Protein 3WDP (pdb70)

B-factor: mean 20.76, std 9.06, range [8.12, 75.5]

Secondary structure (DSSP, 8-state):
-BPPTT-EEEEE--HHHHS-SSTT-----HHHHHHH-HHHHHTTSS-S--GGGS--HHHHHHHHHHHHHHTT--EEEEE--HHHH-SS--TTS--EEEE-TTS-EEEEE--HHHHHHHHHHS-HHHHHHHHHHHHHHHTTT-EEEEES-SS---TTTB-HHHHHHH-GGGS-BGGGSHHHHHHHHHHHHHHHHHHGGG-SEEEEEE-HHHHHHHHHT-GGG--SS----HHHHHHHHHHHHHHHHHHHHHHHHH--SEEEEEEE--EEEESSGGGHHHHHHHHHHHTHHHHHHHHTT--S-EEEE---EEEEEESSSSEEEPTTSGGGSPTTSB-TTS-BB-TTS-B--HHHHHHHHHHHHHHH---EEEEE-----TT-SSHHHHHHHHHHHHHHHHHTT--EEEEEES-SB---BGGGBTTS---SEEE-TTT--EEE-HHHHHHHHHHHHTB--GGGGGGG--GGGS--/-BPPTT-EEEEE--HHHHS-SSTT-----HHHHHHH-HHHHHTTSS-S--GGGS--HHHHHHHHHHHHHHTT--EEEEE--HHHH-SS--TTS--EEEE-TTS-EEEEE--HHHHHHHHHHS-HHHHHHHHHHHHHHHTTT-EEEEES--S---TTTB-HHHHHHH-GGGS-BGGGSHHHHHHHHHHHHHHHHHHGGG-SEEEEEE-HHHHHHHHHT-GGG--SS----HHHHHHHHHHHHHHHHHHHHHHHHH--SEEEEEEE--EEEESSGGGHHHHHHHHHHHHHHHHHHHHTT--S-EEEE---EEEEEESSSSEEEPTTSGGGSPTTSB-TTS-BB-TTS-B--HHHHHHHHHHHHHHH---EEEEE-----TT-SSHHHHHHHHHHHHHHHHHTT--EEEEEES-SB---BGGGBTTS---SEEE-TTT--EEE-HHHHHHHHHHHHTB--GGGGGGG--GGGS--/-BPPTT-EEEEE--HHHHS-SSTT-----HHHHHHH-HHHHHTTSS-S--GGGS--HHHHHHHHHHHHHHTT--EEEEE--HHHH--S--TTS--EEEE-TTS-EEEEE--HHHHHHHHHHS-HHHHHHHHHHHHHHHTTT-EEEEES-SS---TTTB-HHHHHHH-GGGS-BGGGSHHHHHHHHHHHHHHHHHHGGG-SEEEEEE-HHHHHHHHHT-GGG--SS----HHHHHHHHHHHHHHHHHHHHHHHHH--S-EEEEEE-PEEEESSGGGHHHHHHHHHHHTHHHHHHHHTT--S-EEEE---EEEEEEETTEEEEPTTSGGGSPTTSB-TTS-BB-TTS-B--HHHHHHHHHHHHHHH---EEEEE-----TT-SSHHHHHHHHHHHHHHHHHTT--EEEEEES-SB----GGGGGGS---SEEE-TTT--EEE-HHHHHHHHHHHHTB--GGGHHHH--TTTS--/-BPPTT-EEEEE--HHHHS-SSTT-----HHHHHHH-HHHHHHTSS-S--GGGS--HHHHHHHHHHHHHHTT--EEEEE--HHHH--S--TTS--EEEE-TTS-EEEEE--HHHHHHHHHHS-HHHHHHHHHHHHHHHTTT-EEEEES-SS---TTTB-HHHHHHH-GGGS-BGGGSHHHHHHHHHHHHHHHHHHGGG-SEEEEEE-HHHHHHHHHT-GGG--SS----HHHHHHHHHHHHHHHHHHHHHHHHH--SEEEEEEE-PEEEESSGGGHHHHHHHHHHHTHHHHHHHHTT--S-EEEE---EEEEEESSSSEEEPTTSGGGSPTTSB-TTS-BB-TTS-B--HHHHHHHHHHHHHHH---EEEEE-----TT-SSHHHHHHHHHHHHHHHHHTT--EEEEEES-SB---BGGGBTTS---SEEE-TTT--EEE-HHHHHHHHHHHHTB--GGGHHHH--TTTS--

Solvent-accessible surface area: 66545 Å² total; per-residue (Å²): 41,154,12,72,160,117,5,24,1,0,3,0,2,0,0,6,3,4,2,4,9,57,132,74,3,101,30,101,3,2,4,33,41,0,0,44,22,163,114,2,62,93,87,58,48,3,30,26,51,44,2,34,79,0,1,1,4,29,126,26,31,119,116,3,2,61,20,0,68,80,0,22,2,37,0,1,0,0,2,3,7,3,2,15,0,0,61,137,62,1,77,130,16,148,32,68,28,79,80,53,174,121,20,32,8,108,48,19,60,0,51,92,75,10,0,77,83,0,36,171,67,15,60,58,121,4,1,78,32,0,59,116,0,1,27,18,1,52,140,55,70,50,34,4,0,0,1,1,5,8,16,2,5,2,47,37,3,5,46,0,25,22,2,75,144,121,22,44,155,59,19,55,0,0,4,27,53,81,126,3,3,26,6,0,0,3,1,0,0,0,0,0,73,33,0,31,98,14,2,47,33,0,0,0,0,1,15,0,11,31,17,9,46,40,0,6,46,71,59,105,30,0,19,10,1,10,39,108,29,123,142,10,5,117,90,0,55,74,5,0,11,5,0,0,4,0,0,25,20,0,0,71,67,51,11,178,62,44,0,0,0,0,1,19,3,16,16,3,18,36,91,42,158,133,32,110,108,87,0,61,76,42,29,112,128,46,2,62,0,0,48,39,0,58,86,88,55,50,10,43,1,0,0,0,2,0,25,0,24,34,4,14,1,57,98,140,81,127,44,38,50,19,68,13,35,0,60,75,11,126,124,45,15,52,4,147,50,8,42,0,3,3,38,34,0,42,0,0,33,10,69,0,0,35,49,0,0,71,62,0,25,117,48,10,123,23,34,0,0,0,0,9,0,1,4,0,3,19,8,9,47,12,0,8,7,4,0,0,5,0,1,69,4,0,61,41,0,38,166,107,46,7,55,6,116,0,0,0,0,7,0,1,2,0,4,1,23,12,8,40,0,21,124,4,26,4,0,0,0,17,0,34,22,165,74,22,104,33,27,6,11,3,0,0,4,0,2,86,16,0,1,83,87,56,35,7,12,108,48,0,38,29,8,27,59,12,137,60,9,42,114,234,41,153,11,73,181,122,4,24,2,0,3,0,0,0,0,5,2,4,1,2,9,60,137,73,3,110,26,96,2,2,4,43,44,0,0,51,23,173,114,2,61,91,87,59,46,4,31,26,50,44,1,36,77,0,1,1,4,27,121,33,28,113,67,3,2,50,14,0,68,75,0,25,2,49,0,0,0,0,2,3,8,3,2,16,0,1,49,133,68,2,74,128,15,149,33,64,27,78,80,51,172,120,21,32,7,109,48,18,60,0,52,38,67,9,0,7,81,0,22,151,65,15,60,43,92,4,0,13,26,0,13,88,0,1,17,35,1,50,61,55,70,50,34,2,0,0,0,1,4,6,15,2,5,2,40,37,4,5,45,0,25,24,1,74,150,126,22,43,154,61,17,56,0,0,4,19,53,74,119,4,3,25,6,0,0,2,0,0,0,0,0,0,6,20,0,2,23,2,1,50,32,0,0,0,0,1,15,0,13,31,17,9,49,42,0,6,45,71,58,105,28,1,20,11,0,10,39,110,29,134,150,10,5,113,86,0,36,84,9,0,12,5,0,0,3,0,0,25,22,0,0,70,48,9,4,94,58,43,0,0,0,0,1,20,2,16,16,3,18,37,91,44,136,133,34,90,107,93,0,56,75,44,29,106,134,47,1,63,0,0,46,40,0,61,85,90,56,49,11,43,2,0,0,0,2,0,25,0,25,34,4,15,1,54,116,128,79,127,44,43,50,20,82,13,35,0,60,77,12,126,124,46,14,53,5,149,51,7,40,0,3,2,39,34,0,43,0,0,34,11,69,0,0,35,50,0,0,67,59,0,22,119,47,11,119,20,32,0,0,0,0,9,0,1,4,0,3,17,8,8,48,11,0,7,7,4,0,0,5,0,0,67,4,0,48,35,0,36,144,104,46,7,53,6,112,0,0,0,0,8,0,1,2,0,2,1,22,12,8,39,0,21,128,4,24,4,0,0,0,17,0,37,22,166,74,20,104,22,26,6,11,1,0,0,11,0,2,64,11,1,5,78,84,46,40,6,14,104,48,0,38,29,7,27,52,9,152,74,7,38,126,242,40,156,12,71,154,124,6,22,2,0,3,0,1,0,1,5,2,4,1,2,10,60,135,78,4,103,29,98,2,3,4,30,40,0,0,47,23,167,126,2,60,95,85,58,52,1,32,27,50,44,2,34,76,0,0,1,3,28,126,34,28,123,75,2,1,48,20,0,52,107,0,22,2,38,0,1,0,0,1,3,7,3,6,12,0,0,64,135,64,1,75,131,14,154,33,67,32,82,80,49,174,127,21,24,5,108,51,18,62,0,52,38,64,7,0,7,77,0,21,155,62,15,60,42,96,4,0,14,32,0,14,99,0,2,17,28,1,47,69,52,68,54,32,4,0,0,1,0,4,7,17,2,4,2,53,35,4,5,46,0,42,18,1,69,162,95,23,46,156,60,17,56,0,0,4,17,50,90,134,3,2,31,5,0,0,3,0,0,0,0,0,0,7,18,0,3,26,2,2,51,31,0,0,0,0,1,15,0,15,30,17,9,59,47,0,5,54,66,79,92,21,0,18,12,1,12,43,106,30,136,145,10,3,110,86,0,34,79,2,0,10,5,0,0,1,0,0,25,22,0,0,68,47,10,3,100,62,45,0,0,0,0,1,19,2,18,16,3,20,36,91,46,131,131,31,94,107,84,0,67,74,44,27,119,136,49,2,66,0,0,49,40,0,66,89,82,52,42,12,43,2,0,0,0,2,0,22,0,22,31,4,16,1,63,96,133,82,129,45,46,57,20,71,13,34,0,54,98,12,121,122,60,8,54,4,132,50,0,38,0,2,4,47,34,0,43,0,0,35,9,67,0,0,33,53,0,0,63,62,1,23,118,46,12,122,22,35,1,0,0,0,10,0,1,4,0,6,49,74,16,102,28,0,7,20,4,0,0,5,0,0,72,5,0,46,42,0,37,151,116,47,7,52,7,113,0,0,0,0,8,0,1,2,0,3,0,22,11,9,39,0,20,128,6,48,4,0,0,0,17,0,36,24,165,72,20,88,11,26,2,9,9,0,0,6,0,1,59,5,1,6,76,82,77,31,7,18,109,44,1,39,26,7,22,51,8,156,120,30,28,134,208,40,156,12,71,164,129,4,30,3,0,3,0,1,0,0,6,2,3,1,4,10,56,114,66,0,85,23,97,3,2,5,33,33,0,0,58,27,167,110,2,68,77,80,58,53,2,31,28,49,44,2,36,76,0,0,0,3,18,73,31,27,123,94,3,1,47,26,0,52,111,0,23,1,44,0,1,0,0,2,2,10,3,4,16,0,1,71,136,73,1,78,129,14,154,32,68,30,89,86,49,165,124,19,23,4,111,49,19,60,0,52,92,71,8,0,77,84,0,39,173,57,15,59,57,125,5,2,78,32,0,61,122,1,2,32,31,2,50,143,54,68,47,33,2,0,0,1,0,4,8,18,2,4,2,55,36,4,5,46,0,52,20,1,80,174,104,23,48,152,58,16,58,0,0,4,31,51,89,130,3,2,35,5,0,0,4,0,0,0,0,0,0,73,32,0,32,100,12,2,48,28,0,0,0,0,1,14,0,12,31,17,9,48,41,0,5,50,64,75,95,24,1,21,12,0,13,43,110,28,134,122,11,2,106,107,0,32,76,5,0,11,4,0,0,1,0,0,26,23,0,0,71,67,50,10,173,65,45,0,0,0,0,2,19,2,18,16,4,17,35,92,49,133,131,33,92,107,87,0,68,74,44,31,123,137,45,2,71,0,0,49,37,0,65,89,78,52,42,11,42,1,0,0,0,2,0,24,0,22,34,4,18,1,54,103,136,75,127,46,41,51,19,66,14,35,0,60,74,11,126,126,57,10,53,5,145,52,6,37,0,2,3,47,34,0,45,0,0,36,9,67,0,0,32,51,0,0,63,60,1,23,118,44,13,119,24,33,1,1,0,0,9,0,2,3,0,5,48,75,17,97,24,0,8,19,5,0,0,5,0,0,73,5,0,42,42,0,32,129,103,48,7,53,7,110,0,0,0,0,7,0,1,1,0,3,0,21,12,9,41,0,22,125,5,47,4,0,0,0,18,0,36,25,166,72,19,92,21,26,3,8,8,0,0,5,0,2,58,4,1,5,77,82,66,32,7,18,111,46,0,39,24,6,22,35,9,159,129,30,33,147,263

Foldseek 3Di:
DFFDPQFFEAAEDECQWAAAQDPPGDFDFQLQCLQVPPVCCVVLLFPNFHFNLKLNCLPCLLVLLVLGVLLLGFEYEYEDDPCQFALDDPLVLDWDFDADPVGATPATDCDPVSLVVSNVRTPVVSVVSVVVNLVSSVVVVGAYEYEYEEATDRVQQPNLQCCQVPNCVGHNHHLLDLCNLVSLLSVLLNCLQPCVVSHAEYAHYAALVCNLCCQAPVLSNSHTNRHHDPVSSVSSLVSVLNSLQSSLNSNVVRYPHFYAHEHEDAQEEEPDPVCVVVSVVVNCVSCVSRVVCLVVVRHQEYAYAYEWHFYWDDDPNDIDGDAQGAQRADQQQHRPQQAGAANSRGGLDLLSLLVVLLVCCVSRVHEYEHREYFGQHQQPPQGLLSVLLNVVSVVNSVVVPRRYRYYHYHRQWQTQPRSHGRNRTGHCWYADSVVSDIHGDVSSVLSSVCSNRSHCDPVSNCSSPCVVNGHD/DFFDPQFFEAAEDECQWAAAQDPPRDFDFQLQCLQVPPVCCVVLLFPNFHFNLKLNCLPCLLVLLVLGVLLLGFEYEYEDDPCQFALDDPLPLDWDFDADPVGATPATDCDPVSLVVSNVRTPVVSVVSVVVNLCSNVVVVGAYEYEYEEATDRVQQPNLQCCQVPNCVRHNHHLLDLCNLVSLLSVLLNCLQPCVVSHQEYAHYAALVCNLCCQAPVQSNSHTNRHHDPVSSVSSLVSVLNSLQSSLNSNVVRYPHFYAHEHEDAQEEEPDPVCHVVRVVVNCVSCVSRLVCLVVVRHQEYAYAYEWHFYWDDDPNDIDGDAQGAQRADQQQHRPQQAGAANSRGGLDLLSLLVVLLVCCVSRVHEYEHREYFGQHQQPPQGLLSVLLNVVSVVNSVVVPRRYRYYHYHRQWQTQDRSHGRNRTGHCWYAPSVVSDIHGDVSSVLSSVCSNRSHCDPVSNCSSPCVVNGGD/DFFDPQFFEAAEDELQWAAAADPPGDFDFLLQCLLVPPCCCVVLLFVNFHQNLKLNCLPCLLVLLVLGVLLLGFEYEYEDDPRQFALDDPLVLDWDFDADPVGATPATGCDPVSLVVSVVRTPVVSVVSVVVNLVSSVVVVGAYEYEYEEATDRVQQPNLQCCLVPNCVRHNHHLLDLVNLVRLLSVLLNCLQPCQVRHQEYEHYAALVCNLCCQAPPLSNSHTSRHHDPVSSVSSLVSVLNSLQSSLNSNVVRYPHFYAHHHEDAQEAEPDPVCVVVSVVVNCVSCVSRLVCLVVVRHQEYAYAYEWHFYWDDDPRDIDGDAQGAQRADQQQHRPQQAGAANNRGGLDLLSLLVVLLVCCVSRVHEYEHNEYFGQHPPCPQGLLSVQLNVVSVVNSVVVPRRYRYYHYHRQWQIQPRSHGRNRTTHCWYADSVVSDTHGDVSSVSSSVCSVSSHDDPVSVVSSDRVVSGDD/DFFDPQAFEAAEDELQWAAAADPPRDFDFLLQCLLVPPVCCVVLLFVNFHQNLKLNCLPCLLVLLVLGVLLLGFEYEYEDDPRQFALDDPLVLDWDFDADPVGATPATDCDPVSLVVSVVRTPVVSVVSVVVSLVSNVVVVGAYEYEYEEATDHCQQPNLQCCLVVNCVRHNHHLLDLVNLVSLLSVLLNCLQPCQVRHQEYEHYAALVCNLCVQAPVLSNSHTSRHHDPVSSVSSLVSVLNSLQSSLNSNVVRYPHFYAHEHEDAQEAEPDPVCVVVSVVVNCVSCVSRVVCLVVVRHQEYAYAYEWHFYWDDDPRDIDGDAQGAQRADQQQHRPQQAGAANNRGGLDLLSVLVVLLVVCVSRVHEYEHNEYFGQHPPCPQGLLSVQQNVVSVVNSVVVPGRYRYYHYHRQWQIQDRSHGRNRTTHCWYADSVVSDIHGDVSSVSSSVCSVSSHDDPVSVVSSDCVVVGDD

Radius of gyration: 47.3 Å; Cα contacts (8 Å, |Δi|>4): 4200; chains: 4; bounding box: 117×125×106 Å

Sequence (1888 aa):
AKFPKNFMFGYSWSGFQFEMGLPGSEVESDWWVWVHDKENIASGLVSGDLPENGPAYWHLYKQDHDIAEKLGMDCIRGGIEWARIFPKPTFDVKVDVEKDEEGNIISVDVPESTIKELEKIANMEALEHYRKIYSDWKERGKTFILNLYHWPLPLWIHDPIAVRKLGPDAAPAGWLDEKTVVEFVKFAAFVAYHLDDLVDMWSTMNEPNVVYNQGYINLASGFPPGFLSFEAAEKAKFNLIQAHIGAYDAIKEYSEKSVGVIYAFAWHDPLAEEYKDEVEEIRKKDYEFVTILHSKGKLDWIGVNYYSRLVYGAKDGHLVPLPGYGFMSERGGFAKSGRPASDFGWEMYPEGLENLLKYLNNAYELPMIITENGMADAADRYRPHYLVSHLKAVYNAMKEGADVRGYLHWSLTDNYEWAQGFRMRFGLVYVDFETKKRYLRPSALVFREIATQKEIPEELAHLADLKFVTRKAKFPKNFMFGYSWSGFQFEMGLPGSEEVEESDWWVWVHDKENIASGLVSGDLPENGPAYWHLYKQDHDIAEKLGMDCIRGGIEWARIFPKPTFDVKVDVEKDEEGNIISVDVPESTIKELEKIANMEALEHYRKIYSDWKERGKTFILNLYHWPLPLWIHDPIAVRKLGPDAAPAGWLDEKTVVEFVKFAAFVAYHLDDLVDMWSTMNEPNVVYNQGYINLASGFPPGFLSFFEAAEKAKFNLIQAHIGAYDAIKEYSEKSVGVIYAFAWHDPLAEEYKDEVEEIRKKDYEFVTILHSKGKLDWIGVNYYSRLVYGAKDGHLVPLPGYGFMSERGGFAKSGRPASDFGWEMYPEGLENLLKYLNNAYELPMIITENGMADAADRYRPHYLVSHLKAVYNAMKEGADVRGYLHWSLTDNYEWAQGFRMRFGLVYVDFETKKRYLRPSALVFREIATQKEIPEELAHLADLKFVTRKAKFPKNFMFGYSWSGFQFEMGLPGSEVESDWWVWVHDKENIASGLVSGDLPENGPAYWHLYKQDHDIAEKLGMDDCIRGGIEWARIFPKPTFDVKVDVEKDEEGNIISVDVPESTIKELEKIANMEALEHYRKIYSDWKERGKTFILNLYHWPLPLWIHDPIAVRKLGPDAAPAGWLDEKTVVEFVKFAAFVAYHLDDLVDMWSTMNEPNVVYNQGYINLASGFPPGFLSFEAAEKAKFNLIQAHIGAYDAIKEYSEKSVGVIYAFAWHDPLAEEYKDEVEEIRKKDYEFVTILHSKGKLDWIGVNYYSRLVYGAKDGHLVPLPGYGFMMSERGGFAKSGRPASDFGWEMYPEGLENLLKYLNNAYELPMIITENGMADAADRYRPHYLVSHLKAVYNAMKEGADVRGYLHWSLTDNYEWAQGFRMRFGLVYVDFETKKRYLRPSALVFREIATQKEIPEELAHLADLKFVTRKAKFPKNFMFGYSWSGFQFEMGLPGSEVESDWWVWVHDKENIASGLVSGDLPENGPAYWHHLYKQDHDIAEKLGMDCIRGGIEWARIFPKPTFDVKVDVEKDEEGNIISVDVPESTIKELEKIANMEALEHYRKIYSDWKERGKTFILNLYHWPLPLWIHDPIAVRKLGPDAAPAGWLDDEKTVVEFVKFAAFVAYHLDDLVDMWSTMNEPNVVYNQGYINLASGFPPGFLSFEAAEKAKFNLIQAHIGAYDAIKEYSEKSVGVIYAFAWHDPLAEEYKDEVEEIRKKDYEFVTILHSKGKLDWIGVNYYSRLVYGAKDGHLVPLPGYGFMSERGGFAKSGRPASDFGWEMYPEGLENLLKYLNNAYELPMIITENGMADAADRYRPHYLVSHLKAVYNAMKEGADVRGYLHWSLTDNYEWAQGFRMRFGLVYVDFETKKRYLRPSALVFREIATQKEIPEELAHLADLKFVTRK

Nearest PDB structures (foldseek):
  3wdp-assembly2_S  TM=1.002E+00  e=2.052E-100  Pyrococcus furiosus
  3apg-assembly1_D  TM=1.001E+00  e=3.102E-94  Pyrococcus furiosus
  3wq8-assembly8_H  TM=9.976E-01  e=3.657E-89  Pyrococcus furiosus
  4ean-assembly2_B  TM=9.649E-01  e=4.313E-63  Saccharolobus solfataricus P2
  5ixe-assembly2_B-2  TM=9.587E-01  e=4.313E-63  Saccharolobus solfataricus P2

Structure (mmCIF, N/CA/C/O backbone):
data_3WDP
#
_entry.id   3WDP
#
_cell.length_a   122.150
_cell.length_b   161.145
_cell.length_c   183.824
_cell.angle_alpha   90.00
_cell.angle_beta   108.38
_cell.angle_gamma   90.00
#
_symmetry.space_group_name_H-M   'C 1 2 1'
#
loop_
_entity.id
_entity.type
_entity.pdbx_description
1 polymer Beta-glucosidase
2 non-polymer GLYCEROL
3 non-polymer 'PHOSPHATE ION'
4 water water
#
loop_
_atom_site.group_PDB
_atom_site.id
_atom_site.type_symbol
_atom_site.label_atom_id
_atom_site.label_alt_id
_atom_site.label_comp_id
_atom_site.label_asym_id
_atom_site.label_entity_id
_atom_site.label_seq_id
_atom_site.pdbx_PDB_ins_code
_atom_site.Cartn_x
_atom_site.Cartn_y
_atom_site.Cartn_z
_atom_site.occupancy
_atom_site.B_iso_or_equiv
_atom_site.auth_seq_id
_atom_site.auth_comp_id
_atom_site.auth_asym_id
_atom_site.auth_atom_id
_atom_site.pdbx_PDB_model_num
ATOM 1 N N . ALA A 1 2 ? 17.995 19.293 33.098 1.00 24.57 1 ALA P N 1
ATOM 2 C CA . ALA A 1 2 ? 18.463 20.677 32.748 1.00 22.68 1 ALA P CA 1
ATOM 3 C C . ALA A 1 2 ? 17.868 21.647 33.748 1.00 21.92 1 ALA P C 1
ATOM 4 O O . ALA A 1 2 ? 16.737 22.124 33.579 1.00 21.89 1 ALA P O 1
ATOM 6 N N . LYS A 1 3 ? 18.639 21.932 34.788 1.00 19.70 2 LYS P N 1
ATOM 7 C CA . LYS A 1 3 ? 18.201 22.756 35.893 1.00 20.79 2 LYS P CA 1
ATOM 8 C C . LYS A 1 3 ? 18.685 24.168 35.700 1.00 18.97 2 LYS P C 1
ATOM 9 O O . LYS A 1 3 ? 19.818 24.371 35.301 1.00 19.42 2 LYS P O 1
ATOM 15 N N . PHE A 1 4 ? 17.823 25.136 35.985 1.00 17.45 3 PHE P N 1
ATOM 16 C CA . PHE A 1 4 ? 18.237 26.537 35.932 1.00 16.97 3 PHE P CA 1
ATOM 17 C C . PHE A 1 4 ? 18.645 26.986 37.314 1.00 17.49 3 PHE P C 1
ATOM 18 O O . PHE A 1 4 ? 18.285 26.357 38.294 1.00 18.12 3 PHE P O 1
ATOM 26 N N . PRO A 1 5 ? 19.385 28.093 37.399 1.00 18.27 4 PRO P N 1
ATOM 27 C CA . PRO A 1 5 ? 19.734 28.643 38.704 1.00 18.80 4 PRO P CA 1
ATOM 28 C C . PRO A 1 5 ? 18.511 29.030 39.527 1.00 19.80 4 PRO P C 1
ATOM 29 O O . PRO A 1 5 ? 17.465 29.338 38.980 1.00 17.82 4 PRO P O 1
ATOM 33 N N . LYS A 1 6 ? 18.655 28.991 40.849 1.00 21.65 5 LYS P N 1
ATOM 34 C CA . LYS A 1 6 ? 17.558 29.256 41.776 1.00 24.32 5 LYS P CA 1
ATOM 35 C C . LYS A 1 6 ? 16.824 30.573 41.523 1.00 23.39 5 LYS P C 1
ATOM 36 O O . LYS A 1 6 ? 15.620 30.630 41.691 1.00 24.33 5 LYS P O 1
ATOM 42 N N . ASN A 1 7 ? 17.546 31.633 41.156 1.00 22.21 6 ASN P N 1
ATOM 43 C CA . ASN A 1 7 ? 16.922 32.940 40.928 1.00 22.69 6 ASN P CA 1
ATOM 44 C C . ASN A 1 7 ? 16.734 33.291 39.456 1.00 19.31 6 ASN P C 1
ATOM 45 O O . ASN A 1 7 ? 16.413 34.429 39.124 1.00 18.40 6 ASN P O 1
ATOM 50 N N . PHE A 1 8 ? 16.894 32.300 38.579 1.00 16.84 7 PHE P N 1
ATOM 51 C CA . PHE A 1 8 ? 16.573 32.475 37.154 1.00 15.01 7 PHE P CA 1
ATOM 52 C C . PHE A 1 8 ? 15.068 32.725 37.020 1.00 15.28 7 PHE P C 1
ATOM 53 O O . PHE A 1 8 ? 14.258 31.954 37.571 1.00 15.66 7 PHE P O 1
ATOM 61 N N . MET A 1 9 ? 14.692 33.784 36.292 1.00 13.60 8 MET P N 1
ATOM 62 C CA . MET A 1 9 ? 13.304 34.249 36.305 1.00 13.93 8 MET P CA 1
ATOM 63 C C . MET A 1 9 ? 12.524 33.615 35.149 1.00 12.94 8 MET P C 1
ATOM 64 O O . MET A 1 9 ? 13.069 33.384 34.078 1.00 12.50 8 MET P O 1
ATOM 69 N N . PHE A 1 10 ? 11.249 33.343 35.380 1.00 11.83 9 PHE P N 1
ATOM 70 C CA . PHE A 1 10 ? 10.397 32.836 34.343 1.00 12.11 9 PHE P CA 1
ATOM 71 C C . PHE A 1 10 ? 9.232 33.770 34.263 1.00 12.01 9 PHE P C 1
ATOM 72 O O . PHE A 1 10 ? 8.715 34.206 35.289 1.00 11.69 9 PHE P O 1
ATOM 80 N N . GLY A 1 11 ? 8.830 34.150 33.069 1.00 11.69 10 GLY P N 1
ATOM 81 C CA . GLY A 1 11 ? 7.654 34.999 32.971 1.00 11.11 10 GLY P CA 1
ATOM 82 C C . GLY A 1 11 ? 7.210 35.294 31.564 1.00 10.94 10 GLY P C 1
ATOM 83 O O . GLY A 1 11 ? 7.287 34.422 30.702 1.00 10.35 10 GLY P O 1
ATOM 84 N N . TYR A 1 12 ? 6.760 36.527 31.348 1.00 10.85 11 TYR P N 1
ATOM 85 C CA . TYR A 1 12 ? 6.239 36.963 30.021 1.00 10.85 11 TYR P CA 1
ATOM 86 C C . TYR A 1 12 ? 6.358 38.464 29.857 1.00 10.83 11 TYR P C 1
ATOM 87 O O . TYR A 1 12 ? 6.622 39.207 30.855 1.00 11.75 11 TYR P O 1
ATOM 96 N N . SER A 1 13 ? 6.136 38.893 28.609 1.00 9.96 12 SER P N 1
ATOM 97 C CA . SER A 1 13 ? 6.170 40.292 28.223 1.00 10.08 12 SER P CA 1
ATOM 98 C C . SER A 1 13 ? 4.866 40.706 27.563 1.00 9.69 12 SER P C 1
ATOM 99 O O . SER A 1 13 ? 4.214 39.886 26.835 1.00 9.26 12 SER P O 1
ATOM 102 N N . TRP A 1 14 ? 4.538 41.980 27.778 1.00 9.34 13 TRP P N 1
ATOM 103 C CA . TRP A 1 14 ? 3.420 42.663 27.124 1.00 9.22 13 TRP P CA 1
ATOM 104 C C . TRP A 1 14 ? 3.810 44.071 26.658 1.00 9.46 13 TRP P C 1
ATOM 105 O O . TRP A 1 14 ? 4.816 44.627 27.115 1.00 10.11 13 TRP P O 1
ATOM 116 N N . SER A 1 15 ? 3.002 44.632 25.751 1.00 9.24 14 SER P N 1
ATOM 117 C CA . SER A 1 15 ? 3.079 46.019 25.340 1.00 10.27 14 SER P CA 1
ATOM 118 C C . SER A 1 15 ? 1.770 46.699 25.497 1.00 10.59 14 SER P C 1
ATOM 119 O O . SER A 1 15 ? 0.671 46.065 25.489 1.00 11.08 14 SER P O 1
ATOM 122 N N . GLY A 1 16 ? 1.785 48.012 25.606 1.00 11.01 15 GLY P N 1
ATOM 123 C CA . GLY A 1 16 ? 0.512 48.714 25.774 1.00 10.52 15 GLY P CA 1
ATOM 124 C C . GLY A 1 16 ? -0.489 48.568 24.643 1.00 10.90 15 GLY P C 1
ATOM 125 O O . GLY A 1 16 ? -1.639 48.245 24.875 1.00 9.82 15 GLY P O 1
ATOM 126 N N . PHE A 1 17 ? -0.056 48.836 23.415 1.00 9.86 16 PHE P N 1
ATOM 127 C CA . PHE A 1 17 ? -0.962 48.885 22.273 1.00 10.84 16 PHE P CA 1
ATOM 128 C C . PHE A 1 17 ? -1.625 47.540 22.012 1.00 11.49 16 PHE P C 1
ATOM 129 O O . PHE A 1 17 ? -2.781 47.506 21.646 1.00 12.04 16 PHE P O 1
ATOM 137 N N . GLN A 1 18 ? -0.876 46.468 22.213 1.00 11.74 17 GLN P N 1
ATOM 138 C CA . GLN A 1 18 ? -1.319 45.148 21.834 1.00 11.28 17 GLN P CA 1
ATOM 139 C C . GLN A 1 18 ? -2.190 44.480 22.859 1.00 11.67 17 GLN P C 1
ATOM 140 O O . GLN A 1 18 ? -2.894 43.543 22.474 1.00 12.66 17 GLN P O 1
ATOM 146 N N . PHE A 1 19 ? -2.142 44.960 24.120 1.00 10.45 18 PHE P N 1
ATOM 147 C CA . PHE A 1 19 ? -2.844 44.312 25.265 1.00 10.16 18 PHE P CA 1
ATOM 148 C C . PHE A 1 19 ? -3.879 45.142 25.945 1.00 10.55 18 PHE P C 1
ATOM 149 O O . PHE A 1 19 ? -4.892 44.597 26.456 1.00 11.35 18 PHE P O 1
ATOM 157 N N . GLU A 1 20 ? -3.686 46.457 25.993 1.00 11.30 19 GLU P N 1
ATOM 158 C CA . GLU A 1 20 ? -4.486 47.243 26.937 1.00 11.59 19 GLU P CA 1
ATOM 159 C C . GLU A 1 20 ? -5.977 47.347 26.573 1.00 11.40 19 GLU P C 1
ATOM 160 O O . GLU A 1 20 ? -6.869 47.282 27.437 1.00 11.32 19 GLU P O 1
ATOM 166 N N . MET A 1 21 ? -6.225 47.568 25.300 1.00 12.46 20 MET P N 1
ATOM 167 C CA . MET A 1 21 ? -7.531 48.000 24.845 1.00 12.57 20 MET P CA 1
ATOM 168 C C . MET A 1 21 ? -8.380 46.741 24.603 1.00 13.17 20 MET P C 1
ATOM 169 O O . MET A 1 21 ? -7.858 45.608 24.505 1.00 12.32 20 MET P O 1
ATOM 174 N N . GLY A 1 22 ? -9.692 46.939 24.580 1.00 13.84 21 GLY P N 1
ATOM 175 C CA . GLY A 1 22 ? -10.637 45.826 24.419 1.00 14.75 21 GLY P CA 1
ATOM 176 C C . GLY A 1 22 ? -11.990 46.096 25.054 1.00 15.11 21 GLY P C 1
ATOM 177 O O . GLY A 1 22 ? -13.006 45.494 24.639 1.00 16.21 21 GLY P O 1
ATOM 178 N N . LEU A 1 23 ? -12.006 46.936 26.093 1.00 15.43 22 LEU P N 1
ATOM 179 C CA . LEU A 1 23 ? -13.225 47.271 26.830 1.00 17.34 22 LEU P CA 1
ATOM 180 C C . LEU A 1 23 ? -13.319 48.786 26.933 1.00 20.25 22 LEU P C 1
ATOM 181 O O . LEU A 1 23 ? -12.303 49.482 26.844 1.00 18.66 22 LEU P O 1
ATOM 186 N N . PRO A 1 24 ? -14.549 49.309 27.038 1.00 22.80 23 PRO P N 1
ATOM 187 C CA . PRO A 1 24 ? -14.773 50.743 27.145 1.00 23.86 23 PRO P CA 1
ATOM 188 C C . PRO A 1 24 ? -13.898 51.431 28.199 1.00 24.55 23 PRO P C 1
ATOM 189 O O . PRO A 1 24 ? -13.637 50.883 29.285 1.00 24.55 23 PRO P O 1
ATOM 193 N N . GLY A 1 25 ? -13.420 52.619 27.842 1.00 26.23 24 GLY P N 1
ATOM 194 C CA . GLY A 1 25 ? -12.638 53.455 28.740 1.00 26.42 24 GLY P CA 1
ATOM 195 C C . GLY A 1 25 ? -11.142 53.381 28.504 1.00 26.52 24 GLY P C 1
ATOM 196 O O . GLY A 1 25 ? -10.392 54.156 29.094 1.00 29.54 24 GLY P O 1
ATOM 197 N N . SER A 1 26 ? -10.695 52.456 27.659 1.00 22.61 25 SER P N 1
ATOM 198 C CA . SER A 1 26 ? -9.241 52.220 27.486 1.00 21.60 25 SER P CA 1
ATOM 199 C C . SER A 1 26 ? -8.667 52.757 26.194 1.00 21.13 25 SER P C 1
ATOM 200 O O . SER A 1 26 ? -7.462 52.661 26.002 1.00 21.02 25 SER P O 1
ATOM 203 N N . GLU A 1 27 ? -9.502 53.264 25.286 1.00 20.88 26 GLU P N 1
ATOM 204 C CA . GLU A 1 27 ? -9.002 53.670 23.978 1.00 21.70 26 GLU P CA 1
ATOM 205 C C . GLU A 1 27 ? -8.062 54.858 24.105 1.00 19.64 26 GLU P C 1
ATOM 206 O O . GLU A 1 27 ? -8.309 55.748 24.897 1.00 19.77 26 GLU P O 1
ATOM 212 N N . VAL A 1 28 ? -6.980 54.860 23.339 1.00 18.06 27 VAL P N 1
ATOM 213 C CA . VAL A 1 28 ? -6.079 56.031 23.330 1.00 18.69 27 VAL P CA 1
ATOM 214 C C . VAL A 1 28 ? -5.499 56.233 21.927 1.00 17.79 27 VAL P C 1
ATOM 215 O O . VAL A 1 28 ? -5.135 55.284 21.241 1.00 17.42 27 VAL P O 1
ATOM 219 N N . GLU A 1 29 ? -5.447 57.484 21.502 1.00 19.03 28 GLU P N 1
ATOM 220 C CA . GLU A 1 29 ? -4.908 57.841 20.187 1.00 19.42 28 GLU P CA 1
ATOM 221 C C . GLU A 1 29 ? -3.381 57.865 20.177 1.00 17.07 28 GLU P C 1
ATOM 222 O O . GLU A 1 29 ? -2.743 58.142 21.185 1.00 16.19 28 GLU P O 1
ATOM 228 N N . SER A 1 30 ? -2.822 57.514 19.033 1.00 14.37 29 SER P N 1
ATOM 229 C CA . SER A 1 30 ? -1.409 57.504 18.766 1.00 13.40 29 SER P CA 1
ATOM 230 C C . SER A 1 30 ? -1.245 57.377 17.251 1.00 13.19 29 SER P C 1
ATOM 231 O O . SER A 1 30 ? -2.229 57.217 16.492 1.00 13.67 29 SER P O 1
ATOM 234 N N . ASP A 1 31 ? 0.000 57.412 16.799 1.00 11.86 30 ASP P N 1
ATOM 235 C CA . ASP A 1 31 ? 0.271 57.182 15.395 1.00 11.31 30 ASP P CA 1
ATOM 236 C C . ASP A 1 31 ? -0.227 55.812 14.940 1.00 11.07 30 ASP P C 1
ATOM 237 O O . ASP A 1 31 ? -0.847 55.678 13.864 1.00 10.89 30 ASP P O 1
ATOM 242 N N . TRP A 1 32 ? -0.037 54.799 15.789 1.00 10.58 31 TRP P N 1
ATOM 243 C CA . TRP A 1 32 ? -0.338 53.442 15.421 1.00 11.08 31 TRP P CA 1
ATOM 244 C C . TRP A 1 32 ? -1.850 53.266 15.419 1.00 11.32 31 TRP P C 1
ATOM 245 O O . TRP A 1 32 ? -2.382 52.617 14.541 1.00 12.06 31 TRP P O 1
ATOM 256 N N . TRP A 1 33 ? -2.549 53.915 16.356 1.00 11.59 32 TRP P N 1
ATOM 257 C CA . TRP A 1 33 ? -4.022 53.896 16.345 1.00 12.28 32 TRP P CA 1
ATOM 258 C C . TRP A 1 33 ? -4.557 54.385 14.995 1.00 12.38 32 TRP P C 1
ATOM 259 O O . TRP A 1 33 ? -5.367 53.701 14.357 1.00 12.89 32 TRP P O 1
ATOM 270 N N . VAL A 1 34 ? -4.112 55.562 14.567 1.00 13.22 33 VAL P N 1
ATOM 271 C CA . VAL A 1 34 ? -4.614 56.160 13.333 1.00 13.90 33 VAL P CA 1
ATOM 272 C C . VAL A 1 34 ? -4.231 55.287 12.140 1.00 13.84 33 VAL P C 1
ATOM 273 O O . VAL A 1 34 ? -5.040 55.102 11.215 1.00 13.08 33 VAL P O 1
ATOM 277 N N . TRP A 1 35 ? -3.021 54.726 12.172 1.00 13.30 34 TRP P N 1
ATOM 278 C CA . TRP A 1 35 ? -2.494 53.913 11.102 1.00 13.95 34 TRP P CA 1
ATOM 279 C C . TRP A 1 35 ? -3.378 52.679 10.829 1.00 13.76 34 TRP P C 1
ATOM 280 O O . TRP A 1 35 ? -3.665 52.368 9.678 1.00 12.33 34 TRP P O 1
ATOM 291 N N . VAL A 1 36 ? -3.763 51.969 11.880 1.00 12.06 35 VAL P N 1
ATOM 292 C CA . VAL A 1 36 ? -4.523 50.723 11.734 1.00 11.99 35 VAL P CA 1
ATOM 293 C C . VAL A 1 36 ? -5.995 50.983 11.466 1.00 12.72 35 VAL P C 1
ATOM 294 O O . VAL A 1 36 ? -6.690 50.082 10.999 1.00 12.46 35 VAL P O 1
ATOM 298 N N . HIS A 1 37 ? -6.465 52.195 11.786 1.00 12.82 36 HIS P N 1
ATOM 299 C CA . HIS A 1 37 ? -7.846 52.606 11.501 1.00 13.46 36 HIS P CA 1
ATOM 300 C C . HIS A 1 37 ? -7.968 53.229 10.110 1.00 14.34 36 HIS P C 1
ATOM 301 O O . HIS A 1 37 ? -9.103 53.482 9.641 1.00 15.36 36 HIS P O 1
ATOM 308 N N . ASP A 1 38 ? -6.835 53.491 9.462 1.00 14.53 37 ASP P N 1
ATOM 309 C CA . ASP A 1 38 ? -6.833 54.248 8.211 1.00 15.18 37 ASP P CA 1
ATOM 310 C C . ASP A 1 38 ? -7.508 53.423 7.108 1.00 15.34 37 ASP P C 1
ATOM 311 O O . ASP A 1 38 ? -7.134 52.273 6.857 1.00 14.84 37 ASP P O 1
ATOM 316 N N . LYS A 1 39 ? -8.509 54.023 6.468 1.00 17.30 38 LYS P N 1
ATOM 317 C CA . LYS A 1 39 ? -9.316 53.301 5.460 1.00 19.01 38 LYS P CA 1
ATOM 318 C C . LYS A 1 39 ? -8.506 52.818 4.252 1.00 17.13 38 LYS P C 1
ATOM 319 O O . LYS A 1 39 ? -8.811 51.776 3.658 1.00 17.31 38 LYS P O 1
ATOM 325 N N . GLU A 1 40 ? -7.515 53.599 3.841 1.00 17.93 39 GLU P N 1
ATOM 326 C CA . GLU A 1 40 ? -6.659 53.236 2.704 1.00 18.67 39 GLU P CA 1
ATOM 327 C C . GLU A 1 40 ? -5.797 52.044 3.056 1.00 17.01 39 GLU P C 1
ATOM 328 O O . GLU A 1 40 ? -5.598 51.128 2.258 1.00 16.77 39 GLU P O 1
ATOM 334 N N . ASN A 1 41 ? -5.234 52.078 4.261 1.00 14.82 40 ASN P N 1
ATOM 335 C CA . ASN A 1 41 ? -4.405 50.985 4.682 1.00 13.39 40 ASN P CA 1
ATOM 336 C C . ASN A 1 41 ? -5.197 49.707 4.783 1.00 13.08 40 ASN P C 1
ATOM 337 O O . ASN A 1 41 ? -4.675 48.649 4.481 1.00 13.96 40 ASN P O 1
ATOM 342 N N . ILE A 1 42 ? -6.426 49.796 5.263 1.00 12.75 41 ILE P N 1
ATOM 343 C CA . ILE A 1 42 ? -7.270 48.608 5.405 1.00 13.06 41 ILE P CA 1
ATOM 344 C C . ILE A 1 42 ? -7.628 48.101 4.016 1.00 13.55 41 ILE P C 1
ATOM 345 O O . ILE A 1 42 ? -7.486 46.916 3.741 1.00 13.18 41 ILE P O 1
ATOM 350 N N . ALA A 1 43 ? -8.081 48.998 3.144 1.00 13.98 42 ALA P N 1
ATOM 351 C CA . ALA A 1 43 ? -8.545 48.581 1.806 1.00 14.80 42 ALA P CA 1
ATOM 352 C C . ALA A 1 43 ? -7.425 48.005 0.931 1.00 15.23 42 ALA P C 1
ATOM 353 O O . ALA A 1 43 ? -7.642 47.087 0.132 1.00 16.05 42 ALA P O 1
ATOM 355 N N . SER A 1 44 ? -6.213 48.500 1.098 1.00 15.33 43 SER P N 1
ATOM 356 C CA . SER A 1 44 ? -5.072 48.004 0.344 1.00 16.13 43 SER P CA 1
ATOM 357 C C . SER A 1 44 ? -4.501 46.692 0.910 1.00 15.86 43 SER P C 1
ATOM 358 O O . SER A 1 44 ? -3.622 46.095 0.289 1.00 17.99 43 SER P O 1
ATOM 361 N N . GLY A 1 45 ? -4.978 46.271 2.086 1.00 15.70 44 GLY P N 1
ATOM 362 C CA . GLY A 1 45 ? -4.448 45.082 2.785 1.00 14.65 44 GLY P CA 1
ATOM 363 C C . GLY A 1 45 ? -3.116 45.284 3.504 1.00 14.96 44 GLY P C 1
ATOM 364 O O . GLY A 1 45 ? -2.488 44.332 3.974 1.00 13.98 44 GLY P O 1
ATOM 365 N N . LEU A 1 46 ? -2.673 46.530 3.568 1.00 14.95 45 LEU P N 1
ATOM 366 C CA . LEU A 1 46 ? -1.432 46.866 4.229 1.00 15.17 45 LEU P CA 1
ATOM 367 C C . LEU A 1 46 ? -1.527 46.574 5.753 1.00 14.88 45 LEU P C 1
ATOM 368 O O . LEU A 1 46 ? -0.556 46.099 6.348 1.00 14.98 45 LEU P O 1
ATOM 373 N N . VAL A 1 47 ? -2.684 46.839 6.349 1.00 12.47 46 VAL P N 1
ATOM 374 C CA . VAL A 1 47 ? -3.024 46.365 7.698 1.00 13.03 46 VAL P CA 1
ATOM 375 C C . VAL A 1 47 ? -4.275 45.463 7.618 1.00 13.30 46 VAL P C 1
ATOM 376 O O . VAL A 1 47 ? -4.929 45.372 6.577 1.00 14.36 46 VAL P O 1
ATOM 380 N N . SER A 1 48 ? -4.593 44.774 8.694 1.00 12.59 47 SER P N 1
ATOM 381 C CA . SER A 1 48 ? -5.561 43.678 8.640 1.00 12.68 47 SER P CA 1
ATOM 382 C C . SER A 1 48 ? -7.025 44.086 8.638 1.00 12.52 47 SER P C 1
ATOM 383 O O . SER A 1 48 ? -7.872 43.287 8.227 1.00 14.12 47 SER P O 1
ATOM 386 N N . GLY A 1 49 ? -7.321 45.304 9.097 1.00 12.63 48 GLY P N 1
ATOM 387 C CA . GLY A 1 49 ? -8.687 45.712 9.454 1.00 12.22 48 GLY P CA 1
ATOM 388 C C . GLY A 1 49 ? -9.157 45.353 10.853 1.00 12.37 48 GLY P C 1
ATOM 389 O O . GLY A 1 49 ? -10.176 45.837 11.319 1.00 11.91 48 GLY P O 1
ATOM 390 N N . ASP A 1 50 ? -8.461 44.441 11.533 1.00 12.31 49 ASP P N 1
ATOM 391 C CA . ASP A 1 50 ? -8.713 44.241 12.938 1.00 12.60 49 ASP P CA 1
ATOM 392 C C . ASP A 1 50 ? -8.290 45.487 13.685 1.00 12.65 49 ASP P C 1
ATOM 393 O O . ASP A 1 50 ? -7.353 46.194 13.259 1.00 13.25 49 ASP P O 1
ATOM 398 N N . LEU A 1 51 ? -8.945 45.755 14.809 1.00 13.53 50 LEU P N 1
ATOM 399 C CA . LEU A 1 51 ? -8.701 46.990 15.571 1.00 13.44 50 LEU P CA 1
ATOM 400 C C . LEU A 1 51 ? -8.370 46.684 17.013 1.00 13.20 50 LEU P C 1
ATOM 401 O O . LEU A 1 51 ? -8.963 45.771 17.594 1.00 11.88 50 LEU P O 1
ATOM 406 N N . PRO A 1 52 ? -7.377 47.414 17.590 1.00 13.29 51 PRO P N 1
ATOM 407 C CA . PRO A 1 52 ? -6.836 47.078 18.906 1.00 13.35 51 PRO P CA 1
ATOM 408 C C . PRO A 1 52 ? -7.831 47.235 20.038 1.00 13.56 51 PRO P C 1
ATOM 409 O O . PRO A 1 52 ? -7.669 46.600 21.093 1.00 15.32 51 PRO P O 1
ATOM 413 N N . GLU A 1 53 ? -8.862 48.049 19.821 1.00 13.60 52 GLU P N 1
ATOM 414 C CA . GLU A 1 53 ? -9.875 48.268 20.829 1.00 14.46 52 GLU P CA 1
ATOM 415 C C . GLU A 1 53 ? -10.850 47.093 20.929 1.00 14.34 52 GLU P C 1
ATOM 416 O O . GLU A 1 53 ? -11.737 47.109 21.770 1.00 13.89 52 GLU P O 1
ATOM 422 N N . ASN A 1 54 ? -10.644 46.063 20.121 1.00 14.16 53 ASN P N 1
ATOM 423 C CA . ASN A 1 54 ? -11.284 44.762 20.349 1.00 15.25 53 ASN P CA 1
ATOM 424 C C . ASN A 1 54 ? -10.358 43.703 20.943 1.00 14.72 53 ASN P C 1
ATOM 425 O O . ASN A 1 54 ? -10.625 42.500 20.875 1.00 12.95 53 ASN P O 1
ATOM 430 N N . GLY A 1 55 ? -9.259 44.153 21.555 1.00 13.77 54 GLY P N 1
ATOM 431 C CA . GLY A 1 55 ? -8.264 43.277 22.082 1.00 13.60 54 GLY P CA 1
ATOM 432 C C . GLY A 1 55 ? -8.530 42.716 23.464 1.00 12.97 54 GLY P C 1
ATOM 433 O O . GLY A 1 55 ? -9.675 42.654 23.913 1.00 13.04 54 GLY P O 1
ATOM 434 N N . PRO A 1 56 ? -7.469 42.263 24.138 1.00 11.65 55 PRO P N 1
ATOM 435 C CA . PRO A 1 56 ? -7.656 41.473 25.363 1.00 12.16 55 PRO P CA 1
ATOM 436 C C . PRO A 1 56 ? -8.069 42.250 26.601 1.00 12.13 55 PRO P C 1
ATOM 437 O O . PRO A 1 56 ? -8.392 41.632 27.623 1.00 12.93 55 PRO P O 1
ATOM 441 N N . ALA A 1 57 ? -8.087 43.591 26.533 1.00 11.53 56 ALA P N 1
ATOM 442 C CA . ALA A 1 57 ? -8.629 44.426 27.636 1.00 11.03 56 ALA P CA 1
ATOM 443 C C . ALA A 1 57 ? -7.826 44.319 28.951 1.00 11.51 56 ALA P C 1
ATOM 444 O O . ALA A 1 57 ? -8.367 44.417 30.056 1.00 12.31 56 ALA P O 1
ATOM 446 N N . TYR A 1 58 ? -6.512 44.193 28.817 1.00 11.34 57 TYR P N 1
ATOM 447 C CA . TYR A 1 58 ? -5.638 44.078 29.972 1.00 12.04 57 TYR P CA 1
ATOM 448 C C . TYR A 1 58 ? -5.737 45.303 30.878 1.00 11.70 57 TYR P C 1
ATOM 449 O O . TYR A 1 58 ? -5.487 45.224 32.072 1.00 12.74 57 TYR P O 1
ATOM 458 N N . TRP A 1 59 ? -6.062 46.460 30.307 1.00 12.34 58 TRP P N 1
ATOM 459 C CA . TRP A 1 59 ? -6.283 47.682 31.116 1.00 12.69 58 TRP P CA 1
ATOM 460 C C . TRP A 1 59 ? -7.267 47.433 32.227 1.00 13.73 58 TRP P C 1
ATOM 461 O O . TRP A 1 59 ? -7.118 47.975 33.319 1.00 12.93 58 TRP P O 1
ATOM 472 N N . HIS A 1 60 ? -8.280 46.611 31.939 1.00 14.64 59 HIS P N 1
ATOM 473 C CA . HIS A 1 60 ? -9.319 46.263 32.904 1.00 16.62 59 HIS P CA 1
ATOM 474 C C . HIS A 1 60 ? -9.103 44.926 33.619 1.00 15.71 59 HIS P C 1
ATOM 475 O O . HIS A 1 60 ? -9.470 44.779 34.814 1.00 16.09 59 HIS P O 1
ATOM 482 N N . LEU A 1 61 ? -8.516 43.960 32.909 1.00 15.14 60 LEU P N 1
ATOM 483 C CA . LEU A 1 61 ? -8.456 42.578 33.341 1.00 14.80 60 LEU P CA 1
ATOM 484 C C . LEU A 1 61 ? -7.096 42.117 33.885 1.00 14.14 60 LEU P C 1
ATOM 485 O O . LEU A 1 61 ? -6.913 40.938 34.160 1.00 14.89 60 LEU P O 1
ATOM 490 N N . TYR A 1 62 ? -6.163 43.059 34.061 1.00 12.81 61 TYR P N 1
ATOM 491 C CA . TYR A 1 62 ? -4.818 42.748 34.576 1.00 13.14 61 TYR P CA 1
ATOM 492 C C . TYR A 1 62 ? -4.793 41.849 35.811 1.00 13.49 61 TYR P C 1
ATOM 493 O O . TYR A 1 62 ? -3.913 40.994 35.925 1.00 13.69 61 TYR P O 1
ATOM 502 N N . LYS A 1 63 ? -5.721 42.010 36.754 1.00 14.23 62 LYS P N 1
ATOM 503 C CA . LYS A 1 63 ? -5.584 41.228 37.986 1.00 16.04 62 LYS P CA 1
ATOM 504 C C . LYS A 1 63 ? -5.807 39.752 37.677 1.00 15.85 62 LYS P C 1
ATOM 505 O O . LYS A 1 63 ? -5.109 38.888 38.184 1.00 15.30 62 LYS P O 1
ATOM 511 N N . GLN A 1 64 ? -6.774 39.490 36.812 1.00 16.66 63 GLN P N 1
ATOM 512 C CA . GLN A 1 64 ? -7.072 38.118 36.383 1.00 16.50 63 GLN P CA 1
ATOM 513 C C . GLN A 1 64 ? -5.929 37.491 35.547 1.00 15.39 63 GLN P C 1
ATOM 514 O O . GLN A 1 64 ? -5.577 36.317 35.749 1.00 14.77 63 GLN P O 1
ATOM 520 N N . ASP A 1 65 ? -5.291 38.268 34.668 1.00 13.61 64 ASP P N 1
ATOM 521 C CA . ASP A 1 65 ? -4.126 37.739 33.931 1.00 13.17 64 ASP P CA 1
ATOM 522 C C . ASP A 1 65 ? -2.906 37.494 34.870 1.00 12.46 64 ASP P C 1
ATOM 523 O O . ASP A 1 65 ? -2.210 36.491 34.740 1.00 12.82 64 ASP P O 1
ATOM 528 N N . HIS A 1 66 ? -2.690 38.360 35.859 1.00 11.84 65 HIS P N 1
ATOM 529 C CA . HIS A 1 66 ? -1.601 38.164 36.811 1.00 12.34 65 HIS P CA 1
ATOM 530 C C . HIS A 1 66 ? -1.854 36.922 37.652 1.00 12.60 65 HIS P C 1
ATOM 531 O O . HIS A 1 66 ? -0.947 36.175 37.933 1.00 12.47 65 HIS P O 1
ATOM 538 N N . ASP A 1 67 ? -3.103 36.696 38.019 1.00 13.33 66 ASP P N 1
ATOM 539 C CA . ASP A 1 67 ? -3.470 35.433 38.662 1.00 14.32 66 ASP P CA 1
ATOM 540 C C . ASP A 1 67 ? -3.039 34.194 37.859 1.00 13.54 66 ASP P C 1
ATOM 541 O O . ASP A 1 67 ? -2.493 33.251 38.419 1.00 13.62 66 ASP P O 1
ATOM 546 N N . ILE A 1 68 ? -3.337 34.189 36.557 1.00 14.12 67 ILE P N 1
ATOM 547 C CA . ILE A 1 68 ? -2.917 33.107 35.653 1.00 13.83 67 ILE P CA 1
ATOM 548 C C . ILE A 1 68 ? -1.403 33.022 35.665 1.00 13.59 67 ILE P C 1
ATOM 549 O O . ILE A 1 68 ? -0.821 31.972 35.844 1.00 13.72 67 ILE P O 1
ATOM 554 N N . ALA A 1 69 ? -0.758 34.156 35.508 1.00 12.57 68 ALA P N 1
ATOM 555 C CA . ALA A 1 69 ? 0.707 34.176 35.433 1.00 12.37 68 ALA P CA 1
ATOM 556 C C . ALA A 1 69 ? 1.335 33.575 36.700 1.00 13.31 68 ALA P C 1
ATOM 557 O O . ALA A 1 69 ? 2.265 32.726 36.635 1.00 13.88 68 ALA P O 1
ATOM 559 N N . GLU A 1 70 ? 0.839 34.015 37.848 1.00 13.89 69 GLU P N 1
ATOM 560 C CA . GLU A 1 70 ? 1.346 33.520 39.139 1.00 14.97 69 GLU P CA 1
ATOM 561 C C . GLU A 1 70 ? 1.113 32.010 39.238 1.00 15.73 69 GLU P C 1
ATOM 562 O O . GLU A 1 70 ? 2.000 31.279 39.670 1.00 15.52 69 GLU P O 1
ATOM 568 N N . LYS A 1 71 ? -0.042 31.527 38.799 1.00 15.84 70 LYS P N 1
ATOM 569 C CA . LYS A 1 71 ? -0.294 30.074 38.863 1.00 17.35 70 LYS P CA 1
ATOM 570 C C . LYS A 1 71 ? 0.520 29.256 37.881 1.00 17.26 70 LYS P C 1
ATOM 571 O O . LYS A 1 71 ? 0.668 28.035 38.068 1.00 16.91 70 LYS P O 1
ATOM 577 N N . LEU A 1 72 ? 1.016 29.903 36.820 1.00 15.66 71 LEU P N 1
ATOM 578 C CA . LEU A 1 72 ? 1.942 29.258 35.911 1.00 15.43 71 LEU P CA 1
ATOM 579 C C . LEU A 1 72 ? 3.382 29.306 36.469 1.00 14.26 71 LEU P C 1
ATOM 580 O O . LEU A 1 72 ? 4.292 28.884 35.789 1.00 15.15 71 LEU P O 1
ATOM 585 N N . GLY A 1 73 ? 3.585 29.794 37.701 1.00 14.09 72 GLY P N 1
ATOM 586 C CA . GLY A 1 73 ? 4.901 29.744 38.335 1.00 14.63 72 GLY P CA 1
ATOM 587 C C . GLY A 1 73 ? 5.797 30.888 37.867 1.00 14.92 72 GLY P C 1
ATOM 588 O O . GLY A 1 73 ? 7.016 30.848 38.013 1.00 16.38 72 GLY P O 1
ATOM 589 N N . MET A 1 74 ? 5.200 31.872 37.220 1.00 14.13 73 MET P N 1
ATOM 590 C CA . MET A 1 74 ? 5.960 33.005 36.713 1.00 14.01 73 MET P CA 1
ATOM 591 C C . MET A 1 74 ? 6.307 33.956 37.841 1.00 13.23 73 MET P C 1
ATOM 592 O O . MET A 1 74 ? 5.490 34.200 38.740 1.00 15.12 73 MET P O 1
ATOM 597 N N . ASP A 1 75 ? 7.506 34.496 37.806 1.00 13.62 74 ASP P N 1
ATOM 598 C CA . ASP A 1 75 ? 7.922 35.490 38.797 1.00 14.29 74 ASP P CA 1
ATOM 599 C C . ASP A 1 75 ? 8.443 36.798 38.229 1.00 13.93 74 ASP P C 1
ATOM 600 O O . ASP A 1 75 ? 8.895 37.647 38.985 1.00 13.24 74 ASP P O 1
ATOM 605 N N . CYS A 1 76 ? 8.306 36.988 36.926 1.00 12.90 75 CYS P N 1
ATOM 606 C CA . CYS A 1 76 ? 8.785 38.230 36.303 1.00 11.92 75 CYS P CA 1
ATOM 607 C C . CYS A 1 76 ? 7.874 38.603 35.162 1.00 11.77 75 CYS P C 1
ATOM 608 O O . CYS A 1 76 ? 7.493 37.747 34.402 1.00 11.87 75 CYS P O 1
ATOM 611 N N . ILE A 1 77 ? 7.516 39.877 35.061 1.00 10.72 76 ILE P N 1
ATOM 612 C CA . ILE A 1 77 ? 6.838 40.381 33.884 1.00 10.18 76 ILE P CA 1
ATOM 613 C C . ILE A 1 77 ? 7.584 41.620 33.392 1.00 10.45 76 ILE P C 1
ATOM 614 O O . ILE A 1 77 ? 8.012 42.437 34.178 1.00 11.34 76 ILE P O 1
ATOM 619 N N . ARG A 1 78 ? 7.773 41.701 32.081 1.00 10.37 77 ARG P N 1
ATOM 620 C CA . ARG A 1 78 ? 8.254 42.932 31.458 1.00 9.94 77 ARG P CA 1
ATOM 621 C C . ARG A 1 78 ? 7.022 43.539 30.814 1.00 9.98 77 ARG P C 1
ATOM 622 O O . ARG A 1 78 ? 6.436 42.962 29.872 1.00 10.24 77 ARG P O 1
ATOM 630 N N . GLY A 1 79 ? 6.658 44.721 31.257 1.00 10.13 78 GLY P N 1
ATOM 631 C CA . GLY A 1 79 ? 5.577 45.433 30.673 1.00 9.99 78 GLY P CA 1
ATOM 632 C C . GLY A 1 79 ? 5.941 46.751 30.066 1.00 10.04 78 GLY P C 1
ATOM 633 O O . GLY A 1 79 ? 7.119 47.082 29.939 1.00 8.89 78 GLY P O 1
ATOM 634 N N . GLY A 1 80 ? 4.900 47.485 29.698 1.00 10.02 79 GLY P N 1
ATOM 635 C CA . GLY A 1 80 ? 5.034 48.754 29.019 1.00 10.87 79 GLY P CA 1
ATOM 636 C C . GLY A 1 80 ? 4.279 49.867 29.693 1.00 10.99 79 GLY P C 1
ATOM 637 O O . GLY A 1 80 ? 3.504 49.662 30.626 1.00 12.03 79 GLY P O 1
ATOM 638 N N . ILE A 1 81 ? 4.592 51.071 29.231 1.00 10.61 80 ILE P N 1
ATOM 639 C CA . ILE A 1 81 ? 3.912 52.279 29.561 1.00 9.91 80 ILE P CA 1
ATOM 640 C C . ILE A 1 81 ? 3.831 53.137 28.292 1.00 9.78 80 ILE P C 1
ATOM 641 O O . ILE A 1 81 ? 4.866 53.408 27.608 1.00 10.02 80 ILE P O 1
ATOM 646 N N . GLU A 1 82 ? 2.640 53.574 27.971 1.00 9.34 81 GLU P N 1
ATOM 647 C CA . GLU A 1 82 ? 2.406 54.300 26.705 1.00 9.94 81 GLU P CA 1
ATOM 648 C C . GLU A 1 82 ? 2.571 55.826 26.888 1.00 10.21 81 GLU P C 1
ATOM 649 O O . GLU A 1 82 ? 1.767 56.500 27.544 1.00 9.74 81 GLU P O 1
ATOM 655 N N . TRP A 1 83 ? 3.593 56.349 26.241 1.00 10.77 82 TRP P N 1
ATOM 656 C CA . TRP A 1 83 ? 3.801 57.768 26.119 1.00 10.97 82 TRP P CA 1
ATOM 657 C C . TRP A 1 83 ? 2.533 58.504 25.677 1.00 11.44 82 TRP P C 1
ATOM 658 O O . TRP A 1 83 ? 2.204 59.564 26.194 1.00 11.56 82 TRP P O 1
ATOM 669 N N . ALA A 1 84 ? 1.830 57.942 24.694 1.00 11.67 83 ALA P N 1
ATOM 670 C CA . ALA A 1 84 ? 0.611 58.580 24.184 1.00 12.44 83 ALA P CA 1
ATOM 671 C C . ALA A 1 84 ? -0.477 58.688 25.260 1.00 12.75 83 ALA P C 1
ATOM 672 O O . ALA A 1 84 ? -1.299 59.596 25.197 1.00 12.53 83 ALA P O 1
ATOM 674 N N . ARG A 1 85 ? -0.471 57.790 26.248 1.00 12.46 84 ARG P N 1
ATOM 675 C CA . ARG A 1 85 ? -1.394 57.930 27.382 1.00 13.52 84 ARG P CA 1
ATOM 676 C C . ARG A 1 85 ? -0.980 58.964 28.400 1.00 13.89 84 ARG P C 1
ATOM 677 O O . ARG A 1 85 ? -1.831 59.699 28.902 1.00 14.98 84 ARG P O 1
ATOM 685 N N . ILE A 1 86 ? 0.303 58.978 28.757 1.00 12.71 85 ILE P N 1
ATOM 686 C CA . ILE A 1 86 ? 0.808 59.809 29.842 1.00 12.68 85 ILE P CA 1
ATOM 687 C C . ILE A 1 86 ? 0.843 61.263 29.377 1.00 12.47 85 ILE P C 1
ATOM 688 O O . ILE A 1 86 ? 0.494 62.140 30.132 1.00 13.46 85 ILE P O 1
ATOM 693 N N . PHE A 1 87 ? 1.239 61.514 28.126 1.00 13.42 86 PHE P N 1
ATOM 694 C CA . PHE A 1 87 ? 1.308 62.887 27.609 1.00 13.56 86 PHE P CA 1
ATOM 695 C C . PHE A 1 87 ? 0.489 63.036 26.338 1.00 14.62 86 PHE P C 1
ATOM 696 O O . PHE A 1 87 ? 1.026 63.046 25.244 1.00 14.44 86 PHE P O 1
ATOM 704 N N . PRO A 1 88 ? -0.850 63.085 26.491 1.00 15.17 87 PRO P N 1
ATOM 705 C CA . PRO A 1 88 ? -1.687 63.204 25.306 1.00 16.20 87 PRO P CA 1
ATOM 706 C C . PRO A 1 88 ? -1.643 64.596 24.665 1.00 16.61 87 PRO P C 1
ATOM 707 O O . PRO A 1 88 ? -2.126 64.753 23.541 1.00 15.07 87 PRO P O 1
ATOM 711 N N . LYS A 1 89 ? -1.101 65.588 25.382 1.00 16.71 88 LYS P N 1
ATOM 712 C CA . LYS A 1 89 ? -0.912 66.952 24.849 1.00 17.63 88 LYS P CA 1
ATOM 713 C C . LYS A 1 89 ? 0.558 67.300 24.860 1.00 16.39 88 LYS P C 1
ATOM 714 O O . LYS A 1 89 ? 1.292 66.781 25.669 1.00 15.59 88 LYS P O 1
ATOM 720 N N . PRO A 1 90 ? 0.987 68.206 23.977 1.00 16.71 89 PRO P N 1
ATOM 721 C CA . PRO A 1 90 ? 2.448 68.398 23.803 1.00 16.26 89 PRO P CA 1
ATOM 722 C C . PRO A 1 90 ? 3.195 68.948 24.994 1.00 16.73 89 PRO P C 1
ATOM 723 O O . PRO A 1 90 ? 2.701 69.846 25.684 1.00 16.90 89 PRO P O 1
ATOM 727 N N . THR A 1 91 ? 4.430 68.479 25.161 1.00 15.53 90 THR P N 1
ATOM 728 C CA . THR A 1 91 ? 5.284 68.852 26.267 1.00 15.25 90 THR P CA 1
ATOM 729 C C . THR A 1 91 ? 6.366 69.860 25.834 1.00 16.42 90 THR P C 1
ATOM 730 O O . THR A 1 91 ? 7.182 70.252 26.647 1.00 17.33 90 THR P O 1
ATOM 734 N N . PHE A 1 92 ? 6.338 70.303 24.582 1.00 16.96 91 PHE P N 1
ATOM 735 C CA . PHE A 1 92 ? 7.411 71.114 23.994 1.00 17.97 91 PHE P CA 1
ATOM 736 C C . PHE A 1 92 ? 7.781 72.359 24.808 1.00 19.50 91 PHE P C 1
ATOM 737 O O . PHE A 1 92 ? 8.963 72.720 24.879 1.00 20.34 91 PHE P O 1
ATOM 745 N N . ASP A 1 93 ? 6.781 73.035 25.367 1.00 21.23 92 ASP P N 1
ATOM 746 C CA . ASP A 1 93 ? 6.998 74.323 26.044 1.00 23.34 92 ASP P CA 1
ATOM 747 C C . ASP A 1 93 ? 7.636 74.198 27.426 1.00 22.57 92 ASP P C 1
ATOM 748 O O . ASP A 1 93 ? 8.059 75.204 28.006 1.00 22.83 92 ASP P O 1
ATOM 753 N N . VAL A 1 94 ? 7.701 72.985 27.957 1.00 20.59 93 VAL P N 1
ATOM 754 C CA . VAL A 1 94 ? 8.357 72.730 29.233 1.00 19.22 93 VAL P CA 1
ATOM 755 C C . VAL A 1 94 ? 9.823 72.394 28.985 1.00 19.46 93 VAL P C 1
ATOM 756 O O . VAL A 1 94 ? 10.150 71.321 28.524 1.00 17.51 93 VAL P O 1
ATOM 760 N N . LYS A 1 95 ? 10.698 73.323 29.318 1.00 19.88 94 LYS P N 1
ATOM 761 C CA . LYS A 1 95 ? 12.075 73.218 28.920 1.00 21.04 94 LYS P CA 1
ATOM 762 C C . LYS A 1 95 ? 12.888 72.408 29.916 1.00 19.40 94 LYS P C 1
ATOM 763 O O . LYS A 1 95 ? 12.690 72.487 31.125 1.00 19.94 94 LYS P O 1
ATOM 769 N N . VAL A 1 96 ? 13.834 71.645 29.383 1.00 18.29 95 VAL P N 1
ATOM 770 C CA . VAL A 1 96 ? 14.769 70.886 30.180 1.00 17.36 95 VAL P CA 1
ATOM 771 C C . VAL A 1 96 ? 16.162 71.087 29.604 1.00 18.08 95 VAL P C 1
ATOM 772 O O . VAL A 1 96 ? 16.334 71.747 28.582 1.00 16.69 95 VAL P O 1
ATOM 776 N N . ASP A 1 97 ? 17.152 70.512 30.271 1.00 18.19 96 ASP P N 1
ATOM 777 C CA . ASP A 1 97 ? 18.522 70.662 29.843 1.00 21.09 96 ASP P CA 1
ATOM 778 C C . ASP A 1 97 ? 18.982 69.341 29.265 1.00 20.60 96 ASP P C 1
ATOM 779 O O . ASP A 1 97 ? 19.265 68.422 30.015 1.00 22.95 96 ASP P O 1
ATOM 784 N N . VAL A 1 98 ? 19.021 69.245 27.935 1.00 18.81 97 VAL P N 1
ATOM 785 C CA . VAL A 1 98 ? 19.686 68.106 27.250 1.00 17.20 97 VAL P CA 1
ATOM 786 C C . VAL A 1 98 ? 20.937 68.654 26.549 1.00 16.73 97 VAL P C 1
ATOM 787 O O . VAL A 1 98 ? 20.829 69.457 25.626 1.00 17.03 97 VAL P O 1
ATOM 791 N N . GLU A 1 99 ? 22.119 68.258 27.014 1.00 15.83 98 GLU P N 1
ATOM 792 C CA . GLU A 1 99 ? 23.374 68.778 26.451 1.00 17.18 98 GLU P CA 1
ATOM 793 C C . GLU A 1 99 ? 23.840 67.814 25.386 1.00 15.53 98 GLU P C 1
ATOM 794 O O . GLU A 1 99 ? 23.904 66.608 25.647 1.00 15.59 98 GLU P O 1
ATOM 800 N N . LYS A 1 100 ? 24.167 68.339 24.207 1.00 14.71 99 LYS P N 1
ATOM 801 C CA . LYS A 1 100 ? 24.685 67.494 23.124 1.00 14.70 99 LYS P CA 1
ATOM 802 C C . LYS A 1 100 ? 26.066 67.911 22.672 1.00 15.26 99 LYS P C 1
ATOM 803 O O . LYS A 1 100 ? 26.436 69.104 22.747 1.00 15.50 99 LYS P O 1
ATOM 809 N N . ASP A 1 101 ? 26.816 66.944 22.154 1.00 14.79 100 ASP P N 1
ATOM 810 C CA . ASP A 1 101 ? 28.089 67.300 21.516 1.00 15.02 100 ASP P CA 1
ATOM 811 C C . ASP A 1 101 ? 27.886 67.749 20.051 1.00 14.29 100 ASP P C 1
ATOM 812 O O . ASP A 1 101 ? 26.743 67.797 19.535 1.00 14.20 100 ASP P O 1
ATOM 817 N N . GLU A 1 102 ? 28.962 68.178 19.396 1.00 13.41 101 GLU P N 1
ATOM 818 C CA . GLU A 1 102 ? 28.884 68.662 18.015 1.00 14.08 101 GLU P CA 1
ATOM 819 C C . GLU A 1 102 ? 28.461 67.579 17.051 1.00 15.08 101 GLU P C 1
ATOM 820 O O . GLU A 1 102 ? 28.008 67.872 15.948 1.00 16.91 101 GLU P O 1
ATOM 826 N N . GLU A 1 103 ? 28.638 66.328 17.458 1.00 14.24 102 GLU P N 1
ATOM 827 C CA . GLU A 1 103 ? 28.296 65.161 16.631 1.00 14.97 102 GLU P CA 1
ATOM 828 C C . GLU A 1 103 ? 26.878 64.674 16.901 1.00 15.53 102 GLU P C 1
ATOM 829 O O . GLU A 1 103 ? 26.435 63.658 16.329 1.00 15.78 102 GLU P O 1
ATOM 835 N N . GLY A 1 104 ? 26.172 65.409 17.740 1.00 14.46 103 GLY P N 1
ATOM 836 C CA . GLY A 1 104 ? 24.799 65.111 18.098 1.00 14.37 103 GLY P CA 1
ATOM 837 C C . GLY A 1 104 ? 24.602 64.104 19.215 1.00 14.90 103 GLY P C 1
ATOM 838 O O . GLY A 1 104 ? 23.456 63.723 19.458 1.00 15.32 103 GLY P O 1
ATOM 839 N N . ASN A 1 105 ? 25.661 63.674 19.918 1.00 13.23 104 ASN P N 1
ATOM 840 C CA . ASN A 1 105 ? 25.493 62.758 21.038 1.00 14.01 104 ASN P CA 1
ATOM 841 C C . ASN A 1 105 ? 25.029 63.473 22.291 1.00 13.24 104 ASN P C 1
ATOM 842 O O . ASN A 1 105 ? 25.547 64.538 22.634 1.00 12.73 104 ASN P O 1
ATOM 847 N N . ILE A 1 106 ? 24.049 62.903 22.985 1.00 12.47 105 ILE P N 1
ATOM 848 C CA . ILE A 1 106 ? 23.633 63.411 24.279 1.00 12.90 105 ILE P CA 1
ATOM 849 C C . ILE A 1 106 ? 24.706 63.078 25.304 1.00 13.08 105 ILE P C 1
ATOM 850 O O . ILE A 1 106 ? 25.070 61.911 25.479 1.00 13.70 105 ILE P O 1
ATOM 855 N N . ILE A 1 107 ? 25.208 64.104 25.971 1.00 12.83 106 ILE P N 1
ATOM 856 C CA . ILE A 1 107 ? 26.254 63.942 26.972 1.00 14.54 106 ILE P CA 1
ATOM 857 C C . ILE A 1 107 ? 25.716 64.003 28.395 1.00 13.77 106 ILE P C 1
ATOM 858 O O . ILE A 1 107 ? 26.313 63.445 29.303 1.00 14.04 106 ILE P O 1
ATOM 863 N N . SER A 1 108 ? 24.597 64.690 28.562 1.00 14.28 107 SER P N 1
ATOM 864 C CA . SER A 1 108 ? 23.940 64.799 29.852 1.00 14.56 107 SER P CA 1
ATOM 865 C C . SER A 1 108 ? 22.510 65.272 29.697 1.00 14.46 107 SER P C 1
ATOM 866 O O . SER A 1 108 ? 22.136 65.888 28.706 1.00 14.60 107 SER P O 1
ATOM 869 N N . VAL A 1 109 ? 21.738 64.961 30.720 1.00 14.86 108 VAL P N 1
ATOM 870 C CA . VAL A 1 109 ? 20.359 65.368 30.845 1.00 15.59 108 VAL P CA 1
ATOM 871 C C . VAL A 1 109 ? 20.131 65.895 32.254 1.00 14.64 108 VAL P C 1
ATOM 872 O O . VAL A 1 109 ? 20.663 65.366 33.214 1.00 14.77 108 VAL P O 1
ATOM 876 N N . ASP A 1 110 ? 19.261 66.887 32.384 1.00 15.62 109 ASP P N 1
ATOM 877 C CA . ASP A 1 110 ? 18.751 67.283 33.702 1.00 16.49 109 ASP P CA 1
ATOM 878 C C . ASP A 1 110 ? 17.285 67.700 33.571 1.00 15.39 109 ASP P C 1
ATOM 879 O O . ASP A 1 110 ? 16.933 68.621 32.831 1.00 15.31 109 ASP P O 1
ATOM 884 N N . VAL A 1 111 ? 16.427 66.959 34.262 1.00 14.86 110 VAL P N 1
ATOM 885 C CA . VAL A 1 111 ? 15.019 67.261 34.368 1.00 15.20 110 VAL P CA 1
ATOM 886 C C . VAL A 1 111 ? 14.802 67.448 35.873 1.00 16.22 110 VAL P C 1
ATOM 887 O O . VAL A 1 111 ? 14.544 66.502 36.596 1.00 15.87 110 VAL P O 1
ATOM 891 N N . PRO A 1 112 ? 14.988 68.681 36.354 1.00 17.35 111 PRO P N 1
ATOM 892 C CA . PRO A 1 112 ? 14.823 69.038 37.758 1.00 18.11 111 PRO P CA 1
ATOM 893 C C . PRO A 1 112 ? 13.447 68.713 38.334 1.00 16.47 111 PRO P C 1
ATOM 894 O O . PRO A 1 112 ? 12.454 68.714 37.613 1.00 17.76 111 PRO P O 1
ATOM 898 N N . GLU A 1 113 ? 13.385 68.522 39.646 1.00 17.18 112 GLU P N 1
ATOM 899 C CA . GLU A 1 113 ? 12.114 68.310 40.348 1.00 17.45 112 GLU P CA 1
ATOM 900 C C . GLU A 1 113 ? 11.058 69.358 40.008 1.00 17.15 112 GLU P C 1
ATOM 901 O O . GLU A 1 113 ? 9.880 69.022 39.848 1.00 15.30 112 GLU P O 1
ATOM 907 N N . SER A 1 114 ? 11.444 70.629 39.914 1.00 17.69 113 SER P N 1
ATOM 908 C CA . SER A 1 114 ? 10.462 71.672 39.592 1.00 19.05 113 SER P CA 1
ATOM 909 C C . SER A 1 114 ? 9.845 71.449 38.214 1.00 18.79 113 SER P C 1
ATOM 910 O O . SER A 1 114 ? 8.676 71.739 38.000 1.00 19.38 113 SER P O 1
ATOM 913 N N . THR A 1 115 ? 10.614 70.872 37.295 1.00 18.58 114 THR P N 1
ATOM 914 C CA . THR A 1 115 ? 10.125 70.650 35.954 1.00 17.99 114 THR P CA 1
ATOM 915 C C . THR A 1 115 ? 9.236 69.397 35.916 1.00 16.25 114 THR P C 1
ATOM 916 O O . THR A 1 115 ? 8.237 69.364 35.188 1.00 16.51 114 THR P O 1
ATOM 920 N N . ILE A 1 116 ? 9.571 68.401 36.730 1.00 15.89 115 ILE P N 1
ATOM 921 C CA . ILE A 1 116 ? 8.704 67.195 36.898 1.00 14.80 115 ILE P CA 1
ATOM 922 C C . ILE A 1 116 ? 7.309 67.689 37.301 1.00 16.12 115 ILE P C 1
ATOM 923 O O . ILE A 1 116 ? 6.303 67.222 36.762 1.00 15.45 115 ILE P O 1
ATOM 928 N N . LYS A 1 117 ? 7.255 68.656 38.221 1.00 15.99 116 LYS P N 1
ATOM 929 C CA . LYS A 1 117 ? 5.978 69.223 38.650 1.00 16.73 116 LYS P CA 1
ATOM 930 C C . LYS A 1 117 ? 5.246 70.037 37.584 1.00 17.45 116 LYS P C 1
ATOM 931 O O . LYS A 1 117 ? 4.012 69.965 37.508 1.00 17.73 116 LYS P O 1
ATOM 937 N N . GLU A 1 118 ? 5.978 70.771 36.745 1.00 19.14 117 GLU P N 1
ATOM 938 C CA . GLU A 1 118 ? 5.382 71.372 35.541 1.00 20.59 117 GLU P CA 1
ATOM 939 C C . GLU A 1 118 ? 4.774 70.300 34.619 1.00 19.29 117 GLU P C 1
ATOM 940 O O . GLU A 1 118 ? 3.685 70.472 34.094 1.00 20.18 117 GLU P O 1
ATOM 946 N N . LEU A 1 119 ? 5.500 69.211 34.423 1.00 17.19 118 LEU P N 1
ATOM 947 C CA . LEU A 1 119 ? 5.012 68.098 33.596 1.00 16.81 118 LEU P CA 1
ATOM 948 C C . LEU A 1 119 ? 3.755 67.443 34.144 1.00 16.43 118 LEU P C 1
ATOM 949 O O . LEU A 1 119 ? 2.873 67.095 33.379 1.00 16.40 118 LEU P O 1
ATOM 954 N N . GLU A 1 120 ? 3.676 67.277 35.461 1.00 16.13 119 GLU P N 1
ATOM 955 C CA . GLU A 1 120 ? 2.472 66.724 36.090 1.00 17.04 119 GLU P CA 1
ATOM 956 C C . GLU A 1 120 ? 1.210 67.482 35.703 1.00 18.86 119 GLU P C 1
ATOM 957 O O . GLU A 1 120 ? 0.145 66.878 35.537 1.00 19.08 119 GLU P O 1
ATOM 963 N N . LYS A 1 121 ? 1.321 68.802 35.560 1.00 19.36 120 LYS P N 1
ATOM 964 C CA . LYS A 1 121 ? 0.138 69.610 35.309 1.00 21.21 120 LYS P CA 1
ATOM 965 C C . LYS A 1 121 ? -0.422 69.388 33.911 1.00 19.86 120 LYS P C 1
ATOM 966 O O . LYS A 1 121 ? -1.589 69.685 33.673 1.00 21.20 120 LYS P O 1
ATOM 972 N N . ILE A 1 122 ? 0.400 68.894 32.976 1.00 19.16 121 ILE P N 1
ATOM 973 C CA . ILE A 1 122 ? -0.099 68.591 31.624 1.00 18.40 121 ILE P CA 1
ATOM 974 C C . ILE A 1 122 ? -0.153 67.094 31.324 1.00 17.33 121 ILE P C 1
ATOM 975 O O . ILE A 1 122 ? -0.691 66.699 30.293 1.00 16.50 121 ILE P O 1
ATOM 980 N N . ALA A 1 123 ? 0.314 66.268 32.251 1.00 16.40 122 ALA P N 1
ATOM 981 C CA . ALA A 1 123 ? 0.231 64.817 32.090 1.00 15.15 122 ALA P CA 1
ATOM 982 C C . ALA A 1 123 ? -1.183 64.359 32.396 1.00 15.35 122 ALA P C 1
ATOM 983 O O . ALA A 1 123 ? -1.960 65.072 33.070 1.00 14.97 122 ALA P O 1
ATOM 985 N N . ASN A 1 124 ? -1.518 63.176 31.898 1.00 15.08 123 ASN P N 1
ATOM 986 C CA . ASN A 1 124 ? -2.718 62.479 32.350 1.00 14.92 123 ASN P CA 1
ATOM 987 C C . ASN A 1 124 ? -2.356 61.675 33.589 1.00 15.13 123 ASN P C 1
ATOM 988 O O . ASN A 1 124 ? -1.934 60.511 33.511 1.00 14.22 123 ASN P O 1
ATOM 993 N N . MET A 1 125 ? -2.457 62.319 34.746 1.00 13.87 124 MET P N 1
ATOM 994 C CA . MET A 1 125 ? -2.097 61.656 35.983 1.00 14.90 124 MET P CA 1
ATOM 995 C C . MET A 1 125 ? -3.010 60.475 36.308 1.00 14.99 124 MET P C 1
ATOM 996 O O . MET A 1 125 ? -2.582 59.559 36.986 1.00 14.28 124 MET P O 1
ATOM 1001 N N . GLU A 1 126 ? -4.258 60.495 35.846 1.00 16.15 125 GLU P N 1
ATOM 1002 C CA . GLU A 1 126 ? -5.134 59.345 36.078 1.00 17.76 125 GLU P CA 1
ATOM 1003 C C . GLU A 1 126 ? -4.552 58.104 35.396 1.00 16.87 125 GLU P C 1
ATOM 1004 O O . GLU A 1 126 ? -4.560 57.022 35.985 1.00 16.64 125 GLU P O 1
ATOM 1010 N N . ALA A 1 127 ? -4.052 58.261 34.167 1.00 15.38 126 ALA P N 1
ATOM 1011 C CA . ALA A 1 127 ? -3.418 57.140 33.464 1.00 14.42 126 ALA P CA 1
ATOM 1012 C C . ALA A 1 127 ? -2.190 56.670 34.223 1.00 13.70 126 ALA P C 1
ATOM 1013 O O . ALA A 1 127 ? -1.971 55.470 34.379 1.00 12.41 126 ALA P O 1
ATOM 1015 N N . LEU A 1 128 ? -1.382 57.616 34.713 1.00 13.75 127 LEU P N 1
ATOM 1016 C CA . LEU A 1 128 ? -0.203 57.226 35.478 1.00 14.20 127 LEU P CA 1
ATOM 1017 C C . LEU A 1 128 ? -0.627 56.415 36.706 1.00 13.41 127 LEU P C 1
ATOM 1018 O O . LEU A 1 128 ? -0.039 55.371 37.008 1.00 13.29 127 LEU P O 1
ATOM 1023 N N . GLU A 1 129 ? -1.665 56.859 37.400 1.00 13.97 128 GLU P N 1
ATOM 1024 C CA . GLU A 1 129 ? -2.090 56.117 38.594 1.00 14.30 128 GLU P CA 1
ATOM 1025 C C . GLU A 1 129 ? -2.640 54.749 38.226 1.00 14.27 128 GLU P C 1
ATOM 1026 O O . GLU A 1 129 ? -2.476 53.795 38.977 1.00 13.83 128 GLU P O 1
ATOM 1032 N N . HIS A 1 130 ? -3.281 54.659 37.066 1.00 13.86 129 HIS P N 1
ATOM 1033 C CA . HIS A 1 130 ? -3.818 53.377 36.607 1.00 14.17 129 HIS P CA 1
ATOM 1034 C C . HIS A 1 130 ? -2.685 52.387 36.305 1.00 13.11 129 HIS P C 1
ATOM 1035 O O . HIS A 1 130 ? -2.750 51.209 36.702 1.00 12.67 129 HIS P O 1
ATOM 1042 N N . TYR A 1 131 ? -1.640 52.854 35.619 1.00 12.88 130 TYR P N 1
ATOM 1043 C CA . TYR A 1 131 ? -0.463 52.036 35.449 1.00 11.80 130 TYR P CA 1
ATOM 1044 C C . TYR A 1 131 ? 0.078 51.548 36.807 1.00 12.59 130 TYR P C 1
ATOM 1045 O O . TYR A 1 131 ? 0.474 50.392 36.953 1.00 11.89 130 TYR P O 1
ATOM 1054 N N . ARG A 1 132 ? 0.122 52.433 37.803 1.00 12.90 131 ARG P N 1
ATOM 1055 C CA . ARG A 1 132 ? 0.572 52.031 39.138 1.00 13.31 131 ARG P CA 1
ATOM 1056 C C . ARG A 1 132 ? -0.271 50.895 39.687 1.00 13.14 131 ARG P C 1
ATOM 1057 O O . ARG A 1 132 ? 0.238 49.974 40.287 1.00 12.76 131 ARG P O 1
ATOM 1065 N N . LYS A 1 133 ? -1.577 50.958 39.478 1.00 13.93 132 LYS P N 1
ATOM 1066 C CA . LYS A 1 133 ? -2.427 49.868 39.953 1.00 14.80 132 LYS P CA 1
ATOM 1067 C C . LYS A 1 133 ? -2.102 48.536 39.281 1.00 13.73 132 LYS P C 1
ATOM 1068 O O . LYS A 1 133 ? -2.046 47.494 39.947 1.00 13.45 132 LYS P O 1
ATOM 1074 N N . ILE A 1 134 ? -1.901 48.570 37.963 1.00 13.39 133 ILE P N 1
ATOM 1075 C CA . ILE A 1 134 ? -1.452 47.392 37.214 1.00 12.95 133 ILE P CA 1
ATOM 1076 C C . ILE A 1 134 ? -0.110 46.849 37.745 1.00 12.35 133 ILE P C 1
ATOM 1077 O O . ILE A 1 134 ? -0.024 45.686 38.144 1.00 13.12 133 ILE P O 1
ATOM 1082 N N . TYR A 1 135 ? 0.934 47.676 37.766 1.00 12.71 134 TYR P N 1
ATOM 1083 C CA . TYR A 1 135 ? 2.242 47.189 38.172 1.00 11.74 134 TYR P CA 1
ATOM 1084 C C . TYR A 1 135 ? 2.209 46.707 39.630 1.00 12.57 134 TYR P C 1
ATOM 1085 O O . TYR A 1 135 ? 2.760 45.659 39.968 1.00 12.99 134 TYR P O 1
ATOM 1094 N N . SER A 1 136 ? 1.570 47.479 40.491 1.00 12.61 135 SER P N 1
ATOM 1095 C CA . SER A 1 136 ? 1.530 47.139 41.916 1.00 14.73 135 SER P CA 1
ATOM 1096 C C . SER A 1 136 ? 0.794 45.816 42.156 1.00 14.56 135 SER P C 1
ATOM 1097 O O . SER A 1 136 ? 1.162 45.046 43.039 1.00 14.45 135 SER P O 1
ATOM 1100 N N . ASP A 1 137 ? -0.241 45.549 41.358 1.00 14.25 136 ASP P N 1
ATOM 1101 C CA . ASP A 1 137 ? -0.951 44.272 41.488 1.00 14.83 136 ASP P CA 1
ATOM 1102 C C . ASP A 1 137 ? 0.002 43.061 41.345 1.00 14.55 136 ASP P C 1
ATOM 1103 O O . ASP A 1 137 ? -0.141 42.063 42.046 1.00 15.17 136 ASP P O 1
ATOM 1108 N N . TRP A 1 138 ? 0.963 43.169 40.430 1.00 14.50 137 TRP P N 1
ATOM 1109 C CA . TRP A 1 138 ? 1.995 42.166 40.264 1.00 14.10 137 TRP P CA 1
ATOM 1110 C C . TRP A 1 138 ? 3.041 42.235 41.386 1.00 14.87 137 TRP P C 1
ATOM 1111 O O . TRP A 1 138 ? 3.435 41.219 41.990 1.00 14.94 137 TRP P O 1
ATOM 1122 N N . LYS A 1 139 ? 3.536 43.424 41.640 1.00 15.94 138 LYS P N 1
ATOM 1123 C CA . LYS A 1 139 ? 4.608 43.621 42.618 1.00 16.67 138 LYS P CA 1
ATOM 1124 C C . LYS A 1 139 ? 4.239 43.163 44.026 1.00 17.41 138 LYS P C 1
ATOM 1125 O O . LYS A 1 139 ? 5.064 42.561 44.714 1.00 17.00 138 LYS P O 1
ATOM 1131 N N . GLU A 1 140 ? 3.002 43.453 44.428 1.00 18.50 139 GLU P N 1
ATOM 1132 C CA . GLU A 1 140 ? 2.463 43.075 45.746 1.00 20.39 139 GLU P CA 1
ATOM 1133 C C . GLU A 1 140 ? 2.491 41.569 45.992 1.00 18.77 139 GLU P C 1
ATOM 1134 O O . GLU A 1 140 ? 2.456 41.133 47.152 1.00 18.86 139 GLU P O 1
ATOM 1140 N N . ARG A 1 141 ? 2.564 40.776 44.922 1.00 17.10 140 ARG P N 1
ATOM 1141 C CA . ARG A 1 141 ? 2.657 39.313 45.023 1.00 16.50 140 ARG P CA 1
ATOM 1142 C C . ARG A 1 141 ? 4.079 38.798 45.315 1.00 17.20 140 ARG P C 1
ATOM 1143 O O . ARG A 1 141 ? 4.288 37.582 45.423 1.00 17.69 140 ARG P O 1
ATOM 1151 N N . GLY A 1 142 ? 5.050 39.710 45.408 1.00 17.54 141 GLY P N 1
ATOM 1152 C CA . GLY A 1 142 ? 6.454 39.363 45.657 1.00 18.36 141 GLY P CA 1
ATOM 1153 C C . GLY A 1 142 ? 7.245 39.065 44.393 1.00 19.10 141 GLY P C 1
ATOM 1154 O O . GLY A 1 142 ? 8.263 38.380 44.427 1.00 22.84 141 GLY P O 1
ATOM 1155 N N . LYS A 1 143 ? 6.817 39.646 43.290 1.00 16.60 142 LYS P N 1
ATOM 1156 C CA . LYS A 1 143 ? 7.330 39.292 41.985 1.00 16.28 142 LYS P CA 1
ATOM 1157 C C . LYS A 1 143 ? 8.158 40.441 41.401 1.00 15.35 142 LYS P C 1
ATOM 1158 O O . LYS A 1 143 ? 8.169 41.550 41.939 1.00 16.93 142 LYS P O 1
ATOM 1164 N N . THR A 1 144 ? 8.897 40.130 40.344 1.00 13.65 143 THR P N 1
ATOM 1165 C CA . THR A 1 144 ? 9.759 41.084 39.658 1.00 12.88 143 THR P CA 1
ATOM 1166 C C . THR A 1 144 ? 9.006 41.775 38.535 1.00 12.19 143 THR P C 1
ATOM 1167 O O . THR A 1 144 ? 8.269 41.123 37.756 1.00 13.38 143 THR P O 1
ATOM 1171 N N . PHE A 1 145 ? 9.222 43.082 38.401 1.00 11.61 144 PHE P N 1
ATOM 1172 C CA . PHE A 1 145 ? 8.689 43.855 37.256 1.00 11.14 144 PHE P CA 1
ATOM 1173 C C . PHE A 1 145 ? 9.756 44.628 36.517 1.00 11.10 144 PHE P C 1
ATOM 1174 O O . PHE A 1 145 ? 10.522 45.353 37.115 1.00 11.70 144 PHE P O 1
ATOM 1182 N N . ILE A 1 146 ? 9.766 44.465 35.201 1.00 10.99 145 ILE P N 1
ATOM 1183 C CA . ILE A 1 146 ? 10.683 45.173 34.291 1.00 10.98 145 ILE P CA 1
ATOM 1184 C C . ILE A 1 146 ? 9.800 46.127 33.492 1.00 10.78 145 ILE P C 1
ATOM 1185 O O . ILE A 1 146 ? 8.827 45.719 32.852 1.00 10.49 145 ILE P O 1
ATOM 1190 N N . LEU A 1 147 ? 10.152 47.407 33.491 1.00 10.61 146 LEU P N 1
ATOM 1191 C CA . LEU A 1 147 ? 9.347 48.377 32.783 1.00 10.86 146 LEU P CA 1
ATOM 1192 C C . LEU A 1 147 ? 10.107 48.881 31.575 1.00 10.64 146 LEU P C 1
ATOM 1193 O O . LEU A 1 147 ? 11.248 49.374 31.682 1.00 11.42 146 LEU P O 1
ATOM 1198 N N . ASN A 1 148 ? 9.492 48.735 30.418 1.00 10.69 147 ASN P N 1
ATOM 1199 C CA . ASN A 1 148 ? 10.008 49.181 29.124 1.00 10.44 147 ASN P CA 1
ATOM 1200 C C . ASN A 1 148 ? 9.256 50.440 28.673 1.00 10.14 147 ASN P C 1
ATOM 1201 O O . ASN A 1 148 ? 8.013 50.470 28.594 1.00 9.38 147 ASN P O 1
ATOM 1206 N N . LEU A 1 149 ? 10.031 51.506 28.485 1.00 9.77 148 LEU P N 1
ATOM 1207 C CA . LEU A 1 149 ? 9.470 52.844 28.243 1.00 9.72 148 LEU P CA 1
ATOM 1208 C C . LEU A 1 149 ? 8.816 53.063 26.882 1.00 9.31 148 LEU P C 1
ATOM 1209 O O . LEU A 1 149 ? 7.970 53.931 26.748 1.00 10.46 148 LEU P O 1
ATOM 1214 N N . TYR A 1 150 ? 9.259 52.324 25.861 1.00 8.73 149 TYR P N 1
ATOM 1215 C CA . TYR A 1 150 ? 8.756 52.569 24.480 1.00 8.52 149 TYR P CA 1
ATOM 1216 C C . TYR A 1 150 ? 8.547 51.302 23.703 1.00 8.47 149 TYR P C 1
ATOM 1217 O O . TYR A 1 150 ? 9.407 50.457 23.609 1.00 10.08 149 TYR P O 1
ATOM 1226 N N . HIS A 1 151 ? 7.327 51.121 23.179 1.00 8.75 150 HIS P N 1
ATOM 1227 C CA . HIS A 1 151 ? 7.012 49.891 22.424 1.00 9.20 150 HIS P CA 1
ATOM 1228 C C . HIS A 1 151 ? 6.177 50.209 21.198 1.00 9.51 150 HIS P C 1
ATOM 1229 O O . HIS A 1 151 ? 5.235 49.491 20.873 1.00 10.27 150 HIS P O 1
ATOM 1236 N N . TRP A 1 152 ? 6.538 51.317 20.560 1.00 10.05 151 TRP P N 1
ATOM 1237 C CA . TRP A 1 152 ? 6.258 51.667 19.161 1.00 9.76 151 TRP P CA 1
ATOM 1238 C C . TRP A 1 152 ? 5.308 52.874 18.956 1.00 10.09 151 TRP P C 1
ATOM 1239 O O . TRP A 1 152 ? 5.710 53.792 18.236 1.00 10.71 151 TRP P O 1
ATOM 1250 N N . PRO A 1 153 ? 4.076 52.870 19.524 1.00 10.15 152 PRO P N 1
ATOM 1251 C CA . PRO A 1 153 ? 3.213 54.024 19.324 1.00 10.82 152 PRO P CA 1
ATOM 1252 C C . PRO A 1 153 ? 3.774 55.297 19.913 1.00 11.25 152 PRO P C 1
ATOM 1253 O O . PRO A 1 153 ? 4.399 55.279 20.986 1.00 11.33 152 PRO P O 1
ATOM 1257 N N . LEU A 1 154 ? 3.539 56.363 19.177 1.00 11.85 153 LEU P N 1
ATOM 1258 C CA . LEU A 1 154 ? 3.959 57.668 19.566 1.00 11.64 153 LEU P CA 1
ATOM 1259 C C . LEU A 1 154 ? 2.724 58.531 19.719 1.00 11.91 153 LEU P C 1
ATOM 1260 O O . LEU A 1 154 ? 1.693 58.310 19.069 1.00 12.51 153 LEU P O 1
ATOM 1265 N N . PRO A 1 155 ? 2.803 59.568 20.575 1.00 12.66 154 PRO P N 1
ATOM 1266 C CA . PRO A 1 155 ? 1.721 60.541 20.574 1.00 12.27 154 PRO P CA 1
ATOM 1267 C C . PRO A 1 155 ? 1.476 61.153 19.183 1.00 12.52 154 PRO P C 1
ATOM 1268 O O . PRO A 1 155 ? 2.401 61.333 18.395 1.00 12.30 154 PRO P O 1
ATOM 1272 N N . LEU A 1 156 ? 0.234 61.480 18.869 1.00 12.94 155 LEU P N 1
ATOM 1273 C CA . LEU A 1 156 ? -0.032 61.996 17.546 1.00 14.22 155 LEU P CA 1
ATOM 1274 C C . LEU A 1 156 ? 0.574 63.360 17.331 1.00 14.78 155 LEU P C 1
ATOM 1275 O O . LEU A 1 156 ? 0.814 63.727 16.192 1.00 15.22 155 LEU P O 1
ATOM 1280 N N . TRP A 1 157 ? 0.785 64.110 18.419 1.00 13.56 156 TRP P N 1
ATOM 1281 C CA . TRP A 1 157 ? 1.436 65.413 18.343 1.00 13.49 156 TRP P CA 1
ATOM 1282 C C . TRP A 1 157 ? 2.935 65.259 18.079 1.00 12.94 156 TRP P C 1
ATOM 1283 O O . TRP A 1 157 ? 3.587 66.217 17.700 1.00 12.54 156 TRP P O 1
ATOM 1294 N N . ILE A 1 158 ? 3.439 64.037 18.249 1.00 12.31 157 ILE P N 1
ATOM 1295 C CA . ILE A 1 158 ? 4.772 63.660 17.920 1.00 11.79 157 ILE P CA 1
ATOM 1296 C C . ILE A 1 158 ? 4.896 63.124 16.493 1.00 11.82 157 ILE P C 1
ATOM 1297 O O . ILE A 1 158 ? 5.857 63.455 15.816 1.00 12.32 157 ILE P O 1
ATOM 1302 N N . HIS A 1 159 ? 3.935 62.305 16.070 1.00 11.69 158 HIS P N 1
ATOM 1303 C CA . HIS A 1 159 ? 3.957 61.685 14.793 1.00 11.11 158 HIS P CA 1
ATOM 1304 C C . HIS A 1 159 ? 2.548 61.605 14.213 1.00 12.51 158 HIS P C 1
ATOM 1305 O O . HIS A 1 159 ? 1.728 60.935 14.766 1.00 11.18 158 HIS P O 1
ATOM 1312 N N . ASP A 1 160 ? 2.353 62.223 13.049 1.00 13.47 159 ASP P N 1
ATOM 1313 C CA . ASP A 1 160 ? 1.154 62.082 12.247 1.00 16.45 159 ASP P CA 1
ATOM 1314 C C . ASP A 1 160 ? 1.523 61.348 10.962 1.00 15.11 159 ASP P C 1
ATOM 1315 O O . ASP A 1 160 ? 1.923 61.951 9.966 1.00 15.47 159 ASP P O 1
ATOM 1320 N N . PRO A 1 161 ? 1.414 60.018 10.975 1.00 14.49 160 PRO P N 1
ATOM 1321 C CA . PRO A 1 161 ? 2.038 59.260 9.920 1.00 14.68 160 PRO P CA 1
ATOM 1322 C C . PRO A 1 161 ? 1.301 59.360 8.593 1.00 16.31 160 PRO P C 1
ATOM 1323 O O . PRO A 1 161 ? 1.905 59.158 7.539 1.00 17.17 160 PRO P O 1
ATOM 1327 N N . ILE A 1 162 ? 0.009 59.631 8.656 1.00 17.83 161 ILE P N 1
ATOM 1328 C CA . ILE A 1 162 ? -0.753 59.708 7.419 1.00 19.24 161 ILE P CA 1
ATOM 1329 C C . ILE A 1 162 ? -0.271 60.929 6.648 1.00 18.64 161 ILE P C 1
ATOM 1330 O O . ILE A 1 162 ? 0.002 60.847 5.434 1.00 18.78 161 ILE P O 1
ATOM 1335 N N . ALA A 1 163 ? -0.139 62.033 7.364 1.00 19.43 162 ALA P N 1
ATOM 1336 C CA . ALA A 1 163 ? 0.358 63.286 6.786 1.00 20.13 162 ALA P CA 1
ATOM 1337 C C . ALA A 1 163 ? 1.806 63.204 6.345 1.00 19.71 162 ALA P C 1
ATOM 1338 O O . ALA A 1 163 ? 2.174 63.748 5.300 1.00 19.72 162 ALA P O 1
ATOM 1340 N N . VAL A 1 164 ? 2.643 62.508 7.113 1.00 17.82 163 VAL P N 1
ATOM 1341 C CA . VAL A 1 164 ? 4.013 62.287 6.689 1.00 17.84 163 VAL P CA 1
ATOM 1342 C C . VAL A 1 164 ? 4.089 61.502 5.365 1.00 19.17 163 VAL P C 1
ATOM 1343 O O . VAL A 1 164 ? 4.819 61.877 4.461 1.00 18.73 163 VAL P O 1
ATOM 1347 N N . ARG A 1 165 ? 3.355 60.401 5.254 1.00 20.04 164 ARG P N 1
ATOM 1348 C CA . ARG A 1 165 ? 3.406 59.611 4.029 1.00 21.00 164 ARG P CA 1
ATOM 1349 C C . ARG A 1 165 ? 2.931 60.414 2.799 1.00 22.96 164 ARG P C 1
ATOM 1350 O O . ARG A 1 165 ? 3.455 60.242 1.691 1.00 25.95 164 ARG P O 1
ATOM 1358 N N . LYS A 1 166 ? 1.931 61.263 2.981 1.00 23.69 165 LYS P N 1
ATOM 1359 C CA . LYS A 1 166 ? 1.396 62.036 1.865 1.00 26.17 165 LYS P CA 1
ATOM 1360 C C . LYS A 1 166 ? 2.278 63.240 1.511 1.00 27.81 165 LYS P C 1
ATOM 1361 O O . LYS A 1 166 ? 2.605 63.447 0.333 1.00 28.66 165 LYS P O 1
ATOM 1367 N N . LEU A 1 167 ? 2.652 64.020 2.534 1.00 26.81 166 LEU P N 1
ATOM 1368 C CA . LEU A 1 167 ? 3.249 65.371 2.348 1.00 26.99 166 LEU P CA 1
ATOM 1369 C C . LEU A 1 167 ? 4.756 65.425 2.609 1.00 25.21 166 LEU P C 1
ATOM 1370 O O . LEU A 1 167 ? 5.423 66.419 2.271 1.00 24.36 166 LEU P O 1
ATOM 1375 N N . GLY A 1 168 ? 5.297 64.375 3.213 1.00 21.39 167 GLY P N 1
ATOM 1376 C CA . GLY A 1 168 ? 6.704 64.305 3.530 1.00 21.27 167 GLY P CA 1
ATOM 1377 C C . GLY A 1 168 ? 6.947 64.721 4.978 1.00 19.24 167 GLY P C 1
ATOM 1378 O O . GLY A 1 168 ? 6.131 65.408 5.572 1.00 18.61 167 GLY P O 1
ATOM 1379 N N . PRO A 1 169 ? 8.081 64.297 5.541 1.00 20.13 168 PRO P N 1
ATOM 1380 C CA . PRO A 1 169 ? 8.372 64.558 6.955 1.00 20.40 168 PRO P CA 1
ATOM 1381 C C . PRO A 1 169 ? 8.583 66.024 7.316 1.00 22.27 168 PRO P C 1
ATOM 1382 O O . PRO A 1 169 ? 8.429 66.392 8.477 1.00 21.72 168 PRO P O 1
ATOM 1386 N N . ASP A 1 170 ? 8.926 66.873 6.346 1.00 22.11 169 ASP P N 1
ATOM 1387 C CA . ASP A 1 170 ? 9.050 68.300 6.655 1.00 24.09 169 ASP P CA 1
ATOM 1388 C C . ASP A 1 170 ? 7.692 68.981 6.880 1.00 24.14 169 ASP P C 1
ATOM 1389 O O . ASP A 1 170 ? 7.644 70.093 7.416 1.00 25.81 169 ASP P O 1
ATOM 1394 N N . ALA A 1 171 ? 6.599 68.324 6.490 1.00 22.97 170 ALA P N 1
ATOM 1395 C CA . ALA A 1 171 ? 5.270 68.944 6.471 1.00 22.92 170 ALA P CA 1
ATOM 1396 C C . ALA A 1 171 ? 4.359 68.568 7.638 1.00 22.08 170 ALA P C 1
ATOM 1397 O O . ALA A 1 171 ? 3.240 69.081 7.744 1.00 23.17 170 ALA P O 1
ATOM 1399 N N . ALA A 1 172 ? 4.814 67.677 8.513 1.00 21.16 171 ALA P N 1
ATOM 1400 C CA . ALA A 1 172 ? 3.983 67.232 9.621 1.00 19.70 171 ALA P CA 1
ATOM 1401 C C . ALA A 1 172 ? 4.848 66.704 10.766 1.00 18.57 171 ALA P C 1
ATOM 1402 O O . ALA A 1 172 ? 6.035 66.448 10.553 1.00 18.42 171 ALA P O 1
ATOM 1404 N N . PRO A 1 173 ? 4.261 66.518 11.972 1.00 17.11 172 PRO P N 1
ATOM 1405 C CA . PRO A 1 173 ? 5.038 65.866 13.014 1.00 15.66 172 PRO P CA 1
ATOM 1406 C C . PRO A 1 173 ? 5.575 64.507 12.546 1.00 15.01 172 PRO P C 1
ATOM 1407 O O . PRO A 1 173 ? 4.803 63.651 12.111 1.00 14.13 172 PRO P O 1
ATOM 1411 N N . ALA A 1 174 ? 6.890 64.322 12.613 1.00 13.21 173 ALA P N 1
ATOM 1412 C CA . ALA A 1 174 ? 7.502 63.258 11.907 1.00 12.79 173 ALA P CA 1
ATOM 1413 C C . ALA A 1 174 ? 8.220 62.234 12.776 1.00 11.59 173 ALA P C 1
ATOM 1414 O O . ALA A 1 174 ? 9.106 61.538 12.305 1.00 12.28 173 ALA P O 1
ATOM 1416 N N . GLY A 1 175 ? 7.824 62.106 14.025 1.00 11.25 174 GLY P N 1
ATOM 1417 C CA . GLY A 1 175 ? 8.214 60.962 14.802 1.00 10.05 174 GLY P CA 1
ATOM 1418 C C . GLY A 1 175 ? 9.738 61.037 15.004 1.00 10.96 174 GLY P C 1
ATOM 1419 O O . GLY A 1 175 ? 10.273 62.073 15.294 1.00 10.41 174 GLY P O 1
ATOM 1420 N N . TRP A 1 176 ? 10.401 59.919 14.860 1.00 10.21 175 TRP P N 1
ATOM 1421 C CA . TRP A 1 176 ? 11.832 59.820 15.135 1.00 11.06 175 TRP P CA 1
ATOM 1422 C C . TRP A 1 176 ? 12.695 60.502 14.066 1.00 11.37 175 TRP P C 1
ATOM 1423 O O . TRP A 1 176 ? 13.922 60.492 14.195 1.00 12.83 175 TRP P O 1
ATOM 1434 N N . LEU A 1 177 ? 12.067 61.073 13.036 1.00 12.28 176 LEU P N 1
ATOM 1435 C CA . LEU A 1 177 ? 12.785 61.929 12.100 1.00 12.88 176 LEU P CA 1
ATOM 1436 C C . LEU A 1 177 ? 12.995 63.346 12.654 1.00 13.82 176 LEU P C 1
ATOM 1437 O O . LEU A 1 177 ? 13.748 64.086 12.091 1.00 15.31 176 LEU P O 1
ATOM 1442 N N . ASP A 1 178 ? 12.343 63.708 13.758 1.00 14.19 177 ASP P N 1
ATOM 1443 C CA . ASP A 1 178 ? 12.446 65.064 14.330 1.00 14.76 177 ASP P CA 1
ATOM 1444 C C . ASP A 1 178 ? 13.319 64.993 15.582 1.00 14.80 177 ASP P C 1
ATOM 1445 O O . ASP A 1 178 ? 13.000 64.248 16.498 1.00 14.17 177 ASP P O 1
ATOM 1450 N N . GLU A 1 179 ? 14.442 65.711 15.588 1.00 16.01 178 GLU P N 1
ATOM 1451 C CA . GLU A 1 179 ? 15.370 65.769 16.717 1.00 17.83 178 GLU P CA 1
ATOM 1452 C C . GLU A 1 179 ? 14.661 66.012 18.025 1.00 15.41 178 GLU P C 1
ATOM 1453 O O . GLU A 1 179 ? 14.998 65.387 19.050 1.00 15.07 178 GLU P O 1
ATOM 1459 N N . LYS A 1 180 ? 13.653 66.885 18.014 1.00 15.30 179 LYS P N 1
ATOM 1460 C CA . LYS A 1 180 ? 12.974 67.253 19.254 1.00 15.16 179 LYS P CA 1
ATOM 1461 C C . LYS A 1 180 ? 12.152 66.122 19.884 1.00 13.36 179 LYS P C 1
ATOM 1462 O O . LYS A 1 180 ? 11.922 66.143 21.070 1.00 13.56 179 LYS P O 1
ATOM 1468 N N . THR A 1 181 ? 11.727 65.149 19.089 1.00 11.56 180 THR P N 1
ATOM 1469 C CA . THR A 1 181 ? 11.124 63.921 19.625 1.00 11.42 180 THR P CA 1
ATOM 1470 C C . THR A 1 181 ? 11.981 63.265 20.664 1.00 10.86 180 THR P C 1
ATOM 1471 O O . THR A 1 181 ? 11.471 62.837 21.705 1.00 12.35 180 THR P O 1
ATOM 1475 N N . VAL A 1 182 ? 13.302 63.292 20.461 1.00 11.09 181 VAL P N 1
ATOM 1476 C CA . VAL A 1 182 ? 14.221 62.680 21.417 1.00 11.10 181 VAL P CA 1
ATOM 1477 C C . VAL A 1 182 ? 14.136 63.457 22.730 1.00 11.32 181 VAL P C 1
ATOM 1478 O O . VAL A 1 182 ? 14.014 62.884 23.827 1.00 10.53 181 VAL P O 1
ATOM 1482 N N . VAL A 1 183 ? 14.158 64.779 22.621 1.00 12.15 182 VAL P N 1
ATOM 1483 C CA . VAL A 1 183 ? 14.107 65.628 23.814 1.00 12.13 182 VAL P CA 1
ATOM 1484 C C . VAL A 1 183 ? 12.799 65.436 24.579 1.00 11.98 182 VAL P C 1
ATOM 1485 O O . VAL A 1 183 ? 12.809 65.303 25.818 1.00 12.28 182 VAL P O 1
ATOM 1489 N N . GLU A 1 184 ? 11.675 65.354 23.859 1.00 12.10 183 GLU P N 1
ATOM 1490 C CA . GLU A 1 184 ? 10.398 65.065 24.489 1.00 13.19 183 GLU P CA 1
ATOM 1491 C C . GLU A 1 184 ? 10.395 63.665 25.152 1.00 12.34 183 GLU P C 1
ATOM 1492 O O . GLU A 1 184 ? 9.812 63.462 26.247 1.00 12.14 183 GLU P O 1
ATOM 1498 N N . PHE A 1 185 ? 11.086 62.704 24.523 1.00 11.56 184 PHE P N 1
ATOM 1499 C CA . PHE A 1 185 ? 11.192 61.361 25.106 1.00 11.71 184 PHE P CA 1
ATOM 1500 C C . PHE A 1 185 ? 11.968 61.362 26.408 1.00 11.79 184 PHE P C 1
ATOM 1501 O O . PHE A 1 185 ? 11.623 60.658 27.366 1.00 11.84 184 PHE P O 1
ATOM 1509 N N . VAL A 1 186 ? 13.027 62.163 26.449 1.00 12.28 185 VAL P N 1
ATOM 1510 C CA . VAL A 1 186 ? 13.794 62.334 27.665 1.00 11.64 185 VAL P CA 1
ATOM 1511 C C . VAL A 1 186 ? 12.926 62.864 28.798 1.00 11.91 185 VAL P C 1
ATOM 1512 O O . VAL A 1 186 ? 13.040 62.385 29.910 1.00 12.39 185 VAL P O 1
ATOM 1516 N N . LYS A 1 187 ? 12.043 63.819 28.509 1.00 12.44 186 LYS P N 1
ATOM 1517 C CA . LYS A 1 187 ? 11.173 64.398 29.534 1.00 12.66 186 LYS P CA 1
ATOM 1518 C C . LYS A 1 187 ? 10.285 63.274 30.064 1.00 13.17 186 LYS P C 1
ATOM 1519 O O . LYS A 1 187 ? 10.066 63.111 31.279 1.00 12.90 186 LYS P O 1
ATOM 1525 N N . PHE A 1 188 ? 9.727 62.527 29.132 1.00 11.50 187 PHE P N 1
ATOM 1526 C CA . PHE A 1 188 ? 8.879 61.359 29.492 1.00 11.02 187 PHE P CA 1
ATOM 1527 C C . PHE A 1 188 ? 9.599 60.343 30.377 1.00 10.77 187 PHE P C 1
ATOM 1528 O O . PHE A 1 188 ? 9.083 59.934 31.413 1.00 9.89 187 PHE P O 1
ATOM 1536 N N . ALA A 1 189 ? 10.813 59.974 29.987 1.00 10.11 188 ALA P N 1
ATOM 1537 C CA . ALA A 1 189 ? 11.623 59.000 30.723 1.00 10.19 188 ALA P CA 1
ATOM 1538 C C . ALA A 1 189 ? 11.881 59.460 32.150 1.00 10.13 188 ALA P C 1
ATOM 1539 O O . ALA A 1 189 ? 11.672 58.707 33.097 1.00 10.11 188 ALA P O 1
ATOM 1541 N N . ALA A 1 190 ? 12.241 60.727 32.309 1.00 10.95 189 ALA P N 1
ATOM 1542 C CA . ALA A 1 190 ? 12.446 61.300 33.661 1.00 11.46 189 ALA P CA 1
ATOM 1543 C C . ALA A 1 190 ? 11.194 61.313 34.510 1.00 11.53 189 ALA P C 1
ATOM 1544 O O . ALA A 1 190 ? 11.231 60.961 35.693 1.00 12.14 189 ALA P O 1
ATOM 1546 N N . PHE A 1 191 ? 10.097 61.724 33.905 1.00 12.15 190 PHE P N 1
ATOM 1547 C CA . PHE A 1 191 ? 8.781 61.728 34.522 1.00 12.49 190 PHE P CA 1
ATOM 1548 C C . PHE A 1 191 ? 8.396 60.346 35.031 1.00 12.45 190 PHE P C 1
ATOM 1549 O O . PHE A 1 191 ? 7.995 60.176 36.190 1.00 12.17 190 PHE P O 1
ATOM 1557 N N . VAL A 1 192 ? 8.566 59.350 34.176 1.00 11.27 191 VAL P N 1
ATOM 1558 C CA . VAL A 1 192 ? 8.264 57.987 34.550 1.00 11.28 191 VAL P CA 1
ATOM 1559 C C . VAL A 1 192 ? 9.164 57.502 35.678 1.00 10.85 191 VAL P C 1
ATOM 1560 O O . VAL A 1 192 ? 8.676 56.969 36.670 1.00 11.74 191 VAL P O 1
ATOM 1564 N N . ALA A 1 193 ? 10.479 57.710 35.588 1.00 11.24 192 ALA P N 1
ATOM 1565 C CA . ALA A 1 193 ? 11.355 57.236 36.611 1.00 10.97 192 ALA P CA 1
ATOM 1566 C C . ALA A 1 193 ? 11.126 57.928 37.970 1.00 11.68 192 ALA P C 1
ATOM 1567 O O . ALA A 1 193 ? 11.181 57.270 39.030 1.00 11.50 192 ALA P O 1
ATOM 1569 N N . TYR A 1 194 ? 10.854 59.226 37.940 1.00 11.71 193 TYR P N 1
ATOM 1570 C CA . TYR A 1 194 ? 10.657 60.004 39.135 1.00 13.29 193 TYR P CA 1
ATOM 1571 C C . TYR A 1 194 ? 9.526 59.366 39.908 1.00 12.58 193 TYR P C 1
ATOM 1572 O O . TYR A 1 194 ? 9.626 59.140 41.117 1.00 14.61 193 TYR P O 1
ATOM 1581 N N . HIS A 1 195 ? 8.419 59.112 39.204 1.00 13.15 194 HIS P N 1
ATOM 1582 C CA . HIS A 1 195 ? 7.203 58.595 39.843 1.00 13.69 194 HIS P CA 1
ATOM 1583 C C . HIS A 1 195 ? 7.172 57.096 40.158 1.00 14.27 194 HIS P C 1
ATOM 1584 O O . HIS A 1 195 ? 6.663 56.712 41.231 1.00 15.05 194 HIS P O 1
ATOM 1591 N N . LEU A 1 196 ? 7.665 56.261 39.244 1.00 13.84 195 LEU P N 1
ATOM 1592 C CA . LEU A 1 196 ? 7.387 54.818 39.272 1.00 14.21 195 LEU P CA 1
ATOM 1593 C C . LEU A 1 196 ? 8.524 53.914 39.690 1.00 13.60 195 LEU P C 1
ATOM 1594 O O . LEU A 1 196 ? 8.356 52.701 39.807 1.00 12.93 195 LEU P O 1
ATOM 1599 N N . ASP A 1 197 ? 9.710 54.476 39.950 1.00 13.30 196 ASP P N 1
ATOM 1600 C CA . ASP A 1 197 ? 10.875 53.675 40.348 1.00 13.92 196 ASP P CA 1
ATOM 1601 C C . ASP A 1 197 ? 10.615 52.704 41.498 1.00 14.53 196 ASP P C 1
ATOM 1602 O O . ASP A 1 197 ? 11.144 51.582 41.517 1.00 14.21 196 ASP P O 1
ATOM 1607 N N . ASP A 1 198 ? 9.791 53.127 42.459 1.00 14.88 197 ASP P N 1
ATOM 1608 C CA . ASP A 1 198 ? 9.417 52.243 43.555 1.00 15.53 197 ASP P CA 1
ATOM 1609 C C . ASP A 1 198 ? 8.667 50.941 43.157 1.00 15.74 197 ASP P C 1
ATOM 1610 O O . ASP A 1 198 ? 8.562 50.018 43.973 1.00 17.00 197 ASP P O 1
ATOM 1615 N N . LEU A 1 199 ? 8.156 50.869 41.918 1.00 14.44 198 LEU P N 1
ATOM 1616 C CA . LEU A 1 199 ? 7.481 49.692 41.372 1.00 14.58 198 LEU P CA 1
ATOM 1617 C C . LEU A 1 199 ? 8.304 48.874 40.367 1.00 14.36 198 LEU P C 1
ATOM 1618 O O . LEU A 1 199 ? 7.854 47.803 39.923 1.00 13.76 198 LEU P O 1
ATOM 1623 N N . VAL A 1 200 ? 9.508 49.349 40.050 1.00 13.92 199 VAL P N 1
ATOM 1624 C CA . VAL A 1 200 ? 10.249 48.842 38.914 1.00 13.58 199 VAL P CA 1
ATOM 1625 C C . VAL A 1 200 ? 11.550 48.249 39.394 1.00 13.12 199 VAL P C 1
ATOM 1626 O O . VAL A 1 200 ? 12.269 48.914 40.155 1.00 14.69 199 VAL P O 1
ATOM 1630 N N . ASP A 1 201 ? 11.846 47.022 38.970 1.00 11.98 200 ASP P N 1
ATOM 1631 C CA . ASP A 1 201 ? 13.104 46.378 39.323 1.00 13.11 200 ASP P CA 1
ATOM 1632 C C . ASP A 1 201 ? 14.265 46.602 38.339 1.00 12.75 200 ASP P C 1
ATOM 1633 O O . ASP A 1 201 ? 15.427 46.624 38.754 1.00 12.23 200 ASP P O 1
ATOM 1638 N N . MET A 1 202 ? 13.934 46.703 37.050 1.00 12.92 201 MET P N 1
ATOM 1639 C CA . MET A 1 202 ? 14.890 46.896 35.978 1.00 12.61 201 MET P CA 1
ATOM 1640 C C . MET A 1 202 ? 14.154 47.691 34.920 1.00 12.28 201 MET P C 1
ATOM 1641 O O . MET A 1 202 ? 12.909 47.534 34.773 1.00 12.37 201 MET P O 1
ATOM 1646 N N . TRP A 1 203 ? 14.901 48.566 34.238 1.00 11.11 202 TRP P N 1
ATOM 1647 C CA . TRP A 1 203 ? 14.398 49.392 33.162 1.00 10.79 202 TRP P CA 1
ATOM 1648 C C . TRP A 1 203 ? 14.912 48.955 31.788 1.00 9.83 202 TRP P C 1
ATOM 1649 O O . TRP A 1 203 ? 16.078 48.598 31.583 1.00 9.48 202 TRP P O 1
ATOM 1660 N N . SER A 1 204 ? 14.025 49.136 30.829 1.00 9.20 203 SER P N 1
ATOM 1661 C CA . SER A 1 204 ? 14.366 49.121 29.393 1.00 9.15 203 SER P CA 1
ATOM 1662 C C . SER A 1 204 ? 13.910 50.426 28.762 1.00 8.77 203 SER P C 1
ATOM 1663 O O . SER A 1 204 ? 12.795 50.879 28.996 1.00 9.33 203 SER P O 1
ATOM 1666 N N . THR A 1 205 ? 14.755 51.059 27.989 1.00 9.70 204 THR P N 1
ATOM 1667 C CA . THR A 1 205 ? 14.341 52.309 27.327 1.00 9.24 204 THR P CA 1
ATOM 1668 C C . THR A 1 205 ? 13.368 52.097 26.194 1.00 9.23 204 THR P C 1
ATOM 1669 O O . THR A 1 205 ? 12.606 52.954 25.883 1.00 9.09 204 THR P O 1
ATOM 1673 N N . MET A 1 206 ? 13.515 50.990 25.501 1.00 9.08 205 MET P N 1
ATOM 1674 C CA . MET A 1 206 ? 12.777 50.775 24.262 1.00 9.24 205 MET P CA 1
ATOM 1675 C C . MET A 1 206 ? 12.855 49.313 23.874 1.00 8.94 205 MET P C 1
ATOM 1676 O O . MET A 1 206 ? 13.792 48.590 24.247 1.00 9.06 205 MET P O 1
ATOM 1681 N N . ASN A 1 207 ? 11.893 48.945 23.046 1.00 9.05 206 ASN P N 1
ATOM 1682 C CA . ASN A 1 207 ? 11.738 47.636 22.502 1.00 9.68 206 ASN P CA 1
ATOM 1683 C C . ASN A 1 207 ? 11.862 47.634 20.981 1.00 9.69 206 ASN P C 1
ATOM 1684 O O . ASN A 1 207 ? 11.138 48.388 20.276 1.00 10.14 206 ASN P O 1
ATOM 1689 N N . GLU A 1 208 ? 12.785 46.850 20.485 1.00 9.45 207 GLU P N 1
ATOM 1690 C CA . GLU A 1 208 ? 12.949 46.621 19.036 1.00 9.38 207 GLU P CA 1
ATOM 1691 C C . GLU A 1 208 ? 12.983 47.908 18.176 1.00 9.42 207 GLU P C 1
ATOM 1692 O O . GLU A 1 208 ? 12.273 48.007 17.189 1.00 8.20 207 GLU P O 1
ATOM 1698 N N . PRO A 1 209 ? 13.859 48.878 18.537 1.00 9.91 208 PRO P N 1
ATOM 1699 C CA . PRO A 1 209 ? 13.989 50.077 17.766 1.00 10.05 208 PRO P CA 1
ATOM 1700 C C . PRO A 1 209 ? 14.326 49.772 16.302 1.00 9.86 208 PRO P C 1
ATOM 1701 O O . PRO A 1 209 ? 13.888 50.517 15.431 1.00 10.65 208 PRO P O 1
ATOM 1705 N N . ASN A 1 210 ? 15.060 48.698 16.050 1.00 9.88 209 ASN P N 1
ATOM 1706 C CA . ASN A 1 210 ? 15.423 48.226 14.685 1.00 10.23 209 ASN P CA 1
ATOM 1707 C C . ASN A 1 210 ? 14.211 47.937 13.817 1.00 11.43 209 ASN P C 1
ATOM 1708 O O . ASN A 1 210 ? 14.182 48.230 12.624 1.00 11.85 209 ASN P O 1
ATOM 1713 N N . VAL A 1 211 ? 13.182 47.391 14.431 1.00 12.25 210 VAL P N 1
ATOM 1714 C CA . VAL A 1 211 ? 11.930 47.133 13.706 1.00 12.19 210 VAL P CA 1
ATOM 1715 C C . VAL A 1 211 ? 11.252 48.448 13.361 1.00 12.21 210 VAL P C 1
ATOM 1716 O O . VAL A 1 211 ? 10.771 48.639 12.231 1.00 11.97 210 VAL P O 1
ATOM 1720 N N . VAL A 1 212 ? 11.317 49.419 14.270 1.00 11.51 211 VAL P N 1
ATOM 1721 C CA . VAL A 1 212 ? 10.659 50.693 14.031 1.00 11.58 211 VAL P CA 1
ATOM 1722 C C . VAL A 1 212 ? 11.238 51.367 12.794 1.00 11.71 211 VAL P C 1
ATOM 1723 O O . VAL A 1 212 ? 10.465 51.741 11.886 1.00 11.46 211 VAL P O 1
ATOM 1727 N N . TYR A 1 213 ? 12.571 51.512 12.751 1.00 11.57 212 TYR P N 1
ATOM 1728 C CA . TYR A 1 213 ? 13.198 52.255 11.669 1.00 11.88 212 TYR P CA 1
ATOM 1729 C C . TYR A 1 213 ? 13.262 51.482 10.354 1.00 12.09 212 TYR P C 1
ATOM 1730 O O . TYR A 1 213 ? 13.057 52.062 9.294 1.00 12.03 212 TYR P O 1
ATOM 1739 N N . ASN A 1 214 ? 13.543 50.187 10.412 1.00 12.21 213 ASN P N 1
ATOM 1740 C CA . ASN A 1 214 ? 13.640 49.401 9.186 1.00 12.16 213 ASN P CA 1
ATOM 1741 C C . ASN A 1 214 ? 12.290 49.153 8.575 1.00 12.98 213 ASN P C 1
ATOM 1742 O O . ASN A 1 214 ? 12.107 49.239 7.360 1.00 13.89 213 ASN P O 1
ATOM 1747 N N . GLN A 1 215 ? 11.297 48.846 9.392 1.00 13.94 214 GLN P N 1
ATOM 1748 C CA . GLN A 1 215 ? 9.986 48.616 8.798 1.00 13.43 214 GLN P CA 1
ATOM 1749 C C . GLN A 1 215 ? 9.250 49.877 8.409 1.00 14.31 214 GLN P C 1
ATOM 1750 O O . GLN A 1 215 ? 8.500 49.871 7.427 1.00 13.61 214 GLN P O 1
ATOM 1756 N N . GLY A 1 216 ? 9.403 50.957 9.168 1.00 12.95 215 GLY P N 1
ATOM 1757 C CA . GLY A 1 216 ? 8.693 52.172 8.846 1.00 13.18 215 GLY P CA 1
ATOM 1758 C C . GLY A 1 216 ? 9.149 52.896 7.585 1.00 13.05 215 GLY P C 1
ATOM 1759 O O . GLY A 1 216 ? 8.327 53.570 6.929 1.00 13.10 215 GLY P O 1
ATOM 1760 N N . TYR A 1 217 ? 10.436 52.729 7.262 1.00 12.80 216 TYR P N 1
ATOM 1761 C CA . TYR A 1 217 ? 11.094 53.520 6.208 1.00 13.08 216 TYR P CA 1
ATOM 1762 C C . TYR A 1 217 ? 11.761 52.727 5.082 1.00 13.43 216 TYR P C 1
ATOM 1763 O O . TYR A 1 217 ? 12.227 53.333 4.115 1.00 14.78 216 TYR P O 1
ATOM 1772 N N . ILE A 1 218 ? 11.824 51.398 5.199 1.00 13.54 217 ILE P N 1
ATOM 1773 C CA . ILE A 1 218 ? 12.413 50.551 4.152 1.00 13.58 217 ILE P CA 1
ATOM 1774 C C . ILE A 1 218 ? 11.487 49.423 3.704 1.00 14.67 217 ILE P C 1
ATOM 1775 O O . ILE A 1 218 ? 11.089 49.358 2.537 1.00 14.08 217 ILE P O 1
ATOM 1780 N N . ASN A 1 219 ? 11.163 48.535 4.626 1.00 13.53 218 ASN P N 1
ATOM 1781 C CA . ASN A 1 219 ? 10.415 47.335 4.308 1.00 14.65 218 ASN P CA 1
ATOM 1782 C C . ASN A 1 219 ? 8.932 47.624 4.401 1.00 14.22 218 ASN P C 1
ATOM 1783 O O . ASN A 1 219 ? 8.258 47.165 5.313 1.00 13.95 218 ASN P O 1
ATOM 1788 N N . LEU A 1 220 ? 8.442 48.401 3.427 1.00 14.30 219 LEU P N 1
ATOM 1789 C CA . LEU A 1 220 ? 7.098 48.922 3.405 1.00 14.69 219 LEU P CA 1
ATOM 1790 C C . LEU A 1 220 ? 5.983 47.862 3.325 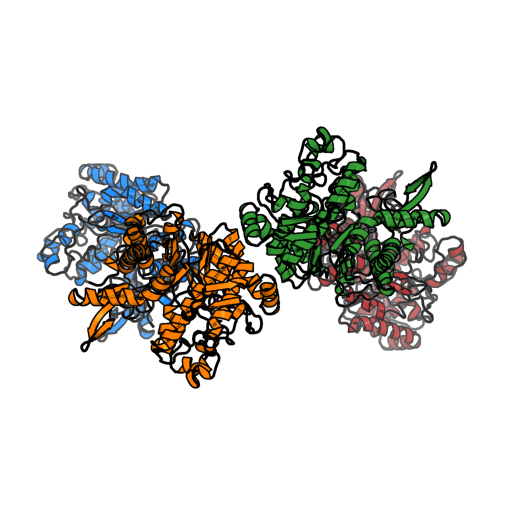1.00 14.85 219 LEU P C 1
ATOM 1791 O O . LEU A 1 220 ? 4.875 48.125 3.779 1.00 14.34 219 LEU P O 1
ATOM 1796 N N . ALA A 1 221 ? 6.307 46.661 2.848 1.00 15.22 220 ALA P N 1
ATOM 1797 C CA . ALA A 1 221 ? 5.346 45.562 2.821 1.00 15.25 220 ALA P CA 1
ATOM 1798 C C . ALA A 1 221 ? 4.887 45.162 4.224 1.00 15.05 220 ALA P C 1
ATOM 1799 O O . ALA A 1 221 ? 3.820 44.530 4.368 1.00 14.17 220 ALA P O 1
ATOM 1801 N N . SER A 1 222 ? 5.659 45.596 5.233 1.00 15.15 221 SER P N 1
ATOM 1802 C CA . SER A 1 222 ? 5.376 45.362 6.638 1.00 15.10 221 SER P CA 1
ATOM 1803 C C . SER A 1 222 ? 4.135 46.083 7.147 1.00 15.02 221 SER P C 1
ATOM 1804 O O . SER A 1 222 ? 3.596 45.727 8.187 1.00 14.67 221 SER P O 1
ATOM 1807 N N . GLY A 1 223 ? 3.722 47.130 6.456 1.00 14.30 222 GLY P N 1
ATOM 1808 C CA . GLY A 1 223 ? 2.623 47.940 6.902 1.00 15.42 222 GLY P CA 1
ATOM 1809 C C . GLY A 1 223 ? 2.834 48.630 8.243 1.00 15.47 222 GLY P C 1
ATOM 1810 O O . GLY A 1 223 ? 1.895 48.781 9.014 1.00 16.20 222 GLY P O 1
ATOM 1811 N N . PHE A 1 224 ? 4.067 49.071 8.482 1.00 14.11 223 PHE P N 1
ATOM 1812 C CA . PHE A 1 224 ? 4.422 49.946 9.614 1.00 14.82 223 PHE P CA 1
ATOM 1813 C C . PHE A 1 224 ? 4.425 51.462 9.294 1.00 13.77 223 PHE P C 1
ATOM 1814 O O . PHE A 1 224 ? 4.823 51.873 8.180 1.00 14.58 223 PHE P O 1
ATOM 1822 N N . PRO A 1 225 ? 4.027 52.304 10.271 1.00 13.43 224 PRO P N 1
ATOM 1823 C CA . PRO A 1 225 ? 4.017 53.755 10.033 1.00 13.36 224 PRO P CA 1
ATOM 1824 C C . PRO A 1 225 ? 5.450 54.291 9.983 1.00 13.28 224 PRO P C 1
ATOM 1825 O O . PRO A 1 225 ? 6.322 53.744 10.645 1.00 13.85 224 PRO P O 1
ATOM 1829 N N . PRO A 1 226 ? 5.704 55.356 9.214 1.00 12.16 225 PRO P N 1
ATOM 1830 C CA . PRO A 1 226 ? 4.781 56.054 8.321 1.00 12.80 225 PRO P CA 1
ATOM 1831 C C . PRO A 1 226 ? 4.753 55.465 6.939 1.00 13.50 225 PRO P C 1
ATOM 1832 O O . PRO A 1 226 ? 3.954 55.929 6.114 1.00 14.86 225 PRO P O 1
ATOM 1836 N N . GLY A 1 227 ? 5.598 54.475 6.658 1.00 14.13 226 GLY P N 1
ATOM 1837 C CA . GLY A 1 227 ? 5.541 53.774 5.377 1.00 16.06 226 GLY P CA 1
ATOM 1838 C C . GLY A 1 227 ? 5.877 54.603 4.145 1.00 17.30 226 GLY P C 1
ATOM 1839 O O . GLY A 1 227 ? 5.147 54.573 3.166 1.00 19.64 226 GLY P O 1
ATOM 1840 N N . PHE A 1 228 ? 6.943 55.392 4.197 1.00 19.10 227 PHE P N 1
ATOM 1841 C CA . PHE A 1 228 ? 7.506 55.903 2.937 1.00 20.17 227 PHE P CA 1
ATOM 1842 C C . PHE A 1 228 ? 8.953 55.488 2.884 1.00 19.55 227 PHE P C 1
ATOM 1843 O O . PHE A 1 228 ? 9.588 55.372 3.923 1.00 19.90 227 PHE P O 1
ATOM 1851 N N . LEU A 1 229 ? 9.435 55.207 1.678 1.00 18.75 228 LEU P N 1
ATOM 1852 C CA . LEU A 1 229 ? 10.703 54.557 1.450 1.00 19.36 228 LEU P CA 1
ATOM 1853 C C . LEU A 1 229 ? 11.790 55.613 1.455 1.00 18.37 228 LEU P C 1
ATOM 1854 O O . LEU A 1 229 ? 11.818 56.480 0.585 1.00 19.25 228 LEU P O 1
ATOM 1859 N N . SER A 1 230 ? 12.695 55.515 2.410 1.00 16.75 229 SER P N 1
ATOM 1860 C CA . SER A 1 230 ? 13.871 56.377 2.412 1.00 15.95 229 SER P CA 1
ATOM 1861 C C . SER A 1 230 ? 14.957 55.811 3.295 1.00 16.56 229 SER P C 1
ATOM 1862 O O . SER A 1 230 ? 14.830 55.773 4.544 1.00 17.02 229 SER P O 1
ATOM 1865 N N . PHE A 1 231 ? 16.031 55.387 2.663 1.00 17.77 230 PHE P N 1
ATOM 1866 C CA . PHE A 1 231 ? 17.182 54.898 3.422 1.00 19.06 230 PHE P CA 1
ATOM 1867 C C . PHE A 1 231 ? 17.742 55.988 4.333 1.00 17.75 230 PHE P C 1
ATOM 1868 O O . PHE A 1 231 ? 18.110 55.725 5.480 1.00 16.86 230 PHE P O 1
ATOM 1876 N N . GLU A 1 232 ? 17.782 57.213 3.833 1.00 17.63 231 GLU P N 1
ATOM 1877 C CA . GLU A 1 232 ? 18.209 58.369 4.653 1.00 18.52 231 GLU P CA 1
ATOM 1878 C C . GLU A 1 232 ? 17.325 58.555 5.900 1.00 17.03 231 GLU P C 1
ATOM 1879 O O . GLU A 1 232 ? 17.837 58.802 7.013 1.00 15.71 231 GLU P O 1
ATOM 1885 N N . ALA A 1 233 ? 16.010 58.480 5.713 1.00 14.94 232 ALA P N 1
ATOM 1886 C CA . ALA A 1 233 ? 15.077 58.495 6.838 1.00 14.54 232 ALA P CA 1
ATOM 1887 C C . ALA A 1 233 ? 15.333 57.351 7.842 1.00 14.47 232 ALA P C 1
ATOM 1888 O O . ALA A 1 233 ? 15.316 57.592 9.056 1.00 13.48 232 ALA P O 1
ATOM 1890 N N . ALA A 1 234 ? 15.498 56.119 7.354 1.00 14.90 233 ALA P N 1
ATOM 1891 C CA . ALA A 1 234 ? 15.791 54.979 8.260 1.00 14.49 233 ALA P CA 1
ATOM 1892 C C . ALA A 1 234 ? 17.067 55.289 9.080 1.00 15.10 233 ALA P C 1
ATOM 1893 O O . ALA A 1 234 ? 17.081 55.135 10.291 1.00 13.81 233 ALA P O 1
ATOM 1895 N N . GLU A 1 235 ? 18.090 55.798 8.409 1.00 15.27 234 GLU P N 1
ATOM 1896 C CA . GLU A 1 235 ? 19.362 56.149 9.099 1.00 16.05 234 GLU P CA 1
ATOM 1897 C C . GLU A 1 235 ? 19.153 57.266 10.140 1.00 14.67 234 GLU P C 1
ATOM 1898 O O . GLU A 1 235 ? 19.765 57.236 11.225 1.00 13.36 234 GLU P O 1
ATOM 1904 N N . LYS A 1 236 ? 18.312 58.245 9.827 1.00 14.62 235 LYS P N 1
ATOM 1905 C CA . LYS A 1 236 ? 18.073 59.348 10.766 1.00 15.21 235 LYS P CA 1
ATOM 1906 C C . LYS A 1 236 ? 17.244 58.879 11.943 1.00 13.43 235 LYS P C 1
ATOM 1907 O O . LYS A 1 236 ? 17.541 59.207 13.092 1.00 13.09 235 LYS P O 1
ATOM 1913 N N . ALA A 1 237 ? 16.198 58.100 11.665 1.00 11.65 236 ALA P N 1
ATOM 1914 C CA . ALA A 1 237 ? 15.422 57.522 12.783 1.00 10.91 236 ALA P CA 1
ATOM 1915 C C . ALA A 1 237 ? 16.319 56.646 13.681 1.00 11.29 236 ALA P C 1
ATOM 1916 O O . ALA A 1 237 ? 16.212 56.698 14.911 1.00 11.21 236 ALA P O 1
ATOM 1918 N N . LYS A 1 238 ? 17.215 55.848 13.081 1.00 11.24 237 LYS P N 1
ATOM 1919 C CA . LYS A 1 238 ? 18.136 55.020 13.845 1.00 11.55 237 LYS P CA 1
ATOM 1920 C C . LYS A 1 238 ? 19.047 55.884 14.735 1.00 11.30 237 LYS P C 1
ATOM 1921 O O . LYS A 1 238 ? 19.209 55.638 15.938 1.00 11.59 237 LYS P O 1
ATOM 1927 N N . PHE A 1 239 ? 19.639 56.893 14.132 1.00 11.56 238 PHE P N 1
ATOM 1928 C CA . PHE A 1 239 ? 20.493 57.814 14.896 1.00 12.08 238 PHE P CA 1
ATOM 1929 C C . PHE A 1 239 ? 19.748 58.469 16.038 1.00 11.24 238 PHE P C 1
ATOM 1930 O O . PHE A 1 239 ? 20.245 58.515 17.160 1.00 11.67 238 PHE P O 1
ATOM 1938 N N . ASN A 1 240 ? 18.524 58.911 15.775 1.00 10.79 239 ASN P N 1
ATOM 1939 C CA . ASN A 1 240 ? 17.716 59.513 16.837 1.00 11.61 239 ASN P CA 1
ATOM 1940 C C . ASN A 1 240 ? 17.296 58.519 17.909 1.00 11.11 239 ASN P C 1
ATOM 1941 O O . ASN A 1 240 ? 17.226 58.904 19.083 1.00 12.12 239 ASN P O 1
ATOM 1946 N N . LEU A 1 241 ? 17.030 57.274 17.528 1.00 11.42 240 LEU P N 1
ATOM 1947 C CA . LEU A 1 241 ? 16.660 56.279 18.516 1.00 11.33 240 LEU P CA 1
ATOM 1948 C C . LEU A 1 241 ? 17.858 55.890 19.413 1.00 11.53 240 LEU P C 1
ATOM 1949 O O . LEU A 1 241 ? 17.673 55.583 20.590 1.00 11.44 240 LEU P O 1
ATOM 1954 N N . ILE A 1 242 ? 19.091 55.910 18.875 1.00 11.16 241 ILE P N 1
ATOM 1955 C CA . ILE A 1 242 ? 20.287 55.707 19.678 1.00 11.87 241 ILE P CA 1
ATOM 1956 C C . ILE A 1 242 ? 20.319 56.806 20.739 1.00 10.90 241 ILE P C 1
ATOM 1957 O O . ILE A 1 242 ? 20.547 56.551 21.937 1.00 10.85 241 ILE P O 1
ATOM 1962 N N . GLN A 1 243 ? 20.105 58.042 20.306 1.00 10.69 242 GLN P N 1
ATOM 1963 C CA . GLN A 1 243 ? 20.125 59.175 21.243 1.00 10.83 242 GLN P CA 1
ATOM 1964 C C . GLN A 1 243 ? 18.957 59.125 22.225 1.00 10.79 242 GLN P C 1
ATOM 1965 O O . GLN A 1 243 ? 19.116 59.466 23.393 1.00 10.49 242 GLN P O 1
ATOM 1971 N N . ALA A 1 244 ? 17.792 58.664 21.770 1.00 10.33 243 ALA P N 1
ATOM 1972 C CA . ALA A 1 244 ? 16.693 58.449 22.703 1.00 10.10 243 ALA P CA 1
ATOM 1973 C C . ALA A 1 244 ? 17.033 57.454 23.790 1.00 10.05 243 ALA P C 1
ATOM 1974 O O . ALA A 1 244 ? 16.647 57.647 24.935 1.00 9.29 243 ALA P O 1
ATOM 1976 N N . HIS A 1 245 ? 17.747 56.385 23.441 1.00 10.51 244 HIS P N 1
ATOM 1977 C CA . HIS A 1 245 ? 18.189 55.443 24.452 1.00 10.88 244 HIS P CA 1
ATOM 1978 C C . HIS A 1 245 ? 19.129 56.139 25.446 1.00 11.19 244 HIS P C 1
ATOM 1979 O O . HIS A 1 245 ? 18.969 56.021 26.671 1.00 11.49 244 HIS P O 1
ATOM 1986 N N . ILE A 1 246 ? 20.113 56.854 24.911 1.00 11.27 245 ILE P N 1
ATOM 1987 C CA . ILE A 1 246 ? 21.128 57.482 25.781 1.00 11.80 245 ILE P CA 1
ATOM 1988 C C . ILE A 1 246 ? 20.490 58.536 26.665 1.00 11.00 245 ILE P C 1
ATOM 1989 O O . ILE A 1 246 ? 20.744 58.557 27.883 1.00 11.28 245 ILE P O 1
ATOM 1994 N N . GLY A 1 247 ? 19.645 59.397 26.098 1.00 11.14 246 GLY P N 1
ATOM 1995 C CA . GLY A 1 247 ? 18.879 60.397 26.877 1.00 11.96 246 GLY P CA 1
ATOM 1996 C C . GLY A 1 247 ? 18.024 59.799 27.959 1.00 12.63 246 GLY P C 1
ATOM 1997 O O . GLY A 1 247 ? 18.009 60.256 29.112 1.00 12.68 246 GLY P O 1
ATOM 1998 N N . ALA A 1 248 ? 17.322 58.719 27.610 1.00 11.74 247 ALA P N 1
ATOM 1999 C CA . ALA A 1 248 ? 16.445 58.050 28.562 1.00 11.70 247 ALA P CA 1
ATOM 2000 C C . ALA A 1 248 ? 17.221 57.360 29.659 1.00 11.48 247 ALA P C 1
ATOM 2001 O O . ALA A 1 248 ? 16.806 57.432 30.812 1.00 11.41 247 ALA P O 1
ATOM 2003 N N . TYR A 1 249 ? 18.327 56.699 29.297 1.00 11.98 248 TYR P N 1
ATOM 2004 C CA . TYR A 1 249 ? 19.258 56.121 30.274 1.00 12.19 248 TYR P CA 1
ATOM 2005 C C . TYR A 1 249 ? 19.657 57.211 31.267 1.00 11.74 248 TYR P C 1
ATOM 2006 O O . TYR A 1 249 ? 19.542 57.025 32.471 1.00 11.04 248 TYR P O 1
ATOM 2015 N N . ASP A 1 250 ? 20.090 58.362 30.766 1.00 11.81 249 ASP P N 1
ATOM 2016 C CA . ASP A 1 250 ? 20.533 59.450 31.669 1.00 12.03 249 ASP P CA 1
ATOM 2017 C C . ASP A 1 250 ? 19.401 60.017 32.543 1.00 12.10 249 ASP P C 1
ATOM 2018 O O . ASP A 1 250 ? 19.606 60.258 33.752 1.00 12.32 249 ASP P O 1
ATOM 2023 N N . ALA A 1 251 ? 18.226 60.207 31.951 1.00 11.24 250 ALA P N 1
ATOM 2024 C CA . ALA A 1 251 ? 16.973 60.591 32.634 1.00 11.88 250 ALA P CA 1
ATOM 2025 C C . ALA A 1 251 ? 16.636 59.640 33.743 1.00 12.21 250 ALA P C 1
ATOM 2026 O O . ALA A 1 251 ? 16.317 60.051 34.890 1.00 12.93 250 ALA P O 1
ATOM 2028 N N . ILE A 1 252 ? 16.677 58.355 33.438 1.00 12.08 251 ILE P N 1
ATOM 2029 C CA . ILE A 1 252 ? 16.318 57.361 34.461 1.00 11.78 251 ILE P CA 1
ATOM 2030 C C . ILE A 1 252 ? 17.309 57.390 35.614 1.00 11.39 251 ILE P C 1
ATOM 2031 O O . ILE A 1 252 ? 16.955 57.319 36.765 1.00 11.28 251 ILE P O 1
ATOM 2036 N N . LYS A 1 253 ? 18.588 57.411 35.290 1.00 12.03 252 LYS P N 1
ATOM 2037 C CA . LYS A 1 253 ? 19.579 57.402 36.318 1.00 12.56 252 LYS P CA 1
ATOM 2038 C C . LYS A 1 253 ? 19.514 58.628 37.240 1.00 13.26 252 LYS P C 1
ATOM 2039 O O . LYS A 1 253 ? 19.966 58.556 38.390 1.00 14.19 252 LYS P O 1
ATOM 2045 N N . GLU A 1 254 ? 18.957 59.730 36.762 1.00 14.48 253 GLU P N 1
ATOM 2046 C CA . GLU A 1 254 ? 18.700 60.907 37.618 1.00 14.93 253 GLU P CA 1
ATOM 2047 C C . GLU A 1 254 ? 17.777 60.546 38.772 1.00 15.33 253 GLU P C 1
ATOM 2048 O O . GLU A 1 254 ? 17.893 61.108 39.862 1.00 16.74 253 GLU P O 1
ATOM 2054 N N . TYR A 1 255 ? 16.881 59.586 38.537 1.00 13.33 254 TYR P N 1
ATOM 2055 C CA . TYR A 1 255 ? 15.823 59.267 39.523 1.00 13.34 254 TYR P CA 1
ATOM 2056 C C . TYR A 1 255 ? 15.784 57.788 39.863 1.00 14.30 254 TYR P C 1
ATOM 2057 O O . TYR A 1 255 ? 14.799 57.297 40.418 1.00 16.21 254 TYR P O 1
ATOM 2066 N N . SER A 1 256 ? 16.856 57.073 39.554 1.00 13.89 255 SER P N 1
ATOM 2067 C CA . SER A 1 256 ? 16.865 55.652 39.868 1.00 14.93 255 SER P CA 1
ATOM 2068 C C . SER A 1 256 ? 18.274 55.107 39.941 1.00 15.36 255 SER P C 1
ATOM 2069 O O . SER A 1 256 ? 19.169 55.550 39.214 1.00 16.06 255 SER P O 1
ATOM 2072 N N . GLU A 1 257 ? 18.473 54.130 40.809 1.00 15.69 256 GLU P N 1
ATOM 2073 C CA . GLU A 1 257 ? 19.732 53.404 40.874 1.00 17.64 256 GLU P CA 1
ATOM 2074 C C . GLU A 1 257 ? 19.674 52.062 40.162 1.00 17.52 256 GLU P C 1
ATOM 2075 O O . GLU A 1 257 ? 20.645 51.307 40.168 1.00 18.50 256 GLU P O 1
ATOM 2081 N N . LYS A 1 258 ? 18.547 51.759 39.523 1.00 15.90 257 LYS P N 1
ATOM 2082 C CA . LYS A 1 258 ? 18.320 50.418 38.952 1.00 15.84 257 LYS P CA 1
ATOM 2083 C C . LYS A 1 258 ? 18.982 50.255 37.605 1.00 14.81 257 LYS P C 1
ATOM 2084 O O . LYS A 1 258 ? 19.324 51.232 36.947 1.00 14.06 257 LYS P O 1
ATOM 2090 N N . SER A 1 259 ? 19.087 49.016 37.147 1.00 14.02 258 SER P N 1
ATOM 2091 C CA . SER A 1 259 ? 19.733 48.764 35.863 1.00 14.89 258 SER P CA 1
ATOM 2092 C C . SER A 1 259 ? 18.856 49.230 34.719 1.00 13.94 258 SER P C 1
ATOM 2093 O O . SER A 1 259 ? 17.638 49.014 34.735 1.00 14.05 258 SER P O 1
ATOM 2096 N N . VAL A 1 260 ? 19.513 49.750 33.681 1.00 12.34 259 VAL P N 1
ATOM 2097 C CA . VAL A 1 260 ? 18.850 50.266 32.492 1.00 11.72 259 VAL P CA 1
ATOM 2098 C C . VAL A 1 260 ? 19.443 49.561 31.269 1.00 11.06 259 VAL P C 1
ATOM 2099 O O . VAL A 1 260 ? 20.627 49.481 31.120 1.00 11.05 259 VAL P O 1
ATOM 2103 N N . GLY A 1 261 ? 18.577 48.942 30.486 1.00 10.52 260 GLY P N 1
ATOM 2104 C CA . GLY A 1 261 ? 18.970 48.176 29.342 1.00 9.90 260 GLY P CA 1
ATOM 2105 C C . GLY A 1 261 ? 18.164 48.610 28.149 1.00 9.84 260 GLY P C 1
ATOM 2106 O O . GLY A 1 261 ? 17.537 49.651 28.164 1.00 9.71 260 GLY P O 1
ATOM 2107 N N . VAL A 1 262 ? 18.171 47.774 27.133 1.00 10.01 261 VAL P N 1
ATOM 2108 C CA . VAL A 1 262 ? 17.445 47.985 25.898 1.00 9.95 261 VAL P CA 1
ATOM 2109 C C . VAL A 1 262 ? 16.966 46.582 25.482 1.00 9.99 261 VAL P C 1
ATOM 2110 O O . VAL A 1 262 ? 17.627 45.558 25.776 1.00 9.44 261 VAL P O 1
ATOM 2114 N N . ILE A 1 263 ? 15.828 46.539 24.799 1.00 9.85 262 ILE P N 1
ATOM 2115 C CA . ILE A 1 263 ? 15.272 45.277 24.300 1.00 10.55 262 ILE P CA 1
ATOM 2116 C C . ILE A 1 263 ? 15.372 45.359 22.773 1.00 10.04 262 ILE P C 1
ATOM 2117 O O . ILE A 1 263 ? 14.880 46.329 22.161 1.00 9.48 262 ILE P O 1
ATOM 2122 N N . TYR A 1 264 ? 15.996 44.355 22.158 1.00 9.87 263 TYR P N 1
ATOM 2123 C CA . TYR A 1 264 ? 16.325 44.370 20.709 1.00 10.05 263 TYR P CA 1
ATOM 2124 C C . TYR A 1 264 ? 15.862 43.137 19.967 1.00 10.46 263 TYR P C 1
ATOM 2125 O O . TYR A 1 264 ? 15.918 42.038 20.510 1.00 10.24 263 TYR P O 1
ATOM 2134 N N . ALA A 1 265 ? 15.461 43.311 18.706 1.00 10.54 264 ALA P N 1
ATOM 2135 C CA . ALA A 1 265 ? 15.121 42.160 17.855 1.00 10.78 264 ALA P CA 1
ATOM 2136 C C . ALA A 1 265 ? 16.374 41.524 17.270 1.00 10.48 264 ALA P C 1
ATOM 2137 O O . ALA A 1 265 ? 17.082 42.146 16.481 1.00 10.69 264 ALA P O 1
ATOM 2139 N N . PHE A 1 266 ? 16.684 40.294 17.662 1.00 10.55 265 PHE P N 1
ATOM 2140 C CA . PHE A 1 266 ? 17.872 39.646 17.131 1.00 10.47 265 PHE P CA 1
ATOM 2141 C C . PHE A 1 266 ? 17.492 38.438 16.298 1.00 11.73 265 PHE P C 1
ATOM 2142 O O . PHE A 1 266 ? 17.296 37.359 16.872 1.00 11.95 265 PHE P O 1
ATOM 2150 N N . ALA A 1 267 ? 17.442 38.584 14.978 1.00 12.63 266 ALA P N 1
ATOM 2151 C CA . ALA A 1 267 ? 17.424 37.430 14.078 1.00 13.45 266 ALA P CA 1
ATOM 2152 C C . ALA A 1 267 ? 18.791 36.752 14.151 1.00 13.90 266 ALA P C 1
ATOM 2153 O O . ALA A 1 267 ? 19.807 37.432 14.275 1.00 14.34 266 ALA P O 1
ATOM 2155 N N . TRP A 1 268 ? 18.820 35.420 14.122 1.00 13.60 267 TRP P N 1
ATOM 2156 C CA . TRP A 1 268 ? 20.078 34.726 13.910 1.00 14.23 267 TRP P CA 1
ATOM 2157 C C . TRP A 1 268 ? 20.347 34.609 12.382 1.00 14.13 267 TRP P C 1
ATOM 2158 O O . TRP A 1 268 ? 19.477 34.232 11.643 1.00 15.39 267 TRP P O 1
ATOM 2169 N N . HIS A 1 269 ? 21.559 34.928 11.935 1.00 14.10 268 HIS P N 1
ATOM 2170 C CA . HIS A 1 269 ? 21.871 34.935 10.501 1.00 15.10 268 HIS P CA 1
ATOM 2171 C C . HIS A 1 269 ? 22.802 33.779 10.166 1.00 15.88 268 HIS P C 1
ATOM 2172 O O . HIS A 1 269 ? 23.812 33.609 10.818 1.00 17.00 268 HIS P O 1
ATOM 2179 N N . ASP A 1 270 ? 22.461 33.012 9.136 1.00 17.57 269 ASP P N 1
ATOM 2180 C CA . ASP A 1 270 ? 23.202 31.812 8.736 1.00 17.06 269 ASP P CA 1
ATOM 2181 C C . ASP A 1 270 ? 23.514 31.850 7.254 1.00 17.48 269 ASP P C 1
ATOM 2182 O O . ASP A 1 270 ? 22.674 32.237 6.468 1.00 16.55 269 ASP P O 1
ATOM 2187 N N . PRO A 1 271 ? 24.705 31.376 6.868 1.00 19.62 270 PRO P N 1
ATOM 2188 C CA . PRO A 1 271 ? 24.986 31.158 5.465 1.00 20.08 270 PRO P CA 1
ATOM 2189 C C . PRO A 1 271 ? 24.389 29.822 5.006 1.00 21.71 270 PRO P C 1
ATOM 2190 O O . PRO A 1 271 ? 24.402 28.840 5.758 1.00 22.20 270 PRO P O 1
ATOM 2194 N N . LEU A 1 272 ? 23.861 29.795 3.790 1.00 23.81 271 LEU P N 1
ATOM 2195 C CA . LEU A 1 272 ? 23.334 28.561 3.207 1.00 26.63 271 LEU P CA 1
ATOM 2196 C C . LEU A 1 272 ? 24.487 27.577 3.012 1.00 28.14 271 LEU P C 1
ATOM 2197 O O . LEU A 1 272 ? 24.301 26.366 3.128 1.00 28.44 271 LEU P O 1
ATOM 2202 N N . ALA A 1 273 ? 25.669 28.115 2.709 1.00 29.03 272 ALA P N 1
ATOM 2203 C CA . ALA A 1 273 ? 26.875 27.323 2.501 1.00 30.66 272 ALA P CA 1
ATOM 2204 C C . ALA A 1 273 ? 28.125 28.070 2.945 1.00 32.07 272 ALA P C 1
ATOM 2205 O O . ALA A 1 273 ? 28.137 29.299 3.035 1.00 30.29 272 ALA P O 1
ATOM 2207 N N . GLU A 1 274 ? 29.184 27.302 3.176 1.00 33.68 273 GLU P N 1
ATOM 2208 C CA . GLU A 1 274 ? 30.452 27.789 3.704 1.00 36.49 273 GLU P CA 1
ATOM 2209 C C . GLU A 1 274 ? 31.008 28.993 2.957 1.00 34.87 273 GLU P C 1
ATOM 2210 O O . GLU A 1 274 ? 31.626 29.862 3.568 1.00 36.19 273 GLU P O 1
ATOM 2216 N N . GLU A 1 275 ? 30.785 29.048 1.647 1.00 34.25 274 GLU P N 1
ATOM 2217 C CA . GLU A 1 275 ? 31.245 30.164 0.815 1.00 35.70 274 GLU P CA 1
ATOM 2218 C C . GLU A 1 275 ? 30.677 31.534 1.227 1.00 35.17 274 GLU P C 1
ATOM 2219 O O . GLU A 1 275 ? 31.276 32.563 0.917 1.00 33.63 274 GLU P O 1
ATOM 2225 N N . TYR A 1 276 ? 29.528 31.551 1.911 1.00 32.99 275 TYR P N 1
ATOM 2226 C CA . TYR A 1 276 ? 28.900 32.804 2.320 1.00 31.52 275 TYR P CA 1
ATOM 2227 C C . TYR A 1 276 ? 29.179 33.172 3.783 1.00 31.14 275 TYR P C 1
ATOM 2228 O O . TYR A 1 276 ? 28.716 34.211 4.258 1.00 28.61 275 TYR P O 1
ATOM 2237 N N . LYS A 1 277 ? 29.952 32.346 4.482 1.00 29.02 276 LYS P N 1
ATOM 2238 C CA . LYS A 1 277 ? 30.180 32.514 5.919 1.00 30.11 276 LYS P CA 1
ATOM 2239 C C . LYS A 1 277 ? 30.692 33.909 6.320 1.00 29.97 276 LYS P C 1
ATOM 2240 O O . LYS A 1 277 ? 30.118 34.537 7.211 1.00 26.46 276 LYS P O 1
ATOM 2246 N N . ASP A 1 278 ? 31.757 34.394 5.676 1.00 28.76 277 ASP P N 1
ATOM 2247 C CA . ASP A 1 278 ? 32.340 35.687 6.055 1.00 29.82 277 ASP P CA 1
ATOM 2248 C C . ASP A 1 278 ? 31.383 36.853 5.797 1.00 27.71 277 ASP P C 1
ATOM 2249 O O . ASP A 1 278 ? 31.327 37.802 6.586 1.00 26.60 277 ASP P O 1
ATOM 2254 N N . GLU A 1 279 ? 30.646 36.792 4.695 1.00 26.17 278 GLU P N 1
ATOM 2255 C CA . GLU A 1 279 ? 29.667 37.829 4.386 1.00 25.97 278 GLU P CA 1
ATOM 2256 C C . GLU A 1 279 ? 28.567 37.847 5.448 1.00 23.27 278 GLU P C 1
ATOM 2257 O O . GLU A 1 279 ? 28.119 38.916 5.843 1.00 22.44 278 GLU P O 1
ATOM 2263 N N . VAL A 1 280 ? 28.121 36.664 5.870 1.00 21.72 279 VAL P N 1
ATOM 2264 C CA . VAL A 1 280 ? 27.085 36.576 6.904 1.00 19.90 279 VAL P CA 1
ATOM 2265 C C . VAL A 1 280 ? 27.607 37.105 8.264 1.00 20.31 279 VAL P C 1
ATOM 2266 O O . VAL A 1 280 ? 26.869 37.767 9.019 1.00 19.30 279 VAL P O 1
ATOM 2270 N N . GLU A 1 281 ? 28.872 36.825 8.590 1.00 21.28 280 GLU P N 1
ATOM 2271 C CA . GLU A 1 281 ? 29.492 37.386 9.798 1.00 22.82 280 GLU P CA 1
ATOM 2272 C C . GLU A 1 281 ? 29.440 38.931 9.773 1.00 21.12 280 GLU P C 1
ATOM 2273 O O . GLU A 1 281 ? 29.165 39.568 10.792 1.00 19.87 280 GLU P O 1
ATOM 2279 N N . GLU A 1 282 ? 29.633 39.521 8.596 1.00 20.97 281 GLU P N 1
ATOM 2280 C CA . GLU A 1 282 ? 29.521 40.963 8.448 1.00 21.52 281 GLU P CA 1
ATOM 2281 C C . GLU A 1 282 ? 28.074 41.441 8.584 1.00 19.59 281 GLU P C 1
ATOM 2282 O O . GLU A 1 282 ? 27.820 42.483 9.197 1.00 20.72 281 GLU P O 1
ATOM 2288 N N . ILE A 1 283 ? 27.133 40.680 8.016 1.00 17.67 282 ILE P N 1
ATOM 2289 C CA . ILE A 1 283 ? 25.715 40.970 8.147 1.00 16.71 282 ILE P CA 1
ATOM 2290 C C . ILE A 1 283 ? 25.283 40.968 9.621 1.00 16.37 282 ILE P C 1
ATOM 2291 O O . ILE A 1 283 ? 24.501 41.826 10.016 1.00 14.62 282 ILE P O 1
ATOM 2296 N N . ARG A 1 284 ? 25.794 40.021 10.409 1.00 17.02 283 ARG P N 1
ATOM 2297 C CA . ARG A 1 284 ? 25.526 40.005 11.869 1.00 18.74 283 ARG P CA 1
ATOM 2298 C C . ARG A 1 284 ? 26.016 41.287 12.537 1.00 16.99 283 ARG P C 1
ATOM 2299 O O . ARG A 1 284 ? 25.306 41.874 13.299 1.00 15.67 283 ARG P O 1
ATOM 2307 N N . LYS A 1 285 ? 27.258 41.671 12.262 1.00 18.08 284 LYS P N 1
ATOM 2308 C CA . LYS A 1 285 ? 27.867 42.845 12.870 1.00 20.57 284 LYS P CA 1
ATOM 2309 C C . LYS A 1 285 ? 26.987 44.046 12.590 1.00 18.94 284 LYS P C 1
ATOM 2310 O O . LYS A 1 285 ? 26.729 44.876 13.450 1.00 16.80 284 LYS P O 1
ATOM 2316 N N . LYS A 1 286 ? 26.558 44.141 11.346 1.00 17.07 285 LYS P N 1
ATOM 2317 C CA . LYS A 1 286 ? 25.820 45.297 10.891 1.00 17.72 285 LYS P CA 1
ATOM 2318 C C . LYS A 1 286 ? 24.419 45.313 11.504 1.00 15.79 285 LYS P C 1
ATOM 2319 O O . LYS A 1 286 ? 23.910 46.367 11.887 1.00 14.83 285 LYS P O 1
ATOM 2325 N N . ASP A 1 287 ? 23.793 44.140 11.544 1.00 15.03 286 ASP P N 1
ATOM 2326 C CA . ASP A 1 287 ? 22.418 44.014 12.016 1.00 14.04 286 ASP P CA 1
ATOM 2327 C C . ASP A 1 287 ? 22.283 44.311 13.514 1.00 13.10 286 ASP P C 1
ATOM 2328 O O . ASP A 1 287 ? 21.229 44.800 13.949 1.00 12.24 286 ASP P O 1
ATOM 2333 N N . TYR A 1 288 ? 23.342 44.022 14.266 1.00 12.32 287 TYR P N 1
ATOM 2334 C CA . TYR A 1 288 ? 23.358 44.192 15.716 1.00 12.56 287 TYR P CA 1
ATOM 2335 C C . TYR A 1 288 ? 24.072 45.474 16.118 1.00 12.33 287 TYR P C 1
ATOM 2336 O O . TYR A 1 288 ? 24.169 45.790 17.308 1.00 12.40 287 TYR P O 1
ATOM 2345 N N . GLU A 1 289 ? 24.545 46.236 15.137 1.00 11.99 288 GLU P N 1
ATOM 2346 C CA . GLU A 1 289 ? 25.362 47.422 15.437 1.00 13.22 288 GLU P CA 1
ATOM 2347 C C . GLU A 1 289 ? 24.671 48.425 16.359 1.00 11.94 288 GLU P C 1
ATOM 2348 O O . GLU A 1 289 ? 25.306 49.060 17.164 1.00 12.92 288 GLU P O 1
ATOM 2354 N N . PHE A 1 290 ? 23.348 48.530 16.285 1.00 11.68 289 PHE P N 1
ATOM 2355 C CA . PHE A 1 290 ? 22.605 49.416 17.202 1.00 11.29 289 PHE P CA 1
ATOM 2356 C C . PHE A 1 290 ? 22.949 49.116 18.693 1.00 11.37 289 PHE P C 1
ATOM 2357 O O . PHE A 1 290 ? 23.243 50.021 19.479 1.00 11.53 289 PHE P O 1
ATOM 2365 N N . VAL A 1 291 ? 22.984 47.836 19.047 1.00 10.55 290 VAL P N 1
ATOM 2366 C CA . VAL A 1 291 ? 23.311 47.426 20.401 1.00 11.08 290 VAL P CA 1
ATOM 2367 C C . VAL A 1 291 ? 24.799 47.615 20.686 1.00 11.67 290 VAL P C 1
ATOM 2368 O O . VAL A 1 291 ? 25.181 48.033 21.771 1.00 11.99 290 VAL P O 1
ATOM 2372 N N . THR A 1 292 ? 25.609 47.296 19.704 1.00 12.25 291 THR P N 1
ATOM 2373 C CA . THR A 1 292 ? 27.064 47.480 19.813 1.00 12.49 291 THR P CA 1
ATOM 2374 C C . THR A 1 292 ? 27.397 48.932 20.164 1.00 11.86 291 THR P C 1
ATOM 2375 O O . THR A 1 292 ? 28.204 49.201 21.089 1.00 12.14 291 THR P O 1
ATOM 2379 N N . ILE A 1 293 ? 26.718 49.858 19.496 1.00 12.29 292 ILE P N 1
ATOM 2380 C CA . ILE A 1 293 ? 26.931 51.284 19.756 1.00 12.27 292 ILE P CA 1
ATOM 2381 C C . ILE A 1 293 ? 26.601 51.596 21.225 1.00 12.36 292 ILE P C 1
ATOM 2382 O O . ILE A 1 293 ? 27.411 52.203 21.927 1.00 12.59 292 ILE P O 1
ATOM 2387 N N . LEU A 1 294 ? 25.428 51.153 21.700 1.00 11.95 293 LEU P N 1
ATOM 2388 C CA . LEU A 1 294 ? 25.020 51.465 23.060 1.00 12.93 293 LEU P CA 1
ATOM 2389 C C . LEU A 1 294 ? 25.986 50.877 24.077 1.00 13.44 293 LEU P C 1
ATOM 2390 O O . LEU A 1 294 ? 26.356 51.566 25.003 1.00 14.11 293 LEU P O 1
ATOM 2395 N N . HIS A 1 295 ? 26.396 49.631 23.908 1.00 12.65 294 HIS P N 1
ATOM 2396 C CA . HIS A 1 295 ? 27.339 49.015 24.822 1.00 13.11 294 HIS P CA 1
ATOM 2397 C C . HIS A 1 295 ? 28.691 49.762 24.813 1.00 12.57 294 HIS P C 1
ATOM 2398 O O . HIS A 1 295 ? 29.323 49.968 25.881 1.00 13.17 294 HIS P O 1
ATOM 2405 N N . SER A 1 296 ? 29.129 50.138 23.622 1.00 12.68 295 SER P N 1
ATOM 2406 C CA . SER A 1 296 ? 30.420 50.816 23.444 1.00 12.91 295 SER P CA 1
ATOM 2407 C C . SER A 1 296 ? 30.433 52.175 24.091 1.00 13.09 295 SER P C 1
ATOM 2408 O O . SER A 1 296 ? 31.502 52.637 24.468 1.00 13.76 295 SER P O 1
ATOM 2411 N N . LYS A 1 297 ? 29.273 52.800 24.255 1.00 13.82 296 LYS P N 1
ATOM 2412 C CA . LYS A 1 297 ? 29.198 54.110 24.910 1.00 13.82 296 LYS P CA 1
ATOM 2413 C C . LYS A 1 297 ? 29.035 53.984 26.422 1.00 14.00 296 LYS P C 1
ATOM 2414 O O . LYS A 1 297 ? 28.944 54.993 27.116 1.00 14.96 296 LYS P O 1
ATOM 2420 N N . GLY A 1 298 ? 29.026 52.751 26.932 1.00 13.77 297 GLY P N 1
ATOM 2421 C CA . GLY A 1 298 ? 28.820 52.463 28.349 1.00 13.88 297 GLY P CA 1
ATOM 2422 C C . GLY A 1 298 ? 27.441 52.828 28.847 1.00 14.25 297 GLY P C 1
ATOM 2423 O O . GLY A 1 298 ? 27.289 53.291 29.996 1.00 15.18 297 GLY P O 1
ATOM 2424 N N . LYS A 1 299 ? 26.452 52.598 27.977 1.00 14.23 298 LYS P N 1
ATOM 2425 C CA . LYS A 1 299 ? 25.071 52.950 28.246 1.00 13.80 298 LYS P CA 1
ATOM 2426 C C . LYS A 1 299 ? 24.130 51.746 28.254 1.00 14.27 298 LYS P C 1
ATOM 2427 O O . LYS A 1 299 ? 22.924 51.908 28.038 1.00 13.68 298 LYS P O 1
ATOM 2433 N N . LEU A 1 300 ? 24.639 50.561 28.550 1.00 13.57 299 LEU P N 1
ATOM 2434 C CA . LEU A 1 300 ? 23.805 49.345 28.634 1.00 12.87 299 LEU P CA 1
ATOM 2435 C C . LEU A 1 300 ? 24.179 48.579 29.899 1.00 13.41 299 LEU P C 1
ATOM 2436 O O . LEU A 1 300 ? 25.296 48.097 29.979 1.00 13.50 299 LEU P O 1
ATOM 2441 N N . ASP A 1 301 ? 23.229 48.375 30.817 1.00 13.20 300 ASP P N 1
ATOM 2442 C CA . ASP A 1 301 ? 23.507 47.548 31.996 1.00 13.50 300 ASP P CA 1
ATOM 2443 C C . ASP A 1 301 ? 23.126 46.079 31.760 1.00 12.74 300 ASP P C 1
ATOM 2444 O O . ASP A 1 301 ? 23.597 45.218 32.433 1.00 13.62 300 ASP P O 1
ATOM 2449 N N . TRP A 1 302 ? 22.203 45.849 30.827 1.00 11.31 301 TRP P N 1
ATOM 2450 C CA . TRP A 1 302 ? 21.700 44.530 30.457 1.00 10.77 301 TRP P CA 1
ATOM 2451 C C . TRP A 1 302 ? 21.093 44.623 29.054 1.00 11.31 301 TRP P C 1
ATOM 2452 O O . TRP A 1 302 ? 20.862 45.719 28.539 1.00 11.11 301 TRP P O 1
ATOM 2463 N N . ILE A 1 303 ? 20.901 43.461 28.436 1.00 11.56 302 ILE P N 1
ATOM 2464 C CA . ILE A 1 303 ? 20.332 43.331 27.098 1.00 12.03 302 ILE P CA 1
ATOM 2465 C C . ILE A 1 303 ? 19.121 42.404 27.216 1.00 11.07 302 ILE P C 1
ATOM 2466 O O . ILE A 1 303 ? 19.225 41.299 27.773 1.00 9.86 302 ILE P O 1
ATOM 2471 N N . GLY A 1 304 ? 18.002 42.891 26.678 1.00 11.21 303 GLY P N 1
ATOM 2472 C CA . GLY A 1 304 ? 16.797 42.102 26.446 1.00 11.40 303 GLY P CA 1
ATOM 2473 C C . GLY A 1 304 ? 16.849 41.514 25.044 1.00 11.17 303 GLY P C 1
ATOM 2474 O O . GLY A 1 304 ? 16.804 42.226 24.029 1.00 10.96 303 GLY P O 1
ATOM 2475 N N . VAL A 1 305 ? 16.945 40.192 25.009 1.00 11.26 304 VAL P N 1
ATOM 2476 C CA . VAL A 1 305 ? 17.032 39.445 23.771 1.00 11.46 304 VAL P CA 1
ATOM 2477 C C . VAL A 1 305 ? 15.645 39.018 23.318 1.00 11.24 304 VAL P C 1
ATOM 2478 O O . VAL A 1 305 ? 14.972 38.271 24.035 1.00 11.30 304 VAL P O 1
ATOM 2482 N N . ASN A 1 306 ? 15.196 39.543 22.177 1.00 11.47 305 ASN P N 1
ATOM 2483 C CA . ASN A 1 306 ? 13.941 39.073 21.551 1.00 11.10 305 ASN P CA 1
ATOM 2484 C C . ASN A 1 306 ? 14.363 38.178 20.406 1.00 10.29 305 ASN P C 1
ATOM 2485 O O . ASN A 1 306 ? 15.016 38.625 19.466 1.00 11.30 305 ASN P O 1
ATOM 2490 N N . TYR A 1 307 ? 14.079 36.895 20.501 1.00 10.32 306 TYR P N 1
ATOM 2491 C CA . TYR A 1 307 ? 14.495 35.946 19.498 1.00 9.78 306 TYR P CA 1
ATOM 2492 C C . TYR A 1 307 ? 13.291 35.117 19.087 1.00 10.29 306 TYR P C 1
ATOM 2493 O O . TYR A 1 307 ? 12.619 34.544 19.944 1.00 9.79 306 TYR P O 1
ATOM 2502 N N . TYR A 1 308 ? 13.069 35.036 17.777 1.00 10.78 307 TYR P N 1
ATOM 2503 C CA . TYR A 1 308 ? 12.017 34.216 17.210 1.00 11.77 307 TYR P CA 1
ATOM 2504 C C . TYR A 1 308 ? 12.496 33.245 16.122 1.00 11.76 307 TYR P C 1
ATOM 2505 O O . TYR A 1 308 ? 12.008 32.130 16.065 1.00 11.14 307 TYR P O 1
ATOM 2514 N N . SER A 1 309 ? 13.433 33.639 15.269 1.00 11.64 308 SER P N 1
ATOM 2515 C CA . SER A 1 309 ? 13.814 32.768 14.167 1.00 12.02 308 SER P CA 1
ATOM 2516 C C . SER A 1 309 ? 15.106 33.224 13.520 1.00 12.59 308 SER P C 1
ATOM 2517 O O . SER A 1 309 ? 15.825 34.062 14.066 1.00 12.13 308 SER P O 1
ATOM 2520 N N . ARG A 1 310 ? 15.371 32.721 12.314 1.00 12.81 309 ARG P N 1
ATOM 2521 C CA . ARG A 1 310 ? 16.641 33.019 11.621 1.00 13.69 309 ARG P CA 1
ATOM 2522 C C . ARG A 1 310 ? 16.406 33.623 10.234 1.00 14.00 309 ARG P C 1
ATOM 2523 O O . ARG A 1 310 ? 15.270 33.759 9.796 1.00 15.40 309 ARG P O 1
ATOM 2531 N N . LEU A 1 311 ? 17.484 33.994 9.574 1.00 15.21 310 LEU P N 1
ATOM 2532 C CA . LEU A 1 311 ? 17.493 34.283 8.156 1.00 15.84 310 LEU P CA 1
ATOM 2533 C C . LEU A 1 311 ? 18.669 33.519 7.597 1.00 16.86 310 LEU P C 1
ATOM 2534 O O . LEU A 1 311 ? 19.710 33.466 8.224 1.00 16.52 310 LEU P O 1
ATOM 2539 N N . VAL A 1 312 ? 18.486 32.891 6.437 1.00 18.00 311 VAL P N 1
ATOM 2540 C CA . VAL A 1 312 ? 19.536 32.116 5.770 1.00 18.36 311 VAL P CA 1
ATOM 2541 C C . VAL A 1 312 ? 19.865 32.819 4.440 1.00 18.98 311 VAL P C 1
ATOM 2542 O O . VAL A 1 312 ? 18.950 33.193 3.691 1.00 18.97 311 VAL P O 1
ATOM 2546 N N . TYR A 1 313 ? 21.161 33.001 4.177 1.00 20.14 312 TYR P N 1
ATOM 2547 C CA . TYR A 1 313 ? 21.640 33.808 3.062 1.00 21.37 312 TYR P CA 1
ATOM 2548 C C . TYR A 1 313 ? 22.311 32.995 1.939 1.00 22.65 312 TYR P C 1
ATOM 2549 O O . TYR A 1 313 ? 23.125 32.095 2.185 1.00 22.42 312 TYR P O 1
ATOM 2558 N N . GLY A 1 314 ? 21.969 33.354 0.709 1.00 24.89 313 GLY P N 1
ATOM 2559 C CA . GLY A 1 314 ? 22.592 32.774 -0.485 1.00 29.23 313 GLY P CA 1
ATOM 2560 C C . GLY A 1 314 ? 22.568 33.765 -1.630 1.00 31.49 313 GLY P C 1
ATOM 2561 O O . GLY A 1 314 ? 21.940 34.816 -1.535 1.00 31.16 313 GLY P O 1
ATOM 2562 N N . ALA A 1 315 ? 23.245 33.421 -2.724 1.00 36.79 314 ALA P N 1
ATOM 2563 C CA . ALA A 1 315 ? 23.335 34.298 -3.892 1.00 40.94 314 ALA P CA 1
ATOM 2564 C C . ALA A 1 315 ? 22.074 34.224 -4.745 1.00 44.79 314 ALA P C 1
ATOM 2565 O O . ALA A 1 315 ? 21.542 33.140 -4.984 1.00 47.02 314 ALA P O 1
ATOM 2567 N N . LYS A 1 316 ? 21.603 35.386 -5.187 1.00 50.46 315 LYS P N 1
ATOM 2568 C CA . LYS A 1 316 ? 20.514 35.500 -6.156 1.00 56.26 315 LYS P CA 1
ATOM 2569 C C . LYS A 1 316 ? 20.746 36.750 -7.016 1.00 59.62 315 LYS P C 1
ATOM 2570 O O . LYS A 1 316 ? 20.657 37.876 -6.515 1.00 61.26 315 LYS P O 1
ATOM 2576 N N . ASP A 1 317 ? 21.058 36.533 -8.298 1.00 63.00 316 ASP P N 1
ATOM 2577 C CA . ASP A 1 317 ? 21.341 37.607 -9.270 1.00 62.63 316 ASP P CA 1
ATOM 2578 C C . ASP A 1 317 ? 22.602 38.407 -8.925 1.00 61.21 316 ASP P C 1
ATOM 2579 O O . ASP A 1 317 ? 22.589 39.641 -8.934 1.00 61.72 316 ASP P O 1
ATOM 2584 N N . GLY A 1 318 ? 23.691 37.701 -8.625 1.00 59.16 317 GLY P N 1
ATOM 2585 C CA . GLY A 1 318 ? 24.950 38.341 -8.239 1.00 59.28 317 GLY P CA 1
ATOM 2586 C C . GLY A 1 318 ? 24.872 39.106 -6.925 1.00 58.64 317 GLY P C 1
ATOM 2587 O O . GLY A 1 318 ? 25.693 39.991 -6.658 1.00 58.35 317 GLY P O 1
ATOM 2588 N N . HIS A 1 319 ? 23.886 38.761 -6.099 1.00 56.22 318 HIS P N 1
ATOM 2589 C CA . HIS A 1 319 ? 23.673 39.434 -4.826 1.00 53.22 318 HIS P CA 1
ATOM 2590 C C . HIS A 1 319 ? 23.337 38.416 -3.745 1.00 46.78 318 HIS P C 1
ATOM 2591 O O . HIS A 1 319 ? 22.582 37.473 -3.978 1.00 43.69 318 HIS P O 1
ATOM 2598 N N . LEU A 1 320 ? 23.916 38.619 -2.568 1.00 42.61 319 LEU P N 1
ATOM 2599 C CA . LEU A 1 320 ? 23.613 37.806 -1.399 1.00 37.88 319 LEU P CA 1
ATOM 2600 C C . LEU A 1 320 ? 22.334 38.345 -0.747 1.00 34.16 319 LEU P C 1
ATOM 2601 O O . LEU A 1 320 ? 22.228 39.533 -0.441 1.00 34.44 319 LEU P O 1
ATOM 2606 N N . VAL A 1 321 ? 21.349 37.470 -0.572 1.00 30.58 320 VAL P N 1
ATOM 2607 C CA . VAL A 1 321 ? 20.039 37.872 -0.070 1.00 28.71 320 VAL P CA 1
ATOM 2608 C C . VAL A 1 321 ? 19.498 36.862 0.942 1.00 26.34 320 VAL P C 1
ATOM 2609 O O . VAL A 1 321 ? 19.877 35.691 0.918 1.00 23.89 320 VAL P O 1
ATOM 2613 N N . PRO A 1 322 ? 18.603 37.315 1.825 1.00 24.30 321 PRO P N 1
ATOM 2614 C CA . PRO A 1 322 ? 17.919 36.352 2.682 1.00 23.72 321 PRO P CA 1
ATOM 2615 C C . PRO A 1 322 ? 16.971 35.518 1.826 1.00 23.21 321 PRO P C 1
ATOM 2616 O O . PRO A 1 322 ? 16.243 36.069 1.007 1.00 24.14 321 PRO P O 1
ATOM 2620 N N . LEU A 1 323 ? 16.996 34.203 2.008 1.00 23.09 322 LEU P N 1
ATOM 2621 C CA . LEU A 1 323 ? 16.363 33.267 1.069 1.00 21.72 322 LEU P CA 1
ATOM 2622 C C . LEU A 1 323 ? 14.971 32.877 1.490 1.00 21.49 322 LEU P C 1
ATOM 2623 O O . LEU A 1 323 ? 14.756 32.564 2.651 1.00 20.93 322 LEU P O 1
ATOM 2628 N N . PRO A 1 324 ? 14.016 32.865 0.545 1.00 21.65 323 PRO P N 1
ATOM 2629 C CA . PRO A 1 324 ? 12.707 32.271 0.798 1.00 21.19 323 PRO P CA 1
ATOM 2630 C C . PRO A 1 324 ? 12.821 30.818 1.250 1.00 20.49 323 PRO P C 1
ATOM 2631 O O . PRO A 1 324 ? 13.724 30.112 0.823 1.00 20.82 323 PRO P O 1
ATOM 2635 N N . GLY A 1 325 ? 11.931 30.388 2.135 1.00 19.75 324 GLY P N 1
ATOM 2636 C CA . GLY A 1 325 ? 11.893 29.002 2.596 1.00 19.60 324 GLY P CA 1
ATOM 2637 C C . GLY A 1 325 ? 12.715 28.695 3.835 1.00 18.69 324 GLY P C 1
ATOM 2638 O O . GLY A 1 325 ? 12.764 27.543 4.272 1.00 18.60 324 GLY P O 1
ATOM 2639 N N . TYR A 1 326 ? 13.381 29.709 4.399 1.00 17.03 325 TYR P N 1
ATOM 2640 C CA . TYR A 1 326 ? 14.063 29.555 5.658 1.00 17.70 325 TYR P CA 1
ATOM 2641 C C . TYR A 1 326 ? 13.696 30.673 6.603 1.00 16.03 325 TYR P C 1
ATOM 2642 O O . TYR A 1 326 ? 13.436 31.825 6.187 1.00 14.45 325 TYR P O 1
ATOM 2651 N N . GLY A 1 327 ? 13.709 30.330 7.881 1.00 15.57 326 GLY P N 1
ATOM 2652 C CA . GLY A 1 327 ? 13.676 31.359 8.921 1.00 14.07 326 GLY P CA 1
ATOM 2653 C C . GLY A 1 327 ? 12.394 32.113 8.869 1.00 13.66 326 GLY P C 1
ATOM 2654 O O . GLY A 1 327 ? 11.319 31.546 8.717 1.00 12.64 326 GLY P O 1
ATOM 2655 N N . PHE A 1 328 ? 12.492 33.432 8.962 1.00 13.79 327 PHE P N 1
ATOM 2656 C CA . PHE A 1 328 ? 11.320 34.275 8.928 1.00 12.44 327 PHE P CA 1
ATOM 2657 C C . PHE A 1 328 ? 10.614 34.293 7.562 1.00 14.30 327 PHE P C 1
ATOM 2658 O O . PHE A 1 328 ? 9.507 34.846 7.433 1.00 14.57 327 PHE P O 1
ATOM 2666 N N . MET A 1 329 ? 11.253 33.722 6.538 1.00 16.29 328 MET P N 1
ATOM 2667 C CA . MET A 1 329 ? 10.739 33.757 5.153 1.00 17.31 328 MET P CA 1
ATOM 2668 C C . MET A 1 329 ? 10.159 32.415 4.711 1.00 17.06 328 MET P C 1
ATOM 2669 O O . MET A 1 329 ? 10.097 32.089 3.505 1.00 17.13 328 MET P O 1
ATOM 2674 N N . SER A 1 330 ? 9.729 31.625 5.680 1.00 17.09 329 SER P N 1
ATOM 2675 C CA . SER A 1 330 ? 9.141 30.314 5.411 1.00 16.86 329 SER P CA 1
ATOM 2676 C C . SER A 1 330 ? 7.629 30.452 5.110 1.00 18.40 329 SER P C 1
ATOM 2677 O O . SER A 1 330 ? 7.007 31.503 5.367 1.00 18.41 329 SER P O 1
ATOM 2680 N N . GLU A 1 331 ? 7.044 29.391 4.566 1.00 19.81 330 GLU P N 1
ATOM 2681 C CA . GLU A 1 331 ? 5.606 29.354 4.284 1.00 21.59 330 GLU P CA 1
ATOM 2682 C C . GLU A 1 331 ? 4.744 29.382 5.553 1.00 19.17 330 GLU P C 1
ATOM 2683 O O . GLU A 1 331 ? 4.972 28.613 6.480 1.00 18.24 330 GLU P O 1
ATOM 2689 N N . ARG A 1 332 ? 3.730 30.246 5.580 1.00 19.18 331 ARG P N 1
ATOM 2690 C CA . ARG A 1 332 ? 2.813 30.309 6.719 1.00 18.92 331 ARG P CA 1
ATOM 2691 C C . ARG A 1 332 ? 2.091 28.976 6.919 1.00 18.96 331 ARG P C 1
ATOM 2692 O O . ARG A 1 332 ? 1.467 28.450 5.991 1.00 18.24 331 ARG P O 1
ATOM 2700 N N . GLY A 1 333 ? 2.187 28.428 8.125 1.00 18.31 332 GLY P N 1
ATOM 2701 C CA . GLY A 1 333 ? 1.452 27.209 8.477 1.00 19.52 332 GLY P CA 1
ATOM 2702 C C . GLY A 1 333 ? 2.058 25.956 7.867 1.00 19.03 332 GLY P C 1
ATOM 2703 O O . GLY A 1 333 ? 1.454 24.891 7.916 1.00 21.50 332 GLY P O 1
ATOM 2704 N N . GLY A 1 334 ? 3.262 26.076 7.313 1.00 18.38 333 GLY P N 1
ATOM 2705 C CA . GLY A 1 334 ? 3.908 24.998 6.585 1.00 17.76 333 GLY P CA 1
ATOM 2706 C C . GLY A 1 334 ? 5.249 24.572 7.162 1.00 17.71 333 GLY P C 1
ATOM 2707 O O . GLY A 1 334 ? 5.410 24.449 8.388 1.00 16.82 333 GLY P O 1
ATOM 2708 N N . PHE A 1 335 ? 6.185 24.308 6.258 1.00 18.31 334 PHE P N 1
ATOM 2709 C CA . PHE A 1 335 ? 7.517 23.841 6.575 1.00 18.90 334 PHE P CA 1
ATOM 2710 C C . PHE A 1 335 ? 8.587 24.641 5.863 1.00 18.30 334 PHE P C 1
ATOM 2711 O O . PHE A 1 335 ? 8.437 25.014 4.702 1.00 20.89 334 PHE P O 1
ATOM 2719 N N . ALA A 1 336 ? 9.682 24.908 6.561 1.00 18.51 335 ALA P N 1
ATOM 2720 C CA . ALA A 1 336 ? 10.853 25.469 5.934 1.00 18.78 335 ALA P CA 1
ATOM 2721 C C . ALA A 1 336 ? 11.514 24.389 5.078 1.00 21.51 335 ALA P C 1
ATOM 2722 O O . ALA A 1 336 ? 11.224 23.194 5.226 1.00 20.76 335 ALA P O 1
ATOM 2724 N N . LYS A 1 337 ? 12.409 24.813 4.201 1.00 22.42 336 LYS P N 1
ATOM 2725 C CA . LYS A 1 337 ? 13.190 23.883 3.369 1.00 23.95 336 LYS P CA 1
ATOM 2726 C C . LYS A 1 337 ? 14.094 22.953 4.175 1.00 24.27 336 LYS P C 1
ATOM 2727 O O . LYS A 1 337 ? 14.537 21.933 3.660 1.00 25.57 336 LYS P O 1
ATOM 2733 N N . SER A 1 338 ? 14.363 23.309 5.434 1.00 22.56 337 SER P N 1
ATOM 2734 C CA . SER A 1 338 ? 15.062 22.457 6.387 1.00 21.54 337 SER P CA 1
ATOM 2735 C C . SER A 1 338 ? 14.219 21.271 6.858 1.00 20.43 337 SER P C 1
ATOM 2736 O O . SER A 1 338 ? 14.739 20.346 7.483 1.00 21.53 337 SER P O 1
ATOM 2739 N N . GLY A 1 339 ? 12.913 21.350 6.636 1.00 18.77 338 GLY P N 1
ATOM 2740 C CA . GLY A 1 339 ? 11.949 20.373 7.128 1.00 19.11 338 GLY P CA 1
ATOM 2741 C C . GLY A 1 339 ? 11.358 20.796 8.462 1.00 18.00 338 GLY P C 1
ATOM 2742 O O . GLY A 1 339 ? 10.406 20.211 8.943 1.00 17.59 338 GLY P O 1
ATOM 2743 N N . ARG A 1 340 ? 11.912 21.846 9.080 1.00 18.08 339 ARG P N 1
ATOM 2744 C CA . ARG A 1 340 ? 11.355 22.329 10.336 1.00 17.77 339 ARG P CA 1
ATOM 2745 C C . ARG A 1 340 ? 9.971 22.971 10.133 1.00 16.69 339 ARG P C 1
ATOM 2746 O O . ARG A 1 340 ? 9.729 23.614 9.120 1.00 17.62 339 ARG P O 1
ATOM 2754 N N . PRO A 1 341 ? 9.081 22.820 11.107 1.00 17.14 340 PRO P N 1
ATOM 2755 C CA . PRO A 1 341 ? 7.790 23.465 10.996 1.00 16.96 340 PRO P CA 1
ATOM 2756 C C . PRO A 1 341 ? 7.947 24.998 11.037 1.00 16.62 340 PRO P C 1
ATOM 2757 O O . PRO A 1 341 ? 8.854 25.496 11.687 1.00 14.96 340 PRO P O 1
ATOM 2761 N N . ALA A 1 342 ? 7.085 25.695 10.314 1.00 17.42 341 ALA P N 1
ATOM 2762 C CA . ALA A 1 342 ? 6.994 27.148 10.370 1.00 17.21 341 ALA P CA 1
ATOM 2763 C C . ALA A 1 342 ? 5.697 27.561 11.052 1.00 17.74 341 ALA P C 1
ATOM 2764 O O . ALA A 1 342 ? 4.655 26.887 10.906 1.00 17.90 341 ALA P O 1
ATOM 2766 N N . SER A 1 343 ? 5.752 28.627 11.864 1.00 15.24 342 SER P N 1
ATOM 2767 C CA . SER A 1 343 ? 4.610 29.098 12.568 1.00 15.17 342 SER P CA 1
ATOM 2768 C C . SER A 1 343 ? 3.508 29.616 11.623 1.00 14.06 342 SER P C 1
ATOM 2769 O O . SER A 1 343 ? 3.707 29.699 10.409 1.00 15.31 342 SER P O 1
ATOM 2772 N N . ASP A 1 344 ? 2.380 30.008 12.203 1.00 13.15 343 ASP P N 1
ATOM 2773 C CA . ASP A 1 344 ? 1.308 30.698 11.466 1.00 14.40 343 ASP P CA 1
ATOM 2774 C C . ASP A 1 344 ? 1.784 31.973 10.762 1.00 13.92 343 ASP P C 1
ATOM 2775 O O . ASP A 1 344 ? 1.128 32.442 9.844 1.00 13.79 343 ASP P O 1
ATOM 2780 N N . PHE A 1 345 ? 2.910 32.538 11.215 1.00 13.01 344 PHE P N 1
ATOM 2781 C CA . PHE A 1 345 ? 3.515 33.730 10.631 1.00 13.54 344 PHE P CA 1
ATOM 2782 C C . PHE A 1 345 ? 4.541 33.368 9.566 1.00 12.82 344 PHE P C 1
ATOM 2783 O O . PHE A 1 345 ? 5.158 34.258 8.978 1.00 13.13 344 PHE P O 1
ATOM 2791 N N . GLY A 1 346 ? 4.771 32.065 9.317 1.00 12.09 345 GLY P N 1
ATOM 2792 C CA . GLY A 1 346 ? 5.819 31.663 8.430 1.00 12.31 345 GLY P CA 1
ATOM 2793 C C . GLY A 1 346 ? 7.252 31.705 8.999 1.00 12.60 345 GLY P C 1
ATOM 2794 O O . GLY A 1 346 ? 8.201 31.847 8.262 1.00 14.36 345 GLY P O 1
ATOM 2795 N N . TRP A 1 347 ? 7.400 31.639 10.316 1.00 12.01 346 TRP P N 1
ATOM 2796 C CA . TRP A 1 347 ? 8.710 31.688 10.953 1.00 11.52 346 TRP P CA 1
ATOM 2797 C C . TRP A 1 347 ? 9.132 30.285 11.403 1.00 12.25 346 TRP P C 1
ATOM 2798 O O . TRP A 1 347 ? 8.485 29.662 12.246 1.00 11.00 346 TRP P O 1
ATOM 2809 N N . GLU A 1 348 ? 10.200 29.818 10.786 1.00 13.46 347 GLU P N 1
ATOM 2810 C CA . GLU A 1 348 ? 10.838 28.523 11.073 1.00 15.47 347 GLU P CA 1
ATOM 2811 C C . GLU A 1 348 ? 11.192 28.338 12.546 1.00 14.42 347 GLU P C 1
ATOM 2812 O O . GLU A 1 348 ? 11.733 29.240 13.178 1.00 14.43 347 GLU P O 1
ATOM 2818 N N . MET A 1 349 ? 10.838 27.166 13.091 1.00 13.66 348 MET P N 1
ATOM 2819 C CA . MET A 1 349 ? 11.254 26.764 14.437 1.00 14.19 348 MET P CA 1
ATOM 2820 C C . MET A 1 349 ? 12.732 26.415 14.433 1.00 14.29 348 MET P C 1
ATOM 2821 O O . MET A 1 349 ? 13.126 25.369 13.883 1.00 14.68 348 MET P O 1
ATOM 2826 N N . TYR A 1 350 ? 13.550 27.286 15.021 1.00 14.21 349 TYR P N 1
ATOM 2827 C CA . TYR A 1 350 ? 15.007 27.171 14.912 1.00 14.46 349 TYR P CA 1
ATOM 2828 C C . TYR A 1 350 ? 15.710 27.516 16.238 1.00 13.93 349 TYR P C 1
ATOM 2829 O O . TYR A 1 350 ? 16.397 28.544 16.345 1.00 13.74 349 TYR P O 1
ATOM 2838 N N . PRO A 1 351 ? 15.543 26.655 17.255 1.00 14.29 350 PRO P N 1
ATOM 2839 C CA . PRO A 1 351 ? 16.112 26.930 18.595 1.00 14.43 350 PRO P CA 1
ATOM 2840 C C . PRO A 1 351 ? 17.654 27.031 18.616 1.00 14.56 350 PRO P C 1
ATOM 2841 O O . PRO A 1 351 ? 18.245 27.711 19.496 1.00 13.43 350 PRO P O 1
ATOM 2845 N N . GLU A 1 352 ? 18.309 26.356 17.663 1.00 15.56 351 GLU P N 1
ATOM 2846 C CA . GLU A 1 352 ? 19.766 26.421 17.528 1.00 15.76 351 GLU P CA 1
ATOM 2847 C C . GLU A 1 352 ? 20.211 27.866 17.358 1.00 14.82 351 GLU P C 1
ATOM 2848 O O . GLU A 1 352 ? 21.301 28.239 17.821 1.00 16.66 351 GLU P O 1
ATOM 2854 N N . GLY A 1 353 ? 19.371 28.670 16.697 1.00 12.82 352 GLY P N 1
ATOM 2855 C CA . GLY A 1 353 ? 19.621 30.069 16.503 1.00 12.97 352 GLY P CA 1
ATOM 2856 C C . GLY A 1 353 ? 19.791 30.825 17.833 1.00 12.89 352 GLY P C 1
ATOM 2857 O O . GLY A 1 353 ? 20.729 31.671 17.975 1.00 14.39 352 GLY P O 1
ATOM 2858 N N . LEU A 1 354 ? 18.933 30.488 18.807 1.00 13.34 353 LEU P N 1
ATOM 2859 C CA . LEU A 1 354 ? 18.984 31.137 20.139 1.00 12.79 353 LEU P CA 1
ATOM 2860 C C . LEU A 1 354 ? 20.254 30.733 20.880 1.00 13.74 353 LEU P C 1
ATOM 2861 O O . LEU A 1 354 ? 20.898 31.557 21.547 1.00 12.81 353 LEU P O 1
ATOM 2866 N N . GLU A 1 355 ? 20.612 29.454 20.782 1.00 13.79 354 GLU P N 1
ATOM 2867 C CA . GLU A 1 355 ? 21.844 29.007 21.441 1.00 14.48 354 GLU P CA 1
ATOM 2868 C C . GLU A 1 355 ? 23.057 29.764 20.847 1.00 13.88 354 GLU P C 1
ATOM 2869 O O . GLU A 1 355 ? 23.876 30.324 21.567 1.00 13.65 354 GLU P O 1
ATOM 2875 N N . ASN A 1 356 ? 23.131 29.782 19.522 1.00 14.22 355 ASN P N 1
ATOM 2876 C CA . ASN A 1 356 ? 24.223 30.459 18.816 1.00 15.72 355 ASN P CA 1
ATOM 2877 C C . ASN A 1 356 ? 24.240 31.953 19.175 1.00 15.09 355 ASN P C 1
ATOM 2878 O O . ASN A 1 356 ? 25.290 32.524 19.473 1.00 15.58 355 ASN P O 1
ATOM 2883 N N . LEU A 1 357 ? 23.064 32.558 19.189 1.00 14.56 356 LEU P N 1
ATOM 2884 C CA . LEU A 1 357 ? 22.932 33.971 19.495 1.00 13.18 356 LEU P CA 1
ATOM 2885 C C . LEU A 1 357 ? 23.453 34.324 20.883 1.00 13.44 356 LEU P C 1
ATOM 2886 O O . LEU A 1 357 ? 24.175 35.315 21.068 1.00 13.46 356 LEU P O 1
ATOM 2891 N N . LEU A 1 358 ? 23.032 33.566 21.886 1.00 13.32 357 LEU P N 1
ATOM 2892 C CA . LEU A 1 358 ? 23.412 33.881 23.261 1.00 13.61 357 LEU P CA 1
ATOM 2893 C C . LEU A 1 358 ? 24.923 33.761 23.453 1.00 14.68 357 LEU P C 1
ATOM 2894 O O . LEU A 1 358 ? 25.542 34.570 24.115 1.00 15.06 357 LEU P O 1
ATOM 2899 N N . LYS A 1 359 ? 25.525 32.792 22.801 1.00 15.48 358 LYS P N 1
ATOM 2900 C CA . LYS A 1 359 ? 26.974 32.658 22.868 1.00 17.01 358 LYS P CA 1
ATOM 2901 C C . LYS A 1 359 ? 27.684 33.815 22.191 1.00 16.40 358 LYS P C 1
ATOM 2902 O O . LYS A 1 359 ? 28.689 34.338 22.702 1.00 17.02 358 LYS P O 1
ATOM 2908 N N . TYR A 1 360 ? 27.183 34.172 21.015 1.00 15.43 359 TYR P N 1
ATOM 2909 C CA . TYR A 1 360 ? 27.671 35.349 20.308 1.00 15.04 359 TYR P CA 1
ATOM 2910 C C . TYR A 1 360 ? 27.542 36.620 21.132 1.00 15.28 359 TYR P C 1
ATOM 2911 O O . TYR A 1 360 ? 28.489 37.393 21.216 1.00 15.39 359 TYR P O 1
ATOM 2920 N N . LEU A 1 361 ? 26.374 36.871 21.721 1.00 14.45 360 LEU P N 1
ATOM 2921 C CA . LEU A 1 361 ? 26.152 38.110 22.478 1.00 14.79 360 LEU P CA 1
ATOM 2922 C C . LEU A 1 361 ? 26.999 38.147 23.755 1.00 15.29 360 LEU P C 1
ATOM 2923 O O . LEU A 1 361 ? 27.487 39.207 24.173 1.00 15.65 360 LEU P O 1
ATOM 2928 N N . ASN A 1 362 ? 27.165 36.989 24.376 1.00 14.52 361 ASN P N 1
ATOM 2929 C CA . ASN A 1 362 ? 27.965 36.904 25.578 1.00 15.46 361 ASN P CA 1
ATOM 2930 C C . ASN A 1 362 ? 29.367 37.346 25.256 1.00 16.84 361 ASN P C 1
ATOM 2931 O O . ASN A 1 362 ? 29.903 38.155 25.984 1.00 13.77 361 ASN P O 1
ATOM 2936 N N . ASN A 1 363 ? 29.908 36.797 24.161 1.00 17.04 362 ASN P N 1
ATOM 2937 C CA . ASN A 1 363 ? 31.272 37.088 23.722 1.00 19.60 362 ASN P CA 1
ATOM 2938 C C . ASN A 1 363 ? 31.436 38.524 23.266 1.00 19.38 362 ASN P C 1
ATOM 2939 O O . ASN A 1 363 ? 32.485 39.154 23.513 1.00 20.84 362 ASN P O 1
ATOM 2944 N N . ALA A 1 364 ? 30.413 39.044 22.613 1.00 17.57 363 ALA P N 1
ATOM 2945 C CA . ALA A 1 364 ? 30.462 40.400 22.059 1.00 17.40 363 ALA P CA 1
ATOM 2946 C C . ALA A 1 364 ? 30.413 41.489 23.121 1.00 17.69 363 ALA P C 1
ATOM 2947 O O . ALA A 1 364 ? 31.187 42.452 23.051 1.00 19.36 363 ALA P O 1
ATOM 2949 N N . TYR A 1 365 ? 29.533 41.328 24.114 1.00 16.14 364 TYR P N 1
ATOM 2950 C CA . TYR A 1 365 ? 29.214 42.393 25.089 1.00 16.13 364 TYR P CA 1
ATOM 2951 C C . TYR A 1 365 ? 29.487 42.043 26.560 1.00 16.05 364 TYR P C 1
ATOM 2952 O O . TYR A 1 365 ? 29.596 42.941 27.409 1.00 15.93 364 TYR P O 1
ATOM 2961 N N . GLU A 1 366 ? 29.535 40.758 26.887 1.00 15.97 365 GLU P N 1
ATOM 2962 C CA . GLU A 1 366 ? 29.735 40.317 28.278 1.00 17.22 365 GLU P CA 1
ATOM 2963 C C . GLU A 1 366 ? 28.769 41.000 29.270 1.00 16.86 365 GLU P C 1
ATOM 2964 O O . GLU A 1 366 ? 29.135 41.477 30.326 1.00 16.15 365 GLU P O 1
ATOM 2970 N N . LEU A 1 367 ? 27.497 41.054 28.903 1.00 15.22 366 LEU P N 1
ATOM 2971 C CA . LEU A 1 367 ? 26.502 41.659 29.771 1.00 15.07 366 LEU P CA 1
ATOM 2972 C C . LEU A 1 367 ? 25.470 40.629 30.260 1.00 13.91 366 LEU P C 1
ATOM 2973 O O . LEU A 1 367 ? 25.239 39.597 29.611 1.00 14.38 366 LEU P O 1
ATOM 2978 N N . PRO A 1 368 ? 24.827 40.926 31.401 1.00 13.74 367 PRO P N 1
ATOM 2979 C CA . PRO A 1 368 ? 23.653 40.146 31.788 1.00 13.10 367 PRO P CA 1
ATOM 2980 C C . PRO A 1 368 ? 22.619 40.265 30.704 1.00 12.41 367 PRO P C 1
ATOM 2981 O O . PRO A 1 368 ? 22.446 41.343 30.139 1.00 11.41 367 PRO P O 1
ATOM 2985 N N . MET A 1 369 ? 21.898 39.176 30.470 1.00 11.50 368 MET P N 1
ATOM 2986 C CA . MET A 1 369 ? 20.908 39.121 29.411 1.00 12.14 368 MET P CA 1
ATOM 2987 C C . MET A 1 369 ? 19.647 38.506 29.963 1.00 12.84 368 MET P C 1
ATOM 2988 O O . MET A 1 369 ? 19.701 37.643 30.828 1.00 14.31 368 MET P O 1
ATOM 2993 N N . ILE A 1 370 ? 18.515 38.968 29.471 1.00 11.86 369 ILE P N 1
ATOM 2994 C CA . ILE A 1 370 ? 17.229 38.317 29.773 1.00 12.03 369 ILE P CA 1
ATOM 2995 C C . ILE A 1 370 ? 16.577 38.069 28.424 1.00 11.51 369 ILE P C 1
ATOM 2996 O O . ILE A 1 370 ? 16.547 38.973 27.560 1.00 10.88 369 ILE P O 1
ATOM 3001 N N . ILE A 1 371 ? 16.040 36.869 28.235 1.00 12.06 370 ILE P N 1
ATOM 3002 C CA . ILE A 1 371 ? 15.284 36.586 27.022 1.00 12.37 370 ILE P CA 1
ATOM 3003 C C . ILE A 1 371 ? 13.946 37.292 27.261 1.00 12.12 370 ILE P C 1
ATOM 3004 O O . ILE A 1 371 ? 13.091 36.810 28.016 1.00 12.32 370 ILE P O 1
ATOM 3009 N N . THR A 1 372 ? 13.786 38.466 26.645 1.00 10.68 371 THR P N 1
ATOM 3010 C CA . THR A 1 372 ? 12.591 39.281 26.823 1.00 10.07 371 THR P CA 1
ATOM 3011 C C . THR A 1 372 ? 11.388 38.968 25.928 1.00 10.27 371 THR P C 1
ATOM 3012 O O . THR A 1 372 ? 10.284 39.391 26.231 1.00 10.28 371 THR P O 1
ATOM 3016 N N . GLU A 1 373 ? 11.626 38.281 24.816 1.00 10.71 372 GLU P N 1
ATOM 3017 C CA . GLU A 1 373 ? 10.579 37.697 23.989 1.00 10.89 372 GLU P CA 1
ATOM 3018 C C . GLU A 1 373 ? 11.133 36.447 23.331 1.00 11.22 372 GLU P C 1
ATOM 3019 O O . GLU A 1 373 ? 12.270 36.443 22.806 1.00 10.70 372 GLU P O 1
ATOM 3025 N N . ASN A 1 374 ? 10.282 35.424 23.330 1.00 11.07 373 ASN P N 1
ATOM 3026 C CA . ASN A 1 374 ? 10.476 34.232 22.534 1.00 10.60 373 ASN P CA 1
ATOM 3027 C C . ASN A 1 374 ? 9.079 33.533 22.448 1.00 10.53 373 ASN P C 1
ATOM 3028 O O . ASN A 1 374 ? 8.403 33.425 23.421 1.00 9.96 373 ASN P O 1
ATOM 3033 N N . GLY A 1 375 ? 8.628 33.148 21.269 1.00 11.37 374 GLY P N 1
ATOM 3034 C CA . GLY A 1 375 ? 7.293 32.555 21.156 1.00 12.18 374 GLY P CA 1
ATOM 3035 C C . GLY A 1 375 ? 6.990 32.292 19.708 1.00 12.42 374 GLY P C 1
ATOM 3036 O O . GLY A 1 375 ? 7.835 32.484 18.866 1.00 11.79 374 GLY P O 1
ATOM 3037 N N . MET A 1 376 ? 5.753 31.890 19.433 1.00 12.40 375 MET P N 1
ATOM 3038 C CA . MET A 1 376 ? 5.330 31.555 18.100 1.00 12.80 375 MET P CA 1
ATOM 3039 C C . MET A 1 376 ? 3.840 31.771 17.910 1.00 12.51 375 MET P C 1
ATOM 3040 O O . MET A 1 376 ? 3.064 31.614 18.817 1.00 13.72 375 MET P O 1
ATOM 3045 N N . ALA A 1 377 ? 3.489 32.171 16.697 1.00 12.39 376 ALA P N 1
ATOM 3046 C CA . ALA A 1 377 ? 2.089 32.260 16.261 1.00 11.23 376 ALA P CA 1
ATOM 3047 C C . ALA A 1 377 ? 1.619 30.829 15.988 1.00 12.09 376 ALA P C 1
ATOM 3048 O O . ALA A 1 377 ? 2.130 30.159 15.091 1.00 12.68 376 ALA P O 1
ATOM 3050 N N . ASP A 1 378 ? 0.681 30.374 16.800 1.00 12.84 377 ASP P N 1
ATOM 3051 C CA . ASP A 1 378 ? 0.253 28.961 16.826 1.00 13.80 377 ASP P CA 1
ATOM 3052 C C . ASP A 1 378 ? -1.139 28.895 17.441 1.00 13.90 377 ASP P C 1
ATOM 3053 O O . ASP A 1 378 ? -1.315 28.741 18.644 1.00 13.24 377 ASP P O 1
ATOM 3058 N N . ALA A 1 379 ? -2.149 29.055 16.602 1.00 13.97 378 ALA P N 1
ATOM 3059 C CA . ALA A 1 379 ? -3.479 29.304 17.092 1.00 14.89 378 ALA P CA 1
ATOM 3060 C C . ALA A 1 379 ? -4.127 28.076 17.764 1.00 15.28 378 ALA P C 1
ATOM 3061 O O . ALA A 1 379 ? -5.042 28.231 18.544 1.00 16.45 378 ALA P O 1
ATOM 3063 N N . ALA A 1 380 ? -3.639 26.878 17.481 1.00 16.70 379 ALA P N 1
ATOM 3064 C CA . ALA A 1 380 ? -4.189 25.673 18.116 1.00 16.53 379 ALA P CA 1
ATOM 3065 C C . ALA A 1 380 ? -3.186 24.976 19.039 1.00 17.61 379 ALA P C 1
ATOM 3066 O O . ALA A 1 380 ? -3.415 23.856 19.452 1.00 19.27 379 ALA P O 1
ATOM 3068 N N . ASP A 1 381 ? -2.053 25.616 19.331 1.00 17.43 380 ASP P N 1
ATOM 3069 C CA . ASP A 1 381 ? -1.038 25.031 20.195 1.00 16.05 380 ASP P CA 1
ATOM 3070 C C . ASP A 1 381 ? -0.447 23.714 19.667 1.00 16.81 380 ASP P C 1
ATOM 3071 O O . ASP A 1 381 ? 0.015 22.869 20.457 1.00 18.09 380 ASP P O 1
ATOM 3076 N N . ARG A 1 382 ? -0.411 23.532 18.352 1.00 15.76 381 ARG P N 1
ATOM 3077 C CA . ARG A 1 382 ? 0.123 22.297 17.811 1.00 17.22 381 ARG P CA 1
ATOM 3078 C C . ARG A 1 382 ? 1.623 22.194 18.004 1.00 16.69 381 ARG P C 1
ATOM 3079 O O . ARG A 1 382 ? 2.151 21.103 18.191 1.00 17.01 381 ARG P O 1
ATOM 3087 N N . TYR A 1 383 ? 2.302 23.333 17.973 1.00 16.73 382 TYR P N 1
ATOM 3088 C CA . TYR A 1 383 ? 3.738 23.349 17.935 1.00 15.31 382 TYR P CA 1
ATOM 3089 C C . TYR A 1 383 ? 4.404 24.053 19.112 1.00 14.14 382 TYR P C 1
ATOM 3090 O O . TYR A 1 383 ? 5.575 23.821 19.405 1.00 13.71 382 TYR P O 1
ATOM 3099 N N . ARG A 1 384 ? 3.656 24.926 19.759 1.00 13.64 383 ARG P N 1
ATOM 3100 C CA . ARG A 1 384 ? 4.205 25.703 20.898 1.00 13.57 383 ARG P CA 1
ATOM 3101 C C . ARG A 1 384 ? 4.899 24.932 21.991 1.00 12.76 383 ARG P C 1
ATOM 3102 O O . ARG A 1 384 ? 5.941 25.385 22.520 1.00 11.83 383 ARG P O 1
ATOM 3110 N N . PRO A 1 385 ? 4.350 23.764 22.355 1.00 13.29 384 PRO P N 1
ATOM 3111 C CA . PRO A 1 385 ? 5.094 23.073 23.413 1.00 13.49 384 PRO P CA 1
ATOM 3112 C C . PRO A 1 385 ? 6.515 22.708 23.004 1.00 13.12 384 PRO P C 1
ATOM 3113 O O . PRO A 1 385 ? 7.436 22.810 23.812 1.00 14.12 384 PRO P O 1
ATOM 3117 N N . HIS A 1 386 ? 6.701 22.258 21.763 1.00 13.47 385 HIS P N 1
ATOM 3118 C CA . HIS A 1 386 ? 8.021 21.933 21.264 1.00 13.56 385 HIS P CA 1
ATOM 3119 C C . HIS A 1 386 ? 8.868 23.228 21.165 1.00 12.72 385 HIS P C 1
ATOM 3120 O O . HIS A 1 386 ? 10.042 23.260 21.516 1.00 12.06 385 HIS P O 1
ATOM 3127 N N . TYR A 1 387 ? 8.236 24.291 20.698 1.00 12.69 386 TYR P N 1
ATOM 3128 C CA . TYR A 1 387 ? 8.925 25.574 20.552 1.00 12.50 386 TYR P CA 1
ATOM 3129 C C . TYR A 1 387 ? 9.410 26.010 21.906 1.00 12.08 386 TYR P C 1
ATOM 3130 O O . TYR A 1 387 ? 10.592 26.349 22.053 1.00 14.07 386 TYR P O 1
ATOM 3139 N N . LEU A 1 388 ? 8.536 25.946 22.910 1.00 11.85 387 LEU P N 1
ATOM 3140 C CA . LEU A 1 388 ? 8.885 26.415 24.264 1.00 11.29 387 LEU P CA 1
ATOM 3141 C C . LEU A 1 388 ? 10.061 25.614 24.835 1.00 12.22 387 LEU P C 1
ATOM 3142 O O . LEU A 1 388 ? 11.099 26.167 25.259 1.00 11.10 387 LEU P O 1
ATOM 3147 N N . VAL A 1 389 ? 9.940 24.297 24.859 1.00 11.79 388 VAL P N 1
ATOM 3148 C CA . VAL A 1 389 ? 10.958 23.516 25.545 1.00 12.11 388 VAL P CA 1
ATOM 3149 C C . VAL A 1 389 ? 12.277 23.517 24.789 1.00 12.46 388 VAL P C 1
ATOM 3150 O O . VAL A 1 389 ? 13.335 23.641 25.402 1.00 13.12 388 VAL P O 1
ATOM 3154 N N . SER A 1 390 ? 12.232 23.407 23.464 1.00 11.90 389 SER P N 1
ATOM 3155 C CA . SER A 1 390 ? 13.451 23.449 22.675 1.00 11.77 389 SER P CA 1
ATOM 3156 C C . SER A 1 390 ? 14.247 24.770 22.828 1.00 11.73 389 SER P C 1
ATOM 3157 O O . SER A 1 390 ? 15.468 24.756 22.876 1.00 11.91 389 SER P O 1
ATOM 3160 N N . HIS A 1 391 ? 13.556 25.898 22.888 1.00 11.84 390 HIS P N 1
ATOM 3161 C CA . HIS A 1 391 ? 14.247 27.190 23.074 1.00 11.48 390 HIS P CA 1
ATOM 3162 C C . HIS A 1 391 ? 14.746 27.330 24.495 1.00 11.07 390 HIS P C 1
ATOM 3163 O O . HIS A 1 391 ? 15.817 27.886 24.700 1.00 12.91 390 HIS P O 1
ATOM 3170 N N . LEU A 1 392 ? 14.007 26.807 25.466 1.00 10.89 391 LEU P N 1
ATOM 3171 C CA . LEU A 1 392 ? 14.504 26.788 26.840 1.00 11.41 391 LEU P CA 1
ATOM 3172 C C . LEU A 1 392 ? 15.761 25.937 26.995 1.00 12.29 391 LEU P C 1
ATOM 3173 O O . LEU A 1 392 ? 16.686 26.320 27.710 1.00 13.42 391 LEU P O 1
ATOM 3178 N N . LYS A 1 393 ? 15.842 24.828 26.274 1.00 13.25 392 LYS P N 1
ATOM 3179 C CA . LYS A 1 393 ? 17.061 24.005 26.281 1.00 14.40 392 LYS P CA 1
ATOM 3180 C C . LYS A 1 393 ? 18.214 24.740 25.612 1.00 14.78 392 LYS P C 1
ATOM 3181 O O . LYS A 1 393 ? 19.362 24.594 26.041 1.00 14.64 392 LYS P O 1
ATOM 3187 N N . ALA A 1 394 ? 17.911 25.522 24.571 1.00 13.53 393 ALA P N 1
ATOM 3188 C CA . ALA A 1 394 ? 18.921 26.338 23.894 1.00 13.42 393 ALA P CA 1
ATOM 3189 C C . ALA A 1 394 ? 19.552 27.334 24.890 1.00 13.41 393 ALA P C 1
ATOM 3190 O O . ALA A 1 394 ? 20.776 27.529 24.868 1.00 13.02 393 ALA P O 1
ATOM 3192 N N . VAL A 1 395 ? 18.696 27.974 25.697 1.00 13.08 394 VAL P N 1
ATOM 3193 C CA . VAL A 1 395 ? 19.103 28.941 26.729 1.00 13.65 394 VAL P CA 1
ATOM 3194 C C . VAL A 1 395 ? 19.983 28.218 27.745 1.00 15.07 394 VAL P C 1
ATOM 3195 O O . VAL A 1 395 ? 21.107 28.653 28.039 1.00 15.13 394 VAL P O 1
ATOM 3199 N N . TYR A 1 396 ? 19.497 27.064 28.216 1.00 14.13 395 TYR P N 1
ATOM 3200 C CA . TYR A 1 396 ? 20.284 26.246 29.144 1.00 15.77 395 TYR P CA 1
ATOM 3201 C C . TYR A 1 396 ? 21.683 25.933 28.597 1.00 15.02 395 TYR P C 1
ATOM 3202 O O . TYR A 1 396 ? 22.681 26.045 29.328 1.00 16.21 395 TYR P O 1
ATOM 3211 N N . ASN A 1 397 ? 21.746 25.558 27.314 1.00 15.29 396 ASN P N 1
ATOM 3212 C CA . ASN A 1 397 ? 22.977 25.122 26.702 1.00 15.94 396 ASN P CA 1
ATOM 3213 C C . ASN A 1 397 ? 23.943 26.314 26.596 1.00 16.23 396 ASN P C 1
ATOM 3214 O O . ASN A 1 397 ? 25.147 26.177 26.818 1.00 16.14 396 ASN P O 1
ATOM 3219 N N . ALA A 1 398 ? 23.410 27.473 26.229 1.00 15.48 397 ALA P N 1
ATOM 3220 C CA . ALA A 1 398 ? 24.250 28.694 26.131 1.00 15.44 397 ALA P CA 1
ATOM 3221 C C . ALA A 1 398 ? 24.793 29.095 27.490 1.00 16.16 397 ALA P C 1
ATOM 3222 O O . ALA A 1 398 ? 25.970 29.495 27.603 1.00 18.33 397 ALA P O 1
ATOM 3224 N N . MET A 1 399 ? 23.971 28.980 28.526 1.00 16.44 398 MET P N 1
ATOM 3225 C CA . MET A 1 399 ? 24.416 29.293 29.913 1.00 17.74 398 MET P CA 1
ATOM 3226 C C . MET A 1 399 ? 25.580 28.391 30.360 1.00 19.68 398 MET P C 1
ATOM 3227 O O . MET A 1 399 ? 26.522 28.864 31.030 1.00 19.76 398 MET P O 1
ATOM 3232 N N . LYS A 1 400 ? 25.495 27.117 29.987 1.00 22.18 399 LYS P N 1
ATOM 3233 C CA . LYS A 1 400 ? 26.530 26.129 30.284 1.00 24.84 399 LYS P CA 1
ATOM 3234 C C . LYS A 1 400 ? 27.852 26.501 29.600 1.00 26.06 399 LYS P C 1
ATOM 3235 O O . LYS A 1 400 ? 28.919 26.174 30.099 1.00 25.81 399 LYS P O 1
ATOM 3241 N N . GLU A 1 401 ? 27.795 27.218 28.486 1.00 27.47 400 GLU P N 1
ATOM 3242 C CA . GLU A 1 401 ? 29.014 27.669 27.827 1.00 29.24 400 GLU P CA 1
ATOM 3243 C C . GLU A 1 401 ? 29.442 29.085 28.230 1.00 27.86 400 GLU P C 1
ATOM 3244 O O . GLU A 1 401 ? 30.410 29.603 27.693 1.00 30.85 400 GLU P O 1
ATOM 3250 N N . GLY A 1 402 ? 28.721 29.705 29.164 1.00 25.76 401 GLY P N 1
ATOM 3251 C CA . GLY A 1 402 ? 29.158 30.944 29.779 1.00 25.49 401 GLY P CA 1
ATOM 3252 C C . GLY A 1 402 ? 28.242 32.140 29.698 1.00 24.29 401 GLY P C 1
ATOM 3253 O O . GLY A 1 402 ? 28.511 33.140 30.349 1.00 24.73 401 GLY P O 1
ATOM 3254 N N . ALA A 1 403 ? 27.152 32.051 28.929 1.00 21.27 402 ALA P N 1
ATOM 3255 C CA . ALA A 1 403 ? 26.247 33.192 28.778 1.00 19.87 402 ALA P CA 1
ATOM 3256 C C . ALA A 1 403 ? 25.558 33.526 30.101 1.00 18.70 402 ALA P C 1
ATOM 3257 O O . ALA A 1 403 ? 25.073 32.634 30.811 1.00 19.51 402 ALA P O 1
ATOM 3259 N N . ASP A 1 404 ? 25.501 34.804 30.429 1.00 16.99 403 ASP P N 1
ATOM 3260 C CA . ASP A 1 404 ? 24.934 35.236 31.693 1.00 16.56 403 ASP P CA 1
ATOM 3261 C C . ASP A 1 404 ? 23.468 35.586 31.485 1.00 16.38 403 ASP P C 1
ATOM 3262 O O . ASP A 1 404 ? 23.111 36.737 31.252 1.00 16.57 403 ASP P O 1
ATOM 3267 N N . VAL A 1 405 ? 22.604 34.582 31.558 1.00 16.16 404 VAL P N 1
ATOM 3268 C CA . VAL A 1 405 ? 21.194 34.787 31.302 1.00 14.91 404 VAL P CA 1
ATOM 3269 C C . VAL A 1 405 ? 20.447 34.703 32.625 1.00 15.97 404 VAL P C 1
ATOM 3270 O O . VAL A 1 405 ? 20.626 33.732 33.404 1.00 16.79 404 VAL P O 1
ATOM 3274 N N . ARG A 1 406 ? 19.619 35.717 32.877 1.00 15.08 405 ARG P N 1
ATOM 3275 C CA . ARG A 1 406 ? 18.955 35.931 34.162 1.00 14.85 405 ARG P CA 1
ATOM 3276 C C . ARG A 1 406 ? 17.488 35.508 34.191 1.00 13.17 405 ARG P C 1
ATOM 3277 O O . ARG A 1 406 ? 16.888 35.458 35.254 1.00 12.49 405 ARG P O 1
ATOM 3285 N N . GLY A 1 407 ? 16.918 35.214 33.020 1.00 12.57 406 GLY P N 1
ATOM 3286 C CA . GLY A 1 407 ? 15.526 34.799 32.930 1.00 12.32 406 GLY P CA 1
ATOM 3287 C C . GLY A 1 407 ? 15.017 34.668 31.514 1.00 11.71 406 GLY P C 1
ATOM 3288 O O . GLY A 1 407 ? 15.667 35.037 30.573 1.00 11.02 406 GLY P O 1
ATOM 3289 N N . TYR A 1 408 ? 13.794 34.142 31.393 1.00 11.33 407 TYR P N 1
ATOM 3290 C CA . TYR A 1 408 ? 13.171 33.829 30.156 1.00 10.48 407 TYR P CA 1
ATOM 3291 C C . TYR A 1 408 ? 11.739 34.277 30.239 1.00 10.34 407 TYR P C 1
ATOM 3292 O O . TYR A 1 408 ? 10.974 33.785 31.104 1.00 10.25 407 TYR P O 1
ATOM 3301 N N . LEU A 1 409 ? 11.384 35.197 29.343 1.00 10.63 408 LEU P N 1
ATOM 3302 C CA . LEU A 1 409 ? 10.062 35.783 29.252 1.00 10.90 408 LEU P CA 1
ATOM 3303 C C . LEU A 1 409 ? 9.448 35.418 27.887 1.00 11.69 408 LEU P C 1
ATOM 3304 O O . LEU A 1 409 ? 9.961 35.756 26.834 1.00 12.51 408 LEU P O 1
ATOM 3309 N N . HIS A 1 410 ? 8.357 34.670 27.915 1.00 11.72 409 HIS P N 1
ATOM 3310 C CA . HIS A 1 410 ? 7.751 34.185 26.664 1.00 11.10 409 HIS P CA 1
ATOM 3311 C C . HIS A 1 410 ? 6.907 35.325 26.080 1.00 11.59 409 HIS P C 1
ATOM 3312 O O . HIS A 1 410 ? 6.358 36.156 26.826 1.00 12.13 409 HIS P O 1
ATOM 3319 N N . TRP A 1 411 ? 6.793 35.358 24.762 1.00 10.69 410 TRP P N 1
ATOM 3320 C CA . TRP A 1 411 ? 5.793 36.196 24.083 1.00 10.75 410 TRP P CA 1
ATOM 3321 C C . TRP A 1 411 ? 4.688 35.285 23.563 1.00 10.79 410 TRP P C 1
ATOM 3322 O O . TRP A 1 411 ? 4.914 34.589 22.562 1.00 11.35 410 TRP P O 1
ATOM 3333 N N . SER A 1 412 ? 3.525 35.286 24.211 1.00 10.63 411 SER P N 1
ATOM 3334 C CA . SER A 1 412 ? 3.262 35.978 25.485 1.00 11.52 411 SER P CA 1
ATOM 3335 C C . SER A 1 412 ? 2.336 35.103 26.357 1.00 12.42 411 SER P C 1
ATOM 3336 O O . SER A 1 412 ? 2.076 33.930 26.056 1.00 11.92 411 SER P O 1
ATOM 3339 N N . LEU A 1 413 ? 1.922 35.669 27.482 1.00 13.01 412 LEU P N 1
ATOM 3340 C CA . LEU A 1 413 ? 0.912 35.034 28.311 1.00 12.85 412 LEU P CA 1
ATOM 3341 C C . LEU A 1 413 ? -0.343 34.795 27.498 1.00 12.73 412 LEU P C 1
ATOM 3342 O O . LEU A 1 413 ? -0.829 33.672 27.478 1.00 12.37 412 LEU P O 1
ATOM 3347 N N . THR A 1 414 ? -0.843 35.837 26.829 1.00 12.57 413 THR P N 1
ATOM 3348 C CA . THR A 1 414 ? -2.150 35.736 26.123 1.00 12.31 413 THR P CA 1
ATOM 3349 C C . THR A 1 414 ? -2.000 36.083 24.659 1.00 11.56 413 THR P C 1
ATOM 3350 O O . THR A 1 414 ? -1.095 36.814 24.285 1.00 10.66 413 THR P O 1
ATOM 3354 N N . ASP A 1 415 ? -2.888 35.580 23.826 1.00 11.54 414 ASP P N 1
ATOM 3355 C CA . ASP A 1 415 ? -3.102 36.211 22.512 1.00 11.57 414 ASP P CA 1
ATOM 3356 C C . ASP A 1 415 ? -3.350 37.741 22.605 1.00 11.07 414 ASP P C 1
ATOM 3357 O O . ASP A 1 415 ? -3.886 38.244 23.597 1.00 10.72 414 ASP P O 1
ATOM 3362 N N . ASN A 1 416 ? -2.946 38.470 21.567 1.00 10.68 415 ASN P N 1
ATOM 3363 C CA . ASN A 1 416 ? -2.995 39.880 21.573 1.00 11.48 415 ASN P CA 1
ATOM 3364 C C . ASN A 1 416 ? -2.990 40.434 20.140 1.00 12.04 415 ASN P C 1
ATOM 3365 O O . ASN A 1 416 ? -3.041 39.690 19.180 1.00 12.23 415 ASN P O 1
ATOM 3370 N N . TYR A 1 417 ? -2.985 41.747 20.010 1.00 11.78 416 TYR P N 1
ATOM 3371 C CA . TYR A 1 417 ? -3.150 42.365 18.710 1.00 11.77 416 TYR P CA 1
ATOM 3372 C C . TYR A 1 417 ? -1.812 42.433 18.025 1.00 11.75 416 TYR P C 1
ATOM 3373 O O . TYR A 1 417 ? -0.972 43.200 18.485 1.00 12.25 416 TYR P O 1
ATOM 3382 N N . GLU A 1 418 ? -1.578 41.631 16.972 1.00 11.79 417 GLU P N 1
ATOM 3383 C CA . GLU A 1 418 ? -0.253 41.585 16.298 1.00 12.13 417 GLU P CA 1
ATOM 3384 C C . GLU A 1 418 ? -0.149 42.630 15.193 1.00 12.00 417 GLU P C 1
ATOM 3385 O O . GLU A 1 418 ? -0.036 42.330 13.995 1.00 11.38 417 GLU P O 1
ATOM 3391 N N . TRP A 1 419 ? -0.182 43.885 15.608 1.00 11.94 418 TRP P N 1
ATOM 3392 C CA . TRP A 1 419 ? 0.215 44.994 14.745 1.00 11.60 418 TRP P CA 1
ATOM 3393 C C . TRP A 1 419 ? -0.582 44.997 13.429 1.00 11.41 418 TRP P C 1
ATOM 3394 O O . TRP A 1 419 ? -1.818 44.994 13.463 1.00 11.59 418 TRP P O 1
ATOM 3405 N N . ALA A 1 420 ? 0.111 44.980 12.302 1.00 11.60 419 ALA P N 1
ATOM 3406 C CA . ALA A 1 420 ? -0.529 45.038 10.973 1.00 11.56 419 ALA P CA 1
ATOM 3407 C C . ALA A 1 420 ? -1.227 43.715 10.607 1.00 11.86 419 ALA P C 1
ATOM 3408 O O . ALA A 1 420 ? -1.982 43.655 9.640 1.00 10.92 419 ALA P O 1
ATOM 3410 N N . GLN A 1 421 ? -0.915 42.638 11.340 1.00 12.00 420 GLN P N 1
ATOM 3411 C CA . GLN A 1 421 ? -1.525 41.333 11.079 1.00 12.87 420 GLN P CA 1
ATOM 3412 C C . GLN A 1 421 ? -2.825 41.181 11.869 1.00 12.83 420 GLN P C 1
ATOM 3413 O O . GLN A 1 421 ? -3.628 40.271 11.640 1.00 13.27 420 GLN P O 1
ATOM 3419 N N . GLY A 1 422 ? -3.030 42.037 12.849 1.00 11.98 421 GLY P N 1
ATOM 3420 C CA . GLY A 1 422 ? -4.208 41.944 13.712 1.00 12.54 421 GLY P CA 1
ATOM 3421 C C . GLY A 1 422 ? -4.199 40.717 14.623 1.00 12.88 421 GLY P C 1
ATOM 3422 O O . GLY A 1 422 ? -3.129 40.314 15.121 1.00 13.05 421 GLY P O 1
ATOM 3423 N N . PHE A 1 423 ? -5.374 40.132 14.838 1.00 13.20 422 PHE P N 1
ATOM 3424 C CA . PHE A 1 423 ? -5.535 39.071 15.813 1.00 14.12 422 PHE P CA 1
ATOM 3425 C C . PHE A 1 423 ? -5.197 37.699 15.228 1.00 15.48 422 PHE P C 1
ATOM 3426 O O . PHE A 1 423 ? -5.143 36.734 15.969 1.00 15.54 422 PHE P O 1
ATOM 3434 N N . ARG A 1 424 ? -4.934 37.620 13.930 1.00 16.53 423 ARG P N 1
ATOM 3435 C CA . ARG A 1 424 ? -4.771 36.315 13.308 1.00 18.47 423 ARG P CA 1
ATOM 3436 C C . ARG A 1 424 ? -3.518 35.589 13.767 1.00 17.08 423 ARG P C 1
ATOM 3437 O O . ARG A 1 424 ? -3.456 34.368 13.674 1.00 16.31 423 ARG P O 1
ATOM 3445 N N . MET A 1 425 ? -2.518 36.340 14.235 1.00 14.74 424 MET P N 1
ATOM 3446 C CA . MET A 1 425 ? -1.317 35.762 14.834 1.00 14.82 424 MET P CA 1
ATOM 3447 C C . MET A 1 425 ? -1.498 35.655 16.353 1.00 13.79 424 MET P C 1
ATOM 3448 O O . MET A 1 425 ? -1.563 36.647 17.049 1.00 12.39 424 MET P O 1
ATOM 3453 N N . ARG A 1 426 ? -1.628 34.429 16.853 1.00 12.96 425 ARG P N 1
ATOM 3454 C CA . ARG A 1 426 ? -1.959 34.180 18.256 1.00 12.53 425 ARG P CA 1
ATOM 3455 C C . ARG A 1 426 ? -0.756 33.584 18.928 1.00 12.67 425 ARG P C 1
ATOM 3456 O O . ARG A 1 426 ? -0.400 32.409 18.712 1.00 12.79 425 ARG P O 1
ATOM 3464 N N . PHE A 1 427 ? -0.114 34.378 19.785 1.00 11.22 426 PHE P N 1
ATOM 3465 C CA . PHE A 1 427 ? 1.146 34.003 20.397 1.00 11.17 426 PHE P CA 1
ATOM 3466 C C . PHE A 1 427 ? 1.012 33.527 21.856 1.00 10.68 426 PHE P C 1
ATOM 3467 O O . PHE A 1 427 ? 2.050 33.301 22.568 1.00 12.12 426 PHE P O 1
ATOM 3475 N N . GLY A 1 428 ? -0.221 33.469 22.375 1.00 11.00 427 GLY P N 1
ATOM 3476 C CA . GLY A 1 428 ? -0.449 33.147 23.799 1.00 10.55 427 GLY P CA 1
ATOM 3477 C C . GLY A 1 428 ? -0.157 31.717 24.252 1.00 10.86 427 GLY P C 1
ATOM 3478 O O . GLY A 1 428 ? -0.510 30.762 23.578 1.00 10.08 427 GLY P O 1
ATOM 3479 N N . LEU A 1 429 ? 0.473 31.555 25.425 1.00 10.93 428 LEU P N 1
ATOM 3480 C CA . LEU A 1 429 ? 0.259 30.359 26.244 1.00 11.88 428 LEU P CA 1
ATOM 3481 C C . LEU A 1 429 ? -1.229 30.200 26.571 1.00 12.69 428 LEU P C 1
ATOM 3482 O O . LEU A 1 429 ? -1.689 29.094 26.915 1.00 14.57 428 LEU P O 1
ATOM 3487 N N . VAL A 1 430 ? -1.977 31.303 26.509 1.00 12.91 429 VAL P N 1
ATOM 3488 C CA . VAL A 1 430 ? -3.396 31.368 26.861 1.00 12.89 429 VAL P CA 1
ATOM 3489 C C . VAL A 1 430 ? -4.167 31.929 25.683 1.00 13.29 429 VAL P C 1
ATOM 3490 O O . VAL A 1 430 ? -3.813 32.974 25.111 1.00 12.86 429 VAL P O 1
ATOM 3494 N N . TYR A 1 431 ? -5.219 31.214 25.286 1.00 12.15 430 TYR P N 1
ATOM 3495 C CA . TYR A 1 431 ? -6.096 31.672 24.209 1.00 12.62 430 TYR P CA 1
ATOM 3496 C C . TYR A 1 431 ? -7.029 32.724 24.751 1.00 12.30 430 TYR P C 1
ATOM 3497 O O . TYR A 1 431 ? -7.526 32.586 25.871 1.00 12.06 430 TYR P O 1
ATOM 3506 N N . VAL A 1 432 ? -7.273 33.782 23.975 1.00 12.43 431 VAL P N 1
ATOM 3507 C CA . VAL A 1 432 ? -8.298 34.785 24.340 1.00 13.58 431 VAL P CA 1
ATOM 3508 C C . VAL A 1 432 ? -9.371 34.808 23.283 1.00 14.32 431 VAL P C 1
ATOM 3509 O O . VAL A 1 432 ? -9.056 34.935 22.085 1.00 15.73 431 VAL P O 1
ATOM 3513 N N . ASP A 1 433 ? -10.625 34.619 23.724 1.00 14.17 432 ASP P N 1
ATOM 3514 C CA . ASP A 1 433 ? -11.809 34.889 22.900 1.00 15.04 432 ASP P CA 1
ATOM 3515 C C . ASP A 1 433 ? -12.006 36.404 22.936 1.00 14.49 432 ASP P C 1
ATOM 3516 O O . ASP A 1 433 ? -12.364 36.963 23.960 1.00 15.76 432 ASP P O 1
ATOM 3521 N N . PHE A 1 434 ? -11.719 37.064 21.834 1.00 14.49 433 PHE P N 1
ATOM 3522 C CA . PHE A 1 434 ? -11.769 38.522 21.797 1.00 14.84 433 PHE P CA 1
ATOM 3523 C C . PHE A 1 434 ? -13.189 39.077 21.820 1.00 16.04 433 PHE P C 1
ATOM 3524 O O . PHE A 1 434 ? -13.395 40.268 22.097 1.00 16.93 433 PHE P O 1
ATOM 3532 N N . GLU A 1 435 ? -14.181 38.227 21.586 1.00 18.99 434 GLU P N 1
ATOM 3533 C CA . GLU A 1 435 ? -15.559 38.695 21.693 1.00 19.63 434 GLU P CA 1
ATOM 3534 C C . GLU A 1 435 ? -15.988 38.730 23.156 1.00 19.05 434 GLU P C 1
ATOM 3535 O O . GLU A 1 435 ? -16.599 39.707 23.588 1.00 21.11 434 GLU P O 1
ATOM 3541 N N . THR A 1 436 ? -15.620 37.713 23.933 1.00 16.92 435 THR P N 1
ATOM 3542 C CA . THR A 1 436 ? -16.019 37.604 25.337 1.00 16.68 435 THR P CA 1
ATOM 3543 C C . THR A 1 436 ? -14.977 38.044 26.375 1.00 15.73 435 THR P C 1
ATOM 3544 O O . THR A 1 436 ? -15.295 38.289 27.548 1.00 15.65 435 THR P O 1
ATOM 3548 N N . LYS A 1 437 ? -13.741 38.131 25.896 1.00 15.26 436 LYS P N 1
ATOM 3549 C CA . LYS A 1 437 ? -12.536 38.370 26.675 1.00 15.24 436 LYS P CA 1
ATOM 3550 C C . LYS A 1 437 ? -12.150 37.224 27.588 1.00 15.51 436 LYS P C 1
ATOM 3551 O O . LYS A 1 437 ? -11.269 37.367 28.413 1.00 14.59 436 LYS P O 1
ATOM 3557 N N . LYS A 1 438 ? -12.795 36.065 27.437 1.00 15.77 437 LYS P N 1
ATOM 3558 C CA . LYS A 1 438 ? -12.452 34.943 28.278 1.00 15.83 437 LYS P CA 1
ATOM 3559 C C . LYS A 1 438 ? -11.098 34.375 27.910 1.00 14.40 437 LYS P C 1
ATOM 3560 O O . LYS A 1 438 ? -10.738 34.324 26.740 1.00 13.78 437 LYS P O 1
ATOM 3566 N N . ARG A 1 439 ? -10.377 33.958 28.939 1.00 14.02 438 ARG P N 1
ATOM 3567 C CA . ARG A 1 439 ? -9.083 33.305 28.799 1.00 14.21 438 ARG P CA 1
ATOM 3568 C C . ARG A 1 439 ? -9.189 31.798 28.995 1.00 14.13 438 ARG P C 1
ATOM 3569 O O . ARG A 1 439 ? -9.830 31.356 29.950 1.00 14.87 438 ARG P O 1
ATOM 3577 N N . TYR A 1 440 ? -8.511 31.040 28.140 1.00 15.47 439 TYR P N 1
ATOM 3578 C CA . TYR A 1 440 ? -8.439 29.576 28.236 1.00 15.78 439 TYR P CA 1
ATOM 3579 C C . TYR A 1 440 ? -6.989 29.099 28.099 1.00 15.17 439 TYR P C 1
ATOM 3580 O O . TYR A 1 440 ? -6.289 29.503 27.199 1.00 16.89 439 TYR P O 1
ATOM 3589 N N . LEU A 1 441 ? -6.545 28.249 29.010 1.00 14.95 440 LEU P N 1
ATOM 3590 C CA . LEU A 1 441 ? -5.188 27.687 28.914 1.00 15.22 440 LEU P CA 1
ATOM 3591 C C . LEU A 1 441 ? -4.992 26.834 27.688 1.00 15.04 440 LEU P C 1
ATOM 3592 O O . LEU A 1 441 ? -5.888 26.093 27.301 1.00 14.41 440 LEU P O 1
ATOM 3597 N N . ARG A 1 442 ? -3.803 26.927 27.088 1.00 13.38 441 ARG P N 1
ATOM 3598 C CA . ARG A 1 442 ? -3.330 25.942 26.116 1.00 14.07 441 ARG P CA 1
ATOM 3599 C C . ARG A 1 442 ? -2.414 24.971 26.822 1.00 12.99 441 ARG P C 1
ATOM 3600 O O . ARG A 1 442 ? -1.912 25.266 27.897 1.00 13.47 441 ARG P O 1
ATOM 3608 N N . PRO A 1 443 ? -2.269 23.746 26.273 1.00 14.12 442 PRO P N 1
ATOM 3609 C CA . PRO A 1 443 ? -1.367 22.776 26.888 1.00 14.24 442 PRO P CA 1
ATOM 3610 C C . PRO A 1 443 ? 0.065 23.301 27.126 1.00 13.42 442 PRO P C 1
ATOM 3611 O O . PRO A 1 443 ? 0.675 22.935 28.116 1.00 13.29 442 PRO P O 1
ATOM 3615 N N . SER A 1 444 ? 0.576 24.148 26.247 1.00 14.05 443 SER P N 1
ATOM 3616 C CA . SER A 1 444 ? 1.894 24.748 26.496 1.00 13.21 443 SER P CA 1
ATOM 3617 C C . SER A 1 444 ? 1.946 25.512 27.817 1.00 13.96 443 SER P C 1
ATOM 3618 O O . SER A 1 444 ? 3.015 25.607 28.435 1.00 13.27 443 SER P O 1
ATOM 3621 N N . ALA A 1 445 ? 0.834 26.121 28.218 1.00 13.21 444 ALA P N 1
ATOM 3622 C CA . ALA A 1 445 ? 0.788 26.767 29.545 1.00 13.72 444 ALA P CA 1
ATOM 3623 C C . ALA A 1 445 ? 1.071 25.767 30.696 1.00 14.46 444 ALA P C 1
ATOM 3624 O O . ALA A 1 445 ? 1.749 26.083 31.693 1.00 14.20 444 ALA P O 1
ATOM 3626 N N . LEU A 1 446 ? 0.532 24.547 30.576 1.00 14.90 445 LEU P N 1
ATOM 3627 C CA . LEU A 1 446 ? 0.773 23.525 31.590 1.00 14.40 445 LEU P CA 1
ATOM 3628 C C . LEU A 1 446 ? 2.239 23.071 31.577 1.00 13.31 445 LEU P C 1
ATOM 3629 O O . LEU A 1 446 ? 2.846 22.813 32.614 1.00 14.76 445 LEU P O 1
ATOM 3634 N N . VAL A 1 447 ? 2.823 23.016 30.394 1.00 12.97 446 VAL P N 1
ATOM 3635 C CA . VAL A 1 447 ? 4.222 22.662 30.250 1.00 13.36 446 VAL P CA 1
ATOM 3636 C C . VAL A 1 447 ? 5.088 23.730 30.886 1.00 13.21 446 VAL P C 1
ATOM 3637 O O . VAL A 1 447 ? 6.045 23.425 31.632 1.00 13.14 446 VAL P O 1
ATOM 3641 N N . PHE A 1 448 ? 4.753 24.986 30.575 1.00 13.20 447 PHE P N 1
ATOM 3642 C CA . PHE A 1 448 ? 5.470 26.128 31.159 1.00 13.17 447 PHE P CA 1
ATOM 3643 C C . PHE A 1 448 ? 5.407 26.056 32.685 1.00 14.28 447 PHE P C 1
ATOM 3644 O O . PHE A 1 448 ? 6.427 26.183 33.361 1.00 13.97 447 PHE P O 1
ATOM 3652 N N . ARG A 1 449 ? 4.232 25.786 33.237 1.00 14.65 448 ARG P N 1
ATOM 3653 C CA . ARG A 1 449 ? 4.045 25.722 34.691 1.00 16.64 448 ARG P CA 1
ATOM 3654 C C . ARG A 1 449 ? 4.964 24.687 35.317 1.00 16.75 448 ARG P C 1
ATOM 3655 O O . ARG A 1 449 ? 5.599 24.965 36.330 1.00 17.22 448 ARG P O 1
ATOM 3663 N N . GLU A 1 450 ? 5.077 23.514 34.692 1.00 16.52 449 GLU P N 1
ATOM 3664 C CA . GLU A 1 450 ? 5.924 22.459 35.240 1.00 17.12 449 GLU P CA 1
ATOM 3665 C C . GLU A 1 450 ? 7.400 22.912 35.289 1.00 16.72 449 GLU P C 1
ATOM 3666 O O . GLU A 1 450 ? 8.094 22.699 36.270 1.00 16.16 449 GLU P O 1
ATOM 3672 N N . ILE A 1 451 ? 7.846 23.565 34.234 1.00 15.50 450 ILE P N 1
ATOM 3673 C CA . ILE A 1 451 ? 9.247 23.950 34.119 1.00 14.85 450 ILE P CA 1
ATOM 3674 C C . ILE A 1 451 ? 9.596 25.103 35.061 1.00 14.60 450 ILE P C 1
ATOM 3675 O O . ILE A 1 451 ? 10.672 25.097 35.743 1.00 16.21 450 ILE P O 1
ATOM 3680 N N . ALA A 1 452 ? 8.679 26.064 35.116 1.00 14.25 451 ALA P N 1
ATOM 3681 C CA . ALA A 1 452 ? 8.874 27.265 35.950 1.00 14.75 451 ALA P CA 1
ATOM 3682 C C . ALA A 1 452 ? 8.833 26.919 37.434 1.00 16.78 451 ALA P C 1
ATOM 3683 O O . ALA A 1 452 ? 9.681 27.374 38.216 1.00 18.39 451 ALA P O 1
ATOM 3685 N N . THR A 1 453 ? 7.897 26.053 37.820 1.00 18.70 452 THR P N 1
ATOM 3686 C CA . THR A 1 453 ? 7.725 25.723 39.225 1.00 19.98 452 THR P CA 1
ATOM 3687 C C . THR A 1 453 ? 8.904 24.869 39.702 1.00 20.52 452 THR P C 1
ATOM 3688 O O . THR A 1 453 ? 9.320 24.986 40.849 1.00 22.46 452 THR P O 1
ATOM 3692 N N . GLN A 1 454 ? 9.447 24.030 38.828 1.00 21.35 453 GLN P N 1
ATOM 3693 C CA . GLN A 1 454 ? 10.560 23.155 39.189 1.00 23.58 453 GLN P CA 1
ATOM 3694 C C . GLN A 1 454 ? 11.937 23.752 38.870 1.00 22.94 453 GLN P C 1
ATOM 3695 O O . GLN A 1 454 ? 12.938 23.138 39.193 1.00 25.17 453 GLN P O 1
ATOM 3701 N N . LYS A 1 455 ? 11.981 24.928 38.251 1.00 22.91 454 LYS P N 1
ATOM 3702 C CA . LYS A 1 455 ? 13.262 25.545 37.828 1.00 22.57 454 LYS P CA 1
ATOM 3703 C C . LYS A 1 455 ? 14.134 24.629 37.000 1.00 20.75 454 LYS P C 1
ATOM 3704 O O . LYS A 1 455 ? 15.357 24.608 37.136 1.00 21.16 454 LYS P O 1
ATOM 3710 N N . GLU A 1 456 ? 13.512 23.861 36.111 1.00 19.88 455 GLU P N 1
ATOM 3711 C CA . GLU A 1 456 ? 14.228 22.886 35.353 1.00 19.83 455 GLU P CA 1
ATOM 3712 C C . GLU A 1 456 ? 13.349 22.316 34.284 1.00 18.73 455 GLU P C 1
ATOM 3713 O O . GLU A 1 456 ? 12.122 22.300 34.445 1.00 18.40 455 GLU P O 1
ATOM 3719 N N . ILE A 1 457 ? 13.985 21.834 33.221 1.00 17.95 456 ILE P N 1
ATOM 3720 C CA . ILE A 1 457 ? 13.322 20.945 32.276 1.00 17.79 456 ILE P CA 1
ATOM 3721 C C . ILE A 1 457 ? 13.485 19.544 32.837 1.00 19.01 456 ILE P C 1
ATOM 3722 O O . ILE A 1 457 ? 14.557 18.946 32.716 1.00 17.96 456 ILE P O 1
ATOM 3727 N N . PRO A 1 458 ? 12.424 19.014 33.454 1.00 19.57 457 PRO P N 1
ATOM 3728 C CA . PRO A 1 458 ? 12.557 17.686 34.059 1.00 20.41 457 PRO P CA 1
ATOM 3729 C C . PRO A 1 458 ? 12.672 16.619 32.984 1.00 20.04 457 PRO P C 1
ATOM 3730 O O . PRO A 1 458 ? 12.258 16.845 31.844 1.00 19.38 457 PRO P O 1
ATOM 3734 N N . GLU A 1 459 ? 13.248 15.464 33.321 1.00 21.75 458 GLU P N 1
ATOM 3735 C CA . GLU A 1 459 ? 13.545 14.479 32.304 1.00 23.64 458 GLU P CA 1
ATOM 3736 C C . GLU A 1 459 ? 12.260 14.049 31.571 1.00 21.68 458 GLU P C 1
ATOM 3737 O O . GLU A 1 459 ? 12.287 13.859 30.361 1.00 20.48 458 GLU P O 1
ATOM 3743 N N . GLU A 1 460 ? 11.134 13.984 32.278 1.00 21.78 459 GLU P N 1
ATOM 3744 C CA . GLU A 1 460 ? 9.870 13.569 31.635 1.00 21.56 459 GLU P CA 1
ATOM 3745 C C . GLU A 1 460 ? 9.393 14.544 30.536 1.00 21.32 459 GLU P C 1
ATOM 3746 O O . GLU A 1 460 ? 8.647 14.145 29.646 1.00 18.71 459 GLU P O 1
ATOM 3752 N N . LEU A 1 461 ? 9.842 15.803 30.586 1.00 19.40 460 LEU P N 1
ATOM 3753 C CA . LEU A 1 461 ? 9.526 16.775 29.541 1.00 19.76 460 LEU P CA 1
ATOM 3754 C C . LEU A 1 461 ? 10.661 16.986 28.539 1.00 19.18 460 LEU P C 1
ATOM 3755 O O . LEU A 1 461 ? 10.532 17.789 27.625 1.00 19.48 460 LEU P O 1
ATOM 3760 N N . ALA A 1 462 ? 11.754 16.246 28.684 1.00 19.46 461 ALA P N 1
ATOM 3761 C CA . ALA A 1 462 ? 12.973 16.494 27.905 1.00 19.03 461 ALA P CA 1
ATOM 3762 C C . ALA A 1 462 ? 12.795 16.256 26.415 1.00 18.58 461 ALA P C 1
ATOM 3763 O O . ALA A 1 462 ? 13.479 16.881 25.596 1.00 19.05 461 ALA P O 1
ATOM 3765 N N . HIS A 1 463 ? 11.883 15.341 26.056 1.00 17.36 462 HIS P N 1
ATOM 3766 C CA . HIS A 1 463 ? 11.676 14.990 24.660 1.00 17.13 462 HIS P CA 1
ATOM 3767 C C . HIS A 1 463 ? 10.962 16.113 23.873 1.00 15.83 462 HIS P C 1
ATOM 3768 O O . HIS A 1 463 ? 10.983 16.140 22.640 1.00 15.39 462 HIS P O 1
ATOM 3775 N N . LEU A 1 464 ? 10.362 17.044 24.594 1.00 15.90 463 LEU P N 1
ATOM 3776 C CA . LEU A 1 464 ? 9.802 18.238 23.947 1.00 16.72 463 LEU P CA 1
ATOM 3777 C C . LEU A 1 464 ? 10.889 19.143 23.340 1.00 17.09 463 LEU P C 1
ATOM 3778 O O . LEU A 1 464 ? 10.591 19.981 22.480 1.00 17.64 463 LEU P O 1
ATOM 3783 N N . ALA A 1 465 ? 12.145 18.971 23.760 1.00 16.79 464 ALA P N 1
ATOM 3784 C CA . ALA A 1 465 ? 13.252 19.718 23.127 1.00 17.53 464 ALA P CA 1
ATOM 3785 C C . ALA A 1 465 ? 13.687 19.094 21.809 1.00 18.71 464 ALA P C 1
ATOM 3786 O O . ALA A 1 465 ? 14.379 19.720 21.027 1.00 18.52 464 ALA P O 1
ATOM 3788 N N . ASP A 1 466 ? 13.282 17.848 21.565 1.00 18.32 465 ASP P N 1
ATOM 3789 C CA . ASP A 1 466 ? 13.672 17.114 20.369 1.00 19.30 465 ASP P CA 1
ATOM 3790 C C . ASP A 1 466 ? 12.657 17.362 19.277 1.00 19.07 465 ASP P C 1
ATOM 3791 O O . ASP A 1 466 ? 11.477 17.041 19.438 1.00 20.12 465 ASP P O 1
ATOM 3796 N N . LEU A 1 467 ? 13.107 17.897 18.150 1.00 18.97 466 LEU P N 1
ATOM 3797 C CA . LEU A 1 467 ? 12.180 18.292 17.081 1.00 19.64 466 LEU P CA 1
ATOM 3798 C C . LEU A 1 467 ? 11.947 17.228 15.975 1.00 20.73 466 LEU P C 1
ATOM 3799 O O . LEU A 1 467 ? 11.296 17.502 14.977 1.00 19.31 466 LEU P O 1
ATOM 3804 N N . LYS A 1 468 ? 12.409 16.000 16.201 1.00 22.60 467 LYS P N 1
ATOM 3805 C CA . LYS A 1 468 ? 12.311 14.936 15.191 1.00 23.78 467 LYS P CA 1
ATOM 3806 C C . LYS A 1 468 ? 10.884 14.703 14.721 1.00 22.26 467 LYS P C 1
ATOM 3807 O O . LYS A 1 468 ? 10.624 14.643 13.513 1.00 22.31 467 LYS P O 1
ATOM 3813 N N . PHE A 1 469 ? 9.940 14.590 15.652 1.00 22.36 468 PHE P N 1
ATOM 3814 C CA . PHE A 1 469 ? 8.572 14.227 15.255 1.00 22.62 468 PHE P CA 1
ATOM 3815 C C . PHE A 1 469 ? 7.733 15.384 14.733 1.00 21.17 468 PHE P C 1
ATOM 3816 O O . PHE A 1 469 ? 6.602 15.174 14.276 1.00 20.51 468 PHE P O 1
ATOM 3824 N N . VAL A 1 470 ? 8.295 16.604 14.732 1.00 20.70 469 VAL P N 1
ATOM 3825 C CA . VAL A 1 470 ? 7.650 17.729 14.057 1.00 19.67 469 VAL P CA 1
ATOM 3826 C C . VAL A 1 470 ? 8.351 18.138 12.758 1.00 19.94 469 VAL P C 1
ATOM 3827 O O . VAL A 1 470 ? 7.849 18.971 12.008 1.00 19.46 469 VAL P O 1
ATOM 3831 N N . THR A 1 471 ? 9.498 17.535 12.489 1.00 21.56 470 THR P N 1
ATOM 3832 C CA . THR A 1 471 ? 10.331 17.897 11.353 1.00 22.95 470 THR P CA 1
ATOM 3833 C C . THR A 1 471 ? 10.124 16.925 10.184 1.00 26.85 470 THR P C 1
ATOM 3834 O O . THR A 1 471 ? 10.283 15.715 10.346 1.00 26.55 470 THR P O 1
ATOM 3838 N N . ARG A 1 472 ? 9.779 17.468 9.016 1.00 29.93 471 ARG P N 1
ATOM 3839 C CA . ARG A 1 472 ? 9.485 16.643 7.842 1.00 35.44 471 ARG P CA 1
ATOM 3840 C C . ARG A 1 472 ? 10.725 15.991 7.248 1.00 40.36 471 ARG P C 1
ATOM 3841 O O . ARG A 1 472 ? 11.764 16.636 7.083 1.00 40.68 471 ARG P O 1
ATOM 3849 N N . LYS A 1 473 ? 10.575 14.695 6.958 1.00 47.48 472 LYS P N 1
ATOM 3850 C CA . LYS A 1 473 ? 11.542 13.850 6.239 1.00 53.91 472 LYS P CA 1
ATOM 3851 C C . LYS A 1 473 ? 12.985 13.965 6.720 1.00 57.36 472 LYS P C 1
ATOM 3852 O O . LYS A 1 473 ? 13.362 13.297 7.685 1.00 60.30 472 LYS P O 1
ATOM 3859 N N . ALA B 1 2 ? -17.885 21.211 32.988 1.00 26.80 1 ALA Q N 1
ATOM 3860 C CA . ALA B 1 2 ? -18.444 19.844 32.728 1.00 24.09 1 ALA Q CA 1
ATOM 3861 C C . ALA B 1 2 ? -17.879 18.877 33.749 1.00 22.78 1 ALA Q C 1
ATOM 3862 O O . ALA B 1 2 ? -16.764 18.369 33.577 1.00 22.60 1 ALA Q O 1
ATOM 3864 N N . LYS B 1 3 ? -18.654 18.598 34.797 1.00 20.41 2 LYS Q N 1
ATOM 3865 C CA . LYS B 1 3 ? -18.219 17.742 35.887 1.00 21.51 2 LYS Q CA 1
ATOM 3866 C C . LYS B 1 3 ? -18.693 16.311 35.680 1.00 19.30 2 LYS Q C 1
ATOM 3867 O O . LYS B 1 3 ? -19.830 16.089 35.279 1.00 18.75 2 LYS Q O 1
ATOM 3873 N N . PHE B 1 4 ? -17.825 15.348 35.963 1.00 18.36 3 PHE Q N 1
ATOM 3874 C CA . PHE B 1 4 ? -18.230 13.944 35.918 1.00 17.42 3 PHE Q CA 1
ATOM 3875 C C . PHE B 1 4 ? -18.621 13.488 37.301 1.00 17.80 3 PHE Q C 1
ATOM 3876 O O . PHE B 1 4 ? -18.237 14.100 38.283 1.00 18.48 3 PHE Q O 1
ATOM 3884 N N . PRO B 1 5 ? -19.383 12.392 37.388 1.00 18.21 4 PRO Q N 1
ATOM 3885 C CA . PRO B 1 5 ? -19.701 11.849 38.699 1.00 18.95 4 PRO Q CA 1
ATOM 3886 C C . PRO B 1 5 ? -18.473 11.475 39.540 1.00 20.40 4 PRO Q C 1
ATOM 3887 O O . PRO B 1 5 ? -17.406 11.174 39.013 1.00 18.60 4 PRO Q O 1
ATOM 3891 N N . LYS B 1 6 ? -18.641 11.490 40.857 1.00 21.75 5 LYS Q N 1
ATOM 3892 C CA . LYS B 1 6 ? -17.550 11.232 41.785 1.00 23.53 5 LYS Q CA 1
ATOM 3893 C C . LYS B 1 6 ? -16.825 9.900 41.544 1.00 21.99 5 LYS Q C 1
ATOM 3894 O O . LYS B 1 6 ? -15.626 9.808 41.758 1.00 22.08 5 LYS Q O 1
ATOM 3900 N N . ASN B 1 7 ? -17.562 8.871 41.134 1.00 20.88 6 ASN Q N 1
ATOM 3901 C CA . ASN B 1 7 ? -16.979 7.548 40.931 1.00 21.62 6 ASN Q CA 1
ATOM 3902 C C . ASN B 1 7 ? -16.730 7.220 39.464 1.00 18.85 6 ASN Q C 1
ATOM 3903 O O . ASN B 1 7 ? -16.402 6.086 39.123 1.00 17.94 6 ASN Q O 1
ATOM 3908 N N . PHE B 1 8 ? -16.856 8.213 38.595 1.00 16.24 7 PHE Q N 1
ATOM 3909 C CA . PHE B 1 8 ? -16.544 8.008 37.167 1.00 15.20 7 PHE Q CA 1
ATOM 3910 C C . PHE B 1 8 ? -15.050 7.760 37.018 1.00 15.33 7 PHE Q C 1
ATOM 3911 O O . PHE B 1 8 ? -14.227 8.508 37.594 1.00 16.58 7 PHE Q O 1
ATOM 3919 N N . MET B 1 9 ? -14.673 6.712 36.281 1.00 13.66 8 MET Q N 1
ATOM 3920 C CA . MET B 1 9 ? -13.284 6.261 36.293 1.00 13.68 8 MET Q CA 1
ATOM 3921 C C . MET B 1 9 ? -12.523 6.893 35.142 1.00 12.33 8 MET Q C 1
ATOM 3922 O O . MET B 1 9 ? -13.075 7.121 34.079 1.00 11.38 8 MET Q O 1
ATOM 3927 N N . PHE B 1 10 ? -11.248 7.156 35.382 1.00 11.39 9 PHE Q N 1
ATOM 3928 C CA . PHE B 1 10 ? -10.375 7.675 34.364 1.00 11.72 9 PHE Q CA 1
ATOM 3929 C C . PHE B 1 10 ? -9.207 6.722 34.283 1.00 11.52 9 PHE Q C 1
ATOM 3930 O O . PHE B 1 10 ? -8.675 6.292 35.308 1.00 11.09 9 PHE Q O 1
ATOM 3938 N N . GLY B 1 11 ? -8.809 6.345 33.083 1.00 11.45 10 GLY Q N 1
ATOM 3939 C CA . GLY B 1 11 ? -7.641 5.500 32.970 1.00 11.29 10 GLY Q CA 1
ATOM 3940 C C . GLY B 1 11 ? -7.198 5.224 31.559 1.00 10.77 10 GLY Q C 1
ATOM 3941 O O . GLY B 1 11 ? -7.312 6.092 30.687 1.00 9.69 10 GLY Q O 1
ATOM 3942 N N . TYR B 1 12 ? -6.746 3.987 31.350 1.00 11.01 11 TYR Q N 1
ATOM 3943 C CA . TYR B 1 12 ? -6.229 3.524 30.042 1.00 10.75 11 TYR Q CA 1
ATOM 3944 C C . TYR B 1 12 ? -6.357 2.019 29.873 1.00 10.71 11 TYR Q C 1
ATOM 3945 O O . TYR B 1 12 ? -6.613 1.271 30.860 1.00 12.00 11 TYR Q O 1
ATOM 3954 N N . SER B 1 13 ? -6.150 1.588 28.628 1.00 10.02 12 SER Q N 1
ATOM 3955 C CA . SER B 1 13 ? -6.168 0.203 28.236 1.00 9.92 12 SER Q CA 1
ATOM 3956 C C . SER B 1 13 ? -4.856 -0.215 27.564 1.00 9.36 12 SER Q C 1
ATOM 3957 O O . SER B 1 13 ? -4.195 0.601 26.840 1.00 9.29 12 SER Q O 1
ATOM 3960 N N . TRP B 1 14 ? -4.535 -1.489 27.789 1.00 9.24 13 TRP Q N 1
ATOM 3961 C CA . TRP B 1 14 ? -3.405 -2.183 27.142 1.00 8.97 13 TRP Q CA 1
ATOM 3962 C C . TRP B 1 14 ? -3.786 -3.582 26.669 1.00 9.46 13 TRP Q C 1
ATOM 3963 O O . TRP B 1 14 ? -4.795 -4.140 27.126 1.00 10.33 13 TRP Q O 1
ATOM 3974 N N . SER B 1 15 ? -2.979 -4.135 25.754 1.00 8.84 14 SER Q N 1
ATOM 3975 C CA . SER B 1 15 ? -3.052 -5.520 25.320 1.00 10.23 14 SER Q CA 1
ATOM 3976 C C . SER B 1 15 ? -1.744 -6.209 25.488 1.00 11.12 14 SER Q C 1
ATOM 3977 O O . SER B 1 15 ? -0.661 -5.575 25.501 1.00 10.98 14 SER Q O 1
ATOM 3980 N N . GLY B 1 16 ? -1.762 -7.527 25.585 1.00 11.51 15 GLY Q N 1
ATOM 3981 C CA . GLY B 1 16 ? -0.497 -8.219 25.779 1.00 11.16 15 GLY Q CA 1
ATOM 3982 C C . GLY B 1 16 ? 0.491 -8.089 24.638 1.00 11.24 15 GLY Q C 1
ATOM 3983 O O . GLY B 1 16 ? 1.650 -7.757 24.857 1.00 9.91 15 GLY Q O 1
ATOM 3984 N N . PHE B 1 17 ? 0.046 -8.352 23.412 1.00 10.08 16 PHE Q N 1
ATOM 3985 C CA . PHE B 1 17 ? 0.970 -8.408 22.272 1.00 11.09 16 PHE Q CA 1
ATOM 3986 C C . PHE B 1 17 ? 1.644 -7.062 22.017 1.00 10.98 16 PHE Q C 1
ATOM 3987 O O . PHE B 1 17 ? 2.806 -7.027 21.643 1.00 11.84 16 PHE Q O 1
ATOM 3995 N N . GLN B 1 18 ? 0.898 -5.995 22.219 1.00 11.51 17 GLN Q N 1
ATOM 3996 C CA . GLN B 1 18 ? 1.342 -4.672 21.826 1.00 10.81 17 GLN Q CA 1
ATOM 3997 C C . GLN B 1 18 ? 2.208 -3.989 22.859 1.00 11.61 17 GLN Q C 1
ATOM 3998 O O . GLN B 1 18 ? 2.915 -3.031 22.500 1.00 12.64 17 GLN Q O 1
ATOM 4004 N N . PHE B 1 19 ? 2.161 -4.476 24.106 1.00 10.67 18 PHE Q N 1
ATOM 4005 C CA . PHE B 1 19 ? 2.862 -3.832 25.260 1.00 10.31 18 PHE Q CA 1
ATOM 4006 C C . PHE B 1 19 ? 3.889 -4.662 25.949 1.00 11.01 18 PHE Q C 1
ATOM 4007 O O . PHE B 1 19 ? 4.914 -4.131 26.454 1.00 11.19 18 PHE Q O 1
ATOM 4015 N N . GLU B 1 20 ? 3.669 -5.969 26.034 1.00 11.67 19 GLU Q N 1
ATOM 4016 C CA . GLU B 1 20 ? 4.494 -6.772 26.968 1.00 11.81 19 GLU Q CA 1
ATOM 4017 C C . GLU B 1 20 ? 5.986 -6.905 26.599 1.00 11.84 19 GLU Q C 1
ATOM 4018 O O . GLU B 1 20 ? 6.858 -6.859 27.474 1.00 12.00 19 GLU Q O 1
ATOM 4024 N N . MET B 1 21 ? 6.239 -7.129 25.317 1.00 12.53 20 MET Q N 1
ATOM 4025 C CA . MET B 1 21 ? 7.540 -7.546 24.838 1.00 11.86 20 MET Q CA 1
ATOM 4026 C C . MET B 1 21 ? 8.393 -6.280 24.569 1.00 12.48 20 MET Q C 1
ATOM 4027 O O . MET B 1 21 ? 7.874 -5.126 24.507 1.00 11.40 20 MET Q O 1
ATOM 4032 N N . GLY B 1 22 ? 9.700 -6.489 24.518 1.00 13.18 21 GLY Q N 1
ATOM 4033 C CA . GLY B 1 22 ? 10.648 -5.376 24.403 1.00 13.81 21 GLY Q CA 1
ATOM 4034 C C . GLY B 1 22 ? 12.007 -5.624 25.035 1.00 14.15 21 GLY Q C 1
ATOM 4035 O O . GLY B 1 22 ? 13.012 -4.983 24.629 1.00 15.65 21 GLY Q O 1
ATOM 4036 N N . LEU B 1 23 ? 12.039 -6.489 26.057 1.00 14.54 22 LEU Q N 1
ATOM 4037 C CA . LEU B 1 23 ? 13.245 -6.789 26.830 1.00 16.67 22 LEU Q CA 1
ATOM 4038 C C . LEU B 1 23 ? 13.335 -8.297 26.953 1.00 19.74 22 LEU Q C 1
ATOM 4039 O O . LEU B 1 23 ? 12.311 -8.988 26.921 1.00 18.40 22 LEU Q O 1
ATOM 4044 N N . PRO B 1 24 ? 14.561 -8.826 27.016 1.00 22.56 23 PRO Q N 1
ATOM 4045 C CA . PRO B 1 24 ? 14.768 -10.259 27.148 1.00 23.16 23 PRO Q CA 1
ATOM 4046 C C . PRO B 1 24 ? 13.896 -10.958 28.195 1.00 24.32 23 PRO Q C 1
ATOM 4047 O O . PRO B 1 24 ? 13.650 -10.435 29.304 1.00 25.21 23 PRO Q O 1
ATOM 4051 N N . GLY B 1 25 ? 13.409 -12.134 27.807 1.00 25.60 24 GLY Q N 1
ATOM 4052 C CA . GLY B 1 25 ? 12.637 -12.997 28.688 1.00 26.02 24 GLY Q CA 1
ATOM 4053 C C . GLY B 1 25 ? 11.140 -12.781 28.581 1.00 26.31 24 GLY Q C 1
ATOM 4054 O O . GLY B 1 25 ? 10.376 -13.300 29.404 1.00 28.89 24 GLY Q O 1
ATOM 4055 N N . SER B 1 26 ? 10.703 -11.994 27.604 1.00 21.98 25 SER Q N 1
ATOM 4056 C CA . SER B 1 26 ? 9.244 -11.745 27.454 1.00 21.10 25 SER Q CA 1
ATOM 4057 C C . SER B 1 26 ? 8.655 -12.248 26.160 1.00 20.51 25 SER Q C 1
ATOM 4058 O O . SER B 1 26 ? 7.448 -12.118 25.979 1.00 20.51 25 SER Q O 1
ATOM 4061 N N . GLU B 1 27 ? 9.477 -12.768 25.252 1.00 20.87 26 GLU Q N 1
ATOM 4062 C CA A GLU B 1 27 ? 8.981 -13.233 23.959 0.50 20.45 26 GLU Q CA 1
ATOM 4063 C CA B GLU B 1 27 ? 8.996 -13.241 23.949 0.50 20.08 26 GLU Q CA 1
ATOM 4064 C C . GLU B 1 27 ? 8.014 -14.395 24.121 1.00 19.43 26 GLU Q C 1
ATOM 4065 O O . GLU B 1 27 ? 8.245 -15.275 24.911 1.00 20.19 26 GLU Q O 1
ATOM 4076 N N . VAL B 1 28 ? 6.930 -14.384 23.361 1.00 18.69 27 VAL Q N 1
ATOM 4077 C CA . VAL B 1 28 ? 6.033 -15.538 23.348 1.00 18.59 27 VAL Q CA 1
ATOM 4078 C C . VAL B 1 28 ? 5.486 -15.730 21.930 1.00 18.24 27 VAL Q C 1
ATOM 4079 O O . VAL B 1 28 ? 5.132 -14.770 21.253 1.00 17.50 27 VAL Q O 1
ATOM 4083 N N . GLU B 1 29 ? 5.442 -16.986 21.498 1.00 18.13 28 GLU Q N 1
ATOM 4084 C CA A GLU B 1 29 ? 4.957 -17.343 20.163 0.50 18.22 28 GLU Q CA 1
ATOM 4085 C CA B GLU B 1 29 ? 4.961 -17.349 20.166 0.50 18.39 28 GLU Q CA 1
ATOM 4086 C C . GLU B 1 29 ? 3.431 -17.381 20.164 1.00 17.30 28 GLU Q C 1
ATOM 4087 O O . GLU B 1 29 ? 2.806 -17.652 21.189 1.00 16.63 28 GLU Q O 1
ATOM 4098 N N . SER B 1 30 ? 2.850 -17.050 19.021 1.00 15.29 29 SER Q N 1
ATOM 4099 C CA . SER B 1 30 ? 1.433 -17.034 18.774 1.00 13.97 29 SER Q CA 1
ATOM 4100 C C . SER B 1 30 ? 1.263 -16.899 17.262 1.00 13.52 29 SER Q C 1
ATOM 4101 O O . SER B 1 30 ? 2.243 -16.731 16.503 1.00 13.77 29 SER Q O 1
ATOM 4104 N N . ASP B 1 31 ? 0.020 -16.946 16.809 1.00 12.04 30 ASP Q N 1
ATOM 4105 C CA . ASP B 1 31 ? -0.258 -16.708 15.408 1.00 11.36 30 ASP Q CA 1
ATOM 4106 C C . ASP B 1 31 ? 0.243 -15.331 14.945 1.00 11.31 30 ASP Q C 1
ATOM 4107 O O . ASP B 1 31 ? 0.869 -15.197 13.868 1.00 11.52 30 ASP Q O 1
ATOM 4112 N N . TRP B 1 32 ? 0.031 -14.315 15.776 1.00 10.54 31 TRP Q N 1
ATOM 4113 C CA . TRP B 1 32 ? 0.349 -12.957 15.419 1.00 11.39 31 TRP Q CA 1
ATOM 4114 C C . TRP B 1 32 ? 1.851 -12.790 15.409 1.00 11.20 31 TRP Q C 1
ATOM 4115 O O . TRP B 1 32 ? 2.375 -12.116 14.547 1.00 12.07 31 TRP Q O 1
ATOM 4126 N N . TRP B 1 33 ? 2.542 -13.452 16.336 1.00 11.60 32 TRP Q N 1
ATOM 4127 C CA . TRP B 1 33 ? 4.019 -13.445 16.331 1.00 12.17 32 TRP Q CA 1
ATOM 4128 C C . TRP B 1 33 ? 4.565 -13.937 14.982 1.00 12.66 32 TRP Q C 1
ATOM 4129 O O . TRP B 1 33 ? 5.406 -13.265 14.363 1.00 12.49 32 TRP Q O 1
ATOM 4140 N N . VAL B 1 34 ? 4.120 -15.114 14.548 1.00 13.19 33 VAL Q N 1
ATOM 4141 C CA . VAL B 1 34 ? 4.626 -15.705 13.325 1.00 13.92 33 VAL Q CA 1
ATOM 4142 C C . VAL B 1 34 ? 4.236 -14.827 12.136 1.00 13.89 33 VAL Q C 1
ATOM 4143 O O . VAL B 1 34 ? 5.034 -14.609 11.221 1.00 13.76 33 VAL Q O 1
ATOM 4147 N N . TRP B 1 35 ? 3.031 -14.263 12.183 1.00 13.73 34 TRP Q N 1
ATOM 4148 C CA . TRP B 1 35 ? 2.507 -13.426 11.118 1.00 13.78 34 TRP Q CA 1
ATOM 4149 C C . TRP B 1 35 ? 3.376 -12.172 10.838 1.00 13.59 34 TRP Q C 1
ATOM 4150 O O . TRP B 1 35 ? 3.651 -11.870 9.689 1.00 12.50 34 TRP Q O 1
ATOM 4161 N N . VAL B 1 36 ? 3.781 -11.465 11.881 1.00 11.75 35 VAL Q N 1
ATOM 4162 C CA . VAL B 1 36 ? 4.533 -10.220 11.732 1.00 11.87 35 VAL Q CA 1
ATOM 4163 C C . VAL B 1 36 ? 5.995 -10.487 11.465 1.00 12.68 35 VAL Q C 1
ATOM 4164 O O . VAL B 1 36 ? 6.688 -9.589 10.981 1.00 12.80 35 VAL Q O 1
ATOM 4168 N N . HIS B 1 37 ? 6.452 -11.708 11.770 1.00 13.15 36 HIS Q N 1
ATOM 4169 C CA . HIS B 1 37 ? 7.846 -12.125 11.491 1.00 13.99 36 HIS Q CA 1
ATOM 4170 C C . HIS B 1 37 ? 7.973 -12.750 10.111 1.00 14.83 36 HIS Q C 1
ATOM 4171 O O . HIS B 1 37 ? 9.108 -12.939 9.615 1.00 16.22 36 HIS Q O 1
ATOM 4178 N N . ASP B 1 38 ? 6.843 -13.029 9.472 1.00 14.62 37 ASP Q N 1
ATOM 4179 C CA . ASP B 1 38 ? 6.846 -13.769 8.207 1.00 14.97 37 ASP Q CA 1
ATOM 4180 C C . ASP B 1 38 ? 7.527 -12.936 7.096 1.00 15.44 37 ASP Q C 1
ATOM 4181 O O . ASP B 1 38 ? 7.154 -11.799 6.845 1.00 14.77 37 ASP Q O 1
ATOM 4186 N N . LYS B 1 39 ? 8.527 -13.517 6.439 1.00 16.89 38 LYS Q N 1
ATOM 4187 C CA . LYS B 1 39 ? 9.308 -12.766 5.433 1.00 18.67 38 LYS Q CA 1
ATOM 4188 C C . LYS B 1 39 ? 8.494 -12.318 4.209 1.00 17.27 38 LYS Q C 1
ATOM 4189 O O . LYS B 1 39 ? 8.786 -11.282 3.592 1.00 15.92 38 LYS Q O 1
ATOM 4195 N N . GLU B 1 40 ? 7.501 -13.103 3.811 1.00 17.97 39 GLU Q N 1
ATOM 4196 C CA . GLU B 1 40 ? 6.649 -12.732 2.672 1.00 18.57 39 GLU Q CA 1
ATOM 4197 C C . GLU B 1 40 ? 5.796 -11.533 3.028 1.00 17.10 39 GLU Q C 1
ATOM 4198 O O . GLU B 1 40 ? 5.623 -10.612 2.238 1.00 16.87 39 GLU Q O 1
ATOM 4204 N N . ASN B 1 41 ? 5.232 -11.573 4.234 1.00 14.75 40 ASN Q N 1
ATOM 4205 C CA . ASN B 1 41 ? 4.406 -10.503 4.688 1.00 13.55 40 ASN Q CA 1
ATOM 4206 C C . ASN B 1 41 ? 5.185 -9.224 4.808 1.00 13.16 40 ASN Q C 1
ATOM 4207 O O . ASN B 1 41 ? 4.654 -8.143 4.513 1.00 13.60 40 ASN Q O 1
ATOM 4212 N N . ILE B 1 42 ? 6.416 -9.325 5.278 1.00 12.85 41 ILE Q N 1
ATOM 4213 C CA . ILE B 1 42 ? 7.261 -8.133 5.416 1.00 13.41 41 ILE Q CA 1
ATOM 4214 C C . ILE B 1 42 ? 7.623 -7.625 4.028 1.00 13.39 41 ILE Q C 1
ATOM 4215 O O . ILE B 1 42 ? 7.524 -6.429 3.758 1.00 12.86 41 ILE Q O 1
ATOM 4220 N N . ALA B 1 43 ? 8.070 -8.524 3.154 1.00 13.74 42 ALA Q N 1
ATOM 4221 C CA . ALA B 1 43 ? 8.534 -8.099 1.807 1.00 14.98 42 ALA Q CA 1
ATOM 4222 C C . ALA B 1 43 ? 7.426 -7.529 0.914 1.00 15.65 42 ALA Q C 1
ATOM 4223 O O . ALA B 1 43 ? 7.671 -6.618 0.116 1.00 17.01 42 ALA Q O 1
ATOM 4225 N N . SER B 1 44 ? 6.204 -8.017 1.069 1.00 16.04 43 SER Q N 1
ATOM 4226 C CA . SER B 1 44 ? 5.062 -7.504 0.322 1.00 16.43 43 SER Q CA 1
ATOM 4227 C C . SER B 1 44 ? 4.504 -6.193 0.905 1.00 15.99 43 SER Q C 1
ATOM 4228 O O . SER B 1 44 ? 3.631 -5.591 0.300 1.00 17.55 43 SER Q O 1
ATOM 4231 N N . GLY B 1 45 ? 4.979 -5.798 2.090 1.00 15.75 44 GLY Q N 1
ATOM 4232 C CA . GLY B 1 45 ? 4.474 -4.611 2.793 1.00 14.81 44 GLY Q CA 1
ATOM 4233 C C . GLY B 1 45 ? 3.128 -4.817 3.482 1.00 15.07 44 GLY Q C 1
ATOM 4234 O O . GLY B 1 45 ? 2.499 -3.870 3.961 1.00 13.99 44 GLY Q O 1
ATOM 4235 N N . LEU B 1 46 ? 2.673 -6.058 3.548 1.00 14.90 45 LEU Q N 1
ATOM 4236 C CA . LEU B 1 46 ? 1.432 -6.363 4.235 1.00 15.28 45 LEU Q CA 1
ATOM 4237 C C . LEU B 1 46 ? 1.559 -6.072 5.773 1.00 15.22 45 LEU Q C 1
ATOM 4238 O O . LEU B 1 46 ? 0.622 -5.592 6.412 1.00 16.30 45 LEU Q O 1
ATOM 4243 N N . VAL B 1 47 ? 2.717 -6.346 6.342 1.00 13.04 46 VAL Q N 1
ATOM 4244 C CA . VAL B 1 47 ? 3.053 -5.897 7.701 1.00 14.05 46 VAL Q CA 1
ATOM 4245 C C . VAL B 1 47 ? 4.307 -5.005 7.599 1.00 14.02 46 VAL Q C 1
ATOM 4246 O O . VAL B 1 47 ? 4.948 -4.933 6.537 1.00 14.47 46 VAL Q O 1
ATOM 4250 N N . SER B 1 48 ? 4.629 -4.297 8.668 1.00 13.12 47 SER Q N 1
ATOM 4251 C CA . SER B 1 48 ? 5.587 -3.195 8.616 1.00 13.17 47 SER Q CA 1
ATOM 4252 C C . SER B 1 48 ? 7.055 -3.595 8.632 1.00 13.14 47 SER Q C 1
ATOM 4253 O O . SER B 1 48 ? 7.903 -2.791 8.238 1.00 14.70 47 SER Q O 1
ATOM 4256 N N . GLY B 1 49 ? 7.355 -4.821 9.079 1.00 12.98 48 GLY Q N 1
ATOM 4257 C CA . GLY B 1 49 ? 8.720 -5.211 9.438 1.00 12.81 48 GLY Q CA 1
ATOM 4258 C C . GLY B 1 49 ? 9.157 -4.870 10.854 1.00 12.76 48 GLY Q C 1
ATOM 4259 O O . GLY B 1 49 ? 10.163 -5.361 11.324 1.00 12.66 48 GLY Q O 1
ATOM 4260 N N . ASP B 1 50 ? 8.456 -3.962 11.537 1.00 12.67 49 ASP Q N 1
ATOM 4261 C CA . ASP B 1 50 ? 8.711 -3.774 12.948 1.00 13.05 49 ASP Q CA 1
ATOM 4262 C C . ASP B 1 50 ? 8.293 -5.030 13.682 1.00 13.07 49 ASP Q C 1
ATOM 4263 O O . ASP B 1 50 ? 7.354 -5.740 13.252 1.00 13.60 49 ASP Q O 1
ATOM 4268 N N . LEU B 1 51 ? 8.938 -5.285 14.816 1.00 13.75 50 LEU Q N 1
ATOM 4269 C CA . LEU B 1 51 ? 8.720 -6.517 15.574 1.00 13.75 50 LEU Q CA 1
ATOM 4270 C C . LEU B 1 51 ? 8.389 -6.196 17.016 1.00 13.52 50 LEU Q C 1
ATOM 4271 O O . LEU B 1 51 ? 8.987 -5.281 17.587 1.00 11.93 50 LEU Q O 1
ATOM 4276 N N . PRO B 1 52 ? 7.407 -6.932 17.603 1.00 13.44 51 PRO Q N 1
ATOM 4277 C CA . PRO B 1 52 ? 6.856 -6.588 18.914 1.00 13.54 51 PRO Q CA 1
ATOM 4278 C C . PRO B 1 52 ? 7.844 -6.759 20.048 1.00 13.72 51 PRO Q C 1
ATOM 4279 O O . PRO B 1 52 ? 7.668 -6.142 21.101 1.00 15.56 51 PRO Q O 1
ATOM 4283 N N . GLU B 1 53 ? 8.885 -7.560 19.824 1.00 13.91 52 GLU Q N 1
ATOM 4284 C CA . GLU B 1 53 ? 9.884 -7.792 20.840 1.00 14.65 52 GLU Q CA 1
ATOM 4285 C C . GLU B 1 53 ? 10.851 -6.610 20.925 1.00 14.38 52 GLU Q C 1
ATOM 4286 O O . GLU B 1 53 ? 11.747 -6.608 21.752 1.00 13.99 52 GLU Q O 1
ATOM 4292 N N . ASN B 1 54 ? 10.628 -5.587 20.118 1.00 14.02 53 ASN Q N 1
ATOM 4293 C CA . ASN B 1 54 ? 11.278 -4.286 20.329 1.00 15.32 53 ASN Q CA 1
ATOM 4294 C C . ASN B 1 54 ? 10.368 -3.218 20.935 1.00 14.94 53 ASN Q C 1
ATOM 4295 O O . ASN B 1 54 ? 10.672 -2.028 20.888 1.00 13.94 53 ASN Q O 1
ATOM 4300 N N . GLY B 1 55 ? 9.275 -3.657 21.564 1.00 14.14 54 GLY Q N 1
ATOM 4301 C CA . GLY B 1 55 ? 8.285 -2.781 22.090 1.00 14.05 54 GLY Q CA 1
ATOM 4302 C C . GLY B 1 55 ? 8.533 -2.232 23.473 1.00 13.49 54 GLY Q C 1
ATOM 4303 O O . GLY B 1 55 ? 9.660 -2.165 23.925 1.00 13.23 54 GLY Q O 1
ATOM 4304 N N . PRO B 1 56 ? 7.465 -1.796 24.153 1.00 11.85 55 PRO Q N 1
ATOM 4305 C CA . PRO B 1 56 ? 7.668 -0.981 25.362 1.00 11.99 55 PRO Q CA 1
ATOM 4306 C C . PRO B 1 56 ? 8.075 -1.760 26.613 1.00 11.73 55 PRO Q C 1
ATOM 4307 O O . PRO B 1 56 ? 8.409 -1.154 27.640 1.00 12.31 55 PRO Q O 1
ATOM 4311 N N . ALA B 1 57 ? 8.097 -3.100 26.541 1.00 11.10 56 ALA Q N 1
ATOM 4312 C CA . ALA B 1 57 ? 8.624 -3.946 27.639 1.00 11.23 56 ALA Q CA 1
ATOM 4313 C C . ALA B 1 57 ? 7.841 -3.832 28.957 1.00 11.57 56 ALA Q C 1
ATOM 4314 O O . ALA B 1 57 ? 8.390 -3.911 30.072 1.00 12.29 56 ALA Q O 1
ATOM 4316 N N . TYR B 1 58 ? 6.528 -3.690 28.821 1.00 11.77 57 TYR Q N 1
ATOM 4317 C CA . TYR B 1 58 ? 5.654 -3.593 29.972 1.00 11.90 57 TYR Q CA 1
ATOM 4318 C C . TYR B 1 58 ? 5.757 -4.827 30.884 1.00 11.61 57 TYR Q C 1
ATOM 4319 O O . TYR B 1 58 ? 5.484 -4.744 32.089 1.00 12.36 57 TYR Q O 1
ATOM 4328 N N . TRP B 1 59 ? 6.095 -5.981 30.316 1.00 12.19 58 TRP Q N 1
ATOM 4329 C CA . TRP B 1 59 ? 6.311 -7.213 31.124 1.00 12.27 58 TRP Q CA 1
ATOM 4330 C C . TRP B 1 59 ? 7.305 -6.981 32.244 1.00 13.42 58 TRP Q C 1
ATOM 4331 O O . TRP B 1 59 ? 7.182 -7.548 33.333 1.00 12.54 58 TRP Q O 1
ATOM 4342 N N . HIS B 1 60 ? 8.306 -6.144 31.957 1.00 14.37 59 HIS Q N 1
ATOM 4343 C CA . HIS B 1 60 ? 9.349 -5.777 32.909 1.00 16.16 59 HIS Q CA 1
ATOM 4344 C C . HIS B 1 60 ? 9.118 -4.440 33.622 1.00 15.45 59 HIS Q C 1
ATOM 4345 O O . HIS B 1 60 ? 9.451 -4.289 34.817 1.00 15.05 59 HIS Q O 1
ATOM 4352 N N . LEU B 1 61 ? 8.555 -3.479 32.897 1.00 14.05 60 LEU Q N 1
ATOM 4353 C CA . LEU B 1 61 ? 8.469 -2.095 33.322 1.00 13.92 60 LEU Q CA 1
ATOM 4354 C C . LEU B 1 61 ? 7.098 -1.647 33.840 1.00 13.21 60 LEU Q C 1
ATOM 4355 O O . LEU B 1 61 ? 6.905 -0.464 34.081 1.00 13.07 60 LEU Q O 1
ATOM 4360 N N . TYR B 1 62 ? 6.150 -2.577 33.999 1.00 12.01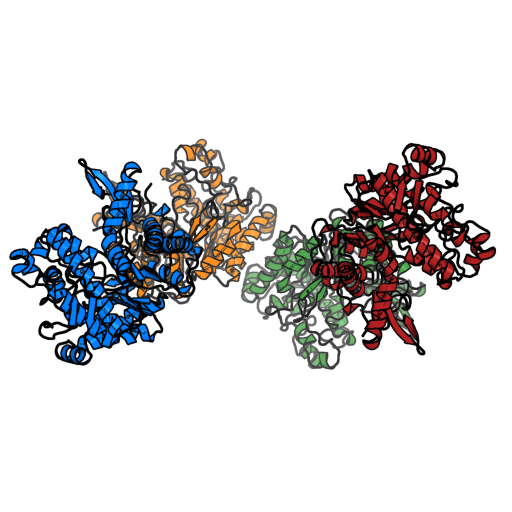 61 TYR Q N 1
ATOM 4361 C CA . TYR B 1 62 ? 4.801 -2.249 34.529 1.00 12.82 61 TYR Q CA 1
ATOM 4362 C C . TYR B 1 62 ? 4.769 -1.357 35.784 1.00 12.79 61 TYR Q C 1
ATOM 4363 O O . TYR B 1 62 ? 3.866 -0.517 35.935 1.00 13.20 61 TYR Q O 1
ATOM 4372 N N . LYS B 1 63 ? 5.706 -1.533 36.722 1.00 14.13 62 LYS Q N 1
ATOM 4373 C CA . LYS B 1 63 ? 5.591 -0.752 37.972 1.00 15.80 62 LYS Q CA 1
ATOM 4374 C C . LYS B 1 63 ? 5.805 0.719 37.656 1.00 16.09 62 LYS Q C 1
ATOM 4375 O O . LYS B 1 63 ? 5.082 1.582 38.128 1.00 15.80 62 LYS Q O 1
ATOM 4381 N N . GLN B 1 64 ? 6.826 0.976 36.856 1.00 16.08 63 GLN Q N 1
ATOM 4382 C CA . GLN B 1 64 ? 7.105 2.336 36.403 1.00 15.74 63 GLN Q CA 1
ATOM 4383 C C . GLN B 1 64 ? 5.952 2.982 35.570 1.00 14.92 63 GLN Q C 1
ATOM 4384 O O . GLN B 1 64 ? 5.600 4.171 35.782 1.00 14.66 63 GLN Q O 1
ATOM 4390 N N . ASP B 1 65 ? 5.304 2.215 34.687 1.00 13.64 64 ASP Q N 1
ATOM 4391 C CA . ASP B 1 65 ? 4.140 2.731 33.950 1.00 12.41 64 ASP Q CA 1
ATOM 4392 C C . ASP B 1 65 ? 2.921 2.998 34.883 1.00 11.95 64 ASP Q C 1
ATOM 4393 O O . ASP B 1 65 ? 2.237 4.005 34.737 1.00 12.25 64 ASP Q O 1
ATOM 4398 N N . HIS B 1 66 ? 2.701 2.131 35.869 1.00 11.87 65 HIS Q N 1
ATOM 4399 C CA . HIS B 1 66 ? 1.636 2.324 36.839 1.00 12.38 65 HIS Q CA 1
ATOM 4400 C C . HIS B 1 66 ? 1.879 3.557 37.672 1.00 12.87 65 HIS Q C 1
ATOM 4401 O O . HIS B 1 66 ? 0.947 4.302 37.951 1.00 12.90 65 HIS Q O 1
ATOM 4408 N N . ASP B 1 67 ? 3.135 3.796 38.023 1.00 13.43 66 ASP Q N 1
ATOM 4409 C CA . ASP B 1 67 ? 3.502 5.062 38.654 1.00 14.51 66 ASP Q CA 1
ATOM 4410 C C . ASP B 1 67 ? 3.079 6.286 37.833 1.00 13.62 66 ASP Q C 1
ATOM 4411 O O . ASP B 1 67 ? 2.524 7.230 38.392 1.00 13.02 66 ASP Q O 1
ATOM 4416 N N . ILE B 1 68 ? 3.363 6.282 36.522 1.00 13.69 67 ILE Q N 1
ATOM 4417 C CA . ILE B 1 68 ? 2.943 7.372 35.626 1.00 13.76 67 ILE Q CA 1
ATOM 4418 C C . ILE B 1 68 ? 1.421 7.474 35.645 1.00 13.30 67 ILE Q C 1
ATOM 4419 O O . ILE B 1 68 ? 0.830 8.544 35.867 1.00 13.69 67 ILE Q O 1
ATOM 4424 N N . ALA B 1 69 ? 0.778 6.335 35.494 1.00 12.59 68 ALA Q N 1
ATOM 4425 C CA . ALA B 1 69 ? -0.692 6.313 35.446 1.00 12.95 68 ALA Q CA 1
ATOM 4426 C C . ALA B 1 69 ? -1.305 6.906 36.726 1.00 14.15 68 ALA Q C 1
ATOM 4427 O O . ALA B 1 69 ? -2.205 7.774 36.657 1.00 13.34 68 ALA Q O 1
ATOM 4429 N N . GLU B 1 70 ? -0.827 6.435 37.880 1.00 14.18 69 GLU Q N 1
ATOM 4430 C CA . GLU B 1 70 ? -1.316 6.942 39.164 1.00 15.59 69 GLU Q CA 1
ATOM 4431 C C . GLU B 1 70 ? -1.108 8.454 39.280 1.00 16.07 69 GLU Q C 1
ATOM 4432 O O . GLU B 1 70 ? -2.011 9.167 39.733 1.00 15.07 69 GLU Q O 1
ATOM 4438 N N . LYS B 1 71 ? 0.043 8.948 38.835 1.00 16.03 70 LYS Q N 1
ATOM 4439 C CA . LYS B 1 71 ? 0.288 10.397 38.892 1.00 17.55 70 LYS Q CA 1
ATOM 4440 C C . LYS B 1 71 ? -0.504 11.201 37.903 1.00 17.18 70 LYS Q C 1
ATOM 4441 O O . LYS B 1 71 ? -0.683 12.399 38.117 1.00 17.22 70 LYS Q O 1
ATOM 4447 N N . LEU B 1 72 ? -0.983 10.568 36.826 1.00 15.68 71 LEU Q N 1
ATOM 4448 C CA . LEU B 1 72 ? -1.911 11.243 35.910 1.00 15.30 71 LEU Q CA 1
ATOM 4449 C C . LEU B 1 72 ? -3.362 11.205 36.458 1.00 14.44 71 LEU Q C 1
ATOM 4450 O O . LEU B 1 72 ? -4.274 11.623 35.775 1.00 15.28 71 LEU Q O 1
ATOM 4455 N N . GLY B 1 73 ? -3.558 10.727 37.689 1.00 14.70 72 GLY Q N 1
ATOM 4456 C CA . GLY B 1 73 ? -4.879 10.758 38.322 1.00 15.10 72 GLY Q CA 1
ATOM 4457 C C . GLY B 1 73 ? -5.751 9.592 37.864 1.00 15.16 72 GLY Q C 1
ATOM 4458 O O . GLY B 1 73 ? -6.975 9.605 38.021 1.00 15.90 72 GLY Q O 1
ATOM 4459 N N . MET B 1 74 ? -5.141 8.601 37.240 1.00 14.06 73 MET Q N 1
ATOM 4460 C CA . MET B 1 74 ? -5.911 7.476 36.737 1.00 13.89 73 MET Q CA 1
ATOM 4461 C C . MET B 1 74 ? -6.277 6.515 37.868 1.00 13.59 73 MET Q C 1
ATOM 4462 O O . MET B 1 74 ? -5.473 6.246 38.789 1.00 15.17 73 MET Q O 1
ATOM 4467 N N . ASP B 1 75 ? -7.494 5.996 37.817 1.00 13.97 74 ASP Q N 1
ATOM 4468 C CA . ASP B 1 75 ? -7.936 5.014 38.808 1.00 14.54 74 ASP Q CA 1
ATOM 4469 C C . ASP B 1 75 ? -8.451 3.699 38.232 1.00 14.44 74 ASP Q C 1
ATOM 4470 O O . ASP B 1 75 ? -8.906 2.841 38.986 1.00 13.26 74 ASP Q O 1
ATOM 4475 N N . CYS B 1 76 ? -8.313 3.509 36.924 1.00 12.99 75 CYS Q N 1
ATOM 4476 C CA . CYS B 1 76 ? -8.798 2.264 36.293 1.00 12.18 75 CYS Q CA 1
ATOM 4477 C C . CYS B 1 76 ? -7.869 1.894 35.167 1.00 11.89 75 CYS Q C 1
ATOM 4478 O O . CYS B 1 76 ? -7.459 2.755 34.423 1.00 11.47 75 CYS Q O 1
ATOM 4481 N N . ILE B 1 77 ? -7.521 0.622 35.064 1.00 11.17 76 ILE Q N 1
ATOM 4482 C CA . ILE B 1 77 ? -6.820 0.119 33.896 1.00 10.76 76 ILE Q CA 1
ATOM 4483 C C . ILE B 1 77 ? -7.567 -1.113 33.391 1.00 11.23 76 ILE Q C 1
ATOM 4484 O O . ILE B 1 77 ? -7.979 -1.933 34.183 1.00 12.22 76 ILE Q O 1
ATOM 4489 N N . ARG B 1 78 ? -7.797 -1.170 32.082 1.00 11.12 77 ARG Q N 1
ATOM 4490 C CA . ARG B 1 78 ? -8.250 -2.405 31.433 1.00 10.37 77 ARG Q CA 1
ATOM 4491 C C . ARG B 1 78 ? -7.009 -3.021 30.798 1.00 10.53 77 ARG Q C 1
ATOM 4492 O O . ARG B 1 78 ? -6.399 -2.448 29.863 1.00 10.53 77 ARG Q O 1
ATOM 4500 N N . GLY B 1 79 ? -6.668 -4.209 31.248 1.00 10.58 78 GLY Q N 1
ATOM 4501 C CA . GLY B 1 79 ? -5.561 -4.922 30.682 1.00 10.52 78 GLY Q CA 1
ATOM 4502 C C . GLY B 1 79 ? -5.925 -6.249 30.075 1.00 10.94 78 GLY Q C 1
ATOM 4503 O O . GLY B 1 79 ? -7.101 -6.594 29.947 1.00 9.79 78 GLY Q O 1
ATOM 4504 N N . GLY B 1 80 ? -4.880 -6.991 29.742 1.00 10.71 79 GLY Q N 1
ATOM 4505 C CA . GLY B 1 80 ? -5.008 -8.245 29.013 1.00 11.63 79 GLY Q CA 1
ATOM 4506 C C . GLY B 1 80 ? -4.275 -9.362 29.699 1.00 11.75 79 GLY Q C 1
ATOM 4507 O O . GLY B 1 80 ? -3.532 -9.148 30.652 1.00 12.74 79 GLY Q O 1
ATOM 4508 N N . ILE B 1 81 ? -4.586 -10.573 29.241 1.00 11.26 80 ILE Q N 1
ATOM 4509 C CA . ILE B 1 81 ? -3.897 -11.773 29.555 1.00 10.54 80 ILE Q CA 1
ATOM 4510 C C . ILE B 1 81 ? -3.810 -12.630 28.286 1.00 10.28 80 ILE Q C 1
ATOM 4511 O O . ILE B 1 81 ? -4.827 -12.916 27.629 1.00 10.02 80 ILE Q O 1
ATOM 4516 N N . GLU B 1 82 ? -2.620 -13.067 27.958 1.00 9.97 81 GLU Q N 1
ATOM 4517 C CA . GLU B 1 82 ? -2.392 -13.800 26.708 1.00 10.17 81 GLU Q CA 1
ATOM 4518 C C . GLU B 1 82 ? -2.555 -15.343 26.897 1.00 10.34 81 GLU Q C 1
ATOM 4519 O O . GLU B 1 82 ? -1.749 -16.035 27.551 1.00 9.76 81 GLU Q O 1
ATOM 4525 N N . TRP B 1 83 ? -3.570 -15.869 26.237 1.00 10.94 82 TRP Q N 1
ATOM 4526 C CA . TRP B 1 83 ? -3.776 -17.307 26.111 1.00 11.44 82 TRP Q CA 1
ATOM 4527 C C . TRP B 1 83 ? -2.503 -18.042 25.703 1.00 11.52 82 TRP Q C 1
ATOM 4528 O O . TRP B 1 83 ? -2.160 -19.078 26.249 1.00 11.34 82 TRP Q O 1
ATOM 4539 N N . ALA B 1 84 ? -1.817 -17.494 24.706 1.00 11.82 83 ALA Q N 1
ATOM 4540 C CA . ALA B 1 84 ? -0.582 -18.086 24.185 1.00 12.33 83 ALA Q CA 1
ATOM 4541 C C . ALA B 1 84 ? 0.502 -18.187 25.253 1.00 12.60 83 ALA Q C 1
ATOM 4542 O O . ALA B 1 84 ? 1.316 -19.086 25.192 1.00 12.39 83 ALA Q O 1
ATOM 4544 N N . ARG B 1 85 ? 0.479 -17.309 26.257 1.00 12.32 84 ARG Q N 1
ATOM 4545 C CA . ARG B 1 85 ? 1.403 -17.451 27.392 1.00 12.98 84 ARG Q CA 1
ATOM 4546 C C . ARG B 1 85 ? 0.992 -18.499 28.420 1.00 13.43 84 ARG Q C 1
ATOM 4547 O O . ARG B 1 85 ? 1.839 -19.262 28.900 1.00 13.91 84 ARG Q O 1
ATOM 4555 N N . ILE B 1 86 ? -0.285 -18.488 28.795 1.00 12.28 85 ILE Q N 1
ATOM 4556 C CA . ILE B 1 86 ? -0.814 -19.328 29.864 1.00 12.31 85 ILE Q CA 1
ATOM 4557 C C . ILE B 1 86 ? -0.828 -20.787 29.399 1.00 12.60 85 ILE Q C 1
ATOM 4558 O O . ILE B 1 86 ? -0.469 -21.657 30.168 1.00 14.07 85 ILE Q O 1
ATOM 4563 N N . PHE B 1 87 ? -1.208 -21.047 28.140 1.00 12.98 86 PHE Q N 1
ATOM 4564 C CA . PHE B 1 87 ? -1.254 -22.420 27.628 1.00 13.39 86 PHE Q CA 1
ATOM 4565 C C . PHE B 1 87 ? -0.443 -22.565 26.362 1.00 14.45 86 PHE Q C 1
ATOM 4566 O O . PHE B 1 87 ? -0.998 -22.563 25.270 1.00 14.26 86 PHE Q O 1
ATOM 4574 N N . PRO B 1 88 ? 0.904 -22.607 26.509 1.00 15.13 87 PRO Q N 1
ATOM 4575 C CA . PRO B 1 88 ? 1.745 -22.749 25.323 1.00 15.83 87 PRO Q CA 1
ATOM 4576 C C . PRO B 1 88 ? 1.686 -24.139 24.682 1.00 16.33 87 PRO Q C 1
ATOM 4577 O O . PRO B 1 88 ? 2.168 -24.299 23.562 1.00 14.73 87 PRO Q O 1
ATOM 4581 N N . LYS B 1 89 ? 1.123 -25.124 25.394 1.00 16.83 88 LYS Q N 1
ATOM 4582 C CA . LYS B 1 89 ? 0.923 -26.477 24.851 1.00 18.60 88 LYS Q CA 1
ATOM 4583 C C . LYS B 1 89 ? -0.549 -26.819 24.866 1.00 17.71 88 LYS Q C 1
ATOM 4584 O O . LYS B 1 89 ? -1.283 -26.304 25.682 1.00 15.52 88 LYS Q O 1
ATOM 4590 N N . PRO B 1 90 ? -0.973 -27.727 23.977 1.00 18.26 89 PRO Q N 1
ATOM 4591 C CA . PRO B 1 90 ? -2.431 -27.889 23.821 1.00 18.15 89 PRO Q CA 1
ATOM 4592 C C . PRO B 1 90 ? -3.170 -28.454 25.018 1.00 17.88 89 PRO Q C 1
ATOM 4593 O O . PRO B 1 90 ? -2.670 -29.345 25.710 1.00 18.39 89 PRO Q O 1
ATOM 4597 N N . THR B 1 91 ? -4.408 -27.996 25.174 1.00 16.70 90 THR Q N 1
ATOM 4598 C CA . THR B 1 91 ? -5.272 -28.380 26.267 1.00 16.12 90 THR Q CA 1
ATOM 4599 C C . THR B 1 91 ? -6.348 -29.392 25.829 1.00 16.48 90 THR Q C 1
ATOM 4600 O O . THR B 1 91 ? -7.186 -29.750 26.631 1.00 17.33 90 THR Q O 1
ATOM 4604 N N . PHE B 1 92 ? -6.299 -29.869 24.586 1.00 17.54 91 PHE Q N 1
ATOM 4605 C CA . PHE B 1 92 ? -7.397 -30.651 23.988 1.00 18.20 91 PHE Q CA 1
ATOM 4606 C C . PHE B 1 92 ? -7.772 -31.891 24.804 1.00 19.20 91 PHE Q C 1
ATOM 4607 O O . PHE B 1 92 ? -8.947 -32.251 24.874 1.00 19.49 91 PHE Q O 1
ATOM 4615 N N . ASP B 1 93 ? -6.777 -32.554 25.388 1.00 20.75 92 ASP Q N 1
ATOM 4616 C CA . ASP B 1 93 ? -6.998 -33.830 26.087 1.00 22.50 92 ASP Q CA 1
ATOM 4617 C C . ASP B 1 93 ? -7.629 -33.685 27.470 1.00 22.21 92 ASP Q C 1
ATOM 4618 O O . ASP B 1 93 ? -8.044 -34.670 28.082 1.00 23.70 92 ASP Q O 1
ATOM 4623 N N . VAL B 1 94 ? -7.726 -32.467 27.968 1.00 19.75 93 VAL Q N 1
ATOM 4624 C CA . VAL B 1 94 ? -8.346 -32.234 29.254 1.00 19.26 93 VAL Q CA 1
ATOM 4625 C C . VAL B 1 94 ? -9.804 -31.908 28.992 1.00 19.02 93 VAL Q C 1
ATOM 4626 O O . VAL B 1 94 ? -10.116 -30.831 28.551 1.00 16.13 93 VAL Q O 1
ATOM 4630 N N . LYS B 1 95 ? -10.685 -32.855 29.269 1.00 20.27 94 LYS Q N 1
ATOM 4631 C CA . LYS B 1 95 ? -12.067 -32.723 28.861 1.00 21.50 94 LYS Q CA 1
ATOM 4632 C C . LYS B 1 95 ? -12.894 -31.935 29.880 1.00 19.84 94 LYS Q C 1
ATOM 4633 O O . LYS B 1 95 ? -12.651 -31.999 31.080 1.00 19.64 94 LYS Q O 1
ATOM 4639 N N . VAL B 1 96 ? -13.860 -31.171 29.367 1.00 18.06 95 VAL Q N 1
ATOM 4640 C CA . VAL B 1 96 ? -14.783 -30.415 30.189 1.00 16.95 95 VAL Q CA 1
ATOM 4641 C C . VAL B 1 96 ? -16.169 -30.620 29.617 1.00 18.08 95 VAL Q C 1
ATOM 4642 O O . VAL B 1 96 ? -16.333 -31.292 28.597 1.00 16.58 95 VAL Q O 1
ATOM 4646 N N . ASP B 1 97 ? -17.161 -30.043 30.288 1.00 17.89 96 ASP Q N 1
ATOM 4647 C CA . ASP B 1 97 ? -18.536 -30.147 29.840 1.00 20.86 96 ASP Q CA 1
ATOM 4648 C C . ASP B 1 97 ? -18.983 -28.816 29.266 1.00 20.98 96 ASP Q C 1
ATOM 4649 O O . ASP B 1 97 ? -19.269 -27.893 30.016 1.00 24.12 96 ASP Q O 1
ATOM 4654 N N . VAL B 1 98 ? -19.012 -28.719 27.940 1.00 19.39 97 VAL Q N 1
ATOM 4655 C CA . VAL B 1 98 ? -19.681 -27.607 27.247 1.00 17.98 97 VAL Q CA 1
ATOM 4656 C C . VAL B 1 98 ? -20.933 -28.161 26.551 1.00 16.99 97 VAL Q C 1
ATOM 4657 O O . VAL B 1 98 ? -20.828 -28.979 25.637 1.00 16.99 97 VAL Q O 1
ATOM 4661 N N . GLU B 1 99 ? -22.114 -27.755 27.007 1.00 15.73 98 GLU Q N 1
ATOM 4662 C CA . GLU B 1 99 ? -23.360 -28.294 26.442 1.00 16.53 98 GLU Q CA 1
ATOM 4663 C C . GLU B 1 99 ? -23.806 -27.344 25.389 1.00 15.40 98 GLU Q C 1
ATOM 4664 O O . GLU B 1 99 ? -23.864 -26.136 25.657 1.00 14.49 98 GLU Q O 1
ATOM 4670 N N . LYS B 1 100 ? -24.127 -27.872 24.212 1.00 14.42 99 LYS Q N 1
ATOM 4671 C CA . LYS B 1 100 ? -24.668 -27.040 23.136 1.00 14.73 99 LYS Q CA 1
ATOM 4672 C C . LYS B 1 100 ? -26.049 -27.451 22.670 1.00 14.81 99 LYS Q C 1
ATOM 4673 O O . LYS B 1 100 ? -26.420 -28.648 22.707 1.00 15.15 99 LYS Q O 1
ATOM 4679 N N . ASP B 1 101 ? -26.801 -26.477 22.179 1.00 14.16 100 ASP Q N 1
ATOM 4680 C CA . ASP B 1 101 ? -28.067 -26.830 21.524 1.00 15.02 100 ASP Q CA 1
ATOM 4681 C C . ASP B 1 101 ? -27.859 -27.258 20.056 1.00 14.66 100 ASP Q C 1
ATOM 4682 O O . ASP B 1 101 ? -26.727 -27.317 19.551 1.00 14.73 100 ASP Q O 1
ATOM 4687 N N . GLU B 1 102 ? -28.945 -27.644 19.394 1.00 13.97 101 GLU Q N 1
ATOM 4688 C CA . GLU B 1 102 ? -28.883 -28.167 18.039 1.00 14.80 101 GLU Q CA 1
ATOM 4689 C C . GLU B 1 102 ? -28.453 -27.100 17.055 1.00 15.50 101 GLU Q C 1
ATOM 4690 O O . GLU B 1 102 ? -28.002 -27.415 15.953 1.00 17.44 101 GLU Q O 1
ATOM 4696 N N . GLU B 1 103 ? -28.599 -25.846 17.462 1.00 14.27 102 GLU Q N 1
ATOM 4697 C CA . GLU B 1 103 ? -28.269 -24.700 16.620 1.00 14.84 102 GLU Q CA 1
ATOM 4698 C C . GLU B 1 103 ? -26.851 -24.218 16.885 1.00 15.20 102 GLU Q C 1
ATOM 4699 O O . GLU B 1 103 ? -26.433 -23.167 16.345 1.00 15.29 102 GLU Q O 1
ATOM 4705 N N . GLY B 1 104 ? -26.129 -24.968 17.711 1.00 14.57 103 GLY Q N 1
ATOM 4706 C CA . GLY B 1 104 ? -24.775 -24.641 18.117 1.00 14.18 103 GLY Q CA 1
ATOM 4707 C C . GLY B 1 104 ? -24.583 -23.627 19.221 1.00 14.28 103 GLY Q C 1
ATOM 4708 O O . GLY B 1 104 ? -23.450 -23.208 19.431 1.00 14.62 103 GLY Q O 1
ATOM 4709 N N . ASN B 1 105 ? -25.641 -23.205 19.921 1.00 12.98 104 ASN Q N 1
ATOM 4710 C CA . ASN B 1 105 ? -25.477 -22.290 21.036 1.00 13.78 104 ASN Q CA 1
ATOM 4711 C C . ASN B 1 105 ? -25.007 -23.000 22.288 1.00 13.80 104 ASN Q C 1
ATOM 4712 O O . ASN B 1 105 ? -25.506 -24.075 22.626 1.00 12.63 104 ASN Q O 1
ATOM 4717 N N . ILE B 1 106 ? -24.049 -22.397 22.993 1.00 13.23 105 ILE Q N 1
ATOM 4718 C CA . ILE B 1 106 ? -23.621 -22.920 24.279 1.00 13.64 105 ILE Q CA 1
ATOM 4719 C C . ILE B 1 106 ? -24.687 -22.578 25.295 1.00 13.78 105 ILE Q C 1
ATOM 4720 O O . ILE B 1 106 ? -25.057 -21.403 25.461 1.00 14.60 105 ILE Q O 1
ATOM 4725 N N . ILE B 1 107 ? -25.189 -23.610 25.963 1.00 13.65 106 ILE Q N 1
ATOM 4726 C CA . ILE B 1 107 ? -26.227 -23.442 26.951 1.00 14.75 106 ILE Q CA 1
ATOM 4727 C C . ILE B 1 107 ? -25.690 -23.535 28.378 1.00 14.40 106 ILE Q C 1
ATOM 4728 O O . ILE B 1 107 ? -26.296 -23.017 29.283 1.00 14.61 106 ILE Q O 1
ATOM 4733 N N . SER B 1 108 ? -24.559 -24.202 28.558 1.00 14.21 107 SER Q N 1
ATOM 4734 C CA . SER B 1 108 ? -23.924 -24.288 29.867 1.00 15.26 107 SER Q CA 1
ATOM 4735 C C . SER B 1 108 ? -22.500 -24.789 29.712 1.00 14.48 107 SER Q C 1
ATOM 4736 O O . SER B 1 108 ? -22.140 -25.428 28.710 1.00 14.25 107 SER Q O 1
ATOM 4739 N N . VAL B 1 109 ? -21.703 -24.472 30.716 1.00 14.69 108 VAL Q N 1
ATOM 4740 C CA . VAL B 1 109 ? -20.348 -24.981 30.809 1.00 15.21 108 VAL Q CA 1
ATOM 4741 C C . VAL B 1 109 ? -20.093 -25.431 32.240 1.00 15.08 108 VAL Q C 1
ATOM 4742 O O . VAL B 1 109 ? -20.644 -24.873 33.176 1.00 16.18 108 VAL Q O 1
ATOM 4746 N N . ASP B 1 110 ? -19.215 -26.409 32.399 1.00 15.46 109 ASP Q N 1
ATOM 4747 C CA . ASP B 1 110 ? -18.724 -26.789 33.717 1.00 16.01 109 ASP Q CA 1
ATOM 4748 C C . ASP B 1 110 ? -17.272 -27.220 33.553 1.00 15.40 109 ASP Q C 1
ATOM 4749 O O . ASP B 1 110 ? -16.950 -28.114 32.762 1.00 14.85 109 ASP Q O 1
ATOM 4754 N N . VAL B 1 111 ? -16.399 -26.503 34.251 1.00 14.96 110 VAL Q N 1
ATOM 4755 C CA . VAL B 1 111 ? -14.983 -26.825 34.349 1.00 15.12 110 VAL Q CA 1
ATOM 4756 C C . VAL B 1 111 ? -14.760 -27.003 35.850 1.00 16.48 110 VAL Q C 1
ATOM 4757 O O . VAL B 1 111 ? -14.502 -26.049 36.563 1.00 16.25 110 VAL Q O 1
ATOM 4761 N N . PRO B 1 112 ? -14.930 -28.240 36.344 1.00 18.07 111 PRO Q N 1
ATOM 4762 C CA . PRO B 1 112 ? -14.814 -28.499 37.785 1.00 18.98 111 PRO Q CA 1
ATOM 4763 C C . PRO B 1 112 ? -13.432 -28.207 38.350 1.00 17.33 111 PRO Q C 1
ATOM 4764 O O . PRO B 1 112 ? -12.454 -28.192 37.625 1.00 18.27 111 PRO Q O 1
ATOM 4768 N N . GLU B 1 113 ? -13.361 -28.047 39.663 1.00 18.21 112 GLU Q N 1
ATOM 4769 C CA . GLU B 1 113 ? -12.094 -27.818 40.354 1.00 17.83 112 GLU Q CA 1
ATOM 4770 C C . GLU B 1 113 ? -11.048 -28.868 40.022 1.00 17.72 112 GLU Q C 1
ATOM 4771 O O . GLU B 1 113 ? -9.878 -28.530 39.862 1.00 15.28 112 GLU Q O 1
ATOM 4777 N N . SER B 1 114 ? -11.424 -30.146 39.948 1.00 18.18 113 SER Q N 1
ATOM 4778 C CA . SER B 1 114 ? -10.440 -31.178 39.611 1.00 19.42 113 SER Q CA 1
ATOM 4779 C C . SER B 1 114 ? -9.835 -30.952 38.219 1.00 18.88 113 SER Q C 1
ATOM 4780 O O . SER B 1 114 ? -8.662 -31.223 37.989 1.00 19.00 113 SER Q O 1
ATOM 4783 N N . THR B 1 115 ? -10.624 -30.406 37.301 1.00 18.58 114 THR Q N 1
ATOM 4784 C CA . THR B 1 115 ? -10.135 -30.167 35.963 1.00 17.32 114 THR Q CA 1
ATOM 4785 C C . THR B 1 115 ? -9.234 -28.910 35.921 1.00 15.49 114 THR Q C 1
ATOM 4786 O O . THR B 1 115 ? -8.250 -28.883 35.207 1.00 15.98 114 THR Q O 1
ATOM 4790 N N . ILE B 1 116 ? -9.555 -27.906 36.717 1.00 15.40 115 ILE Q N 1
ATOM 4791 C CA . ILE B 1 116 ? -8.690 -26.700 36.880 1.00 14.64 115 ILE Q CA 1
ATOM 4792 C C . ILE B 1 116 ? -7.287 -27.185 37.310 1.00 16.52 115 ILE Q C 1
ATOM 4793 O O . ILE B 1 116 ? -6.270 -26.711 36.797 1.00 14.68 115 ILE Q O 1
ATOM 4798 N N . LYS B 1 117 ? -7.233 -28.158 38.222 1.00 16.03 116 LYS Q N 1
ATOM 4799 C CA . LYS B 1 117 ? -5.954 -28.708 38.649 1.00 17.67 116 LYS Q CA 1
ATOM 4800 C C . LYS B 1 117 ? -5.237 -29.529 37.585 1.00 17.97 116 LYS Q C 1
ATOM 4801 O O . LYS B 1 117 ? -4.010 -29.455 37.498 1.00 17.91 116 LYS Q O 1
ATOM 4807 N N . GLU B 1 118 ? -5.971 -30.277 36.760 1.00 19.23 117 GLU Q N 1
ATOM 4808 C CA . GLU B 1 118 ? -5.360 -30.891 35.570 1.00 20.30 117 GLU Q CA 1
ATOM 4809 C C . GLU B 1 118 ? -4.789 -29.818 34.622 1.00 18.18 117 GLU Q C 1
ATOM 4810 O O . GLU B 1 118 ? -3.725 -29.992 34.049 1.00 18.75 117 GLU Q O 1
ATOM 4816 N N . LEU B 1 119 ? -5.507 -28.725 34.453 1.00 16.60 118 LEU Q N 1
ATOM 4817 C CA . LEU B 1 119 ? -5.015 -27.629 33.602 1.00 16.29 118 LEU Q CA 1
ATOM 4818 C C . LEU B 1 119 ? -3.745 -26.963 34.146 1.00 15.77 118 LEU Q C 1
ATOM 4819 O O . LEU B 1 119 ? -2.865 -26.591 33.374 1.00 16.48 118 LEU Q O 1
ATOM 4824 N N . GLU B 1 120 ? -3.676 -26.780 35.461 1.00 16.08 119 GLU Q N 1
ATOM 4825 C CA . GLU B 1 120 ? -2.484 -26.215 36.095 1.00 17.02 119 GLU Q CA 1
ATOM 4826 C C . GLU B 1 120 ? -1.220 -26.957 35.688 1.00 18.37 119 GLU Q C 1
ATOM 4827 O O . GLU B 1 120 ? -0.182 -26.328 35.467 1.00 18.28 119 GLU Q O 1
ATOM 4833 N N . LYS B 1 121 ? -1.304 -28.281 35.556 1.00 19.58 120 LYS Q N 1
ATOM 4834 C CA . LYS B 1 121 ? -0.099 -29.056 35.314 1.00 21.53 120 LYS Q CA 1
ATOM 4835 C C . LYS B 1 121 ? 0.454 -28.871 33.920 1.00 19.47 120 LYS Q C 1
ATOM 4836 O O . LYS B 1 121 ? 1.622 -29.183 33.689 1.00 22.15 120 LYS Q O 1
ATOM 4842 N N . ILE B 1 122 ? -0.378 -28.423 32.970 1.00 19.11 121 ILE Q N 1
ATOM 4843 C CA . ILE B 1 122 ? 0.117 -28.109 31.617 1.00 18.27 121 ILE Q CA 1
ATOM 4844 C C . ILE B 1 122 ? 0.161 -26.604 31.320 1.00 17.12 121 ILE Q C 1
ATOM 4845 O O . ILE B 1 122 ? 0.721 -26.199 30.301 1.00 16.03 121 ILE Q O 1
ATOM 4850 N N . ALA B 1 123 ? -0.307 -25.775 32.255 1.00 16.48 122 ALA Q N 1
ATOM 4851 C CA . ALA B 1 123 ? -0.212 -24.318 32.097 1.00 15.00 122 ALA Q CA 1
ATOM 4852 C C . ALA B 1 123 ? 1.198 -23.850 32.407 1.00 15.40 122 ALA Q C 1
ATOM 4853 O O . ALA B 1 123 ? 1.959 -24.543 33.100 1.00 15.19 122 ALA Q O 1
ATOM 4855 N N . ASN B 1 124 ? 1.560 -22.686 31.890 1.00 14.37 123 ASN Q N 1
ATOM 4856 C CA . ASN B 1 124 ? 2.751 -22.006 32.366 1.00 14.52 123 ASN Q CA 1
ATOM 4857 C C . ASN B 1 124 ? 2.372 -21.204 33.616 1.00 14.29 123 ASN Q C 1
ATOM 4858 O O . ASN B 1 124 ? 1.930 -20.055 33.527 1.00 13.95 123 ASN Q O 1
ATOM 4863 N N . MET B 1 125 ? 2.484 -21.835 34.787 1.00 13.46 124 MET Q N 1
ATOM 4864 C CA . MET B 1 125 ? 2.118 -21.161 36.020 1.00 14.63 124 MET Q CA 1
ATOM 4865 C C . MET B 1 125 ? 3.055 -19.999 36.322 1.00 14.84 124 MET Q C 1
ATOM 4866 O O . MET B 1 125 ? 2.638 -19.044 36.957 1.00 14.86 124 MET Q O 1
ATOM 4871 N N . GLU B 1 126 ? 4.308 -20.043 35.875 1.00 15.65 125 GLU Q N 1
ATOM 4872 C CA . GLU B 1 126 ? 5.149 -18.854 36.058 1.00 17.60 125 GLU Q CA 1
ATOM 4873 C C . GLU B 1 126 ? 4.553 -17.624 35.374 1.00 16.69 125 GLU Q C 1
ATOM 4874 O O . GLU B 1 126 ? 4.564 -16.538 35.960 1.00 16.22 125 GLU Q O 1
ATOM 4880 N N . ALA B 1 127 ? 4.032 -17.782 34.151 1.00 14.82 126 ALA Q N 1
ATOM 4881 C CA . ALA B 1 127 ? 3.404 -16.637 33.453 1.00 14.14 126 ALA Q CA 1
ATOM 4882 C C . ALA B 1 127 ? 2.174 -16.177 34.207 1.00 13.36 126 ALA Q C 1
ATOM 4883 O O . ALA B 1 127 ? 1.959 -14.998 34.382 1.00 11.70 126 ALA Q O 1
ATOM 4885 N N . LEU B 1 128 ? 1.381 -17.117 34.729 1.00 13.58 127 LEU Q N 1
ATOM 4886 C CA . LEU B 1 128 ? 0.198 -16.723 35.493 1.00 13.98 127 LEU Q CA 1
ATOM 4887 C C . LEU B 1 128 ? 0.607 -15.907 36.720 1.00 13.15 127 LEU Q C 1
ATOM 4888 O O . LEU B 1 128 ? 0.002 -14.878 37.028 1.00 12.51 127 LEU Q O 1
ATOM 4893 N N . GLU B 1 129 ? 1.633 -16.359 37.433 1.00 13.80 128 GLU Q N 1
ATOM 4894 C CA . GLU B 1 129 ? 2.084 -15.616 38.608 1.00 14.54 128 GLU Q CA 1
ATOM 4895 C C . GLU B 1 129 ? 2.647 -14.254 38.217 1.00 14.17 128 GLU Q C 1
ATOM 4896 O O . GLU B 1 129 ? 2.480 -13.286 38.944 1.00 13.82 128 GLU Q O 1
ATOM 4902 N N . HIS B 1 130 ? 3.304 -14.169 37.072 1.00 13.55 129 HIS Q N 1
ATOM 4903 C CA . HIS B 1 130 ? 3.827 -12.871 36.616 1.00 14.05 129 HIS Q CA 1
ATOM 4904 C C . HIS B 1 130 ? 2.696 -11.883 36.317 1.00 13.07 129 HIS Q C 1
ATOM 4905 O O . HIS B 1 130 ? 2.753 -10.704 36.694 1.00 12.91 129 HIS Q O 1
ATOM 4912 N N . TYR B 1 131 ? 1.642 -12.352 35.651 1.00 12.82 130 TYR Q N 1
ATOM 4913 C CA . TYR B 1 131 ? 0.466 -11.516 35.472 1.00 11.69 130 TYR Q CA 1
ATOM 4914 C C . TYR B 1 131 ? -0.086 -11.049 36.823 1.00 12.41 130 TYR Q C 1
ATOM 4915 O O . TYR B 1 131 ? -0.444 -9.886 36.989 1.00 11.57 130 TYR Q O 1
ATOM 4924 N N . ARG B 1 132 ? -0.146 -11.946 37.810 1.00 12.74 131 ARG Q N 1
ATOM 4925 C CA . ARG B 1 132 ? -0.585 -11.527 39.139 1.00 13.21 131 ARG Q CA 1
ATOM 4926 C C . ARG B 1 132 ? 0.267 -10.406 39.690 1.00 13.01 131 ARG Q C 1
ATOM 4927 O O . ARG B 1 132 ? -0.239 -9.497 40.309 1.00 12.63 131 ARG Q O 1
ATOM 4935 N N . LYS B 1 133 ? 1.572 -10.494 39.492 1.00 13.79 132 LYS Q N 1
ATOM 4936 C CA . LYS B 1 133 ? 2.448 -9.403 39.952 1.00 14.67 132 LYS Q CA 1
ATOM 4937 C C . LYS B 1 133 ? 2.133 -8.063 39.292 1.00 13.81 132 LYS Q C 1
ATOM 4938 O O . LYS B 1 133 ? 2.062 -7.048 39.969 1.00 13.27 132 LYS Q O 1
ATOM 4944 N N . ILE B 1 134 ? 1.916 -8.075 37.976 1.00 13.36 133 ILE Q N 1
ATOM 4945 C CA . ILE B 1 134 ? 1.468 -6.890 37.234 1.00 12.88 133 ILE Q CA 1
ATOM 4946 C C . ILE B 1 134 ? 0.133 -6.346 37.754 1.00 12.45 133 ILE Q C 1
ATOM 4947 O O . ILE B 1 134 ? 0.041 -5.177 38.140 1.00 13.08 133 ILE Q O 1
ATOM 4952 N N . TYR B 1 135 ? -0.899 -7.186 37.784 1.00 12.45 134 TYR Q N 1
ATOM 4953 C CA . TYR B 1 135 ? -2.219 -6.702 38.170 1.00 11.90 134 TYR Q CA 1
ATOM 4954 C C . TYR B 1 135 ? -2.200 -6.230 39.625 1.00 12.33 134 TYR Q C 1
ATOM 4955 O O . TYR B 1 135 ? -2.766 -5.183 39.970 1.00 11.79 134 TYR Q O 1
ATOM 4964 N N . SER B 1 136 ? -1.562 -6.999 40.478 1.00 12.40 135 SER Q N 1
ATOM 4965 C CA . SER B 1 136 ? -1.509 -6.649 41.904 1.00 14.26 135 SER Q CA 1
ATOM 4966 C C . SER B 1 136 ? -0.779 -5.331 42.138 1.00 14.56 135 SER Q C 1
ATOM 4967 O O . SER B 1 136 ? -1.155 -4.569 43.006 1.00 14.00 135 SER Q O 1
ATOM 4970 N N . ASP B 1 137 ? 0.262 -5.051 41.354 1.00 14.24 136 ASP Q N 1
ATOM 4971 C CA . ASP B 1 137 ? 0.957 -3.775 41.509 1.00 14.97 136 ASP Q CA 1
ATOM 4972 C C . ASP B 1 137 ? 0.010 -2.573 41.350 1.00 14.31 136 ASP Q C 1
ATOM 4973 O O . ASP B 1 137 ? 0.141 -1.562 42.061 1.00 14.21 136 ASP Q O 1
ATOM 4978 N N . TRP B 1 138 ? -0.933 -2.686 40.409 1.00 14.10 137 TRP Q N 1
ATOM 4979 C CA . TRP B 1 138 ? -2.005 -1.704 40.259 1.00 14.28 137 TRP Q CA 1
ATOM 4980 C C . TRP B 1 138 ? -3.036 -1.766 41.395 1.00 14.74 137 TRP Q C 1
ATOM 4981 O O . TRP B 1 138 ? -3.386 -0.746 42.021 1.00 15.22 137 TRP Q O 1
ATOM 4992 N N . LYS B 1 139 ? -3.570 -2.947 41.646 1.00 15.34 138 LYS Q N 1
ATOM 4993 C CA . LYS B 1 139 ? -4.643 -3.114 42.625 1.00 15.93 138 LYS Q CA 1
ATOM 4994 C C . LYS B 1 139 ? -4.255 -2.652 44.026 1.00 16.94 138 LYS Q C 1
ATOM 4995 O O . LYS B 1 139 ? -5.068 -2.065 44.731 1.00 17.16 138 LYS Q O 1
ATOM 5001 N N . GLU B 1 140 ? -3.016 -2.932 44.416 1.00 17.76 139 GLU Q N 1
ATOM 5002 C CA . GLU B 1 140 ? -2.519 -2.554 45.747 1.00 19.94 139 GLU Q CA 1
ATOM 5003 C C . GLU B 1 140 ? -2.497 -1.056 46.002 1.00 18.85 139 GLU Q C 1
ATOM 5004 O O . GLU B 1 140 ? -2.404 -0.625 47.161 1.00 18.46 139 GLU Q O 1
ATOM 5010 N N . ARG B 1 141 ? -2.597 -0.266 44.935 1.00 17.93 140 ARG Q N 1
ATOM 5011 C CA . ARG B 1 141 ? -2.645 1.192 45.044 1.00 17.20 140 ARG Q CA 1
ATOM 5012 C C . ARG B 1 141 ? -4.076 1.686 45.309 1.00 17.41 140 ARG Q C 1
ATOM 5013 O O . ARG B 1 141 ? -4.297 2.903 45.406 1.00 18.17 140 ARG Q O 1
ATOM 5021 N N . GLY B 1 142 ? -5.034 0.753 45.410 1.00 17.25 141 GLY Q N 1
ATOM 5022 C CA . GLY B 1 142 ? -6.432 1.063 45.670 1.00 18.11 141 GLY Q CA 1
ATOM 5023 C C . GLY B 1 142 ? -7.227 1.390 44.413 1.00 18.73 141 GLY Q C 1
ATOM 5024 O O . GLY B 1 142 ? -8.227 2.098 44.475 1.00 23.13 141 GLY Q O 1
ATOM 5025 N N . LYS B 1 143 ? -6.803 0.849 43.281 1.00 16.80 142 LYS Q N 1
ATOM 5026 C CA . LYS B 1 143 ? -7.354 1.213 41.982 1.00 16.63 142 LYS Q CA 1
ATOM 5027 C C . LYS B 1 143 ? -8.161 0.066 41.378 1.00 15.16 142 LYS Q C 1
ATOM 5028 O O . LYS B 1 143 ? -8.160 -1.061 41.895 1.00 16.61 142 LYS Q O 1
ATOM 5034 N N . THR B 1 144 ? -8.870 0.368 40.301 1.00 13.43 143 THR Q N 1
ATOM 5035 C CA . THR B 1 144 ? -9.748 -0.593 39.634 1.00 13.12 143 THR Q CA 1
ATOM 5036 C C . THR B 1 144 ? -8.992 -1.280 38.501 1.00 13.02 143 THR Q C 1
ATOM 5037 O O . THR B 1 144 ? -8.251 -0.624 37.724 1.00 13.32 143 THR Q O 1
ATOM 5041 N N . PHE B 1 145 ? -9.188 -2.593 38.385 1.00 12.45 144 PHE Q N 1
ATOM 5042 C CA . PHE B 1 145 ? -8.643 -3.373 37.264 1.00 11.38 144 PHE Q CA 1
ATOM 5043 C C . PHE B 1 145 ? -9.711 -4.147 36.528 1.00 10.96 144 PHE Q C 1
ATOM 5044 O O . PHE B 1 145 ? -10.506 -4.849 37.125 1.00 11.10 144 PHE Q O 1
ATOM 5052 N N . ILE B 1 146 ? -9.703 -3.998 35.211 1.00 11.29 145 ILE Q N 1
ATOM 5053 C CA . ILE B 1 146 ? -10.640 -4.704 34.308 1.00 11.14 145 ILE Q CA 1
ATOM 5054 C C . ILE B 1 146 ? -9.777 -5.652 33.488 1.00 10.72 145 ILE Q C 1
ATOM 5055 O O . ILE B 1 146 ? -8.833 -5.233 32.829 1.00 10.16 145 ILE Q O 1
ATOM 5060 N N . LEU B 1 147 ? -10.104 -6.937 33.505 1.00 10.36 146 LEU Q N 1
ATOM 5061 C CA . LEU B 1 147 ? -9.303 -7.903 32.777 1.00 11.06 146 LEU Q CA 1
ATOM 5062 C C . LEU B 1 147 ? -10.064 -8.386 31.569 1.00 10.49 146 LEU Q C 1
ATOM 5063 O O . LEU B 1 147 ? -11.208 -8.893 31.680 1.00 12.14 146 LEU Q O 1
ATOM 5068 N N . ASN B 1 148 ? -9.458 -8.214 30.417 1.00 10.61 147 ASN Q N 1
ATOM 5069 C CA . ASN B 1 148 ? -9.953 -8.675 29.119 1.00 9.82 147 ASN Q CA 1
ATOM 5070 C C . ASN B 1 148 ? -9.199 -9.944 28.665 1.00 9.73 147 ASN Q C 1
ATOM 5071 O O . ASN B 1 148 ? -7.971 -9.986 28.589 1.00 8.86 147 ASN Q O 1
ATOM 5076 N N . LEU B 1 149 ? -9.983 -11.001 28.505 1.00 9.87 148 LEU Q N 1
ATOM 5077 C CA . LEU B 1 149 ? -9.450 -12.325 28.267 1.00 9.94 148 LEU Q CA 1
ATOM 5078 C C . LEU B 1 149 ? -8.805 -12.536 26.915 1.00 9.47 148 LEU Q C 1
ATOM 5079 O O . LEU B 1 149 ? -7.948 -13.411 26.806 1.00 10.58 148 LEU Q O 1
ATOM 5084 N N . TYR B 1 150 ? -9.274 -11.840 25.879 1.00 9.05 149 TYR Q N 1
ATOM 5085 C CA . TYR B 1 150 ? -8.746 -12.103 24.506 1.00 8.86 149 TYR Q CA 1
ATOM 5086 C C . TYR B 1 150 ? -8.539 -10.844 23.711 1.00 8.78 149 TYR Q C 1
ATOM 5087 O O . TYR B 1 150 ? -9.408 -10.014 23.603 1.00 9.84 149 TYR Q O 1
ATOM 5096 N N . HIS B 1 151 ? -7.312 -10.653 23.206 1.00 9.31 150 HIS Q N 1
ATOM 5097 C CA . HIS B 1 151 ? -6.997 -9.426 22.434 1.00 10.09 150 HIS Q CA 1
ATOM 5098 C C . HIS B 1 151 ? -6.166 -9.745 21.209 1.00 10.16 150 HIS Q C 1
ATOM 5099 O O . HIS B 1 151 ? -5.231 -9.015 20.867 1.00 11.44 150 HIS Q O 1
ATOM 5106 N N . TRP B 1 152 ? -6.537 -10.855 20.575 1.00 10.50 151 TRP Q N 1
ATOM 5107 C CA . TRP B 1 152 ? -6.254 -11.208 19.182 1.00 10.02 151 TRP Q CA 1
ATOM 5108 C C . TRP B 1 152 ? -5.287 -12.412 18.977 1.00 10.28 151 TRP Q C 1
ATOM 5109 O O . TRP B 1 152 ? -5.686 -13.361 18.278 1.00 10.80 151 TRP Q O 1
ATOM 5120 N N . PRO B 1 153 ? -4.050 -12.395 19.537 1.00 10.39 152 PRO Q N 1
ATOM 5121 C CA . PRO B 1 153 ? -3.190 -13.545 19.331 1.00 10.76 152 PRO Q CA 1
ATOM 5122 C C . PRO B 1 153 ? -3.764 -14.820 19.909 1.00 11.14 152 PRO Q C 1
ATOM 5123 O O . PRO B 1 153 ? -4.371 -14.800 20.968 1.00 11.11 152 PRO Q O 1
ATOM 5127 N N . LEU B 1 154 ? -3.559 -15.884 19.165 1.00 11.60 153 LEU Q N 1
ATOM 5128 C CA . LEU B 1 154 ? -3.989 -17.187 19.565 1.00 11.23 153 LEU Q CA 1
ATOM 5129 C C . LEU B 1 154 ? -2.741 -18.053 19.716 1.00 11.67 153 LEU Q C 1
ATOM 5130 O O . LEU B 1 154 ? -1.713 -17.828 19.054 1.00 11.67 153 LEU Q O 1
ATOM 5135 N N . PRO B 1 155 ? -2.804 -19.100 20.565 1.00 12.22 154 PRO Q N 1
ATOM 5136 C CA . PRO B 1 155 ? -1.687 -20.039 20.583 1.00 12.07 154 PRO Q CA 1
ATOM 5137 C C . PRO B 1 155 ? -1.448 -20.672 19.205 1.00 12.33 154 PRO Q C 1
ATOM 5138 O O . PRO B 1 155 ? -2.384 -20.862 18.438 1.00 11.81 154 PRO Q O 1
ATOM 5142 N N . LEU B 1 156 ? -0.210 -21.010 18.887 1.00 12.61 155 LEU Q N 1
ATOM 5143 C CA . LEU B 1 156 ? 0.051 -21.534 17.558 1.00 14.10 155 LEU Q CA 1
ATOM 5144 C C . LEU B 1 156 ? -0.563 -22.892 17.323 1.00 14.86 155 LEU Q C 1
ATOM 5145 O O . LEU B 1 156 ? -0.785 -23.252 16.167 1.00 15.57 155 LEU Q O 1
ATOM 5150 N N . TRP B 1 157 ? -0.785 -23.649 18.409 1.00 13.62 156 TRP Q N 1
ATOM 5151 C CA . TRP B 1 157 ? -1.426 -24.954 18.335 1.00 13.57 156 TRP Q CA 1
ATOM 5152 C C . TRP B 1 157 ? -2.927 -24.808 18.072 1.00 12.63 156 TRP Q C 1
ATOM 5153 O O . TRP B 1 157 ? -3.565 -25.783 17.707 1.00 11.99 156 TRP Q O 1
ATOM 5164 N N . ILE B 1 158 ? -3.431 -23.577 18.216 1.00 11.70 157 ILE Q N 1
ATOM 5165 C CA . ILE B 1 158 ? -4.775 -23.190 17.903 1.00 11.30 157 ILE Q CA 1
ATOM 5166 C C . ILE B 1 158 ? -4.900 -22.641 16.478 1.00 11.30 157 ILE Q C 1
ATOM 5167 O O . ILE B 1 158 ? -5.853 -22.962 15.806 1.00 11.99 157 ILE Q O 1
ATOM 5172 N N . HIS B 1 159 ? -3.947 -21.806 16.063 1.00 10.97 158 HIS Q N 1
ATOM 5173 C CA . HIS B 1 159 ? -3.954 -21.181 14.792 1.00 10.45 158 HIS Q CA 1
ATOM 5174 C C . HIS B 1 159 ? -2.543 -21.093 14.227 1.00 12.00 158 HIS Q C 1
ATOM 5175 O O . HIS B 1 159 ? -1.744 -20.411 14.781 1.00 10.81 158 HIS Q O 1
ATOM 5182 N N . ASP B 1 160 ? -2.325 -21.720 13.070 1.00 13.07 159 ASP Q N 1
ATOM 5183 C CA . ASP B 1 160 ? -1.127 -21.557 12.273 1.00 15.69 159 ASP Q CA 1
ATOM 5184 C C . ASP B 1 160 ? -1.503 -20.837 10.973 1.00 15.05 159 ASP Q C 1
ATOM 5185 O O . ASP B 1 160 ? -1.900 -21.459 9.988 1.00 14.47 159 ASP Q O 1
ATOM 5190 N N . PRO B 1 161 ? -1.420 -19.496 10.963 1.00 14.78 160 PRO Q N 1
ATOM 5191 C CA . PRO B 1 161 ? -2.038 -18.742 9.908 1.00 14.71 160 PRO Q CA 1
ATOM 5192 C C . PRO B 1 161 ? -1.313 -18.840 8.579 1.00 16.45 160 PRO Q C 1
ATOM 5193 O O . PRO B 1 161 ? -1.926 -18.658 7.526 1.00 17.38 160 PRO Q O 1
ATOM 5197 N N . ILE B 1 162 ? -0.018 -19.097 8.636 1.00 17.78 161 ILE Q N 1
ATOM 5198 C CA . ILE B 1 162 ? 0.736 -19.174 7.402 1.00 19.57 161 ILE Q CA 1
ATOM 5199 C C . ILE B 1 162 ? 0.271 -20.417 6.663 1.00 18.79 161 ILE Q C 1
ATOM 5200 O O . ILE B 1 162 ? 0.023 -20.359 5.443 1.00 19.27 161 ILE Q O 1
ATOM 5205 N N . ALA B 1 163 ? 0.149 -21.511 7.400 1.00 19.34 162 ALA Q N 1
ATOM 5206 C CA . ALA B 1 163 ? -0.336 -22.786 6.839 1.00 19.49 162 ALA Q CA 1
ATOM 5207 C C . ALA B 1 163 ? -1.788 -22.712 6.386 1.00 19.82 162 ALA Q C 1
ATOM 5208 O O . ALA B 1 163 ? -2.143 -23.237 5.321 1.00 18.22 162 ALA Q O 1
ATOM 5210 N N . VAL B 1 164 ? -2.636 -22.029 7.156 1.00 18.27 163 VAL Q N 1
ATOM 5211 C CA . VAL B 1 164 ? -4.001 -21.792 6.713 1.00 18.32 163 VAL Q CA 1
ATOM 5212 C C . VAL B 1 164 ? -4.087 -21.010 5.381 1.00 19.35 163 VAL Q C 1
ATOM 5213 O O . VAL B 1 164 ? -4.874 -21.356 4.503 1.00 19.45 163 VAL Q O 1
ATOM 5217 N N . ARG B 1 165 ? -3.322 -19.929 5.246 1.00 19.80 164 ARG Q N 1
ATOM 5218 C CA . ARG B 1 165 ? -3.384 -19.135 4.022 1.00 20.61 164 ARG Q CA 1
ATOM 5219 C C . ARG B 1 165 ? -2.914 -19.945 2.798 1.00 21.99 164 ARG Q C 1
ATOM 5220 O O . ARG B 1 165 ? -3.446 -19.780 1.699 1.00 24.64 164 ARG Q O 1
ATOM 5228 N N . LYS B 1 166 ? -1.913 -20.791 2.982 1.00 23.49 165 LYS Q N 1
ATOM 5229 C CA . LYS B 1 166 ? -1.377 -21.576 1.881 1.00 26.34 165 LYS Q CA 1
ATOM 5230 C C . LYS B 1 166 ? -2.242 -22.774 1.507 1.00 28.06 165 LYS Q C 1
ATOM 5231 O O . LYS B 1 166 ? -2.535 -22.975 0.323 1.00 30.33 165 LYS Q O 1
ATOM 5237 N N . LEU B 1 167 ? -2.640 -23.559 2.514 1.00 27.36 166 LEU Q N 1
ATOM 5238 C CA . LEU B 1 167 ? -3.272 -24.886 2.293 1.00 27.08 166 LEU Q CA 1
ATOM 5239 C C . LEU B 1 167 ? -4.759 -24.941 2.591 1.00 25.48 166 LEU Q C 1
ATOM 5240 O O . LEU B 1 167 ? -5.418 -25.942 2.280 1.00 24.46 166 LEU Q O 1
ATOM 5245 N N . GLY B 1 168 ? -5.292 -23.890 3.200 1.00 22.61 167 GLY Q N 1
ATOM 5246 C CA . GLY B 1 168 ? -6.692 -23.834 3.527 1.00 22.31 167 GLY Q CA 1
ATOM 5247 C C . GLY B 1 168 ? -6.920 -24.251 4.972 1.00 20.19 167 GLY Q C 1
ATOM 5248 O O . GLY B 1 168 ? -6.079 -24.918 5.563 1.00 20.31 167 GLY Q O 1
ATOM 5249 N N . PRO B 1 169 ? -8.067 -23.847 5.538 1.00 20.28 168 PRO Q N 1
ATOM 5250 C CA . PRO B 1 169 ? -8.353 -24.094 6.948 1.00 20.55 168 PRO Q CA 1
ATOM 5251 C C . PRO B 1 169 ? -8.579 -25.553 7.315 1.00 21.68 168 PRO Q C 1
ATOM 5252 O O . PRO B 1 169 ? -8.454 -25.912 8.482 1.00 21.65 168 PRO Q O 1
ATOM 5256 N N . ASP B 1 170 ? -8.902 -26.403 6.339 1.00 22.01 169 ASP Q N 1
ATOM 5257 C CA . ASP B 1 170 ? -9.037 -27.831 6.639 1.00 24.17 169 ASP Q CA 1
ATOM 5258 C C . ASP B 1 170 ? -7.681 -28.516 6.868 1.00 24.00 169 ASP Q C 1
ATOM 5259 O O . ASP B 1 170 ? -7.635 -29.617 7.420 1.00 27.05 169 ASP Q O 1
ATOM 5264 N N . ALA B 1 171 ? -6.584 -27.874 6.471 1.00 22.95 170 ALA Q N 1
ATOM 5265 C CA . ALA B 1 171 ? -5.273 -28.512 6.471 1.00 23.45 170 ALA Q CA 1
ATOM 5266 C C . ALA B 1 171 ? -4.377 -28.136 7.652 1.00 23.23 170 ALA Q C 1
ATOM 5267 O O . ALA B 1 171 ? -3.262 -28.643 7.761 1.00 24.69 170 ALA Q O 1
ATOM 5269 N N . ALA B 1 172 ? -4.838 -27.241 8.525 1.00 22.08 171 ALA Q N 1
ATOM 5270 C CA . ALA B 1 172 ? -3.995 -26.742 9.598 1.00 20.31 171 ALA Q CA 1
ATOM 5271 C C . ALA B 1 172 ? -4.863 -26.217 10.740 1.00 19.39 171 ALA Q C 1
ATOM 5272 O O . ALA B 1 172 ? -6.048 -25.952 10.525 1.00 19.52 171 ALA Q O 1
ATOM 5274 N N . PRO B 1 173 ? -4.279 -26.049 11.948 1.00 17.79 172 PRO Q N 1
ATOM 5275 C CA . PRO B 1 173 ? -5.044 -25.404 13.003 1.00 16.12 172 PRO Q CA 1
ATOM 5276 C C . PRO B 1 173 ? -5.576 -24.029 12.549 1.00 15.00 172 PRO Q C 1
ATOM 5277 O O . PRO B 1 173 ? -4.800 -23.162 12.127 1.00 14.18 172 PRO Q O 1
ATOM 5281 N N . ALA B 1 174 ? -6.895 -23.850 12.611 1.00 13.32 173 ALA Q N 1
ATOM 5282 C CA . ALA B 1 174 ? -7.509 -22.792 11.911 1.00 12.61 173 ALA Q CA 1
ATOM 5283 C C . ALA B 1 174 ? -8.198 -21.743 12.782 1.00 11.93 173 ALA Q C 1
ATOM 5284 O O . ALA B 1 174 ? -9.052 -21.014 12.294 1.00 12.26 173 ALA Q O 1
ATOM 5286 N N . GLY B 1 175 ? -7.817 -21.639 14.039 1.00 11.55 174 GLY Q N 1
ATOM 5287 C CA . GLY B 1 175 ? -8.185 -20.472 14.804 1.00 10.22 174 GLY Q CA 1
ATOM 5288 C C . GLY B 1 175 ? -9.695 -20.538 15.005 1.00 11.20 174 GLY Q C 1
ATOM 5289 O O . GLY B 1 175 ? -10.228 -21.579 15.298 1.00 9.95 174 GLY Q O 1
ATOM 5290 N N . TRP B 1 176 ? -10.361 -19.409 14.872 1.00 10.47 175 TRP Q N 1
ATOM 5291 C CA . TRP B 1 176 ? -11.805 -19.320 15.143 1.00 11.38 175 TRP Q CA 1
ATOM 5292 C C . TRP B 1 176 ? -12.668 -19.995 14.061 1.00 11.79 175 TRP Q C 1
ATOM 5293 O O . TRP B 1 176 ? -13.891 -19.988 14.181 1.00 13.32 175 TRP Q O 1
ATOM 5304 N N . LEU B 1 177 ? -12.040 -20.602 13.043 1.00 12.99 176 LEU Q N 1
ATOM 5305 C CA . LEU B 1 177 ? -12.786 -21.444 12.109 1.00 13.60 176 LEU Q CA 1
ATOM 5306 C C . LEU B 1 177 ? -13.004 -22.872 12.642 1.00 14.50 176 LEU Q C 1
ATOM 5307 O O . LEU B 1 177 ? -13.751 -23.620 12.052 1.00 15.01 176 LEU Q O 1
ATOM 5312 N N . ASP B 1 178 ? -12.330 -23.241 13.730 1.00 14.80 177 ASP Q N 1
ATOM 5313 C CA . ASP B 1 178 ? -12.432 -24.588 14.327 1.00 15.87 177 ASP Q CA 1
ATOM 5314 C C . ASP B 1 178 ? -13.325 -24.498 15.576 1.00 15.73 177 ASP Q C 1
ATOM 5315 O O . ASP B 1 178 ? -13.016 -23.737 16.498 1.00 14.17 177 ASP Q O 1
ATOM 5320 N N . GLU B 1 179 ? -14.434 -25.244 15.587 1.00 16.82 178 GLU Q N 1
ATOM 5321 C CA . GLU B 1 179 ? -15.361 -25.317 16.725 1.00 18.85 178 GLU Q CA 1
ATOM 5322 C C . GLU B 1 179 ? -14.644 -25.515 18.050 1.00 16.68 178 GLU Q C 1
ATOM 5323 O O . GLU B 1 179 ? -14.991 -24.880 19.060 1.00 15.35 178 GLU Q O 1
ATOM 5329 N N . LYS B 1 180 ? -13.634 -26.383 18.054 1.00 15.95 179 LYS Q N 1
ATOM 5330 C CA . LYS B 1 180 ? -12.969 -26.759 19.291 1.00 15.86 179 LYS Q CA 1
ATOM 5331 C C . LYS B 1 180 ? -12.139 -25.632 19.903 1.00 14.00 179 LYS Q C 1
ATOM 5332 O O . LYS B 1 180 ? -11.878 -25.643 21.086 1.00 14.10 179 LYS Q O 1
ATOM 5338 N N . THR B 1 181 ? -11.729 -24.663 19.097 1.00 11.80 180 THR Q N 1
ATOM 5339 C CA . THR B 1 181 ? -11.114 -23.442 19.626 1.00 11.60 180 THR Q CA 1
ATOM 5340 C C . THR B 1 181 ? -11.967 -22.778 20.677 1.00 11.11 180 THR Q C 1
ATOM 5341 O O . THR B 1 181 ? -11.465 -22.359 21.716 1.00 12.03 180 THR Q O 1
ATOM 5345 N N . VAL B 1 182 ? -13.283 -22.789 20.462 1.00 10.90 181 VAL Q N 1
ATOM 5346 C CA . VAL B 1 182 ? -14.200 -22.176 21.414 1.00 11.26 181 VAL Q CA 1
ATOM 5347 C C . VAL B 1 182 ? -14.131 -22.957 22.744 1.00 11.65 181 VAL Q C 1
ATOM 5348 O O . VAL B 1 182 ? -14.022 -22.380 23.825 1.00 10.72 181 VAL Q O 1
ATOM 5352 N N . VAL B 1 183 ? -14.147 -24.287 22.643 1.00 12.78 182 VAL Q N 1
ATOM 5353 C CA . VAL B 1 183 ? -14.092 -25.137 23.835 1.00 12.33 182 VAL Q CA 1
ATOM 5354 C C . VAL B 1 183 ? -12.779 -24.937 24.586 1.00 12.05 182 VAL Q C 1
ATOM 5355 O O . VAL B 1 183 ? -12.784 -24.794 25.825 1.00 11.90 182 VAL Q O 1
ATOM 5359 N N . GLU B 1 184 ? -11.654 -24.873 23.861 1.00 11.78 183 GLU Q N 1
ATOM 5360 C CA . GLU B 1 184 ? -10.370 -24.582 24.497 1.00 12.49 183 GLU Q CA 1
ATOM 5361 C C . GLU B 1 184 ? -10.372 -23.176 25.156 1.00 12.07 183 GLU Q C 1
ATOM 5362 O O . GLU B 1 184 ? -9.801 -22.966 26.254 1.00 11.79 183 GLU Q O 1
ATOM 5368 N N . PHE B 1 185 ? -11.047 -22.219 24.521 1.00 11.43 184 PHE Q N 1
ATOM 5369 C CA . PHE B 1 185 ? -11.162 -20.873 25.111 1.00 11.88 184 PHE Q CA 1
ATOM 5370 C C . PHE B 1 185 ? -11.947 -20.872 26.411 1.00 11.72 184 PHE Q C 1
ATOM 5371 O O . PHE B 1 185 ? -11.630 -20.127 27.349 1.00 12.57 184 PHE Q O 1
ATOM 5379 N N . VAL B 1 186 ? -12.991 -21.698 26.470 1.00 12.14 185 VAL Q N 1
ATOM 5380 C CA . VAL B 1 186 ? -13.775 -21.862 27.682 1.00 12.24 185 VAL Q CA 1
ATOM 5381 C C . VAL B 1 186 ? -12.891 -22.380 28.804 1.00 12.18 185 VAL Q C 1
ATOM 5382 O O . VAL B 1 186 ? -12.970 -21.869 29.924 1.00 13.34 185 VAL Q O 1
ATOM 5386 N N . LYS B 1 187 ? -12.034 -23.360 28.517 1.00 12.39 186 LYS Q N 1
ATOM 5387 C CA . LYS B 1 187 ? -11.156 -23.911 29.553 1.00 12.95 186 LYS Q CA 1
ATOM 5388 C C . LYS B 1 187 ? -10.271 -22.784 30.082 1.00 12.93 186 LYS Q C 1
ATOM 5389 O O . LYS B 1 187 ? -10.015 -22.650 31.295 1.00 13.07 186 LYS Q O 1
ATOM 5395 N N . PHE B 1 188 ? -9.756 -21.998 29.155 1.00 11.86 187 PHE Q N 1
ATOM 5396 C CA . PHE B 1 188 ? -8.874 -20.856 29.514 1.00 11.12 187 PHE Q CA 1
ATOM 5397 C C . PHE B 1 188 ? -9.595 -19.843 30.394 1.00 10.72 187 PHE Q C 1
ATOM 5398 O O . PHE B 1 188 ? -9.081 -19.451 31.438 1.00 10.72 187 PHE Q O 1
ATOM 5406 N N . ALA B 1 189 ? -10.806 -19.473 29.989 1.00 9.78 188 ALA Q N 1
ATOM 5407 C CA . ALA B 1 189 ? -11.643 -18.515 30.733 1.00 9.72 188 ALA Q CA 1
ATOM 5408 C C . ALA B 1 189 ? -11.874 -18.988 32.141 1.00 9.92 188 ALA Q C 1
ATOM 5409 O O . ALA B 1 189 ? -11.674 -18.227 33.098 1.00 9.96 188 ALA Q O 1
ATOM 5411 N N . ALA B 1 190 ? -12.212 -20.249 32.290 1.00 10.34 189 ALA Q N 1
ATOM 5412 C CA . ALA B 1 190 ? -12.451 -20.809 33.643 1.00 11.44 189 ALA Q CA 1
ATOM 5413 C C . ALA B 1 190 ? -11.204 -20.825 34.494 1.00 11.59 189 ALA Q C 1
ATOM 5414 O O . ALA B 1 190 ? -11.234 -20.437 35.668 1.00 12.56 189 ALA Q O 1
ATOM 5416 N N . PHE B 1 191 ? -10.109 -21.267 33.898 1.00 12.20 190 PHE Q N 1
ATOM 5417 C CA . PHE B 1 191 ? -8.785 -21.244 34.513 1.00 12.62 190 PHE Q CA 1
ATOM 5418 C C . PHE B 1 191 ? -8.388 -19.861 35.028 1.00 12.49 190 PHE Q C 1
ATOM 5419 O O . PHE B 1 191 ? -7.941 -19.719 36.172 1.00 11.98 190 PHE Q O 1
ATOM 5427 N N . VAL B 1 192 ? -8.526 -18.852 34.175 1.00 11.45 191 VAL Q N 1
ATOM 5428 C CA . VAL B 1 192 ? -8.249 -17.475 34.558 1.00 11.58 191 VAL Q CA 1
ATOM 5429 C C . VAL B 1 192 ? -9.163 -16.987 35.692 1.00 11.11 191 VAL Q C 1
ATOM 5430 O O . VAL B 1 192 ? -8.687 -16.409 36.671 1.00 11.85 191 VAL Q O 1
ATOM 5434 N N . ALA B 1 193 ? -10.479 -17.232 35.619 1.00 11.70 192 ALA Q N 1
ATOM 5435 C CA . ALA B 1 193 ? -11.351 -16.764 36.646 1.00 10.98 192 ALA Q CA 1
ATOM 5436 C C . ALA B 1 193 ? -11.116 -17.452 38.014 1.00 11.93 192 ALA Q C 1
ATOM 5437 O O . ALA B 1 193 ? -11.120 -16.784 39.080 1.00 11.15 192 ALA Q O 1
ATOM 5439 N N . TYR B 1 194 ? -10.879 -18.763 37.970 1.00 11.50 193 TYR Q N 1
ATOM 5440 C CA . TYR B 1 194 ? -10.622 -19.544 39.127 1.00 12.96 193 TYR Q CA 1
ATOM 5441 C C . TYR B 1 194 ? -9.499 -18.912 39.902 1.00 12.32 193 TYR Q C 1
ATOM 5442 O O . TYR B 1 194 ? -9.597 -18.708 41.111 1.00 14.89 193 TYR Q O 1
ATOM 5451 N N . HIS B 1 195 ? -8.396 -18.654 39.207 1.00 13.23 194 HIS Q N 1
ATOM 5452 C CA . HIS B 1 195 ? -7.191 -18.093 39.848 1.00 13.79 194 HIS Q CA 1
ATOM 5453 C C . HIS B 1 195 ? -7.150 -16.593 40.158 1.00 14.31 194 HIS Q C 1
ATOM 5454 O O . HIS B 1 195 ? -6.637 -16.206 41.231 1.00 15.11 194 HIS Q O 1
ATOM 5461 N N . LEU B 1 196 ? -7.619 -15.759 39.230 1.00 13.76 195 LEU Q N 1
ATOM 5462 C CA . LEU B 1 196 ? -7.359 -14.319 39.264 1.00 14.33 195 LEU Q CA 1
ATOM 5463 C C . LEU B 1 196 ? -8.488 -13.428 39.699 1.00 13.90 195 LEU Q C 1
ATOM 5464 O O . LEU B 1 196 ? -8.290 -12.228 39.849 1.00 13.09 195 LEU Q O 1
ATOM 5469 N N . ASP B 1 197 ? -9.689 -13.987 39.945 1.00 13.79 196 ASP Q N 1
ATOM 5470 C CA . ASP B 1 197 ? -10.858 -13.182 40.339 1.00 13.81 196 ASP Q CA 1
ATOM 5471 C C . ASP B 1 197 ? -10.611 -12.209 41.497 1.00 14.34 196 ASP Q C 1
ATOM 5472 O O . ASP B 1 197 ? -11.162 -11.108 41.516 1.00 14.05 196 ASP Q O 1
ATOM 5477 N N . ASP B 1 198 ? -9.782 -12.615 42.457 1.00 14.35 197 ASP Q N 1
ATOM 5478 C CA . ASP B 1 198 ? -9.404 -11.731 43.554 1.00 14.88 197 ASP Q CA 1
ATOM 5479 C C . ASP B 1 198 ? -8.650 -10.437 43.160 1.00 15.24 197 ASP Q C 1
ATOM 5480 O O . ASP B 1 198 ? -8.546 -9.512 43.969 1.00 16.62 197 ASP Q O 1
ATOM 5485 N N . LEU B 1 199 ? -8.150 -10.369 41.922 1.00 14.41 198 LEU Q N 1
ATOM 5486 C CA . LEU B 1 199 ? -7.468 -9.198 41.400 1.00 14.55 198 LEU Q CA 1
ATOM 5487 C C . LEU B 1 199 ? -8.302 -8.402 40.395 1.00 14.56 198 LEU Q C 1
ATOM 5488 O O . LEU B 1 199 ? -7.874 -7.321 39.954 1.00 14.27 198 LEU Q O 1
ATOM 5493 N N . VAL B 1 200 ? -9.493 -8.902 40.075 1.00 13.80 199 VAL Q N 1
ATOM 5494 C CA . VAL B 1 200 ? -10.249 -8.388 38.939 1.00 13.62 199 VAL Q CA 1
ATOM 5495 C C . VAL B 1 200 ? -11.557 -7.762 39.407 1.00 13.10 199 VAL Q C 1
ATOM 5496 O O . VAL B 1 200 ? -12.309 -8.433 40.129 1.00 15.57 199 VAL Q O 1
ATOM 5500 N N . ASP B 1 201 ? -11.845 -6.521 38.999 1.00 11.74 200 ASP Q N 1
ATOM 5501 C CA . ASP B 1 201 ? -13.101 -5.884 39.340 1.00 12.78 200 ASP Q CA 1
ATOM 5502 C C . ASP B 1 201 ? -14.265 -6.110 38.358 1.00 12.76 200 ASP Q C 1
ATOM 5503 O O . ASP B 1 201 ? -15.422 -6.105 38.775 1.00 12.58 200 ASP Q O 1
ATOM 5508 N N . MET B 1 202 ? -13.939 -6.249 37.071 1.00 12.84 201 MET Q N 1
ATOM 5509 C CA . MET B 1 202 ? -14.880 -6.434 35.998 1.00 12.45 201 MET Q CA 1
ATOM 5510 C C . MET B 1 202 ? -14.141 -7.229 34.945 1.00 11.80 201 MET Q C 1
ATOM 5511 O O . MET B 1 202 ? -12.901 -7.085 34.797 1.00 12.14 201 MET Q O 1
ATOM 5516 N N . TRP B 1 203 ? -14.890 -8.063 34.223 1.00 10.46 202 TRP Q N 1
ATOM 5517 C CA . TRP B 1 203 ? -14.356 -8.889 33.166 1.00 10.12 202 TRP Q CA 1
ATOM 5518 C C . TRP B 1 203 ? -14.874 -8.466 31.782 1.00 9.49 202 TRP Q C 1
ATOM 5519 O O . TRP B 1 203 ? -16.041 -8.062 31.581 1.00 10.11 202 TRP Q O 1
ATOM 5530 N N . SER B 1 204 ? -14.010 -8.707 30.823 1.00 8.89 203 SER Q N 1
ATOM 5531 C CA . SER B 1 204 ? -14.350 -8.643 29.386 1.00 8.89 203 SER Q CA 1
ATOM 5532 C C . SER B 1 204 ? -13.890 -9.924 28.758 1.00 8.59 203 SER Q C 1
ATOM 5533 O O . SER B 1 204 ? -12.781 -10.377 29.000 1.00 8.92 203 SER Q O 1
ATOM 5536 N N . THR B 1 205 ? -14.745 -10.547 27.979 1.00 9.57 204 THR Q N 1
ATOM 5537 C CA . THR B 1 205 ? -14.334 -11.805 27.313 1.00 9.46 204 THR Q CA 1
ATOM 5538 C C . THR B 1 205 ? -13.372 -11.603 26.182 1.00 9.31 204 THR Q C 1
ATOM 5539 O O . THR B 1 205 ? -12.569 -12.450 25.904 1.00 9.02 204 THR Q O 1
ATOM 5543 N N . MET B 1 206 ? -13.529 -10.503 25.479 1.00 9.53 205 MET Q N 1
ATOM 5544 C CA . MET B 1 206 ? -12.781 -10.305 24.243 1.00 9.57 205 MET Q CA 1
ATOM 5545 C C . MET B 1 206 ? -12.846 -8.843 23.841 1.00 9.09 205 MET Q C 1
ATOM 5546 O O . MET B 1 206 ? -13.780 -8.096 24.193 1.00 8.95 205 MET Q O 1
ATOM 5551 N N . ASN B 1 207 ? -11.856 -8.480 23.042 1.00 9.03 206 ASN Q N 1
ATOM 5552 C CA . ASN B 1 207 ? -11.718 -7.154 22.500 1.00 9.50 206 ASN Q CA 1
ATOM 5553 C C . ASN B 1 207 ? -11.864 -7.146 20.975 1.00 9.50 206 ASN Q C 1
ATOM 5554 O O . ASN B 1 207 ? -11.147 -7.899 20.262 1.00 9.95 206 ASN Q O 1
ATOM 5559 N N . GLU B 1 208 ? -12.795 -6.363 20.487 1.00 9.41 207 GLU Q N 1
ATOM 5560 C CA . GLU B 1 208 ? -12.958 -6.114 19.045 1.00 9.51 207 GLU Q CA 1
ATOM 5561 C C . GLU B 1 208 ? -13.012 -7.387 18.171 1.00 9.94 207 GLU Q C 1
ATOM 5562 O O . GLU B 1 208 ? -12.289 -7.511 17.201 1.00 9.31 207 GLU Q O 1
ATOM 5568 N N . PRO B 1 209 ? -13.862 -8.370 18.552 1.00 10.54 208 PRO Q N 1
ATOM 5569 C CA . PRO B 1 209 ? -13.972 -9.572 17.770 1.00 10.20 208 PRO Q CA 1
ATOM 5570 C C . PRO B 1 209 ? -14.331 -9.283 16.305 1.00 10.04 208 PRO Q C 1
ATOM 5571 O O . PRO B 1 209 ? -13.931 -10.044 15.418 1.00 10.60 208 PRO Q O 1
ATOM 5575 N N . ASN B 1 210 ? -15.038 -8.193 16.061 1.00 10.26 209 ASN Q N 1
ATOM 5576 C CA . ASN B 1 210 ? -15.398 -7.732 14.690 1.00 10.60 209 ASN Q CA 1
ATOM 5577 C C . ASN B 1 210 ? -14.190 -7.435 13.827 1.00 11.94 209 ASN Q C 1
ATOM 5578 O O . ASN B 1 210 ? -14.144 -7.755 12.623 1.00 12.20 209 ASN Q O 1
ATOM 5583 N N . VAL B 1 211 ? -13.173 -6.880 14.452 1.00 12.24 210 VAL Q N 1
ATOM 5584 C CA . VAL B 1 211 ? -11.913 -6.634 13.725 1.00 12.58 210 VAL Q CA 1
ATOM 5585 C C . VAL B 1 211 ? -11.247 -7.954 13.368 1.00 12.47 210 VAL Q C 1
ATOM 5586 O O . VAL B 1 211 ? -10.780 -8.140 12.240 1.00 11.76 210 VAL Q O 1
ATOM 5590 N N . VAL B 1 212 ? -11.323 -8.929 14.274 1.00 11.93 211 VAL Q N 1
ATOM 5591 C CA . VAL B 1 212 ? -10.681 -10.213 14.023 1.00 11.43 211 VAL Q CA 1
ATOM 5592 C C . VAL B 1 212 ? -11.255 -10.890 12.791 1.00 11.82 211 VAL Q C 1
ATOM 5593 O O . VAL B 1 212 ? -10.481 -11.298 11.895 1.00 11.81 211 VAL Q O 1
ATOM 5597 N N . TYR B 1 213 ? -12.586 -11.025 12.742 1.00 11.55 212 TYR Q N 1
ATOM 5598 C CA . TYR B 1 213 ? -13.195 -11.781 11.666 1.00 11.82 212 TYR Q CA 1
ATOM 5599 C C . TYR B 1 213 ? -13.253 -10.994 10.346 1.00 12.12 212 TYR Q C 1
ATOM 5600 O O . TYR B 1 213 ? -13.026 -11.566 9.283 1.00 12.47 212 TYR Q O 1
ATOM 5609 N N . ASN B 1 214 ? -13.551 -9.699 10.399 1.00 12.33 213 ASN Q N 1
ATOM 5610 C CA . ASN B 1 214 ? -13.633 -8.897 9.166 1.00 12.20 213 ASN Q CA 1
ATOM 5611 C C . ASN B 1 214 ? -12.269 -8.648 8.562 1.00 13.44 213 ASN Q C 1
ATOM 5612 O O . ASN B 1 214 ? -12.072 -8.736 7.338 1.00 13.49 213 ASN Q O 1
ATOM 5617 N N . GLN B 1 215 ? -11.269 -8.377 9.390 1.00 13.97 214 GLN Q N 1
ATOM 5618 C CA . GLN B 1 215 ? -9.969 -8.122 8.797 1.00 13.44 214 GLN Q CA 1
ATOM 5619 C C . GLN B 1 215 ? -9.241 -9.375 8.403 1.00 14.17 214 GLN Q C 1
ATOM 5620 O O . GLN B 1 215 ? -8.480 -9.346 7.438 1.00 14.30 214 GLN Q O 1
ATOM 5626 N N . GLY B 1 216 ? -9.425 -10.461 9.151 1.00 12.89 215 GLY Q N 1
ATOM 5627 C CA . GLY B 1 216 ? -8.730 -11.693 8.860 1.00 12.83 215 GLY Q CA 1
ATOM 5628 C C . GLY B 1 216 ? -9.165 -12.404 7.586 1.00 12.52 215 GLY Q C 1
ATOM 5629 O O . GLY B 1 216 ? -8.344 -13.076 6.936 1.00 11.97 215 GLY Q O 1
ATOM 5630 N N . TYR B 1 217 ? -10.448 -12.257 7.267 1.00 12.34 216 TYR Q N 1
ATOM 5631 C CA . TYR B 1 217 ? -11.083 -13.049 6.196 1.00 12.58 216 TYR Q CA 1
ATOM 5632 C C . TYR B 1 217 ? -11.753 -12.250 5.088 1.00 13.50 216 TYR Q C 1
ATOM 5633 O O . TYR B 1 217 ? -12.258 -12.849 4.146 1.00 14.40 216 TYR Q O 1
ATOM 5642 N N . ILE B 1 218 ? -11.803 -10.920 5.201 1.00 14.05 217 ILE Q N 1
ATOM 5643 C CA . ILE B 1 218 ? -12.414 -10.087 4.163 1.00 14.24 217 ILE Q CA 1
ATOM 5644 C C . ILE B 1 218 ? -11.498 -8.947 3.731 1.00 14.93 217 ILE Q C 1
ATOM 5645 O O . ILE B 1 218 ? -11.118 -8.866 2.566 1.00 14.92 217 ILE Q O 1
ATOM 5650 N N . ASN B 1 219 ? -11.160 -8.068 4.662 1.00 13.96 218 ASN Q N 1
ATOM 5651 C CA . ASN B 1 219 ? -10.399 -6.874 4.333 1.00 14.54 218 ASN Q CA 1
ATOM 5652 C C . ASN B 1 219 ? -8.913 -7.155 4.403 1.00 14.22 218 ASN Q C 1
ATOM 5653 O O . ASN B 1 219 ? -8.233 -6.721 5.312 1.00 14.29 218 ASN Q O 1
ATOM 5658 N N . LEU B 1 220 ? -8.414 -7.887 3.408 1.00 14.11 219 LEU Q N 1
ATOM 5659 C CA . LEU B 1 220 ? -7.083 -8.424 3.424 1.00 14.71 219 LEU Q CA 1
ATOM 5660 C C . LEU B 1 220 ? -5.966 -7.374 3.342 1.00 14.53 219 LEU Q C 1
ATOM 5661 O O . LEU B 1 220 ? -4.860 -7.639 3.790 1.00 14.76 219 LEU Q O 1
ATOM 5666 N N . ALA B 1 221 ? -6.276 -6.193 2.832 1.00 14.64 220 ALA Q N 1
ATOM 5667 C CA . ALA B 1 221 ? -5.304 -5.100 2.803 1.00 14.19 220 ALA Q CA 1
ATOM 5668 C C . ALA B 1 221 ? -4.849 -4.694 4.222 1.00 14.40 220 ALA Q C 1
ATOM 5669 O O . ALA B 1 221 ? -3.767 -4.076 4.388 1.00 13.13 220 ALA Q O 1
ATOM 5671 N N . SER B 1 222 ? -5.644 -5.097 5.215 1.00 14.52 221 SER Q N 1
ATOM 5672 C CA . SER B 1 222 ? -5.362 -4.886 6.639 1.00 14.49 221 SER Q CA 1
ATOM 5673 C C . SER B 1 222 ? -4.136 -5.624 7.159 1.00 14.79 221 SER Q C 1
ATOM 5674 O O . SER B 1 222 ? -3.598 -5.270 8.206 1.00 14.48 221 SER Q O 1
ATOM 5677 N N . GLY B 1 223 ? -3.723 -6.665 6.456 1.00 14.03 222 GLY Q N 1
ATOM 5678 C CA . GLY B 1 223 ? -2.627 -7.483 6.895 1.00 15.22 222 GLY Q CA 1
ATOM 5679 C C . GLY B 1 223 ? -2.859 -8.146 8.247 1.00 15.74 222 GLY Q C 1
ATOM 5680 O O . GLY B 1 223 ? -1.947 -8.220 9.051 1.00 16.49 222 GLY Q O 1
ATOM 5681 N N . PHE B 1 224 ? -4.081 -8.620 8.459 1.00 14.07 223 PHE Q N 1
ATOM 5682 C CA . PHE B 1 224 ? -4.428 -9.487 9.595 1.00 14.77 223 PHE Q CA 1
ATOM 5683 C C . PHE B 1 224 ? -4.407 -10.988 9.267 1.00 14.18 223 PHE Q C 1
ATOM 5684 O O . PHE B 1 224 ? -4.793 -11.395 8.148 1.00 15.33 223 PHE Q O 1
ATOM 5692 N N . PRO B 1 225 ? -4.016 -11.818 10.255 1.00 13.94 224 PRO Q N 1
ATOM 5693 C CA . PRO B 1 225 ? -3.994 -13.267 10.047 1.00 13.57 224 PRO Q CA 1
ATOM 5694 C C . PRO B 1 225 ? -5.439 -13.799 9.984 1.00 13.69 224 PRO Q C 1
ATOM 5695 O O . PRO B 1 225 ? -6.317 -13.265 10.675 1.00 13.72 224 PRO Q O 1
ATOM 5699 N N . PRO B 1 226 ? -5.689 -14.846 9.198 1.00 12.69 225 PRO Q N 1
ATOM 5700 C CA . PRO B 1 226 ? -4.748 -15.540 8.317 1.00 13.48 225 PRO Q CA 1
ATOM 5701 C C . PRO B 1 226 ? -4.719 -14.965 6.932 1.00 14.54 225 PRO Q C 1
ATOM 5702 O O . PRO B 1 226 ? -3.934 -15.446 6.114 1.00 14.80 225 PRO Q O 1
ATOM 5706 N N . GLY B 1 227 ? -5.565 -13.975 6.651 1.00 14.82 226 GLY Q N 1
ATOM 5707 C CA . GLY B 1 227 ? -5.528 -13.267 5.378 1.00 16.87 226 GLY Q CA 1
ATOM 5708 C C . GLY B 1 227 ? -5.876 -14.124 4.169 1.00 17.40 226 GLY Q C 1
ATOM 5709 O O . GLY B 1 227 ? -5.141 -14.122 3.205 1.00 19.83 226 GLY Q O 1
ATOM 5710 N N . PHE B 1 228 ? -6.955 -14.899 4.226 1.00 19.13 227 PHE Q N 1
ATOM 5711 C CA . PHE B 1 228 ? -7.514 -15.428 2.971 1.00 20.77 227 PHE Q CA 1
ATOM 5712 C C . PHE B 1 228 ? -8.963 -15.038 2.910 1.00 19.29 227 PHE Q C 1
ATOM 5713 O O . PHE B 1 228 ? -9.618 -14.993 3.938 1.00 20.76 227 PHE Q O 1
ATOM 5721 N N . LEU B 1 229 ? -9.425 -14.723 1.704 1.00 18.57 228 LEU Q N 1
ATOM 5722 C CA . LEU B 1 229 ? -10.688 -14.086 1.463 1.00 19.93 228 LEU Q CA 1
ATOM 5723 C C . LEU B 1 229 ? -11.774 -15.136 1.464 1.00 18.72 228 LEU Q C 1
ATOM 5724 O O . LEU B 1 229 ? -11.793 -16.023 0.602 1.00 18.91 228 LEU Q O 1
ATOM 5729 N N . SER B 1 230 ? -12.686 -15.016 2.407 1.00 16.85 229 SER Q N 1
ATOM 5730 C CA . SER B 1 230 ? -13.864 -15.876 2.435 1.00 16.14 229 SER Q CA 1
ATOM 5731 C C . SER B 1 230 ? -14.947 -15.319 3.332 1.00 16.50 229 SER Q C 1
ATOM 5732 O O . SER B 1 230 ? -14.808 -15.267 4.568 1.00 17.48 229 SER Q O 1
ATOM 5735 N N . PHE B 1 231 ? -15.987 -14.837 2.683 1.00 17.50 230 PHE Q N 1
ATOM 5736 C CA A PHE B 1 231 ? -17.172 -14.408 3.424 0.50 17.23 230 PHE Q CA 1
ATOM 5737 C CA B PHE B 1 231 ? -17.308 -14.518 3.247 0.50 18.49 230 PHE Q CA 1
ATOM 5738 C C . PHE B 1 231 ? -17.731 -15.522 4.320 1.00 17.58 230 PHE Q C 1
ATOM 5739 O O . PHE B 1 231 ? -18.113 -15.212 5.464 1.00 16.86 230 PHE Q O 1
ATOM 5754 N N . GLU B 1 232 ? -17.710 -16.776 3.883 1.00 18.19 231 GLU Q N 1
ATOM 5755 C CA . GLU B 1 232 ? -18.202 -17.909 4.681 1.00 18.82 231 GLU Q CA 1
ATOM 5756 C C . GLU B 1 232 ? -17.320 -18.100 5.914 1.00 17.27 231 GLU Q C 1
ATOM 5757 O O . GLU B 1 232 ? -17.832 -18.337 7.015 1.00 15.06 231 GLU Q O 1
ATOM 5763 N N . ALA B 1 233 ? -16.002 -18.005 5.726 1.00 15.36 232 ALA Q N 1
ATOM 5764 C CA . ALA B 1 233 ? -15.063 -18.025 6.845 1.00 14.79 232 ALA Q CA 1
ATOM 5765 C C . ALA B 1 233 ? -15.310 -16.875 7.842 1.00 15.27 232 ALA Q C 1
ATOM 5766 O O . ALA B 1 233 ? -15.340 -17.102 9.057 1.00 13.71 232 ALA Q O 1
ATOM 5768 N N . ALA B 1 234 ? -15.459 -15.649 7.345 1.00 15.08 233 ALA Q N 1
ATOM 5769 C CA . ALA B 1 234 ? -15.781 -14.521 8.241 1.00 15.21 233 ALA Q CA 1
ATOM 5770 C C . ALA B 1 234 ? -17.049 -14.832 9.044 1.00 15.79 233 ALA Q C 1
ATOM 5771 O O . ALA B 1 234 ? -17.071 -14.685 10.252 1.00 14.52 233 ALA Q O 1
ATOM 5773 N N . GLU B 1 235 ? -18.089 -15.307 8.373 1.00 16.01 234 GLU Q N 1
ATOM 5774 C CA . GLU B 1 235 ? -19.342 -15.653 9.102 1.00 17.21 234 GLU Q CA 1
ATOM 5775 C C . GLU B 1 235 ? -19.134 -16.763 10.150 1.00 15.25 234 GLU Q C 1
ATOM 5776 O O . GLU B 1 235 ? -19.746 -16.723 11.222 1.00 13.62 234 GLU Q O 1
ATOM 5782 N N . LYS B 1 236 ? -18.290 -17.741 9.839 1.00 14.48 235 LYS Q N 1
ATOM 5783 C CA . LYS B 1 236 ? -18.050 -18.876 10.742 1.00 15.36 235 LYS Q CA 1
ATOM 5784 C C . LYS B 1 236 ? -17.231 -18.413 11.941 1.00 13.67 235 LYS Q C 1
ATOM 5785 O O . LYS B 1 236 ? -17.543 -18.714 13.083 1.00 12.96 235 LYS Q O 1
ATOM 5791 N N . ALA B 1 237 ? -16.168 -17.655 11.676 1.00 12.31 236 ALA Q N 1
ATOM 5792 C CA . ALA B 1 237 ? -15.418 -17.070 12.796 1.00 11.04 236 ALA Q CA 1
ATOM 5793 C C . ALA B 1 237 ? -16.317 -16.179 13.680 1.00 11.43 236 ALA Q C 1
ATOM 5794 O O . ALA B 1 237 ? -16.206 -16.213 14.908 1.00 11.39 236 ALA Q O 1
ATOM 5796 N N . LYS B 1 238 ? -17.196 -15.381 13.071 1.00 11.14 237 LYS Q N 1
ATOM 5797 C CA . LYS B 1 238 ? -18.117 -14.521 13.833 1.00 11.66 237 LYS Q CA 1
ATOM 5798 C C . LYS B 1 238 ? -19.036 -15.380 14.720 1.00 11.04 237 LYS Q C 1
ATOM 5799 O O . LYS B 1 238 ? -19.156 -15.154 15.929 1.00 11.09 237 LYS Q O 1
ATOM 5805 N N . PHE B 1 239 ? -19.648 -16.382 14.119 1.00 11.43 238 PHE Q N 1
ATOM 5806 C CA . PHE B 1 239 ? -20.469 -17.345 14.890 1.00 12.19 238 PHE Q CA 1
ATOM 5807 C C . PHE B 1 239 ? -19.714 -17.976 16.052 1.00 11.75 238 PHE Q C 1
ATOM 5808 O O . PHE B 1 239 ? -20.222 -18.033 17.184 1.00 11.68 238 PHE Q O 1
ATOM 5816 N N . ASN B 1 240 ? -18.490 -18.421 15.788 1.00 11.37 239 ASN Q N 1
ATOM 5817 C CA . ASN B 1 240 ? -17.674 -19.033 16.841 1.00 11.86 239 ASN Q CA 1
ATOM 5818 C C . ASN B 1 240 ? -17.265 -18.041 17.922 1.00 11.08 239 ASN Q C 1
ATOM 5819 O O . ASN B 1 240 ? -17.220 -18.416 19.097 1.00 11.69 239 ASN Q O 1
ATOM 5824 N N . LEU B 1 241 ? -16.992 -16.789 17.546 1.00 11.31 240 LEU Q N 1
ATOM 5825 C CA . LEU B 1 241 ? -16.646 -15.777 18.526 1.00 11.05 240 LEU Q CA 1
ATOM 5826 C C . LEU B 1 241 ? -17.835 -15.382 19.411 1.00 11.16 240 LEU Q C 1
ATOM 5827 O O . LEU B 1 241 ? -17.659 -15.063 20.578 1.00 11.65 240 LEU Q O 1
ATOM 5832 N N . ILE B 1 242 ? -19.059 -15.431 18.879 1.00 11.54 241 ILE Q N 1
ATOM 5833 C CA . ILE B 1 242 ? -20.251 -15.226 19.685 1.00 11.86 241 ILE Q CA 1
ATOM 5834 C C . ILE B 1 242 ? -20.306 -16.325 20.743 1.00 11.07 241 ILE Q C 1
ATOM 5835 O O . ILE B 1 242 ? -20.541 -16.060 21.929 1.00 11.01 241 ILE Q O 1
ATOM 5840 N N . GLN B 1 243 ? -20.077 -17.561 20.323 1.00 11.08 242 GLN Q N 1
ATOM 5841 C CA . GLN B 1 243 ? -20.109 -18.680 21.263 1.00 10.92 242 GLN Q CA 1
ATOM 5842 C C . GLN B 1 243 ? -18.949 -18.633 22.241 1.00 10.72 242 GLN Q C 1
ATOM 5843 O O . GLN B 1 243 ? -19.098 -19.015 23.409 1.00 11.18 242 GLN Q O 1
ATOM 5849 N N . ALA B 1 244 ? -17.789 -18.154 21.783 1.00 10.46 243 ALA Q N 1
ATOM 5850 C CA . ALA B 1 244 ? -16.688 -17.974 22.686 1.00 10.28 243 ALA Q CA 1
ATOM 5851 C C . ALA B 1 244 ? -17.019 -16.975 23.784 1.00 10.14 243 ALA Q C 1
ATOM 5852 O O . ALA B 1 244 ? -16.603 -17.172 24.911 1.00 9.63 243 ALA Q O 1
ATOM 5854 N N . HIS B 1 245 ? -17.734 -15.907 23.447 1.00 10.55 244 HIS Q N 1
ATOM 5855 C CA . HIS B 1 245 ? -18.177 -14.964 24.460 1.00 10.78 244 HIS Q CA 1
ATOM 5856 C C . HIS B 1 245 ? -19.099 -15.674 25.454 1.00 11.28 244 HIS Q C 1
ATOM 5857 O O . HIS B 1 245 ? -18.948 -15.555 26.680 1.00 11.57 244 HIS Q O 1
ATOM 5864 N N . ILE B 1 246 ? -20.097 -16.366 24.911 1.00 11.45 245 ILE Q N 1
ATOM 5865 C CA . ILE B 1 246 ? -21.116 -16.980 25.786 1.00 11.96 245 ILE Q CA 1
ATOM 5866 C C . ILE B 1 246 ? -20.479 -18.031 26.691 1.00 11.36 245 ILE Q C 1
ATOM 5867 O O . ILE B 1 246 ? -20.712 -18.030 27.900 1.00 11.62 245 ILE Q O 1
ATOM 5872 N N . GLY B 1 247 ? -19.632 -18.894 26.128 1.00 11.11 246 GLY Q N 1
ATOM 5873 C CA . GLY B 1 247 ? -18.910 -19.911 26.913 1.00 11.95 246 GLY Q CA 1
ATOM 5874 C C . GLY B 1 247 ? -18.051 -19.298 27.983 1.00 12.20 246 GLY Q C 1
ATOM 5875 O O . GLY B 1 247 ? -18.033 -19.743 29.131 1.00 12.84 246 GLY Q O 1
ATOM 5876 N N . ALA B 1 248 ? -17.324 -18.241 27.617 1.00 11.53 247 ALA Q N 1
ATOM 5877 C CA . ALA B 1 248 ? -16.444 -17.567 28.548 1.00 11.39 247 ALA Q CA 1
ATOM 5878 C C . ALA B 1 248 ? -17.223 -16.866 29.641 1.00 11.39 247 ALA Q C 1
ATOM 5879 O O . ALA B 1 248 ? -16.803 -16.912 30.800 1.00 11.78 247 ALA Q O 1
ATOM 5881 N N . TYR B 1 249 ? -18.336 -16.224 29.283 1.00 11.62 248 TYR Q N 1
ATOM 5882 C CA . TYR B 1 249 ? -19.246 -15.645 30.269 1.00 12.08 248 TYR Q CA 1
ATOM 5883 C C . TYR B 1 249 ? -19.643 -16.732 31.253 1.00 12.05 248 TYR Q C 1
ATOM 5884 O O . TYR B 1 249 ? -19.555 -16.541 32.466 1.00 11.38 248 TYR Q O 1
ATOM 5893 N N . ASP B 1 250 ? -20.057 -17.887 30.744 1.00 12.15 249 ASP Q N 1
ATOM 5894 C CA . ASP B 1 250 ? -20.526 -18.957 31.658 1.00 12.51 249 ASP Q CA 1
ATOM 5895 C C . ASP B 1 250 ? -19.382 -19.500 32.544 1.00 12.44 249 ASP Q C 1
ATOM 5896 O O . ASP B 1 250 ? -19.580 -19.782 33.746 1.00 12.43 249 ASP Q O 1
ATOM 5901 N N . ALA B 1 251 ? -18.200 -19.668 31.946 1.00 12.02 250 ALA Q N 1
ATOM 5902 C CA . ALA B 1 251 ? -16.966 -20.091 32.626 1.00 11.88 250 ALA Q CA 1
ATOM 5903 C C . ALA B 1 251 ? -16.607 -19.150 33.749 1.00 12.50 250 ALA Q C 1
ATOM 5904 O O . ALA B 1 251 ? -16.266 -19.600 34.866 1.00 12.79 250 ALA Q O 1
ATOM 5906 N N . ILE B 1 252 ? -16.650 -17.850 33.463 1.00 12.08 251 ILE Q N 1
ATOM 5907 C CA . ILE B 1 252 ? -16.295 -16.846 34.475 1.00 11.85 251 ILE Q CA 1
ATOM 5908 C C . ILE B 1 252 ? -17.290 -16.891 35.619 1.00 11.79 251 ILE Q C 1
ATOM 5909 O O . ILE B 1 252 ? -16.927 -16.843 36.780 1.00 11.45 251 ILE Q O 1
ATOM 5914 N N . LYS B 1 253 ? -18.567 -16.945 35.289 1.00 12.29 252 LYS Q N 1
ATOM 5915 C CA . LYS B 1 253 ? -19.581 -16.907 36.323 1.00 12.93 252 LYS Q CA 1
ATOM 5916 C C . LYS B 1 253 ? -19.518 -18.123 37.256 1.00 13.66 252 LYS Q C 1
ATOM 5917 O O . LYS B 1 253 ? -19.972 -18.047 38.404 1.00 14.27 252 LYS Q O 1
ATOM 5923 N N . GLU B 1 254 ? -18.963 -19.236 36.779 1.00 14.48 253 GLU Q N 1
ATOM 5924 C CA . GLU B 1 254 ? -18.716 -20.408 37.644 1.00 14.71 253 GLU Q CA 1
ATOM 5925 C C . GLU B 1 254 ? -17.778 -20.062 38.798 1.00 15.15 253 GLU Q C 1
ATOM 5926 O O . GLU B 1 254 ? -17.894 -20.644 39.881 1.00 16.12 253 GLU Q O 1
ATOM 5932 N N . TYR B 1 255 ? -16.862 -19.118 38.558 1.00 13.62 254 TYR Q N 1
ATOM 5933 C CA . TYR B 1 255 ? -15.794 -18.785 39.522 1.00 13.40 254 TYR Q CA 1
ATOM 5934 C C . TYR B 1 255 ? -15.745 -17.295 39.851 1.00 14.37 254 TYR Q C 1
ATOM 5935 O O . TYR B 1 255 ? -14.772 -16.807 40.419 1.00 15.47 254 TYR Q O 1
ATOM 5944 N N . SER B 1 256 ? -16.812 -16.580 39.552 1.00 14.01 255 SER Q N 1
ATOM 5945 C CA . SER B 1 256 ? -16.828 -15.156 39.857 1.00 14.83 255 SER Q CA 1
ATOM 5946 C C . SER B 1 256 ? -18.232 -14.614 39.918 1.00 15.20 255 SER Q C 1
ATOM 5947 O O . SER B 1 256 ? -19.106 -15.041 39.159 1.00 16.34 255 SER Q O 1
ATOM 5950 N N . GLU B 1 257 ? -18.445 -13.639 40.798 1.00 15.61 256 GLU Q N 1
ATOM 5951 C CA . GLU B 1 257 ? -19.711 -12.921 40.871 1.00 17.77 256 GLU Q CA 1
ATOM 5952 C C . GLU B 1 257 ? -19.668 -11.575 40.163 1.00 17.77 256 GLU Q C 1
ATOM 5953 O O . GLU B 1 257 ? -20.630 -10.799 40.198 1.00 18.16 256 GLU Q O 1
ATOM 5959 N N . LYS B 1 258 ? -18.555 -11.280 39.514 1.00 16.13 257 LYS Q N 1
ATOM 5960 C CA . LYS B 1 258 ? -18.332 -9.937 38.972 1.00 16.11 257 LYS Q CA 1
ATOM 5961 C C . LYS B 1 258 ? -18.947 -9.763 37.601 1.00 15.24 257 LYS Q C 1
ATOM 5962 O O . LYS B 1 258 ? -19.285 -10.733 36.939 1.00 14.85 257 LYS Q O 1
ATOM 5968 N N . SER B 1 259 ? -19.064 -8.516 37.162 1.00 14.36 258 SER Q N 1
ATOM 5969 C CA . SER B 1 259 ? -19.717 -8.250 35.885 1.00 14.93 258 SER Q CA 1
ATOM 5970 C C . SER B 1 259 ? -18.856 -8.724 34.736 1.00 14.31 258 SER Q C 1
ATOM 5971 O O . SER B 1 259 ? -17.648 -8.493 34.749 1.00 14.53 258 SER Q O 1
ATOM 5974 N N . VAL B 1 260 ? -19.506 -9.238 33.687 1.00 12.50 259 VAL Q N 1
ATOM 5975 C CA . VAL B 1 260 ? -18.819 -9.750 32.495 1.00 11.63 259 VAL Q CA 1
ATOM 5976 C C . VAL B 1 260 ? -19.428 -9.072 31.281 1.00 10.78 259 VAL Q C 1
ATOM 5977 O O . VAL B 1 260 ? -20.625 -9.048 31.124 1.00 11.02 259 VAL Q O 1
ATOM 5981 N N . GLY B 1 261 ? -18.580 -8.442 30.482 1.00 10.12 260 GLY Q N 1
ATOM 5982 C CA . GLY B 1 261 ? -18.992 -7.684 29.351 1.00 9.45 260 GLY Q CA 1
ATOM 5983 C C . GLY B 1 261 ? -18.163 -8.110 28.152 1.00 9.30 260 GLY Q C 1
ATOM 5984 O O . GLY B 1 261 ? -17.549 -9.148 28.167 1.00 8.96 260 GLY Q O 1
ATOM 5985 N N . VAL B 1 262 ? -18.154 -7.275 27.136 1.00 9.59 261 VAL Q N 1
ATOM 5986 C CA . VAL B 1 262 ? -17.420 -7.501 25.899 1.00 9.72 261 VAL Q CA 1
ATOM 5987 C C . VAL B 1 262 ? -16.953 -6.104 25.481 1.00 9.75 261 VAL Q C 1
ATOM 5988 O O . VAL B 1 262 ? -17.633 -5.086 25.783 1.00 9.21 261 VAL Q O 1
ATOM 5992 N N . ILE B 1 263 ? -15.809 -6.058 24.800 1.00 9.93 262 ILE Q N 1
ATOM 5993 C CA . ILE B 1 263 ? -15.246 -4.794 24.302 1.00 10.19 262 ILE Q CA 1
ATOM 5994 C C . ILE B 1 263 ? -15.362 -4.869 22.778 1.00 10.11 262 ILE Q C 1
ATOM 5995 O O . ILE B 1 263 ? -14.871 -5.832 22.164 1.00 9.92 262 ILE Q O 1
ATOM 6000 N N . TYR B 1 264 ? -15.978 -3.849 22.167 1.00 9.98 263 TYR Q N 1
ATOM 6001 C CA . TYR B 1 264 ? -16.311 -3.876 20.718 1.00 10.30 263 TYR Q CA 1
ATOM 6002 C C . TYR B 1 264 ? -15.847 -2.638 19.960 1.00 10.79 263 TYR Q C 1
ATOM 6003 O O . TYR B 1 264 ? -15.890 -1.549 20.488 1.00 10.77 263 TYR Q O 1
ATOM 6012 N N . ALA B 1 265 ? -15.456 -2.820 18.699 1.00 11.10 264 ALA Q N 1
ATOM 6013 C CA . ALA B 1 265 ? -15.123 -1.670 17.846 1.00 11.27 264 ALA Q CA 1
ATOM 6014 C C . ALA B 1 265 ? -16.375 -1.036 17.260 1.00 11.12 264 ALA Q C 1
ATOM 6015 O O . ALA B 1 265 ? -17.079 -1.647 16.446 1.00 11.35 264 ALA Q O 1
ATOM 6017 N N . PHE B 1 266 ? -16.681 0.195 17.663 1.00 10.76 265 PHE Q N 1
ATOM 6018 C CA . PHE B 1 266 ? -17.846 0.857 17.133 1.00 10.39 265 PHE Q CA 1
ATOM 6019 C C . PHE B 1 266 ? -17.473 2.063 16.300 1.00 11.84 265 PHE Q C 1
ATOM 6020 O O . PHE B 1 266 ? -17.275 3.148 16.870 1.00 12.03 265 PHE Q O 1
ATOM 6028 N N . ALA B 1 267 ? -17.439 1.916 14.980 1.00 13.00 266 ALA Q N 1
ATOM 6029 C CA . ALA B 1 267 ? -17.419 3.068 14.086 1.00 13.48 266 ALA Q CA 1
ATOM 6030 C C . ALA B 1 267 ? -18.783 3.735 14.180 1.00 13.89 266 ALA Q C 1
ATOM 6031 O O . ALA B 1 267 ? -19.796 3.045 14.316 1.00 13.74 266 ALA Q O 1
ATOM 6033 N N . TRP B 1 268 ? -18.819 5.060 14.126 1.00 13.47 267 TRP Q N 1
ATOM 6034 C CA . TRP B 1 268 ? -20.073 5.751 13.912 1.00 13.98 267 TRP Q CA 1
ATOM 6035 C C . TRP B 1 268 ? -20.352 5.870 12.394 1.00 14.02 267 TRP Q C 1
ATOM 6036 O O . TRP B 1 268 ? -19.491 6.263 11.658 1.00 15.56 267 TRP Q O 1
ATOM 6047 N N . HIS B 1 269 ? -21.556 5.552 11.944 1.00 13.71 268 HIS Q N 1
ATOM 6048 C CA . HIS B 1 269 ? -21.865 5.543 10.509 1.00 14.81 268 HIS Q CA 1
ATOM 6049 C C . HIS B 1 269 ? -22.788 6.705 10.177 1.00 15.70 268 HIS Q C 1
ATOM 6050 O O . HIS B 1 269 ? -23.829 6.849 10.794 1.00 16.62 268 HIS Q O 1
ATOM 6057 N N . ASP B 1 270 ? -22.397 7.517 9.198 1.00 17.49 269 ASP Q N 1
ATOM 6058 C CA . ASP B 1 270 ? -23.166 8.701 8.770 1.00 17.35 269 ASP Q CA 1
ATOM 6059 C C . ASP B 1 270 ? -23.509 8.628 7.294 1.00 17.79 269 ASP Q C 1
ATOM 6060 O O . ASP B 1 270 ? -22.685 8.217 6.492 1.00 16.91 269 ASP Q O 1
ATOM 6065 N N . PRO B 1 271 ? -24.705 9.102 6.928 1.00 19.70 270 PRO Q N 1
ATOM 6066 C CA . PRO B 1 271 ? -24.986 9.322 5.517 1.00 20.32 270 PRO Q CA 1
ATOM 6067 C C . PRO B 1 271 ? -24.379 10.649 5.033 1.00 22.21 270 PRO Q C 1
ATOM 6068 O O . PRO B 1 271 ? -24.401 11.657 5.762 1.00 22.87 270 PRO Q O 1
ATOM 6072 N N . LEU B 1 272 ? -23.839 10.655 3.824 1.00 24.41 271 LEU Q N 1
ATOM 6073 C CA . LEU B 1 272 ? -23.332 11.900 3.231 1.00 26.39 271 LEU Q CA 1
ATOM 6074 C C . LEU B 1 272 ? -24.495 12.869 3.030 1.00 27.80 271 LEU Q C 1
ATOM 6075 O O . LEU B 1 272 ? -24.324 14.075 3.184 1.00 29.13 271 LEU Q O 1
ATOM 6080 N N . ALA B 1 273 ? -25.671 12.334 2.700 1.00 28.33 272 ALA Q N 1
ATOM 6081 C CA . ALA B 1 273 ? -26.883 13.138 2.508 1.00 29.44 272 ALA Q CA 1
ATOM 6082 C C . ALA B 1 273 ? -28.143 12.401 2.945 1.00 31.38 272 ALA Q C 1
ATOM 6083 O O . ALA B 1 273 ? -28.162 11.177 3.058 1.00 29.16 272 ALA Q O 1
ATOM 6085 N N . GLU B 1 274 ? -29.205 13.171 3.146 1.00 32.97 273 GLU Q N 1
ATOM 6086 C CA . GLU B 1 274 ? -30.484 12.674 3.642 1.00 36.87 273 GLU Q CA 1
ATOM 6087 C C . GLU B 1 274 ? -30.984 11.434 2.916 1.00 35.84 273 GLU Q C 1
ATOM 6088 O O . GLU B 1 274 ? -31.540 10.532 3.543 1.00 37.29 273 GLU Q O 1
ATOM 6094 N N . GLU B 1 275 ? -30.799 11.384 1.603 1.00 35.66 274 GLU Q N 1
ATOM 6095 C CA . GLU B 1 275 ? -31.273 10.253 0.804 1.00 36.93 274 GLU Q CA 1
ATOM 6096 C C . GLU B 1 275 ? -30.686 8.895 1.234 1.00 36.26 274 GLU Q C 1
ATOM 6097 O O . GLU B 1 275 ? -31.286 7.856 0.962 1.00 36.15 274 GLU Q O 1
ATOM 6103 N N . TYR B 1 276 ? -29.528 8.897 1.896 1.00 32.99 275 TYR Q N 1
ATOM 6104 C CA . TYR B 1 276 ? -28.895 7.649 2.314 1.00 31.36 275 TYR Q CA 1
ATOM 6105 C C . TYR B 1 276 ? -29.173 7.293 3.769 1.00 30.53 275 TYR Q C 1
ATOM 6106 O O . TYR B 1 276 ? -28.658 6.292 4.263 1.00 28.60 275 TYR Q O 1
ATOM 6115 N N . LYS B 1 277 ? -29.984 8.098 4.447 1.00 28.86 276 LYS Q N 1
ATOM 6116 C CA . LYS B 1 277 ? -30.192 7.961 5.890 1.00 31.22 276 LYS Q CA 1
ATOM 6117 C C . LYS B 1 277 ? -30.700 6.575 6.305 1.00 30.40 276 LYS Q C 1
ATOM 6118 O O . LYS B 1 277 ? -30.148 5.962 7.227 1.00 26.98 276 LYS Q O 1
ATOM 6124 N N . ASP B 1 278 ? -31.734 6.076 5.627 1.00 29.44 277 ASP Q N 1
ATOM 6125 C CA . ASP B 1 278 ? -32.324 4.782 5.986 1.00 30.50 277 ASP Q CA 1
ATOM 6126 C C . ASP B 1 278 ? -31.363 3.623 5.755 1.00 27.94 277 ASP Q C 1
ATOM 6127 O O . ASP B 1 278 ? -31.303 2.688 6.560 1.00 26.08 277 ASP Q O 1
ATOM 6132 N N . GLU B 1 279 ? -30.632 3.679 4.650 1.00 27.31 278 GLU Q N 1
ATOM 6133 C CA . GLU B 1 279 ? -29.647 2.663 4.342 1.00 27.62 278 GLU Q CA 1
ATOM 6134 C C . GLU B 1 279 ? -28.559 2.641 5.420 1.00 24.31 278 GLU Q C 1
ATOM 6135 O O . GLU B 1 279 ? -28.139 1.568 5.844 1.00 21.69 278 GLU Q O 1
ATOM 6141 N N . VAL B 1 280 ? -28.101 3.820 5.843 1.00 22.06 279 VAL Q N 1
ATOM 6142 C CA . VAL B 1 280 ? -27.084 3.893 6.900 1.00 20.19 279 VAL Q CA 1
ATOM 6143 C C . VAL B 1 280 ? -27.609 3.373 8.254 1.00 20.51 279 VAL Q C 1
ATOM 6144 O O . VAL B 1 280 ? -26.862 2.752 9.028 1.00 18.70 279 VAL Q O 1
ATOM 6148 N N . GLU B 1 281 ? -28.881 3.618 8.558 1.00 21.51 280 GLU Q N 1
ATOM 6149 C CA . GLU B 1 281 ? -29.483 3.067 9.771 1.00 22.78 280 GLU Q CA 1
ATOM 6150 C C . GLU B 1 281 ? -29.435 1.527 9.765 1.00 21.34 280 GLU Q C 1
ATOM 6151 O O . GLU B 1 281 ? -29.170 0.917 10.797 1.00 19.75 280 GLU Q O 1
ATOM 6157 N N . GLU B 1 282 ? -29.636 0.911 8.601 1.00 20.60 281 GLU Q N 1
ATOM 6158 C CA . GLU B 1 282 ? -29.516 -0.536 8.479 1.00 21.48 281 GLU Q CA 1
ATOM 6159 C C . GLU B 1 282 ? -28.062 -0.987 8.604 1.00 19.69 281 GLU Q C 1
ATOM 6160 O O . GLU B 1 282 ? -27.789 -2.005 9.236 1.00 20.76 281 GLU Q O 1
ATOM 6166 N N . ILE B 1 283 ? -27.136 -0.230 8.006 1.00 17.85 282 ILE Q N 1
ATOM 6167 C CA . ILE B 1 283 ? -25.716 -0.523 8.133 1.00 17.20 282 ILE Q CA 1
ATOM 6168 C C . ILE B 1 283 ? -25.290 -0.496 9.615 1.00 16.88 282 ILE Q C 1
ATOM 6169 O O . ILE B 1 283 ? -24.508 -1.352 10.036 1.00 16.11 282 ILE Q O 1
ATOM 6174 N N . ARG B 1 284 ? -25.791 0.468 10.388 1.00 17.72 283 ARG Q N 1
ATOM 6175 C CA . ARG B 1 284 ? -25.523 0.491 11.845 1.00 18.86 283 ARG Q CA 1
ATOM 6176 C C . ARG B 1 284 ? -25.998 -0.795 12.510 1.00 17.33 283 ARG Q C 1
ATOM 6177 O O . ARG B 1 284 ? -25.291 -1.377 13.288 1.00 16.18 283 ARG Q O 1
ATOM 6185 N N . LYS B 1 285 ? -27.217 -1.218 12.192 1.00 18.64 284 LYS Q N 1
ATOM 6186 C CA . LYS B 1 285 ? -27.800 -2.383 12.842 1.00 20.38 284 LYS Q CA 1
ATOM 6187 C C . LYS B 1 285 ? -26.963 -3.604 12.564 1.00 18.81 284 LYS Q C 1
ATOM 6188 O O . LYS B 1 285 ? -26.678 -4.408 13.454 1.00 16.96 284 LYS Q O 1
ATOM 6194 N N . LYS B 1 286 ? -26.588 -3.747 11.299 1.00 17.25 285 LYS Q N 1
ATOM 6195 C CA . LYS B 1 286 ? -25.801 -4.879 10.869 1.00 16.92 285 LYS Q CA 1
ATOM 6196 C C . LYS B 1 286 ? -24.397 -4.834 11.491 1.00 15.50 285 LYS Q C 1
ATOM 6197 O O . LYS B 1 286 ? -23.902 -5.855 11.925 1.00 14.08 285 LYS Q O 1
ATOM 6203 N N . ASP B 1 287 ? -23.771 -3.657 11.521 1.00 14.95 286 ASP Q N 1
ATOM 6204 C CA . ASP B 1 287 ? -22.402 -3.527 12.012 1.00 14.09 286 ASP Q CA 1
ATOM 6205 C C . ASP B 1 287 ? -22.274 -3.814 13.517 1.00 13.39 286 ASP Q C 1
ATOM 6206 O O . ASP B 1 287 ? -21.209 -4.272 13.954 1.00 12.52 286 ASP Q O 1
ATOM 6211 N N . TYR B 1 288 ? -23.338 -3.546 14.265 1.00 11.99 287 TYR Q N 1
ATOM 6212 C CA . TYR B 1 288 ? -23.346 -3.698 15.718 1.00 12.06 287 TYR Q CA 1
ATOM 6213 C C . TYR B 1 288 ? -24.068 -4.980 16.127 1.00 11.63 287 TYR Q C 1
ATOM 6214 O O . TYR B 1 288 ? -24.167 -5.294 17.316 1.00 11.48 287 TYR Q O 1
ATOM 6223 N N . GLU B 1 289 ? -24.560 -5.725 15.153 1.00 11.75 288 GLU Q N 1
ATOM 6224 C CA . GLU B 1 289 ? -25.371 -6.932 15.447 1.00 12.93 288 GLU Q CA 1
ATOM 6225 C C . GLU B 1 289 ? -24.683 -7.960 16.359 1.00 11.82 288 GLU Q C 1
ATOM 6226 O O . GLU B 1 289 ? -25.326 -8.607 17.152 1.00 12.16 288 GLU Q O 1
ATOM 6232 N N . PHE B 1 290 ? -23.353 -8.027 16.333 1.00 11.66 289 PHE Q N 1
ATOM 6233 C CA . PHE B 1 290 ? -22.612 -8.921 17.232 1.00 11.47 289 PHE Q CA 1
ATOM 6234 C C . PHE B 1 290 ? -22.953 -8.640 18.713 1.00 11.18 289 PHE Q C 1
ATOM 6235 O O . PHE B 1 290 ? -23.263 -9.554 19.489 1.00 11.30 289 PHE Q O 1
ATOM 6243 N N . VAL B 1 291 ? -22.962 -7.358 19.073 1.00 10.66 290 VAL Q N 1
ATOM 6244 C CA . VAL B 1 291 ? -23.293 -6.929 20.429 1.00 11.29 290 VAL Q CA 1
ATOM 6245 C C . VAL B 1 291 ? -24.783 -7.145 20.719 1.00 11.75 290 VAL Q C 1
ATOM 6246 O O . VAL B 1 291 ? -25.157 -7.600 21.802 1.00 12.98 290 VAL Q O 1
ATOM 6250 N N . THR B 1 292 ? -25.607 -6.823 19.747 1.00 11.92 291 THR Q N 1
ATOM 6251 C CA . THR B 1 292 ? -27.058 -6.989 19.860 1.00 12.09 291 THR Q CA 1
ATOM 6252 C C . THR B 1 292 ? -27.393 -8.448 20.194 1.00 11.83 291 THR Q C 1
ATOM 6253 O O . THR B 1 292 ? -28.198 -8.731 21.101 1.00 11.98 291 THR Q O 1
ATOM 6257 N N . ILE B 1 293 ? -26.726 -9.364 19.505 1.00 12.32 292 ILE Q N 1
ATOM 6258 C CA . ILE B 1 293 ? -26.935 -10.783 19.756 1.00 12.54 292 ILE Q CA 1
ATOM 6259 C C . ILE B 1 293 ? -26.602 -11.095 21.224 1.00 12.65 292 ILE Q C 1
ATOM 6260 O O . ILE B 1 293 ? -27.432 -11.689 21.941 1.00 13.36 292 ILE Q O 1
ATOM 6265 N N . LEU B 1 294 ? -25.409 -10.682 21.686 1.00 12.14 293 LEU Q N 1
ATOM 6266 C CA . LEU B 1 294 ? -24.997 -10.972 23.053 1.00 13.19 293 LEU Q CA 1
ATOM 6267 C C . LEU B 1 294 ? -25.993 -10.400 24.080 1.00 13.67 293 LEU Q C 1
ATOM 6268 O O . LEU B 1 294 ? -26.380 -11.102 25.023 1.00 14.36 293 LEU Q O 1
ATOM 6273 N N . HIS B 1 295 ? -26.378 -9.144 23.920 1.00 12.92 294 HIS Q N 1
ATOM 6274 C CA . HIS B 1 295 ? -27.338 -8.523 24.809 1.00 13.30 294 HIS Q CA 1
ATOM 6275 C C . HIS B 1 295 ? -28.669 -9.285 24.799 1.00 12.98 294 HIS Q C 1
ATOM 6276 O O . HIS B 1 295 ? -29.286 -9.505 25.865 1.00 13.95 294 HIS Q O 1
ATOM 6283 N N . SER B 1 296 ? -29.116 -9.645 23.606 1.00 12.81 295 SER Q N 1
ATOM 6284 C CA . SER B 1 296 ? -30.416 -10.332 23.454 1.00 12.89 295 SER Q CA 1
ATOM 6285 C C . SER B 1 296 ? -30.433 -11.713 24.095 1.00 13.14 295 SER Q C 1
ATOM 6286 O O . SER B 1 296 ? -31.497 -12.188 24.436 1.00 13.38 295 SER Q O 1
ATOM 6289 N N . LYS B 1 297 ? -29.275 -12.337 24.289 1.00 14.22 296 LYS Q N 1
ATOM 6290 C CA . LYS B 1 297 ? -29.196 -13.662 24.923 1.00 14.40 296 LYS Q CA 1
ATOM 6291 C C . LYS B 1 297 ? -29.021 -13.537 26.442 1.00 14.14 296 LYS Q C 1
ATOM 6292 O O . LYS B 1 297 ? -28.906 -14.533 27.142 1.00 15.41 296 LYS Q O 1
ATOM 6298 N N . GLY B 1 298 ? -29.018 -12.305 26.940 1.00 14.20 297 GLY Q N 1
ATOM 6299 C CA . GLY B 1 298 ? -28.828 -12.020 28.365 1.00 14.68 297 GLY Q CA 1
ATOM 6300 C C . GLY B 1 298 ? -27.443 -12.360 28.858 1.00 14.81 297 GLY Q C 1
ATOM 6301 O O . GLY B 1 298 ? -27.279 -12.816 30.006 1.00 15.00 297 GLY Q O 1
ATOM 6302 N N . LYS B 1 299 ? -26.454 -12.095 27.994 1.00 14.75 298 LYS Q N 1
ATOM 6303 C CA . LYS B 1 299 ? -25.064 -12.453 28.249 1.00 14.63 298 LYS Q CA 1
ATOM 6304 C C . LYS B 1 299 ? -24.112 -11.257 28.235 1.00 14.32 298 LYS Q C 1
ATOM 6305 O O . LYS B 1 299 ? -22.911 -11.429 28.004 1.00 13.72 298 LYS Q O 1
ATOM 6311 N N . LEU B 1 300 ? -24.615 -10.068 28.535 1.00 14.02 299 LEU Q N 1
ATOM 6312 C CA . LEU B 1 300 ? -23.786 -8.851 28.636 1.00 13.22 299 LEU Q CA 1
ATOM 6313 C C . LEU B 1 300 ? -24.172 -8.094 29.901 1.00 13.63 299 LEU Q C 1
ATOM 6314 O O . LEU B 1 300 ? -25.300 -7.617 29.993 1.00 13.59 299 LEU Q O 1
ATOM 6319 N N . ASP B 1 301 ? -23.227 -7.903 30.821 1.00 13.43 300 ASP Q N 1
ATOM 6320 C CA . ASP B 1 301 ? -23.495 -7.069 31.992 1.00 13.36 300 ASP Q CA 1
ATOM 6321 C C . ASP B 1 301 ? -23.123 -5.598 31.757 1.00 12.58 300 ASP Q C 1
ATOM 6322 O O . ASP B 1 301 ? -23.613 -4.721 32.429 1.00 13.84 300 ASP Q O 1
ATOM 6327 N N . TRP B 1 302 ? -22.200 -5.368 30.830 1.00 11.44 301 TRP Q N 1
ATOM 6328 C CA . TRP B 1 302 ? -21.678 -4.049 30.481 1.00 10.67 301 TRP Q CA 1
ATOM 6329 C C . TRP B 1 302 ? -21.077 -4.130 29.076 1.00 10.98 301 TRP Q C 1
ATOM 6330 O O . TRP B 1 302 ? -20.851 -5.226 28.553 1.00 10.84 301 TRP Q O 1
ATOM 6341 N N . ILE B 1 303 ? -20.877 -2.971 28.457 1.00 10.98 302 ILE Q N 1
ATOM 6342 C CA . ILE B 1 303 ? -20.314 -2.846 27.119 1.00 11.68 302 ILE Q CA 1
ATOM 6343 C C . ILE B 1 303 ? -19.100 -1.925 27.220 1.00 10.82 302 ILE Q C 1
ATOM 6344 O O . ILE B 1 303 ? -19.196 -0.823 27.761 1.00 9.64 302 ILE Q O 1
ATOM 6349 N N . GLY B 1 304 ? -17.983 -2.415 26.691 1.00 10.93 303 GLY Q N 1
ATOM 6350 C CA . GLY B 1 304 ? -16.794 -1.620 26.438 1.00 10.96 303 GLY Q CA 1
ATOM 6351 C C . GLY B 1 304 ? -16.843 -1.041 25.033 1.00 10.82 303 GLY Q C 1
ATOM 6352 O O . GLY B 1 304 ? -16.775 -1.746 24.008 1.00 11.19 303 GLY Q O 1
ATOM 6353 N N . VAL B 1 305 ? -16.948 0.279 25.000 1.00 11.07 304 VAL Q N 1
ATOM 6354 C CA . VAL B 1 305 ? -17.028 1.033 23.767 1.00 11.16 304 VAL Q CA 1
ATOM 6355 C C . VAL B 1 305 ? -15.645 1.456 23.317 1.00 10.94 304 VAL Q C 1
ATOM 6356 O O . VAL B 1 305 ? -14.972 2.220 24.038 1.00 11.56 304 VAL Q O 1
ATOM 6360 N N . ASN B 1 306 ? -15.203 0.923 22.177 1.00 11.08 305 ASN Q N 1
ATOM 6361 C CA . ASN B 1 306 ? -13.939 1.355 21.535 1.00 10.33 305 ASN Q CA 1
ATOM 6362 C C . ASN B 1 306 ? -14.355 2.268 20.405 1.00 10.17 305 ASN Q C 1
ATOM 6363 O O . ASN B 1 306 ? -15.026 1.837 19.477 1.00 10.70 305 ASN Q O 1
ATOM 6368 N N . TYR B 1 307 ? -14.077 3.561 20.520 1.00 10.85 306 TYR Q N 1
ATOM 6369 C CA . TYR B 1 307 ? -14.479 4.522 19.505 1.00 10.35 306 TYR Q CA 1
ATOM 6370 C C . TYR B 1 307 ? -13.280 5.357 19.079 1.00 11.10 306 TYR Q C 1
ATOM 6371 O O . TYR B 1 307 ? -12.593 5.921 19.929 1.00 10.80 306 TYR Q O 1
ATOM 6380 N N . TYR B 1 308 ? -13.076 5.464 17.770 1.00 11.54 307 TYR Q N 1
ATOM 6381 C CA . TYR B 1 308 ? -12.022 6.280 17.213 1.00 12.71 307 TYR Q CA 1
ATOM 6382 C C . TYR B 1 308 ? -12.501 7.253 16.126 1.00 12.83 307 TYR Q C 1
ATOM 6383 O O . TYR B 1 308 ? -12.008 8.364 16.069 1.00 12.77 307 TYR Q O 1
ATOM 6392 N N . SER B 1 309 ? -13.434 6.854 15.268 1.00 12.48 308 SER Q N 1
ATOM 6393 C CA . SER B 1 309 ? -13.818 7.703 14.159 1.00 12.48 308 SER Q CA 1
ATOM 6394 C C . SER B 1 309 ? -15.113 7.257 13.524 1.00 12.94 308 SER Q C 1
ATOM 6395 O O . SER B 1 309 ? -15.848 6.440 14.085 1.00 12.67 308 SER Q O 1
ATOM 6398 N N . ARG B 1 310 ? -15.382 7.761 12.318 1.00 13.06 309 ARG Q N 1
ATOM 6399 C CA . ARG B 1 310 ? -16.645 7.472 11.624 1.00 13.75 309 ARG Q CA 1
ATOM 6400 C C . ARG B 1 310 ? -16.395 6.873 10.244 1.00 14.11 309 ARG Q C 1
ATOM 6401 O O . ARG B 1 310 ? -15.251 6.756 9.805 1.00 14.21 309 ARG Q O 1
ATOM 6409 N N . LEU B 1 311 ? -17.474 6.499 9.590 1.00 15.32 310 LEU Q N 1
ATOM 6410 C CA . LEU B 1 311 ? -17.496 6.204 8.171 1.00 15.55 310 LEU Q CA 1
ATOM 6411 C C . LEU B 1 311 ? -18.664 6.982 7.609 1.00 16.91 310 LEU Q C 1
ATOM 6412 O O . LEU B 1 311 ? -19.711 7.062 8.227 1.00 16.70 310 LEU Q O 1
ATOM 6417 N N . VAL B 1 312 ? -18.465 7.596 6.445 1.00 17.49 311 VAL Q N 1
ATOM 6418 C CA . VAL B 1 312 ? -19.512 8.368 5.769 1.00 18.43 311 VAL Q CA 1
ATOM 6419 C C . VAL B 1 312 ? -19.826 7.664 4.447 1.00 18.74 311 VAL Q C 1
ATOM 6420 O O . VAL B 1 312 ? -18.907 7.297 3.699 1.00 19.04 311 VAL Q O 1
ATOM 6424 N N . TYR B 1 313 ? -21.117 7.474 4.185 1.00 20.22 312 TYR Q N 1
ATOM 6425 C CA . TYR B 1 313 ? -21.600 6.679 3.067 1.00 21.02 312 TYR Q CA 1
ATOM 6426 C C . TYR B 1 313 ? -22.287 7.491 1.966 1.00 22.59 312 TYR Q C 1
ATOM 6427 O O . TYR B 1 313 ? -23.116 8.368 2.234 1.00 22.52 312 TYR Q O 1
ATOM 6436 N N . GLY B 1 314 ? -21.956 7.150 0.729 1.00 25.09 313 GLY Q N 1
ATOM 6437 C CA . GLY B 1 314 ? -22.649 7.684 -0.445 1.00 28.82 313 GLY Q CA 1
ATOM 6438 C C . GLY B 1 314 ? -22.584 6.706 -1.604 1.00 30.83 313 GLY Q C 1
ATOM 6439 O O . GLY B 1 314 ? -21.940 5.657 -1.518 1.00 31.52 313 GLY Q O 1
ATOM 6440 N N . ALA B 1 315 ? -23.249 7.057 -2.700 1.00 35.58 314 ALA Q N 1
ATOM 6441 C CA . ALA B 1 315 ? -23.299 6.198 -3.881 1.00 40.20 314 ALA Q CA 1
ATOM 6442 C C . ALA B 1 315 ? -22.030 6.319 -4.715 1.00 44.10 314 ALA Q C 1
ATOM 6443 O O . ALA B 1 315 ? -21.536 7.423 -4.937 1.00 46.26 314 ALA Q O 1
ATOM 6445 N N . LYS B 1 316 ? -21.515 5.175 -5.162 1.00 48.67 315 LYS Q N 1
ATOM 6446 C CA . LYS B 1 316 ? -20.390 5.105 -6.096 1.00 54.33 315 LYS Q CA 1
ATOM 6447 C C . LYS B 1 316 ? -20.600 3.916 -7.039 1.00 56.84 315 LYS Q C 1
ATOM 6448 O O . LYS B 1 316 ? -20.466 2.761 -6.626 1.00 59.67 315 LYS Q O 1
ATOM 6454 N N . ASP B 1 317 ? -20.936 4.216 -8.297 1.00 58.84 316 ASP Q N 1
ATOM 6455 C CA . ASP B 1 317 ? -21.245 3.207 -9.323 1.00 59.68 316 ASP Q CA 1
ATOM 6456 C C . ASP B 1 317 ? -22.483 2.373 -8.966 1.00 58.26 316 ASP Q C 1
ATOM 6457 O O . ASP B 1 317 ? -22.468 1.143 -9.057 1.00 56.69 316 ASP Q O 1
ATOM 6462 N N . GLY B 1 318 ? -23.553 3.057 -8.562 1.00 56.44 317 GLY Q N 1
ATOM 6463 C CA . GLY B 1 318 ? -24.817 2.405 -8.226 1.00 56.81 317 GLY Q CA 1
ATOM 6464 C C . GLY B 1 318 ? -24.791 1.587 -6.945 1.00 56.89 317 GLY Q C 1
ATOM 6465 O O . GLY B 1 318 ? -25.674 0.754 -6.719 1.00 56.91 317 GLY Q O 1
ATOM 6466 N N . HIS B 1 319 ? -23.782 1.825 -6.105 1.00 55.16 318 HIS Q N 1
ATOM 6467 C CA . HIS B 1 319 ? -23.642 1.123 -4.829 1.00 52.35 318 HIS Q CA 1
ATOM 6468 C C . HIS B 1 319 ? -23.346 2.114 -3.702 1.00 46.74 318 HIS Q C 1
ATOM 6469 O O . HIS B 1 319 ? -22.637 3.099 -3.899 1.00 45.98 318 HIS Q O 1
ATOM 6476 N N . LEU B 1 320 ? -23.897 1.829 -2.529 1.00 42.16 319 LEU Q N 1
ATOM 6477 C CA . LEU B 1 320 ? -23.666 2.616 -1.317 1.00 37.87 319 LEU Q CA 1
ATOM 6478 C C . LEU B 1 320 ? -22.358 2.114 -0.690 1.00 32.97 319 LEU Q C 1
ATOM 6479 O O . LEU B 1 320 ? -22.238 0.934 -0.363 1.00 33.60 319 LEU Q O 1
ATOM 6484 N N . VAL B 1 321 ? -21.371 2.997 -0.550 1.00 29.44 320 VAL Q N 1
ATOM 6485 C CA . VAL B 1 321 ? -20.050 2.611 -0.051 1.00 28.02 320 VAL Q CA 1
ATOM 6486 C C . VAL B 1 321 ? -19.496 3.633 0.951 1.00 25.89 320 VAL Q C 1
ATOM 6487 O O . VAL B 1 321 ? -19.889 4.790 0.925 1.00 23.55 320 VAL Q O 1
ATOM 6491 N N . PRO B 1 322 ? -18.586 3.199 1.832 1.00 24.58 321 PRO Q N 1
ATOM 6492 C CA . PRO B 1 322 ? -17.893 4.170 2.677 1.00 24.06 321 PRO Q CA 1
ATOM 6493 C C . PRO B 1 322 ? -16.957 5.001 1.819 1.00 23.30 321 PRO Q C 1
ATOM 6494 O O . PRO B 1 322 ? -16.234 4.450 1.001 1.00 23.98 321 PRO Q O 1
ATOM 6498 N N . LEU B 1 323 ? -16.966 6.310 2.028 1.00 23.54 322 LEU Q N 1
ATOM 6499 C CA . LEU B 1 323 ? -16.351 7.254 1.097 1.00 22.65 322 LEU Q CA 1
ATOM 6500 C C . LEU B 1 323 ? -14.949 7.631 1.491 1.00 22.44 322 LEU Q C 1
ATOM 6501 O O . LEU B 1 323 ? -14.699 7.923 2.650 1.00 21.90 322 LEU Q O 1
ATOM 6506 N N . PRO B 1 324 ? -14.021 7.651 0.524 1.00 21.96 323 PRO Q N 1
ATOM 6507 C CA . PRO B 1 324 ? -12.712 8.245 0.781 1.00 21.40 323 PRO Q CA 1
ATOM 6508 C C . PRO B 1 324 ? -12.824 9.690 1.244 1.00 20.55 323 PRO Q C 1
ATOM 6509 O O . PRO B 1 324 ? -13.740 10.396 0.840 1.00 20.47 323 PRO Q O 1
ATOM 6513 N N . GLY B 1 325 ? -11.912 10.115 2.111 1.00 19.85 324 GLY Q N 1
ATOM 6514 C CA . GLY B 1 325 ? -11.878 11.490 2.594 1.00 19.30 324 GLY Q CA 1
ATOM 6515 C C . GLY B 1 325 ? -12.708 11.802 3.829 1.00 18.60 324 GLY Q C 1
ATOM 6516 O O . GLY B 1 325 ? -12.734 12.957 4.262 1.00 18.41 324 GLY Q O 1
ATOM 6517 N N . TYR B 1 326 ? -13.395 10.798 4.393 1.00 17.40 325 TYR Q N 1
ATOM 6518 C CA . TYR B 1 326 ? -14.063 10.935 5.655 1.00 17.49 325 TYR Q CA 1
ATOM 6519 C C . TYR B 1 326 ? -13.671 9.818 6.596 1.00 16.29 325 TYR Q C 1
ATOM 6520 O O . TYR B 1 326 ? -13.370 8.681 6.171 1.00 14.71 325 TYR Q O 1
ATOM 6529 N N . GLY B 1 327 ? -13.702 10.160 7.878 1.00 15.52 326 GLY Q N 1
ATOM 6530 C CA . GLY B 1 327 ? -13.662 9.147 8.940 1.00 14.06 326 GLY Q CA 1
ATOM 6531 C C . GLY B 1 327 ? -12.384 8.376 8.880 1.00 13.89 326 GLY Q C 1
ATOM 6532 O O . GLY B 1 327 ? -11.303 8.927 8.733 1.00 12.70 326 GLY Q O 1
ATOM 6533 N N . PHE B 1 328 ? -12.496 7.060 8.974 1.00 13.91 327 PHE Q N 1
ATOM 6534 C CA . PHE B 1 328 ? -11.328 6.209 8.926 1.00 12.54 327 PHE Q CA 1
ATOM 6535 C C . PHE B 1 328 ? -10.618 6.203 7.568 1.00 14.23 327 PHE Q C 1
ATOM 6536 O O . PHE B 1 328 ? -9.523 5.647 7.443 1.00 15.12 327 PHE Q O 1
ATOM 6544 N N . MET B 1 329 ? -11.247 6.773 6.539 1.00 16.02 328 MET Q N 1
ATOM 6545 C CA . MET B 1 329 ? -10.725 6.715 5.166 1.00 16.96 328 MET Q CA 1
ATOM 6546 C C . MET B 1 329 ? -10.157 8.056 4.714 1.00 16.76 328 MET Q C 1
ATOM 6547 O O . MET B 1 329 ? -10.131 8.391 3.505 1.00 16.21 328 MET Q O 1
ATOM 6552 N N . SER B 1 330 ? -9.692 8.838 5.679 1.00 16.54 329 SER Q N 1
ATOM 6553 C CA . SER B 1 330 ? -9.127 10.150 5.402 1.00 16.40 329 SER Q CA 1
ATOM 6554 C C . SER B 1 330 ? -7.612 10.040 5.129 1.00 17.54 329 SER Q C 1
ATOM 6555 O O . SER B 1 330 ? -6.973 8.999 5.370 1.00 17.58 329 SER Q O 1
ATOM 6558 N N . GLU B 1 331 ? -7.035 11.120 4.623 1.00 19.36 330 GLU Q N 1
ATOM 6559 C CA . GLU B 1 331 ? -5.604 11.153 4.326 1.00 21.77 330 GLU Q CA 1
ATOM 6560 C C . GLU B 1 331 ? -4.742 11.122 5.584 1.00 20.15 330 GLU Q C 1
ATOM 6561 O O . GLU B 1 331 ? -4.974 11.886 6.522 1.00 19.28 330 GLU Q O 1
ATOM 6567 N N . ARG B 1 332 ? -3.712 10.273 5.584 1.00 19.32 331 ARG Q N 1
ATOM 6568 C CA . ARG B 1 332 ? -2.808 10.182 6.721 1.00 19.44 331 ARG Q CA 1
ATOM 6569 C C . ARG B 1 332 ? -2.095 11.510 6.930 1.00 19.12 331 ARG Q C 1
ATOM 6570 O O . ARG B 1 332 ? -1.493 12.048 6.002 1.00 18.95 331 ARG Q O 1
ATOM 6578 N N . GLY B 1 333 ? -2.192 12.048 8.138 1.00 18.17 332 GLY Q N 1
ATOM 6579 C CA . GLY B 1 333 ? -1.489 13.273 8.499 1.00 18.91 332 GLY Q CA 1
ATOM 6580 C C . GLY B 1 333 ? -2.078 14.522 7.865 1.00 19.65 332 GLY Q C 1
ATOM 6581 O O . GLY B 1 333 ? -1.471 15.595 7.916 1.00 21.52 332 GLY Q O 1
ATOM 6582 N N . GLY B 1 334 ? -3.266 14.395 7.287 1.00 19.29 333 GLY Q N 1
ATOM 6583 C CA . GLY B 1 334 ? -3.896 15.477 6.542 1.00 18.68 333 GLY Q CA 1
ATOM 6584 C C . GLY B 1 334 ? -5.216 15.931 7.145 1.00 19.01 333 GLY Q C 1
ATOM 6585 O O . GLY B 1 334 ? -5.339 16.095 8.367 1.00 18.63 333 GLY Q O 1
ATOM 6586 N N . PHE B 1 335 ? -6.177 16.147 6.261 1.00 19.30 334 PHE Q N 1
ATOM 6587 C CA . PHE B 1 335 ? -7.498 16.639 6.592 1.00 19.91 334 PHE Q CA 1
ATOM 6588 C C . PHE B 1 335 ? -8.571 15.844 5.880 1.00 19.48 334 PHE Q C 1
ATOM 6589 O O . PHE B 1 335 ? -8.417 15.490 4.716 1.00 21.60 334 PHE Q O 1
ATOM 6597 N N . ALA B 1 336 ? -9.666 15.569 6.582 1.00 19.29 335 ALA Q N 1
ATOM 6598 C CA . ALA B 1 336 ? -10.860 15.029 5.963 1.00 19.41 335 ALA Q CA 1
ATOM 6599 C C . ALA B 1 336 ? -11.510 16.111 5.094 1.00 22.08 335 ALA Q C 1
ATOM 6600 O O . ALA B 1 336 ? -11.214 17.302 5.237 1.00 20.99 335 ALA Q O 1
ATOM 6602 N N . LYS B 1 337 ? -12.395 15.684 4.207 1.00 22.83 336 LYS Q N 1
ATOM 6603 C CA . LYS B 1 337 ? -13.191 16.597 3.375 1.00 24.39 336 LYS Q CA 1
ATOM 6604 C C . LYS B 1 337 ? -14.087 17.545 4.186 1.00 24.29 336 LYS Q C 1
ATOM 6605 O O . LYS B 1 337 ? -14.507 18.575 3.674 1.00 25.18 336 LYS Q O 1
ATOM 6611 N N . SER B 1 338 ? -14.377 17.188 5.438 1.00 22.76 337 SER Q N 1
ATOM 6612 C CA . SER B 1 338 ? -15.061 18.053 6.399 1.00 21.32 337 SER Q CA 1
ATOM 6613 C C . SER B 1 338 ? -14.212 19.227 6.876 1.00 20.84 337 SER Q C 1
ATOM 6614 O O . SER B 1 338 ? -14.739 20.165 7.496 1.00 21.45 337 SER Q O 1
ATOM 6617 N N . GLY B 1 339 ? -12.901 19.140 6.668 1.00 19.32 338 GLY Q N 1
ATOM 6618 C CA . GLY B 1 339 ? -11.948 20.129 7.167 1.00 19.51 338 GLY Q CA 1
ATOM 6619 C C . GLY B 1 339 ? -11.342 19.710 8.497 1.00 18.22 338 GLY Q C 1
ATOM 6620 O O . GLY B 1 339 ? -10.388 20.302 8.966 1.00 17.62 338 GLY Q O 1
ATOM 6621 N N . ARG B 1 340 ? -11.888 18.659 9.113 1.00 18.02 339 ARG Q N 1
ATOM 6622 C CA . ARG B 1 340 ? -11.351 18.164 10.361 1.00 17.57 339 ARG Q CA 1
ATOM 6623 C C . ARG B 1 340 ? -9.980 17.519 10.148 1.00 16.05 339 ARG Q C 1
ATOM 6624 O O . ARG B 1 340 ? -9.762 16.865 9.149 1.00 17.72 339 ARG Q O 1
ATOM 6632 N N . PRO B 1 341 ? -9.076 17.672 11.109 1.00 16.88 340 PRO Q N 1
ATOM 6633 C CA . PRO B 1 341 ? -7.789 17.032 10.979 1.00 16.26 340 PRO Q CA 1
ATOM 6634 C C . PRO B 1 341 ? -7.950 15.504 11.021 1.00 16.49 340 PRO Q C 1
ATOM 6635 O O . PRO B 1 341 ? -8.858 15.006 11.687 1.00 15.42 340 PRO Q O 1
ATOM 6639 N N . ALA B 1 342 ? -7.086 14.805 10.299 1.00 17.24 341 ALA Q N 1
ATOM 6640 C CA . ALA B 1 342 ? -6.980 13.348 10.372 1.00 16.43 341 ALA Q CA 1
ATOM 6641 C C . ALA B 1 342 ? -5.688 12.946 11.068 1.00 17.34 341 ALA Q C 1
ATOM 6642 O O . ALA B 1 342 ? -4.641 13.601 10.918 1.00 17.78 341 ALA Q O 1
ATOM 6644 N N . SER B 1 343 ? -5.754 11.889 11.886 1.00 15.13 342 SER Q N 1
ATOM 6645 C CA . SER B 1 343 ? -4.619 11.387 12.577 1.00 15.17 342 SER Q CA 1
ATOM 6646 C C . SER B 1 343 ? -3.515 10.858 11.638 1.00 13.65 342 SER Q C 1
ATOM 6647 O O . SER B 1 343 ? -3.701 10.763 10.423 1.00 14.87 342 SER Q O 1
ATOM 6650 N N . ASP B 1 344 ? -2.385 10.487 12.219 1.00 12.91 343 ASP Q N 1
ATOM 6651 C CA . ASP B 1 344 ? -1.309 9.819 11.462 1.00 14.29 343 ASP Q CA 1
ATOM 6652 C C . ASP B 1 344 ? -1.790 8.549 10.760 1.00 13.90 343 ASP Q C 1
ATOM 6653 O O . ASP B 1 344 ? -1.144 8.085 9.828 1.00 14.33 343 ASP Q O 1
ATOM 6658 N N . PHE B 1 345 ? -2.889 7.955 11.245 1.00 12.97 344 PHE Q N 1
ATOM 6659 C CA . PHE B 1 345 ? -3.505 6.753 10.653 1.00 13.18 344 PHE Q CA 1
ATOM 6660 C C . PHE B 1 345 ? -4.532 7.114 9.571 1.00 12.52 344 PHE Q C 1
ATOM 6661 O O . PHE B 1 345 ? -5.139 6.228 8.984 1.00 12.44 344 PHE Q O 1
ATOM 6669 N N . GLY B 1 346 ? -4.756 8.422 9.316 1.00 11.37 345 GLY Q N 1
ATOM 6670 C CA . GLY B 1 346 ? -5.803 8.855 8.451 1.00 11.55 345 GLY Q CA 1
ATOM 6671 C C . GLY B 1 346 ? -7.235 8.786 9.016 1.00 11.96 345 GLY Q C 1
ATOM 6672 O O . GLY B 1 346 ? -8.183 8.646 8.280 1.00 13.54 345 GLY Q O 1
ATOM 6673 N N . TRP B 1 347 ? -7.385 8.860 10.330 1.00 11.45 346 TRP Q N 1
ATOM 6674 C CA . TRP B 1 347 ? -8.689 8.804 10.964 1.00 11.25 346 TRP Q CA 1
ATOM 6675 C C . TRP B 1 347 ? -9.118 10.202 11.417 1.00 12.06 346 TRP Q C 1
ATOM 6676 O O . TRP B 1 347 ? -8.491 10.836 12.263 1.00 11.64 346 TRP Q O 1
ATOM 6687 N N . GLU B 1 348 ? -10.186 10.657 10.809 1.00 12.90 347 GLU Q N 1
ATOM 6688 C CA . GLU B 1 348 ? -10.820 11.952 11.089 1.00 15.05 347 GLU Q CA 1
ATOM 6689 C C . GLU B 1 348 ? -11.175 12.137 12.564 1.00 14.14 347 GLU Q C 1
ATOM 6690 O O . GLU B 1 348 ? -11.746 11.246 13.193 1.00 14.70 347 GLU Q O 1
ATOM 6696 N N . MET B 1 349 ? -10.827 13.308 13.108 1.00 13.44 348 MET Q N 1
ATOM 6697 C CA . MET B 1 349 ? -11.264 13.726 14.450 1.00 14.38 348 MET Q CA 1
ATOM 6698 C C . MET B 1 349 ? -12.745 14.091 14.438 1.00 14.87 348 MET Q C 1
ATOM 6699 O O . MET B 1 349 ? -13.121 15.153 13.904 1.00 15.08 348 MET Q O 1
ATOM 6704 N N . TYR B 1 350 ? -13.579 13.214 15.012 1.00 14.60 349 TYR Q N 1
ATOM 6705 C CA . TYR B 1 350 ? -15.031 13.342 14.913 1.00 14.66 349 TYR Q CA 1
ATOM 6706 C C . TYR B 1 350 ? -15.726 12.985 16.241 1.00 14.44 349 TYR Q C 1
ATOM 6707 O O . TYR B 1 350 ? -16.397 11.939 16.340 1.00 14.21 349 TYR Q O 1
ATOM 6716 N N . PRO B 1 351 ? -15.565 13.850 17.270 1.00 14.71 350 PRO Q N 1
ATOM 6717 C CA . PRO B 1 351 ? -16.105 13.552 18.614 1.00 14.55 350 PRO Q CA 1
ATOM 6718 C C . PRO B 1 351 ? -17.642 13.466 18.643 1.00 14.77 350 PRO Q C 1
ATOM 6719 O O . PRO B 1 351 ? -18.238 12.762 19.493 1.00 13.78 350 PRO Q O 1
ATOM 6723 N N . GLU B 1 352 ? -18.282 14.153 17.698 1.00 15.85 351 GLU Q N 1
ATOM 6724 C CA . GLU B 1 352 ? -19.732 14.078 17.537 1.00 16.00 351 GLU Q CA 1
ATOM 6725 C C . GLU B 1 352 ? -20.189 12.626 17.395 1.00 14.94 351 GLU Q C 1
ATOM 6726 O O . GLU B 1 352 ? -21.270 12.279 17.877 1.00 16.18 351 GLU Q O 1
ATOM 6732 N N . GLY B 1 353 ? -19.369 11.810 16.726 1.00 13.32 352 GLY Q N 1
ATOM 6733 C CA . GLY B 1 353 ? -19.630 10.406 16.527 1.00 13.62 352 GLY Q CA 1
ATOM 6734 C C . GLY B 1 353 ? -19.781 9.660 17.858 1.00 13.57 352 GLY Q C 1
ATOM 6735 O O . GLY B 1 353 ? -20.719 8.831 18.029 1.00 15.00 352 GLY Q O 1
ATOM 6736 N N . LEU B 1 354 ? -18.909 10.000 18.818 1.00 13.46 353 LEU Q N 1
ATOM 6737 C CA . LEU B 1 354 ? -18.950 9.371 20.149 1.00 12.97 353 LEU Q CA 1
ATOM 6738 C C . LEU B 1 354 ? -20.222 9.769 20.888 1.00 13.59 353 LEU Q C 1
ATOM 6739 O O . LEU B 1 354 ? -20.876 8.930 21.536 1.00 13.25 353 LEU Q O 1
ATOM 6744 N N . GLU B 1 355 ? -20.590 11.049 20.792 1.00 13.39 354 GLU Q N 1
ATOM 6745 C CA . GLU B 1 355 ? -21.830 11.486 21.442 1.00 14.72 354 GLU Q CA 1
ATOM 6746 C C . GLU B 1 355 ? -23.044 10.741 20.848 1.00 14.74 354 GLU Q C 1
ATOM 6747 O O . GLU B 1 355 ? -23.865 10.175 21.572 1.00 15.08 354 GLU Q O 1
ATOM 6753 N N . ASN B 1 356 ? -23.123 10.719 19.520 1.00 15.28 355 ASN Q N 1
ATOM 6754 C CA . ASN B 1 356 ? -24.215 10.026 18.821 1.00 16.32 355 ASN Q CA 1
ATOM 6755 C C . ASN B 1 356 ? -24.220 8.529 19.195 1.00 15.37 355 ASN Q C 1
ATOM 6756 O O . ASN B 1 356 ? -25.272 7.943 19.461 1.00 16.06 355 ASN Q O 1
ATOM 6761 N N . LEU B 1 357 ? -23.043 7.930 19.217 1.00 14.78 356 LEU Q N 1
ATOM 6762 C CA . LEU B 1 357 ? -22.914 6.515 19.478 1.00 13.60 356 LEU Q CA 1
ATOM 6763 C C . LEU B 1 357 ? -23.438 6.164 20.853 1.00 13.82 356 LEU Q C 1
ATOM 6764 O O . LEU B 1 357 ? -24.173 5.185 21.018 1.00 13.06 356 LEU Q O 1
ATOM 6769 N N . LEU B 1 358 ? -23.020 6.919 21.870 1.00 13.55 357 LEU Q N 1
ATOM 6770 C CA . LEU B 1 358 ? -23.414 6.589 23.247 1.00 14.26 357 LEU Q CA 1
ATOM 6771 C C . LEU B 1 358 ? -24.932 6.721 23.437 1.00 15.05 357 LEU Q C 1
ATOM 6772 O O . LEU B 1 358 ? -25.580 5.912 24.110 1.00 15.17 357 LEU Q O 1
ATOM 6777 N N . LYS B 1 359 ? -25.515 7.693 22.769 1.00 16.43 358 LYS Q N 1
ATOM 6778 C CA . LYS B 1 359 ? -26.960 7.839 22.854 1.00 17.97 358 LYS Q CA 1
ATOM 6779 C C . LYS B 1 359 ? -27.657 6.666 22.179 1.00 17.28 358 LYS Q C 1
ATOM 6780 O O . LYS B 1 359 ? -28.665 6.141 22.696 1.00 16.91 358 LYS Q O 1
ATOM 6786 N N . TYR B 1 360 ? -27.127 6.275 21.022 1.00 16.13 359 TYR Q N 1
ATOM 6787 C CA . TYR B 1 360 ? -27.653 5.125 20.302 1.00 15.47 359 TYR Q CA 1
ATOM 6788 C C . TYR B 1 360 ? -27.528 3.847 21.128 1.00 15.52 359 TYR Q C 1
ATOM 6789 O O . TYR B 1 360 ? -28.486 3.081 21.223 1.00 15.79 359 TYR Q O 1
ATOM 6798 N N . LEU B 1 361 ? -26.361 3.609 21.724 1.00 14.31 360 LEU Q N 1
ATOM 6799 C CA . LEU B 1 361 ? -26.121 2.376 22.490 1.00 14.98 360 LEU Q CA 1
ATOM 6800 C C . LEU B 1 361 ? -26.961 2.341 23.767 1.00 15.76 360 LEU Q C 1
ATOM 6801 O O . LEU B 1 361 ? -27.459 1.284 24.179 1.00 15.26 360 LEU Q O 1
ATOM 6806 N N . ASN B 1 362 ? -27.135 3.495 24.393 1.00 15.22 361 ASN Q N 1
ATOM 6807 C CA . ASN B 1 362 ? -27.958 3.559 25.581 1.00 16.26 361 ASN Q CA 1
ATOM 6808 C C . ASN B 1 362 ? -29.370 3.114 25.246 1.00 17.11 361 ASN Q C 1
ATOM 6809 O O . ASN B 1 362 ? -29.928 2.297 25.962 1.00 15.17 361 ASN Q O 1
ATOM 6814 N N . ASN B 1 363 ? -29.918 3.686 24.171 1.00 17.66 362 ASN Q N 1
ATOM 6815 C CA . ASN B 1 363 ? -31.282 3.379 23.716 1.00 20.09 362 ASN Q CA 1
ATOM 6816 C C . ASN B 1 363 ? -31.446 1.938 23.275 1.00 19.77 362 ASN Q C 1
ATOM 6817 O O . ASN B 1 363 ? -32.478 1.304 23.564 1.00 20.49 362 ASN Q O 1
ATOM 6822 N N . ALA B 1 364 ? -30.435 1.419 22.592 1.00 17.87 363 ALA Q N 1
ATOM 6823 C CA . ALA B 1 364 ? -30.452 0.049 22.064 1.00 17.85 363 ALA Q CA 1
ATOM 6824 C C . ALA B 1 364 ? -30.391 -1.030 23.135 1.00 17.81 363 ALA Q C 1
ATOM 6825 O O . ALA B 1 364 ? -31.155 -1.996 23.069 1.00 18.93 363 ALA Q O 1
ATOM 6827 N N . TYR B 1 365 ? -29.505 -0.866 24.120 1.00 16.30 364 TYR Q N 1
ATOM 6828 C CA . TYR B 1 365 ? -29.194 -1.920 25.101 1.00 16.72 364 TYR Q CA 1
ATOM 6829 C C . TYR B 1 365 ? -29.442 -1.563 26.573 1.00 16.70 364 TYR Q C 1
ATOM 6830 O O . TYR B 1 365 ? -29.549 -2.460 27.418 1.00 17.26 364 TYR Q O 1
ATOM 6839 N N . GLU B 1 366 ? -29.500 -0.280 26.899 1.00 16.51 365 GLU Q N 1
ATOM 6840 C CA . GLU B 1 366 ? -29.721 0.160 28.278 1.00 17.76 365 GLU Q CA 1
ATOM 6841 C C . GLU B 1 366 ? -28.767 -0.523 29.281 1.00 17.19 365 GLU Q C 1
ATOM 6842 O O . GLU B 1 366 ? -29.155 -1.024 30.325 1.00 17.45 365 GLU Q O 1
ATOM 6848 N N . LEU B 1 367 ? -27.490 -0.565 28.931 1.00 15.36 366 LEU Q N 1
ATOM 6849 C CA . LEU B 1 367 ? -26.495 -1.168 29.776 1.00 14.89 366 LEU Q CA 1
ATOM 6850 C C . LEU B 1 367 ? -25.469 -0.153 30.277 1.00 14.04 366 LEU Q C 1
ATOM 6851 O O . LEU B 1 367 ? -25.259 0.891 29.641 1.00 14.93 366 LEU Q O 1
ATOM 6856 N N . PRO B 1 368 ? -24.807 -0.471 31.406 1.00 13.66 367 PRO Q N 1
ATOM 6857 C CA . PRO B 1 368 ? -23.644 0.315 31.803 1.00 13.34 367 PRO Q CA 1
ATOM 6858 C C . PRO B 1 368 ? -22.601 0.205 30.725 1.00 12.71 367 PRO Q C 1
ATOM 6859 O O . PRO B 1 368 ? -22.430 -0.863 30.172 1.00 11.82 367 PRO Q O 1
ATOM 6863 N N . MET B 1 369 ? -21.913 1.313 30.448 1.00 11.60 368 MET Q N 1
ATOM 6864 C CA . MET B 1 369 ? -20.906 1.352 29.407 1.00 12.20 368 MET Q CA 1
ATOM 6865 C C . MET B 1 369 ? -19.638 1.976 29.969 1.00 12.84 368 MET Q C 1
ATOM 6866 O O . MET B 1 369 ? -19.700 2.871 30.820 1.00 13.70 368 MET Q O 1
ATOM 6871 N N . ILE B 1 370 ? -18.512 1.488 29.496 1.00 11.44 369 ILE Q N 1
ATOM 6872 C CA . ILE B 1 370 ? -17.211 2.142 29.760 1.00 11.91 369 ILE Q CA 1
ATOM 6873 C C . ILE B 1 370 ? -16.559 2.418 28.409 1.00 11.36 369 ILE Q C 1
ATOM 6874 O O . ILE B 1 370 ? -16.520 1.520 27.547 1.00 11.30 369 ILE Q O 1
ATOM 6879 N N . ILE B 1 371 ? -16.010 3.620 28.227 1.00 11.74 370 ILE Q N 1
ATOM 6880 C CA . ILE B 1 371 ? -15.241 3.902 27.016 1.00 11.60 370 ILE Q CA 1
ATOM 6881 C C . ILE B 1 371 ? -13.922 3.171 27.245 1.00 11.51 370 ILE Q C 1
ATOM 6882 O O . ILE B 1 371 ? -13.071 3.621 28.025 1.00 11.71 370 ILE Q O 1
ATOM 6887 N N . THR B 1 372 ? -13.763 2.003 26.626 1.00 10.43 371 THR Q N 1
ATOM 6888 C CA . THR B 1 372 ? -12.572 1.200 26.833 1.00 10.05 371 THR Q CA 1
ATOM 6889 C C . THR B 1 372 ? -11.382 1.531 25.924 1.00 10.45 371 THR Q C 1
ATOM 6890 O O . THR B 1 372 ? -10.271 1.123 26.230 1.00 11.06 371 THR Q O 1
ATOM 6894 N N . GLU B 1 373 ? -11.628 2.204 24.795 1.00 10.67 372 GLU Q N 1
ATOM 6895 C CA . GLU B 1 373 ? -10.570 2.792 23.993 1.00 11.02 372 GLU Q CA 1
ATOM 6896 C C . GLU B 1 373 ? -11.117 4.033 23.324 1.00 11.06 372 GLU Q C 1
ATOM 6897 O O . GLU B 1 373 ? -12.241 4.020 22.789 1.00 10.10 372 GLU Q O 1
ATOM 6903 N N . ASN B 1 374 ? -10.264 5.054 23.318 1.00 10.67 373 ASN Q N 1
ATOM 6904 C CA . ASN B 1 374 ? -10.434 6.247 22.522 1.00 10.42 373 ASN Q CA 1
ATOM 6905 C C . ASN B 1 374 ? -9.051 6.948 22.454 1.00 10.27 373 ASN Q C 1
ATOM 6906 O O . ASN B 1 374 ? -8.383 7.050 23.442 1.00 9.99 373 ASN Q O 1
ATOM 6911 N N . GLY B 1 375 ? -8.596 7.346 21.274 1.00 10.65 374 GLY Q N 1
ATOM 6912 C CA . GLY B 1 375 ? -7.265 7.956 21.163 1.00 11.49 374 GLY Q CA 1
ATOM 6913 C C . GLY B 1 375 ? -6.962 8.207 19.716 1.00 11.93 374 GLY Q C 1
ATOM 6914 O O . GLY B 1 375 ? -7.815 7.983 18.866 1.00 11.61 374 GLY Q O 1
ATOM 6915 N N . MET B 1 376 ? -5.712 8.584 19.450 1.00 12.55 375 MET Q N 1
ATOM 6916 C CA . MET B 1 376 ? -5.278 8.925 18.130 1.00 12.99 375 MET Q CA 1
ATOM 6917 C C . MET B 1 376 ? -3.786 8.722 17.930 1.00 12.46 375 MET Q C 1
ATOM 6918 O O . MET B 1 376 ? -2.994 8.846 18.839 1.00 13.07 375 MET Q O 1
ATOM 6923 N N . ALA B 1 377 ? -3.452 8.343 16.705 1.00 12.53 376 ALA Q N 1
ATOM 6924 C CA . ALA B 1 377 ? -2.064 8.240 16.237 1.00 11.21 376 ALA Q CA 1
ATOM 6925 C C . ALA B 1 377 ? -1.597 9.655 15.972 1.00 12.40 376 ALA Q C 1
ATOM 6926 O O . ALA B 1 377 ? -2.108 10.347 15.067 1.00 12.92 376 ALA Q O 1
ATOM 6928 N N . ASP B 1 378 ? -0.674 10.102 16.811 1.00 12.83 377 ASP Q N 1
ATOM 6929 C CA . ASP B 1 378 ? -0.238 11.506 16.815 1.00 13.95 377 ASP Q CA 1
ATOM 6930 C C . ASP B 1 378 ? 1.159 11.554 17.432 1.00 14.38 377 ASP Q C 1
ATOM 6931 O O . ASP B 1 378 ? 1.328 11.721 18.636 1.00 13.76 377 ASP Q O 1
ATOM 6936 N N . ALA B 1 379 ? 2.181 11.370 16.602 1.00 13.79 378 ALA Q N 1
ATOM 6937 C CA . ALA B 1 379 ? 3.513 11.154 17.122 1.00 14.94 378 ALA Q CA 1
ATOM 6938 C C . ALA B 1 379 ? 4.146 12.399 17.781 1.00 15.83 378 ALA Q C 1
ATOM 6939 O O . ALA B 1 379 ? 5.044 12.271 18.589 1.00 17.35 378 ALA Q O 1
ATOM 6941 N N . ALA B 1 380 ? 3.632 13.580 17.488 1.00 17.82 379 ALA Q N 1
ATOM 6942 C CA . ALA B 1 380 ? 4.174 14.811 18.094 1.00 16.74 379 ALA Q CA 1
ATOM 6943 C C . ALA B 1 380 ? 3.192 15.489 19.056 1.00 18.15 379 ALA Q C 1
ATOM 6944 O O . ALA B 1 380 ? 3.458 16.578 19.531 1.00 19.25 379 ALA Q O 1
ATOM 6946 N N . ASP B 1 381 ? 2.045 14.867 19.318 1.00 17.40 380 ASP Q N 1
ATOM 6947 C CA . ASP B 1 381 ? 1.041 15.452 20.185 1.00 15.97 380 ASP Q CA 1
ATOM 6948 C C . ASP B 1 381 ? 0.468 16.759 19.652 1.00 16.00 380 ASP Q C 1
ATOM 6949 O O . ASP B 1 381 ? 0.007 17.592 20.437 1.00 18.41 380 ASP Q O 1
ATOM 6954 N N . ARG B 1 382 ? 0.423 16.940 18.338 1.00 15.86 381 ARG Q N 1
ATOM 6955 C CA . ARG B 1 382 ? -0.126 18.181 17.786 1.00 16.82 381 ARG Q CA 1
ATOM 6956 C C . ARG B 1 382 ? -1.631 18.286 17.999 1.00 16.65 381 ARG Q C 1
ATOM 6957 O O . ARG B 1 382 ? -2.154 19.373 18.179 1.00 16.84 381 ARG Q O 1
ATOM 6965 N N . TYR B 1 383 ? -2.315 17.152 17.989 1.00 16.32 382 TYR Q N 1
ATOM 6966 C CA . TYR B 1 383 ? -3.752 17.127 17.943 1.00 15.06 382 TYR Q CA 1
ATOM 6967 C C . TYR B 1 383 ? -4.409 16.430 19.132 1.00 14.45 382 TYR Q C 1
ATOM 6968 O O . TYR B 1 383 ? -5.575 16.683 19.449 1.00 13.67 382 TYR Q O 1
ATOM 6977 N N . ARG B 1 384 ? -3.656 15.541 19.760 1.00 14.16 383 ARG Q N 1
ATOM 6978 C CA . ARG B 1 384 ? -4.186 14.751 20.896 1.00 13.76 383 ARG Q CA 1
ATOM 6979 C C . ARG B 1 384 ? -4.885 15.551 21.979 1.00 12.86 383 ARG Q C 1
ATOM 6980 O O . ARG B 1 384 ? -5.909 15.103 22.534 1.00 11.92 383 ARG Q O 1
ATOM 6988 N N . PRO B 1 385 ? -4.327 16.722 22.324 1.00 13.10 384 PRO Q N 1
ATOM 6989 C CA . PRO B 1 385 ? -5.085 17.419 23.390 1.00 13.63 384 PRO Q CA 1
ATOM 6990 C C . PRO B 1 385 ? -6.504 17.775 22.992 1.00 13.52 384 PRO Q C 1
ATOM 6991 O O . PRO B 1 385 ? -7.432 17.661 23.804 1.00 14.34 384 PRO Q O 1
ATOM 6995 N N . HIS B 1 386 ? -6.689 18.241 21.762 1.00 13.69 385 HIS Q N 1
ATOM 6996 C CA . HIS B 1 386 ? -8.012 18.544 21.267 1.00 13.83 385 HIS Q CA 1
ATOM 6997 C C . HIS B 1 386 ? -8.863 17.257 21.157 1.00 12.92 385 HIS Q C 1
ATOM 6998 O O . HIS B 1 386 ? -10.043 17.246 21.508 1.00 12.49 385 HIS Q O 1
ATOM 7005 N N . TYR B 1 387 ? -8.242 16.182 20.686 1.00 12.60 386 TYR Q N 1
ATOM 7006 C CA . TYR B 1 387 ? -8.932 14.895 20.575 1.00 12.49 386 TYR Q CA 1
ATOM 7007 C C . TYR B 1 387 ? -9.425 14.464 21.931 1.00 12.31 386 TYR Q C 1
ATOM 7008 O O . TYR B 1 387 ? -10.608 14.122 22.081 1.00 13.86 386 TYR Q O 1
ATOM 7017 N N . LEU B 1 388 ? -8.538 14.502 22.928 1.00 12.24 387 LEU Q N 1
ATOM 7018 C CA . LEU B 1 388 ? -8.882 14.036 24.287 1.00 11.08 387 LEU Q CA 1
ATOM 7019 C C . LEU B 1 388 ? -10.065 14.863 24.837 1.00 12.05 387 LEU Q C 1
ATOM 7020 O O . LEU B 1 388 ? -11.117 14.317 25.229 1.00 11.52 387 LEU Q O 1
ATOM 7025 N N . VAL B 1 389 ? -9.923 16.183 24.887 1.00 11.91 388 VAL Q N 1
ATOM 7026 C CA . VAL B 1 389 ? -10.960 16.991 25.541 1.00 11.82 388 VAL Q CA 1
ATOM 7027 C C . VAL B 1 389 ? -12.286 16.981 24.778 1.00 12.40 388 VAL Q C 1
ATOM 7028 O O . VAL B 1 389 ? -13.346 16.830 25.391 1.00 13.24 388 VAL Q O 1
ATOM 7032 N N . SER B 1 390 ? -12.239 17.079 23.450 1.00 12.38 389 SER Q N 1
ATOM 7033 C CA . SER B 1 390 ? -13.461 17.031 22.669 1.00 12.06 389 SER Q CA 1
ATOM 7034 C C . SER B 1 390 ? -14.263 15.723 22.843 1.00 12.16 389 SER Q C 1
ATOM 7035 O O . SER B 1 390 ? -15.484 15.753 22.872 1.00 12.33 389 SER Q O 1
ATOM 7038 N N . HIS B 1 391 ? -13.567 14.600 22.910 1.00 12.15 390 HIS Q N 1
ATOM 7039 C CA . HIS B 1 391 ? -14.230 13.297 23.097 1.00 11.55 390 HIS Q CA 1
ATOM 7040 C C . HIS B 1 391 ? -14.714 13.147 24.519 1.00 10.71 390 HIS Q C 1
ATOM 7041 O O . HIS B 1 391 ? -15.802 12.628 24.733 1.00 12.97 390 HIS Q O 1
ATOM 7048 N N . LEU B 1 392 ? -13.973 13.650 25.492 1.00 11.08 391 LEU Q N 1
ATOM 7049 C CA . LEU B 1 392 ? -14.489 13.678 26.863 1.00 11.44 391 LEU Q CA 1
ATOM 7050 C C . LEU B 1 392 ? -15.754 14.550 27.008 1.00 12.22 391 LEU Q C 1
ATOM 7051 O O . LEU B 1 392 ? -16.716 14.159 27.667 1.00 13.24 391 LEU Q O 1
ATOM 7056 N N . LYS B 1 393 ? -15.821 15.659 26.298 1.00 13.39 392 LYS Q N 1
ATOM 7057 C CA . LYS B 1 393 ? -17.033 16.479 26.275 1.00 14.36 392 LYS Q CA 1
ATOM 7058 C C . LYS B 1 393 ? -18.201 15.754 25.606 1.00 14.82 392 LYS Q C 1
ATOM 7059 O O . LYS B 1 393 ? -19.351 15.897 26.043 1.00 14.78 392 LYS Q O 1
ATOM 7065 N N . ALA B 1 394 ? -17.901 14.970 24.568 1.00 13.38 393 ALA Q N 1
ATOM 7066 C CA . ALA B 1 394 ? -18.894 14.129 23.900 1.00 13.50 393 ALA Q CA 1
ATOM 7067 C C . ALA B 1 394 ? -19.518 13.132 24.894 1.00 13.43 393 ALA Q C 1
ATOM 7068 O O . ALA B 1 394 ? -20.744 12.940 24.881 1.00 13.40 393 ALA Q O 1
ATOM 7070 N N . VAL B 1 395 ? -18.667 12.491 25.705 1.00 13.26 394 VAL Q N 1
ATOM 7071 C CA . VAL B 1 395 ? -19.094 11.543 26.742 1.00 13.85 394 VAL Q CA 1
ATOM 7072 C C . VAL B 1 395 ? -19.978 12.266 27.758 1.00 15.20 394 VAL Q C 1
ATOM 7073 O O . VAL B 1 395 ? -21.097 11.831 28.051 1.00 15.91 394 VAL Q O 1
ATOM 7077 N N . TYR B 1 396 ? -19.492 13.403 28.262 1.00 14.53 395 TYR Q N 1
ATOM 7078 C CA . TYR B 1 396 ? -20.286 14.215 29.200 1.00 16.00 395 TYR Q CA 1
ATOM 7079 C C . TYR B 1 396 ? -21.676 14.532 28.630 1.00 15.39 395 TYR Q C 1
ATOM 7080 O O . TYR B 1 396 ? -22.694 14.401 29.350 1.00 16.59 395 TYR Q O 1
ATOM 7089 N N . ASN B 1 397 ? -21.715 14.949 27.355 1.00 15.07 396 ASN Q N 1
ATOM 7090 C CA . ASN B 1 397 ? -22.953 15.350 26.709 1.00 15.80 396 ASN Q CA 1
ATOM 7091 C C . ASN B 1 397 ? -23.916 14.164 26.588 1.00 16.26 396 ASN Q C 1
ATOM 7092 O O . ASN B 1 397 ? -25.126 14.309 26.792 1.00 16.11 396 ASN Q O 1
ATOM 7097 N N . ALA B 1 398 ? -23.385 13.001 26.229 1.00 15.06 397 ALA Q N 1
ATOM 7098 C CA . ALA B 1 398 ? -24.216 11.790 26.135 1.00 15.34 397 ALA Q CA 1
ATOM 7099 C C . ALA B 1 398 ? -24.758 11.380 27.491 1.00 15.98 397 ALA Q C 1
ATOM 7100 O O . ALA B 1 398 ? -25.915 10.951 27.589 1.00 18.33 397 ALA Q O 1
ATOM 7102 N N . MET B 1 399 ? -23.951 11.514 28.536 1.00 16.30 398 MET Q N 1
ATOM 7103 C CA . MET B 1 399 ? -24.398 11.209 29.924 1.00 17.33 398 MET Q CA 1
ATOM 7104 C C . MET B 1 399 ? -25.555 12.118 30.357 1.00 18.90 398 MET Q C 1
ATOM 7105 O O . MET B 1 399 ? -26.489 11.668 31.027 1.00 19.60 398 MET Q O 1
ATOM 7110 N N . LYS B 1 400 ? -25.503 13.381 29.965 1.00 21.64 399 LYS Q N 1
ATOM 7111 C CA . LYS B 1 400 ? -26.587 14.322 30.262 1.00 24.90 399 LYS Q CA 1
ATOM 7112 C C . LYS B 1 400 ? -27.896 13.919 29.612 1.00 26.14 399 LYS Q C 1
ATOM 7113 O O . LYS B 1 400 ? -28.964 14.261 30.110 1.00 25.02 399 LYS Q O 1
ATOM 7119 N N . GLU B 1 401 ? -27.822 13.211 28.490 1.00 26.58 400 GLU Q N 1
ATOM 7120 C CA . GLU B 1 401 ? -29.018 12.768 27.801 1.00 28.15 400 GLU Q CA 1
ATOM 7121 C C . GLU B 1 401 ? -29.404 11.349 28.204 1.00 26.63 400 GLU Q C 1
ATOM 7122 O O . GLU B 1 401 ? -30.327 10.784 27.634 1.00 29.24 400 GLU Q O 1
ATOM 7128 N N . GLY B 1 402 ? -28.697 10.779 29.181 1.00 24.19 401 GLY Q N 1
ATOM 7129 C CA . GLY B 1 402 ? -29.105 9.549 29.827 1.00 24.02 401 GLY Q CA 1
ATOM 7130 C C . GLY B 1 402 ? -28.212 8.335 29.683 1.00 22.95 401 GLY Q C 1
ATOM 7131 O O . GLY B 1 402 ? -28.504 7.308 30.280 1.00 23.92 401 GLY Q O 1
ATOM 7132 N N . ALA B 1 403 ? -27.121 8.432 28.921 1.00 20.27 402 ALA Q N 1
ATOM 7133 C CA . ALA B 1 403 ? -26.205 7.288 28.778 1.00 19.20 402 ALA Q CA 1
ATOM 7134 C C . ALA B 1 403 ? -25.531 6.950 30.104 1.00 18.16 402 ALA Q C 1
ATOM 7135 O O . ALA B 1 403 ? -25.064 7.842 30.831 1.00 18.42 402 ALA Q O 1
ATOM 7137 N N . ASP B 1 404 ? -25.489 5.666 30.435 1.00 16.90 403 ASP Q N 1
ATOM 7138 C CA . ASP B 1 404 ? -24.914 5.243 31.695 1.00 17.02 403 ASP Q CA 1
ATOM 7139 C C . ASP B 1 404 ? -23.449 4.898 31.493 1.00 16.34 403 ASP Q C 1
ATOM 7140 O O . ASP B 1 404 ? -23.086 3.737 31.284 1.00 16.50 403 ASP Q O 1
ATOM 7145 N N . VAL B 1 405 ? -22.591 5.908 31.533 1.00 16.30 404 VAL Q N 1
ATOM 7146 C CA . VAL B 1 405 ? -21.187 5.696 31.267 1.00 15.12 404 VAL Q CA 1
ATOM 7147 C C . VAL B 1 405 ? -20.425 5.760 32.583 1.00 15.60 404 VAL Q C 1
ATOM 7148 O O . VAL B 1 405 ? -20.583 6.733 33.351 1.00 16.63 404 VAL Q O 1
ATOM 7152 N N . ARG B 1 406 ? -19.607 4.735 32.839 1.00 15.07 405 ARG Q N 1
ATOM 7153 C CA . ARG B 1 406 ? -18.960 4.526 34.147 1.00 14.93 405 ARG Q CA 1
ATOM 7154 C C . ARG B 1 406 ? -17.491 4.943 34.183 1.00 13.63 405 ARG Q C 1
ATOM 7155 O O . ARG B 1 406 ? -16.886 5.006 35.257 1.00 13.22 405 ARG Q O 1
ATOM 7163 N N . GLY B 1 407 ? -16.931 5.228 33.014 1.00 12.74 406 GLY Q N 1
ATOM 7164 C CA . GLY B 1 407 ? -15.534 5.630 32.920 1.00 12.61 406 GLY Q CA 1
ATOM 7165 C C . GLY B 1 407 ? -15.023 5.786 31.506 1.00 11.70 406 GLY Q C 1
ATOM 7166 O O . GLY B 1 407 ? -15.664 5.433 30.557 1.00 10.94 406 GLY Q O 1
ATOM 7167 N N . TYR B 1 408 ? -13.820 6.358 31.401 1.00 11.51 407 TYR Q N 1
ATOM 7168 C CA . TYR B 1 408 ? -13.161 6.669 30.164 1.00 10.51 407 TYR Q CA 1
ATOM 7169 C C . TYR B 1 408 ? -11.729 6.208 30.269 1.00 10.68 407 TYR Q C 1
ATOM 7170 O O . TYR B 1 408 ? -10.961 6.688 31.156 1.00 10.75 407 TYR Q O 1
ATOM 7179 N N . LEU B 1 409 ? -11.367 5.309 29.353 1.00 10.85 408 LEU Q N 1
ATOM 7180 C CA . LEU B 1 409 ? -10.036 4.720 29.256 1.00 11.19 408 LEU Q CA 1
ATOM 7181 C C . LEU B 1 409 ? -9.418 5.087 27.903 1.00 12.16 408 LEU Q C 1
ATOM 7182 O O . LEU B 1 409 ? -9.915 4.719 26.841 1.00 12.82 408 LEU Q O 1
ATOM 7187 N N . HIS B 1 410 ? -8.323 5.828 27.938 1.00 11.72 409 HIS Q N 1
ATOM 7188 C CA . HIS B 1 410 ? -7.720 6.307 26.685 1.00 11.42 409 HIS Q CA 1
ATOM 7189 C C . HIS B 1 410 ? -6.891 5.164 26.104 1.00 11.78 409 HIS Q C 1
ATOM 7190 O O . HIS B 1 410 ? -6.340 4.338 26.857 1.00 12.73 409 HIS Q O 1
ATOM 7197 N N . TRP B 1 411 ? -6.809 5.120 24.776 1.00 10.68 410 TRP Q N 1
ATOM 7198 C CA . TRP B 1 411 ? -5.812 4.308 24.069 1.00 10.66 410 TRP Q CA 1
ATOM 7199 C C . TRP B 1 411 ? -4.689 5.203 23.534 1.00 10.74 410 TRP Q C 1
ATOM 7200 O O . TRP B 1 411 ? -4.890 5.868 22.527 1.00 11.32 410 TRP Q O 1
ATOM 7211 N N . SER B 1 412 ? -3.541 5.214 24.202 1.00 10.53 411 SER Q N 1
ATOM 7212 C CA . SER B 1 412 ? -3.261 4.508 25.481 1.00 11.30 411 SER Q CA 1
ATOM 7213 C C . SER B 1 412 ? -2.327 5.378 26.359 1.00 12.46 411 SER Q C 1
ATOM 7214 O O . SER B 1 412 ? -2.040 6.529 26.034 1.00 11.70 411 SER Q O 1
ATOM 7217 N N . LEU B 1 413 ? -1.933 4.831 27.510 1.00 13.38 412 LEU Q N 1
ATOM 7218 C CA . LEU B 1 413 ? -0.908 5.442 28.341 1.00 13.27 412 LEU Q CA 1
ATOM 7219 C C . LEU B 1 413 ? 0.337 5.708 27.508 1.00 13.09 412 LEU Q C 1
ATOM 7220 O O . LEU B 1 413 ? 0.815 6.833 27.484 1.00 12.34 412 LEU Q O 1
ATOM 7225 N N . THR B 1 414 ? 0.840 4.668 26.835 1.00 13.37 413 THR Q N 1
ATOM 7226 C CA . THR B 1 414 ? 2.141 4.766 26.126 1.00 12.65 413 THR Q CA 1
ATOM 7227 C C . THR B 1 414 ? 2.001 4.409 24.669 1.00 12.13 413 THR Q C 1
ATOM 7228 O O . THR B 1 414 ? 1.110 3.644 24.292 1.00 11.03 413 THR Q O 1
ATOM 7232 N N . ASP B 1 415 ? 2.890 4.924 23.842 1.00 11.38 414 ASP Q N 1
ATOM 7233 C CA . ASP B 1 415 ? 3.102 4.290 22.522 1.00 11.53 414 ASP Q CA 1
ATOM 7234 C C . ASP B 1 415 ? 3.351 2.763 22.615 1.00 10.62 414 ASP Q C 1
ATOM 7235 O O . ASP B 1 415 ? 3.894 2.254 23.602 1.00 10.64 414 ASP Q O 1
ATOM 7240 N N . ASN B 1 416 ? 2.953 2.045 21.574 1.00 10.62 415 ASN Q N 1
ATOM 7241 C CA . ASN B 1 416 ? 3.020 0.627 21.581 1.00 11.63 415 ASN Q CA 1
ATOM 7242 C C . ASN B 1 416 ? 3.021 0.082 20.164 1.00 12.24 415 ASN Q C 1
ATOM 7243 O O . ASN B 1 416 ? 3.032 0.836 19.206 1.00 12.63 415 ASN Q O 1
ATOM 7248 N N . TYR B 1 417 ? 3.008 -1.236 20.040 1.00 11.83 416 TYR Q N 1
ATOM 7249 C CA . TYR B 1 417 ? 3.153 -1.857 18.738 1.00 12.21 416 TYR Q CA 1
ATOM 7250 C C . TYR B 1 417 ? 1.803 -1.939 18.059 1.00 11.90 416 TYR Q C 1
ATOM 7251 O O . TYR B 1 417 ? 0.958 -2.729 18.500 1.00 12.64 416 TYR Q O 1
ATOM 7260 N N . GLU B 1 418 ? 1.582 -1.147 17.003 1.00 11.76 417 GLU Q N 1
ATOM 7261 C CA . GLU B 1 418 ? 0.272 -1.098 16.311 1.00 12.05 417 GLU Q CA 1
ATOM 7262 C C . GLU B 1 418 ? 0.160 -2.134 15.204 1.00 11.48 417 GLU Q C 1
ATOM 7263 O O . GLU B 1 418 ? 0.015 -1.840 14.005 1.00 11.02 417 GLU Q O 1
ATOM 7269 N N . TRP B 1 419 ? 0.177 -3.391 15.619 1.00 11.52 418 TRP Q N 1
ATOM 7270 C CA . TRP B 1 419 ? -0.194 -4.485 14.735 1.00 11.30 418 TRP Q CA 1
ATOM 7271 C C . TRP B 1 419 ? 0.599 -4.475 13.413 1.00 11.20 418 TRP Q C 1
ATOM 7272 O O . TRP B 1 419 ? 1.849 -4.462 13.437 1.00 11.80 418 TRP Q O 1
ATOM 7283 N N . ALA B 1 420 ? -0.110 -4.479 12.292 1.00 11.38 419 ALA Q N 1
ATOM 7284 C CA . ALA B 1 420 ? 0.516 -4.527 10.965 1.00 11.50 419 ALA Q CA 1
ATOM 7285 C C . ALA B 1 420 ? 1.223 -3.208 10.607 1.00 12.21 419 ALA Q C 1
ATOM 7286 O O . ALA B 1 420 ? 2.002 -3.146 9.634 1.00 11.26 419 ALA Q O 1
ATOM 7288 N N . GLN B 1 421 ? 0.910 -2.140 11.351 1.00 12.29 420 GLN Q N 1
ATOM 7289 C CA . GLN B 1 421 ? 1.546 -0.850 11.116 1.00 12.99 420 GLN Q CA 1
ATOM 7290 C C . GLN B 1 421 ? 2.842 -0.711 11.904 1.00 12.96 420 GLN Q C 1
ATOM 7291 O O . GLN B 1 421 ? 3.639 0.196 11.669 1.00 13.59 420 GLN Q O 1
ATOM 7297 N N . GLY B 1 422 ? 3.048 -1.569 12.877 1.00 11.83 421 GLY Q N 1
ATOM 7298 C CA . GLY B 1 422 ? 4.224 -1.463 13.739 1.00 12.34 421 GLY Q CA 1
ATOM 7299 C C . GLY B 1 422 ? 4.194 -0.235 14.636 1.00 12.61 421 GLY Q C 1
ATOM 7300 O O . GLY B 1 422 ? 3.124 0.166 15.129 1.00 13.14 421 GLY Q O 1
ATOM 7301 N N . PHE B 1 423 ? 5.361 0.366 14.824 1.00 12.85 422 PHE Q N 1
ATOM 7302 C CA . PHE B 1 423 ? 5.547 1.405 15.811 1.00 13.82 422 PHE Q CA 1
ATOM 7303 C C . PHE B 1 423 ? 5.217 2.786 15.250 1.00 14.98 422 PHE Q C 1
ATOM 7304 O O . PHE B 1 423 ? 5.132 3.746 16.018 1.00 15.50 422 PHE Q O 1
ATOM 7312 N N . ARG B 1 424 ? 4.972 2.895 13.944 1.00 16.74 423 ARG Q N 1
ATOM 7313 C CA . ARG B 1 424 ? 4.819 4.225 13.355 1.00 18.69 423 ARG Q CA 1
ATOM 7314 C C . ARG B 1 424 ? 3.539 4.939 13.776 1.00 17.02 423 ARG Q C 1
ATOM 7315 O O . ARG B 1 424 ? 3.466 6.158 13.680 1.00 16.93 423 ARG Q O 1
ATOM 7323 N N . MET B 1 425 ? 2.539 4.176 14.220 1.00 14.55 424 MET Q N 1
ATOM 7324 C CA . MET B 1 425 ? 1.323 4.724 14.817 1.00 14.76 424 MET Q CA 1
ATOM 7325 C C . MET B 1 425 ? 1.506 4.827 16.351 1.00 13.41 424 MET Q C 1
ATOM 7326 O O . MET B 1 425 ? 1.561 3.845 17.050 1.00 12.21 424 MET Q O 1
ATOM 7331 N N . ARG B 1 426 ? 1.620 6.050 16.858 1.00 12.88 425 ARG Q N 1
ATOM 7332 C CA . ARG B 1 426 ? 1.969 6.298 18.268 1.00 12.21 425 ARG Q CA 1
ATOM 7333 C C . ARG B 1 426 ? 0.780 6.909 18.966 1.00 12.00 425 ARG Q C 1
ATOM 7334 O O . ARG B 1 426 ? 0.440 8.101 18.768 1.00 12.51 425 ARG Q O 1
ATOM 7342 N N . PHE B 1 427 ? 0.120 6.104 19.799 1.00 10.81 426 PHE Q N 1
ATOM 7343 C CA . PHE B 1 427 ? -1.149 6.473 20.408 1.00 11.13 426 PHE Q CA 1
ATOM 7344 C C . PHE B 1 427 ? -1.021 6.948 21.864 1.00 11.15 426 PHE Q C 1
ATOM 7345 O O . PHE B 1 427 ? -2.061 7.125 22.597 1.00 12.38 426 PHE Q O 1
ATOM 7353 N N . GLY B 1 428 ? 0.211 7.033 22.370 1.00 11.42 427 GLY Q N 1
ATOM 7354 C CA . GLY B 1 428 ? 0.417 7.332 23.798 1.00 11.25 427 GLY Q CA 1
ATOM 7355 C C . GLY B 1 428 ? 0.144 8.758 24.265 1.00 11.24 427 GLY Q C 1
ATOM 7356 O O . GLY B 1 428 ? 0.485 9.705 23.587 1.00 10.30 427 GLY Q O 1
ATOM 7357 N N . LEU B 1 429 ? -0.475 8.913 25.446 1.00 11.20 428 LEU Q N 1
ATOM 7358 C CA . LEU B 1 429 ? -0.249 10.131 26.256 1.00 11.99 428 LEU Q CA 1
ATOM 7359 C C . LEU B 1 429 ? 1.247 10.304 26.569 1.00 12.79 428 LEU Q C 1
ATOM 7360 O O . LEU B 1 429 ? 1.712 11.420 26.901 1.00 14.33 428 LEU Q O 1
ATOM 7365 N N . VAL B 1 430 ? 2.000 9.205 26.477 1.00 13.13 429 VAL Q N 1
ATOM 7366 C CA . VAL B 1 430 ? 3.415 9.143 26.839 1.00 13.24 429 VAL Q CA 1
ATOM 7367 C C . VAL B 1 430 ? 4.180 8.560 25.669 1.00 13.41 429 VAL Q C 1
ATOM 7368 O O . VAL B 1 430 ? 3.822 7.504 25.132 1.00 12.88 429 VAL Q O 1
ATOM 7372 N N . TYR B 1 431 ? 5.252 9.252 25.280 1.00 12.35 430 TYR Q N 1
ATOM 7373 C CA . TYR B 1 431 ? 6.119 8.811 24.206 1.00 12.48 430 TYR Q CA 1
ATOM 7374 C C . TYR B 1 431 ? 7.040 7.770 24.771 1.00 12.18 430 TYR Q C 1
ATOM 7375 O O . TYR B 1 431 ? 7.534 7.915 25.902 1.00 11.46 430 TYR Q O 1
ATOM 7384 N N . VAL B 1 432 ? 7.278 6.714 23.998 1.00 12.83 431 VAL Q N 1
ATOM 7385 C CA . VAL B 1 432 ? 8.299 5.713 24.349 1.00 13.93 431 VAL Q CA 1
ATOM 7386 C C . VAL B 1 432 ? 9.377 5.683 23.290 1.00 14.44 431 VAL Q C 1
ATOM 7387 O O . VAL B 1 432 ? 9.070 5.537 22.089 1.00 16.25 431 VAL Q O 1
ATOM 7391 N N . ASP B 1 433 ? 10.634 5.863 23.725 1.00 14.79 432 ASP Q N 1
ATOM 7392 C CA . ASP B 1 433 ? 11.815 5.612 22.888 1.00 15.08 432 ASP Q CA 1
ATOM 7393 C C . ASP B 1 433 ? 12.008 4.085 22.912 1.00 14.60 432 ASP Q C 1
ATOM 7394 O O . ASP B 1 433 ? 12.352 3.520 23.940 1.00 15.77 432 ASP Q O 1
ATOM 7399 N N . PHE B 1 434 ? 11.725 3.421 21.809 1.00 14.44 433 PHE Q N 1
ATOM 7400 C CA . PHE B 1 434 ? 11.766 1.957 21.783 1.00 15.24 433 PHE Q CA 1
ATOM 7401 C C . PHE B 1 434 ? 13.189 1.396 21.813 1.00 16.17 433 PHE Q C 1
ATOM 7402 O O . PHE B 1 434 ? 13.393 0.220 22.102 1.00 16.80 433 PHE Q O 1
ATOM 7410 N N . GLU B 1 435 ? 14.181 2.240 21.557 1.00 19.82 434 GLU Q N 1
ATOM 7411 C CA . GLU B 1 435 ? 15.560 1.789 21.679 1.00 19.86 434 GLU Q CA 1
ATOM 7412 C C . GLU B 1 435 ? 15.984 1.750 23.148 1.00 19.27 434 GLU Q C 1
ATOM 7413 O O . GLU B 1 435 ? 16.585 0.763 23.578 1.00 21.25 434 GLU Q O 1
ATOM 7419 N N . THR B 1 436 ? 15.627 2.775 23.927 1.00 16.79 435 THR Q N 1
ATOM 7420 C CA . THR B 1 436 ? 16.008 2.889 25.345 1.00 16.25 435 THR Q CA 1
ATOM 7421 C C . THR B 1 436 ? 14.966 2.411 26.373 1.00 15.13 435 THR Q C 1
ATOM 7422 O O . THR B 1 436 ? 15.270 2.163 27.559 1.00 14.79 435 THR Q O 1
ATOM 7426 N N . LYS B 1 437 ? 13.738 2.303 25.886 1.00 14.66 436 LYS Q N 1
ATOM 7427 C CA . LYS B 1 437 ? 12.531 2.068 26.685 1.00 14.55 436 LYS Q CA 1
ATOM 7428 C C . LYS B 1 437 ? 12.141 3.223 27.603 1.00 14.73 436 LYS Q C 1
ATOM 7429 O O . LYS B 1 437 ? 11.234 3.100 28.404 1.00 13.55 436 LYS Q O 1
ATOM 7435 N N . LYS B 1 438 ? 12.809 4.367 27.462 1.00 15.02 437 LYS Q N 1
ATOM 7436 C CA . LYS B 1 438 ? 12.473 5.511 28.266 1.00 15.92 437 LYS Q CA 1
ATOM 7437 C C . LYS B 1 438 ? 11.106 6.089 27.902 1.00 14.66 437 LYS Q C 1
ATOM 7438 O O . LYS B 1 438 ? 10.730 6.128 26.733 1.00 14.23 437 LYS Q O 1
ATOM 7444 N N . ARG B 1 439 ? 10.407 6.542 28.932 1.00 14.43 438 ARG Q N 1
ATOM 7445 C CA . ARG B 1 439 ? 9.097 7.180 28.823 1.00 14.13 438 ARG Q CA 1
ATOM 7446 C C . ARG B 1 439 ? 9.194 8.698 29.011 1.00 13.99 438 ARG Q C 1
ATOM 7447 O O . ARG B 1 439 ? 9.847 9.151 29.948 1.00 14.35 438 ARG Q O 1
ATOM 7455 N N . TYR B 1 440 ? 8.499 9.447 28.169 1.00 15.19 439 TYR Q N 1
ATOM 7456 C CA . TYR B 1 440 ? 8.439 10.920 28.242 1.00 15.93 439 TYR Q CA 1
ATOM 7457 C C . TYR B 1 440 ? 6.988 11.391 28.109 1.00 15.48 439 TYR Q C 1
ATOM 7458 O O . TYR B 1 440 ? 6.282 10.970 27.204 1.00 16.93 439 TYR Q O 1
ATOM 7467 N N . LEU B 1 441 ? 6.547 12.258 29.014 1.00 14.74 440 LEU Q N 1
ATOM 7468 C CA . LEU B 1 441 ? 5.177 12.816 28.923 1.00 15.34 440 LEU Q CA 1
ATOM 7469 C C . LEU B 1 441 ? 4.988 13.674 27.699 1.00 15.48 440 LEU Q C 1
ATOM 7470 O O . LEU B 1 441 ? 5.877 14.421 27.329 1.00 14.75 440 LEU Q O 1
ATOM 7475 N N . ARG B 1 442 ? 3.815 13.560 27.070 1.00 13.62 441 ARG Q N 1
ATOM 7476 C CA . ARG B 1 442 ? 3.343 14.534 26.093 1.00 14.22 441 ARG Q CA 1
ATOM 7477 C C . ARG B 1 442 ? 2.439 15.519 26.805 1.00 13.32 441 ARG Q C 1
ATOM 7478 O O . ARG B 1 442 ? 1.917 15.218 27.869 1.00 13.58 441 ARG Q O 1
ATOM 7486 N N . PRO B 1 443 ? 2.310 16.745 26.269 1.00 14.51 442 PRO Q N 1
ATOM 7487 C CA . PRO B 1 443 ? 1.394 17.699 26.894 1.00 14.43 442 PRO Q CA 1
ATOM 7488 C C . PRO B 1 443 ? -0.047 17.186 27.140 1.00 13.96 442 PRO Q C 1
ATOM 7489 O O . PRO B 1 443 ? -0.660 17.562 28.140 1.00 13.72 442 PRO Q O 1
ATOM 7493 N N . SER B 1 444 ? -0.567 16.358 26.240 1.00 13.70 443 SER Q N 1
ATOM 7494 C CA . SER B 1 444 ? -1.875 15.716 26.470 1.00 13.05 443 SER Q CA 1
ATOM 7495 C C . SER B 1 444 ? -1.933 14.961 27.798 1.00 13.61 443 SER Q C 1
ATOM 7496 O O . SER B 1 444 ? -3.009 14.883 28.429 1.00 13.22 443 SER Q O 1
ATOM 7499 N N . ALA B 1 445 ? -0.821 14.367 28.204 1.00 12.71 444 ALA Q N 1
ATOM 7500 C CA . ALA B 1 445 ? -0.770 13.737 29.542 1.00 13.51 444 ALA Q CA 1
ATOM 7501 C C . ALA B 1 445 ? -1.066 14.732 30.674 1.00 14.08 444 ALA Q C 1
ATOM 7502 O O . ALA B 1 445 ? -1.759 14.414 31.657 1.00 13.20 444 ALA Q O 1
ATOM 7504 N N . LEU B 1 446 ? -0.535 15.953 30.553 1.00 14.91 445 LEU Q N 1
ATOM 7505 C CA . LEU B 1 446 ? -0.769 16.953 31.588 1.00 14.45 445 LEU Q CA 1
ATOM 7506 C C . LEU B 1 446 ? -2.238 17.419 31.560 1.00 13.60 445 LEU Q C 1
ATOM 7507 O O . LEU B 1 446 ? -2.830 17.720 32.594 1.00 14.44 445 LEU Q O 1
ATOM 7512 N N . VAL B 1 447 ? -2.832 17.459 30.374 1.00 12.91 446 VAL Q N 1
ATOM 7513 C CA . VAL B 1 447 ? -4.225 17.829 30.224 1.00 13.60 446 VAL Q CA 1
ATOM 7514 C C . VAL B 1 447 ? -5.087 16.759 30.874 1.00 13.72 446 VAL Q C 1
ATOM 7515 O O . VAL B 1 447 ? -6.025 17.065 31.640 1.00 13.56 446 VAL Q O 1
ATOM 7519 N N . PHE B 1 448 ? -4.746 15.507 30.574 1.00 13.35 447 PHE Q N 1
ATOM 7520 C CA . PHE B 1 448 ? -5.437 14.358 31.175 1.00 13.49 447 PHE Q CA 1
ATOM 7521 C C . PHE B 1 448 ? -5.398 14.444 32.690 1.00 14.40 447 PHE Q C 1
ATOM 7522 O O . PHE B 1 448 ? -6.432 14.298 33.358 1.00 14.78 447 PHE Q O 1
ATOM 7530 N N . ARG B 1 449 ? -4.221 14.709 33.245 1.00 14.62 448 ARG Q N 1
ATOM 7531 C CA . ARG B 1 449 ? -4.049 14.759 34.698 1.00 16.28 448 ARG Q CA 1
ATOM 7532 C C . ARG B 1 449 ? -4.949 15.815 35.309 1.00 16.10 448 ARG Q C 1
ATOM 7533 O O . ARG B 1 449 ? -5.570 15.573 36.328 1.00 16.85 448 ARG Q O 1
ATOM 7541 N N . GLU B 1 450 ? -5.063 16.973 34.658 1.00 16.46 449 GLU Q N 1
ATOM 7542 C CA . GLU B 1 450 ? -5.924 18.029 35.164 1.00 16.34 449 GLU Q CA 1
ATOM 7543 C C . GLU B 1 450 ? -7.393 17.580 35.232 1.00 16.66 449 GLU Q C 1
ATOM 7544 O O . GLU B 1 450 ? -8.081 17.796 36.214 1.00 16.59 449 GLU Q O 1
ATOM 7550 N N . ILE B 1 451 ? -7.848 16.929 34.188 1.00 15.65 450 ILE Q N 1
ATOM 7551 C CA . ILE B 1 451 ? -9.246 16.537 34.092 1.00 15.13 450 ILE Q CA 1
ATOM 7552 C C . ILE B 1 451 ? -9.587 15.396 35.054 1.00 14.42 450 ILE Q C 1
ATOM 7553 O O . ILE B 1 451 ? -10.635 15.419 35.741 1.00 16.40 450 ILE Q O 1
ATOM 7558 N N . ALA B 1 452 ? -8.685 14.425 35.105 1.00 14.64 451 ALA Q N 1
ATOM 7559 C CA . ALA B 1 452 ? -8.868 13.233 35.945 1.00 15.13 451 ALA Q CA 1
ATOM 7560 C C . ALA B 1 452 ? -8.810 13.583 37.423 1.00 17.25 451 ALA Q C 1
ATOM 7561 O O . ALA B 1 452 ? -9.636 13.104 38.219 1.00 17.69 451 ALA Q O 1
ATOM 7563 N N . THR B 1 453 ? -7.857 14.440 37.797 1.00 17.71 452 THR Q N 1
ATOM 7564 C CA . THR B 1 453 ? -7.684 14.787 39.201 1.00 19.27 452 THR Q CA 1
ATOM 7565 C C . THR B 1 453 ? -8.868 15.630 39.689 1.00 19.59 452 THR Q C 1
ATOM 7566 O O . THR B 1 453 ? -9.288 15.497 40.846 1.00 21.38 452 THR Q O 1
ATOM 7570 N N . GLN B 1 454 ? -9.412 16.476 38.821 1.00 20.37 453 GLN Q N 1
ATOM 7571 C CA . GLN B 1 454 ? -10.518 17.362 39.181 1.00 22.64 453 GLN Q CA 1
ATOM 7572 C C . GLN B 1 454 ? -11.904 16.775 38.882 1.00 22.89 453 GLN Q C 1
ATOM 7573 O O . GLN B 1 454 ? -12.894 17.385 39.229 1.00 24.12 453 GLN Q O 1
ATOM 7579 N N . LYS B 1 455 ? -11.969 15.603 38.255 1.00 23.60 454 LYS Q N 1
ATOM 7580 C CA . LYS B 1 455 ? -13.258 14.985 37.855 1.00 22.91 454 LYS Q CA 1
ATOM 7581 C C . LYS B 1 455 ? -14.119 15.872 36.988 1.00 21.44 454 LYS Q C 1
ATOM 7582 O O . LYS B 1 455 ? -15.338 15.890 37.125 1.00 21.06 454 LYS Q O 1
ATOM 7588 N N . GLU B 1 456 ? -13.499 16.633 36.098 1.00 20.05 455 GLU Q N 1
ATOM 7589 C CA . GLU B 1 456 ? -14.220 17.635 35.361 1.00 20.01 455 GLU Q CA 1
ATOM 7590 C C . GLU B 1 456 ? -13.319 18.206 34.307 1.00 17.97 455 GLU Q C 1
ATOM 7591 O O . GLU B 1 456 ? -12.098 18.247 34.498 1.00 17.35 455 GLU Q O 1
ATOM 7597 N N . ILE B 1 457 ? -13.935 18.649 33.218 1.00 17.59 456 ILE Q N 1
ATOM 7598 C CA . ILE B 1 457 ? -13.289 19.539 32.271 1.00 17.18 456 ILE Q CA 1
ATOM 7599 C C . ILE B 1 457 ? -13.463 20.937 32.838 1.00 18.15 456 ILE Q C 1
ATOM 7600 O O . ILE B 1 457 ? -14.531 21.526 32.705 1.00 17.60 456 ILE Q O 1
ATOM 7605 N N . PRO B 1 458 ? -12.413 21.472 33.468 1.00 18.88 457 PRO Q N 1
ATOM 7606 C CA . PRO B 1 458 ? -12.583 22.802 34.050 1.00 20.22 457 PRO Q CA 1
ATOM 7607 C C . PRO B 1 458 ? -12.696 23.859 32.965 1.00 19.95 457 PRO Q C 1
ATOM 7608 O O . PRO B 1 458 ? -12.270 23.642 31.829 1.00 19.11 457 PRO Q O 1
ATOM 7612 N N . GLU B 1 459 ? -13.269 25.007 33.304 1.00 21.46 458 GLU Q N 1
ATOM 7613 C CA . GLU B 1 459 ? -13.550 25.995 32.298 1.00 23.10 458 GLU Q CA 1
ATOM 7614 C C . GLU B 1 459 ? -12.251 26.430 31.593 1.00 21.09 458 GLU Q C 1
ATOM 7615 O O . GLU B 1 459 ? -12.259 26.643 30.399 1.00 20.72 458 GLU Q O 1
ATOM 7621 N N . GLU B 1 460 ? -11.133 26.489 32.304 1.00 21.25 459 GLU Q N 1
ATOM 7622 C CA . GLU B 1 460 ? -9.876 26.907 31.654 1.00 21.57 459 GLU Q CA 1
ATOM 7623 C C . GLU B 1 460 ? -9.393 25.943 30.552 1.00 21.30 459 GLU Q C 1
ATOM 7624 O O . GLU B 1 460 ? -8.612 26.344 29.686 1.00 20.01 459 GLU Q O 1
ATOM 7630 N N . LEU B 1 461 ? -9.857 24.685 30.575 1.00 19.21 460 LEU Q N 1
ATOM 7631 C CA . LEU B 1 461 ? -9.525 23.720 29.524 1.00 20.01 460 LEU Q CA 1
ATOM 7632 C C . LEU B 1 461 ? -10.667 23.517 28.534 1.00 19.45 460 LEU Q C 1
ATOM 7633 O O . LEU B 1 461 ? -10.548 22.715 27.617 1.00 19.45 460 LEU Q O 1
ATOM 7638 N N . ALA B 1 462 ? -11.760 24.259 28.699 1.00 19.15 461 ALA Q N 1
ATOM 7639 C CA . ALA B 1 462 ? -12.974 24.028 27.907 1.00 18.97 461 ALA Q CA 1
ATOM 7640 C C . ALA B 1 462 ? -12.783 24.261 26.422 1.00 18.43 461 ALA Q C 1
ATOM 7641 O O . ALA B 1 462 ? -13.453 23.639 25.594 1.00 19.99 461 ALA Q O 1
ATOM 7643 N N . HIS B 1 463 ? -11.873 25.168 26.065 1.00 18.36 462 HIS Q N 1
ATOM 7644 C CA . HIS B 1 463 ? -11.675 25.499 24.666 1.00 18.24 462 HIS Q CA 1
ATOM 7645 C C . HIS B 1 463 ? -10.964 24.375 23.874 1.00 17.04 462 HIS Q C 1
ATOM 7646 O O . HIS B 1 463 ? -10.975 24.366 22.633 1.00 15.65 462 HIS Q O 1
ATOM 7653 N N . LEU B 1 464 ? -10.353 23.435 24.586 1.00 16.77 463 LEU Q N 1
ATOM 7654 C CA . LEU B 1 464 ? -9.777 22.252 23.929 1.00 17.14 463 LEU Q CA 1
ATOM 7655 C C . LEU B 1 464 ? -10.867 21.333 23.341 1.00 17.36 463 LEU Q C 1
ATOM 7656 O O . LEU B 1 464 ? -10.568 20.497 22.477 1.00 17.53 463 LEU Q O 1
ATOM 7661 N N . ALA B 1 465 ? -12.128 21.507 23.754 1.00 16.86 464 ALA Q N 1
ATOM 7662 C CA . ALA B 1 465 ? -13.227 20.765 23.096 1.00 17.73 464 ALA Q CA 1
ATOM 7663 C C . ALA B 1 465 ? -13.677 21.407 21.789 1.00 19.11 464 ALA Q C 1
ATOM 7664 O O . ALA B 1 465 ? -14.354 20.776 20.991 1.00 19.31 464 ALA Q O 1
ATOM 7666 N N . ASP B 1 466 ? -13.287 22.663 21.559 1.00 18.72 465 ASP Q N 1
ATOM 7667 C CA . ASP B 1 466 ? -13.659 23.405 20.366 1.00 19.93 465 ASP Q CA 1
ATOM 7668 C C . ASP B 1 466 ? -12.632 23.135 19.287 1.00 19.88 465 ASP Q C 1
ATOM 7669 O O . ASP B 1 466 ? -11.447 23.452 19.448 1.00 20.16 465 ASP Q O 1
ATOM 7674 N N . LEU B 1 467 ? -13.073 22.568 18.181 1.00 18.84 466 LEU Q N 1
ATOM 7675 C CA . LEU B 1 467 ? -12.139 22.179 17.117 1.00 19.10 466 LEU Q CA 1
ATOM 7676 C C . LEU B 1 467 ? -11.919 23.259 16.030 1.00 20.57 466 LEU Q C 1
ATOM 7677 O O . LEU B 1 467 ? -11.326 22.994 14.988 1.00 19.28 466 LEU Q O 1
ATOM 7682 N N . LYS B 1 468 ? -12.344 24.487 16.302 1.00 22.76 467 LYS Q N 1
ATOM 7683 C CA . LYS B 1 468 ? -12.290 25.546 15.289 1.00 24.40 467 LYS Q CA 1
ATOM 7684 C C . LYS B 1 468 ? -10.881 25.783 14.784 1.00 22.45 467 LYS Q C 1
ATOM 7685 O O . LYS B 1 468 ? -10.662 25.860 13.574 1.00 21.99 467 LYS Q O 1
ATOM 7691 N N . PHE B 1 469 ? -9.910 25.854 15.684 1.00 22.06 468 PHE Q N 1
ATOM 7692 C CA . PHE B 1 469 ? -8.556 26.231 15.264 1.00 21.77 468 PHE Q CA 1
ATOM 7693 C C . PHE B 1 469 ? -7.722 25.084 14.724 1.00 20.98 468 PHE Q C 1
ATOM 7694 O O . PHE B 1 469 ? -6.613 25.302 14.256 1.00 19.79 468 PHE Q O 1
ATOM 7702 N N . VAL B 1 470 ? -8.272 23.865 14.729 1.00 20.93 469 VAL Q N 1
ATOM 7703 C CA . VAL B 1 470 ? -7.627 22.744 14.047 1.00 19.84 469 VAL Q CA 1
ATOM 7704 C C . VAL B 1 470 ? -8.345 22.349 12.748 1.00 20.08 469 VAL Q C 1
ATOM 7705 O O . VAL B 1 470 ? -7.872 21.493 12.007 1.00 19.54 469 VAL Q O 1
ATOM 7709 N N . THR B 1 471 ? -9.481 22.977 12.479 1.00 21.21 470 THR Q N 1
ATOM 7710 C CA . THR B 1 471 ? -10.320 22.624 11.346 1.00 23.26 470 THR Q CA 1
ATOM 7711 C C . THR B 1 471 ? -10.154 23.615 10.188 1.00 26.24 470 THR Q C 1
ATOM 7712 O O . THR B 1 471 ? -10.339 24.817 10.366 1.00 25.98 470 THR Q O 1
ATOM 7716 N N . ARG B 1 472 ? -9.815 23.084 9.015 1.00 29.17 471 ARG Q N 1
ATOM 7717 C CA . ARG B 1 472 ? -9.639 23.879 7.792 1.00 34.80 471 ARG Q CA 1
ATOM 7718 C C . ARG B 1 472 ? -10.921 24.553 7.334 1.00 40.10 471 ARG Q C 1
ATOM 7719 O O . ARG B 1 472 ? -11.983 23.930 7.311 1.00 40.73 471 ARG Q O 1
ATOM 7727 N N . LYS B 1 473 ? -10.785 25.823 6.942 1.00 47.60 472 LYS Q N 1
ATOM 7728 C CA . LYS B 1 473 ? -11.842 26.616 6.300 1.00 54.54 472 LYS Q CA 1
ATOM 7729 C C . LYS B 1 473 ? -13.048 26.842 7.211 1.00 58.11 472 LYS Q C 1
ATOM 7730 O O . LYS B 1 473 ? -13.227 27.934 7.750 1.00 61.55 472 LYS Q O 1
ATOM 7737 N N . ALA C 1 2 ? 28.687 -37.389 56.294 1.00 27.77 1 ALA R N 1
ATOM 7738 C CA . ALA C 1 2 ? 27.273 -37.874 56.284 1.00 26.08 1 ALA R CA 1
ATOM 7739 C C . ALA C 1 2 ? 26.501 -37.083 55.230 1.00 25.07 1 ALA R C 1
ATOM 7740 O O . ALA C 1 2 ? 26.241 -35.889 55.420 1.00 22.07 1 ALA R O 1
ATOM 7742 N N . LYS C 1 3 ? 26.175 -37.746 54.121 1.00 24.21 2 LYS R N 1
ATOM 7743 C CA . LYS C 1 3 ? 25.489 -37.106 52.999 1.00 24.18 2 LYS R CA 1
ATOM 7744 C C . LYS C 1 3 ? 23.978 -37.289 53.071 1.00 23.33 2 LYS R C 1
ATOM 7745 O O . LYS C 1 3 ? 23.470 -38.361 53.441 1.00 23.55 2 LYS R O 1
ATOM 7751 N N . PHE C 1 4 ? 23.272 -36.222 52.731 1.00 20.99 3 PHE R N 1
ATOM 7752 C CA . PHE C 1 4 ? 21.830 -36.253 52.661 1.00 20.97 3 PHE R CA 1
ATOM 7753 C C . PHE C 1 4 ? 21.396 -36.479 51.228 1.00 21.13 3 PHE R C 1
ATOM 7754 O O . PHE C 1 4 ? 22.134 -36.173 50.296 1.00 21.75 3 PHE R O 1
ATOM 7762 N N . PRO C 1 5 ? 20.189 -37.006 51.045 1.00 21.61 4 PRO R N 1
AT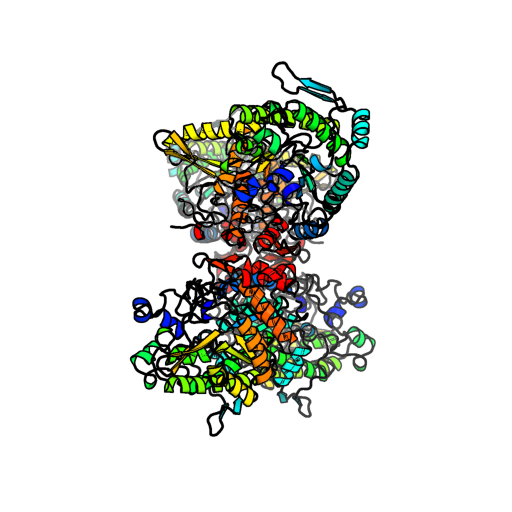OM 7763 C CA . PRO C 1 5 ? 19.673 -37.154 49.690 1.00 22.72 4 PRO R CA 1
ATOM 7764 C C . PRO C 1 5 ? 19.626 -35.828 48.948 1.00 23.81 4 PRO R C 1
ATOM 7765 O O . PRO C 1 5 ? 19.427 -34.777 49.567 1.00 21.54 4 PRO R O 1
ATOM 7769 N N . LYS C 1 6 ? 19.781 -35.892 47.626 1.00 25.73 5 LYS R N 1
ATOM 7770 C CA . LYS C 1 6 ? 19.844 -34.707 46.777 1.00 28.73 5 LYS R CA 1
ATOM 7771 C C . LYS C 1 6 ? 18.640 -33.770 46.946 1.00 27.27 5 LYS R C 1
ATOM 7772 O O . LYS C 1 6 ? 18.787 -32.545 46.875 1.00 27.77 5 LYS R O 1
ATOM 7778 N N . ASN C 1 7 ? 17.459 -34.341 47.172 1.00 25.15 6 ASN R N 1
ATOM 7779 C CA . ASN C 1 7 ? 16.238 -33.557 47.316 1.00 25.70 6 ASN R CA 1
ATOM 7780 C C . ASN C 1 7 ? 15.805 -33.315 48.763 1.00 22.77 6 ASN R C 1
ATOM 7781 O O . ASN C 1 7 ? 14.731 -32.764 49.006 1.00 20.93 6 ASN R O 1
ATOM 7786 N N . PHE C 1 8 ? 16.640 -33.719 49.713 1.00 20.46 7 PHE R N 1
ATOM 7787 C CA . PHE C 1 8 ? 16.390 -33.445 51.142 1.00 19.28 7 PHE R CA 1
ATOM 7788 C C . PHE C 1 8 ? 16.423 -31.928 51.357 1.00 18.82 7 PHE R C 1
ATOM 7789 O O . PHE C 1 8 ? 17.387 -31.266 50.966 1.00 20.10 7 PHE R O 1
ATOM 7797 N N . MET C 1 9 ? 15.382 -31.385 51.978 1.00 17.36 8 MET R N 1
ATOM 7798 C CA . MET C 1 9 ? 15.235 -29.939 52.085 1.00 17.17 8 MET R CA 1
ATOM 7799 C C . MET C 1 9 ? 15.888 -29.374 53.346 1.00 16.48 8 MET R C 1
ATOM 7800 O O . MET C 1 9 ? 15.870 -30.034 54.396 1.00 16.09 8 MET R O 1
ATOM 7805 N N . PHE C 1 10 ? 16.468 -28.181 53.227 1.00 16.00 9 PHE R N 1
ATOM 7806 C CA . PHE C 1 10 ? 17.003 -27.448 54.368 1.00 16.28 9 PHE R CA 1
ATOM 7807 C C . PHE C 1 10 ? 16.283 -26.125 54.446 1.00 16.24 9 PHE R C 1
ATOM 7808 O O . PHE C 1 10 ? 16.087 -25.488 53.421 1.00 15.65 9 PHE R O 1
ATOM 7816 N N . GLY C 1 11 ? 15.913 -25.701 55.649 1.00 14.51 10 GLY R N 1
ATOM 7817 C CA . GLY C 1 11 ? 15.305 -24.389 55.786 1.00 14.58 10 GLY R CA 1
ATOM 7818 C C . GLY C 1 11 ? 14.945 -23.980 57.172 1.00 14.18 10 GLY R C 1
ATOM 7819 O O . GLY C 1 11 ? 15.664 -24.290 58.135 1.00 13.00 10 GLY R O 1
ATOM 7820 N N . TYR C 1 12 ? 13.798 -23.318 57.286 1.00 14.48 11 TYR R N 1
ATOM 7821 C CA . TYR C 1 12 ? 13.382 -22.785 58.583 1.00 13.40 11 TYR R CA 1
ATOM 7822 C C . TYR C 1 12 ? 11.886 -22.661 58.664 1.00 13.12 11 TYR R C 1
ATOM 7823 O O . TYR C 1 12 ? 11.200 -22.780 57.627 1.00 12.25 11 TYR R O 1
ATOM 7832 N N . SER C 1 13 ? 11.408 -22.455 59.891 1.00 12.69 12 SER R N 1
ATOM 7833 C CA . SER C 1 13 ? 9.986 -22.269 60.175 1.00 13.11 12 SER R CA 1
ATOM 7834 C C . SER C 1 13 ? 9.698 -20.954 60.874 1.00 13.11 12 SER R C 1
ATOM 7835 O O . SER C 1 13 ? 10.510 -20.451 61.684 1.00 13.62 12 SER R O 1
ATOM 7838 N N . TRP C 1 14 ? 8.541 -20.370 60.560 1.00 12.95 13 TRP R N 1
ATOM 7839 C CA . TRP C 1 14 ? 8.051 -19.184 61.230 1.00 13.33 13 TRP R CA 1
ATOM 7840 C C . TRP C 1 14 ? 6.524 -19.261 61.477 1.00 13.49 13 TRP R C 1
ATOM 7841 O O . TRP C 1 14 ? 5.791 -20.067 60.843 1.00 11.95 13 TRP R O 1
ATOM 7852 N N . SER C 1 15 ? 6.088 -18.453 62.436 1.00 13.67 14 SER R N 1
ATOM 7853 C CA . SER C 1 15 ? 4.663 -18.254 62.758 1.00 14.05 14 SER R CA 1
ATOM 7854 C C . SER C 1 15 ? 4.256 -16.804 62.648 1.00 14.40 14 SER R C 1
ATOM 7855 O O . SER C 1 15 ? 5.060 -15.905 62.813 1.00 13.60 14 SER R O 1
ATOM 7858 N N . GLY C 1 16 ? 2.970 -16.551 62.394 1.00 14.58 15 GLY R N 1
ATOM 7859 C CA . GLY C 1 16 ? 2.517 -15.166 62.279 1.00 14.88 15 GLY R CA 1
ATOM 7860 C C . GLY C 1 16 ? 2.731 -14.273 63.487 1.00 15.15 15 GLY R C 1
ATOM 7861 O O . GLY C 1 16 ? 3.262 -13.164 63.371 1.00 15.53 15 GLY R O 1
ATOM 7862 N N . PHE C 1 17 ? 2.286 -14.730 64.651 1.00 15.40 16 PHE R N 1
ATOM 7863 C CA . PHE C 1 17 ? 2.301 -13.905 65.859 1.00 15.62 16 PHE R CA 1
ATOM 7864 C C . PHE C 1 17 ? 3.722 -13.511 66.274 1.00 15.06 16 PHE R C 1
ATOM 7865 O O . PHE C 1 17 ? 3.945 -12.384 66.746 1.00 16.24 16 PHE R O 1
ATOM 7873 N N . GLN C 1 18 ? 4.660 -14.449 66.128 1.00 14.47 17 GLN R N 1
ATOM 7874 C CA . GLN C 1 18 ? 6.016 -14.257 66.651 1.00 14.78 17 GLN R CA 1
ATOM 7875 C C . GLN C 1 18 ? 6.920 -13.457 65.734 1.00 14.13 17 GLN R C 1
ATOM 7876 O O . GLN C 1 18 ? 7.924 -12.957 66.173 1.00 13.94 17 GLN R O 1
ATOM 7882 N N . PHE C 1 19 ? 6.576 -13.375 64.449 1.00 14.42 18 PHE R N 1
ATOM 7883 C CA . PHE C 1 19 ? 7.445 -12.776 63.465 1.00 14.77 18 PHE R CA 1
ATOM 7884 C C . PHE C 1 19 ? 6.906 -11.542 62.773 1.00 14.55 18 PHE R C 1
ATOM 7885 O O . PHE C 1 19 ? 7.678 -10.653 62.427 1.00 14.37 18 PHE R O 1
ATOM 7893 N N . GLU C 1 20 ? 5.601 -11.518 62.471 1.00 14.96 19 GLU R N 1
ATOM 7894 C CA . GLU C 1 20 ? 5.059 -10.507 61.552 1.00 15.25 19 GLU R CA 1
ATOM 7895 C C . GLU C 1 20 ? 5.156 -9.072 62.039 1.00 15.97 19 GLU R C 1
ATOM 7896 O O . GLU C 1 20 ? 5.447 -8.194 61.249 1.00 15.34 19 GLU R O 1
ATOM 7902 N N . MET C 1 21 ? 4.898 -8.847 63.328 1.00 16.08 20 MET R N 1
ATOM 7903 C CA . MET C 1 21 ? 4.759 -7.492 63.824 1.00 16.86 20 MET R CA 1
ATOM 7904 C C . MET C 1 21 ? 6.089 -6.902 64.249 1.00 16.79 20 MET R C 1
ATOM 7905 O O . MET C 1 21 ? 7.064 -7.637 64.437 1.00 18.61 20 MET R O 1
ATOM 7910 N N . GLY C 1 22 ? 6.104 -5.579 64.381 1.00 17.49 21 GLY R N 1
ATOM 7911 C CA . GLY C 1 22 ? 7.329 -4.852 64.716 1.00 18.92 21 GLY R CA 1
ATOM 7912 C C . GLY C 1 22 ? 7.415 -3.452 64.140 1.00 21.20 21 GLY R C 1
ATOM 7913 O O . GLY C 1 22 ? 8.067 -2.583 64.725 1.00 20.24 21 GLY R O 1
ATOM 7914 N N . LEU C 1 23 ? 6.803 -3.239 62.975 1.00 21.61 22 LEU R N 1
ATOM 7915 C CA . LEU C 1 23 ? 6.750 -1.917 62.349 1.00 23.72 22 LEU R CA 1
ATOM 7916 C C . LEU C 1 23 ? 5.302 -1.506 62.088 1.00 25.13 22 LEU R C 1
ATOM 7917 O O . LEU C 1 23 ? 4.414 -2.364 61.999 1.00 23.85 22 LEU R O 1
ATOM 7922 N N . PRO C 1 24 ? 5.045 -0.186 61.970 1.00 27.73 23 PRO R N 1
ATOM 7923 C CA . PRO C 1 24 ? 3.663 0.278 61.791 1.00 28.52 23 PRO R CA 1
ATOM 7924 C C . PRO C 1 24 ? 2.917 -0.399 60.630 1.00 28.09 23 PRO R C 1
ATOM 7925 O O . PRO C 1 24 ? 3.519 -0.736 59.602 1.00 28.45 23 PRO R O 1
ATOM 7929 N N . GLY C 1 25 ? 1.616 -0.624 60.815 1.00 28.83 24 GLY R N 1
ATOM 7930 C CA . GLY C 1 25 ? 0.778 -1.211 59.774 1.00 29.08 24 GLY R CA 1
ATOM 7931 C C . GLY C 1 25 ? 0.482 -2.694 59.929 1.00 29.43 24 GLY R C 1
ATOM 7932 O O . GLY C 1 25 ? -0.415 -3.212 59.263 1.00 33.44 24 GLY R O 1
ATOM 7933 N N . SER C 1 26 ? 1.202 -3.370 60.824 1.00 25.62 25 SER R N 1
ATOM 7934 C CA . SER C 1 26 ? 1.186 -4.837 60.910 1.00 24.66 25 SER R CA 1
ATOM 7935 C C . SER C 1 26 ? 0.446 -5.399 62.129 1.00 24.50 25 SER R C 1
ATOM 7936 O O . SER C 1 26 ? 0.266 -6.614 62.231 1.00 23.09 25 SER R O 1
ATOM 7939 N N . GLU C 1 27 ? 0.020 -4.542 63.053 1.00 24.21 26 GLU R N 1
ATOM 7940 C CA . GLU C 1 27 ? -0.654 -5.027 64.257 1.00 25.47 26 GLU R CA 1
ATOM 7941 C C . GLU C 1 27 ? -1.998 -5.690 63.936 1.00 24.76 26 GLU R C 1
ATOM 7942 O O . GLU C 1 27 ? -2.724 -5.230 63.062 1.00 24.54 26 GLU R O 1
ATOM 7948 N N . VAL C 1 28 ? -2.301 -6.774 64.645 1.00 24.72 27 VAL R N 1
ATOM 7949 C CA . VAL C 1 28 ? -3.568 -7.480 64.498 1.00 24.99 27 VAL R CA 1
ATOM 7950 C C . VAL C 1 28 ? -4.036 -8.027 65.833 1.00 24.69 27 VAL R C 1
ATOM 7951 O O . VAL C 1 28 ? -3.258 -8.598 66.605 1.00 25.34 27 VAL R O 1
ATOM 7955 N N . GLU C 1 29 ? -5.318 -7.853 66.073 1.00 22.94 28 GLU R N 1
ATOM 7956 C CA . GLU C 1 29 ? -5.962 -8.316 67.299 1.00 24.61 28 GLU R CA 1
ATOM 7957 C C . GLU C 1 29 ? -6.236 -9.808 67.236 1.00 21.71 28 GLU R C 1
ATOM 7958 O O . GLU C 1 29 ? -6.570 -10.345 66.180 1.00 21.17 28 GLU R O 1
ATOM 7964 N N . SER C 1 30 ? -6.090 -10.466 68.382 1.00 18.90 29 SER R N 1
ATOM 7965 C CA . SER C 1 30 ? -6.332 -11.885 68.547 1.00 17.98 29 SER R CA 1
ATOM 7966 C C . SER C 1 30 ? -6.401 -12.139 70.046 1.00 17.33 29 SER R C 1
ATOM 7967 O O . SER C 1 30 ? -6.070 -11.250 70.865 1.00 18.33 29 SER R O 1
ATOM 7970 N N . ASP C 1 31 ? -6.823 -13.330 70.412 1.00 16.23 30 ASP R N 1
ATOM 7971 C CA . ASP C 1 31 ? -6.745 -13.761 71.820 1.00 16.70 30 ASP R CA 1
ATOM 7972 C C . ASP C 1 31 ? -5.331 -13.585 72.411 1.00 17.51 30 ASP R C 1
ATOM 7973 O O . ASP C 1 31 ? -5.178 -12.990 73.486 1.00 16.89 30 ASP R O 1
ATOM 7978 N N . TRP C 1 32 ? -4.307 -14.055 71.706 1.00 16.43 31 TRP R N 1
ATOM 7979 C CA . TRP C 1 32 ? -2.912 -13.830 72.144 1.00 17.45 31 TRP R CA 1
ATOM 7980 C C . TRP C 1 32 ? -2.464 -12.358 72.248 1.00 18.01 31 TRP R C 1
ATOM 7981 O O . TRP C 1 32 ? -1.697 -12.011 73.152 1.00 17.74 31 TRP R O 1
ATOM 7992 N N . TRP C 1 33 ? -2.938 -11.505 71.348 1.00 17.59 32 TRP R N 1
ATOM 7993 C CA . TRP C 1 33 ? -2.674 -10.075 71.429 1.00 19.09 32 TRP R CA 1
ATOM 7994 C C . TRP C 1 33 ? -3.188 -9.496 72.753 1.00 19.35 32 TRP R C 1
ATOM 7995 O O . TRP C 1 33 ? -2.444 -8.828 73.490 1.00 20.21 32 TRP R O 1
ATOM 8006 N N . VAL C 1 34 ? -4.463 -9.753 73.043 1.00 19.69 33 VAL R N 1
ATOM 8007 C CA . VAL C 1 34 ? -5.071 -9.220 74.245 1.00 21.32 33 VAL R CA 1
ATOM 8008 C C . VAL C 1 34 ? -4.412 -9.814 75.476 1.00 20.97 33 VAL R C 1
ATOM 8009 O O . VAL C 1 34 ? -4.188 -9.103 76.461 1.00 22.66 33 VAL R O 1
ATOM 8013 N N . TRP C 1 35 ? -4.089 -11.098 75.402 1.00 20.89 34 TRP R N 1
ATOM 8014 C CA . TRP C 1 35 ? -3.429 -11.826 76.486 1.00 20.82 34 TRP R CA 1
ATOM 8015 C C . TRP C 1 35 ? -2.095 -11.212 76.919 1.00 21.43 34 TRP R C 1
ATOM 8016 O O . TRP C 1 35 ? -1.870 -11.001 78.118 1.00 19.84 34 TRP R O 1
ATOM 8027 N N . VAL C 1 36 ? -1.211 -10.900 75.970 1.00 20.42 35 VAL R N 1
ATOM 8028 C CA . VAL C 1 36 ? 0.112 -10.351 76.351 1.00 19.64 35 VAL R CA 1
ATOM 8029 C C . VAL C 1 36 ? 0.072 -8.864 76.666 1.00 20.37 35 VAL R C 1
ATOM 8030 O O . VAL C 1 36 ? 1.050 -8.316 77.202 1.00 20.62 35 VAL R O 1
ATOM 8034 N N . HIS C 1 37 ? -1.029 -8.205 76.306 1.00 20.53 36 HIS R N 1
ATOM 8035 C CA . HIS C 1 37 ? -1.249 -6.791 76.653 1.00 21.99 36 HIS R CA 1
ATOM 8036 C C . HIS C 1 37 ? -2.024 -6.585 77.960 1.00 22.79 36 HIS R C 1
ATOM 8037 O O . HIS C 1 37 ? -2.132 -5.450 78.433 1.00 23.55 36 HIS R O 1
ATOM 8044 N N . ASP C 1 38 ? -2.556 -7.672 78.519 1.00 23.83 37 ASP R N 1
ATOM 8045 C CA . ASP C 1 38 ? -3.395 -7.620 79.730 1.00 25.63 37 ASP R CA 1
ATOM 8046 C C . ASP C 1 38 ? -2.613 -7.097 80.950 1.00 27.12 37 ASP R C 1
ATOM 8047 O O . ASP C 1 38 ? -1.559 -7.634 81.302 1.00 25.98 37 ASP R O 1
ATOM 8052 N N . LYS C 1 39 ? -3.148 -6.063 81.594 1.00 29.55 38 LYS R N 1
ATOM 8053 C CA . LYS C 1 39 ? -2.478 -5.423 82.740 1.00 32.96 38 LYS R CA 1
ATOM 8054 C C . LYS C 1 39 ? -2.104 -6.386 83.865 1.00 31.08 38 LYS R C 1
ATOM 8055 O O . LYS C 1 39 ? -0.973 -6.341 84.369 1.00 31.63 38 LYS R O 1
ATOM 8061 N N . GLU C 1 40 ? -3.036 -7.254 84.261 1.00 31.29 39 GLU R N 1
ATOM 8062 C CA . GLU C 1 40 ? -2.772 -8.223 85.326 1.00 30.11 39 GLU R CA 1
ATOM 8063 C C . GLU C 1 40 ? -1.704 -9.223 84.929 1.00 27.79 3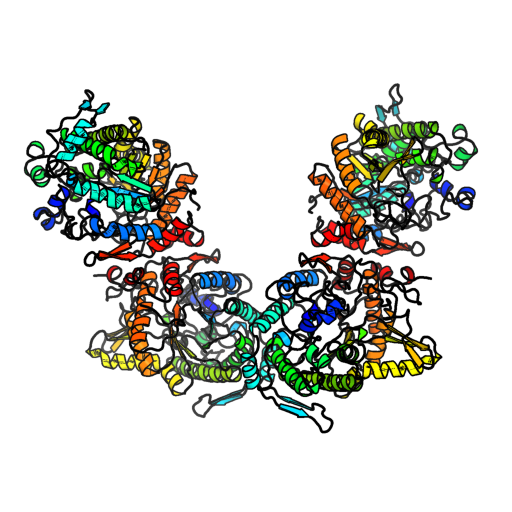9 GLU R C 1
ATOM 8064 O O . GLU C 1 40 ? -0.853 -9.614 85.738 1.00 24.51 39 GLU R O 1
ATOM 8070 N N . ASN C 1 41 ? -1.762 -9.676 83.676 1.00 24.40 40 ASN R N 1
ATOM 8071 C CA . ASN C 1 41 ? -0.800 -10.651 83.207 1.00 23.75 40 ASN R CA 1
ATOM 8072 C C . ASN C 1 41 ? 0.622 -10.065 83.236 1.00 23.41 40 ASN R C 1
ATOM 8073 O O . ASN C 1 41 ? 1.571 -10.765 83.596 1.00 23.97 40 ASN R O 1
ATOM 8078 N N . ILE C 1 42 ? 0.762 -8.803 82.843 1.00 24.74 41 ILE R N 1
ATOM 8079 C CA . ILE C 1 42 ? 2.069 -8.114 82.817 1.00 24.35 41 ILE R CA 1
ATOM 8080 C C . ILE C 1 42 ? 2.503 -7.790 84.257 1.00 26.51 41 ILE R C 1
ATOM 8081 O O . ILE C 1 42 ? 3.587 -8.176 84.691 1.00 24.87 41 ILE R O 1
ATOM 8086 N N . ALA C 1 43 ? 1.620 -7.136 85.002 1.00 28.28 42 ALA R N 1
ATOM 8087 C CA . ALA C 1 43 ? 1.942 -6.724 86.375 1.00 30.32 42 ALA R CA 1
ATOM 8088 C C . ALA C 1 43 ? 2.339 -7.911 87.250 1.00 31.26 42 ALA R C 1
ATOM 8089 O O . ALA C 1 43 ? 3.175 -7.777 88.149 1.00 34.69 42 ALA R O 1
ATOM 8091 N N . SER C 1 44 ? 1.763 -9.077 86.979 1.00 30.05 43 SER R N 1
ATOM 8092 C CA . SER C 1 44 ? 2.033 -10.272 87.774 1.00 29.96 43 SER R CA 1
ATOM 8093 C C . SER C 1 44 ? 3.251 -11.058 87.331 1.00 30.30 43 SER R C 1
ATOM 8094 O O . SER C 1 44 ? 3.690 -11.964 88.035 1.00 28.40 43 SER R O 1
ATOM 8097 N N . GLY C 1 45 ? 3.766 -10.754 86.143 1.00 31.07 44 GLY R N 1
ATOM 8098 C CA . GLY C 1 45 ? 4.859 -11.530 85.568 1.00 30.32 44 GLY R CA 1
ATOM 8099 C C . GLY C 1 45 ? 4.425 -12.816 84.880 1.00 29.77 44 GLY R C 1
ATOM 8100 O O . GLY C 1 45 ? 5.269 -13.624 84.490 1.00 28.99 44 GLY R O 1
ATOM 8101 N N . LEU C 1 46 ? 3.117 -13.016 84.715 1.00 28.47 45 LEU R N 1
ATOM 8102 C CA . LEU C 1 46 ? 2.607 -14.180 83.986 1.00 27.32 45 LEU R CA 1
ATOM 8103 C C . LEU C 1 46 ? 3.078 -14.148 82.527 1.00 24.48 45 LEU R C 1
ATOM 8104 O O . LEU C 1 46 ? 3.377 -15.190 81.937 1.00 25.11 45 LEU R O 1
ATOM 8109 N N . VAL C 1 47 ? 3.134 -12.950 81.969 1.00 23.61 46 VAL R N 1
ATOM 8110 C CA . VAL C 1 47 ? 3.752 -12.745 80.659 1.00 22.51 46 VAL R CA 1
ATOM 8111 C C . VAL C 1 47 ? 4.891 -11.753 80.867 1.00 22.68 46 VAL R C 1
ATOM 8112 O O . VAL C 1 47 ? 4.936 -11.046 81.876 1.00 21.21 46 VAL R O 1
ATOM 8116 N N . SER C 1 48 ? 5.809 -11.690 79.909 1.00 22.46 47 SER R N 1
ATOM 8117 C CA . SER C 1 48 ? 7.056 -10.941 80.098 1.00 21.94 47 SER R CA 1
ATOM 8118 C C . SER C 1 48 ? 6.900 -9.424 80.125 1.00 21.67 47 SER R C 1
ATOM 8119 O O . SER C 1 48 ? 7.761 -8.716 80.641 1.00 21.72 47 SER R O 1
ATOM 8122 N N . GLY C 1 49 ? 5.812 -8.909 79.562 1.00 19.71 48 GLY R N 1
ATOM 8123 C CA . GLY C 1 49 ? 5.681 -7.481 79.343 1.00 19.84 48 GLY R CA 1
ATOM 8124 C C . GLY C 1 49 ? 6.268 -7.055 78.014 1.00 18.84 48 GLY R C 1
ATOM 8125 O O . GLY C 1 49 ? 6.034 -5.936 77.583 1.00 20.23 48 GLY R O 1
ATOM 8126 N N . ASP C 1 50 ? 7.051 -7.930 77.366 1.00 18.76 49 ASP R N 1
ATOM 8127 C CA . ASP C 1 50 ? 7.444 -7.672 75.998 1.00 19.63 49 ASP R CA 1
ATOM 8128 C C . ASP C 1 50 ? 6.185 -7.779 75.135 1.00 18.76 49 ASP R C 1
ATOM 8129 O O . ASP C 1 50 ? 5.243 -8.512 75.481 1.00 18.00 49 ASP R O 1
ATOM 8134 N N . LEU C 1 51 ? 6.196 -7.043 74.026 1.00 19.39 50 LEU R N 1
ATOM 8135 C CA . LEU C 1 51 ? 5.050 -6.911 73.150 1.00 18.81 50 LEU R CA 1
ATOM 8136 C C . LEU C 1 51 ? 5.426 -7.275 71.714 1.00 18.85 50 LEU R C 1
ATOM 8137 O O . LEU C 1 51 ? 6.470 -6.872 71.211 1.00 17.81 50 LEU R O 1
ATOM 8142 N N . PRO C 1 52 ? 4.560 -8.045 71.052 1.00 17.78 51 PRO R N 1
ATOM 8143 C CA . PRO C 1 52 ? 4.887 -8.616 69.745 1.00 18.05 51 PRO R CA 1
ATOM 8144 C C . PRO C 1 52 ? 5.006 -7.545 68.682 1.00 17.71 51 PRO R C 1
ATOM 8145 O O . PRO C 1 52 ? 5.754 -7.718 67.713 1.00 18.84 51 PRO R O 1
ATOM 8149 N N . GLU C 1 53 ? 4.316 -6.428 68.866 1.00 18.35 52 GLU R N 1
ATOM 8150 C CA . GLU C 1 53 ? 4.439 -5.304 67.942 1.00 19.43 52 GLU R CA 1
ATOM 8151 C C . GLU C 1 53 ? 5.814 -4.591 68.034 1.00 19.06 52 GLU R C 1
ATOM 8152 O O . GLU C 1 53 ? 6.057 -3.600 67.331 1.00 19.84 52 GLU R O 1
ATOM 8158 N N . ASN C 1 54 ? 6.710 -5.088 68.887 1.00 19.36 53 ASN R N 1
ATOM 8159 C CA . ASN C 1 54 ? 8.129 -4.697 68.836 1.00 18.79 53 ASN R CA 1
ATOM 8160 C C . ASN C 1 54 ? 9.036 -5.750 68.240 1.00 17.44 53 ASN R C 1
ATOM 8161 O O . ASN C 1 54 ? 10.260 -5.733 68.414 1.00 16.58 53 ASN R O 1
ATOM 8166 N N . GLY C 1 55 ? 8.437 -6.652 67.481 1.00 16.66 54 GLY R N 1
ATOM 8167 C CA . GLY C 1 55 ? 9.143 -7.824 66.979 1.00 15.89 54 GLY R CA 1
ATOM 8168 C C . GLY C 1 55 ? 9.887 -7.598 65.675 1.00 15.38 54 GLY R C 1
ATOM 8169 O O . GLY C 1 55 ? 10.187 -6.480 65.332 1.00 16.03 54 GLY R O 1
ATOM 8170 N N . PRO C 1 56 ? 10.208 -8.683 64.973 1.00 14.43 55 PRO R N 1
ATOM 8171 C CA . PRO C 1 56 ? 11.164 -8.630 63.847 1.00 14.07 55 PRO R CA 1
ATOM 8172 C C . PRO C 1 56 ? 10.629 -8.041 62.575 1.00 14.34 55 PRO R C 1
ATOM 8173 O O . PRO C 1 56 ? 11.406 -7.857 61.609 1.00 13.83 55 PRO R O 1
ATOM 8177 N N . ALA C 1 57 ? 9.318 -7.781 62.550 1.00 13.77 56 ALA R N 1
ATOM 8178 C CA . ALA C 1 57 ? 8.677 -7.025 61.475 1.00 14.18 56 ALA R CA 1
ATOM 8179 C C . ALA C 1 57 ? 8.767 -7.733 60.124 1.00 14.68 56 ALA R C 1
ATOM 8180 O O . ALA C 1 57 ? 8.940 -7.089 59.076 1.00 15.25 56 ALA R O 1
ATOM 8182 N N . TYR C 1 58 ? 8.639 -9.057 60.134 1.00 14.84 57 TYR R N 1
ATOM 8183 C CA . TYR C 1 58 ? 8.710 -9.852 58.921 1.00 14.77 57 TYR R CA 1
ATOM 8184 C C . TYR C 1 58 ? 7.620 -9.488 57.918 1.00 15.12 57 TYR R C 1
ATOM 8185 O O . TYR C 1 58 ? 7.812 -9.670 56.729 1.00 13.82 57 TYR R O 1
ATOM 8194 N N . TRP C 1 59 ? 6.490 -8.959 58.385 1.00 15.32 58 TRP R N 1
ATOM 8195 C CA . TRP C 1 59 ? 5.418 -8.498 57.486 1.00 16.27 58 TRP R CA 1
ATOM 8196 C C . TRP C 1 59 ? 5.954 -7.478 56.500 1.00 16.72 58 TRP R C 1
ATOM 8197 O O . TRP C 1 59 ? 5.452 -7.360 55.374 1.00 16.82 58 TRP R O 1
ATOM 8208 N N . HIS C 1 60 ? 6.961 -6.717 56.934 1.00 16.00 59 HIS R N 1
ATOM 8209 C CA . HIS C 1 60 ? 7.590 -5.720 56.092 1.00 18.62 59 HIS R CA 1
ATOM 8210 C C . HIS C 1 60 ? 8.934 -6.154 55.507 1.00 16.81 59 HIS R C 1
ATOM 8211 O O . HIS C 1 60 ? 9.232 -5.778 54.377 1.00 17.52 59 HIS R O 1
ATOM 8218 N N . LEU C 1 61 ? 9.743 -6.898 56.264 1.00 15.11 60 LEU R N 1
ATOM 8219 C CA . LEU C 1 61 ? 11.150 -7.218 55.869 1.00 15.31 60 LEU R CA 1
ATOM 8220 C C . LEU C 1 61 ? 11.365 -8.613 55.310 1.00 15.39 60 LEU R C 1
ATOM 8221 O O . LEU C 1 61 ? 12.497 -9.091 55.193 1.00 16.10 60 LEU R O 1
ATOM 8226 N N . TYR C 1 62 ? 10.274 -9.310 55.017 1.00 15.09 61 TYR R N 1
ATOM 8227 C CA . TYR C 1 62 ? 10.343 -10.665 54.441 1.00 15.00 61 TYR R CA 1
ATOM 8228 C C . TYR C 1 62 ? 11.317 -10.824 53.279 1.00 15.40 61 TYR R C 1
ATOM 8229 O O . TYR C 1 62 ? 11.949 -11.840 53.190 1.00 15.83 61 TYR R O 1
ATOM 8238 N N . LYS C 1 63 ? 11.459 -9.824 52.397 1.00 16.25 62 LYS R N 1
ATOM 8239 C CA . LYS C 1 63 ? 12.406 -9.953 51.267 1.00 17.80 62 LYS R CA 1
ATOM 8240 C C . LYS C 1 63 ? 13.852 -10.103 51.757 1.00 17.50 62 LYS R C 1
ATOM 8241 O O . LYS C 1 63 ? 14.624 -10.910 51.240 1.00 14.71 62 LYS R O 1
ATOM 8247 N N . GLN C 1 64 ? 14.192 -9.338 52.789 1.00 17.64 63 GLN R N 1
ATOM 8248 C CA . GLN C 1 64 ? 15.562 -9.295 53.290 1.00 18.66 63 GLN R CA 1
ATOM 8249 C C . GLN C 1 64 ? 15.857 -10.605 54.015 1.00 16.76 63 GLN R C 1
ATOM 8250 O O . GLN C 1 64 ? 16.947 -11.120 53.933 1.00 15.93 63 GLN R O 1
ATOM 8256 N N . ASP C 1 65 ? 14.854 -11.131 54.710 1.00 16.33 64 ASP R N 1
ATOM 8257 C CA . ASP C 1 65 ? 14.987 -12.396 55.415 1.00 16.43 64 ASP R CA 1
ATOM 8258 C C . ASP C 1 65 ? 15.127 -13.562 54.430 1.00 16.29 64 ASP R C 1
ATOM 8259 O O . ASP C 1 65 ? 15.969 -14.444 54.622 1.00 16.22 64 ASP R O 1
ATOM 8264 N N . HIS C 1 66 ? 14.310 -13.576 53.384 1.00 15.35 65 HIS R N 1
ATOM 8265 C CA . HIS C 1 66 ? 14.432 -14.586 52.341 1.00 15.15 65 HIS R CA 1
ATOM 8266 C C . HIS C 1 66 ? 15.812 -14.524 51.692 1.00 14.61 65 HIS R C 1
ATOM 8267 O O . HIS C 1 66 ? 16.396 -15.539 51.366 1.00 15.73 65 HIS R O 1
ATOM 8274 N N . ASP C 1 67 ? 16.322 -13.318 51.475 1.00 15.47 66 ASP R N 1
ATOM 8275 C CA . ASP C 1 67 ? 17.659 -13.155 50.939 1.00 15.38 66 ASP R CA 1
ATOM 8276 C C . ASP C 1 67 ? 18.688 -13.866 51.819 1.00 14.95 66 ASP R C 1
ATOM 8277 O O . ASP C 1 67 ? 19.544 -14.558 51.319 1.00 13.76 66 ASP R O 1
ATOM 8282 N N . ILE C 1 68 ? 18.585 -13.686 53.140 1.00 14.56 67 ILE R N 1
ATOM 8283 C CA . ILE C 1 68 ? 19.467 -14.366 54.087 1.00 14.94 67 ILE R CA 1
ATOM 8284 C C . ILE C 1 68 ? 19.314 -15.883 53.945 1.00 14.23 67 ILE R C 1
ATOM 8285 O O . ILE C 1 68 ? 20.300 -16.603 53.781 1.00 14.55 67 ILE R O 1
ATOM 8290 N N . ALA C 1 69 ? 18.067 -16.358 53.991 1.00 15.09 68 ALA R N 1
ATOM 8291 C CA . ALA C 1 69 ? 17.763 -17.795 53.897 1.00 14.59 68 ALA R CA 1
ATOM 8292 C C . ALA C 1 69 ? 18.346 -18.437 52.642 1.00 14.58 68 ALA R C 1
ATOM 8293 O O . ALA C 1 69 ? 18.987 -19.478 52.698 1.00 15.08 68 ALA R O 1
ATOM 8295 N N . GLU C 1 70 ? 18.129 -17.801 51.507 1.00 16.18 69 GLU R N 1
ATOM 8296 C CA . GLU C 1 70 ? 18.665 -18.300 50.243 1.00 15.86 69 GLU R CA 1
ATOM 8297 C C . GLU C 1 70 ? 20.194 -18.396 50.309 1.00 16.03 69 GLU R C 1
ATOM 8298 O O . GLU C 1 70 ? 20.763 -19.405 49.932 1.00 17.30 69 GLU R O 1
ATOM 8304 N N . LYS C 1 71 ? 20.841 -17.367 50.838 1.00 17.77 70 LYS R N 1
ATOM 8305 C CA . LYS C 1 71 ? 22.307 -17.310 50.947 1.00 19.08 70 LYS R CA 1
ATOM 8306 C C . LYS C 1 71 ? 22.888 -18.290 51.984 1.00 18.48 70 LYS R C 1
ATOM 8307 O O . LYS C 1 71 ? 24.118 -18.549 52.002 1.00 18.10 70 LYS R O 1
ATOM 8313 N N . LEU C 1 72 ? 22.012 -18.815 52.855 1.00 16.89 71 LEU R N 1
ATOM 8314 C CA . LEU C 1 72 ? 22.335 -19.911 53.775 1.00 16.35 71 LEU R CA 1
ATOM 8315 C C . LEU C 1 72 ? 22.130 -21.297 53.158 1.00 15.98 71 LEU R C 1
ATOM 8316 O O . LEU C 1 72 ? 22.296 -22.318 53.825 1.00 15.66 71 LEU R O 1
ATOM 8321 N N . GLY C 1 73 ? 21.743 -21.333 51.888 1.00 15.03 72 GLY R N 1
ATOM 8322 C CA . GLY C 1 73 ? 21.489 -22.590 51.211 1.00 14.36 72 GLY R CA 1
ATOM 8323 C C . GLY C 1 73 ? 20.129 -23.199 51.489 1.00 14.40 72 GLY R C 1
ATOM 8324 O O . GLY C 1 73 ? 19.926 -24.381 51.218 1.00 13.42 72 GLY R O 1
ATOM 8325 N N . MET C 1 74 ? 19.205 -22.413 52.044 1.00 14.27 73 MET R N 1
ATOM 8326 C CA . MET C 1 74 ? 17.880 -22.940 52.358 1.00 15.47 73 MET R CA 1
ATOM 8327 C C . MET C 1 74 ? 17.063 -22.966 51.072 1.00 15.44 73 MET R C 1
ATOM 8328 O O . MET C 1 74 ? 17.165 -22.053 50.244 1.00 16.60 73 MET R O 1
ATOM 8333 N N . ASP C 1 75 ? 16.239 -24.010 50.956 1.00 14.93 74 ASP R N 1
ATOM 8334 C CA A ASP C 1 75 ? 15.367 -24.250 49.828 0.50 14.12 74 ASP R CA 1
ATOM 8335 C CA B ASP C 1 75 ? 15.321 -24.124 49.837 0.50 14.47 74 ASP R CA 1
ATOM 8336 C C . ASP C 1 75 ? 13.908 -24.493 50.254 1.00 14.71 74 ASP R C 1
ATOM 8337 O O . ASP C 1 75 ? 13.074 -24.753 49.419 1.00 15.87 74 ASP R O 1
ATOM 8346 N N . CYS C 1 76 ? 13.631 -24.470 51.559 1.00 14.02 75 CYS R N 1
ATOM 8347 C CA . CYS C 1 76 ? 12.266 -24.715 52.072 1.00 14.21 75 CYS R CA 1
ATOM 8348 C C . CYS C 1 76 ? 11.999 -23.839 53.243 1.00 14.40 75 CYS R C 1
ATOM 8349 O O . CYS C 1 76 ? 12.875 -23.682 54.123 1.00 14.45 75 CYS R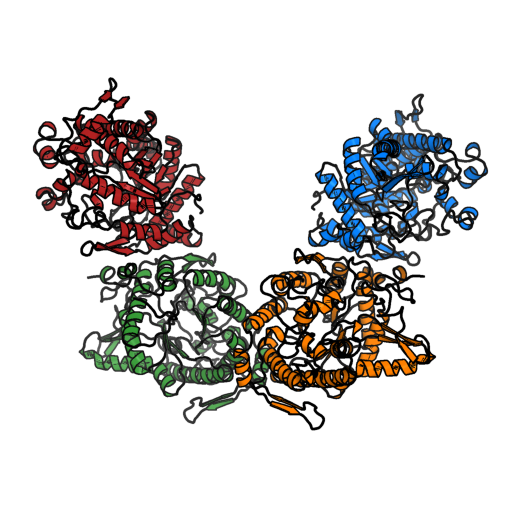 O 1
ATOM 8352 N N . ILE C 1 77 ? 10.806 -23.241 53.289 1.00 15.28 76 ILE R N 1
ATOM 8353 C CA . ILE C 1 77 ? 10.322 -22.548 54.466 1.00 14.89 76 ILE R CA 1
ATOM 8354 C C . ILE C 1 77 ? 8.918 -23.068 54.843 1.00 14.94 76 ILE R C 1
ATOM 8355 O O . ILE C 1 77 ? 8.096 -23.301 53.986 1.00 14.89 76 ILE R O 1
ATOM 8360 N N . ARG C 1 78 ? 8.712 -23.330 56.123 1.00 14.42 77 ARG R N 1
ATOM 8361 C CA . ARG C 1 78 ? 7.383 -23.520 56.644 1.00 13.06 77 ARG R CA 1
ATOM 8362 C C . ARG C 1 78 ? 6.974 -22.233 57.295 1.00 14.03 77 ARG R C 1
ATOM 8363 O O . ARG C 1 78 ? 7.579 -21.801 58.304 1.00 14.18 77 ARG R O 1
ATOM 8371 N N . GLY C 1 79 ? 5.887 -21.661 56.767 1.00 13.79 78 GLY R N 1
ATOM 8372 C CA . GLY C 1 79 ? 5.339 -20.387 57.215 1.00 13.81 78 GLY R CA 1
ATOM 8373 C C . GLY C 1 79 ? 3.918 -20.541 57.727 1.00 14.49 78 GLY R C 1
ATOM 8374 O O . GLY C 1 79 ? 3.352 -21.652 57.758 1.00 14.13 78 GLY R O 1
ATOM 8375 N N . GLY C 1 80 ? 3.348 -19.423 58.128 1.00 15.11 79 GLY R N 1
ATOM 8376 C CA . GLY C 1 80 ? 2.002 -19.389 58.648 1.00 14.48 79 GLY R CA 1
ATOM 8377 C C . GLY C 1 80 ? 1.091 -18.442 57.919 1.00 14.95 79 GLY R C 1
ATOM 8378 O O . GLY C 1 80 ? 1.513 -17.690 57.025 1.00 13.33 79 GLY R O 1
ATOM 8379 N N . ILE C 1 81 ? -0.197 -18.570 58.257 1.00 14.21 80 ILE R N 1
ATOM 8380 C CA . ILE C 1 81 ? -1.215 -17.621 57.875 1.00 15.29 80 ILE R CA 1
ATOM 8381 C C . ILE C 1 81 ? -2.122 -17.416 59.093 1.00 15.41 80 ILE R C 1
ATOM 8382 O O . ILE C 1 81 ? -2.581 -18.383 59.683 1.00 16.46 80 ILE R O 1
ATOM 8387 N N . GLU C 1 82 ? -2.374 -16.167 59.452 1.00 15.11 81 GLU R N 1
ATOM 8388 C CA . GLU C 1 82 ? -3.171 -15.852 60.629 1.00 15.69 81 GLU R CA 1
ATOM 8389 C C . GLU C 1 82 ? -4.691 -15.705 60.373 1.00 14.72 81 GLU R C 1
ATOM 8390 O O . GLU C 1 82 ? -5.157 -14.782 59.710 1.00 15.32 81 GLU R O 1
ATOM 8396 N N . TRP C 1 83 ? -5.456 -16.642 60.922 1.00 15.47 82 TRP R N 1
ATOM 8397 C CA . TRP C 1 83 ? -6.924 -16.591 60.890 1.00 15.23 82 TRP R CA 1
ATOM 8398 C C . TRP C 1 83 ? -7.459 -15.230 61.345 1.00 15.84 82 TRP R C 1
ATOM 8399 O O . TRP C 1 83 ? -8.350 -14.637 60.701 1.00 15.69 82 TRP R O 1
ATOM 8410 N N . ALA C 1 84 ? -6.917 -14.722 62.449 1.00 15.67 83 ALA R N 1
ATOM 8411 C CA . ALA C 1 84 ? -7.280 -13.399 62.953 1.00 15.68 83 ALA R CA 1
ATOM 8412 C C . ALA C 1 84 ? -7.020 -12.261 61.958 1.00 17.01 83 ALA R C 1
ATOM 8413 O O . ALA C 1 84 ? -7.725 -11.229 61.988 1.00 17.43 83 ALA R O 1
ATOM 8415 N N . ARG C 1 85 ? -6.011 -12.422 61.089 1.00 17.25 84 ARG R N 1
ATOM 8416 C CA . ARG C 1 85 ? -5.842 -11.467 59.988 1.00 18.43 84 ARG R CA 1
ATOM 8417 C C . ARG C 1 85 ? -6.891 -11.624 58.869 1.00 17.91 84 ARG R C 1
ATOM 8418 O O . ARG C 1 85 ? -7.462 -10.653 58.391 1.00 17.41 84 ARG R O 1
ATOM 8426 N N . ILE C 1 86 ? -7.096 -12.847 58.417 1.00 16.54 85 ILE R N 1
ATOM 8427 C CA . ILE C 1 86 ? -7.899 -13.068 57.215 1.00 16.89 85 ILE R CA 1
ATOM 8428 C C . ILE C 1 86 ? -9.393 -12.853 57.514 1.00 17.48 85 ILE R C 1
ATOM 8429 O O . ILE C 1 86 ? -10.120 -12.295 56.686 1.00 18.29 85 ILE R O 1
ATOM 8434 N N . PHE C 1 87 ? -9.842 -13.253 58.709 1.00 17.74 86 PHE R N 1
ATOM 8435 C CA . PHE C 1 87 ? -11.250 -13.077 59.125 1.00 18.67 86 PHE R CA 1
ATOM 8436 C C . PHE C 1 87 ? -11.384 -12.338 60.449 1.00 20.46 86 PHE R C 1
ATOM 8437 O O . PHE C 1 87 ? -11.523 -12.966 61.501 1.00 19.46 86 PHE R O 1
ATOM 8445 N N . PRO C 1 88 ? -11.245 -11.000 60.403 1.00 20.49 87 PRO R N 1
ATOM 8446 C CA . PRO C 1 88 ? -11.288 -10.183 61.611 1.00 21.70 87 PRO R CA 1
ATOM 8447 C C . PRO C 1 88 ? -12.707 -9.963 62.103 1.00 22.40 87 PRO R C 1
ATOM 8448 O O . PRO C 1 88 ? -12.887 -9.495 63.236 1.00 21.94 87 PRO R O 1
ATOM 8452 N N . LYS C 1 89 ? -13.690 -10.302 61.266 1.00 23.01 88 LYS R N 1
ATOM 8453 C CA . LYS C 1 89 ? -15.107 -10.273 61.644 1.00 25.19 88 LYS R CA 1
ATOM 8454 C C . LYS C 1 89 ? -15.709 -11.674 61.528 1.00 24.16 88 LYS R C 1
ATOM 8455 O O . LYS C 1 89 ? -15.231 -12.497 60.750 1.00 22.09 88 LYS R O 1
ATOM 8461 N N . PRO C 1 90 ? -16.771 -11.946 62.297 1.00 24.25 89 PRO R N 1
ATOM 8462 C CA . PRO C 1 90 ? -17.354 -13.289 62.339 1.00 24.84 89 PRO R CA 1
ATOM 8463 C C . PRO C 1 90 ? -17.846 -13.819 60.997 1.00 23.74 89 PRO R C 1
ATOM 8464 O O . PRO C 1 90 ? -18.401 -13.068 60.194 1.00 24.57 89 PRO R O 1
ATOM 8468 N N . THR C 1 91 ? -17.637 -15.120 60.803 1.00 22.21 90 THR R N 1
ATOM 8469 C CA . THR C 1 91 ? -18.015 -15.864 59.606 1.00 22.06 90 THR R CA 1
ATOM 8470 C C . THR C 1 91 ? -19.212 -16.783 59.898 1.00 23.29 90 THR R C 1
ATOM 8471 O O . THR C 1 91 ? -19.572 -17.625 59.081 1.00 24.52 90 THR R O 1
ATOM 8475 N N . PHE C 1 92 ? -19.818 -16.618 61.070 1.00 24.38 91 PHE R N 1
ATOM 8476 C CA . PHE C 1 92 ? -20.873 -17.516 61.541 1.00 25.91 91 PHE R CA 1
ATOM 8477 C C . PHE C 1 92 ? -22.064 -17.625 60.581 1.00 26.40 91 PHE R C 1
ATOM 8478 O O . PHE C 1 92 ? -22.613 -18.698 60.394 1.00 28.20 91 PHE R O 1
ATOM 8486 N N . ASP C 1 93 ? -22.449 -16.513 59.975 1.00 29.90 92 ASP R N 1
ATOM 8487 C CA . ASP C 1 93 ? -23.682 -16.464 59.181 1.00 31.04 92 ASP R CA 1
ATOM 8488 C C . ASP C 1 93 ? -23.540 -17.074 57.791 1.00 30.57 92 ASP R C 1
ATOM 8489 O O . ASP C 1 93 ? -24.539 -17.298 57.105 1.00 30.41 92 ASP R O 1
ATOM 8494 N N . VAL C 1 94 ? -22.307 -17.345 57.372 1.00 30.31 93 VAL R N 1
ATOM 8495 C CA . VAL C 1 94 ? -22.049 -18.012 56.105 1.00 29.36 93 VAL R CA 1
ATOM 8496 C C . VAL C 1 94 ? -22.064 -19.534 56.307 1.00 30.01 93 VAL R C 1
ATOM 8497 O O . VAL C 1 94 ? -21.127 -20.109 56.848 1.00 28.01 93 VAL R O 1
ATOM 8501 N N . LYS C 1 95 ? -23.132 -20.191 55.878 1.00 30.33 94 LYS R N 1
ATOM 8502 C CA . LYS C 1 95 ? -23.304 -21.615 56.184 1.00 30.61 94 LYS R CA 1
ATOM 8503 C C . LYS C 1 95 ? -22.559 -22.518 55.197 1.00 28.39 94 LYS R C 1
ATOM 8504 O O . LYS C 1 95 ? -22.473 -22.218 54.012 1.00 28.16 94 LYS R O 1
ATOM 8510 N N . VAL C 1 96 ? -22.011 -23.615 55.717 1.00 25.34 95 VAL R N 1
ATOM 8511 C CA . VAL C 1 96 ? -21.326 -24.644 54.933 1.00 24.74 95 VAL R CA 1
ATOM 8512 C C . VAL C 1 96 ? -21.891 -26.015 55.335 1.00 26.18 95 VAL R C 1
ATOM 8513 O O . VAL C 1 96 ? -22.715 -26.092 56.243 1.00 28.36 95 VAL R O 1
ATOM 8517 N N . ASP C 1 97 ? -21.443 -27.076 54.674 1.00 26.37 96 ASP R N 1
ATOM 8518 C CA . ASP C 1 97 ? -21.910 -28.430 54.970 1.00 27.63 96 ASP R CA 1
ATOM 8519 C C . ASP C 1 97 ? -20.818 -29.244 55.643 1.00 27.36 96 ASP R C 1
ATOM 8520 O O . ASP C 1 97 ? -19.937 -29.774 54.969 1.00 28.41 96 ASP R O 1
ATOM 8525 N N . VAL C 1 98 ? -20.877 -29.352 56.970 1.00 26.66 97 VAL R N 1
ATOM 8526 C CA . VAL C 1 98 ? -20.001 -30.265 57.697 1.00 25.24 97 VAL R CA 1
ATOM 8527 C C . VAL C 1 98 ? -20.848 -31.419 58.244 1.00 25.64 97 VAL R C 1
ATOM 8528 O O . VAL C 1 98 ? -21.731 -31.199 59.066 1.00 26.71 97 VAL R O 1
ATOM 8532 N N . GLU C 1 99 ? -20.567 -32.624 57.767 1.00 26.25 98 GLU R N 1
ATOM 8533 C CA . GLU C 1 99 ? -21.285 -33.832 58.168 1.00 26.50 98 GLU R CA 1
ATOM 8534 C C . GLU C 1 99 ? -20.492 -34.564 59.241 1.00 27.28 98 GLU R C 1
ATOM 8535 O O . GLU C 1 99 ? -19.278 -34.741 59.101 1.00 26.09 98 GLU R O 1
ATOM 8541 N N . LYS C 1 100 ? -21.177 -34.963 60.316 1.00 27.41 99 LYS R N 1
ATOM 8542 C CA . LYS C 1 100 ? -20.556 -35.729 61.395 1.00 27.51 99 LYS R CA 1
ATOM 8543 C C . LYS C 1 100 ? -21.241 -37.081 61.579 1.00 28.94 99 LYS R C 1
ATOM 8544 O O . LYS C 1 100 ? -22.425 -37.224 61.277 1.00 28.59 99 LYS R O 1
ATOM 8550 N N . ASP C 1 101 ? -20.480 -38.058 62.065 1.00 29.45 100 ASP R N 1
ATOM 8551 C CA . ASP C 1 101 ? -21.034 -39.362 62.476 1.00 30.22 100 ASP R CA 1
ATOM 8552 C C . ASP C 1 101 ? -21.582 -39.241 63.899 1.00 32.50 100 ASP R C 1
ATOM 8553 O O . ASP C 1 101 ? -21.584 -38.157 64.474 1.00 30.40 100 ASP R O 1
ATOM 8558 N N . GLU C 1 102 ? -22.036 -40.361 64.464 1.00 35.91 101 GLU R N 1
ATOM 8559 C CA . GLU C 1 102 ? -22.761 -40.346 65.740 1.00 39.29 101 GLU R CA 1
ATOM 8560 C C . GLU C 1 102 ? -21.874 -39.925 66.910 1.00 38.14 101 GLU R C 1
ATOM 8561 O O . GLU C 1 102 ? -22.355 -39.342 67.891 1.00 38.41 101 GLU R O 1
ATOM 8567 N N . GLU C 1 103 ? -20.581 -40.211 66.779 1.00 36.80 102 GLU R N 1
ATOM 8568 C CA . GLU C 1 103 ? -19.577 -39.891 67.784 1.00 35.85 102 GLU R CA 1
ATOM 8569 C C . GLU C 1 103 ? -19.030 -38.453 67.652 1.00 33.77 102 GLU R C 1
ATOM 8570 O O . GLU C 1 103 ? -18.206 -38.024 68.458 1.00 33.58 102 GLU R O 1
ATOM 8576 N N . GLY C 1 104 ? -19.493 -37.712 66.648 1.00 30.72 103 GLY R N 1
ATOM 8577 C CA . GLY C 1 104 ? -19.083 -36.327 66.447 1.00 28.64 103 GLY R CA 1
ATOM 8578 C C . GLY C 1 104 ? -17.829 -36.187 65.604 1.00 26.65 103 GLY R C 1
ATOM 8579 O O . GLY C 1 104 ? -17.250 -35.108 65.552 1.00 27.81 103 GLY R O 1
ATOM 8580 N N . ASN C 1 105 ? -17.396 -37.260 64.949 1.00 24.93 104 ASN R N 1
ATOM 8581 C CA . ASN C 1 105 ? -16.299 -37.148 63.983 1.00 24.79 104 ASN R CA 1
ATOM 8582 C C . ASN C 1 105 ? -16.791 -36.549 62.675 1.00 23.60 104 ASN R C 1
ATOM 8583 O O . ASN C 1 105 ? -17.827 -36.956 62.148 1.00 23.71 104 ASN R O 1
ATOM 8588 N N . ILE C 1 106 ? -16.030 -35.599 62.145 1.00 22.35 105 ILE R N 1
ATOM 8589 C CA . ILE C 1 106 ? -16.285 -35.081 60.819 1.00 21.58 105 ILE R CA 1
ATOM 8590 C C . ILE C 1 106 ? -15.996 -36.153 59.769 1.00 21.87 105 ILE R C 1
ATOM 8591 O O . ILE C 1 106 ? -14.888 -36.704 59.698 1.00 21.17 105 ILE R O 1
ATOM 8596 N N . ILE C 1 107 ? -17.006 -36.440 58.947 1.00 21.95 106 ILE R N 1
ATOM 8597 C CA . ILE C 1 107 ? -16.891 -37.443 57.894 1.00 23.17 106 ILE R CA 1
ATOM 8598 C C . ILE C 1 107 ? -16.909 -36.831 56.490 1.00 22.52 106 ILE R C 1
ATOM 8599 O O . ILE C 1 107 ? -16.546 -37.493 55.538 1.00 22.20 106 ILE R O 1
ATOM 8604 N N . SER C 1 108 ? -17.367 -35.588 56.368 1.00 21.44 107 SER R N 1
ATOM 8605 C CA . SER C 1 108 ? -17.181 -34.839 55.117 1.00 21.30 107 SER R CA 1
ATOM 8606 C C . SER C 1 108 ? -17.404 -33.356 55.327 1.00 21.44 107 SER R C 1
ATOM 8607 O O . SER C 1 108 ? -18.054 -32.939 56.280 1.00 20.17 107 SER R O 1
ATOM 8610 N N . VAL C 1 109 ? -16.859 -32.560 54.401 1.00 21.03 108 VAL R N 1
ATOM 8611 C CA . VAL C 1 109 ? -16.986 -31.113 54.412 1.00 22.60 108 VAL R CA 1
ATOM 8612 C C . VAL C 1 109 ? -17.327 -30.694 52.990 1.00 20.92 108 VAL R C 1
ATOM 8613 O O . VAL C 1 109 ? -16.848 -31.289 52.055 1.00 21.13 108 VAL R O 1
ATOM 8617 N N . ASP C 1 110 ? -18.141 -29.670 52.831 1.00 22.29 109 ASP R N 1
ATOM 8618 C CA . ASP C 1 110 ? -18.315 -29.049 51.521 1.00 23.28 109 ASP R CA 1
ATOM 8619 C C . ASP C 1 110 ? -18.416 -27.547 51.723 1.00 21.45 109 ASP R C 1
ATOM 8620 O O . ASP C 1 110 ? -19.307 -27.062 52.397 1.00 20.91 109 ASP R O 1
ATOM 8625 N N . VAL C 1 111 ? -17.450 -26.810 51.176 1.00 21.06 110 VAL R N 1
ATOM 8626 C CA . VAL C 1 111 ? -17.511 -25.366 51.162 1.00 20.07 110 VAL R CA 1
ATOM 8627 C C . VAL C 1 111 ? -17.496 -24.976 49.687 1.00 20.86 110 VAL R C 1
ATOM 8628 O O . VAL C 1 111 ? -16.426 -24.884 49.097 1.00 20.71 110 VAL R O 1
ATOM 8632 N N . PRO C 1 112 ? -18.681 -24.803 49.079 1.00 21.36 111 PRO R N 1
ATOM 8633 C CA . PRO C 1 112 ? -18.746 -24.614 47.636 1.00 20.42 111 PRO R CA 1
ATOM 8634 C C . PRO C 1 112 ? -18.220 -23.253 47.200 1.00 19.08 111 PRO R C 1
ATOM 8635 O O . PRO C 1 112 ? -18.062 -22.349 48.012 1.00 17.77 111 PRO R O 1
ATOM 8639 N N . GLU C 1 113 ? -17.925 -23.154 45.918 1.00 19.25 112 GLU R N 1
ATOM 8640 C CA . GLU C 1 113 ? -17.424 -21.908 45.327 1.00 19.20 112 GLU R CA 1
ATOM 8641 C C . GLU C 1 113 ? -18.258 -20.693 45.691 1.00 19.18 112 GLU R C 1
ATOM 8642 O O . GLU C 1 113 ? -17.714 -19.629 45.951 1.00 18.16 112 GLU R O 1
ATOM 8648 N N . SER C 1 114 ? -19.582 -20.810 45.671 1.00 20.04 113 SER R N 1
ATOM 8649 C CA . SER C 1 114 ? -20.408 -19.658 45.940 1.00 20.55 113 SER R CA 1
ATOM 8650 C C . SER C 1 114 ? -20.193 -19.180 47.369 1.00 19.90 113 SER R C 1
ATOM 8651 O O . SER C 1 114 ? -20.242 -18.001 47.630 1.00 19.49 113 SER R O 1
ATOM 8654 N N . THR C 1 115 ? -19.952 -20.120 48.276 1.00 21.00 114 THR R N 1
ATOM 8655 C CA . THR C 1 115 ? -19.658 -19.797 49.672 1.00 20.69 114 THR R CA 1
ATOM 8656 C C . THR C 1 115 ? -18.272 -19.173 49.817 1.00 19.06 114 THR R C 1
ATOM 8657 O O . THR C 1 115 ? -18.115 -18.229 50.557 1.00 19.35 114 THR R O 1
ATOM 8661 N N . ILE C 1 116 ? -17.286 -19.675 49.085 1.00 18.27 115 ILE R N 1
ATOM 8662 C CA . ILE C 1 116 ? -15.963 -19.043 49.060 1.00 18.54 115 ILE R CA 1
ATOM 8663 C C . ILE C 1 116 ? -16.107 -17.543 48.724 1.00 18.39 115 ILE R C 1
ATOM 8664 O O . ILE C 1 116 ? -15.492 -16.685 49.358 1.00 19.26 115 ILE R O 1
ATOM 8669 N N . LYS C 1 117 ? -16.935 -17.223 47.739 1.00 19.49 116 LYS R N 1
ATOM 8670 C CA . LYS C 1 117 ? -17.098 -15.834 47.326 1.00 20.84 116 LYS R CA 1
ATOM 8671 C C . LYS C 1 117 ? -17.878 -14.998 48.348 1.00 22.00 116 LYS R C 1
ATOM 8672 O O . LYS C 1 117 ? -17.615 -13.801 48.488 1.00 24.74 116 LYS R O 1
ATOM 8678 N N . GLU C 1 118 ? -18.826 -15.608 49.057 1.00 23.90 117 GLU R N 1
ATOM 8679 C CA . GLU C 1 118 ? -19.472 -14.932 50.182 1.00 25.30 117 GLU R CA 1
ATOM 8680 C C . GLU C 1 118 ? -18.431 -14.583 51.243 1.00 24.16 117 GLU R C 1
ATOM 8681 O O . GLU C 1 118 ? -18.486 -13.506 51.860 1.00 25.06 117 GLU R O 1
ATOM 8687 N N . LEU C 1 119 ? 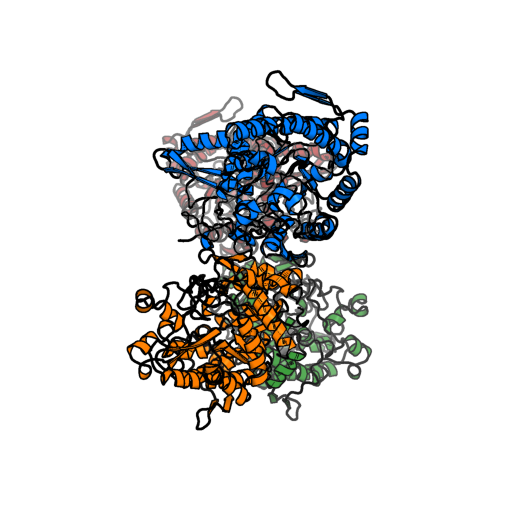-17.502 -15.508 51.473 1.00 21.78 118 LEU R N 1
ATOM 8688 C CA . LEU C 1 119 ? -16.447 -15.294 52.468 1.00 21.75 118 LEU R CA 1
ATOM 8689 C C . LEU C 1 119 ? -15.497 -14.167 52.072 1.00 22.11 118 LEU R C 1
ATOM 8690 O O . LEU C 1 119 ? -15.046 -13.412 52.934 1.00 21.90 118 LEU R O 1
ATOM 8695 N N . GLU C 1 120 ? -15.207 -14.050 50.775 1.00 21.92 119 GLU R N 1
ATOM 8696 C CA . GLU C 1 120 ? -14.348 -12.987 50.262 1.00 22.56 119 GLU R CA 1
ATOM 8697 C C . GLU C 1 120 ? -14.897 -11.607 50.630 1.00 23.66 119 GLU R C 1
ATOM 8698 O O . GLU C 1 120 ? -14.123 -10.703 50.935 1.00 24.55 119 GLU R O 1
ATOM 8704 N N . LYS C 1 121 ? -16.222 -11.448 50.586 1.00 23.65 120 LYS R N 1
ATOM 8705 C CA . LYS C 1 121 ? -16.851 -10.166 50.959 1.00 26.10 120 LYS R CA 1
ATOM 8706 C C . LYS C 1 121 ? -16.598 -9.736 52.417 1.00 25.38 120 LYS R C 1
ATOM 8707 O O . LYS C 1 121 ? -16.615 -8.541 52.718 1.00 25.65 120 LYS R O 1
ATOM 8713 N N . ILE C 1 122 ? -16.384 -10.691 53.320 1.00 24.18 121 ILE R N 1
ATOM 8714 C CA . ILE C 1 122 ? -16.159 -10.349 54.738 1.00 23.85 121 ILE R CA 1
ATOM 8715 C C . ILE C 1 122 ? -14.714 -10.582 55.188 1.00 22.48 121 ILE R C 1
ATOM 8716 O O . ILE C 1 122 ? -14.351 -10.214 56.290 1.00 22.65 121 ILE R O 1
ATOM 8721 N N . ALA C 1 123 ? -13.882 -11.153 54.321 1.00 21.11 122 ALA R N 1
ATOM 8722 C CA . ALA C 1 123 ? -12.467 -11.332 54.623 1.00 19.85 122 ALA R CA 1
ATOM 8723 C C . ALA C 1 123 ? -11.699 -10.035 54.474 1.00 20.04 122 ALA R C 1
ATOM 8724 O O . ALA C 1 123 ? -12.142 -9.104 53.787 1.00 19.78 122 ALA R O 1
ATOM 8726 N N . ASN C 1 124 ? -10.512 -9.981 55.073 1.00 18.64 123 ASN R N 1
ATOM 8727 C CA . ASN C 1 124 ? -9.599 -8.896 54.748 1.00 18.90 123 ASN R CA 1
ATOM 8728 C C . ASN C 1 124 ? -8.757 -9.339 53.565 1.00 18.42 123 ASN R C 1
ATOM 8729 O O . ASN C 1 124 ? -7.715 -9.960 53.720 1.00 17.44 123 ASN R O 1
ATOM 8734 N N . MET C 1 125 ? -9.234 -9.027 52.368 1.00 17.81 124 MET R N 1
ATOM 8735 C CA . MET C 1 125 ? -8.527 -9.458 51.167 1.00 17.75 124 MET R CA 1
ATOM 8736 C C . MET C 1 125 ? -7.185 -8.793 51.025 1.00 17.81 124 MET R C 1
ATOM 8737 O O . MET C 1 125 ? -6.272 -9.384 50.468 1.00 18.20 124 MET R O 1
ATOM 8742 N N . GLU C 1 126 ? -7.041 -7.581 51.554 1.00 18.39 125 GLU R N 1
ATOM 8743 C CA . GLU C 1 126 ? -5.723 -6.920 51.544 1.00 20.24 125 GLU R CA 1
ATOM 8744 C C . GLU C 1 126 ? -4.682 -7.757 52.299 1.00 18.36 125 GLU R C 1
ATOM 8745 O O . GLU C 1 126 ? -3.542 -7.903 51.832 1.00 17.39 125 GLU R O 1
ATOM 8751 N N . ALA C 1 127 ? -5.060 -8.330 53.444 1.00 17.08 126 ALA R N 1
ATOM 8752 C CA . ALA C 1 127 ? -4.142 -9.217 54.171 1.00 16.95 126 ALA R CA 1
ATOM 8753 C C . ALA C 1 127 ? -3.836 -10.470 53.360 1.00 16.94 126 ALA R C 1
ATOM 8754 O O . ALA C 1 127 ? -2.699 -10.918 53.328 1.00 16.86 126 ALA R O 1
ATOM 8756 N N . LEU C 1 128 ? -4.847 -11.045 52.706 1.00 17.41 127 LEU R N 1
ATOM 8757 C CA . LEU C 1 128 ? -4.629 -12.243 51.893 1.00 16.83 127 LEU R CA 1
ATOM 8758 C C . LEU C 1 128 ? -3.627 -11.952 50.777 1.00 16.02 127 LEU R C 1
ATOM 8759 O O . LEU C 1 128 ? -2.643 -12.695 50.598 1.00 14.34 127 LEU R O 1
ATOM 8764 N N . GLU C 1 129 ? -3.823 -10.847 50.073 1.00 16.03 128 GLU R N 1
ATOM 8765 C CA . GLU C 1 129 ? -2.860 -10.450 49.024 1.00 15.70 128 GLU R CA 1
ATOM 8766 C C . GLU C 1 129 ? -1.450 -10.178 49.561 1.00 15.70 128 GLU R C 1
ATOM 8767 O O . GLU C 1 129 ? -0.452 -10.518 48.906 1.00 13.74 128 GLU R O 1
ATOM 8773 N N . HIS C 1 130 ? -1.356 -9.592 50.757 1.00 15.72 129 HIS R N 1
ATOM 8774 C CA . HIS C 1 130 ? -0.043 -9.380 51.338 1.00 16.17 129 HIS R CA 1
ATOM 8775 C C . HIS C 1 130 ? 0.699 -10.696 51.670 1.00 15.93 129 HIS R C 1
ATOM 8776 O O . HIS C 1 130 ? 1.910 -10.847 51.378 1.00 15.05 129 HIS R O 1
ATOM 8783 N N . TYR C 1 131 ? -0.025 -11.660 52.227 1.00 15.42 130 TYR R N 1
ATOM 8784 C CA . TYR C 1 131 ? 0.551 -12.993 52.401 1.00 14.91 130 TYR R CA 1
ATOM 8785 C C . TYR C 1 131 ? 1.045 -13.592 51.087 1.00 14.55 130 TYR R C 1
ATOM 8786 O O . TYR C 1 131 ? 2.119 -14.166 51.045 1.00 14.65 130 TYR R O 1
ATOM 8795 N N . ARG C 1 132 ? 0.257 -13.476 50.027 1.00 14.31 131 ARG R N 1
ATOM 8796 C CA . ARG C 1 132 ? 0.720 -13.890 48.689 1.00 14.19 131 ARG R CA 1
ATOM 8797 C C . ARG C 1 132 ? 2.036 -13.214 48.298 1.00 14.18 131 ARG R C 1
ATOM 8798 O O . ARG C 1 132 ? 2.899 -13.854 47.707 1.00 14.73 131 ARG R O 1
ATOM 8806 N N . LYS C 1 133 ? 2.162 -11.927 48.567 1.00 14.87 132 LYS R N 1
ATOM 8807 C CA . LYS C 1 133 ? 3.406 -11.242 48.287 1.00 16.16 132 LYS R CA 1
ATOM 8808 C C . LYS C 1 133 ? 4.551 -11.906 49.008 1.00 16.32 132 LYS R C 1
ATOM 8809 O O . LYS C 1 133 ? 5.607 -12.119 48.419 1.00 16.34 132 LYS R O 1
ATOM 8815 N N . ILE C 1 134 ? 4.337 -12.209 50.293 1.00 15.63 133 ILE R N 1
ATOM 8816 C CA . ILE C 1 134 ? 5.372 -12.813 51.081 1.00 15.70 133 ILE R CA 1
ATOM 8817 C C . ILE C 1 134 ? 5.741 -14.188 50.519 1.00 15.13 133 ILE R C 1
ATOM 8818 O O . ILE C 1 134 ? 6.913 -14.448 50.248 1.00 15.11 133 ILE R O 1
ATOM 8823 N N . TYR C 1 135 ? 4.746 -15.064 50.358 1.00 14.22 134 TYR R N 1
ATOM 8824 C CA . TYR C 1 135 ? 5.014 -16.433 49.926 1.00 13.77 134 TYR R CA 1
ATOM 8825 C C . TYR C 1 135 ? 5.602 -16.437 48.522 1.00 13.99 134 TYR R C 1
ATOM 8826 O O . TYR C 1 135 ? 6.500 -17.231 48.214 1.00 13.62 134 TYR R O 1
ATOM 8835 N N . SER C 1 136 ? 5.102 -15.544 47.668 1.00 14.57 135 SER R N 1
ATOM 8836 C CA . SER C 1 136 ? 5.537 -15.546 46.285 1.00 16.08 135 SER R CA 1
ATOM 8837 C C . SER C 1 136 ? 6.991 -15.063 46.177 1.00 15.62 135 SER R C 1
ATOM 8838 O O . SER C 1 136 ? 7.746 -15.512 45.304 1.00 15.67 135 SER R O 1
ATOM 8841 N N . ASP C 1 137 ? 7.389 -14.201 47.104 1.00 15.70 136 ASP R N 1
ATOM 8842 C CA . ASP C 1 137 ? 8.784 -13.739 47.170 1.00 15.11 136 ASP R CA 1
ATOM 8843 C C . ASP C 1 137 ? 9.760 -14.899 47.327 1.00 15.50 136 ASP R C 1
ATOM 8844 O O . ASP C 1 137 ? 10.859 -14.942 46.715 1.00 16.00 136 ASP R O 1
ATOM 8849 N N . TRP C 1 138 ? 9.343 -15.901 48.101 1.00 14.38 137 TRP R N 1
ATOM 8850 C CA . TRP C 1 138 ? 10.135 -17.100 48.286 1.00 14.67 137 TRP R CA 1
ATOM 8851 C C . TRP C 1 138 ? 10.000 -18.057 47.105 1.00 15.30 137 TRP R C 1
ATOM 8852 O O . TRP C 1 138 ? 11.001 -18.536 46.551 1.00 15.60 137 TRP R O 1
ATOM 8863 N N . LYS C 1 139 ? 8.758 -18.328 46.720 1.00 16.56 138 LYS R N 1
ATOM 8864 C CA . LYS C 1 139 ? 8.443 -19.263 45.634 1.00 18.35 138 LYS R CA 1
ATOM 8865 C C . LYS C 1 139 ? 9.112 -18.879 44.322 1.00 17.33 138 LYS R C 1
ATOM 8866 O O . LYS C 1 139 ? 9.567 -19.741 43.585 1.00 17.72 138 LYS R O 1
ATOM 8872 N N . GLU C 1 140 ? 9.177 -17.588 44.035 1.00 18.68 139 GLU R N 1
ATOM 8873 C CA . GLU C 1 140 ? 9.752 -17.141 42.760 1.00 20.84 139 GLU R CA 1
ATOM 8874 C C . GLU C 1 140 ? 11.252 -17.369 42.671 1.00 19.05 139 GLU R C 1
ATOM 8875 O O . GLU C 1 140 ? 11.842 -17.289 41.589 1.00 19.76 139 GLU R O 1
ATOM 8881 N N . ARG C 1 141 ? 11.888 -17.664 43.798 1.00 17.99 140 ARG R N 1
ATOM 8882 C CA . ARG C 1 141 ? 13.307 -18.010 43.808 1.00 17.72 140 ARG R CA 1
ATOM 8883 C C . ARG C 1 141 ? 13.573 -19.499 43.452 1.00 17.66 140 ARG R C 1
ATOM 8884 O O . ARG C 1 141 ? 14.741 -19.934 43.393 1.00 18.57 140 ARG R O 1
ATOM 8892 N N . GLY C 1 142 ? 12.502 -20.266 43.224 1.00 18.88 141 GLY R N 1
ATOM 8893 C CA . GLY C 1 142 ? 12.580 -21.679 42.861 1.00 20.00 141 GLY R CA 1
ATOM 8894 C C . GLY C 1 142 ? 12.659 -22.552 44.109 1.00 20.81 141 GLY R C 1
ATOM 8895 O O . GLY C 1 142 ? 13.373 -23.545 44.142 1.00 26.18 141 GLY R O 1
ATOM 8896 N N . LYS C 1 143 ? 11.929 -22.178 45.145 1.00 18.63 142 LYS R N 1
ATOM 8897 C CA . LYS C 1 143 ? 12.052 -22.844 46.433 1.00 17.72 142 LYS R CA 1
ATOM 8898 C C . LYS C 1 143 ? 10.699 -23.422 46.868 1.00 17.01 142 LYS R C 1
ATOM 8899 O O . LYS C 1 143 ? 9.663 -23.147 46.262 1.00 17.83 142 LYS R O 1
ATOM 8905 N N . THR C 1 144 ? 10.728 -24.237 47.916 1.00 15.53 143 THR R N 1
ATOM 8906 C CA . THR C 1 144 ? 9.543 -24.941 48.432 1.00 14.45 143 THR R CA 1
ATOM 8907 C C . THR C 1 144 ? 8.917 -24.135 49.569 1.00 13.80 143 THR R C 1
ATOM 8908 O O . THR C 1 144 ? 9.634 -23.620 50.440 1.00 13.49 143 THR R O 1
ATOM 8912 N N . PHE C 1 145 ? 7.579 -24.098 49.596 1.00 13.86 144 PHE R N 1
ATOM 8913 C CA . PHE C 1 145 ? 6.873 -23.456 50.683 1.00 13.89 144 PHE R CA 1
ATOM 8914 C C . PHE C 1 145 ? 5.825 -24.400 51.292 1.00 13.31 144 PHE R C 1
ATOM 8915 O O . PHE C 1 145 ? 5.012 -24.966 50.559 1.00 13.19 144 PHE R O 1
ATOM 8923 N N . ILE C 1 146 ? 5.872 -24.563 52.617 1.00 13.57 145 ILE R N 1
ATOM 8924 C CA . ILE C 1 146 ? 4.887 -25.346 53.377 1.00 14.32 145 ILE R CA 1
ATOM 8925 C C . ILE C 1 146 ? 4.051 -24.346 54.150 1.00 13.72 145 ILE R C 1
ATOM 8926 O O . ILE C 1 146 ? 4.603 -23.501 54.859 1.00 13.97 145 ILE R O 1
ATOM 8931 N N . LEU C 1 147 ? 2.720 -24.386 54.004 1.00 13.22 146 LEU R N 1
ATOM 8932 C CA . LEU C 1 147 ? 1.858 -23.442 54.672 1.00 13.55 146 LEU R CA 1
ATOM 8933 C C . LEU C 1 147 ? 1.094 -24.159 55.788 1.00 13.17 146 LEU R C 1
ATOM 8934 O O . LEU C 1 147 ? 0.382 -25.133 55.545 1.00 13.23 146 LEU R O 1
ATOM 8939 N N . ASN C 1 148 ? 1.329 -23.703 57.001 1.00 13.36 147 ASN R N 1
ATOM 8940 C CA . ASN C 1 148 ? 0.646 -24.173 58.190 1.00 14.25 147 ASN R CA 1
ATOM 8941 C C . ASN C 1 148 ? -0.532 -23.231 58.567 1.00 14.20 147 ASN R C 1
ATOM 8942 O O . ASN C 1 148 ? -0.341 -22.022 58.747 1.00 14.48 147 ASN R O 1
ATOM 8947 N N . LEU C 1 149 ? -1.744 -23.762 58.682 1.00 14.88 148 LEU R N 1
ATOM 8948 C CA . LEU C 1 149 ? -2.942 -22.923 58.863 1.00 14.99 148 LEU R CA 1
ATOM 8949 C C . LEU C 1 149 ? -3.160 -22.299 60.237 1.00 15.02 148 LEU R C 1
ATOM 8950 O O . LEU C 1 149 ? -3.800 -21.252 60.317 1.00 15.23 148 LEU R O 1
ATOM 8955 N N . TYR C 1 150 ? -2.620 -22.901 61.304 1.00 14.65 149 TYR R N 1
ATOM 8956 C CA . TYR C 1 150 ? -2.939 -22.470 62.639 1.00 15.92 149 TYR R CA 1
ATOM 8957 C C . TYR C 1 150 ? -1.707 -22.592 63.541 1.00 15.12 149 TYR R C 1
ATOM 8958 O O . TYR C 1 150 ? -1.102 -23.656 63.631 1.00 14.68 149 TYR R O 1
ATOM 8967 N N . HIS C 1 151 ? -1.330 -21.492 64.171 1.00 15.63 150 HIS R N 1
ATOM 8968 C CA . HIS C 1 151 ? -0.143 -21.441 65.046 1.00 16.05 150 HIS R CA 1
ATOM 8969 C C . HIS C 1 151 ? -0.456 -20.574 66.282 1.00 16.93 150 HIS R C 1
ATOM 8970 O O . HIS C 1 151 ? 0.345 -19.760 66.722 1.00 16.33 150 HIS R O 1
ATOM 8977 N N . TRP C 1 152 ? -1.685 -20.742 66.780 1.00 16.66 151 TRP R N 1
ATOM 8978 C CA . TRP C 1 152 ? -2.103 -20.445 68.159 1.00 17.05 151 TRP R CA 1
ATOM 8979 C C . TRP C 1 152 ? -3.088 -19.299 68.338 1.00 17.43 151 TRP R C 1
ATOM 8980 O O . TRP C 1 152 ? -4.180 -19.532 68.892 1.00 16.92 151 TRP R O 1
ATOM 8991 N N . PRO C 1 153 ? -2.752 -18.075 67.885 1.00 15.83 152 PRO R N 1
ATOM 8992 C CA . PRO C 1 153 ? -3.768 -17.039 67.990 1.00 16.00 152 PRO R CA 1
ATOM 8993 C C . PRO C 1 153 ? -5.045 -17.383 67.239 1.00 16.76 152 PRO R C 1
ATOM 8994 O O . PRO C 1 153 ? -4.998 -17.977 66.135 1.00 16.98 152 PRO R O 1
ATOM 8998 N N . LEU C 1 154 ? -6.154 -17.011 67.864 1.00 17.60 153 LEU R N 1
ATOM 8999 C CA . LEU C 1 154 ? -7.496 -17.114 67.322 1.00 17.63 153 LEU R CA 1
ATOM 9000 C C . LEU C 1 154 ? -8.101 -15.725 67.223 1.00 17.26 153 LEU R C 1
ATOM 9001 O O . LEU C 1 154 ? -7.796 -14.856 68.027 1.00 16.66 153 LEU R O 1
ATOM 9006 N N . PRO C 1 155 ? -9.002 -15.503 66.242 1.00 17.13 154 PRO R N 1
ATOM 9007 C CA . PRO C 1 155 ? -9.718 -14.236 66.221 1.00 17.74 154 PRO R CA 1
ATOM 9008 C C . PRO C 1 155 ? -10.409 -13.978 67.574 1.00 19.13 154 PRO R C 1
ATOM 9009 O O . PRO C 1 155 ? -10.789 -14.931 68.243 1.00 20.00 154 PRO R O 1
ATOM 9013 N N . LEU C 1 156 ? -10.518 -12.713 67.968 1.00 19.70 155 LEU R N 1
ATOM 9014 C CA . LEU C 1 156 ? -11.111 -12.351 69.259 1.00 21.53 155 LEU R CA 1
ATOM 9015 C C . LEU C 1 156 ? -12.590 -12.712 69.306 1.00 21.71 155 LEU R C 1
ATOM 9016 O O . LEU C 1 156 ? -13.110 -13.029 70.378 1.00 22.25 155 LEU R O 1
ATOM 9021 N N . TRP C 1 157 ? -13.256 -12.673 68.149 1.00 21.89 156 TRP R N 1
ATOM 9022 C CA . TRP C 1 157 ? -14.671 -13.106 68.040 1.00 21.04 156 TRP R CA 1
ATOM 9023 C C . TRP C 1 157 ? -14.855 -14.616 68.191 1.00 20.77 156 TRP R C 1
ATOM 9024 O O . TRP C 1 157 ? -15.998 -15.096 68.368 1.00 22.23 156 TRP R O 1
ATOM 9035 N N . ILE C 1 158 ? -13.751 -15.356 68.077 1.00 19.37 157 ILE R N 1
ATOM 9036 C CA . ILE C 1 158 ? -13.660 -16.791 68.368 1.00 19.87 157 ILE R CA 1
ATOM 9037 C C . ILE C 1 158 ? -13.263 -17.051 69.831 1.00 19.76 157 ILE R C 1
ATOM 9038 O O . ILE C 1 158 ? -13.782 -17.984 70.457 1.00 19.81 157 ILE R O 1
ATOM 9043 N N . HIS C 1 159 ? -12.349 -16.245 70.368 1.00 19.06 158 HIS R N 1
ATOM 9044 C CA . HIS C 1 159 ? -11.865 -16.481 71.728 1.00 20.33 158 HIS R CA 1
ATOM 9045 C C . HIS C 1 159 ? -11.488 -15.175 72.414 1.00 21.44 158 HIS R C 1
ATOM 9046 O O . HIS C 1 159 ? -10.602 -14.464 71.955 1.00 19.28 158 HIS R O 1
ATOM 9053 N N . ASP C 1 160 ? -12.185 -14.862 73.512 1.00 21.71 159 ASP R N 1
ATOM 9054 C CA . ASP C 1 160 ? -11.855 -13.728 74.361 1.00 24.03 159 ASP R CA 1
ATOM 9055 C C . ASP C 1 160 ? -11.369 -14.365 75.659 1.00 23.80 159 ASP R C 1
ATOM 9056 O O . ASP C 1 160 ? -12.167 -14.768 76.492 1.00 24.16 159 ASP R O 1
ATOM 9061 N N . PRO C 1 161 ? -10.046 -14.498 75.813 1.00 23.22 160 PRO R N 1
ATOM 9062 C CA . PRO C 1 161 ? -9.535 -15.313 76.904 1.00 23.55 160 PRO R CA 1
ATOM 9063 C C . PRO C 1 161 ? -9.636 -14.623 78.250 1.00 23.72 160 PRO R C 1
ATOM 9064 O O . PRO C 1 161 ? -9.642 -15.302 79.278 1.00 25.68 160 PRO R O 1
ATOM 9068 N N . ILE C 1 162 ? -9.674 -13.296 78.233 1.00 25.36 161 ILE R N 1
ATOM 9069 C CA . ILE C 1 162 ? -9.796 -12.479 79.446 1.00 27.01 161 ILE R CA 1
ATOM 9070 C C . ILE C 1 162 ? -11.200 -12.696 80.038 1.00 27.77 161 ILE R C 1
ATOM 9071 O O . ILE C 1 162 ? -11.351 -12.954 81.246 1.00 28.25 161 ILE R O 1
ATOM 9076 N N . ALA C 1 163 ? -12.215 -12.623 79.176 1.00 27.91 162 ALA R N 1
ATOM 9077 C CA . ALA C 1 163 ? -13.597 -12.911 79.590 1.00 29.81 162 ALA R CA 1
ATOM 9078 C C . ALA C 1 163 ? -13.768 -14.354 80.043 1.00 29.30 162 ALA R C 1
ATOM 9079 O O . ALA C 1 163 ? -14.405 -14.605 81.064 1.00 31.16 162 ALA R O 1
ATOM 9081 N N . VAL C 1 164 ? -13.209 -15.304 79.292 1.00 27.89 163 VAL R N 1
ATOM 9082 C CA . VAL C 1 164 ? -13.321 -16.721 79.648 1.00 26.20 163 VAL R CA 1
ATOM 9083 C C . VAL C 1 164 ? -12.727 -17.004 81.035 1.00 27.45 163 VAL R C 1
ATOM 9084 O O . VAL C 1 164 ? -13.326 -17.735 81.831 1.00 27.26 163 VAL R O 1
ATOM 9088 N N . ARG C 1 165 ? -11.541 -16.462 81.302 1.00 26.53 164 ARG R N 1
ATOM 9089 C CA . ARG C 1 165 ? -10.865 -16.717 82.580 1.00 28.14 164 ARG R CA 1
ATOM 9090 C C . ARG C 1 165 ? -11.639 -16.099 83.727 1.00 31.26 164 ARG R C 1
ATOM 9091 O O . ARG C 1 165 ? -11.762 -16.704 84.794 1.00 32.40 164 ARG R O 1
ATOM 9099 N N . LYS C 1 166 ? -12.153 -14.894 83.517 1.00 34.53 165 LYS R N 1
ATOM 9100 C CA . LYS C 1 166 ? -12.870 -14.199 84.578 1.00 37.92 165 LYS R CA 1
ATOM 9101 C C . LYS C 1 166 ? -14.321 -14.669 84.731 1.00 38.30 165 LYS R C 1
ATOM 9102 O O . LYS C 1 166 ? -14.775 -14.868 85.856 1.00 40.37 165 LYS R O 1
ATOM 9108 N N . LEU C 1 167 ? -15.030 -14.864 83.617 1.00 36.09 166 LEU R N 1
ATOM 9109 C CA . LEU C 1 167 ? -16.474 -15.170 83.641 1.00 36.69 166 LEU R CA 1
ATOM 9110 C C . LEU C 1 167 ? -16.815 -16.652 83.430 1.00 33.97 166 LEU R C 1
ATOM 9111 O O . LEU C 1 167 ? -17.939 -17.068 83.705 1.00 34.54 166 LEU R O 1
ATOM 9116 N N . GLY C 1 168 ? -15.863 -17.438 82.937 1.00 31.11 167 GLY R N 1
ATOM 9117 C CA . GLY C 1 168 ? -16.099 -18.836 82.586 1.00 29.20 167 GLY R CA 1
ATOM 9118 C C . GLY C 1 168 ? -16.393 -18.994 81.098 1.00 28.08 167 GLY R C 1
ATOM 9119 O O . GLY C 1 168 ? -16.883 -18.057 80.466 1.00 27.51 167 GLY R O 1
ATOM 9120 N N . PRO C 1 169 ? -16.116 -20.184 80.535 1.00 29.12 168 PRO R N 1
ATOM 9121 C CA . PRO C 1 169 ? -16.287 -20.379 79.079 1.00 29.77 168 PRO R CA 1
ATOM 9122 C C . PRO C 1 169 ? -17.724 -20.222 78.560 1.00 31.23 168 PRO R C 1
ATOM 9123 O O . PRO C 1 169 ? -17.916 -19.938 77.375 1.00 30.45 168 PRO R O 1
ATOM 9127 N N . ASP C 1 170 ? -18.729 -20.402 79.421 1.00 32.54 169 ASP R N 1
ATOM 9128 C CA . ASP C 1 170 ? -20.119 -20.234 78.979 1.00 33.64 169 ASP R CA 1
ATOM 9129 C C . ASP C 1 170 ? -20.488 -18.775 78.740 1.00 33.13 169 ASP R C 1
ATOM 9130 O O . ASP C 1 170 ? -21.464 -18.501 78.055 1.00 34.47 169 ASP R O 1
ATOM 9135 N N . ALA C 1 171 ? -19.714 -17.840 79.285 1.00 32.37 170 ALA R N 1
ATOM 9136 C CA . ALA C 1 171 ? -20.075 -16.425 79.243 1.00 31.66 170 ALA R CA 1
ATOM 9137 C C . ALA C 1 171 ? -19.354 -15.614 78.164 1.00 31.05 170 ALA R C 1
ATOM 9138 O O . ALA C 1 171 ? -19.541 -14.399 78.074 1.00 29.64 170 ALA R O 1
ATOM 9140 N N . ALA C 1 172 ? -18.545 -16.277 77.342 1.00 29.53 171 ALA R N 1
ATOM 9141 C CA . ALA C 1 172 ? -17.745 -15.573 76.336 1.00 29.01 171 ALA R CA 1
ATOM 9142 C C . ALA C 1 172 ? -17.302 -16.516 75.219 1.00 27.00 171 ALA R C 1
ATOM 9143 O O . ALA C 1 172 ? -17.359 -17.735 75.368 1.00 28.61 171 ALA R O 1
ATOM 9145 N N . PRO C 1 173 ? -16.865 -15.949 74.085 1.00 25.19 172 PRO R N 1
ATOM 9146 C CA . PRO C 1 173 ? -16.316 -16.797 73.038 1.00 24.42 172 PRO R CA 1
ATOM 9147 C C . PRO C 1 173 ? -15.129 -17.570 73.597 1.00 22.88 172 PRO R C 1
ATOM 9148 O O . PRO C 1 173 ? -14.187 -16.957 74.106 1.00 21.95 172 PRO R O 1
ATOM 9152 N N . ALA C 1 174 ? -15.211 -18.894 73.526 1.00 21.74 173 ALA R N 1
ATOM 9153 C CA . ALA C 1 174 ? -14.351 -19.790 74.305 1.00 22.07 173 ALA R CA 1
ATOM 9154 C C . ALA C 1 174 ? -13.355 -20.589 73.463 1.00 20.83 173 ALA R C 1
ATOM 9155 O O . ALA C 1 174 ? -12.840 -21.604 73.906 1.00 20.43 173 ALA R O 1
ATOM 9157 N N . GLY C 1 175 ? -13.088 -20.147 72.235 1.00 21.80 174 GLY R N 1
ATOM 9158 C CA . GLY C 1 175 ? -12.056 -20.811 71.421 1.00 21.73 174 GLY R CA 1
ATOM 9159 C C . GLY C 1 175 ? -12.335 -22.276 71.150 1.00 20.31 174 GLY R C 1
ATOM 9160 O O . GLY C 1 175 ? -13.447 -22.648 70.752 1.00 21.44 174 GLY R O 1
ATOM 9161 N N . TRP C 1 176 ? -11.331 -23.125 71.365 1.00 18.88 175 TRP R N 1
ATOM 9162 C CA . TRP C 1 176 ? -11.470 -24.533 71.068 1.00 20.05 175 TRP R CA 1
ATOM 9163 C C . TRP C 1 176 ? -12.470 -25.268 71.986 1.00 20.73 175 TRP R C 1
ATOM 9164 O O . TRP C 1 176 ? -12.744 -26.440 71.771 1.00 20.70 175 TRP R O 1
ATOM 9175 N N . LEU C 1 177 ? -13.033 -24.574 72.970 1.00 21.88 176 LEU R N 1
ATOM 9176 C CA . LEU C 1 177 ? -14.069 -25.186 73.823 1.00 23.44 176 LEU R CA 1
ATOM 9177 C C . LEU C 1 177 ? -15.443 -25.159 73.148 1.00 24.73 176 LEU R C 1
ATOM 9178 O O . LEU C 1 177 ? -16.361 -25.879 73.568 1.00 24.71 176 LEU R O 1
ATOM 9183 N N . ASP C 1 178 ? -15.582 -24.342 72.103 1.00 25.66 177 ASP R N 1
ATOM 9184 C CA . ASP C 1 178 ? -16.843 -24.211 71.377 1.00 25.85 177 ASP R CA 1
ATOM 9185 C C . ASP C 1 178 ? -16.756 -25.047 70.116 1.00 26.03 177 ASP R C 1
ATOM 9186 O O . ASP C 1 178 ? -15.838 -24.865 69.310 1.00 24.59 177 ASP R O 1
ATOM 9191 N N . GLU C 1 179 ? -17.711 -25.954 69.927 1.00 25.83 178 GLU R N 1
ATOM 9192 C CA . GLU C 1 179 ? -17.728 -26.801 68.733 1.00 27.63 178 GLU R CA 1
ATOM 9193 C C . GLU C 1 179 ? -17.858 -25.984 67.461 1.00 25.48 178 GLU R C 1
ATOM 9194 O O . GLU C 1 179 ? -17.363 -26.408 66.427 1.00 25.06 178 GLU R O 1
ATOM 9200 N N . LYS C 1 180 ? -18.499 -24.818 67.545 1.00 24.47 179 LYS R N 1
ATOM 9201 C CA . LYS C 1 180 ? -18.656 -23.927 66.379 1.00 24.56 179 LYS R CA 1
ATOM 9202 C C . LYS C 1 180 ? -17.313 -23.452 65.835 1.00 22.27 179 LYS R C 1
ATOM 9203 O O . LYS C 1 180 ? -17.164 -23.198 64.644 1.00 20.13 179 LYS R O 1
ATOM 9209 N N . THR C 1 181 ? -16.341 -23.344 66.720 1.00 20.40 180 THR R N 1
ATOM 9210 C CA . THR C 1 181 ? -15.009 -22.896 66.327 1.00 18.20 180 THR R CA 1
ATOM 9211 C C . THR C 1 181 ? -14.420 -23.759 65.235 1.00 18.23 180 THR R C 1
ATOM 9212 O O . THR C 1 181 ? -13.746 -23.242 64.316 1.00 17.18 180 THR R O 1
ATOM 9216 N N . VAL C 1 182 ? -14.650 -25.066 65.345 1.00 18.13 181 VAL R N 1
ATOM 9217 C CA . VAL C 1 182 ? -14.169 -26.051 64.387 1.00 18.81 181 VAL R CA 1
ATOM 9218 C C . VAL C 1 182 ? -14.774 -25.755 63.009 1.00 18.41 181 VAL R C 1
ATOM 9219 O O . VAL C 1 182 ? -14.102 -25.791 61.978 1.00 17.82 181 VAL R O 1
ATOM 9223 N N . VAL C 1 183 ? -16.056 -25.452 62.994 1.00 18.44 182 VAL R N 1
ATOM 9224 C CA . VAL C 1 183 ? -16.741 -25.202 61.731 1.00 19.17 182 VAL R CA 1
ATOM 9225 C C . VAL C 1 183 ? -16.212 -23.941 61.051 1.00 18.56 182 VAL R C 1
ATOM 9226 O O . VAL C 1 183 ? -15.998 -23.929 59.815 1.00 17.68 182 VAL R O 1
ATOM 9230 N N . GLU C 1 184 ? -15.987 -22.894 61.837 1.00 18.20 183 GLU R N 1
ATOM 9231 C CA . GLU C 1 184 ? -15.479 -21.651 61.303 1.00 18.57 183 GLU R CA 1
ATOM 9232 C C . GLU C 1 184 ? -14.039 -21.847 60.777 1.00 18.50 183 GLU R C 1
ATOM 9233 O O . GLU C 1 184 ? -13.639 -21.244 59.759 1.00 17.44 183 GLU R O 1
ATOM 9239 N N . PHE C 1 185 ? -13.282 -22.692 61.475 1.00 17.81 184 PHE R N 1
ATOM 9240 C CA . PHE C 1 185 ? -11.930 -23.039 61.026 1.00 18.02 184 PHE R CA 1
ATOM 9241 C C . PHE C 1 185 ? -11.951 -23.760 59.682 1.00 18.34 184 PHE R C 1
ATOM 9242 O O . PHE C 1 185 ? -11.099 -23.506 58.806 1.00 18.04 184 PHE R O 1
ATOM 9250 N N . VAL C 1 186 ? -12.924 -24.655 59.521 1.00 17.18 185 VAL R N 1
ATOM 9251 C CA . VAL C 1 186 ? -13.111 -25.370 58.256 1.00 17.81 185 VAL R CA 1
ATOM 9252 C C . VAL C 1 186 ? -13.340 -24.389 57.099 1.00 16.58 185 VAL R C 1
ATOM 9253 O O . VAL C 1 186 ? -12.802 -24.569 56.009 1.00 17.46 185 VAL R O 1
ATOM 9257 N N . LYS C 1 187 ? -14.148 -23.364 57.344 1.00 16.75 186 LYS R N 1
ATOM 9258 C CA . LYS C 1 187 ? -14.374 -22.305 56.346 1.00 16.52 186 LYS R CA 1
ATOM 9259 C C . LYS C 1 187 ? -13.071 -21.621 55.994 1.00 16.45 186 LYS R C 1
ATOM 9260 O O . LYS C 1 187 ? -12.771 -21.382 54.816 1.00 16.31 186 LYS R O 1
ATOM 9266 N N . PHE C 1 188 ? -12.311 -21.301 57.037 1.00 16.03 187 PHE R N 1
ATOM 9267 C CA . PHE C 1 188 ? -11.016 -20.658 56.868 1.00 15.83 187 PHE R CA 1
ATOM 9268 C C . PHE C 1 188 ? -10.059 -21.528 56.059 1.00 15.49 187 PHE R C 1
ATOM 9269 O O . PHE C 1 188 ? -9.378 -21.033 55.150 1.00 14.63 187 PHE R O 1
ATOM 9277 N N . ALA C 1 189 ? -10.027 -22.826 56.335 1.00 14.24 188 ALA R N 1
ATOM 9278 C CA . ALA C 1 189 ? -9.139 -23.734 55.615 1.00 14.94 188 ALA R CA 1
ATOM 9279 C C . ALA C 1 189 ? -9.508 -23.837 54.141 1.00 15.40 188 ALA R C 1
ATOM 9280 O O . ALA C 1 189 ? -8.649 -23.767 53.267 1.00 15.95 188 ALA R O 1
ATOM 9282 N N . ALA C 1 190 ? -10.795 -23.998 53.871 1.00 14.82 189 ALA R N 1
ATOM 9283 C CA . ALA C 1 190 ? -11.257 -24.036 52.477 1.00 15.59 189 ALA R CA 1
ATOM 9284 C C . ALA C 1 190 ? -10.887 -22.743 51.751 1.00 14.44 189 ALA R C 1
ATOM 9285 O O . ALA C 1 190 ? -10.400 -22.777 50.609 1.00 15.65 189 ALA R O 1
ATOM 9287 N N . PHE C 1 191 ? -11.090 -21.614 52.417 1.00 14.33 190 PHE R N 1
ATOM 9288 C CA . PHE C 1 191 ? -10.858 -20.288 51.833 1.00 14.43 190 PHE R CA 1
ATOM 9289 C C . PHE C 1 191 ? -9.395 -20.148 51.442 1.00 14.93 190 PHE R C 1
ATOM 9290 O O . PHE C 1 191 ? -9.060 -19.732 50.322 1.00 14.64 190 PHE R O 1
ATOM 9298 N N . VAL C 1 192 ? -8.518 -20.527 52.364 1.00 14.88 191 VAL R N 1
ATOM 9299 C CA . VAL C 1 192 ? -7.085 -20.486 52.103 1.00 14.96 191 VAL R CA 1
ATOM 9300 C C . VAL C 1 192 ? -6.654 -21.419 50.962 1.00 15.21 191 VAL R C 1
ATOM 9301 O O . VAL C 1 192 ? -5.925 -21.005 50.059 1.00 14.61 191 VAL R O 1
ATOM 9305 N N . ALA C 1 193 ? -7.131 -22.667 50.956 1.00 13.80 192 ALA R N 1
ATOM 9306 C CA . ALA C 1 193 ? -6.769 -23.602 49.902 1.00 14.15 192 ALA R CA 1
ATOM 9307 C C . ALA C 1 193 ? -7.268 -23.136 48.516 1.00 13.72 192 ALA R C 1
ATOM 9308 O O . ALA C 1 193 ? -6.533 -23.241 47.527 1.00 13.66 192 ALA R O 1
ATOM 9310 N N . TYR C 1 194 ? -8.503 -22.661 48.467 1.00 14.44 193 TYR R N 1
ATOM 9311 C CA . TYR C 1 194 ? -9.094 -22.137 47.216 1.00 14.37 193 TYR R CA 1
ATOM 9312 C C . TYR C 1 194 ? -8.126 -21.115 46.604 1.00 14.42 193 TYR R C 1
ATOM 9313 O O . TYR C 1 194 ? -7.825 -21.156 45.401 1.00 14.54 193 TYR R O 1
ATOM 9322 N N . HIS C 1 195 ? -7.657 -20.193 47.427 1.00 15.11 194 HIS R N 1
ATOM 9323 C CA . HIS C 1 195 ? -6.937 -19.026 46.922 1.00 14.83 194 HIS R CA 1
ATOM 9324 C C . HIS C 1 195 ? -5.415 -19.247 46.722 1.00 15.65 194 HIS R C 1
ATOM 9325 O O . HIS C 1 195 ? -4.838 -18.771 45.735 1.00 16.22 194 HIS R O 1
ATOM 9332 N N . LEU C 1 196 ? -4.790 -19.958 47.658 1.00 15.04 195 LEU R N 1
ATOM 9333 C CA . LEU C 1 196 ? -3.320 -19.963 47.808 1.00 15.38 195 LEU R CA 1
ATOM 9334 C C . LEU C 1 196 ? -2.631 -21.241 47.336 1.00 14.57 195 LEU R C 1
ATOM 9335 O O . LEU C 1 196 ? -1.410 -21.290 47.347 1.00 15.20 195 LEU R O 1
ATOM 9340 N N . ASP C 1 197 ? -3.389 -22.237 46.890 1.00 14.05 196 ASP R N 1
ATOM 9341 C CA . ASP C 1 197 ? -2.816 -23.511 46.415 1.00 14.83 196 ASP R CA 1
ATOM 9342 C C . ASP C 1 197 ? -1.710 -23.370 45.375 1.00 14.90 196 ASP R C 1
ATOM 9343 O O . ASP C 1 197 ? -0.825 -24.194 45.298 1.00 13.79 196 ASP R O 1
ATOM 9348 N N . ASP C 1 198 ? -1.769 -22.325 44.552 1.00 15.68 197 ASP R N 1
ATOM 9349 C CA . ASP C 1 198 ? -0.711 -22.111 43.561 1.00 15.67 197 ASP R CA 1
ATOM 9350 C C . ASP C 1 198 ? 0.634 -21.702 44.169 1.00 15.89 197 ASP R C 1
ATOM 9351 O O . ASP C 1 198 ? 1.658 -21.765 43.496 1.00 19.01 197 ASP R O 1
ATOM 9356 N N . LEU C 1 199 ? 0.649 -21.365 45.461 1.00 15.47 198 LEU R N 1
ATOM 9357 C CA . LEU C 1 199 ? 1.873 -20.947 46.121 1.00 16.35 198 LEU R CA 1
ATOM 9358 C C . LEU C 1 199 ? 2.412 -21.943 47.133 1.00 15.70 198 LEU R C 1
ATOM 9359 O O . LEU C 1 199 ? 3.482 -21.715 47.695 1.00 17.02 198 LEU R O 1
ATOM 9364 N N . VAL C 1 200 ? 1.641 -22.990 47.398 1.00 15.57 199 VAL R N 1
ATOM 9365 C CA . VAL C 1 200 ? 1.890 -23.881 48.529 1.00 15.45 199 VAL R CA 1
ATOM 9366 C C . VAL C 1 200 ? 2.244 -25.267 48.024 1.00 15.67 199 VAL R C 1
ATOM 9367 O O . VAL C 1 200 ? 1.484 -25.852 47.248 1.00 17.31 199 VAL R O 1
ATOM 9371 N N . ASP C 1 201 ? 3.379 -25.799 48.473 1.00 14.82 200 ASP R N 1
ATOM 9372 C CA . ASP C 1 201 ? 3.807 -27.127 48.069 1.00 15.00 200 ASP R CA 1
ATOM 9373 C C . ASP C 1 201 ? 3.247 -28.246 48.947 1.00 15.61 200 ASP R C 1
ATOM 9374 O O . ASP C 1 201 ? 3.002 -29.340 48.460 1.00 16.25 200 ASP R O 1
ATOM 9379 N N . MET C 1 202 ? 3.136 -27.973 50.232 1.00 14.68 201 MET R N 1
ATOM 9380 C CA . MET C 1 202 ? 2.565 -28.931 51.217 1.00 15.94 201 MET R CA 1
ATOM 9381 C C . MET C 1 202 ? 1.788 -28.136 52.257 1.00 14.79 201 MET R C 1
ATOM 9382 O O . MET C 1 202 ? 2.077 -26.968 52.500 1.00 14.09 201 MET R O 1
ATOM 9387 N N . TRP C 1 203 ? 0.797 -28.778 52.885 1.00 14.95 202 TRP R N 1
ATOM 9388 C CA . TRP C 1 203 ? -0.029 -28.112 53.878 1.00 13.57 202 TRP R CA 1
ATOM 9389 C C . TRP C 1 203 ? 0.138 -28.757 55.260 1.00 13.37 202 TRP R C 1
ATOM 9390 O O . TRP C 1 203 ? 0.260 -29.976 55.371 1.00 13.44 202 TRP R O 1
ATOM 9401 N N . SER C 1 204 ? 0.039 -27.945 56.298 1.00 14.06 203 SER R N 1
ATOM 9402 C CA . SER C 1 204 ? -0.195 -28.420 57.669 1.00 13.77 203 SER R CA 1
ATOM 9403 C C . SER C 1 204 ? -1.449 -27.703 58.176 1.00 13.65 203 SER R C 1
ATOM 9404 O O . SER C 1 204 ? -1.617 -26.491 58.000 1.00 14.04 203 SER R O 1
ATOM 9407 N N . THR C 1 205 ? -2.337 -28.438 58.810 1.00 13.95 204 THR R N 1
ATOM 9408 C CA . THR C 1 205 ? -3.546 -27.850 59.369 1.00 15.01 204 THR R CA 1
ATOM 9409 C C . THR C 1 205 ? -3.268 -27.004 60.625 1.00 14.89 204 THR R C 1
ATOM 9410 O O . THR C 1 205 ? -3.935 -26.026 60.889 1.00 15.83 204 THR R O 1
ATOM 9414 N N . MET C 1 206 ? -2.271 -27.397 61.413 1.00 14.95 205 MET R N 1
ATOM 9415 C CA . MET C 1 206 ? -2.038 -26.759 62.698 1.00 15.29 205 MET R CA 1
ATOM 9416 C C . MET C 1 206 ? -0.677 -27.153 63.262 1.00 14.35 205 MET R C 1
ATOM 9417 O O . MET C 1 206 ? -0.095 -28.165 62.890 1.00 14.04 205 MET R O 1
ATOM 9422 N N . ASN C 1 207 ? -0.236 -26.328 64.202 1.00 15.29 206 ASN R N 1
ATOM 9423 C CA . ASN C 1 207 ? 1.048 -26.434 64.830 1.00 15.41 206 ASN R CA 1
ATOM 9424 C C . ASN C 1 207 ? 0.890 -26.690 66.319 1.00 15.88 206 ASN R C 1
ATOM 9425 O O . ASN C 1 207 ? 0.305 -25.864 67.021 1.00 16.51 206 ASN R O 1
ATOM 9430 N N . GLU C 1 208 ? 1.456 -27.795 66.798 1.00 16.79 207 GLU R N 1
ATOM 9431 C CA . GLU C 1 208 ? 1.519 -28.091 68.246 1.00 16.79 207 GLU R CA 1
ATOM 9432 C C . GLU C 1 208 ? 0.169 -27.910 68.954 1.00 16.47 207 GLU R C 1
ATOM 9433 O O . GLU C 1 208 ? 0.082 -27.217 69.947 1.00 16.22 207 GLU R O 1
ATOM 9439 N N . PRO C 1 209 ? -0.886 -28.579 68.462 1.00 16.94 208 PRO R N 1
ATOM 9440 C CA . PRO C 1 209 ? -2.172 -28.445 69.112 1.00 16.79 208 PRO R CA 1
ATOM 9441 C C . PRO C 1 209 ? -2.107 -28.924 70.559 1.00 17.31 208 PRO R C 1
ATOM 9442 O O . PRO C 1 209 ? -2.821 -28.400 71.400 1.00 17.26 208 PRO R O 1
ATOM 9446 N N . ASN C 1 210 ? -1.230 -29.891 70.811 1.00 17.07 209 ASN R N 1
ATOM 9447 C CA . ASN C 1 210 ? -1.027 -30.393 72.172 1.00 19.47 209 ASN R CA 1
ATOM 9448 C C . ASN C 1 210 ? -0.542 -29.339 73.170 1.00 19.83 209 ASN R C 1
ATOM 9449 O O . ASN C 1 210 ? -0.915 -29.373 74.349 1.00 21.28 209 ASN R O 1
ATOM 9454 N N . VAL C 1 211 ? 0.252 -28.363 72.723 1.00 19.96 210 VAL R N 1
ATOM 9455 C CA . VAL C 1 211 ? 0.691 -27.289 73.609 1.00 20.65 210 VAL R CA 1
ATOM 9456 C C . VAL C 1 211 ? -0.469 -26.339 73.885 1.00 19.76 210 VAL R C 1
ATOM 9457 O O . VAL C 1 211 ? -0.640 -25.873 75.013 1.00 20.55 210 VAL R O 1
ATOM 9461 N N . VAL C 1 212 ? -1.289 -26.067 72.864 1.00 19.63 211 VAL R N 1
ATOM 9462 C CA . VAL C 1 212 ? -2.466 -25.205 73.017 1.00 19.89 211 VAL R CA 1
ATOM 9463 C C . VAL C 1 212 ? -3.390 -25.710 74.149 1.00 19.20 211 VAL R C 1
ATOM 9464 O O . VAL C 1 212 ? -3.746 -24.929 75.042 1.00 19.50 211 VAL R O 1
ATOM 9468 N N . TYR C 1 213 ? -3.731 -26.993 74.130 1.00 18.65 212 TYR R N 1
ATOM 9469 C CA . TYR C 1 213 ? -4.708 -27.513 75.113 1.00 19.19 212 TYR R CA 1
ATOM 9470 C C . TYR C 1 213 ? -4.077 -27.849 76.459 1.00 20.84 212 TYR R C 1
ATOM 9471 O O . TYR C 1 213 ? -4.693 -27.621 77.489 1.00 21.23 212 TYR R O 1
ATOM 9480 N N . ASN C 1 214 ? -2.841 -28.323 76.471 1.00 21.67 213 ASN R N 1
ATOM 9481 C CA . ASN C 1 214 ? -2.212 -28.620 77.764 1.00 22.60 213 ASN R CA 1
ATOM 9482 C C . ASN C 1 214 ? -1.735 -27.372 78.494 1.00 24.12 213 ASN R C 1
ATOM 9483 O O . ASN C 1 214 ? -1.852 -27.292 79.722 1.00 25.20 213 ASN R O 1
ATOM 9488 N N . GLN C 1 215 ? -1.231 -26.376 77.769 1.00 23.33 214 GLN R N 1
ATOM 9489 C CA . GLN C 1 215 ? -0.796 -25.167 78.435 1.00 23.92 214 GLN R CA 1
ATOM 9490 C C . GLN C 1 215 ? -1.951 -24.250 78.770 1.00 22.85 214 GLN R C 1
ATOM 9491 O O . GLN C 1 215 ? -1.910 -23.543 79.763 1.00 22.83 214 GLN R O 1
ATOM 9497 N N . GLY C 1 216 ? -2.975 -24.214 77.929 1.00 21.32 215 GLY R N 1
ATOM 9498 C CA . GLY C 1 216 ? -4.025 -23.256 78.126 1.00 20.38 215 GLY R CA 1
ATOM 9499 C C . GLY C 1 216 ? -4.947 -23.623 79.285 1.00 21.03 215 GLY R C 1
ATOM 9500 O O . GLY C 1 216 ? -5.480 -22.728 79.949 1.00 21.40 215 GLY R O 1
ATOM 9501 N N . TYR C 1 217 ? -5.081 -24.928 79.526 1.00 21.69 216 TYR R N 1
ATOM 9502 C CA . TYR C 1 217 ? -6.098 -25.472 80.445 1.00 23.74 216 TYR R CA 1
ATOM 9503 C C . TYR C 1 217 ? -5.569 -26.302 81.630 1.00 25.24 216 TYR R C 1
ATOM 9504 O O . TYR C 1 217 ? -6.365 -26.675 82.497 1.00 24.75 216 TYR R O 1
ATOM 9513 N N . ILE C 1 218 ? -4.269 -26.613 81.662 1.00 27.16 217 ILE R N 1
ATOM 9514 C CA . ILE C 1 218 ? -3.670 -27.427 82.750 1.00 29.35 217 ILE R CA 1
ATOM 9515 C C . ILE C 1 218 ? -2.506 -26.672 83.424 1.00 31.86 217 ILE R C 1
ATOM 9516 O O . ILE C 1 218 ? -2.487 -26.493 84.637 1.00 32.99 217 ILE R O 1
ATOM 9521 N N . ASN C 1 219 ? -1.549 -26.204 82.632 1.00 36.03 218 ASN R N 1
ATOM 9522 C CA . ASN C 1 219 ? -0.373 -25.513 83.171 1.00 36.39 218 ASN R CA 1
ATOM 9523 C C . ASN C 1 219 ? -0.575 -23.979 83.295 1.00 36.72 218 ASN R C 1
ATOM 9524 O O . ASN C 1 219 ? -0.191 -23.227 82.404 1.00 39.32 218 ASN R O 1
ATOM 9529 N N . LEU C 1 220 ? -1.142 -23.523 84.413 1.00 35.22 219 LEU R N 1
ATOM 9530 C CA . LEU C 1 220 ? -1.382 -22.083 84.650 1.00 36.14 219 LEU R CA 1
ATOM 9531 C C . LEU C 1 220 ? -0.106 -21.223 84.702 1.00 35.42 219 LEU R C 1
ATOM 9532 O O . LEU C 1 220 ? -0.129 -20.035 84.329 1.00 33.37 219 LEU R O 1
ATOM 9537 N N . ALA C 1 221 ? 0.988 -21.828 85.165 1.00 35.33 220 ALA R N 1
ATOM 9538 C CA . ALA C 1 221 ? 2.304 -21.173 85.222 1.00 35.10 220 ALA R CA 1
ATOM 9539 C C . ALA C 1 221 ? 2.852 -20.814 83.837 1.00 33.37 220 ALA R C 1
ATOM 9540 O O . ALA C 1 221 ? 3.647 -19.880 83.715 1.00 32.94 220 ALA R O 1
ATOM 9542 N N . SER C 1 222 ? 2.426 -21.554 82.808 1.00 31.49 221 SER R N 1
ATOM 9543 C CA . SER C 1 222 ? 2.886 -21.355 81.424 1.00 28.94 221 SER R CA 1
ATOM 9544 C C . SER C 1 222 ? 2.468 -20.002 80.853 1.00 26.71 221 SER R C 1
ATOM 9545 O O . SER C 1 222 ? 3.050 -19.530 79.858 1.00 24.07 221 SER R O 1
ATOM 9548 N N . GLY C 1 223 ? 1.426 -19.410 81.445 1.00 24.69 222 GLY R N 1
ATOM 9549 C CA . GLY C 1 223 ? 0.928 -18.116 81.001 1.00 24.83 222 GLY R CA 1
ATOM 9550 C C . GLY C 1 223 ? 0.335 -18.182 79.604 1.00 24.28 222 GLY R C 1
ATOM 9551 O O . GLY C 1 223 ? 0.528 -17.258 78.806 1.00 23.67 222 GLY R O 1
ATOM 9552 N N . PHE C 1 224 ? -0.376 -19.267 79.313 1.00 22.00 223 PHE R N 1
ATOM 9553 C CA . PHE C 1 224 ? -1.017 -19.448 78.016 1.00 20.25 223 PHE R CA 1
ATOM 9554 C C . PHE C 1 224 ? -2.511 -19.190 78.189 1.00 20.26 223 PHE R C 1
ATOM 9555 O O . PHE C 1 224 ? -3.081 -19.518 79.226 1.00 21.45 223 PHE R O 1
ATOM 9563 N N . PRO C 1 225 ? -3.158 -18.624 77.165 1.00 19.34 224 PRO R N 1
ATOM 9564 C CA . PRO C 1 225 ? -4.605 -18.381 77.261 1.00 19.61 224 PRO R CA 1
ATOM 9565 C C . PRO C 1 225 ? -5.436 -19.657 77.123 1.00 19.13 224 PRO R C 1
ATOM 9566 O O . PRO C 1 225 ? -5.056 -20.606 76.400 1.00 17.10 224 PRO R O 1
ATOM 9570 N N . PRO C 1 226 ? -6.604 -19.699 77.799 1.00 20.29 225 PRO R N 1
ATOM 9571 C CA . PRO C 1 226 ? -7.215 -18.691 78.660 1.00 21.15 225 PRO R CA 1
ATOM 9572 C C . PRO C 1 226 ? -6.748 -18.746 80.117 1.00 22.20 225 PRO R C 1
ATOM 9573 O O . PRO C 1 226 ? -7.122 -17.883 80.928 1.00 23.47 225 PRO R O 1
ATOM 9577 N N . GLY C 1 227 ? -5.981 -19.766 80.457 1.00 23.11 226 GLY R N 1
ATOM 9578 C CA . GLY C 1 227 ? -5.344 -19.827 81.779 1.00 24.37 226 GLY R CA 1
ATOM 9579 C C . GLY C 1 227 ? -6.310 -20.052 82.931 1.00 25.29 226 GLY R C 1
ATOM 9580 O O . GLY C 1 227 ? -6.268 -19.343 83.940 1.00 25.91 226 GLY R O 1
ATOM 9581 N N . PHE C 1 228 ? -7.197 -21.024 82.774 1.00 26.21 227 PHE R N 1
ATOM 9582 C CA . PHE C 1 228 ? -7.904 -21.586 83.923 1.00 26.77 227 PHE R CA 1
ATOM 9583 C C . PHE C 1 228 ? -7.664 -23.081 83.941 1.00 26.73 227 PHE R C 1
ATOM 9584 O O . PHE C 1 228 ? -7.360 -23.685 82.921 1.00 26.99 227 PHE R O 1
ATOM 9592 N N . LEU C 1 229 ? -7.760 -23.677 85.119 1.00 26.57 228 LEU R N 1
ATOM 9593 C CA . LEU C 1 229 ? -7.421 -25.073 85.286 1.00 27.66 228 LEU R CA 1
ATOM 9594 C C . LEU C 1 229 ? -8.669 -25.925 85.121 1.00 28.51 228 LEU R C 1
ATOM 9595 O O . LEU C 1 229 ? -9.652 -25.750 85.856 1.00 28.41 228 LEU R O 1
ATOM 9600 N N . SER C 1 230 ? -8.628 -26.837 84.153 1.00 26.03 229 SER R N 1
ATOM 9601 C CA . SER C 1 230 ? -9.687 -27.827 83.972 1.00 25.84 229 SER R CA 1
ATOM 9602 C C . SER C 1 230 ? -9.268 -28.920 83.013 1.00 27.50 229 SER R C 1
ATOM 9603 O O . SER C 1 230 ? -9.138 -28.677 81.807 1.00 26.12 229 SER R O 1
ATOM 9606 N N . PHE C 1 231 ? -9.068 -30.126 83.542 1.00 27.39 230 PHE R N 1
ATOM 9607 C CA . PHE C 1 231 ? -8.748 -31.291 82.715 1.00 30.43 230 PHE R CA 1
ATOM 9608 C C . PHE C 1 231 ? -9.856 -31.602 81.716 1.00 30.48 230 PHE R C 1
ATOM 9609 O O . PHE C 1 231 ? -9.578 -32.093 80.617 1.00 30.02 230 PHE R O 1
ATOM 9617 N N . GLU C 1 232 ? -11.100 -31.325 82.113 1.00 30.72 231 GLU R N 1
ATOM 9618 C CA . GLU C 1 232 ? -12.265 -31.508 81.250 1.00 31.47 231 GLU R CA 1
ATOM 9619 C C . GLU C 1 232 ? -12.211 -30.543 80.067 1.00 28.57 231 GLU R C 1
ATOM 9620 O O . GLU C 1 232 ? -12.451 -30.947 78.925 1.00 29.00 231 GLU R O 1
ATOM 9626 N N . ALA C 1 233 ? -11.905 -29.278 80.341 1.00 26.92 232 ALA R N 1
ATOM 9627 C CA . ALA C 1 233 ? -11.731 -28.292 79.266 1.00 26.53 232 ALA R CA 1
ATOM 9628 C C . ALA C 1 233 ? -10.586 -28.674 78.334 1.00 25.59 232 ALA R C 1
ATOM 9629 O O . ALA C 1 233 ? -10.745 -28.602 77.117 1.00 24.39 232 ALA R O 1
ATOM 9631 N N . ALA C 1 234 ? -9.440 -29.075 78.893 1.00 24.43 233 ALA R N 1
ATOM 9632 C CA . ALA C 1 234 ? -8.306 -29.561 78.078 1.00 24.48 233 ALA R CA 1
ATOM 9633 C C . ALA C 1 234 ? -8.705 -30.717 77.139 1.00 24.66 233 ALA R C 1
ATOM 9634 O O . ALA C 1 234 ? -8.344 -30.719 75.947 1.00 23.93 233 ALA R O 1
ATOM 9636 N N . GLU C 1 235 ? -9.457 -31.685 77.666 1.00 24.80 234 GLU R N 1
ATOM 9637 C CA . GLU C 1 235 ? -9.927 -32.819 76.860 1.00 26.62 234 GLU R CA 1
ATOM 9638 C C . GLU C 1 235 ? -10.936 -32.401 75.785 1.00 23.99 234 GLU R C 1
ATOM 9639 O O . GLU C 1 235 ? -10.925 -32.959 74.685 1.00 24.71 234 GLU R O 1
ATOM 9645 N N . LYS C 1 236 ? -11.793 -31.432 76.098 1.00 22.63 235 LYS R N 1
ATOM 9646 C CA . LYS C 1 236 ? -12.764 -30.934 75.124 1.00 23.94 235 LYS R CA 1
ATOM 9647 C C . LYS C 1 236 ? -12.036 -30.194 73.989 1.00 22.46 235 LYS R C 1
ATOM 9648 O O . LYS C 1 236 ? -12.307 -30.430 72.806 1.00 21.66 235 LYS R O 1
ATOM 9654 N N . ALA C 1 237 ? -11.107 -29.323 74.356 1.00 21.25 236 ALA R N 1
ATOM 9655 C CA . ALA C 1 237 ? -10.288 -28.612 73.348 1.00 21.00 236 ALA R CA 1
ATOM 9656 C C . ALA C 1 237 ? -9.486 -29.558 72.473 1.00 20.92 236 ALA R C 1
ATOM 9657 O O . ALA C 1 237 ? -9.359 -29.319 71.257 1.00 21.57 236 ALA R O 1
ATOM 9659 N N . LYS C 1 238 ? -8.908 -30.598 73.073 1.00 20.25 237 LYS R N 1
ATOM 9660 C CA . LYS C 1 238 ? -8.200 -31.625 72.308 1.00 20.45 237 LYS R CA 1
ATOM 9661 C C . LYS C 1 238 ? -9.143 -32.301 71.308 1.00 21.37 237 LYS R C 1
ATOM 9662 O O . LYS C 1 238 ? -8.792 -32.541 70.146 1.00 20.38 237 LYS R O 1
ATOM 9668 N N . PHE C 1 239 ? -10.350 -32.616 71.769 1.00 20.76 238 PHE R N 1
ATOM 9669 C CA . PHE C 1 239 ? -11.292 -33.328 70.926 1.00 21.74 238 PHE R CA 1
ATOM 9670 C C . PHE C 1 239 ? -11.672 -32.443 69.744 1.00 21.05 238 PHE R C 1
ATOM 9671 O O . PHE C 1 239 ? -11.703 -32.900 68.600 1.00 22.19 238 PHE R O 1
ATOM 9679 N N . ASN C 1 240 ? -11.935 -31.176 70.026 1.00 20.54 239 ASN R N 1
ATOM 9680 C CA . ASN C 1 240 ? -12.281 -30.228 68.966 1.00 20.26 239 ASN R CA 1
ATOM 9681 C C . ASN C 1 240 ? -11.100 -29.929 68.036 1.00 20.08 239 ASN R C 1
ATOM 9682 O O . ASN C 1 240 ? -11.325 -29.718 66.838 1.00 19.43 239 ASN R O 1
ATOM 9687 N N . LEU C 1 241 ? -9.863 -29.935 68.552 1.00 19.68 240 LEU R N 1
ATOM 9688 C CA . LEU C 1 241 ? -8.687 -29.765 67.668 1.00 19.87 240 LEU R CA 1
ATOM 9689 C C . LEU C 1 241 ? -8.509 -30.938 66.717 1.00 19.90 240 LEU R C 1
ATOM 9690 O O . LEU C 1 241 ? -8.089 -30.750 65.554 1.00 19.23 240 LEU R O 1
ATOM 9695 N N . ILE C 1 242 ? -8.814 -32.157 67.181 1.00 19.09 241 ILE R N 1
ATOM 9696 C CA . ILE C 1 242 ? -8.792 -33.326 66.307 1.00 19.31 241 ILE R CA 1
ATOM 9697 C C . ILE C 1 242 ? -9.781 -33.106 65.168 1.00 18.59 241 ILE R C 1
ATOM 9698 O O . ILE C 1 242 ? -9.444 -33.325 64.010 1.00 18.42 241 ILE R O 1
ATOM 9703 N N . GLN C 1 243 ? -10.991 -32.662 65.488 1.00 19.17 242 GLN R N 1
ATOM 9704 C CA . GLN C 1 243 ? -11.984 -32.445 64.440 1.00 19.03 242 GLN R CA 1
ATOM 9705 C C . GLN C 1 243 ? -11.595 -31.279 63.544 1.00 18.41 242 GLN R C 1
ATOM 9706 O O . GLN C 1 243 ? -11.838 -31.357 62.343 1.00 18.92 242 GLN R O 1
ATOM 9712 N N . ALA C 1 244 ? -10.980 -30.232 64.110 1.00 18.02 243 ALA R N 1
ATOM 9713 C CA . ALA C 1 244 ? -10.445 -29.115 63.279 1.00 17.56 243 ALA R CA 1
ATOM 9714 C C . ALA C 1 244 ? -9.461 -29.646 62.250 1.00 17.59 243 ALA R C 1
ATOM 9715 O O . ALA C 1 244 ? -9.490 -29.226 61.083 1.00 16.72 243 ALA R O 1
ATOM 9717 N N . HIS C 1 245 ? -8.587 -30.564 62.648 1.00 16.59 244 HIS R N 1
ATOM 9718 C CA . HIS C 1 245 ? -7.657 -31.143 61.696 1.00 17.40 244 HIS R CA 1
ATOM 9719 C C . HIS C 1 245 ? -8.370 -31.913 60.607 1.00 17.01 244 HIS R C 1
ATOM 9720 O O . HIS C 1 245 ? -8.052 -31.767 59.402 1.00 16.72 244 HIS R O 1
ATOM 9727 N N . ILE C 1 246 ? -9.296 -32.792 61.014 1.00 16.88 245 ILE R N 1
ATOM 9728 C CA . ILE C 1 246 ? -9.960 -33.623 60.057 1.00 16.98 245 ILE R CA 1
ATOM 9729 C C . ILE C 1 246 ? -10.758 -32.747 59.088 1.00 16.31 245 ILE R C 1
ATOM 9730 O O . ILE C 1 246 ? -10.709 -32.955 57.861 1.00 16.66 245 ILE R O 1
ATOM 9735 N N . GLY C 1 247 ? -11.485 -31.783 59.652 1.00 16.00 246 GLY R N 1
ATOM 9736 C CA . GLY C 1 247 ? -12.282 -30.814 58.895 1.00 16.76 246 GLY R CA 1
ATOM 9737 C C . GLY C 1 247 ? -11.421 -30.013 57.926 1.00 16.71 246 GLY R C 1
ATOM 9738 O O . GLY C 1 247 ? -11.764 -29.883 56.724 1.00 16.39 246 GLY R O 1
ATOM 9739 N N . ALA C 1 248 ? -10.294 -29.524 58.434 1.00 17.24 247 ALA R N 1
ATOM 9740 C CA . ALA C 1 248 ? -9.340 -28.741 57.596 1.00 17.56 247 ALA R CA 1
ATOM 9741 C C . ALA C 1 248 ? -8.730 -29.605 56.491 1.00 17.45 247 ALA R C 1
ATOM 9742 O O . ALA C 1 248 ? -8.541 -29.130 55.368 1.00 17.90 247 ALA R O 1
ATOM 9744 N N . TYR C 1 249 ? -8.421 -30.865 56.799 1.00 17.11 248 TYR R N 1
ATOM 9745 C CA . TYR C 1 249 ? -7.884 -31.800 55.827 1.00 16.66 248 TYR R CA 1
ATOM 9746 C C . TYR C 1 249 ? -8.884 -31.943 54.680 1.00 17.18 248 TYR R C 1
ATOM 9747 O O . TYR C 1 249 ? -8.533 -31.784 53.520 1.00 16.50 248 TYR R O 1
ATOM 9756 N N . ASP C 1 250 ? -10.134 -32.224 55.025 1.00 17.11 249 ASP R N 1
ATOM 9757 C CA . ASP C 1 250 ? -11.174 -32.374 54.027 1.00 16.96 249 ASP R CA 1
ATOM 9758 C C . ASP C 1 250 ? -11.369 -31.096 53.190 1.00 16.78 249 ASP R C 1
ATOM 9759 O O . ASP C 1 250 ? -11.522 -31.151 51.979 1.00 16.96 249 ASP R O 1
ATOM 9764 N N . ALA C 1 251 ? -11.395 -29.967 53.859 1.00 16.58 250 ALA R N 1
ATOM 9765 C CA . ALA C 1 251 ? -11.592 -28.676 53.221 1.00 16.89 250 ALA R CA 1
ATOM 9766 C C . ALA C 1 251 ? -10.465 -28.357 52.245 1.00 17.50 250 ALA R C 1
ATOM 9767 O O . ALA C 1 251 ? -10.740 -27.848 51.155 1.00 18.14 250 ALA R O 1
ATOM 9769 N N . ILE C 1 252 ? -9.215 -28.616 52.655 1.00 17.12 251 ILE R N 1
ATOM 9770 C CA . ILE C 1 252 ? -8.041 -28.407 51.768 1.00 16.18 251 ILE R CA 1
ATOM 9771 C C . ILE C 1 252 ? -8.156 -29.299 50.537 1.00 16.92 251 ILE R C 1
ATOM 9772 O O . ILE C 1 252 ? -7.918 -28.856 49.393 1.00 17.47 251 ILE R O 1
ATOM 9777 N N . LYS C 1 253 ? -8.525 -30.564 50.743 1.00 16.19 252 LYS R N 1
ATOM 9778 C CA . LYS C 1 253 ? -8.572 -31.526 49.636 1.00 16.37 252 LYS R CA 1
ATOM 9779 C C . LYS C 1 253 ? -9.667 -31.177 48.621 1.00 16.16 252 LYS R C 1
ATOM 9780 O O . LYS C 1 253 ? -9.558 -31.578 47.456 1.00 17.69 252 LYS R O 1
ATOM 9786 N N . GLU C 1 254 ? -10.653 -30.389 49.037 1.00 16.25 253 GLU R N 1
ATOM 9787 C CA . GLU C 1 254 ? -11.674 -29.892 48.109 1.00 17.35 253 GLU R CA 1
ATOM 9788 C C . GLU C 1 254 ? -11.047 -28.986 47.045 1.00 16.83 253 GLU R C 1
ATOM 9789 O O . GLU C 1 254 ? -11.537 -28.942 45.891 1.00 15.94 253 GLU R O 1
ATOM 9795 N N . TYR C 1 255 ? -9.965 -28.306 47.432 1.00 15.11 254 TYR R N 1
ATOM 9796 C CA . TYR C 1 255 ? -9.289 -27.287 46.563 1.00 15.11 254 TYR R CA 1
ATOM 9797 C C . TYR C 1 255 ? -7.788 -27.494 46.346 1.00 15.73 254 TYR R C 1
ATOM 9798 O O . TYR C 1 255 ? -7.086 -26.581 45.853 1.00 16.13 254 TYR R O 1
ATOM 9807 N N . SER C 1 256 ? -7.281 -28.687 46.654 1.00 15.01 255 SER R N 1
ATOM 9808 C CA . SER C 1 256 ? -5.850 -28.992 46.433 1.00 15.45 255 SER R CA 1
ATOM 9809 C C . SER C 1 256 ? -5.642 -30.493 46.377 1.00 17.95 255 SER R C 1
ATOM 9810 O O . SER C 1 256 ? -6.345 -31.234 47.057 1.00 18.40 255 SER R O 1
ATOM 9813 N N . GLU C 1 257 ? -4.662 -30.926 45.592 1.00 19.42 256 GLU R N 1
ATOM 9814 C CA . GLU C 1 257 ? -4.216 -32.312 45.527 1.00 20.91 256 GLU R CA 1
ATOM 9815 C C . GLU C 1 257 ? -2.945 -32.512 46.342 1.00 20.22 256 GLU R C 1
ATOM 9816 O O . GLU C 1 257 ? -2.346 -33.590 46.323 1.00 19.99 256 GLU R O 1
ATOM 9822 N N . LYS C 1 258 ? -2.530 -31.482 47.062 1.00 19.28 257 LYS R N 1
ATOM 9823 C CA . LYS C 1 258 ? -1.206 -31.497 47.709 1.00 18.99 257 LYS R CA 1
ATOM 9824 C C . LYS C 1 258 ? -1.302 -32.241 49.028 1.00 18.08 257 LYS R C 1
ATOM 9825 O O . LYS C 1 258 ? -2.397 -32.397 49.591 1.00 17.96 257 LYS R O 1
ATOM 9831 N N . SER C 1 259 ? -0.148 -32.690 49.521 1.00 17.51 258 SER R N 1
ATOM 9832 C CA . SER C 1 259 ? -0.103 -33.420 50.792 1.00 17.32 258 SER R CA 1
ATOM 9833 C C . SER C 1 259 ? -0.508 -32.506 51.964 1.00 16.84 258 SER R C 1
ATOM 9834 O O . SER C 1 259 ? -0.134 -31.321 52.039 1.00 14.91 258 SER R O 1
ATOM 9837 N N . VAL C 1 260 ? -1.252 -33.089 52.904 1.00 16.16 259 VAL R N 1
ATOM 9838 C CA . VAL C 1 260 ? -1.765 -32.397 54.069 1.00 15.60 259 VAL R CA 1
ATOM 9839 C C . VAL C 1 260 ? -1.375 -33.249 55.282 1.00 16.98 259 VAL R C 1
ATOM 9840 O O . VAL C 1 260 ? -1.607 -34.468 55.295 1.00 17.75 259 VAL R O 1
ATOM 9844 N N . GLY C 1 261 ? -0.791 -32.585 56.262 1.00 16.55 260 GLY R N 1
ATOM 9845 C CA . GLY C 1 261 ? -0.307 -33.201 57.482 1.00 17.10 260 GLY R CA 1
ATOM 9846 C C . GLY C 1 261 ? -0.584 -32.351 58.697 1.00 17.44 260 GLY R C 1
ATOM 9847 O O . GLY C 1 261 ? -1.459 -31.489 58.698 1.00 17.17 260 GLY R O 1
ATOM 9848 N N . VAL C 1 262 ? 0.139 -32.656 59.766 1.00 18.76 261 VAL R N 1
ATOM 9849 C CA . VAL C 1 262 ? 0.045 -31.920 61.014 1.00 17.65 261 VAL R CA 1
ATOM 9850 C C . VAL C 1 262 ? 1.438 -31.720 61.548 1.00 16.29 261 VAL R C 1
ATOM 9851 O O . VAL C 1 262 ? 2.323 -32.529 61.281 1.00 16.40 261 VAL R O 1
ATOM 9855 N N . ILE C 1 263 ? 1.603 -30.624 62.291 1.00 15.92 262 ILE R N 1
ATOM 9856 C CA . ILE C 1 263 ? 2.832 -30.328 63.014 1.00 15.92 262 ILE R CA 1
ATOM 9857 C C . ILE C 1 263 ? 2.551 -30.437 64.497 1.00 15.97 262 ILE R C 1
ATOM 9858 O O . ILE C 1 263 ? 1.694 -29.697 65.023 1.00 13.81 262 ILE R O 1
ATOM 9863 N N . TYR C 1 264 ? 3.361 -31.283 65.138 1.00 17.61 263 TYR R N 1
ATOM 9864 C CA . TYR C 1 264 ? 3.149 -31.701 66.518 1.00 17.45 263 TYR R CA 1
ATOM 9865 C C . TYR C 1 264 ? 4.395 -31.552 67.378 1.00 17.25 263 TYR R C 1
ATOM 9866 O O . TYR C 1 264 ? 5.505 -31.790 66.925 1.00 16.94 263 TYR R O 1
ATOM 9875 N N . ALA C 1 265 ? 4.196 -31.228 68.648 1.00 17.34 264 ALA R N 1
ATOM 9876 C CA . ALA C 1 265 ? 5.311 -31.140 69.589 1.00 16.91 264 ALA R CA 1
ATOM 9877 C C . ALA C 1 265 ? 5.561 -32.543 70.146 1.00 17.84 264 ALA R C 1
ATOM 9878 O O . ALA C 1 265 ? 4.701 -33.077 70.852 1.00 18.47 264 ALA R O 1
ATOM 9880 N N . PHE C 1 266 ? 6.719 -33.129 69.812 1.00 17.83 265 PHE R N 1
ATOM 9881 C CA . PHE C 1 266 ? 7.127 -34.443 70.290 1.00 17.34 265 PHE R CA 1
ATOM 9882 C C . PHE C 1 266 ? 8.279 -34.339 71.303 1.00 19.14 265 PHE R C 1
ATOM 9883 O O . PHE C 1 266 ? 9.445 -34.235 70.906 1.00 19.59 265 PHE R O 1
ATOM 9891 N N . ALA C 1 267 ? 7.968 -34.341 72.597 1.00 19.83 266 ALA R N 1
ATOM 9892 C CA . ALA C 1 267 ? 9.009 -34.563 73.611 1.00 20.47 266 ALA R CA 1
ATOM 9893 C C . ALA C 1 267 ? 9.407 -36.031 73.516 1.00 21.29 266 ALA R C 1
ATOM 9894 O O . ALA C 1 267 ? 8.550 -36.858 73.217 1.00 23.09 266 ALA R O 1
ATOM 9896 N N . TRP C 1 268 ? 10.687 -36.349 73.727 1.00 20.32 267 TRP R N 1
ATOM 9897 C CA . TRP C 1 268 ? 11.109 -37.738 73.809 1.00 22.28 267 TRP R CA 1
ATOM 9898 C C . TRP C 1 268 ? 11.096 -38.121 75.274 1.00 22.52 267 TRP R C 1
ATOM 9899 O O . TRP C 1 268 ? 11.694 -37.434 76.104 1.00 22.62 267 TRP R O 1
ATOM 9910 N N . HIS C 1 269 ? 10.390 -39.212 75.575 1.00 22.58 268 HIS R N 1
ATOM 9911 C CA . HIS C 1 269 ? 10.187 -39.672 76.952 1.00 22.18 268 HIS R CA 1
ATOM 9912 C C . HIS C 1 269 ? 11.137 -40.814 77.274 1.00 21.71 268 HIS R C 1
ATOM 9913 O O . HIS C 1 269 ? 11.154 -41.816 76.553 1.00 21.42 268 HIS R O 1
ATOM 9920 N N . ASP C 1 270 ? 11.893 -40.653 78.364 1.00 22.18 269 ASP R N 1
ATOM 9921 C CA . ASP C 1 270 ? 12.897 -41.640 78.801 1.00 23.45 269 ASP R CA 1
ATOM 9922 C C . ASP C 1 270 ? 12.630 -42.098 80.224 1.00 23.06 269 ASP R C 1
ATOM 9923 O O . ASP C 1 270 ? 12.284 -41.284 81.071 1.00 23.03 269 ASP R O 1
ATOM 9928 N N . PRO C 1 271 ? 12.836 -43.398 80.504 1.00 24.68 270 PRO R N 1
ATOM 9929 C CA . PRO C 1 271 ? 12.848 -43.817 81.898 1.00 26.81 270 PRO R CA 1
ATOM 9930 C C . PRO C 1 271 ? 14.228 -43.576 82.520 1.00 27.55 270 PRO R C 1
ATOM 9931 O O . PRO C 1 271 ? 15.243 -43.765 81.844 1.00 27.40 270 PRO R O 1
ATOM 9935 N N . LEU C 1 272 ? 14.258 -43.164 83.790 1.00 29.35 271 LEU R N 1
ATOM 9936 C CA . LEU C 1 272 ? 15.525 -42.968 84.517 1.00 30.80 271 LEU R CA 1
ATOM 9937 C C . LEU C 1 272 ? 16.290 -44.290 84.646 1.00 32.46 271 LEU R C 1
ATOM 9938 O O . LEU C 1 272 ? 17.516 -44.315 84.580 1.00 33.21 271 LEU R O 1
ATOM 9943 N N . ALA C 1 273 ? 15.552 -45.379 84.821 1.00 33.49 272 ALA R N 1
ATOM 9944 C CA . ALA C 1 273 ? 16.135 -46.710 84.959 1.00 34.35 272 ALA R CA 1
ATOM 9945 C C . ALA C 1 273 ? 15.208 -47.722 84.311 1.00 36.64 272 ALA R C 1
ATOM 9946 O O . ALA C 1 273 ? 14.026 -47.436 84.102 1.00 36.51 272 ALA R O 1
ATOM 9948 N N . GLU C 1 274 ? 15.737 -48.906 84.003 1.00 39.10 273 GLU R N 1
ATOM 9949 C CA . GLU C 1 274 ? 14.973 -49.956 83.317 1.00 41.08 273 GLU R CA 1
ATOM 9950 C C . GLU C 1 274 ? 13.607 -50.245 83.941 1.00 38.91 273 GLU R C 1
ATOM 9951 O O . GLU C 1 274 ? 12.666 -50.593 83.228 1.00 38.47 273 GLU R O 1
ATOM 9957 N N . GLU C 1 275 ? 13.494 -50.120 85.259 1.00 39.15 274 GLU R N 1
ATOM 9958 C CA . GLU C 1 275 ? 12.250 -50.472 85.956 1.00 39.99 274 GLU R CA 1
ATOM 9959 C C . GLU C 1 275 ? 11.037 -49.651 85.515 1.00 38.45 274 GLU R C 1
ATOM 9960 O O . GLU C 1 275 ? 9.909 -50.109 85.646 1.00 36.28 274 GLU R O 1
ATOM 9966 N N . TYR C 1 276 ? 11.263 -48.446 84.995 1.00 37.60 275 TYR R N 1
ATOM 9967 C CA . TYR C 1 276 ? 10.156 -47.601 84.544 1.00 37.69 275 TYR R CA 1
ATOM 9968 C C . TYR C 1 276 ? 9.903 -47.682 83.030 1.00 37.92 275 TYR R C 1
ATOM 9969 O O . TYR C 1 276 ? 9.007 -47.006 82.519 1.00 38.36 275 TYR R O 1
ATOM 9978 N N . LYS C 1 277 ? 10.673 -48.506 82.323 1.00 38.28 276 LYS R N 1
ATOM 9979 C CA . LYS C 1 277 ? 10.571 -48.611 80.865 1.00 38.89 276 LYS R CA 1
ATOM 9980 C C . LYS C 1 277 ? 9.127 -48.813 80.369 1.00 37.49 276 LYS R C 1
ATOM 9981 O O . LYS C 1 277 ? 8.689 -48.113 79.455 1.00 35.24 276 LYS R O 1
ATOM 9987 N N . ASP C 1 278 ? 8.395 -49.752 80.967 1.00 36.87 277 ASP R N 1
ATOM 9988 C CA . ASP C 1 278 ? 7.028 -50.070 80.517 1.00 36.16 277 ASP R CA 1
ATOM 9989 C C . ASP C 1 278 ? 6.056 -48.912 80.743 1.00 33.39 277 ASP R C 1
ATOM 9990 O O . ASP C 1 278 ? 5.214 -48.625 79.893 1.00 31.23 277 ASP R O 1
ATOM 9995 N N . GLU C 1 279 ? 6.172 -48.264 81.897 1.00 30.73 278 GLU R N 1
ATOM 9996 C CA . GLU C 1 279 ? 5.368 -47.090 82.220 1.00 31.20 278 GLU R CA 1
ATOM 9997 C C . GLU C 1 279 ? 5.657 -45.925 81.265 1.00 29.74 278 GLU R C 1
ATOM 9998 O O . GLU C 1 279 ? 4.753 -45.190 80.893 1.00 29.25 278 GLU R O 1
ATOM 10004 N N . VAL C 1 280 ? 6.924 -45.740 80.916 1.00 29.13 279 VAL R N 1
ATOM 10005 C CA . VAL C 1 280 ? 7.300 -44.669 79.992 1.00 29.19 279 VAL R CA 1
ATOM 10006 C C . VAL C 1 280 ? 6.784 -44.967 78.582 1.00 30.52 279 VAL R C 1
ATOM 10007 O O . VAL C 1 280 ? 6.336 -44.055 77.888 1.00 29.32 279 VAL R O 1
ATOM 10011 N N . GLU C 1 281 ? 6.823 -46.235 78.167 1.00 31.23 280 GLU R N 1
ATOM 10012 C CA . GLU C 1 281 ? 6.225 -46.634 76.889 1.00 33.34 280 GLU R CA 1
ATOM 10013 C C . GLU C 1 281 ? 4.741 -46.238 76.806 1.00 33.18 280 GLU R C 1
ATOM 10014 O O . GLU C 1 281 ? 4.261 -45.813 75.751 1.00 33.53 280 GLU R O 1
ATOM 10020 N N . GLU C 1 282 ? 4.026 -46.357 77.919 1.00 30.22 281 GLU R N 1
ATOM 10021 C CA . GLU C 1 282 ? 2.614 -45.976 77.974 1.00 32.26 281 GLU R CA 1
ATOM 10022 C C . GLU C 1 282 ? 2.445 -44.457 77.981 1.00 30.10 281 GLU R C 1
ATOM 10023 O O . GLU C 1 282 ? 1.484 -43.930 77.410 1.00 30.22 281 GLU R O 1
ATOM 10029 N N . ILE C 1 283 ? 3.358 -43.758 78.650 1.00 28.48 282 ILE R N 1
ATOM 10030 C CA . ILE C 1 283 ? 3.362 -42.296 78.622 1.00 27.47 282 ILE R CA 1
ATOM 10031 C C . ILE C 1 283 ? 3.534 -41.787 77.183 1.00 27.90 282 ILE R C 1
ATOM 10032 O O . ILE C 1 283 ? 2.800 -40.876 76.760 1.00 25.71 282 ILE R O 1
ATOM 10037 N N . ARG C 1 284 ? 4.483 -42.369 76.447 1.00 27.55 283 ARG R N 1
ATOM 10038 C CA . ARG C 1 284 ? 4.681 -42.036 75.015 1.00 28.00 283 ARG R CA 1
ATOM 10039 C C . ARG C 1 284 ? 3.404 -42.233 74.208 1.00 28.27 283 ARG R C 1
ATOM 10040 O O . ARG C 1 284 ? 3.017 -41.369 73.417 1.00 25.86 283 ARG R O 1
ATOM 10048 N N . LYS C 1 285 ? 2.768 -43.388 74.383 1.00 27.78 284 LYS R N 1
ATOM 10049 C CA . LYS C 1 285 ? 1.558 -43.706 73.624 1.00 29.12 284 LYS R CA 1
ATOM 10050 C C . LYS C 1 285 ? 0.456 -42.688 73.872 1.00 27.91 284 LYS R C 1
ATOM 10051 O O . LYS C 1 285 ? -0.187 -42.212 72.929 1.00 27.24 284 LYS R O 1
ATOM 10057 N N . LYS C 1 286 ? 0.243 -42.343 75.137 1.00 25.96 285 LYS R N 1
ATOM 10058 C CA . LYS C 1 286 ? -0.766 -41.351 75.492 1.00 28.01 285 LYS R CA 1
ATOM 10059 C C . LYS C 1 286 ? -0.384 -39.962 74.978 1.00 26.58 285 LYS R C 1
ATOM 10060 O O . LYS C 1 286 ? -1.241 -39.225 74.496 1.00 24.63 285 LYS R O 1
ATOM 10066 N N . ASP C 1 287 ? 0.898 -39.613 75.102 1.00 24.06 286 ASP R N 1
ATOM 10067 C CA . ASP C 1 287 ? 1.357 -38.287 74.720 1.00 23.88 286 ASP R CA 1
ATOM 10068 C C . ASP C 1 287 ? 1.262 -38.023 73.205 1.00 22.28 286 ASP R C 1
ATOM 10069 O O . ASP C 1 287 ? 1.030 -36.863 72.806 1.00 22.37 286 ASP R O 1
ATOM 10074 N N . TYR C 1 288 ? 1.461 -39.068 72.395 1.00 21.56 287 TYR R N 1
ATOM 10075 C CA . TYR C 1 288 ? 1.345 -38.970 70.920 1.00 21.21 287 TYR R CA 1
ATOM 10076 C C . TYR C 1 288 ? -0.016 -39.400 70.358 1.00 21.98 287 TYR R C 1
ATOM 10077 O O . TYR C 1 288 ? -0.220 -39.389 69.141 1.00 20.47 287 TYR R O 1
ATOM 10086 N N . GLU C 1 289 ? -0.946 -39.769 71.234 1.00 23.07 288 GLU R N 1
ATOM 10087 C CA . GLU C 1 289 ? -2.258 -40.259 70.805 1.00 24.62 288 GLU R CA 1
ATOM 10088 C C . GLU C 1 289 ? -2.990 -39.342 69.817 1.00 23.08 288 GLU R C 1
ATOM 10089 O O . GLU C 1 289 ? -3.666 -39.829 68.920 1.00 23.47 288 GLU R O 1
ATOM 10095 N N . PHE C 1 290 ? -2.854 -38.031 69.984 1.00 22.14 289 PHE R N 1
ATOM 10096 C CA . PHE C 1 290 ? -3.416 -37.058 69.025 1.00 20.83 289 PHE R CA 1
ATOM 10097 C C . PHE C 1 290 ? -3.057 -37.429 67.589 1.00 19.98 289 PHE R C 1
ATOM 10098 O O . PHE C 1 290 ? -3.926 -37.539 66.718 1.00 20.00 289 PHE R O 1
ATOM 10106 N N . VAL C 1 291 ? -1.773 -37.640 67.341 1.00 19.69 290 VAL R N 1
ATOM 10107 C CA . VAL C 1 291 ? -1.296 -38.024 66.007 1.00 20.45 290 VAL R CA 1
ATOM 10108 C C . VAL C 1 291 ? -1.792 -39.429 65.617 1.00 20.61 290 VAL R C 1
ATOM 10109 O O . VAL C 1 291 ? -2.180 -39.690 64.466 1.00 20.19 290 VAL R O 1
ATOM 10113 N N . THR C 1 292 ? -1.778 -40.350 66.570 1.00 20.05 291 THR R N 1
ATOM 10114 C CA . THR C 1 292 ? -2.235 -41.714 66.311 1.00 21.49 291 THR R CA 1
ATOM 10115 C C . THR C 1 292 ? -3.675 -41.733 65.805 1.00 20.46 291 THR R C 1
ATOM 10116 O O . THR C 1 292 ? -3.985 -42.443 64.860 1.00 23.38 291 THR R O 1
ATOM 10120 N N . ILE C 1 293 ? -4.529 -40.954 66.455 1.00 21.05 292 ILE R N 1
ATOM 10121 C CA . ILE C 1 293 ? -5.929 -40.808 66.063 1.00 22.53 292 ILE R CA 1
ATOM 10122 C C . ILE C 1 293 ? -6.012 -40.315 64.628 1.00 22.17 292 ILE R C 1
ATOM 10123 O O . ILE C 1 293 ? -6.718 -40.903 63.817 1.00 22.35 292 ILE R O 1
ATOM 10128 N N . LEU C 1 294 ? -5.288 -39.239 64.307 1.00 21.67 293 LEU R N 1
ATOM 10129 C CA . LEU C 1 294 ? -5.363 -38.708 62.934 1.00 21.22 293 LEU R CA 1
ATOM 10130 C C . LEU C 1 294 ? -4.917 -39.738 61.917 1.00 20.83 293 LEU R C 1
ATOM 10131 O O . LEU C 1 294 ? -5.526 -39.833 60.844 1.00 21.99 293 LEU R O 1
ATOM 10136 N N . HIS C 1 295 ? -3.873 -40.515 62.224 1.00 20.60 294 HIS R N 1
ATOM 10137 C CA . HIS C 1 295 ? -3.362 -41.494 61.280 1.00 22.34 294 HIS R CA 1
ATOM 10138 C C . HIS C 1 295 ? -4.361 -42.647 61.105 1.00 24.09 294 HIS R C 1
ATOM 10139 O O . HIS C 1 295 ? -4.612 -43.101 59.988 1.00 24.20 294 HIS R O 1
ATOM 10146 N N . SER C 1 296 ? -4.951 -43.085 62.208 1.00 26.10 295 SER R N 1
ATOM 10147 C CA . SER C 1 296 ? -5.929 -44.177 62.158 1.00 28.09 295 SER R CA 1
ATOM 10148 C C . SER C 1 296 ? -7.156 -43.813 61.302 1.00 27.38 295 SER R C 1
ATOM 10149 O O . SER C 1 296 ? -7.719 -44.683 60.647 1.00 28.83 295 SER R O 1
ATOM 10152 N N . LYS C 1 297 ? -7.554 -42.537 61.304 1.00 26.29 296 LYS R N 1
ATOM 10153 C CA . LYS C 1 297 ? -8.665 -42.076 60.476 1.00 26.79 296 LYS R CA 1
ATOM 10154 C C . LYS C 1 297 ? -8.292 -41.751 59.018 1.00 26.03 296 LYS R C 1
ATOM 10155 O O . LYS C 1 297 ? -9.143 -41.313 58.242 1.00 26.14 296 LYS R O 1
ATOM 10161 N N . GLY C 1 298 ? -7.042 -41.961 58.633 1.00 25.02 297 GLY R N 1
ATOM 10162 C CA . GLY C 1 298 ? -6.618 -41.693 57.258 1.00 25.02 297 GLY R CA 1
ATOM 10163 C C . GLY C 1 298 ? -6.548 -40.202 56.937 1.00 24.22 297 GLY R C 1
ATOM 10164 O O . GLY C 1 298 ? -6.887 -39.783 55.829 1.00 23.90 297 GLY R O 1
ATOM 10165 N N . LYS C 1 299 ? -6.101 -39.403 57.904 1.00 21.46 298 LYS R N 1
ATOM 10166 C CA . LYS C 1 299 ? -6.067 -37.950 57.731 1.00 20.84 298 LYS R CA 1
ATOM 10167 C C . LYS C 1 299 ? -4.674 -37.338 57.870 1.00 18.83 298 LYS R C 1
ATOM 10168 O O . LYS C 1 299 ? -4.545 -36.148 58.223 1.00 18.97 298 LYS R O 1
ATOM 10174 N N . LEU C 1 300 ? -3.651 -38.138 57.566 1.00 19.15 299 LEU R N 1
ATOM 10175 C CA . LEU C 1 300 ? -2.251 -37.679 57.580 1.00 20.30 299 LEU R CA 1
ATOM 10176 C C . LEU C 1 300 ? -1.440 -38.200 56.382 1.00 20.48 299 LEU R C 1
ATOM 10177 O O . LEU C 1 300 ? -1.159 -39.416 56.213 1.00 20.30 299 LEU R O 1
ATOM 10182 N N . ASP C 1 301 ? -1.019 -37.262 55.539 1.00 19.04 300 ASP R N 1
ATOM 10183 C CA . ASP C 1 301 ? -0.138 -37.567 54.431 1.00 19.38 300 ASP R CA 1
ATOM 10184 C C . ASP C 1 301 ? 1.337 -37.453 54.824 1.00 18.39 300 ASP R C 1
ATOM 10185 O O . ASP C 1 301 ? 2.197 -38.045 54.186 1.00 19.71 300 ASP R O 1
ATOM 10190 N N . TRP C 1 302 ? 1.618 -36.625 55.827 1.00 18.07 301 TRP R N 1
ATOM 10191 C CA . TRP C 1 302 ? 2.983 -36.433 56.349 1.00 16.99 301 TRP R CA 1
ATOM 10192 C C . TRP C 1 302 ? 2.893 -35.958 57.790 1.00 16.22 301 TRP R C 1
ATOM 10193 O O . TRP C 1 302 ? 1.824 -35.581 58.244 1.00 15.56 301 TRP R O 1
ATOM 10204 N N . ILE C 1 303 ? 4.007 -36.016 58.517 1.00 16.54 302 ILE R N 1
ATOM 10205 C CA . ILE C 1 303 ? 4.058 -35.552 59.905 1.00 16.33 302 ILE R CA 1
ATOM 10206 C C . ILE C 1 303 ? 5.168 -34.528 60.040 1.00 16.76 302 ILE R C 1
ATOM 10207 O O . ILE C 1 303 ? 6.297 -34.797 59.616 1.00 16.48 302 ILE R O 1
ATOM 10212 N N . GLY C 1 304 ? 4.827 -33.370 60.609 1.00 17.13 303 GLY R N 1
ATOM 10213 C CA . GLY C 1 304 ? 5.796 -32.330 60.952 1.00 16.59 303 GLY R CA 1
ATOM 10214 C C . GLY C 1 304 ? 6.258 -32.626 62.367 1.00 17.20 303 GLY R C 1
ATOM 10215 O O . GLY C 1 304 ? 5.485 -32.519 63.313 1.00 17.01 303 GLY R O 1
ATOM 10216 N N . VAL C 1 305 ? 7.552 -32.906 62.500 1.00 17.52 304 VAL R N 1
ATOM 10217 C CA . VAL C 1 305 ? 8.184 -33.145 63.791 1.00 18.14 304 VAL R CA 1
ATOM 10218 C C . VAL C 1 305 ? 8.834 -31.905 64.411 1.00 18.66 304 VAL R C 1
ATOM 10219 O O . VAL C 1 305 ? 9.783 -31.348 63.868 1.00 19.77 304 VAL R O 1
ATOM 10223 N N . ASN C 1 306 ? 8.300 -31.473 65.544 1.00 18.69 305 ASN R N 1
ATOM 10224 C CA . ASN C 1 306 ? 8.910 -30.430 66.342 1.00 18.07 305 ASN R CA 1
ATOM 10225 C C . ASN C 1 306 ? 9.584 -31.131 67.509 1.00 18.79 305 ASN R C 1
ATOM 10226 O O . ASN C 1 306 ? 8.899 -31.654 68.392 1.00 18.98 305 ASN R O 1
ATOM 10231 N N . TYR C 1 307 ? 10.908 -31.150 67.479 1.00 17.83 306 TYR R N 1
ATOM 10232 C CA . TYR C 1 307 ? 11.702 -31.733 68.560 1.00 17.56 306 TYR R CA 1
ATOM 10233 C C . TYR C 1 307 ? 12.677 -30.727 69.140 1.00 18.29 306 TYR R C 1
ATOM 10234 O O . TYR C 1 307 ? 13.419 -30.070 68.396 1.00 17.99 306 TYR R O 1
ATOM 10243 N N . TYR C 1 308 ? 12.705 -30.640 70.472 1.00 18.51 307 TYR R N 1
ATOM 10244 C CA . TYR C 1 308 ? 13.642 -29.762 71.170 1.00 19.02 307 TYR R CA 1
ATOM 10245 C C . TYR C 1 308 ? 14.426 -30.463 72.263 1.00 19.31 307 TYR R C 1
ATOM 10246 O O . TYR C 1 308 ? 15.604 -30.170 72.454 1.00 19.16 307 TYR R O 1
ATOM 10255 N N . SER C 1 309 ? 13.775 -31.361 72.997 1.00 19.33 308 SER R N 1
ATOM 10256 C CA . SER C 1 309 ? 14.398 -31.974 74.175 1.00 19.77 308 SER R CA 1
ATOM 10257 C C . SER C 1 309 ? 13.575 -33.162 74.661 1.00 20.55 308 SER R C 1
ATOM 10258 O O . SER C 1 309 ? 12.676 -33.637 73.964 1.00 20.95 308 SER R O 1
ATOM 10261 N N . ARG C 1 310 ? 13.905 -33.649 75.859 1.00 20.89 309 ARG R N 1
ATOM 10262 C CA . ARG C 1 310 ? 13.288 -34.854 76.403 1.00 21.22 309 ARG R CA 1
ATOM 10263 C C . ARG C 1 310 ? 12.664 -34.610 77.764 1.00 20.37 309 ARG R C 1
ATOM 10264 O O . ARG C 1 310 ? 12.744 -33.524 78.321 1.00 19.90 309 ARG R O 1
ATOM 10272 N N . LEU C 1 311 ? 12.033 -35.654 78.285 1.00 21.37 310 LEU R N 1
ATOM 10273 C CA . LEU C 1 311 ? 11.635 -35.706 79.675 1.00 21.45 310 LEU R CA 1
ATOM 10274 C C . LEU C 1 311 ? 12.136 -37.051 80.195 1.00 21.27 310 LEU R C 1
ATOM 10275 O O . LEU C 1 311 ? 12.053 -38.047 79.488 1.00 20.29 310 LEU R O 1
ATOM 10280 N N . VAL C 1 312 ? 12.654 -37.059 81.418 1.00 22.74 311 VAL R N 1
ATOM 10281 C CA . VAL C 1 312 ? 13.085 -38.290 82.060 1.00 22.94 311 VAL R CA 1
ATOM 10282 C C . VAL C 1 312 ? 12.224 -38.535 83.296 1.00 24.36 311 VAL R C 1
ATOM 10283 O O . VAL C 1 312 ? 12.049 -37.632 84.116 1.00 23.79 311 VAL R O 1
ATOM 10287 N N . TYR C 1 313 ? 11.708 -39.760 83.421 1.00 25.14 312 TYR R N 1
ATOM 10288 C CA . TYR C 1 313 ? 10.725 -40.107 84.449 1.00 25.92 312 TYR R CA 1
ATOM 10289 C C . TYR C 1 313 ? 11.286 -41.074 85.494 1.00 27.91 312 TYR R C 1
ATOM 10290 O O . TYR C 1 313 ? 11.893 -42.102 85.155 1.00 27.75 312 TYR R O 1
ATOM 10299 N N . GLY C 1 314 ? 11.067 -40.718 86.751 1.00 30.71 313 GLY R N 1
ATOM 10300 C CA . GLY C 1 314 ? 11.412 -41.558 87.890 1.00 33.98 313 GLY R CA 1
ATOM 10301 C C . GLY C 1 314 ? 10.353 -41.434 88.971 1.00 36.19 313 GLY R C 1
ATOM 10302 O O . GLY C 1 314 ? 9.520 -40.515 88.956 1.00 35.28 313 GLY R O 1
ATOM 10303 N N . ALA C 1 315 ? 10.392 -42.369 89.915 1.00 38.57 314 ALA R N 1
ATOM 10304 C CA . ALA C 1 315 ? 9.410 -42.425 90.984 1.00 39.21 314 ALA R CA 1
ATOM 10305 C C . ALA C 1 315 ? 9.730 -41.332 91.976 1.00 38.09 314 ALA R C 1
ATOM 10306 O O . ALA C 1 315 ? 10.882 -41.152 92.353 1.00 38.05 314 ALA R O 1
ATOM 10308 N N . LYS C 1 316 ? 8.710 -40.586 92.374 1.00 38.59 315 LYS R N 1
ATOM 10309 C CA . LYS C 1 316 ? 8.872 -39.552 93.374 1.00 41.19 315 LYS R CA 1
ATOM 10310 C C . LYS C 1 316 ? 7.582 -39.386 94.157 1.00 41.84 315 LYS R C 1
ATOM 10311 O O . LYS C 1 316 ? 6.532 -39.099 93.574 1.00 41.09 315 LYS R O 1
ATOM 10317 N N . ASP C 1 317 ? 7.674 -39.567 95.474 1.00 43.74 316 ASP R N 1
ATOM 10318 C CA . ASP C 1 317 ? 6.537 -39.386 96.379 1.00 45.59 316 ASP R CA 1
ATOM 10319 C C . ASP C 1 317 ? 5.366 -40.290 95.973 1.00 46.47 316 ASP R C 1
ATOM 10320 O O . ASP C 1 317 ? 4.209 -39.854 95.946 1.00 46.53 316 ASP R O 1
ATOM 10325 N N . GLY C 1 318 ? 5.689 -41.539 95.638 1.00 48.66 317 GLY R N 1
ATOM 10326 C CA . GLY C 1 318 ? 4.692 -42.541 95.259 1.00 50.07 317 GLY R CA 1
ATOM 10327 C C . GLY C 1 318 ? 4.326 -42.611 93.784 1.00 52.20 317 GLY R C 1
ATOM 10328 O O . GLY C 1 318 ? 3.770 -43.616 93.341 1.00 54.09 317 GLY R O 1
ATOM 10329 N N . HIS C 1 319 ? 4.636 -41.564 93.017 1.00 49.92 318 HIS R N 1
ATOM 10330 C CA . HIS C 1 319 ? 4.158 -41.450 91.636 1.00 49.66 318 HIS R CA 1
ATOM 10331 C C . HIS C 1 319 ? 5.290 -41.330 90.626 1.00 45.01 318 HIS R C 1
ATOM 10332 O O . HIS C 1 319 ? 6.401 -40.920 90.970 1.00 41.96 318 HIS R O 1
ATOM 10339 N N . LEU C 1 320 ? 4.989 -41.682 89.378 1.00 40.79 319 LEU R N 1
ATOM 10340 C CA . LEU C 1 320 ? 5.931 -41.516 88.271 1.00 38.84 319 LEU R CA 1
ATOM 10341 C C . LEU C 1 320 ? 5.806 -40.085 87.765 1.00 35.38 319 LEU R C 1
ATOM 10342 O O . LEU C 1 320 ? 4.734 -39.674 87.340 1.00 34.90 319 LEU R O 1
ATOM 10347 N N . VAL C 1 321 ? 6.895 -39.325 87.811 1.00 32.70 320 VAL R N 1
ATOM 10348 C CA . VAL C 1 321 ? 6.859 -37.901 87.453 1.00 31.14 320 VAL R CA 1
ATOM 10349 C C . VAL C 1 321 ? 8.050 -37.556 86.565 1.00 29.33 320 VAL R C 1
ATOM 10350 O O . VAL C 1 321 ? 9.094 -38.200 86.669 1.00 28.84 320 VAL R O 1
ATOM 10354 N N . PRO C 1 322 ? 7.901 -36.552 85.681 1.00 27.46 321 PRO R N 1
ATOM 10355 C CA . PRO C 1 322 ? 9.092 -36.062 84.982 1.00 26.59 321 PRO R CA 1
ATOM 10356 C C . PRO C 1 322 ? 10.038 -35.393 85.977 1.00 25.82 321 PRO R C 1
ATOM 10357 O O . PRO C 1 322 ? 9.601 -34.574 86.795 1.00 25.28 321 PRO R O 1
ATOM 10361 N N . LEU C 1 323 ? 11.321 -35.745 85.906 1.00 25.98 322 LEU R N 1
ATOM 10362 C CA . LEU C 1 323 ? 12.286 -35.366 86.931 1.00 25.86 322 LEU R CA 1
ATOM 10363 C C . LEU C 1 323 ? 12.975 -34.037 86.636 1.00 26.90 322 LEU R C 1
ATOM 10364 O O . LEU C 1 323 ? 13.358 -33.789 85.488 1.00 25.51 322 LEU R O 1
ATOM 10369 N N . PRO C 1 324 ? 13.140 -33.179 87.665 1.00 26.70 323 PRO R N 1
ATOM 10370 C CA . PRO C 1 324 ? 13.904 -31.953 87.456 1.00 26.73 323 PRO R CA 1
ATOM 10371 C C . PRO C 1 324 ? 15.361 -32.267 87.172 1.00 26.71 323 PRO R C 1
ATOM 10372 O O . PRO C 1 324 ? 15.863 -33.321 87.578 1.00 26.65 323 PRO R O 1
ATOM 10376 N N . GLY C 1 325 ? 16.016 -31.353 86.468 1.00 25.91 324 GLY R N 1
ATOM 10377 C CA . GLY C 1 325 ? 17.396 -31.534 86.062 1.00 26.17 324 GLY R CA 1
ATOM 10378 C C . GLY C 1 325 ? 17.594 -32.353 84.803 1.00 25.07 324 GLY R C 1
ATOM 10379 O O . GLY C 1 325 ? 18.729 -32.700 84.481 1.00 26.37 324 GLY R O 1
ATOM 10380 N N . TYR C 1 326 ? 16.510 -32.682 84.092 1.00 23.48 325 TYR R N 1
ATOM 10381 C CA . TYR C 1 326 ? 16.612 -33.433 82.826 1.00 22.96 325 TYR R CA 1
ATOM 10382 C C . TYR C 1 326 ? 15.716 -32.820 81.768 1.00 21.61 325 TYR R C 1
ATOM 10383 O O . TYR C 1 326 ? 14.665 -32.294 82.091 1.00 20.30 325 TYR R O 1
ATOM 10392 N N . GLY C 1 327 ? 16.139 -32.900 80.509 1.00 20.08 326 GLY R N 1
ATOM 10393 C CA . GLY C 1 327 ? 15.304 -32.473 79.402 1.00 21.13 326 GLY R CA 1
ATOM 10394 C C . GLY C 1 327 ? 14.789 -31.056 79.551 1.00 20.71 326 GLY R C 1
ATOM 10395 O O . GLY C 1 327 ? 15.536 -30.149 79.911 1.00 20.91 326 GLY R O 1
ATOM 10396 N N . PHE C 1 328 ? 13.495 -30.868 79.300 1.00 20.56 327 PHE R N 1
ATOM 10397 C CA . PHE C 1 328 ? 12.849 -29.569 79.463 1.00 20.20 327 PHE R CA 1
ATOM 10398 C C . PHE C 1 328 ? 12.872 -28.997 80.878 1.00 21.45 327 PHE R C 1
ATOM 10399 O O . PHE C 1 328 ? 12.587 -27.825 81.054 1.00 21.82 327 PHE R O 1
ATOM 10407 N N . MET C 1 329 ? 13.214 -29.814 81.878 1.00 22.80 328 MET R N 1
ATOM 10408 C CA A MET C 1 329 ? 13.177 -29.396 83.277 0.50 23.14 328 MET R CA 1
ATOM 10409 C CA B MET C 1 329 ? 13.179 -29.372 83.276 0.50 23.70 328 MET R CA 1
ATOM 10410 C C . MET C 1 329 ? 14.580 -29.133 83.836 1.00 24.25 328 MET R C 1
ATOM 10411 O O . MET C 1 329 ? 14.814 -29.274 85.034 1.00 24.48 328 MET R O 1
ATOM 10420 N N . SER C 1 330 ? 15.517 -28.751 82.971 1.00 24.59 329 SER R N 1
ATOM 10421 C CA . SER C 1 330 ? 16.889 -28.429 83.407 1.00 24.31 329 SER R CA 1
ATOM 10422 C C . SER C 1 330 ? 17.067 -26.948 83.778 1.00 24.47 329 SER R C 1
ATOM 10423 O O . SER C 1 330 ? 16.196 -26.109 83.552 1.00 24.00 329 SER R O 1
ATOM 10426 N N . GLU C 1 331 ? 18.202 -26.629 84.384 1.00 25.96 330 GLU R N 1
ATOM 10427 C CA . GLU C 1 331 ? 18.490 -25.266 84.806 1.00 27.00 330 GLU R CA 1
ATOM 10428 C C . GLU C 1 331 ? 18.754 -24.374 83.593 1.00 25.87 330 GLU R C 1
ATOM 10429 O O . GLU C 1 331 ? 19.543 -24.743 82.717 1.00 25.44 330 GLU R O 1
ATOM 10435 N N . ARG C 1 332 ? 18.114 -23.207 83.559 1.00 24.85 331 ARG R N 1
ATOM 10436 C CA . ARG C 1 332 ? 18.324 -22.250 82.476 1.00 24.89 331 ARG R CA 1
ATOM 10437 C C . ARG C 1 332 ? 19.775 -21.765 82.475 1.00 26.10 331 ARG R C 1
ATOM 10438 O O . ARG C 1 332 ? 20.311 -21.376 83.523 1.00 24.45 331 ARG R O 1
ATOM 10446 N N . GLY C 1 333 ? 20.407 -21.795 81.303 1.00 25.52 332 GLY R N 1
ATOM 10447 C CA . GLY C 1 333 ? 21.812 -21.395 81.181 1.00 26.78 332 GLY R CA 1
ATOM 10448 C C . GLY C 1 333 ? 22.800 -22.285 81.913 1.00 27.26 332 GLY R C 1
ATOM 10449 O O . GLY C 1 333 ? 23.969 -21.920 82.078 1.00 27.76 332 GLY R O 1
ATOM 10450 N N . GLY C 1 334 ? 22.347 -23.466 82.330 1.00 27.03 333 GLY R N 1
ATOM 10451 C CA . GLY C 1 334 ? 23.133 -24.342 83.207 1.00 27.23 333 GLY R CA 1
ATOM 10452 C C . GLY C 1 334 ? 23.383 -25.683 82.561 1.00 26.40 333 GLY R C 1
ATOM 10453 O O . GLY C 1 334 ? 23.602 -25.759 81.347 1.00 27.22 333 GLY R O 1
ATOM 10454 N N . PHE C 1 335 ? 23.369 -26.736 83.371 1.00 24.66 334 PHE R N 1
ATOM 10455 C CA . PHE C 1 335 ? 23.607 -28.093 82.891 1.00 25.51 334 PHE R CA 1
ATOM 10456 C C . PHE C 1 335 ? 22.584 -29.045 83.481 1.00 25.08 334 PHE R C 1
ATOM 10457 O O . PHE C 1 335 ? 22.190 -28.897 84.652 1.00 27.44 334 PHE R O 1
ATOM 10465 N N . ALA C 1 336 ? 22.193 -30.042 82.682 1.00 24.53 335 ALA R N 1
ATOM 10466 C CA . ALA C 1 336 ? 21.381 -31.165 83.139 1.00 23.28 335 ALA R CA 1
ATOM 10467 C C . ALA C 1 336 ? 22.190 -32.093 84.048 1.00 24.78 335 ALA R C 1
ATOM 10468 O O . ALA C 1 336 ? 23.415 -32.053 84.070 1.00 25.24 335 ALA R O 1
ATOM 10470 N N . LYS C 1 337 ? 21.479 -32.965 84.751 1.00 27.67 336 LYS R N 1
ATOM 10471 C CA . LYS C 1 337 ? 22.123 -33.990 85.586 1.00 30.05 336 LYS R CA 1
ATOM 10472 C C . LYS C 1 337 ? 22.910 -35.007 84.755 1.00 29.11 336 LYS R C 1
ATOM 10473 O O . LYS C 1 337 ? 23.718 -35.751 85.290 1.00 30.85 336 LYS R O 1
ATOM 10479 N N . SER C 1 338 ? 22.680 -35.021 83.443 1.00 27.11 337 SER R N 1
ATOM 10480 C CA . SER C 1 338 ? 23.458 -35.839 82.536 1.00 26.11 337 SER R CA 1
ATOM 10481 C C . SER C 1 338 ? 24.821 -35.242 82.205 1.00 25.28 337 SER R C 1
ATOM 10482 O O . SER C 1 338 ? 25.639 -35.908 81.567 1.00 25.11 337 SER R O 1
ATOM 10485 N N . GLY C 1 339 ? 25.028 -33.978 82.579 1.00 24.32 338 GLY R N 1
ATOM 10486 C CA . GLY C 1 339 ? 26.214 -33.208 82.198 1.00 24.49 338 GLY R CA 1
ATOM 10487 C C . GLY C 1 339 ? 26.049 -32.419 80.905 1.00 24.41 338 GLY R C 1
ATOM 10488 O O . GLY C 1 339 ? 26.914 -31.623 80.556 1.00 23.92 338 GLY R O 1
ATOM 10489 N N . ARG C 1 340 ? 24.937 -32.621 80.195 1.00 23.05 339 ARG R N 1
ATOM 10490 C CA . ARG C 1 340 ? 24.700 -31.896 78.939 1.00 22.97 339 ARG R CA 1
ATOM 10491 C C . ARG C 1 340 ? 24.338 -30.454 79.217 1.00 22.82 339 ARG R C 1
ATOM 10492 O O . ARG C 1 340 ? 23.594 -30.170 80.161 1.00 23.04 339 ARG R O 1
ATOM 10500 N N . PRO C 1 341 ? 24.821 -29.522 78.370 1.00 23.18 340 PRO R N 1
ATOM 10501 C CA . PRO C 1 341 ? 24.407 -28.122 78.477 1.00 22.87 340 PRO R CA 1
ATOM 10502 C C . PRO C 1 341 ? 22.908 -28.022 78.340 1.00 22.89 340 PRO R C 1
ATOM 10503 O O . PRO C 1 341 ? 22.327 -28.866 77.674 1.00 23.83 340 PRO R O 1
ATOM 10507 N N . ALA C 1 342 ? 22.308 -27.038 79.004 1.00 22.83 341 ALA R N 1
ATOM 10508 C CA . ALA C 1 342 ? 20.894 -26.725 78.820 1.00 22.86 341 ALA R CA 1
ATOM 10509 C C . ALA C 1 342 ? 20.821 -25.360 78.195 1.00 21.47 341 ALA R C 1
ATOM 10510 O O . ALA C 1 342 ? 21.721 -24.518 78.337 1.00 21.37 341 ALA R O 1
ATOM 10512 N N . SER C 1 343 ? 19.749 -25.134 77.466 1.00 21.41 342 SER R N 1
ATOM 10513 C CA . SER C 1 343 ? 19.618 -23.884 76.748 1.00 19.24 342 SER R CA 1
ATOM 10514 C C . SER C 1 343 ? 19.257 -22.765 77.701 1.00 19.64 342 SER R C 1
ATOM 10515 O O . SER C 1 343 ? 19.080 -22.998 78.910 1.00 19.54 342 SER R O 1
ATOM 10518 N N . ASP C 1 344 ? 19.122 -21.560 77.156 1.00 17.92 343 ASP R N 1
ATOM 10519 C CA . ASP C 1 344 ? 18.637 -20.402 77.908 1.00 18.74 343 ASP R CA 1
ATOM 10520 C C . ASP C 1 344 ? 17.221 -20.640 78.452 1.00 18.84 343 ASP R C 1
ATOM 10521 O O . ASP C 1 344 ? 16.809 -19.974 79.391 1.00 20.52 343 ASP R O 1
ATOM 10526 N N . PHE C 1 345 ? 16.478 -21.549 77.834 1.00 17.89 344 PHE R N 1
ATOM 10527 C CA . PHE C 1 345 ? 15.136 -21.930 78.304 1.00 19.13 344 PHE R CA 1
ATOM 10528 C C . PHE C 1 345 ? 15.150 -23.057 79.342 1.00 19.38 344 PHE R C 1
ATOM 10529 O O . PHE C 1 345 ? 14.086 -23.402 79.865 1.00 18.97 344 PHE R O 1
ATOM 10537 N N . GLY C 1 346 ? 16.317 -23.667 79.593 1.00 18.29 345 GLY R N 1
ATOM 10538 C CA . GLY C 1 346 ? 16.430 -24.794 80.511 1.00 19.61 345 GLY R CA 1
ATOM 10539 C C . GLY C 1 346 ? 16.201 -26.157 79.902 1.00 20.33 345 GLY R C 1
ATOM 10540 O O . GLY C 1 346 ? 15.848 -27.107 80.611 1.00 21.02 345 GLY R O 1
ATOM 10541 N N . TRP C 1 347 ? 16.415 -26.258 78.592 1.00 19.79 346 TRP R N 1
ATOM 10542 C CA . TRP C 1 347 ? 16.135 -27.462 77.840 1.00 19.53 346 TRP R CA 1
ATOM 10543 C C . TRP C 1 347 ? 17.442 -28.143 77.473 1.00 20.04 346 TRP R C 1
ATOM 10544 O O . TRP C 1 347 ? 18.272 -27.571 76.787 1.00 18.13 346 TRP R O 1
ATOM 10555 N N . GLU C 1 348 ? 17.604 -29.369 77.951 1.00 20.58 347 GLU R N 1
ATOM 10556 C CA . GLU C 1 348 ? 18.823 -30.126 77.787 1.00 21.13 347 GLU R CA 1
ATOM 10557 C C . GLU C 1 348 ? 19.078 -30.434 76.308 1.00 20.88 347 GLU R C 1
ATOM 10558 O O . GLU C 1 348 ? 18.151 -30.755 75.550 1.00 22.06 347 GLU R O 1
ATOM 10564 N N . MET C 1 349 ? 20.342 -30.333 75.912 1.00 21.19 348 MET R N 1
ATOM 10565 C CA . MET C 1 349 ? 20.770 -30.697 74.590 1.00 20.77 348 MET R CA 1
ATOM 10566 C C . MET C 1 349 ? 20.794 -32.204 74.506 1.00 20.34 348 MET R C 1
ATOM 10567 O O . MET C 1 349 ? 21.679 -32.858 75.081 1.00 22.32 348 MET R O 1
ATOM 10572 N N . TYR C 1 350 ? 19.836 -32.776 73.799 1.00 19.54 349 TYR R N 1
ATOM 10573 C CA . TYR C 1 350 ? 19.699 -34.216 73.747 1.00 19.92 349 TYR R CA 1
ATOM 10574 C C . TYR C 1 350 ? 19.320 -34.747 72.350 1.00 19.32 349 TYR R C 1
ATOM 10575 O O . TYR C 1 350 ? 18.203 -35.197 72.138 1.00 18.77 349 TYR R O 1
ATOM 10584 N N . PRO C 1 351 ? 20.268 -34.695 71.394 1.00 17.93 350 PRO R N 1
ATOM 10585 C CA . PRO C 1 351 ? 19.992 -35.102 70.018 1.00 18.81 350 PRO R CA 1
ATOM 10586 C C . PRO C 1 351 ? 19.663 -36.576 69.872 1.00 19.31 350 PRO R C 1
ATOM 10587 O O . PRO C 1 351 ? 19.019 -36.973 68.910 1.00 19.17 350 PRO R O 1
ATOM 10591 N N . GLU C 1 352 ? 20.090 -37.385 70.837 1.00 20.15 351 GLU R N 1
ATOM 10592 C CA . GLU C 1 352 ? 19.758 -38.808 70.844 1.00 20.77 351 GLU R CA 1
ATOM 10593 C C . GLU C 1 352 ? 18.242 -39.026 70.841 1.00 20.79 351 GLU R C 1
ATOM 10594 O O . GLU C 1 352 ? 17.742 -39.987 70.246 1.00 23.11 351 GLU R O 1
ATOM 10600 N N . GLY C 1 353 ? 17.529 -38.130 71.516 1.00 20.18 352 GLY R N 1
ATOM 10601 C CA . GLY C 1 353 ? 16.076 -38.165 71.583 1.00 20.82 352 GLY R CA 1
ATOM 10602 C C . GLY C 1 353 ? 15.436 -38.005 70.211 1.00 20.63 352 GLY R C 1
ATOM 10603 O O . GLY C 1 353 ? 14.411 -38.630 69.917 1.00 20.17 352 GLY R O 1
ATOM 10604 N N . LEU C 1 354 ? 16.026 -37.155 69.376 1.00 19.39 353 LEU R N 1
ATOM 10605 C CA . LEU C 1 354 ? 15.552 -37.000 67.992 1.00 19.45 353 LEU R CA 1
ATOM 10606 C C . LEU C 1 354 ? 15.745 -38.270 67.152 1.00 19.39 353 LEU R C 1
ATOM 10607 O O . LEU C 1 354 ? 14.838 -38.671 66.402 1.00 20.20 353 LEU R O 1
ATOM 10612 N N . GLU C 1 355 ? 16.906 -38.897 67.264 1.00 19.15 354 GLU R N 1
ATOM 10613 C CA . GLU C 1 355 ? 17.166 -40.174 66.563 1.00 20.99 354 GLU R CA 1
ATOM 10614 C C . GLU C 1 355 ? 16.178 -41.244 67.013 1.00 20.98 354 GLU R C 1
ATOM 10615 O O . GLU C 1 355 ? 15.531 -41.882 66.196 1.00 22.40 354 GLU R O 1
ATOM 10621 N N . ASN C 1 356 ? 16.017 -41.381 68.329 1.00 22.59 355 ASN R N 1
ATOM 10622 C CA . ASN C 1 356 ? 15.058 -42.315 68.908 1.00 22.23 355 ASN R CA 1
ATOM 10623 C C . ASN C 1 356 ? 13.619 -42.036 68.470 1.00 22.11 355 ASN R C 1
ATOM 10624 O O . ASN C 1 356 ? 12.887 -42.961 68.102 1.00 21.37 355 ASN R O 1
ATOM 10629 N N . LEU C 1 357 ? 13.239 -40.759 68.510 1.00 20.43 356 LEU R N 1
ATOM 10630 C CA . LEU C 1 357 ? 11.918 -40.321 68.107 1.00 20.29 356 LEU R CA 1
ATOM 10631 C C . LEU C 1 357 ? 11.611 -40.658 66.671 1.00 20.40 356 LEU R C 1
ATOM 10632 O O . LEU C 1 357 ? 10.501 -41.132 66.371 1.00 20.65 356 LEU R O 1
ATOM 10637 N N . LEU C 1 358 ? 12.552 -40.392 65.776 1.00 19.77 357 LEU R N 1
ATOM 10638 C CA . LEU C 1 358 ? 12.285 -40.619 64.348 1.00 21.40 357 LEU R CA 1
ATOM 10639 C C . LEU C 1 358 ? 12.123 -42.106 64.065 1.00 22.52 357 LEU R C 1
ATOM 10640 O O . LEU C 1 358 ? 11.274 -42.496 63.278 1.00 22.90 357 LEU R O 1
ATOM 10645 N N . LYS C 1 359 ? 12.940 -42.929 64.708 1.00 22.51 358 LYS R N 1
ATOM 10646 C CA . LYS C 1 359 ? 12.757 -44.394 64.654 1.00 23.94 358 LYS R CA 1
ATOM 10647 C C . LYS C 1 359 ? 11.377 -44.850 65.149 1.00 22.73 358 LYS R C 1
ATOM 10648 O O . LYS C 1 359 ? 10.730 -45.684 64.530 1.00 22.82 358 LYS R O 1
ATOM 10654 N N . TYR C 1 360 ? 10.960 -44.305 66.278 1.00 23.19 359 TYR R N 1
ATOM 10655 C CA . TYR C 1 360 ? 9.675 -44.627 66.879 1.00 24.03 359 TYR R CA 1
ATOM 10656 C C . TYR C 1 360 ? 8.523 -44.242 65.961 1.00 23.79 359 TYR R C 1
ATOM 10657 O O . TYR C 1 360 ? 7.614 -45.045 65.719 1.00 22.92 359 TYR R O 1
ATOM 10666 N N . LEU C 1 361 ? 8.567 -43.006 65.455 1.00 22.72 360 LEU R N 1
ATOM 10667 C CA . LEU C 1 361 ? 7.502 -42.513 64.588 1.00 20.89 360 LEU R CA 1
ATOM 10668 C C . LEU C 1 361 ? 7.479 -43.255 63.265 1.00 20.50 360 LEU R C 1
ATOM 10669 O O . LEU C 1 361 ? 6.408 -43.499 62.714 1.00 22.07 360 LEU R O 1
ATOM 10674 N N . ASN C 1 362 ? 8.635 -43.591 62.714 1.00 21.81 361 ASN R N 1
ATOM 10675 C CA . ASN C 1 362 ? 8.640 -44.361 61.484 1.00 22.94 361 ASN R CA 1
ATOM 10676 C C . ASN C 1 362 ? 7.946 -45.705 61.714 1.00 24.68 361 ASN R C 1
ATOM 10677 O O . ASN C 1 362 ? 7.127 -46.132 60.901 1.00 24.03 361 ASN R O 1
ATOM 10682 N N . ASN C 1 363 ? 8.289 -46.364 62.820 1.00 24.86 362 ASN R N 1
ATOM 10683 C CA . ASN C 1 363 ? 7.686 -47.657 63.129 1.00 28.25 362 ASN R CA 1
ATOM 10684 C C . ASN C 1 363 ? 6.177 -47.526 63.399 1.00 26.65 362 ASN R C 1
ATOM 10685 O O . ASN C 1 363 ? 5.388 -48.379 62.995 1.00 29.45 362 ASN R O 1
ATOM 10690 N N . ALA C 1 364 ? 5.790 -46.459 64.088 1.00 25.94 363 ALA R N 1
ATOM 10691 C CA . ALA C 1 364 ? 4.399 -46.241 64.495 1.00 24.99 363 ALA R CA 1
ATOM 10692 C C . ALA C 1 364 ? 3.464 -45.942 63.328 1.00 25.49 363 ALA R C 1
ATOM 10693 O O . ALA C 1 364 ? 2.353 -46.480 63.258 1.00 24.81 363 ALA R O 1
ATOM 10695 N N . TYR C 1 365 ? 3.915 -45.092 62.407 1.00 24.08 364 TYR R N 1
ATOM 10696 C CA . TYR C 1 365 ? 3.025 -44.551 61.378 1.00 24.11 364 TYR R CA 1
ATOM 10697 C C . TYR C 1 365 ? 3.467 -44.780 59.933 1.00 24.22 364 TYR R C 1
ATOM 10698 O O . TYR C 1 365 ? 2.634 -44.722 59.027 1.00 24.86 364 TYR R O 1
ATOM 10707 N N . GLU C 1 366 ? 4.761 -45.007 59.704 1.00 24.02 365 GLU R N 1
ATOM 10708 C CA . GLU C 1 366 ? 5.276 -45.267 58.364 1.00 24.88 365 GLU R CA 1
ATOM 10709 C C . GLU C 1 366 ? 4.866 -44.161 57.383 1.00 23.68 365 GLU R C 1
ATOM 10710 O O . GLU C 1 366 ? 4.373 -44.426 56.281 1.00 24.21 365 GLU R O 1
ATOM 10716 N N . LEU C 1 367 ? 5.070 -42.920 57.797 1.00 22.28 366 LEU R N 1
ATOM 10717 C CA . LEU C 1 367 ? 4.743 -41.769 56.953 1.00 21.09 366 LEU R CA 1
ATOM 10718 C C . LEU C 1 367 ? 5.957 -40.926 56.652 1.00 21.36 366 LEU R C 1
ATOM 10719 O O . LEU C 1 367 ? 6.913 -40.922 57.426 1.00 21.56 366 LEU R O 1
ATOM 10724 N N . PRO C 1 368 ? 5.898 -40.160 55.552 1.00 20.06 367 PRO R N 1
ATOM 10725 C CA . PRO C 1 368 ? 6.879 -39.112 55.314 1.00 20.19 367 PRO R CA 1
ATOM 10726 C C . PRO C 1 368 ? 6.897 -38.107 56.468 1.00 18.61 367 PRO R C 1
ATOM 10727 O O . PRO C 1 368 ? 5.846 -37.732 56.958 1.00 18.88 367 PRO R O 1
ATOM 10731 N N . MET C 1 369 ? 8.082 -37.668 56.883 1.00 18.77 368 MET R N 1
ATOM 10732 C CA . MET C 1 369 ? 8.207 -36.719 57.977 1.00 18.24 368 MET R CA 1
ATOM 10733 C C . MET C 1 369 ? 9.148 -35.625 57.556 1.00 17.07 368 MET R C 1
ATOM 10734 O O . MET C 1 369 ? 10.028 -35.833 56.709 1.00 18.63 368 MET R O 1
ATOM 10739 N N . ILE C 1 370 ? 8.938 -34.448 58.118 1.00 17.08 369 ILE R N 1
ATOM 10740 C CA . ILE C 1 370 ? 9.880 -33.339 58.014 1.00 16.60 369 ILE R CA 1
ATOM 10741 C C . ILE C 1 370 ? 10.099 -32.855 59.443 1.00 15.73 369 ILE R C 1
ATOM 10742 O O . ILE C 1 370 ? 9.131 -32.733 60.220 1.00 16.22 369 ILE R O 1
ATOM 10747 N N . ILE C 1 371 ? 11.357 -32.602 59.808 1.00 16.98 370 ILE R N 1
ATOM 10748 C CA . ILE C 1 371 ? 11.635 -31.894 61.038 1.00 17.28 370 ILE R CA 1
ATOM 10749 C C . ILE C 1 371 ? 11.232 -30.430 60.795 1.00 16.82 370 ILE R C 1
ATOM 10750 O O . ILE C 1 371 ? 11.933 -29.671 60.093 1.00 16.36 370 ILE R O 1
ATOM 10755 N N . THR C 1 372 ? 10.071 -30.057 61.323 1.00 16.05 371 THR R N 1
ATOM 10756 C CA . THR C 1 372 ? 9.503 -28.738 61.126 1.00 15.23 371 THR R CA 1
ATOM 10757 C C . THR C 1 372 ? 9.980 -27.741 62.179 1.00 15.43 371 THR R C 1
ATOM 10758 O O . THR C 1 372 ? 9.869 -26.520 61.969 1.00 15.74 371 THR R O 1
ATOM 10762 N N . GLU C 1 373 ? 10.478 -28.228 63.326 1.00 15.04 372 GLU R N 1
ATOM 10763 C CA . GLU C 1 373 ? 11.153 -27.340 64.290 1.00 15.50 372 GLU R CA 1
ATOM 10764 C C . GLU C 1 373 ? 12.204 -28.079 65.068 1.00 16.23 372 GLU R C 1
ATOM 10765 O O . GLU C 1 373 ? 11.987 -29.221 65.480 1.00 15.80 372 GLU R O 1
ATOM 10771 N N . ASN C 1 374 ? 13.324 -27.393 65.237 1.00 16.63 373 ASN R N 1
ATOM 10772 C CA . ASN C 1 374 ? 14.474 -27.861 66.000 1.00 16.23 373 ASN R CA 1
ATOM 10773 C C . ASN C 1 374 ? 15.415 -26.670 66.157 1.00 16.66 373 ASN R C 1
ATOM 10774 O O . ASN C 1 374 ? 15.758 -26.013 65.161 1.00 15.72 373 ASN R O 1
ATOM 10779 N N . GLY C 1 375 ? 15.773 -26.357 67.402 1.00 15.58 374 GLY R N 1
ATOM 10780 C CA . GLY C 1 375 ? 16.674 -25.239 67.690 1.00 15.22 374 GLY R CA 1
ATOM 10781 C C . GLY C 1 375 ? 16.858 -25.067 69.164 1.00 16.16 374 GLY R C 1
ATOM 10782 O O . GLY C 1 375 ? 16.403 -25.925 69.966 1.00 16.15 374 GLY R O 1
ATOM 10783 N N . MET C 1 376 ? 17.469 -23.938 69.527 1.00 16.58 375 MET R N 1
ATOM 10784 C CA . MET C 1 376 ? 17.761 -23.668 70.933 1.00 17.76 375 MET R CA 1
ATOM 10785 C C . MET C 1 376 ? 17.845 -22.191 71.233 1.00 16.85 375 MET R C 1
ATOM 10786 O O . MET C 1 376 ? 18.270 -21.391 70.395 1.00 15.84 375 MET R O 1
ATOM 10791 N N . ALA C 1 377 ? 17.362 -21.849 72.429 1.00 16.87 376 ALA R N 1
ATOM 10792 C CA . ALA C 1 377 ? 17.465 -20.533 73.004 1.00 16.89 376 ALA R CA 1
ATOM 10793 C C . ALA C 1 377 ? 18.917 -20.356 73.463 1.00 18.47 376 ALA R C 1
ATOM 10794 O O . ALA C 1 377 ? 19.370 -21.006 74.423 1.00 18.52 376 ALA R O 1
ATOM 10796 N N . ASP C 1 378 ? 19.635 -19.489 72.762 1.00 17.75 377 ASP R N 1
ATOM 10797 C CA . ASP C 1 378 ? 21.080 -19.344 72.930 1.00 17.84 377 ASP R CA 1
ATOM 10798 C C . ASP C 1 378 ? 21.511 -17.982 72.365 1.00 18.59 377 ASP R C 1
ATOM 10799 O O . ASP C 1 378 ? 21.880 -17.855 71.185 1.00 18.75 377 ASP R O 1
ATOM 10804 N N . ALA C 1 379 ? 21.427 -16.961 73.219 1.00 19.38 378 ALA R N 1
ATOM 10805 C CA . ALA C 1 379 ? 21.694 -15.599 72.842 1.00 19.75 378 ALA R CA 1
ATOM 10806 C C . ALA C 1 379 ? 23.168 -15.409 72.522 1.00 20.77 378 ALA R C 1
ATOM 10807 O O . ALA C 1 379 ? 23.523 -14.520 71.754 1.00 20.14 378 ALA R O 1
ATOM 10809 N N . ALA C 1 380 ? 24.024 -16.240 73.107 1.00 20.75 379 ALA R N 1
ATOM 10810 C CA . ALA C 1 380 ? 25.469 -16.138 72.865 1.00 20.93 379 ALA R CA 1
ATOM 10811 C C . ALA C 1 380 ? 25.969 -16.985 71.684 1.00 19.29 379 ALA R C 1
ATOM 10812 O O . ALA C 1 380 ? 27.145 -16.881 71.313 1.00 19.22 379 ALA R O 1
ATOM 10814 N N . ASP C 1 381 ? 25.110 -17.829 71.097 1.00 17.83 380 ASP R N 1
ATOM 10815 C CA . ASP C 1 381 ? 25.594 -18.835 70.125 1.00 17.87 380 ASP R CA 1
ATOM 10816 C C . ASP C 1 381 ? 26.700 -19.702 70.707 1.00 18.26 380 ASP R C 1
ATOM 10817 O O . ASP C 1 381 ? 27.555 -20.191 69.984 1.00 17.87 380 ASP R O 1
ATOM 10822 N N . ARG C 1 382 ? 26.696 -19.886 72.029 1.00 18.97 381 ARG R N 1
ATOM 10823 C CA . ARG C 1 382 ? 27.737 -20.683 72.655 1.00 18.37 381 ARG R CA 1
ATOM 10824 C C . ARG C 1 382 ? 27.565 -22.172 72.322 1.00 18.09 381 ARG R C 1
ATOM 10825 O O . ARG C 1 382 ? 28.552 -22.897 72.114 1.00 18.38 381 ARG R O 1
ATOM 10833 N N . TYR C 1 383 ? 26.314 -22.638 72.276 1.00 18.03 382 TYR R N 1
ATOM 10834 C CA . TYR C 1 383 ? 26.048 -24.059 72.040 1.00 17.40 382 TYR R CA 1
ATOM 10835 C C . TYR C 1 383 ? 25.332 -24.383 70.744 1.00 16.41 382 TYR R C 1
ATOM 10836 O O . TYR C 1 383 ? 25.365 -25.523 70.287 1.00 15.75 382 TYR R O 1
ATOM 10845 N N . ARG C 1 384 ? 24.650 -23.411 70.159 1.00 17.85 383 ARG R N 1
ATOM 10846 C CA . ARG C 1 384 ? 23.884 -23.666 68.941 1.00 16.50 383 ARG R CA 1
ATOM 10847 C C . ARG C 1 384 ? 24.660 -24.355 67.784 1.00 16.53 383 ARG R C 1
ATOM 10848 O O . ARG C 1 384 ? 24.085 -25.241 67.157 1.00 16.34 383 ARG R O 1
ATOM 10856 N N . PRO C 1 385 ? 25.921 -23.946 67.479 1.00 16.61 384 PRO R N 1
ATOM 10857 C CA . PRO C 1 385 ? 26.640 -24.681 66.420 1.00 17.05 384 PRO R CA 1
ATOM 10858 C C . PRO C 1 385 ? 26.636 -26.190 66.673 1.00 17.84 384 PRO R C 1
ATOM 10859 O O . PRO C 1 385 ? 26.400 -26.976 65.763 1.00 18.74 384 PRO R O 1
ATOM 10863 N N . HIS C 1 386 ? 26.861 -26.574 67.926 1.00 17.99 385 HIS R N 1
ATOM 10864 C CA . HIS C 1 386 ? 26.777 -27.962 68.344 1.00 17.00 385 HIS R CA 1
ATOM 10865 C C . HIS C 1 386 ? 25.385 -28.560 68.286 1.00 16.32 385 HIS R C 1
ATOM 10866 O O . HIS C 1 386 ? 25.212 -29.686 67.834 1.00 17.35 385 HIS R O 1
ATOM 10873 N N . TYR C 1 387 ? 24.415 -27.815 68.766 1.00 15.93 386 TYR R N 1
ATOM 10874 C CA . TYR C 1 387 ? 23.019 -28.251 68.749 1.00 15.51 386 TYR R CA 1
ATOM 10875 C C . TYR C 1 387 ? 22.605 -28.609 67.314 1.00 15.52 386 TYR R C 1
ATOM 10876 O O . TYR C 1 387 ? 22.086 -29.711 67.046 1.00 14.32 386 TYR R O 1
ATOM 10885 N N . LEU C 1 388 ? 22.904 -27.683 66.403 1.00 16.04 387 LEU R N 1
ATOM 10886 C CA . LEU C 1 388 ? 22.566 -27.834 64.965 1.00 16.38 387 LEU R CA 1
ATOM 10887 C C . LEU C 1 388 ? 23.162 -29.105 64.353 1.00 16.66 387 LEU R C 1
ATOM 10888 O O . LEU C 1 388 ? 22.453 -29.950 63.792 1.00 15.46 387 LEU R O 1
ATOM 10893 N N . VAL C 1 389 ? 24.469 -29.263 64.478 1.00 15.90 388 VAL R N 1
ATOM 10894 C CA . VAL C 1 389 ? 25.146 -30.347 63.776 1.00 16.47 388 VAL R CA 1
ATOM 10895 C C . VAL C 1 389 ? 24.787 -31.688 64.399 1.00 16.49 388 VAL R C 1
ATOM 10896 O O . VAL C 1 389 ? 24.525 -32.636 63.687 1.00 17.33 388 VAL R O 1
ATOM 10900 N N . SER C 1 390 ? 24.771 -31.763 65.726 1.00 16.34 389 SER R N 1
ATOM 10901 C CA . SER C 1 390 ? 24.402 -33.026 66.392 1.00 16.91 389 SER R CA 1
ATOM 10902 C C . SER C 1 390 ? 22.964 -33.466 66.058 1.00 16.96 389 SER R C 1
ATOM 10903 O O . SER C 1 390 ? 22.698 -34.644 65.838 1.00 17.59 389 SER R O 1
ATOM 10906 N N . HIS C 1 391 ? 22.045 -32.520 65.982 1.00 17.10 390 HIS R N 1
ATOM 10907 C CA . HIS C 1 391 ? 20.659 -32.877 65.666 1.00 17.27 390 HIS R CA 1
ATOM 10908 C C . HIS C 1 391 ? 20.535 -33.290 64.193 1.00 17.26 390 HIS R C 1
ATOM 10909 O O . HIS C 1 391 ? 19.829 -34.250 63.873 1.00 17.08 390 HIS R O 1
ATOM 10916 N N . LEU C 1 392 ? 21.248 -32.611 63.299 1.00 16.94 391 LEU R N 1
ATOM 10917 C CA . LEU C 1 392 ? 21.277 -33.075 61.900 1.00 17.16 391 LEU R CA 1
ATOM 10918 C C . LEU C 1 392 ? 21.871 -34.484 61.750 1.00 18.11 391 LEU R C 1
ATOM 10919 O O . LEU C 1 392 ? 21.337 -35.287 60.988 1.00 17.91 391 LEU R O 1
ATOM 10924 N N . LYS C 1 393 ? 22.944 -34.796 62.479 1.00 17.78 392 LYS R N 1
ATOM 10925 C CA . LYS C 1 393 ? 23.489 -36.145 62.471 1.00 19.86 392 LYS R CA 1
ATOM 10926 C C . LYS C 1 393 ? 22.487 -37.167 63.040 1.00 18.55 392 LYS R C 1
ATOM 10927 O O . LYS C 1 393 ? 22.419 -38.309 62.558 1.00 19.78 392 LYS R O 1
ATOM 10933 N N . ALA C 1 394 ? 21.695 -36.768 64.034 1.00 18.61 393 ALA R N 1
ATOM 10934 C CA . ALA C 1 394 ? 20.618 -37.630 64.556 1.00 18.12 393 ALA R CA 1
ATOM 10935 C C . ALA C 1 394 ? 19.594 -37.971 63.480 1.00 17.69 393 ALA R C 1
ATOM 10936 O O . ALA C 1 394 ? 19.198 -39.108 63.327 1.00 18.07 393 ALA R O 1
ATOM 10938 N N . VAL C 1 395 ? 19.188 -36.967 62.715 1.00 18.35 394 VAL R N 1
ATOM 10939 C CA . VAL C 1 395 ? 18.274 -37.168 61.585 1.00 18.08 394 VAL R CA 1
ATOM 10940 C C . VAL C 1 395 ? 18.889 -38.126 60.551 1.00 18.63 394 VAL R C 1
ATOM 10941 O O . VAL C 1 395 ? 18.245 -39.085 60.086 1.00 19.65 394 VAL R O 1
ATOM 10945 N N . TYR C 1 396 ? 20.138 -37.865 60.180 1.00 18.63 395 TYR R N 1
ATOM 10946 C CA . TYR C 1 396 ? 20.851 -38.716 59.235 1.00 19.71 395 TYR R CA 1
ATOM 10947 C C . TYR C 1 396 ? 20.859 -40.175 59.712 1.00 19.88 395 TYR R C 1
ATOM 10948 O O . TYR C 1 396 ? 20.592 -41.093 58.941 1.00 19.69 395 TYR R O 1
ATOM 10957 N N . ASN C 1 397 ? 21.172 -40.369 60.985 1.00 20.66 396 ASN R N 1
ATOM 10958 C CA . ASN C 1 397 ? 21.195 -41.714 61.568 1.00 21.41 396 ASN R CA 1
ATOM 10959 C C . ASN C 1 397 ? 19.831 -42.394 61.500 1.00 21.97 396 ASN R C 1
ATOM 10960 O O . ASN C 1 397 ? 19.740 -43.580 61.169 1.00 23.52 396 ASN R O 1
ATOM 10965 N N . ALA C 1 398 ? 18.772 -41.649 61.811 1.00 21.90 397 ALA R N 1
ATOM 10966 C CA . ALA C 1 398 ? 17.426 -42.200 61.755 1.00 21.53 397 ALA R CA 1
ATOM 10967 C C . ALA C 1 398 ? 17.072 -42.607 60.319 1.00 22.13 397 ALA R C 1
ATOM 10968 O O . ALA C 1 398 ? 16.467 -43.663 60.107 1.00 23.16 397 ALA R O 1
ATOM 10970 N N . MET C 1 399 ? 17.472 -41.789 59.341 1.00 21.50 398 MET R N 1
ATOM 10971 C CA . MET C 1 399 ? 17.237 -42.086 57.921 1.00 22.18 398 MET R CA 1
ATOM 10972 C C . MET C 1 399 ? 17.959 -43.349 57.517 1.00 24.04 398 MET R C 1
ATOM 10973 O O . MET C 1 399 ? 17.406 -44.184 56.798 1.00 23.77 398 MET R O 1
ATOM 10978 N N . LYS C 1 400 ? 19.182 -43.513 58.001 1.00 25.88 399 LYS R N 1
ATOM 10979 C CA . LYS C 1 400 ? 19.933 -44.725 57.701 1.00 28.62 399 LYS R CA 1
ATOM 10980 C C . LYS C 1 400 ? 19.221 -45.981 58.199 1.00 30.68 399 LYS R C 1
ATOM 10981 O O . LYS C 1 400 ? 19.372 -47.047 57.619 1.00 31.57 399 LYS R O 1
ATOM 10987 N N . GLU C 1 401 ? 18.443 -45.852 59.267 1.00 31.91 400 GLU R N 1
ATOM 10988 C CA . GLU C 1 401 ? 17.718 -46.982 59.825 1.00 34.60 400 GLU R CA 1
ATOM 10989 C C . GLU C 1 401 ? 16.264 -47.055 59.361 1.00 33.77 400 GLU R C 1
ATOM 10990 O O . GLU C 1 401 ? 15.493 -47.852 59.882 1.00 35.21 400 GLU R O 1
ATOM 10996 N N . GLY C 1 402 ? 15.885 -46.240 58.380 1.00 31.26 401 GLY R N 1
ATOM 10997 C CA . GLY C 1 402 ? 14.626 -46.454 57.651 1.00 30.56 401 GLY R CA 1
ATOM 10998 C C . GLY C 1 402 ? 13.582 -45.365 57.756 1.00 28.40 401 GLY R C 1
ATOM 10999 O O . GLY C 1 402 ? 12.549 -45.441 57.098 1.00 29.51 401 GLY R O 1
ATOM 11000 N N . ALA C 1 403 ? 13.841 -44.353 58.577 1.00 26.69 402 ALA R N 1
ATOM 11001 C CA . ALA C 1 403 ? 12.910 -43.234 58.714 1.00 25.57 402 ALA R CA 1
ATOM 11002 C C . ALA C 1 403 ? 12.869 -42.425 57.422 1.00 26.75 402 ALA R C 1
ATOM 11003 O O . ALA C 1 403 ? 13.912 -42.112 56.841 1.00 27.20 402 ALA R O 1
ATOM 11005 N N . ASP C 1 404 ? 11.659 -42.098 56.972 1.00 24.50 403 ASP R N 1
ATOM 11006 C CA . ASP C 1 404 ? 11.490 -41.392 55.722 1.00 23.84 403 ASP R CA 1
ATOM 11007 C C . ASP C 1 404 ? 11.476 -39.910 56.037 1.00 22.17 403 ASP R C 1
ATOM 11008 O O . ASP C 1 404 ? 10.424 -39.358 56.336 1.00 24.01 403 ASP R O 1
ATOM 11013 N N . VAL C 1 405 ? 12.636 -39.259 56.011 1.00 20.29 404 VAL R N 1
ATOM 11014 C CA . VAL C 1 405 ? 12.703 -37.862 56.425 1.00 18.56 404 VAL R CA 1
ATOM 11015 C C . VAL C 1 405 ? 13.018 -37.020 55.181 1.00 18.96 404 VAL R C 1
ATOM 11016 O O . VAL C 1 405 ? 14.000 -37.281 54.484 1.00 18.90 404 VAL R O 1
ATOM 11020 N N . ARG C 1 406 ? 12.183 -36.020 54.915 1.00 19.18 405 ARG R N 1
ATOM 11021 C CA . ARG C 1 406 ? 12.238 -35.264 53.650 1.00 19.39 405 ARG R CA 1
ATOM 11022 C C . ARG C 1 406 ? 12.933 -33.910 53.793 1.00 18.07 405 ARG R C 1
ATOM 11023 O O . ARG C 1 406 ? 13.218 -33.254 52.793 1.00 16.81 405 ARG R O 1
ATOM 11031 N N . GLY C 1 407 ? 13.183 -33.481 55.024 1.00 17.28 406 GLY R N 1
ATOM 11032 C CA . GLY C 1 407 ? 13.912 -32.239 55.261 1.00 16.68 406 GLY R CA 1
ATOM 11033 C C . GLY C 1 407 ? 14.071 -31.880 56.735 1.00 16.26 406 GLY R C 1
ATOM 11034 O O . GLY C 1 407 ? 13.529 -32.536 57.629 1.00 15.53 406 GLY R O 1
ATOM 11035 N N . TYR C 1 408 ? 14.858 -30.830 56.960 1.00 15.75 407 TYR R N 1
ATOM 11036 C CA . TYR C 1 408 ? 15.147 -30.293 58.285 1.00 15.16 407 TYR R CA 1
ATOM 11037 C C . TYR C 1 408 ? 14.924 -28.777 58.264 1.00 14.80 407 TYR R C 1
ATOM 11038 O O . TYR C 1 408 ? 15.582 -28.053 57.483 1.00 15.52 407 TYR R O 1
ATOM 11047 N N . LEU C 1 409 ? 13.989 -28.308 59.082 1.00 13.98 408 LEU R N 1
ATOM 11048 C CA . LEU C 1 409 ? 13.719 -26.874 59.189 1.00 13.73 408 LEU R CA 1
ATOM 11049 C C . LEU C 1 409 ? 14.076 -26.419 60.595 1.00 14.28 408 LEU R C 1
ATOM 11050 O O . LEU C 1 409 ? 13.467 -26.891 61.593 1.00 13.70 408 LEU R O 1
ATOM 11055 N N . HIS C 1 410 ? 15.023 -25.476 60.682 1.00 14.65 409 HIS R N 1
ATOM 11056 C CA . HIS C 1 410 ? 15.462 -24.952 61.976 1.00 15.69 409 HIS R CA 1
ATOM 11057 C C . HIS C 1 410 ? 14.416 -23.981 62.522 1.00 15.35 409 HIS R C 1
ATOM 11058 O O . HIS C 1 410 ? 13.722 -23.288 61.766 1.00 13.65 409 HIS R O 1
ATOM 11065 N N . TRP C 1 411 ? 14.272 -23.983 63.843 1.00 14.72 410 TRP R N 1
ATOM 11066 C CA . TRP C 1 411 ? 13.570 -22.928 64.545 1.00 14.88 410 TRP R CA 1
ATOM 11067 C C . TRP C 1 411 ? 14.614 -22.075 65.243 1.00 15.47 410 TRP R C 1
ATOM 11068 O O . TRP C 1 411 ? 15.116 -22.472 66.320 1.00 15.44 410 TRP R O 1
ATOM 11079 N N . SER C 1 412 ? 14.920 -20.899 64.703 1.00 14.18 411 SER R N 1
ATOM 11080 C CA . SER C 1 412 ? 14.379 -20.353 63.465 1.00 15.22 411 SER R CA 1
ATOM 11081 C C . SER C 1 412 ? 15.472 -19.584 62.766 1.00 15.36 411 SER R C 1
ATOM 11082 O O . SER C 1 412 ? 16.640 -19.578 63.205 1.00 14.64 411 SER R O 1
ATOM 11085 N N . LEU C 1 413 ? 15.111 -18.943 61.660 1.00 15.51 412 LEU R N 1
ATOM 11086 C CA . LEU C 1 413 ? 16.091 -18.114 60.965 1.00 15.91 412 LEU R CA 1
ATOM 11087 C C . LEU C 1 413 ? 16.514 -16.974 61.863 1.00 15.89 412 LEU R C 1
ATOM 11088 O O . LEU C 1 413 ? 17.702 -16.715 62.046 1.00 15.37 412 LEU R O 1
ATOM 11093 N N . THR C 1 414 ? 15.525 -16.299 62.424 1.00 17.00 413 THR R N 1
ATOM 11094 C CA . THR C 1 414 ? 15.772 -15.106 63.216 1.00 16.32 413 THR R CA 1
ATOM 11095 C C . THR C 1 414 ? 15.219 -15.255 64.616 1.00 16.18 413 THR R C 1
ATOM 11096 O O . THR C 1 414 ? 14.276 -16.009 64.825 1.00 15.39 413 THR R O 1
ATOM 11100 N N . ASP C 1 415 ? 15.797 -14.517 65.562 1.00 16.51 414 ASP R N 1
ATOM 11101 C CA . ASP C 1 415 ? 15.134 -14.279 66.858 1.00 15.86 414 ASP R CA 1
ATOM 11102 C C . ASP C 1 415 ? 13.734 -13.714 66.633 1.00 15.92 414 ASP R C 1
ATOM 11103 O O . ASP C 1 415 ? 13.464 -13.055 65.661 1.00 14.39 414 ASP R O 1
ATOM 11108 N N . ASN C 1 416 ? 12.833 -14.034 67.547 1.00 16.09 415 ASN R N 1
ATOM 11109 C CA . ASN C 1 416 ? 11.440 -13.690 67.399 1.00 15.87 415 ASN R CA 1
ATOM 11110 C C . ASN C 1 416 ? 10.747 -13.657 68.777 1.00 16.84 415 ASN R C 1
ATOM 11111 O O . ASN C 1 416 ? 11.414 -13.843 69.801 1.00 17.34 415 ASN R O 1
ATOM 11116 N N . TYR C 1 417 ? 9.433 -13.396 68.806 1.00 15.94 416 TYR R N 1
ATOM 11117 C CA . TYR C 1 417 ? 8.666 -13.273 70.072 1.00 16.44 416 TYR R CA 1
ATOM 11118 C C . TYR C 1 417 ? 8.287 -14.635 70.622 1.00 17.31 416 TYR R C 1
ATOM 11119 O O . TYR C 1 417 ? 7.441 -15.316 70.071 1.00 17.23 416 TYR R O 1
ATOM 11128 N N . GLU C 1 418 ? 8.920 -15.017 71.735 1.00 16.69 417 GLU R N 1
ATOM 11129 C CA . GLU C 1 418 ? 8.703 -16.323 72.367 1.00 17.13 417 GLU R CA 1
ATOM 11130 C C . GLU C 1 418 ? 7.563 -16.265 73.378 1.00 18.10 417 GLU R C 1
ATOM 11131 O O . GLU C 1 418 ? 7.734 -16.471 74.598 1.00 16.39 417 GLU R O 1
ATOM 11137 N N . TRP C 1 419 ? 6.374 -15.986 72.856 1.00 16.97 418 TRP R N 1
ATOM 11138 C CA . TRP C 1 419 ? 5.136 -16.199 73.577 1.00 17.02 418 TRP R CA 1
ATOM 11139 C C . TRP C 1 419 ? 5.191 -15.508 74.957 1.00 16.81 418 TRP R C 1
ATOM 11140 O O . TRP C 1 419 ? 5.474 -14.309 75.016 1.00 16.43 418 TRP R O 1
ATOM 11151 N N . ALA C 1 420 ? 4.921 -16.218 76.047 1.00 18.01 419 ALA R N 1
ATOM 11152 C CA . ALA C 1 420 ? 4.899 -15.576 77.377 1.00 18.27 419 ALA R CA 1
ATOM 11153 C C . ALA C 1 420 ? 6.299 -15.145 77.872 1.00 20.27 419 ALA R C 1
ATOM 11154 O O . ALA C 1 420 ? 6.406 -14.315 78.789 1.00 19.62 419 ALA R O 1
ATOM 11156 N N . GLN C 1 421 ? 7.353 -15.688 77.265 1.00 20.23 420 GLN R N 1
ATOM 11157 C CA . GLN C 1 421 ? 8.725 -15.282 77.605 1.00 21.95 420 GLN R CA 1
ATOM 11158 C C . GLN C 1 421 ? 9.195 -14.038 76.859 1.00 22.26 420 GLN R C 1
ATOM 11159 O O . GLN C 1 421 ? 10.255 -13.494 77.181 1.00 21.98 420 GLN R O 1
ATOM 11165 N N . GLY C 1 422 ? 8.436 -13.587 75.858 1.00 20.49 421 GLY R N 1
ATOM 11166 C CA . GLY C 1 422 ? 8.817 -12.394 75.114 1.00 19.39 421 GLY R CA 1
ATOM 11167 C C . GLY C 1 422 ? 10.136 -12.609 74.392 1.00 19.00 421 GLY R C 1
ATOM 11168 O O . GLY C 1 422 ? 10.418 -13.714 73.951 1.00 19.92 421 GLY R O 1
ATOM 11169 N N . PHE C 1 423 ? 10.939 -11.560 74.278 1.00 17.24 422 PHE R N 1
ATOM 11170 C CA . PHE C 1 423 ? 12.154 -11.642 73.433 1.00 18.12 422 PHE R CA 1
ATOM 11171 C C . PHE C 1 423 ? 13.379 -12.275 74.112 1.00 20.99 422 PHE R C 1
ATOM 11172 O O . PHE C 1 423 ? 14.407 -12.521 73.448 1.00 21.43 422 PHE R O 1
ATOM 11180 N N . ARG C 1 424 ? 13.272 -12.595 75.403 1.00 21.94 423 ARG R N 1
ATOM 11181 C CA . ARG C 1 424 ? 14.423 -13.170 76.122 1.00 23.33 423 ARG R CA 1
ATOM 11182 C C . ARG C 1 424 ? 14.952 -14.473 75.584 1.00 21.46 423 ARG R C 1
ATOM 11183 O O . ARG C 1 424 ? 16.133 -14.737 75.750 1.00 23.21 423 ARG R O 1
ATOM 11191 N N . MET C 1 425 ? 14.097 -15.291 74.965 1.00 19.28 424 MET R N 1
ATOM 11192 C CA . MET C 1 425 ? 14.499 -16.563 74.456 1.00 17.80 424 MET R CA 1
ATOM 11193 C C . MET C 1 425 ? 14.826 -16.363 72.973 1.00 18.35 424 MET R C 1
ATOM 11194 O O . MET C 1 425 ? 13.944 -16.093 72.187 1.00 18.60 424 MET R O 1
ATOM 11199 N N . ARG C 1 426 ? 16.098 -16.484 72.642 1.00 17.43 425 ARG R N 1
ATOM 11200 C CA . ARG C 1 426 ? 16.597 -16.109 71.321 1.00 18.69 425 ARG R CA 1
ATOM 11201 C C . ARG C 1 426 ? 17.014 -17.347 70.548 1.00 18.15 425 ARG R C 1
ATOM 11202 O O . ARG C 1 426 ? 18.080 -17.943 70.827 1.00 18.15 425 ARG R O 1
ATOM 11210 N N . PHE C 1 427 ? 16.148 -17.745 69.602 1.00 17.31 426 PHE R N 1
ATOM 11211 C CA . PHE C 1 427 ? 16.272 -19.004 68.858 1.00 16.02 426 PHE R CA 1
ATOM 11212 C C . PHE C 1 427 ? 16.909 -18.905 67.468 1.00 16.52 426 PHE R C 1
ATOM 11213 O O . PHE C 1 427 ? 17.079 -19.946 66.825 1.00 16.89 426 PHE R O 1
ATOM 11221 N N . GLY C 1 428 ? 17.254 -17.690 67.035 1.00 16.20 427 GLY R N 1
ATOM 11222 C CA . GLY C 1 428 ? 17.749 -17.451 65.686 1.00 15.95 427 GLY R CA 1
ATOM 11223 C C . GLY C 1 428 ? 19.137 -17.970 65.364 1.00 16.31 427 GLY R C 1
ATOM 11224 O O . GLY C 1 428 ? 20.026 -17.942 66.201 1.00 16.72 427 GLY R O 1
ATOM 11225 N N . LEU C 1 429 ? 19.318 -18.460 64.140 1.00 16.68 428 LEU R N 1
ATOM 11226 C CA . LEU C 1 429 ? 20.645 -18.491 63.527 1.00 17.08 428 LEU R CA 1
ATOM 11227 C C . LEU C 1 429 ? 21.122 -17.069 63.269 1.00 17.26 428 LEU R C 1
ATOM 11228 O O . LEU C 1 429 ? 22.308 -16.859 63.030 1.00 16.66 428 LEU R O 1
ATOM 11233 N N . VAL C 1 430 ? 20.190 -16.114 63.292 1.00 17.06 429 VAL R N 1
ATOM 11234 C CA . VAL C 1 430 ? 20.433 -14.682 63.047 1.00 16.89 429 VAL R CA 1
ATOM 11235 C C . VAL C 1 430 ? 19.879 -13.879 64.219 1.00 17.28 429 VAL R C 1
ATOM 11236 O O . VAL C 1 430 ? 18.712 -14.032 64.585 1.00 16.23 429 VAL R O 1
ATOM 11240 N N . TYR C 1 431 ? 20.737 -13.060 64.818 1.00 16.37 430 TYR R N 1
ATOM 11241 C CA . TYR C 1 431 ? 20.345 -12.175 65.896 1.00 16.18 430 TYR R CA 1
ATOM 11242 C C . TYR C 1 431 ? 19.576 -11.027 65.310 1.00 15.83 430 TYR R C 1
ATOM 11243 O O . TYR C 1 431 ? 19.955 -10.492 64.255 1.00 14.96 430 TYR R O 1
ATOM 11252 N N . VAL C 1 432 ? 18.484 -10.637 65.978 1.00 15.19 431 VAL R N 1
ATOM 11253 C CA . VAL C 1 432 ? 17.771 -9.442 65.604 1.00 15.01 431 VAL R CA 1
ATOM 11254 C C . VAL C 1 432 ? 17.807 -8.408 66.717 1.00 16.60 431 VAL R C 1
ATOM 11255 O O . VAL C 1 432 ? 17.473 -8.701 67.875 1.00 16.99 431 VAL R O 1
ATOM 11259 N N . ASP C 1 433 ? 18.213 -7.201 66.350 1.00 17.09 432 ASP R N 1
ATOM 11260 C CA . ASP C 1 433 ? 18.159 -6.049 67.259 1.00 18.04 432 ASP R CA 1
ATOM 11261 C C . ASP C 1 433 ? 16.749 -5.509 67.145 1.00 18.25 432 ASP R C 1
ATOM 11262 O O . ASP C 1 433 ? 16.403 -4.907 66.125 1.00 18.89 432 ASP R O 1
ATOM 11267 N N . PHE C 1 434 ? 15.912 -5.736 68.152 1.00 16.37 433 PHE R N 1
ATOM 11268 C CA . PHE C 1 434 ? 14.485 -5.376 67.978 1.00 18.20 433 PHE R CA 1
ATOM 11269 C C . PHE C 1 434 ? 14.206 -3.863 67.968 1.00 19.72 433 PHE R C 1
ATOM 11270 O O . PHE C 1 434 ? 13.111 -3.419 67.572 1.00 20.43 433 PHE R O 1
ATOM 11278 N N . GLU C 1 435 ? 15.199 -3.075 68.369 1.00 20.94 434 GLU R N 1
ATOM 11279 C CA . GLU C 1 435 ? 15.096 -1.632 68.304 1.00 24.05 434 GLU R CA 1
ATOM 11280 C C . GLU C 1 435 ? 15.217 -1.147 66.875 1.00 22.87 434 GLU R C 1
ATOM 11281 O O . GLU C 1 435 ? 14.405 -0.342 66.416 1.00 24.54 434 GLU R O 1
ATOM 11287 N N . THR C 1 436 ? 16.230 -1.625 66.173 1.00 21.17 435 THR R N 1
ATOM 11288 C CA . THR C 1 436 ? 16.521 -1.166 64.817 1.00 20.47 435 THR R CA 1
ATOM 11289 C C . THR C 1 436 ? 15.987 -2.087 63.708 1.00 19.99 435 THR R C 1
ATOM 11290 O O . THR C 1 436 ? 15.960 -1.699 62.537 1.00 20.51 435 THR R O 1
ATOM 11294 N N . LYS C 1 437 ? 15.570 -3.290 64.105 1.00 18.79 436 LYS R N 1
ATOM 11295 C CA . LYS C 1 437 ? 15.180 -4.402 63.207 1.00 17.85 436 LYS R CA 1
ATOM 11296 C C . LYS C 1 437 ? 16.310 -4.987 62.359 1.00 16.88 436 LYS R C 1
ATOM 11297 O O . LYS C 1 437 ? 16.045 -5.767 61.430 1.00 15.44 436 LYS R O 1
ATOM 11303 N N . LYS C 1 438 ? 17.552 -4.611 62.658 1.00 16.91 437 LYS R N 1
ATOM 11304 C CA . LYS C 1 438 ? 18.695 -5.090 61.891 1.00 16.85 437 LYS R CA 1
ATOM 11305 C C . LYS C 1 438 ? 18.983 -6.548 62.217 1.00 15.93 437 LYS R C 1
ATOM 11306 O O . LYS C 1 438 ? 18.812 -6.981 63.355 1.00 15.08 437 LYS R O 1
ATOM 11312 N N . ARG C 1 439 ? 19.447 -7.273 61.192 1.00 15.79 438 ARG R N 1
ATOM 11313 C CA . ARG C 1 439 ? 19.781 -8.697 61.250 1.00 15.77 438 ARG R CA 1
ATOM 11314 C C . ARG C 1 439 ? 21.269 -8.938 61.174 1.00 16.69 438 ARG R C 1
ATOM 11315 O O . ARG C 1 439 ? 21.954 -8.470 60.261 1.00 16.38 438 ARG R O 1
ATOM 11323 N N . TYR C 1 440 ? 21.761 -9.732 62.116 1.00 16.67 439 TYR R N 1
ATOM 11324 C CA . TYR C 1 440 ? 23.182 -10.071 62.191 1.00 17.34 439 TYR R CA 1
ATOM 11325 C C . TYR C 1 440 ? 23.357 -11.582 62.265 1.00 17.64 439 TYR R C 1
ATOM 11326 O O . TYR C 1 440 ? 22.752 -12.246 63.111 1.00 16.98 439 TYR R O 1
ATOM 11335 N N . LEU C 1 441 ? 24.164 -12.142 61.362 1.00 17.52 440 LEU R N 1
ATOM 11336 C CA . LEU C 1 441 ? 24.449 -13.578 61.395 1.00 18.98 440 LEU R CA 1
ATOM 11337 C C . LEU C 1 441 ? 25.183 -13.974 62.665 1.00 19.54 440 LEU R C 1
ATOM 11338 O O . LEU C 1 441 ? 26.085 -13.264 63.120 1.00 20.49 440 LEU R O 1
ATOM 11343 N N . ARG C 1 442 ? 24.772 -15.098 63.241 1.00 18.69 441 ARG R N 1
ATOM 11344 C CA . ARG C 1 442 ? 25.594 -15.794 64.221 1.00 17.89 441 ARG R CA 1
ATOM 11345 C C . ARG C 1 442 ? 26.449 -16.805 63.478 1.00 16.59 441 ARG R C 1
ATOM 11346 O O . ARG C 1 442 ? 26.095 -17.221 62.378 1.00 16.93 441 ARG R O 1
ATOM 11354 N N . PRO C 1 443 ? 27.579 -17.247 64.069 1.00 16.88 442 PRO R N 1
ATOM 11355 C CA . PRO C 1 443 ? 28.387 -18.287 63.422 1.00 17.99 442 PRO R CA 1
ATOM 11356 C C . PRO C 1 443 ? 27.591 -19.545 63.098 1.00 18.49 442 PRO R C 1
ATOM 11357 O O . PRO C 1 443 ? 27.825 -20.151 62.057 1.00 18.73 442 PRO R O 1
ATOM 11361 N N . SER C 1 444 ? 26.637 -19.916 63.948 1.00 17.96 443 SER R N 1
ATOM 11362 C CA . SER C 1 444 ? 25.820 -21.089 63.641 1.00 17.45 443 SER R CA 1
ATOM 11363 C C . SER C 1 444 ? 25.135 -20.981 62.257 1.00 16.39 443 SER R C 1
ATOM 11364 O O . SER C 1 444 ? 24.944 -22.004 61.602 1.00 16.22 443 SER R O 1
ATOM 11367 N N . ALA C 1 445 ? 24.792 -19.772 61.803 1.00 16.21 444 ALA R N 1
ATOM 11368 C CA . ALA C 1 445 ? 24.251 -19.588 60.442 1.00 16.37 444 ALA R CA 1
ATOM 11369 C C . ALA C 1 445 ? 25.223 -20.046 59.361 1.00 16.43 444 ALA R C 1
ATOM 11370 O O . ALA C 1 445 ? 24.828 -20.655 58.361 1.00 15.78 444 ALA R O 1
ATOM 11372 N N . LEU C 1 446 ? 26.500 -19.743 59.573 1.00 16.78 445 LEU R N 1
ATOM 11373 C CA . LEU C 1 446 ? 27.540 -20.105 58.617 1.00 17.16 445 LEU R CA 1
ATOM 11374 C C . LEU C 1 446 ? 27.827 -21.608 58.636 1.00 17.16 445 LEU R C 1
ATOM 11375 O O . LEU C 1 446 ? 28.168 -22.191 57.603 1.00 17.02 445 LEU R O 1
ATOM 11380 N N . VAL C 1 447 ? 27.660 -22.243 59.792 1.00 15.67 446 VAL R N 1
ATOM 11381 C CA . VAL C 1 447 ? 27.687 -23.698 59.875 1.00 15.60 446 VAL R CA 1
ATOM 11382 C C . VAL C 1 447 ? 26.537 -24.290 59.070 1.00 15.41 446 VAL R C 1
ATOM 11383 O O . VAL C 1 447 ? 26.691 -25.240 58.340 1.00 15.99 446 VAL R O 1
ATOM 11387 N N . PHE C 1 448 ? 25.363 -23.697 59.206 1.00 15.45 447 PHE R N 1
ATOM 11388 C CA . PHE C 1 448 ? 24.217 -24.141 58.430 1.00 15.80 447 PHE R CA 1
ATOM 11389 C C . PHE C 1 448 ? 24.493 -24.015 56.936 1.00 15.66 447 PHE R C 1
ATOM 11390 O O . PHE C 1 448 ? 24.227 -24.948 56.174 1.00 15.05 447 PHE R O 1
ATOM 11398 N N . ARG C 1 449 ? 25.017 -22.856 56.527 1.00 15.85 448 ARG R N 1
ATOM 11399 C CA . ARG C 1 449 ? 25.340 -22.602 55.115 1.00 16.37 448 ARG R CA 1
ATOM 11400 C C . ARG C 1 449 ? 26.213 -23.690 54.534 1.00 16.49 448 ARG R C 1
ATOM 11401 O O . ARG C 1 449 ? 25.935 -24.162 53.444 1.00 17.59 448 ARG R O 1
ATOM 11409 N N . GLU C 1 450 ? 27.274 -24.099 55.236 1.00 16.86 449 GLU R N 1
ATOM 11410 C CA . GLU C 1 450 ? 28.149 -25.170 54.708 1.00 16.73 449 GLU R CA 1
ATOM 11411 C C . GLU C 1 450 ? 27.383 -26.473 54.535 1.00 16.50 449 GLU R C 1
ATOM 11412 O O . GLU C 1 450 ? 27.507 -27.129 53.507 1.00 17.09 449 GLU R O 1
ATOM 11418 N N . ILE C 1 451 ? 26.583 -26.846 55.528 1.00 15.48 450 ILE R N 1
ATOM 11419 C CA . ILE C 1 451 ? 25.906 -28.153 55.482 1.00 15.63 450 ILE R CA 1
ATOM 11420 C C . ILE C 1 451 ? 24.872 -28.159 54.372 1.00 15.14 450 ILE R C 1
ATOM 11421 O O . ILE C 1 451 ? 24.823 -29.102 53.576 1.00 15.78 450 ILE R O 1
ATOM 11426 N N . ALA C 1 452 ? 24.058 -27.101 54.317 1.00 15.01 451 ALA R N 1
ATOM 11427 C CA . ALA C 1 452 ? 22.936 -27.007 53.378 1.00 16.31 451 ALA R CA 1
ATOM 11428 C C . ALA C 1 452 ? 23.430 -26.915 51.941 1.00 17.40 451 ALA R C 1
ATOM 11429 O O . ALA C 1 452 ? 22.860 -27.524 51.025 1.00 17.66 451 ALA R O 1
ATOM 11431 N N . THR C 1 453 ? 24.478 -26.125 51.744 1.00 17.98 452 THR R N 1
ATOM 11432 C CA . THR C 1 453 ? 25.000 -25.889 50.402 1.00 19.71 452 THR R CA 1
ATOM 11433 C C . THR C 1 453 ? 25.620 -27.174 49.865 1.00 20.95 452 THR R C 1
ATOM 11434 O O . THR C 1 453 ? 25.432 -27.509 48.684 1.00 22.83 452 THR R O 1
ATOM 11438 N N . GLN C 1 454 ? 26.316 -27.913 50.732 1.00 20.25 453 GLN R N 1
ATOM 11439 C CA . GLN C 1 454 ? 26.983 -29.172 50.363 1.00 21.57 453 GLN R CA 1
ATOM 11440 C C . GLN C 1 454 ? 26.095 -30.440 50.500 1.00 22.11 453 GLN R C 1
ATOM 11441 O O . GLN C 1 454 ? 26.500 -31.535 50.069 1.00 22.56 453 GLN R O 1
ATOM 11447 N N . LYS C 1 455 ? 24.889 -30.279 51.057 1.00 22.45 454 LYS R N 1
ATOM 11448 C CA . LYS C 1 455 ? 23.923 -31.386 51.285 1.00 22.27 454 LYS R CA 1
ATOM 11449 C C . LYS C 1 455 ? 24.536 -32.524 52.117 1.00 21.45 454 LYS R C 1
ATOM 11450 O O . LYS C 1 455 ? 24.215 -33.720 51.929 1.00 21.15 454 LYS R O 1
ATOM 11456 N N . GLU C 1 456 ? 25.399 -32.149 53.061 1.00 21.03 455 GLU R N 1
ATOM 11457 C CA . GLU C 1 456 ? 26.137 -33.121 53.858 1.00 21.14 455 GLU R CA 1
ATOM 11458 C C . GLU C 1 456 ? 26.656 -32.489 55.142 1.00 21.26 455 GLU R C 1
ATOM 11459 O O . GLU C 1 456 ? 26.886 -31.259 55.209 1.00 20.47 455 GLU R O 1
ATOM 11465 N N . ILE C 1 457 ? 26.880 -33.337 56.139 1.00 20.57 456 ILE R N 1
ATOM 11466 C CA . ILE C 1 457 ? 27.771 -33.000 57.235 1.00 20.26 456 ILE R CA 1
ATOM 11467 C C . ILE C 1 457 ? 29.126 -33.535 56.841 1.00 20.44 456 ILE R C 1
ATOM 11468 O O . ILE C 1 457 ? 29.338 -34.732 56.925 1.00 20.35 456 ILE R O 1
ATOM 11473 N N . PRO C 1 458 ? 30.043 -32.660 56.389 1.00 21.28 457 PRO R N 1
ATOM 11474 C CA . PRO C 1 458 ? 31.386 -33.192 56.099 1.00 22.33 457 PRO R CA 1
ATOM 11475 C C . PRO C 1 458 ? 32.144 -33.592 57.346 1.00 21.91 457 PRO R C 1
ATOM 11476 O O . PRO C 1 458 ? 31.844 -33.128 58.456 1.00 19.56 457 PRO R O 1
ATOM 11480 N N . GLU C 1 459 ? 33.151 -34.433 57.160 1.00 22.86 458 GLU R N 1
ATOM 11481 C CA . GLU C 1 459 ? 33.967 -34.854 58.275 1.00 23.70 458 GLU R CA 1
ATOM 11482 C C . GLU C 1 459 ? 34.515 -33.659 59.049 1.00 21.98 458 GLU R C 1
ATOM 11483 O O . GLU C 1 459 ? 34.651 -33.727 60.252 1.00 21.20 458 GLU R O 1
ATOM 11489 N N . GLU C 1 460 ? 34.842 -32.575 58.365 1.00 22.81 459 GLU R N 1
ATOM 11490 C CA . GLU C 1 460 ? 35.423 -31.431 59.056 1.00 21.64 459 GLU R CA 1
ATOM 11491 C C . GLU C 1 460 ? 34.472 -30.760 60.043 1.00 22.12 459 GLU R C 1
ATOM 11492 O O . GLU C 1 460 ? 34.912 -29.919 60.813 1.00 19.17 459 GLU R O 1
ATOM 11498 N N . LEU C 1 461 ? 33.181 -31.122 60.010 1.00 20.34 460 LEU R N 1
ATOM 11499 C CA . LEU C 1 461 ? 32.205 -30.620 60.999 1.00 21.87 460 LEU R CA 1
ATOM 11500 C C . LEU C 1 461 ? 31.824 -31.674 62.062 1.00 22.83 460 LEU R C 1
ATOM 11501 O O . LEU C 1 461 ? 30.985 -31.416 62.934 1.00 22.01 460 LEU R O 1
ATOM 11506 N N . ALA C 1 462 ? 32.495 -32.825 62.033 1.00 24.42 461 ALA R N 1
ATOM 11507 C CA . ALA C 1 462 ? 32.233 -33.923 62.991 1.00 25.64 461 ALA R CA 1
ATOM 11508 C C . ALA C 1 462 ? 32.466 -33.576 64.459 1.00 26.78 461 ALA R C 1
ATOM 11509 O O . ALA C 1 462 ? 31.844 -34.172 65.336 1.00 27.70 461 ALA R O 1
ATOM 11511 N N . HIS C 1 463 ? 33.354 -32.626 64.737 1.00 26.60 462 HIS R N 1
ATOM 11512 C CA . HIS C 1 463 ? 33.653 -32.205 66.113 1.00 28.46 462 HIS R CA 1
ATOM 11513 C C . HIS C 1 463 ? 32.479 -31.390 66.671 1.00 27.16 462 HIS R C 1
ATOM 11514 O O . HIS C 1 463 ? 32.384 -31.169 67.876 1.00 29.02 462 HIS R O 1
ATOM 11521 N N . LEU C 1 464 ? 31.594 -30.948 65.778 1.00 23.83 463 LEU R N 1
ATOM 11522 C CA . LEU C 1 464 ? 30.433 -30.170 66.147 1.00 23.61 463 LEU R CA 1
ATOM 11523 C C . LEU C 1 464 ? 29.248 -31.093 66.427 1.00 22.26 463 LEU R C 1
ATOM 11524 O O . LEU C 1 464 ? 28.393 -30.739 67.201 1.00 22.26 463 LEU R O 1
ATOM 11529 N N . ALA C 1 465 ? 29.227 -32.266 65.798 1.00 23.36 464 ALA R N 1
ATOM 11530 C CA . ALA C 1 465 ? 28.263 -33.334 66.081 1.00 25.33 464 ALA R CA 1
ATOM 11531 C C . ALA C 1 465 ? 28.517 -33.993 67.424 1.00 27.18 464 ALA R C 1
ATOM 11532 O O . ALA C 1 465 ? 27.597 -34.523 68.061 1.00 28.16 464 ALA R O 1
ATOM 11534 N N . ASP C 1 466 ? 29.782 -33.990 67.827 1.00 27.98 465 ASP R N 1
ATOM 11535 C CA . ASP C 1 466 ? 30.234 -34.663 69.032 1.00 28.92 465 ASP R CA 1
ATOM 11536 C C . ASP C 1 466 ? 29.923 -33.744 70.193 1.00 29.73 465 ASP R C 1
ATOM 11537 O O . ASP C 1 466 ? 30.310 -32.576 70.171 1.00 32.72 465 ASP R O 1
ATOM 11542 N N . LEU C 1 467 ? 29.186 -34.243 71.178 1.00 29.56 466 LEU R N 1
ATOM 11543 C CA . LEU C 1 467 ? 28.854 -33.425 72.348 1.00 29.54 466 LEU R CA 1
ATOM 11544 C C . LEU C 1 467 ? 29.733 -33.742 73.566 1.00 30.72 466 LEU R C 1
ATOM 11545 O O . LEU C 1 467 ? 29.643 -33.059 74.582 1.00 29.94 466 LEU R O 1
ATOM 11550 N N . LYS C 1 468 ? 30.601 -34.746 73.450 1.00 33.79 467 LYS R N 1
ATOM 11551 C CA . LYS C 1 468 ? 31.479 -35.149 74.552 1.00 36.26 467 LYS R CA 1
ATOM 11552 C C . LYS C 1 468 ? 32.310 -33.978 75.090 1.00 36.38 467 LYS R C 1
ATOM 11553 O O . LYS C 1 468 ? 32.552 -33.896 76.292 1.00 37.39 467 LYS R O 1
ATOM 11559 N N . PHE C 1 469 ? 32.730 -33.063 74.215 1.00 34.37 468 PHE R N 1
ATOM 11560 C CA . PHE C 1 469 ? 33.589 -31.946 74.629 1.00 34.17 468 PHE R CA 1
ATOM 11561 C C . PHE C 1 469 ? 32.851 -30.815 75.362 1.00 33.66 468 PHE R C 1
ATOM 11562 O O . PHE C 1 469 ? 33.479 -30.068 76.116 1.00 33.93 468 PHE R O 1
ATOM 11570 N N . VAL C 1 470 ? 31.534 -30.695 75.144 1.00 32.00 469 VAL R N 1
ATOM 11571 C CA . VAL C 1 470 ? 30.697 -29.683 75.833 1.00 29.58 469 VAL R CA 1
ATOM 11572 C C . VAL C 1 470 ? 29.908 -30.251 77.020 1.00 30.84 469 VAL R C 1
ATOM 11573 O O . VAL C 1 470 ? 29.154 -29.525 77.683 1.00 29.32 469 VAL R O 1
ATOM 11577 N N . THR C 1 471 ? 30.082 -31.549 77.273 1.00 32.48 470 THR R N 1
ATOM 11578 C CA . THR C 1 471 ? 29.380 -32.253 78.339 1.00 34.15 470 THR R CA 1
ATOM 11579 C C . THR C 1 471 ? 30.260 -32.427 79.578 1.00 37.47 470 THR R C 1
ATOM 11580 O O . THR C 1 471 ? 31.382 -32.898 79.460 1.00 36.73 470 THR R O 1
ATOM 11584 N N . ARG C 1 472 ? 29.732 -32.070 80.751 1.00 42.14 471 ARG R N 1
ATOM 11585 C CA . ARG C 1 472 ? 30.440 -32.242 82.035 1.00 46.70 471 ARG R CA 1
ATOM 11586 C C . ARG C 1 472 ? 30.641 -33.703 82.420 1.00 49.00 471 ARG R C 1
ATOM 11587 O O . ARG C 1 472 ? 29.737 -34.528 82.265 1.00 48.28 471 ARG R O 1
ATOM 11595 N N . LYS C 1 473 ? 31.813 -33.980 82.990 1.00 54.94 472 LYS R N 1
ATOM 11596 C CA . LYS C 1 473 ? 32.252 -35.333 83.364 1.00 58.86 472 LYS R CA 1
ATOM 11597 C C . LYS C 1 473 ? 31.883 -36.388 82.314 1.00 61.91 472 LYS R C 1
ATOM 11598 O O . LYS C 1 473 ? 31.568 -37.541 82.622 1.00 67.88 472 LYS R O 1
ATOM 11605 N N . ALA D 1 2 ? 32.398 -2.652 56.274 1.00 27.48 1 ALA S N 1
ATOM 11606 C CA . ALA D 1 2 ? 33.822 -2.203 56.295 1.00 25.65 1 ALA S CA 1
ATOM 11607 C C . ALA D 1 2 ? 34.590 -2.988 55.232 1.00 24.81 1 ALA S C 1
ATOM 11608 O O . ALA D 1 2 ? 34.837 -4.188 55.401 1.00 23.09 1 ALA S O 1
ATOM 11610 N N . LYS D 1 3 ? 34.935 -2.315 54.139 1.00 23.41 2 LYS S N 1
ATOM 11611 C CA . LYS D 1 3 ? 35.580 -2.958 53.003 1.00 23.61 2 LYS S CA 1
ATOM 11612 C C . LYS D 1 3 ? 37.094 -2.800 53.063 1.00 22.52 2 LYS S C 1
ATOM 11613 O O . LYS D 1 3 ? 37.607 -1.742 53.425 1.00 23.45 2 LYS S O 1
ATOM 11619 N N . PHE D 1 4 ? 37.802 -3.865 52.717 1.00 20.80 3 PHE S N 1
ATOM 11620 C CA . PHE D 1 4 ? 39.248 -3.823 52.651 1.00 20.04 3 PHE S CA 1
ATOM 11621 C C . PHE D 1 4 ? 39.686 -3.586 51.209 1.00 20.23 3 PHE S C 1
ATOM 11622 O O . PHE D 1 4 ? 38.945 -3.884 50.268 1.00 20.12 3 PHE S O 1
ATOM 11630 N N . PRO D 1 5 ? 40.890 -3.025 51.018 1.00 20.69 4 PRO S N 1
ATOM 11631 C CA . PRO D 1 5 ? 41.419 -2.911 49.659 1.00 21.84 4 PRO S CA 1
ATOM 11632 C C . PRO D 1 5 ? 41.422 -4.243 48.923 1.00 23.09 4 PRO S C 1
ATOM 11633 O O . PRO D 1 5 ? 41.555 -5.294 49.546 1.00 21.27 4 PRO S O 1
ATOM 11637 N N . LYS D 1 6 ? 41.293 -4.185 47.598 1.00 24.75 5 LYS S N 1
ATOM 11638 C CA . LYS D 1 6 ? 41.213 -5.390 46.784 1.00 27.95 5 LYS S CA 1
ATOM 11639 C C . LYS D 1 6 ? 42.444 -6.291 46.935 1.00 26.54 5 LYS S C 1
ATOM 11640 O O . LYS D 1 6 ? 42.318 -7.512 46.872 1.00 27.12 5 LYS S O 1
ATOM 11646 N N . ASN D 1 7 ? 43.620 -5.702 47.141 1.00 25.31 6 ASN S N 1
ATOM 11647 C CA . ASN D 1 7 ? 44.852 -6.486 47.323 1.00 25.53 6 ASN S CA 1
ATOM 11648 C C . ASN D 1 7 ? 45.271 -6.734 48.784 1.00 23.13 6 ASN S C 1
ATOM 11649 O O . ASN D 1 7 ? 46.368 -7.261 49.037 1.00 20.98 6 ASN S O 1
ATOM 11654 N N . PHE D 1 8 ? 44.421 -6.348 49.731 1.00 20.07 7 PHE S N 1
ATOM 11655 C CA . PHE D 1 8 ? 44.659 -6.645 51.157 1.00 18.52 7 PHE S CA 1
ATOM 11656 C C . PHE D 1 8 ? 44.636 -8.168 51.338 1.00 18.25 7 PHE S C 1
ATOM 11657 O O . PHE D 1 8 ? 43.673 -8.817 50.955 1.00 18.45 7 PHE S O 1
ATOM 11665 N N . MET D 1 9 ? 45.684 -8.712 51.942 1.00 17.44 8 MET S N 1
ATOM 11666 C CA . MET D 1 9 ? 45.835 -10.152 52.080 1.00 17.50 8 MET S CA 1
ATOM 11667 C C . MET D 1 9 ? 45.185 -10.720 53.354 1.00 16.32 8 MET S C 1
ATOM 11668 O O . MET D 1 9 ? 45.197 -10.073 54.416 1.00 16.03 8 MET S O 1
ATOM 11673 N N . PHE D 1 10 ? 44.648 -11.929 53.238 1.00 15.16 9 PHE S N 1
ATOM 11674 C CA . PHE D 1 10 ? 44.090 -12.654 54.371 1.00 15.01 9 PHE S CA 1
ATOM 11675 C C . PHE D 1 10 ? 44.794 -13.970 54.447 1.00 14.78 9 PHE S C 1
ATOM 11676 O O . PHE D 1 10 ? 45.004 -14.589 53.427 1.00 14.36 9 PHE S O 1
ATOM 11684 N N . GLY D 1 11 ? 45.170 -14.390 55.652 1.00 13.23 10 GLY S N 1
ATOM 11685 C CA . GLY D 1 11 ? 45.784 -15.697 55.784 1.00 13.89 10 GLY S CA 1
ATOM 11686 C C . GLY D 1 11 ? 46.133 -16.104 57.185 1.00 13.19 10 GLY S C 1
ATOM 11687 O O . GLY D 1 11 ? 45.419 -15.801 58.132 1.00 13.08 10 GLY S O 1
ATOM 11688 N N . TYR D 1 12 ? 47.271 -16.775 57.315 1.00 13.50 11 TYR S N 1
ATOM 11689 C CA . TYR D 1 12 ? 47.703 -17.285 58.619 1.00 12.91 11 TYR S CA 1
ATOM 11690 C C . TYR D 1 12 ? 49.203 -17.409 58.658 1.00 13.10 11 TYR S C 1
ATOM 11691 O O . TYR D 1 12 ? 49.866 -17.300 57.615 1.00 12.04 11 TYR S O 1
ATOM 11700 N N . SER D 1 13 ? 49.721 -17.625 59.871 1.00 12.73 12 SER S N 1
ATOM 11701 C CA . SER D 1 13 ? 51.140 -17.799 60.120 1.00 13.25 12 SER S CA 1
ATOM 11702 C C . SER D 1 13 ? 51.392 -19.116 60.846 1.00 13.60 12 SER S C 1
ATOM 11703 O O . SER D 1 13 ? 50.558 -19.582 61.645 1.00 14.74 12 SER S O 1
ATOM 11706 N N . TRP D 1 14 ? 52.550 -19.713 60.567 1.00 13.29 13 TRP S N 1
ATOM 11707 C CA . TRP D 1 14 ? 53.005 -20.906 61.223 1.00 13.16 13 TRP S CA 1
ATOM 11708 C C . TRP D 1 14 ? 54.528 -20.803 61.490 1.00 13.05 13 TRP S C 1
ATOM 11709 O O . TRP D 1 14 ? 55.243 -19.995 60.868 1.00 13.03 13 TRP S O 1
ATOM 11720 N N . SER D 1 15 ? 54.972 -21.599 62.449 1.00 12.89 14 SER S N 1
ATOM 11721 C CA . SER D 1 15 ? 56.402 -21.821 62.751 1.00 14.26 14 SER S CA 1
ATOM 11722 C C . SER D 1 15 ? 56.815 -23.282 62.630 1.00 14.24 14 SER S C 1
ATOM 11723 O O . SER D 1 15 ? 56.023 -24.195 62.775 1.00 13.27 14 SER S O 1
ATOM 11726 N N . GLY D 1 16 ? 58.087 -23.533 62.351 1.00 15.00 15 GLY S N 1
ATOM 11727 C CA . GLY D 1 16 ? 58.523 -24.921 62.255 1.00 15.05 15 GLY S CA 1
ATOM 11728 C C . GLY D 1 16 ? 58.334 -25.803 63.468 1.00 15.50 15 GLY S C 1
ATOM 11729 O O . GLY D 1 16 ? 57.825 -26.925 63.364 1.00 16.44 15 GLY S O 1
ATOM 11730 N N . PHE D 1 17 ? 58.763 -25.312 64.625 1.00 15.33 16 PHE S N 1
ATOM 11731 C CA . PHE D 1 17 ? 58.790 -26.123 65.837 1.00 15.96 16 PHE S CA 1
ATOM 11732 C C . PHE D 1 17 ? 57.375 -26.539 66.243 1.00 15.00 16 PHE S C 1
ATOM 11733 O O . PHE D 1 17 ? 57.164 -27.688 66.695 1.00 14.70 16 PHE S O 1
ATOM 11741 N N . GLN D 1 18 ? 56.429 -25.606 66.120 1.00 14.22 17 GLN S N 1
ATOM 11742 C CA . GLN D 1 18 ? 55.084 -25.811 66.651 1.00 15.23 17 GLN S CA 1
ATOM 11743 C C . GLN D 1 18 ? 54.171 -26.615 65.728 1.00 14.08 17 GLN S C 1
ATOM 11744 O O . GLN D 1 18 ? 53.198 -27.114 66.167 1.00 13.85 17 GLN S O 1
ATOM 11750 N N . PHE D 1 19 ? 54.506 -26.720 64.450 1.00 14.63 18 PHE S N 1
ATOM 11751 C CA . PHE D 1 19 ? 53.620 -27.294 63.452 1.00 14.59 18 PHE S CA 1
ATOM 11752 C C . PHE D 1 19 ? 54.170 -28.529 62.714 1.00 14.71 18 PHE S C 1
ATOM 11753 O O . PHE D 1 19 ? 53.414 -29.443 62.401 1.00 13.85 18 PHE S O 1
ATOM 11761 N N . GLU D 1 20 ? 55.467 -28.531 62.385 1.00 14.65 19 GLU S N 1
ATOM 11762 C CA . GLU D 1 20 ? 56.045 -29.594 61.534 1.00 15.02 19 GLU S CA 1
ATOM 11763 C C . GLU D 1 20 ? 55.948 -31.032 62.037 1.00 15.62 19 GLU S C 1
ATOM 11764 O O . GLU D 1 20 ? 55.679 -31.927 61.269 1.00 13.78 19 GLU S O 1
ATOM 11770 N N . MET D 1 21 ? 56.178 -31.243 63.334 1.00 15.51 20 MET S N 1
ATOM 11771 C CA . MET D 1 21 ? 56.342 -32.566 63.841 1.00 17.02 20 MET S CA 1
ATOM 11772 C C . MET D 1 21 ? 55.013 -33.170 64.228 1.00 16.62 20 MET S C 1
ATOM 11773 O O . MET D 1 21 ? 54.023 -32.443 64.375 1.00 18.44 20 MET S O 1
ATOM 11778 N N . GLY D 1 22 ? 54.999 -34.495 64.366 1.00 18.06 21 GLY S N 1
ATOM 11779 C CA . GLY D 1 22 ? 53.772 -35.225 64.694 1.00 18.94 21 GLY S CA 1
ATOM 11780 C C . GLY D 1 22 ? 53.682 -36.619 64.112 1.00 21.06 21 GLY S C 1
ATOM 11781 O O . GLY D 1 22 ? 53.006 -37.490 64.672 1.00 20.83 21 GLY S O 1
ATOM 11782 N N . LEU D 1 23 ? 54.318 -36.831 62.966 1.00 20.44 22 LEU S N 1
ATOM 11783 C CA . LEU D 1 23 ? 54.343 -38.140 62.335 1.00 23.78 22 LEU S CA 1
ATOM 11784 C C . LEU D 1 23 ? 55.793 -38.548 62.066 1.00 25.84 22 LEU S C 1
ATOM 11785 O O . LEU D 1 23 ? 56.679 -37.686 61.971 1.00 25.24 22 LEU S O 1
ATOM 11790 N N . PRO D 1 24 ? 56.047 -39.868 61.963 1.00 28.65 23 PRO S N 1
ATOM 11791 C CA . PRO D 1 24 ? 57.426 -40.338 61.793 1.00 30.07 23 PRO S CA 1
ATOM 11792 C C . PRO D 1 24 ? 58.155 -39.664 60.622 1.00 30.92 23 PRO S C 1
ATOM 11793 O O . PRO D 1 24 ? 57.546 -39.399 59.582 1.00 30.02 23 PRO S O 1
ATOM 11797 N N . GLY D 1 25 ? 59.441 -39.365 60.813 1.00 31.94 24 GLY S N 1
ATOM 11798 C CA . GLY D 1 25 ? 60.288 -38.813 59.753 1.00 31.72 24 GLY S CA 1
ATOM 11799 C C . GLY D 1 25 ? 60.541 -37.318 59.861 1.00 30.36 24 GLY S C 1
ATOM 11800 O O . GLY D 1 25 ? 61.364 -36.767 59.118 1.00 32.79 24 GLY S O 1
ATOM 11801 N N . SER D 1 26 ? 59.863 -36.654 60.795 1.00 26.85 25 SER S N 1
ATOM 11802 C CA . SER D 1 26 ? 59.912 -35.186 60.877 1.00 25.31 25 SER S CA 1
ATOM 11803 C C . SER D 1 26 ? 60.646 -34.648 62.102 1.00 25.55 25 SER S C 1
ATOM 11804 O O . SER D 1 26 ? 60.808 -33.435 62.229 1.00 22.98 25 SER S O 1
ATOM 11807 N N . GLU D 1 27 ? 61.073 -35.521 63.016 1.00 25.81 26 GLU S N 1
ATOM 11808 C CA . GLU D 1 27 ? 61.727 -35.044 64.241 1.00 26.63 26 GLU S CA 1
ATOM 11809 C C . GLU D 1 27 ? 63.075 -34.354 63.934 1.00 26.74 26 GLU S C 1
ATOM 11810 O O . GLU D 1 27 ? 63.828 -34.838 63.086 1.00 25.63 26 GLU S O 1
ATOM 11816 N N . VAL D 1 28 ? 63.337 -33.234 64.624 1.00 25.15 27 VAL S N 1
ATOM 11817 C CA . VAL D 1 28 ? 64.541 -32.423 64.454 1.00 25.35 27 VAL S CA 1
ATOM 11818 C C . VAL D 1 28 ? 65.059 -32.005 65.810 1.00 23.69 27 VAL S C 1
ATOM 11819 O O . VAL D 1 28 ? 64.306 -31.504 66.648 1.00 24.94 27 VAL S O 1
ATOM 11823 N N . GLU D 1 29 ? 66.342 -32.159 66.012 1.00 20.07 28 GLU S N 1
ATOM 11824 C CA . GLU D 1 29 ? 66.947 -31.693 67.259 1.00 22.33 28 GLU S CA 1
ATOM 11825 C C . GLU D 1 29 ? 67.313 -30.216 67.207 1.00 20.84 28 GLU S C 1
ATOM 11826 O O . GLU D 1 29 ? 67.639 -29.673 66.148 1.00 20.87 28 GLU S O 1
ATOM 11832 N N . SER D 1 30 ? 67.178 -29.566 68.356 1.00 18.13 29 SER S N 1
ATOM 11833 C CA . SER D 1 30 ? 67.422 -28.144 68.546 1.00 17.38 29 SER S CA 1
ATOM 11834 C C . SER D 1 30 ? 67.492 -27.886 70.038 1.00 17.60 29 SER S C 1
ATOM 11835 O O . SER D 1 30 ? 67.185 -28.763 70.859 1.00 18.63 29 SER S O 1
ATOM 11838 N N . ASP D 1 31 ? 67.904 -26.688 70.400 1.00 17.14 30 ASP S N 1
ATOM 11839 C CA . ASP D 1 31 ? 67.872 -26.277 71.798 1.00 16.95 30 ASP S CA 1
ATOM 11840 C C . ASP D 1 31 ? 66.446 -26.445 72.404 1.00 18.23 30 ASP S C 1
ATOM 11841 O O . ASP D 1 31 ? 66.290 -27.002 73.500 1.00 17.76 30 ASP S O 1
ATOM 11846 N N . TRP D 1 32 ? 65.412 -26.044 71.669 1.00 17.13 31 TRP S N 1
ATOM 11847 C CA . TRP D 1 32 ? 64.021 -26.245 72.135 1.00 17.42 31 TRP S CA 1
ATOM 11848 C C . TRP D 1 32 ? 63.567 -27.706 72.235 1.00 18.32 31 TRP S C 1
ATOM 11849 O O . TRP D 1 32 ? 62.765 -28.050 73.118 1.00 17.88 31 TRP S O 1
ATOM 11860 N N . TRP D 1 33 ? 64.057 -28.563 71.346 1.00 17.86 32 TRP S N 1
ATOM 11861 C CA . TRP D 1 33 ? 63.796 -30.002 71.448 1.00 19.46 32 TRP S CA 1
ATOM 11862 C C . TRP D 1 33 ? 64.327 -30.542 72.775 1.00 19.96 32 TRP S C 1
ATOM 11863 O O . TRP D 1 33 ? 63.582 -31.181 73.511 1.00 19.77 32 TRP S O 1
ATOM 11874 N N . VAL D 1 34 ? 65.602 -30.283 73.086 1.00 19.65 33 VAL S N 1
ATOM 11875 C CA . VAL D 1 34 ? 66.162 -30.842 74.315 1.00 20.65 33 VAL S CA 1
ATOM 11876 C C . VAL D 1 34 ? 65.523 -30.214 75.543 1.00 20.51 33 VAL S C 1
ATOM 11877 O O . VAL D 1 34 ? 65.325 -30.904 76.547 1.00 23.62 33 VAL S O 1
ATOM 11881 N N . TRP D 1 35 ? 65.196 -28.928 75.447 1.00 20.11 34 TRP S N 1
ATOM 11882 C CA . TRP D 1 35 ? 64.549 -28.176 76.534 1.00 20.94 34 TRP S CA 1
ATOM 11883 C C . TRP D 1 35 ? 63.224 -28.809 76.973 1.00 22.05 34 TRP S C 1
ATOM 11884 O O . TRP D 1 35 ? 63.015 -29.045 78.161 1.00 20.67 34 TRP S O 1
ATOM 11895 N N . VAL D 1 36 ? 62.334 -29.078 76.024 1.00 20.94 35 VAL S N 1
ATOM 11896 C CA . VAL D 1 36 ? 61.019 -29.682 76.363 1.00 20.27 35 VAL S CA 1
ATOM 11897 C C . VAL D 1 36 ? 61.058 -31.182 76.677 1.00 21.06 35 VAL S C 1
ATOM 11898 O O . VAL D 1 36 ? 60.089 -31.734 77.251 1.00 19.21 35 VAL S O 1
ATOM 11902 N N . HIS D 1 37 ? 62.152 -31.854 76.299 1.00 21.65 36 HIS S N 1
ATOM 11903 C CA . HIS D 1 37 ? 62.361 -33.261 76.673 1.00 22.54 36 HIS S CA 1
ATOM 11904 C C . HIS D 1 37 ? 63.129 -33.464 77.996 1.00 24.57 36 HIS S C 1
ATOM 11905 O O . HIS D 1 37 ? 63.258 -34.599 78.454 1.00 25.74 36 HIS S O 1
ATOM 11912 N N . ASP D 1 38 ? 63.610 -32.377 78.594 1.00 25.58 37 ASP S N 1
ATOM 11913 C CA . ASP D 1 38 ? 64.451 -32.447 79.801 1.00 27.51 37 ASP S CA 1
ATOM 11914 C C . ASP D 1 38 ? 63.651 -32.954 81.004 1.00 28.59 37 ASP S C 1
ATOM 11915 O O . ASP D 1 38 ? 62.622 -32.377 81.353 1.00 26.17 37 ASP S O 1
ATOM 11920 N N . LYS D 1 39 ? 64.152 -34.001 81.654 1.00 29.62 38 LYS S N 1
ATOM 11921 C CA . LYS D 1 39 ? 63.455 -34.616 82.789 1.00 31.96 38 LYS S CA 1
ATOM 11922 C C . LYS D 1 39 ? 63.104 -33.616 83.879 1.00 30.37 38 LYS S C 1
ATOM 11923 O O . LYS D 1 39 ? 61.971 -33.612 84.384 1.00 29.56 38 LYS S O 1
ATOM 11929 N N . GLU D 1 40 ? 64.066 -32.777 84.254 1.00 29.54 39 GLU S N 1
ATOM 11930 C CA . GLU D 1 40 ? 63.833 -31.812 85.307 1.00 30.01 39 GLU S CA 1
ATOM 11931 C C . GLU D 1 40 ? 62.834 -30.754 84.939 1.00 28.90 39 GLU S C 1
ATOM 11932 O O . GLU D 1 40 ? 62.008 -30.352 85.766 1.00 27.03 39 GLU S O 1
ATOM 11938 N N . ASN D 1 41 ? 62.879 -30.310 83.686 1.00 25.36 40 ASN S N 1
ATOM 11939 C CA . ASN D 1 41 ? 61.933 -29.326 83.219 1.00 24.27 40 ASN S CA 1
ATOM 11940 C C . ASN D 1 41 ? 60.506 -29.902 83.275 1.00 22.72 40 ASN S C 1
ATOM 11941 O O . ASN D 1 41 ? 59.567 -29.193 83.622 1.00 23.75 40 ASN S O 1
ATOM 11946 N N . ILE D 1 42 ? 60.367 -31.177 82.951 1.00 22.24 41 ILE S N 1
ATOM 11947 C CA . ILE D 1 42 ? 59.053 -31.857 82.927 1.00 23.35 41 ILE S CA 1
ATOM 11948 C C . ILE D 1 42 ? 58.562 -32.130 84.362 1.00 25.72 41 ILE S C 1
ATOM 11949 O O . ILE D 1 42 ? 57.437 -31.787 84.713 1.00 24.80 41 ILE S O 1
ATOM 11954 N N . ALA D 1 43 ? 59.438 -32.696 85.188 1.00 27.78 42 ALA S N 1
ATOM 11955 C CA . ALA D 1 43 ? 59.109 -33.004 86.591 1.00 29.07 42 ALA S CA 1
ATOM 11956 C C . ALA D 1 43 ? 58.712 -31.765 87.390 1.00 29.80 42 ALA S C 1
ATOM 11957 O O . ALA D 1 43 ? 57.790 -31.806 88.218 1.00 31.20 42 ALA S O 1
ATOM 11959 N N . SER D 1 44 ? 59.396 -30.655 87.140 1.00 28.52 43 SER S N 1
ATOM 11960 C CA . SER D 1 44 ? 59.145 -29.416 87.867 1.00 28.97 43 SER S CA 1
ATOM 11961 C C . SER D 1 44 ? 57.900 -28.676 87.401 1.00 28.75 43 SER S C 1
ATOM 11962 O O . SER D 1 44 ? 57.414 -27.785 88.097 1.00 27.11 43 SER S O 1
ATOM 11965 N N . GLY D 1 45 ? 57.401 -29.016 86.213 1.00 29.20 44 GLY S N 1
ATOM 11966 C CA . GLY D 1 45 ? 56.270 -28.303 85.621 1.00 28.01 44 GLY S CA 1
ATOM 11967 C C . GLY D 1 45 ? 56.667 -27.046 84.865 1.00 27.15 44 GLY S C 1
ATOM 11968 O O . GLY D 1 45 ? 55.810 -26.267 84.448 1.00 26.66 44 GLY S O 1
ATOM 11969 N N . LEU D 1 46 ? 57.971 -26.840 84.688 1.00 26.12 45 LEU S N 1
ATOM 11970 C CA . LEU D 1 46 ? 58.465 -25.687 83.951 1.00 25.51 45 LEU S CA 1
ATOM 11971 C C . LEU D 1 46 ? 58.048 -25.795 82.485 1.00 23.32 45 LEU S C 1
ATOM 11972 O O . LEU D 1 46 ? 57.753 -24.790 81.853 1.00 24.30 45 LEU S O 1
ATOM 11977 N N . VAL D 1 47 ? 58.045 -27.009 81.949 1.00 22.86 46 VAL S N 1
ATOM 11978 C CA . VAL D 1 47 ? 57.401 -27.245 80.651 1.00 22.60 46 VAL S CA 1
ATOM 11979 C C . VAL D 1 47 ? 56.236 -28.204 80.864 1.00 22.56 46 VAL S C 1
ATOM 11980 O O . VAL D 1 47 ? 56.124 -28.846 81.911 1.00 22.13 46 VAL S O 1
ATOM 11984 N N . SER D 1 48 ? 55.355 -28.291 79.877 1.00 22.20 47 SER S N 1
ATOM 11985 C CA . SER D 1 48 ? 54.090 -29.006 80.062 1.00 21.02 47 SER S CA 1
ATOM 11986 C C . SER D 1 48 ? 54.231 -30.521 80.138 1.00 21.08 47 SER S C 1
ATOM 11987 O O . SER D 1 48 ? 53.357 -31.192 80.682 1.00 21.42 47 SER S O 1
ATOM 11990 N N . GLY D 1 49 ? 55.318 -31.066 79.590 1.00 19.59 48 GLY S N 1
ATOM 11991 C CA . GLY D 1 49 ? 55.451 -32.489 79.380 1.00 19.83 48 GLY S CA 1
ATOM 11992 C C . GLY D 1 49 ? 54.847 -32.952 78.060 1.00 19.68 48 GLY S C 1
ATOM 11993 O O . GLY D 1 49 ? 55.066 -34.088 77.645 1.00 20.61 48 GLY S O 1
ATOM 11994 N N . ASP D 1 50 ? 54.066 -32.095 77.402 1.00 20.08 49 ASP S N 1
ATOM 11995 C CA . ASP D 1 50 ? 53.656 -32.383 76.036 1.00 20.15 49 ASP S CA 1
ATOM 11996 C C . ASP D 1 50 ? 54.891 -32.268 75.142 1.00 19.37 49 ASP S C 1
ATOM 11997 O O . ASP D 1 50 ? 55.822 -31.516 75.441 1.00 19.43 49 ASP S O 1
ATOM 12002 N N . LEU D 1 51 ? 54.871 -33.009 74.045 1.00 20.19 50 LEU S N 1
ATOM 12003 C CA . LEU D 1 51 ? 56.024 -33.125 73.168 1.00 20.54 50 LEU S CA 1
ATOM 12004 C C . LEU D 1 51 ? 55.636 -32.756 71.736 1.00 19.92 50 LEU S C 1
ATOM 12005 O O . LEU D 1 51 ? 54.574 -33.147 71.255 1.00 19.57 50 LEU S O 1
ATOM 12010 N N . PRO D 1 52 ? 56.500 -31.991 71.059 1.00 18.52 51 PRO S N 1
ATOM 12011 C CA . PRO D 1 52 ? 56.178 -31.418 69.756 1.00 18.85 51 PRO S CA 1
ATOM 12012 C C . PRO D 1 52 ? 56.076 -32.467 68.654 1.00 18.50 51 PRO S C 1
ATOM 12013 O O . PRO D 1 52 ? 55.343 -32.259 67.669 1.00 20.13 51 PRO S O 1
ATOM 12017 N N . GLU D 1 53 ? 56.779 -33.595 68.815 1.00 18.76 52 GLU S N 1
ATOM 12018 C CA . GLU D 1 53 ? 56.639 -34.729 67.924 1.00 18.92 52 GLU S CA 1
ATOM 12019 C C . GLU D 1 53 ? 55.264 -35.450 68.053 1.00 19.64 52 GLU S C 1
ATOM 12020 O O . GLU D 1 53 ? 54.994 -36.445 67.370 1.00 20.47 52 GLU S O 1
ATOM 12026 N N . ASN D 1 54 ? 54.375 -34.939 68.897 1.00 19.80 53 ASN S N 1
ATOM 12027 C CA . ASN D 1 54 ? 52.984 -35.356 68.836 1.00 19.35 53 ASN S CA 1
ATOM 12028 C C . ASN D 1 54 ? 52.070 -34.301 68.234 1.00 17.72 53 ASN S C 1
ATOM 12029 O O . ASN D 1 54 ? 50.867 -34.342 68.404 1.00 16.16 53 ASN S O 1
ATOM 12034 N N . GLY D 1 55 ? 52.648 -33.388 67.472 1.00 17.32 54 GLY S N 1
ATOM 12035 C CA . GLY D 1 55 ? 51.925 -32.213 66.990 1.00 16.11 54 GLY S CA 1
ATOM 12036 C C . GLY D 1 55 ? 51.200 -32.425 65.675 1.00 15.38 54 GLY S C 1
ATOM 12037 O O . GLY D 1 55 ? 50.887 -33.558 65.310 1.00 16.96 54 GLY S O 1
ATOM 12038 N N . PRO D 1 56 ? 50.912 -31.332 64.968 1.00 14.15 55 PRO S N 1
ATOM 12039 C CA . PRO D 1 56 ? 49.937 -31.407 63.856 1.00 14.12 55 PRO S CA 1
ATOM 12040 C C . PRO D 1 56 ? 50.486 -32.035 62.593 1.00 14.44 55 PRO S C 1
ATOM 12041 O O . PRO D 1 56 ? 49.725 -32.272 61.655 1.00 15.06 55 PRO S O 1
ATOM 12045 N N . ALA D 1 57 ? 51.797 -32.268 62.546 1.00 13.95 56 ALA S N 1
ATOM 12046 C CA . ALA D 1 57 ? 52.404 -33.036 61.471 1.00 14.20 56 ALA S CA 1
ATOM 12047 C C . ALA D 1 57 ? 52.307 -32.317 60.139 1.00 15.20 56 ALA S C 1
ATOM 12048 O O . ALA D 1 57 ? 52.079 -32.948 59.096 1.00 14.93 56 ALA S O 1
ATOM 12050 N N . TYR D 1 58 ? 52.466 -30.997 60.156 1.00 15.15 57 TYR S N 1
ATOM 12051 C CA . TYR D 1 58 ? 52.397 -30.222 58.943 1.00 15.58 57 TYR S CA 1
ATOM 12052 C C . TYR D 1 58 ? 53.503 -30.589 57.943 1.00 15.18 57 TYR S C 1
ATOM 12053 O O . TYR D 1 58 ? 53.300 -30.446 56.750 1.00 14.89 57 TYR S O 1
ATOM 12062 N N . TRP D 1 59 ? 54.644 -31.083 58.413 1.00 15.44 58 TRP S N 1
ATOM 12063 C CA . TRP D 1 59 ? 55.710 -31.602 57.522 1.00 15.97 58 TRP S CA 1
ATOM 12064 C C . TRP D 1 59 ? 55.183 -32.615 56.510 1.00 16.69 58 TRP S C 1
ATOM 12065 O O . TRP D 1 59 ? 55.696 -32.710 55.384 1.00 16.95 58 TRP S O 1
ATOM 12076 N N . HIS D 1 60 ? 54.143 -33.351 56.908 1.00 15.82 59 HIS S N 1
ATOM 12077 C CA A HIS D 1 60 ? 53.543 -34.380 56.074 0.50 16.32 59 HIS S CA 1
ATOM 12078 C CA B HIS D 1 60 ? 53.532 -34.388 56.074 0.50 16.80 59 HIS S CA 1
ATOM 12079 C C . HIS D 1 60 ? 52.185 -33.970 55.496 1.00 15.81 59 HIS S C 1
ATOM 12080 O O . HIS D 1 60 ? 51.862 -34.336 54.365 1.00 16.11 59 HIS S O 1
ATOM 12093 N N . LEU D 1 61 ? 51.401 -33.210 56.266 1.00 15.62 60 LEU S N 1
ATOM 12094 C CA . LEU D 1 61 ? 49.993 -32.875 55.900 1.00 15.84 60 LEU S CA 1
ATOM 12095 C C . LEU D 1 61 ? 49.757 -31.491 55.305 1.00 16.06 60 LEU S C 1
ATOM 12096 O O . LEU D 1 61 ? 48.618 -31.022 55.217 1.00 16.42 60 LEU S O 1
ATOM 12101 N N . TYR D 1 62 ? 50.837 -30.817 54.924 1.00 15.90 61 TYR S N 1
ATOM 12102 C CA . TYR D 1 62 ? 50.761 -29.434 54.412 1.00 14.83 61 TYR S CA 1
ATOM 12103 C C . TYR D 1 62 ? 49.771 -29.232 53.277 1.00 16.08 61 TYR S C 1
ATOM 12104 O O . TYR D 1 62 ? 49.113 -28.221 53.220 1.00 16.66 61 TYR S O 1
ATOM 12113 N N . LYS D 1 63 ? 49.644 -30.207 52.371 1.00 16.80 62 LYS S N 1
ATOM 12114 C CA . LYS D 1 63 ? 48.708 -30.061 51.250 1.00 18.81 62 LYS S CA 1
ATOM 12115 C C . LYS D 1 63 ? 47.261 -29.929 51.735 1.00 18.63 62 LYS S C 1
ATOM 12116 O O . LYS D 1 63 ? 46.491 -29.131 51.212 1.00 16.01 62 LYS S O 1
ATOM 12122 N N . GLN D 1 64 ? 46.907 -30.718 52.750 1.00 19.55 63 GLN S N 1
ATOM 12123 C CA . GLN D 1 64 ? 45.534 -30.730 53.246 1.00 21.00 63 GLN S CA 1
ATOM 12124 C C . GLN D 1 64 ? 45.240 -29.453 54.004 1.00 18.08 63 GLN S C 1
ATOM 12125 O O . GLN D 1 64 ? 44.126 -28.940 53.972 1.00 17.58 63 GLN S O 1
ATOM 12131 N N . ASP D 1 65 ? 46.246 -28.951 54.706 1.00 16.88 64 ASP S N 1
ATOM 12132 C CA . ASP D 1 65 ? 46.101 -27.685 55.420 1.00 16.48 64 ASP S CA 1
ATOM 12133 C C . ASP D 1 65 ? 45.956 -26.505 54.443 1.00 15.63 64 ASP S C 1
ATOM 12134 O O . ASP D 1 65 ? 45.130 -25.609 54.637 1.00 15.38 64 ASP S O 1
ATOM 12139 N N . HIS D 1 66 ? 46.762 -26.507 53.393 1.00 14.66 65 HIS S N 1
ATOM 12140 C CA . HIS D 1 66 ? 46.645 -25.503 52.341 1.00 14.26 65 HIS S CA 1
ATOM 12141 C C . HIS D 1 66 ? 45.265 -25.560 51.685 1.00 13.77 65 HIS S C 1
ATOM 12142 O O . HIS D 1 66 ? 44.675 -24.535 51.346 1.00 13.97 65 HIS S O 1
ATOM 12149 N N . ASP D 1 67 ? 44.758 -26.773 51.472 1.00 14.63 66 ASP S N 1
ATOM 12150 C CA . ASP D 1 67 ? 43.406 -26.936 50.948 1.00 14.72 66 ASP S CA 1
ATOM 12151 C C . ASP D 1 67 ? 42.382 -2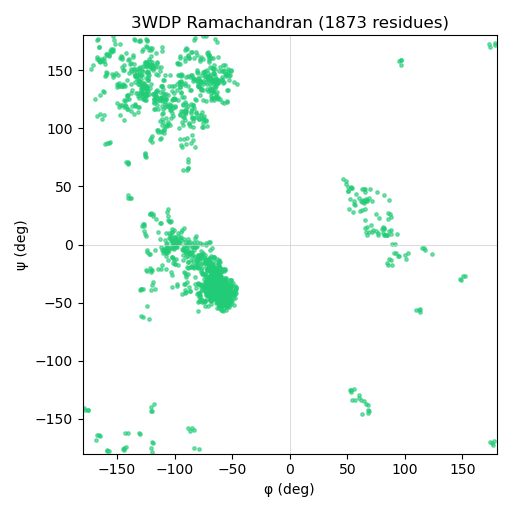6.230 51.819 1.00 14.49 66 ASP S C 1
ATOM 12152 O O . ASP D 1 67 ? 41.524 -25.532 51.311 1.00 13.48 66 ASP S O 1
ATOM 12157 N N . ILE D 1 68 ? 42.487 -26.402 53.139 1.00 14.42 67 ILE S N 1
ATOM 12158 C CA . ILE D 1 68 ? 41.607 -25.713 54.075 1.00 14.60 67 ILE S CA 1
ATOM 12159 C C . ILE D 1 68 ? 41.770 -24.193 53.961 1.00 13.63 67 ILE S C 1
ATOM 12160 O O . ILE D 1 68 ? 40.801 -23.480 53.829 1.00 13.44 67 ILE S O 1
ATOM 12165 N N . ALA D 1 69 ? 43.018 -23.716 54.010 1.00 14.11 68 ALA S N 1
ATOM 12166 C CA . ALA D 1 69 ? 43.323 -22.278 53.904 1.00 13.62 68 ALA S CA 1
ATOM 12167 C C . ALA D 1 69 ? 42.741 -21.633 52.638 1.00 13.40 68 ALA S C 1
ATOM 12168 O O . ALA D 1 69 ? 42.103 -20.584 52.683 1.00 13.70 68 ALA S O 1
ATOM 12170 N N . GLU D 1 70 ? 42.968 -22.272 51.515 1.00 15.48 69 GLU S N 1
ATOM 12171 C CA . GLU D 1 70 ? 42.427 -21.785 50.236 1.00 15.77 69 GLU S CA 1
ATOM 12172 C C . GLU D 1 70 ? 40.904 -21.691 50.285 1.00 15.89 69 GLU S C 1
ATOM 12173 O O . GLU D 1 70 ? 40.335 -20.690 49.854 1.00 16.90 69 GLU S O 1
ATOM 12179 N N . LYS D 1 71 ? 40.247 -22.706 50.851 1.00 17.02 70 LYS S N 1
ATOM 12180 C CA . LYS D 1 71 ? 38.781 -22.723 50.947 1.00 18.68 70 LYS S CA 1
ATOM 12181 C C . LYS D 1 71 ? 38.205 -21.742 51.978 1.00 17.94 70 LYS S C 1
ATOM 12182 O O . LYS D 1 71 ? 36.988 -21.466 51.961 1.00 19.05 70 LYS S O 1
ATOM 12188 N N . LEU D 1 72 ? 39.068 -21.224 52.864 1.00 16.67 71 LEU S N 1
ATOM 12189 C CA . LEU D 1 72 ? 38.718 -20.151 53.804 1.00 16.43 71 LEU S CA 1
ATOM 12190 C C . LEU D 1 72 ? 38.944 -18.770 53.184 1.00 15.69 71 LEU S C 1
ATOM 12191 O O . LEU D 1 72 ? 38.822 -17.750 53.857 1.00 15.75 71 LEU S O 1
ATOM 12196 N N . GLY D 1 73 ? 39.316 -18.745 51.901 1.00 14.98 72 GLY S N 1
ATOM 12197 C CA . GLY D 1 73 ? 39.588 -17.502 51.206 1.00 14.80 72 GLY S CA 1
ATOM 12198 C C . GLY D 1 73 ? 40.955 -16.888 51.448 1.00 14.81 72 GLY S C 1
ATOM 12199 O O . GLY D 1 73 ? 41.153 -15.718 51.109 1.00 14.01 72 GLY S O 1
ATOM 12200 N N . MET D 1 74 ? 41.877 -17.648 52.036 1.00 14.76 73 MET S N 1
ATOM 12201 C CA . MET D 1 74 ? 43.204 -17.098 52.370 1.00 15.70 73 MET S CA 1
ATOM 12202 C C . MET D 1 74 ? 44.026 -17.058 51.104 1.00 16.06 73 MET S C 1
ATOM 12203 O O . MET D 1 74 ? 43.954 -17.991 50.285 1.00 16.99 73 MET S O 1
ATOM 12208 N N . ASP D 1 75 ? 44.796 -15.975 50.953 1.00 16.58 74 ASP S N 1
ATOM 12209 C CA . ASP D 1 75 ? 45.740 -15.841 49.857 1.00 16.17 74 ASP S CA 1
ATOM 12210 C C . ASP D 1 75 ? 47.160 -15.513 50.268 1.00 15.35 74 ASP S C 1
ATOM 12211 O O . ASP D 1 75 ? 47.963 -15.155 49.423 1.00 16.86 74 ASP S O 1
ATOM 12216 N N . CYS D 1 76 ? 47.467 -15.615 51.550 1.00 13.19 75 CYS S N 1
ATOM 12217 C CA . CYS D 1 76 ? 48.827 -15.364 52.047 1.00 13.74 75 CYS S CA 1
ATOM 12218 C C . CYS D 1 76 ? 49.093 -16.253 53.229 1.00 13.92 75 CYS S C 1
ATOM 12219 O O . CYS D 1 76 ? 48.214 -16.409 54.105 1.00 14.19 75 CYS S O 1
ATOM 12222 N N . ILE D 1 77 ? 50.277 -16.856 53.262 1.00 14.42 76 ILE S N 1
ATOM 12223 C CA . ILE D 1 77 ? 50.791 -17.532 54.424 1.00 14.73 76 ILE S CA 1
ATOM 12224 C C . ILE D 1 77 ? 52.188 -16.985 54.803 1.00 14.45 76 ILE S C 1
ATOM 12225 O O . ILE D 1 77 ? 53.020 -16.743 53.942 1.00 14.95 76 ILE S O 1
ATOM 12230 N N . ARG D 1 78 ? 52.398 -16.737 56.095 1.00 14.11 77 ARG S N 1
ATOM 12231 C CA . ARG D 1 78 ? 53.721 -16.561 56.625 1.00 13.39 77 ARG S CA 1
ATOM 12232 C C . ARG D 1 78 ? 54.133 -17.826 57.304 1.00 14.47 77 ARG S C 1
ATOM 12233 O O . ARG D 1 78 ? 53.531 -18.227 58.327 1.00 14.55 77 ARG S O 1
ATOM 12241 N N . GLY D 1 79 ? 55.206 -18.424 56.769 1.00 14.27 78 GLY S N 1
ATOM 12242 C CA . GLY D 1 79 ? 55.766 -19.665 57.285 1.00 13.62 78 GLY S CA 1
ATOM 12243 C C . GLY D 1 79 ? 57.211 -19.533 57.739 1.00 14.37 78 GLY S C 1
ATOM 12244 O O . GLY D 1 79 ? 57.788 -18.435 57.722 1.00 13.72 78 GLY S O 1
ATOM 12245 N N . GLY D 1 80 ? 57.780 -20.668 58.116 1.00 15.05 79 GLY S N 1
ATOM 12246 C CA . GLY D 1 80 ? 59.119 -20.725 58.638 1.00 15.18 79 GLY S CA 1
ATOM 12247 C C . GLY D 1 80 ? 60.016 -21.663 57.893 1.00 16.10 79 GLY S C 1
ATOM 12248 O O . GLY D 1 80 ? 59.585 -22.390 56.998 1.00 13.96 79 GLY S O 1
ATOM 12249 N N . ILE D 1 81 ? 61.300 -21.572 58.255 1.00 15.19 80 ILE S N 1
ATOM 12250 C CA . ILE D 1 81 ? 62.323 -22.520 57.836 1.00 16.03 80 ILE S CA 1
ATOM 12251 C C . ILE D 1 81 ? 63.222 -22.712 59.055 1.00 15.78 80 ILE S C 1
ATOM 12252 O O . ILE D 1 81 ? 63.668 -21.737 59.647 1.00 16.42 80 ILE S O 1
ATOM 12257 N N . GLU D 1 82 ? 63.456 -23.957 59.439 1.00 15.18 81 GLU S N 1
ATOM 12258 C CA . GLU D 1 82 ? 64.260 -24.237 60.615 1.00 15.30 81 GLU S CA 1
ATOM 12259 C C . GLU D 1 82 ? 65.763 -24.387 60.353 1.00 14.41 81 GLU S C 1
ATOM 12260 O O . GLU D 1 82 ? 66.209 -25.326 59.701 1.00 15.06 81 GLU S O 1
ATOM 12266 N N . TRP D 1 83 ? 66.536 -23.467 60.919 1.00 15.31 82 TRP S N 1
ATOM 12267 C CA . TRP D 1 83 ? 68.002 -23.525 60.883 1.00 14.61 82 TRP S CA 1
ATOM 12268 C C . TRP D 1 83 ? 68.553 -24.890 61.343 1.00 15.50 82 TRP S C 1
ATOM 12269 O O . TRP D 1 83 ? 69.453 -25.475 60.708 1.00 15.69 82 TRP S O 1
ATOM 12280 N N . ALA D 1 84 ? 68.019 -25.411 62.437 1.00 15.26 83 ALA S N 1
ATOM 12281 C CA . ALA D 1 84 ? 68.406 -26.719 62.926 1.00 16.05 83 ALA S CA 1
ATOM 12282 C C . ALA D 1 84 ? 68.141 -27.867 61.936 1.00 16.53 83 ALA S C 1
ATOM 12283 O O . ALA D 1 84 ? 68.845 -28.887 61.956 1.00 17.91 83 ALA S O 1
ATOM 12285 N N . ARG D 1 85 ? 67.142 -27.708 61.057 1.00 17.78 84 ARG S N 1
ATOM 12286 C CA . ARG D 1 85 ? 66.958 -28.664 59.961 1.00 18.78 84 ARG S CA 1
ATOM 12287 C C . ARG D 1 85 ? 67.982 -28.466 58.835 1.00 18.21 84 ARG S C 1
ATOM 12288 O O . ARG D 1 85 ? 68.562 -29.433 58.328 1.00 18.13 84 ARG S O 1
ATOM 12296 N N . ILE D 1 86 ? 68.154 -27.224 58.400 1.00 16.83 85 ILE S N 1
ATOM 12297 C CA . ILE D 1 86 ? 68.984 -26.986 57.205 1.00 17.03 85 ILE S CA 1
ATOM 12298 C C . ILE D 1 86 ? 70.473 -27.226 57.504 1.00 17.83 85 ILE S C 1
ATOM 12299 O O . ILE D 1 86 ? 71.189 -27.773 56.665 1.00 18.23 85 ILE S O 1
ATOM 12304 N N . PHE D 1 87 ? 70.931 -26.855 58.704 1.00 18.12 86 PHE S N 1
ATOM 12305 C CA . PHE D 1 87 ? 72.337 -27.008 59.082 1.00 18.85 86 PHE S CA 1
ATOM 12306 C C . PHE D 1 87 ? 72.506 -27.786 60.384 1.00 20.56 86 PHE S C 1
ATOM 12307 O O . PHE D 1 87 ? 72.702 -27.200 61.428 1.00 19.39 86 PHE S O 1
ATOM 12315 N N . PRO D 1 88 ? 72.371 -29.112 60.321 1.00 22.04 87 PRO S N 1
ATOM 12316 C CA . PRO D 1 88 ? 72.408 -29.914 61.556 1.00 23.12 87 PRO S CA 1
ATOM 12317 C C . PRO D 1 88 ? 73.814 -30.119 62.088 1.00 23.72 87 PRO S C 1
ATOM 12318 O O . PRO D 1 88 ? 73.980 -30.612 63.211 1.00 22.49 87 PRO S O 1
ATOM 12322 N N . LYS D 1 89 ? 74.805 -29.730 61.286 1.00 24.02 88 LYS S N 1
ATOM 12323 C CA . LYS D 1 89 ? 76.205 -29.791 61.656 1.00 26.19 88 LYS S CA 1
ATOM 12324 C C . LYS D 1 89 ? 76.822 -28.400 61.515 1.00 24.81 88 LYS S C 1
ATOM 12325 O O . LYS D 1 89 ? 76.345 -27.578 60.721 1.00 21.58 88 LYS S O 1
ATOM 12331 N N . PRO D 1 90 ? 77.872 -28.124 62.307 1.00 24.23 89 PRO S N 1
ATOM 12332 C CA . PRO D 1 90 ? 78.455 -26.804 62.354 1.00 23.91 89 PRO S CA 1
ATOM 12333 C C . PRO D 1 90 ? 78.936 -26.271 61.012 1.00 23.41 89 PRO S C 1
ATOM 12334 O O . PRO D 1 90 ? 79.486 -27.014 60.205 1.00 25.02 89 PRO S O 1
ATOM 12338 N N . THR D 1 91 ? 78.692 -24.976 60.807 1.00 22.46 90 THR S N 1
ATOM 12339 C CA . THR D 1 91 ? 79.081 -24.231 59.607 1.00 22.36 90 THR S CA 1
ATOM 12340 C C . THR D 1 91 ? 80.289 -23.310 59.880 1.00 24.01 90 THR S C 1
ATOM 12341 O O . THR D 1 91 ? 80.642 -22.476 59.052 1.00 24.01 90 THR S O 1
ATOM 12345 N N . PHE D 1 92 ? 80.915 -23.471 61.045 1.00 24.93 91 PHE S N 1
ATOM 12346 C CA . PHE D 1 92 ? 81.977 -22.572 61.500 1.00 26.10 91 PHE S CA 1
ATOM 12347 C C . PHE D 1 92 ? 83.148 -22.446 60.530 1.00 25.36 91 PHE S C 1
ATOM 12348 O O . PHE D 1 92 ? 83.676 -21.357 60.340 1.00 28.94 91 PHE S O 1
ATOM 12356 N N . ASP D 1 93 ? 83.532 -23.548 59.911 1.00 28.82 92 ASP S N 1
ATOM 12357 C CA . ASP D 1 93 ? 84.762 -23.582 59.122 1.00 29.48 92 ASP S CA 1
ATOM 12358 C C . ASP D 1 93 ? 84.609 -22.949 57.748 1.00 29.89 92 ASP S C 1
ATOM 12359 O O . ASP D 1 93 ? 85.610 -22.696 57.074 1.00 29.88 92 ASP S O 1
ATOM 12364 N N . VAL D 1 94 ? 83.372 -22.690 57.323 1.00 28.04 93 VAL S N 1
ATOM 12365 C CA . VAL D 1 94 ? 83.119 -22.017 56.059 1.00 28.08 93 VAL S CA 1
ATOM 12366 C C . VAL D 1 94 ? 83.119 -20.497 56.276 1.00 28.76 93 VAL S C 1
ATOM 12367 O O . VAL D 1 94 ? 82.177 -19.930 56.812 1.00 29.05 93 VAL S O 1
ATOM 12371 N N . LYS D 1 95 ? 84.198 -19.842 55.878 1.00 28.63 94 LYS S N 1
ATOM 12372 C CA . LYS D 1 95 ? 84.384 -18.425 56.193 1.00 29.08 94 LYS S CA 1
ATOM 12373 C C . LYS D 1 95 ? 83.654 -17.522 55.199 1.00 27.22 94 LYS S C 1
ATOM 12374 O O . LYS D 1 95 ? 83.599 -17.811 54.009 1.00 26.07 94 LYS S O 1
ATOM 12380 N N . VAL D 1 96 ? 83.096 -16.431 55.717 1.00 24.64 95 VAL S N 1
ATOM 12381 C CA . VAL D 1 96 ? 82.412 -15.399 54.939 1.00 24.39 95 VAL S CA 1
ATOM 12382 C C . VAL D 1 96 ? 82.980 -14.040 55.366 1.00 25.27 95 VAL S C 1
ATOM 12383 O O . VAL D 1 96 ? 83.780 -13.974 56.302 1.00 27.02 95 VAL S O 1
ATOM 12387 N N . ASP D 1 97 ? 82.547 -12.980 54.696 1.00 25.00 96 ASP S N 1
ATOM 12388 C CA . ASP D 1 97 ? 83.002 -11.621 54.968 1.00 26.74 96 ASP S CA 1
ATOM 12389 C C . ASP D 1 97 ? 81.887 -10.812 55.616 1.00 26.96 96 ASP S C 1
ATOM 12390 O O . ASP D 1 97 ? 80.996 -10.321 54.924 1.00 28.39 96 ASP S O 1
ATOM 12395 N N . VAL D 1 98 ? 81.941 -10.678 56.941 1.00 26.31 97 VAL S N 1
ATOM 12396 C CA . VAL D 1 98 ? 81.079 -9.740 57.648 1.00 25.68 97 VAL S CA 1
ATOM 12397 C C . VAL D 1 98 ? 81.931 -8.603 58.200 1.00 26.47 97 VAL S C 1
ATOM 12398 O O . VAL D 1 98 ? 82.834 -8.838 58.994 1.00 27.27 97 VAL S O 1
ATOM 12402 N N . GLU D 1 99 ? 81.636 -7.387 57.762 1.00 26.59 98 GLU S N 1
ATOM 12403 C CA . GLU D 1 99 ? 82.381 -6.208 58.171 1.00 26.90 98 GLU S CA 1
ATOM 12404 C C . GLU D 1 99 ? 81.593 -5.483 59.243 1.00 27.78 98 GLU S C 1
ATOM 12405 O O . GLU D 1 99 ? 80.373 -5.334 59.125 1.00 26.10 98 GLU S O 1
ATOM 12411 N N . LYS D 1 100 ? 82.298 -5.054 60.290 1.00 28.27 99 LYS S N 1
ATOM 12412 C CA . LYS D 1 100 ? 81.696 -4.293 61.385 1.00 28.90 99 LYS S CA 1
ATOM 12413 C C . LYS D 1 100 ? 82.383 -2.945 61.578 1.00 30.22 99 LYS S C 1
ATOM 12414 O O . LYS D 1 100 ? 83.582 -2.811 61.332 1.00 30.73 99 LYS S O 1
ATOM 12420 N N . ASP D 1 101 ? 81.608 -1.957 62.017 1.00 30.41 100 ASP S N 1
ATOM 12421 C CA . ASP D 1 101 ? 82.156 -0.674 62.464 1.00 30.46 100 ASP S CA 1
ATOM 12422 C C . ASP D 1 101 ? 82.709 -0.841 63.882 1.00 31.28 100 ASP S C 1
ATOM 12423 O O . ASP D 1 101 ? 82.723 -1.943 64.423 1.00 29.54 100 ASP S O 1
ATOM 12428 N N . GLU D 1 102 ? 83.170 0.255 64.479 1.00 34.27 101 GLU S N 1
ATOM 12429 C CA . GLU D 1 102 ? 83.898 0.180 65.750 1.00 37.95 101 GLU S CA 1
ATOM 12430 C C . GLU D 1 102 ? 82.995 -0.157 66.932 1.00 36.43 101 GLU S C 1
ATOM 12431 O O . GLU D 1 102 ? 83.465 -0.664 67.953 1.00 38.30 101 GLU S O 1
ATOM 12437 N N . GLU D 1 103 ? 81.699 0.104 66.769 1.00 35.61 102 GLU S N 1
ATOM 12438 C CA . GLU D 1 103 ? 80.689 -0.172 67.782 1.00 33.90 102 GLU S CA 1
ATOM 12439 C C . GLU D 1 103 ? 80.114 -1.590 67.636 1.00 32.41 102 GLU S C 1
ATOM 12440 O O . GLU D 1 103 ? 79.250 -1.994 68.415 1.00 30.65 102 GLU S O 1
ATOM 12446 N N . GLY D 1 104 ? 80.598 -2.345 66.645 1.00 28.96 103 GLY S N 1
ATOM 12447 C CA . GLY D 1 104 ? 80.183 -3.732 66.431 1.00 27.43 103 GLY S CA 1
ATOM 12448 C C . GLY D 1 104 ? 78.932 -3.892 65.579 1.00 27.09 103 GLY S C 1
ATOM 12449 O O . GLY D 1 104 ? 78.368 -4.993 65.513 1.00 27.13 103 GLY S O 1
ATOM 12450 N N . ASN D 1 105 ? 78.484 -2.816 64.935 1.00 24.48 104 ASN S N 1
ATOM 12451 C CA . ASN D 1 105 ? 77.372 -2.916 63.977 1.00 24.37 104 ASN S CA 1
ATOM 12452 C C . ASN D 1 105 ? 77.844 -3.508 62.659 1.00 22.76 104 ASN S C 1
ATOM 12453 O O . ASN D 1 105 ? 78.852 -3.073 62.121 1.00 22.69 104 ASN S O 1
ATOM 12458 N N . ILE D 1 106 ? 77.100 -4.478 62.128 1.00 20.96 105 ILE S N 1
ATOM 12459 C CA . ILE D 1 106 ? 77.372 -4.993 60.789 1.00 20.77 105 ILE S CA 1
ATOM 12460 C C . ILE D 1 106 ? 77.113 -3.913 59.732 1.00 21.22 105 ILE S C 1
ATOM 12461 O O . ILE D 1 106 ? 76.026 -3.321 59.671 1.00 20.46 105 ILE S O 1
ATOM 12466 N N . ILE D 1 107 ? 78.138 -3.643 58.918 1.00 21.29 106 ILE S N 1
ATOM 12467 C CA . ILE D 1 107 ? 78.090 -2.628 57.868 1.00 23.83 106 ILE S CA 1
ATOM 12468 C C . ILE D 1 107 ? 78.020 -3.243 56.465 1.00 22.90 106 ILE S C 1
ATOM 12469 O O . ILE D 1 107 ? 77.618 -2.572 55.520 1.00 22.34 106 ILE S O 1
ATOM 12474 N N . SER D 1 108 ? 78.442 -4.497 56.345 1.00 22.25 107 SER S N 1
ATOM 12475 C CA . SER D 1 108 ? 78.310 -5.249 55.090 1.00 21.37 107 SER S CA 1
ATOM 12476 C C . SER D 1 108 ? 78.513 -6.747 55.298 1.00 22.23 107 SER S C 1
ATOM 12477 O O . SER D 1 108 ? 79.128 -7.186 56.262 1.00 20.45 107 SER S O 1
ATOM 12480 N N . VAL D 1 109 ? 77.959 -7.532 54.372 1.00 20.81 108 VAL S N 1
ATOM 12481 C CA . VAL D 1 109 ? 78.067 -8.970 54.390 1.00 22.13 108 VAL S CA 1
ATOM 12482 C C . VAL D 1 109 ? 78.428 -9.381 52.972 1.00 20.05 108 VAL S C 1
ATOM 12483 O O . VAL D 1 109 ? 77.966 -8.787 52.023 1.00 21.21 108 VAL S O 1
ATOM 12487 N N . ASP D 1 110 ? 79.236 -10.406 52.824 1.00 21.71 109 ASP S N 1
ATOM 12488 C CA . ASP D 1 110 ? 79.399 -11.036 51.516 1.00 22.74 109 ASP S CA 1
ATOM 12489 C C . ASP D 1 110 ? 79.488 -12.536 51.714 1.00 21.32 109 ASP S C 1
ATOM 12490 O O . ASP D 1 110 ? 80.386 -13.028 52.371 1.00 20.13 109 ASP S O 1
ATOM 12495 N N . VAL D 1 111 ? 78.523 -13.266 51.165 1.00 20.51 110 VAL S N 1
ATOM 12496 C CA . VAL D 1 111 ? 78.602 -14.722 51.142 1.00 19.55 110 VAL S CA 1
ATOM 12497 C C . VAL D 1 111 ? 78.570 -15.109 49.670 1.00 20.12 110 VAL S C 1
ATOM 12498 O O . VAL D 1 111 ? 77.489 -15.228 49.096 1.00 20.24 110 VAL S O 1
ATOM 12502 N N . PRO D 1 112 ? 79.749 -15.238 49.045 1.00 20.40 111 PRO S N 1
ATOM 12503 C CA . PRO D 1 112 ? 79.807 -15.430 47.614 1.00 19.40 111 PRO S CA 1
ATOM 12504 C C . PRO D 1 112 ? 79.306 -16.810 47.193 1.00 17.91 111 PRO S C 1
ATOM 12505 O O . PRO D 1 112 ? 79.192 -17.731 48.005 1.00 17.48 111 PRO S O 1
ATOM 12509 N N . GLU D 1 113 ? 78.992 -16.912 45.917 1.00 17.75 112 GLU S N 1
ATOM 12510 C CA . GLU D 1 113 ? 78.517 -18.164 45.332 1.00 17.87 112 GLU S CA 1
ATOM 12511 C C . GLU D 1 113 ? 79.337 -19.380 45.703 1.00 18.30 112 GLU S C 1
ATOM 12512 O O . GLU D 1 113 ? 78.770 -20.442 45.951 1.00 17.04 112 GLU S O 1
ATOM 12518 N N . SER D 1 114 ? 80.667 -19.274 45.695 1.00 19.88 113 SER S N 1
ATOM 12519 C CA . SER D 1 114 ? 81.502 -20.425 45.954 1.00 20.49 113 SER S CA 1
ATOM 12520 C C . SER D 1 114 ? 81.296 -20.917 47.379 1.00 19.68 113 SER S C 1
ATOM 12521 O O . SER D 1 114 ? 81.335 -22.101 47.640 1.00 19.96 113 SER S O 1
ATOM 12524 N N . THR D 1 115 ? 81.070 -19.980 48.284 1.00 21.11 114 THR S N 1
ATOM 12525 C CA . THR D 1 115 ? 80.744 -20.293 49.662 1.00 20.82 114 THR S CA 1
ATOM 12526 C C . THR D 1 115 ? 79.344 -20.919 49.813 1.00 19.51 114 THR S C 1
ATOM 12527 O O . THR D 1 115 ? 79.177 -21.866 50.566 1.00 20.18 114 THR S O 1
ATOM 12531 N N . ILE D 1 116 ? 78.359 -20.404 49.084 1.00 18.45 115 ILE S N 1
ATOM 12532 C CA . ILE D 1 116 ? 77.029 -21.030 49.032 1.00 18.86 115 ILE S CA 1
ATOM 12533 C C . ILE D 1 116 ? 77.181 -22.525 48.700 1.00 17.81 115 ILE S C 1
ATOM 12534 O O . ILE D 1 116 ? 76.557 -23.365 49.319 1.00 19.14 115 ILE S O 1
ATOM 12539 N N . LYS D 1 117 ? 78.037 -22.859 47.739 1.00 18.65 116 LYS S N 1
ATOM 12540 C CA . LYS D 1 117 ? 78.216 -24.247 47.333 1.00 19.44 116 LYS S CA 1
ATOM 12541 C C . LYS D 1 117 ? 79.013 -25.069 48.354 1.00 21.38 116 LYS S C 1
ATOM 12542 O O . LYS D 1 117 ? 78.754 -26.269 48.524 1.00 22.70 116 LYS S O 1
ATOM 12548 N N . GLU D 1 118 ? 79.967 -24.447 49.033 1.00 22.98 117 GLU S N 1
ATOM 12549 C CA . GLU D 1 118 ? 80.603 -25.099 50.165 1.00 25.10 117 GLU S CA 1
ATOM 12550 C C . GLU D 1 118 ? 79.545 -25.466 51.205 1.00 23.44 117 GLU S C 1
ATOM 12551 O O . GLU D 1 118 ? 79.584 -26.555 51.786 1.00 24.85 117 GLU S O 1
ATOM 12557 N N . LEU D 1 119 ? 78.600 -24.556 51.423 1.00 21.16 118 LEU S N 1
ATOM 12558 C CA . LEU D 1 119 ? 77.534 -24.765 52.412 1.00 20.69 118 LEU S CA 1
ATOM 12559 C C . LEU D 1 119 ? 76.569 -25.885 52.041 1.00 21.69 118 LEU S C 1
ATOM 12560 O O . LEU D 1 119 ? 76.101 -26.621 52.919 1.00 20.64 118 LEU S O 1
ATOM 12565 N N . GLU D 1 120 ? 76.285 -26.024 50.745 1.00 21.43 119 GLU S N 1
ATOM 12566 C CA . GLU D 1 120 ? 75.422 -27.089 50.237 1.00 22.49 119 GLU S CA 1
ATOM 12567 C C . GLU D 1 120 ? 76.009 -28.450 50.595 1.00 23.54 119 GLU S C 1
ATOM 12568 O O . GLU D 1 120 ? 75.268 -29.362 50.932 1.00 23.30 119 GLU S O 1
ATOM 12574 N N . LYS D 1 121 ? 77.337 -28.597 50.503 1.00 23.96 120 LYS S N 1
ATOM 12575 C CA . LYS D 1 121 ? 77.968 -29.861 50.925 1.00 26.79 120 LYS S CA 1
ATOM 12576 C C . LYS D 1 121 ? 77.682 -30.302 52.389 1.00 26.58 120 LYS S C 1
ATOM 12577 O O . LYS D 1 121 ? 77.686 -31.493 52.674 1.00 26.83 120 LYS S O 1
ATOM 12583 N N . ILE D 1 122 ? 77.472 -29.364 53.312 1.00 24.55 121 ILE S N 1
ATOM 12584 C CA . ILE D 1 122 ? 77.263 -29.728 54.731 1.00 24.53 121 ILE S CA 1
ATOM 12585 C C . ILE D 1 122 ? 75.812 -29.503 55.187 1.00 23.69 121 ILE S C 1
ATOM 12586 O O . ILE D 1 122 ? 75.434 -29.923 56.271 1.00 22.29 121 ILE S O 1
ATOM 12591 N N . ALA D 1 123 ? 74.989 -28.914 54.323 1.00 22.44 122 ALA S N 1
ATOM 12592 C CA . ALA D 1 123 ? 73.566 -28.747 54.612 1.00 21.52 122 ALA S CA 1
ATOM 12593 C C . ALA D 1 123 ? 72.823 -30.062 54.448 1.00 21.52 122 ALA S C 1
ATOM 12594 O O . ALA D 1 123 ? 73.292 -30.975 53.759 1.00 20.99 122 ALA S O 1
ATOM 12596 N N . ASN D 1 124 ? 71.653 -30.157 55.074 1.00 19.47 123 ASN S N 1
ATOM 12597 C CA . ASN D 1 124 ? 70.710 -31.194 54.713 1.00 19.50 123 ASN S CA 1
ATOM 12598 C C . ASN D 1 124 ? 69.878 -30.725 53.530 1.00 19.22 123 ASN S C 1
ATOM 12599 O O . ASN D 1 124 ? 68.846 -30.056 53.687 1.00 17.45 123 ASN S O 1
ATOM 12604 N N . MET D 1 125 ? 70.312 -31.080 52.327 1.00 19.57 124 MET S N 1
ATOM 12605 C CA . MET D 1 125 ? 69.601 -30.607 51.142 1.00 18.54 124 MET S CA 1
ATOM 12606 C C . MET D 1 125 ? 68.257 -31.272 51.028 1.00 18.39 124 MET S C 1
ATOM 12607 O O . MET D 1 125 ? 67.339 -30.683 50.491 1.00 19.07 124 MET S O 1
ATOM 12612 N N . GLU D 1 126 ? 68.102 -32.487 51.559 1.00 18.62 125 GLU S N 1
ATOM 12613 C CA . GLU D 1 126 ? 66.781 -33.133 51.506 1.00 20.96 125 GLU S CA 1
ATOM 12614 C C . GLU D 1 126 ? 65.746 -32.309 52.263 1.00 19.64 125 GLU S C 1
ATOM 12615 O O . GLU D 1 126 ? 64.624 -32.155 51.795 1.00 19.97 125 GLU S O 1
ATOM 12621 N N . ALA D 1 127 ? 66.116 -31.775 53.420 1.00 17.74 126 ALA S N 1
ATOM 12622 C CA . ALA D 1 127 ? 65.214 -30.903 54.169 1.00 17.78 126 ALA S CA 1
ATOM 12623 C C . ALA D 1 127 ? 64.923 -29.640 53.369 1.00 17.22 126 ALA S C 1
ATOM 12624 O O . ALA D 1 127 ? 63.780 -29.186 53.328 1.00 18.00 126 ALA S O 1
ATOM 12626 N N . LEU D 1 128 ? 65.938 -29.080 52.710 1.00 17.24 127 LEU S N 1
ATOM 12627 C CA . LEU D 1 128 ? 65.728 -27.888 51.901 1.00 16.94 127 LEU S CA 1
ATOM 12628 C C . LEU D 1 128 ? 64.715 -28.184 50.792 1.00 15.88 127 LEU S C 1
ATOM 12629 O O . LEU D 1 128 ? 63.741 -27.416 50.590 1.00 14.16 127 LEU S O 1
ATOM 12634 N N . GLU D 1 129 ? 64.872 -29.318 50.116 1.00 16.03 128 GLU S N 1
ATOM 12635 C CA . GLU D 1 129 ? 63.937 -29.642 49.016 1.00 15.61 128 GLU S CA 1
ATOM 12636 C C . GLU D 1 129 ? 62.527 -29.906 49.549 1.00 16.14 128 GLU S C 1
ATOM 12637 O O . GLU D 1 129 ? 61.540 -29.532 48.916 1.00 14.69 128 GLU S O 1
ATOM 12643 N N . HIS D 1 130 ? 62.425 -30.476 50.743 1.00 15.88 129 HIS S N 1
ATOM 12644 C CA . HIS D 1 130 ? 61.112 -30.696 51.311 1.00 16.75 129 HIS S CA 1
ATOM 12645 C C . HIS D 1 130 ? 60.391 -29.377 51.653 1.00 15.67 129 HIS S C 1
ATOM 12646 O O . HIS D 1 130 ? 59.173 -29.246 51.400 1.00 14.23 129 HIS S O 1
ATOM 12653 N N . TYR D 1 131 ? 61.118 -28.399 52.202 1.00 16.16 130 TYR S N 1
ATOM 12654 C CA . TYR D 1 131 ? 60.532 -27.056 52.394 1.00 15.09 130 TYR S CA 1
ATOM 12655 C C . TYR D 1 131 ? 60.030 -26.451 51.071 1.00 14.80 130 TYR S C 1
ATOM 12656 O O . TYR D 1 131 ? 58.963 -25.897 51.019 1.00 14.48 130 TYR S O 1
ATOM 12665 N N . ARG D 1 132 ? 60.812 -26.563 50.016 1.00 14.37 131 ARG S N 1
ATOM 12666 C CA . ARG D 1 132 ? 60.334 -26.162 48.680 1.00 14.90 131 ARG S CA 1
ATOM 12667 C C . ARG D 1 132 ? 59.013 -26.838 48.266 1.00 14.63 131 ARG S C 1
ATOM 12668 O O . ARG D 1 132 ? 58.176 -26.214 47.653 1.00 15.11 131 ARG S O 1
ATOM 12676 N N . LYS D 1 133 ? 58.873 -28.124 48.541 1.00 15.19 132 LYS S N 1
ATOM 12677 C CA . LYS D 1 133 ? 57.638 -28.806 48.229 1.00 16.33 132 LYS S CA 1
ATOM 12678 C C . LYS D 1 133 ? 56.506 -28.154 48.989 1.00 16.30 132 LYS S C 1
ATOM 12679 O O . LYS D 1 133 ? 55.465 -27.880 48.436 1.00 15.66 132 LYS S O 1
ATOM 12685 N N . ILE D 1 134 ? 56.724 -27.922 50.284 1.00 16.24 133 ILE S N 1
ATOM 12686 C CA . ILE D 1 134 ? 55.715 -27.302 51.100 1.00 15.94 133 ILE S CA 1
ATOM 12687 C C . ILE D 1 134 ? 55.344 -25.912 50.555 1.00 14.65 133 ILE S C 1
ATOM 12688 O O . ILE D 1 134 ? 54.162 -25.631 50.310 1.00 14.47 133 ILE S O 1
ATOM 12693 N N . TYR D 1 135 ? 56.340 -25.053 50.345 1.00 13.69 134 TYR S N 1
ATOM 12694 C CA . TYR D 1 135 ? 56.060 -23.674 49.912 1.00 13.44 134 TYR S CA 1
ATOM 12695 C C . TYR D 1 135 ? 55.478 -23.651 48.503 1.00 13.52 134 TYR S C 1
ATOM 12696 O O . TYR D 1 135 ? 54.594 -22.856 48.205 1.00 13.69 134 TYR S O 1
ATOM 12705 N N . SER D 1 136 ? 55.966 -24.533 47.633 1.00 14.75 135 SER S N 1
ATOM 12706 C CA . SER D 1 136 ? 55.533 -24.530 46.255 1.00 15.88 135 SER S CA 1
ATOM 12707 C C . SER D 1 136 ? 54.065 -24.996 46.166 1.00 15.81 135 SER S C 1
ATOM 12708 O O . SER D 1 136 ? 53.296 -24.551 45.300 1.00 15.74 135 SER S O 1
ATOM 12711 N N . ASP D 1 137 ? 53.675 -25.855 47.103 1.00 15.87 136 ASP S N 1
ATOM 12712 C CA . ASP D 1 137 ? 52.287 -26.334 47.162 1.00 15.44 136 ASP S CA 1
ATOM 12713 C C . ASP D 1 137 ? 51.323 -25.179 47.323 1.00 15.50 136 ASP S C 1
ATOM 12714 O O . ASP D 1 137 ? 50.244 -25.127 46.686 1.00 16.37 136 ASP S O 1
ATOM 12719 N N . TRP D 1 138 ? 51.729 -24.189 48.124 1.00 14.74 137 TRP S N 1
ATOM 12720 C CA . TRP D 1 138 ? 50.954 -22.976 48.284 1.00 14.59 137 TRP S CA 1
ATOM 12721 C C . TRP D 1 138 ? 51.080 -22.014 47.098 1.00 14.89 137 TRP S C 1
ATOM 12722 O O . TRP D 1 138 ? 50.080 -21.531 46.558 1.00 15.31 137 TRP S O 1
ATOM 12733 N N . LYS D 1 139 ? 52.317 -21.750 46.700 1.00 15.74 138 LYS S N 1
ATOM 12734 C CA . LYS D 1 139 ? 52.616 -20.799 45.642 1.00 16.97 138 LYS S CA 1
ATOM 12735 C C . LYS D 1 139 ? 51.976 -21.188 44.314 1.00 16.92 138 LYS S C 1
ATOM 12736 O O . LYS D 1 139 ? 51.560 -20.328 43.554 1.00 16.88 138 LYS S O 1
ATOM 12742 N N . GLU D 1 140 ? 51.906 -22.478 44.020 1.00 17.94 139 GLU S N 1
ATOM 12743 C CA . GLU D 1 140 ? 51.322 -22.910 42.744 1.00 20.07 139 GLU S CA 1
ATOM 12744 C C . GLU D 1 140 ? 49.816 -22.708 42.657 1.00 19.10 139 GLU S C 1
ATOM 12745 O O . GLU D 1 140 ? 49.224 -22.810 41.568 1.00 19.72 139 GLU S O 1
ATOM 12751 N N . ARG D 1 141 ? 49.182 -22.401 43.781 1.00 18.48 140 ARG S N 1
ATOM 12752 C CA . ARG D 1 141 ? 47.768 -22.035 43.792 1.00 17.83 140 ARG S CA 1
ATOM 12753 C C . ARG D 1 141 ? 47.528 -20.555 43.431 1.00 18.18 140 ARG S C 1
ATOM 12754 O O . ARG D 1 141 ? 46.363 -20.092 43.397 1.00 18.16 140 ARG S O 1
ATOM 12762 N N . GLY D 1 142 ? 48.615 -19.812 43.197 1.00 19.00 141 GLY S N 1
ATOM 12763 C CA . GLY D 1 142 ? 48.567 -18.400 42.874 1.00 19.14 141 GLY S CA 1
ATOM 12764 C C . GLY D 1 142 ? 48.427 -17.546 44.129 1.00 20.07 141 GLY S C 1
ATOM 12765 O O . GLY D 1 142 ? 47.653 -16.603 44.158 1.00 25.16 141 GLY S O 1
ATOM 12766 N N . LYS D 1 143 ? 49.163 -17.894 45.174 1.00 18.65 142 LYS S N 1
ATOM 12767 C CA . LYS D 1 143 ? 49.029 -17.243 46.470 1.00 18.08 142 LYS S CA 1
ATOM 12768 C C . LYS D 1 143 ? 50.381 -16.649 46.885 1.00 17.04 142 LYS S C 1
ATOM 12769 O O . LYS D 1 143 ? 51.411 -16.969 46.295 1.00 17.79 142 LYS S O 1
ATOM 12775 N N . THR D 1 144 ? 50.361 -15.809 47.915 1.00 15.46 143 THR S N 1
ATOM 12776 C CA . THR D 1 144 ? 51.550 -15.105 48.431 1.00 14.43 143 THR S CA 1
ATOM 12777 C C . THR D 1 144 ? 52.162 -15.905 49.576 1.00 13.77 143 THR S C 1
ATOM 12778 O O . THR D 1 144 ? 51.434 -16.426 50.428 1.00 13.86 143 THR S O 1
ATOM 12782 N N . PHE D 1 145 ? 53.500 -15.938 49.621 1.00 14.05 144 PHE S N 1
ATOM 12783 C CA . PHE D 1 145 ? 54.199 -16.636 50.690 1.00 14.78 144 PHE S CA 1
ATOM 12784 C C . PHE D 1 145 ? 55.265 -15.712 51.277 1.00 14.59 144 PHE S C 1
ATOM 12785 O O . PHE D 1 145 ? 56.088 -15.149 50.544 1.00 13.93 144 PHE S O 1
ATOM 12793 N N . ILE D 1 146 ? 55.214 -15.538 52.592 1.00 14.62 145 ILE S N 1
ATOM 12794 C CA . ILE D 1 146 ? 56.190 -14.751 53.337 1.00 15.76 145 ILE S CA 1
ATOM 12795 C C . ILE D 1 146 ? 57.032 -15.758 54.115 1.00 14.65 145 ILE S C 1
ATOM 12796 O O . ILE D 1 146 ? 56.489 -16.616 54.832 1.00 14.13 145 ILE S O 1
ATOM 12801 N N . LEU D 1 147 ? 58.354 -15.717 53.963 1.00 13.91 146 LEU S N 1
ATOM 12802 C CA . LEU D 1 147 ? 59.200 -16.646 54.641 1.00 13.67 146 LEU S CA 1
ATOM 12803 C C . LEU D 1 147 ? 59.965 -15.926 55.765 1.00 13.25 146 LEU S C 1
ATOM 12804 O O . LEU D 1 147 ? 60.649 -14.938 55.516 1.00 12.67 146 LEU S O 1
ATOM 12809 N N . ASN D 1 148 ? 59.777 -16.400 56.982 1.00 13.04 147 ASN S N 1
ATOM 12810 C CA . ASN D 1 148 ? 60.465 -15.893 58.168 1.00 13.33 147 ASN S CA 1
ATOM 12811 C C . ASN D 1 148 ? 61.621 -16.848 58.559 1.00 13.87 147 ASN S C 1
ATOM 12812 O O . ASN D 1 148 ? 61.403 -18.052 58.749 1.00 14.06 147 ASN S O 1
ATOM 12817 N N . LEU D 1 149 ? 62.834 -16.332 58.680 1.00 15.19 148 LEU S N 1
ATOM 12818 C CA . LEU D 1 149 ? 64.011 -17.208 58.806 1.00 15.50 148 LEU S CA 1
ATOM 12819 C C . LEU D 1 149 ? 64.229 -17.860 60.180 1.00 15.25 148 LEU S C 1
ATOM 12820 O O . LEU D 1 149 ? 64.861 -18.891 60.254 1.00 15.80 148 LEU S O 1
ATOM 12825 N N . TYR D 1 150 ? 63.723 -17.247 61.251 1.00 15.35 149 TYR S N 1
ATOM 12826 C CA . TYR D 1 150 ? 64.036 -17.662 62.608 1.00 16.14 149 TYR S CA 1
ATOM 12827 C C . TYR D 1 150 ? 62.811 -17.516 63.525 1.00 15.73 149 TYR S C 1
ATOM 12828 O O . TYR D 1 150 ? 62.218 -16.443 63.620 1.00 14.74 149 TYR S O 1
ATOM 12837 N N . HIS D 1 151 ? 62.423 -18.604 64.168 1.00 15.78 150 HIS S N 1
ATOM 12838 C CA . HIS D 1 151 ? 61.242 -18.632 65.034 1.00 16.06 150 HIS S CA 1
ATOM 12839 C C . HIS D 1 151 ? 61.566 -19.489 66.265 1.00 16.89 150 HIS S C 1
ATOM 12840 O O . HIS D 1 151 ? 60.781 -20.332 66.705 1.00 16.65 150 HIS S O 1
ATOM 12847 N N . TRP D 1 152 ? 62.782 -19.263 66.775 1.00 16.58 151 TRP S N 1
ATOM 12848 C CA . TRP D 1 152 ? 63.201 -19.570 68.157 1.00 17.10 151 TRP S CA 1
ATOM 12849 C C . TRP D 1 152 ? 64.191 -20.728 68.341 1.00 17.27 151 TRP S C 1
ATOM 12850 O O . TRP D 1 152 ? 65.292 -20.514 68.907 1.00 17.98 151 TRP S O 1
ATOM 12861 N N . PRO D 1 153 ? 63.860 -21.944 67.863 1.00 16.56 152 PRO S N 1
ATOM 12862 C CA . PRO D 1 153 ? 64.871 -22.975 68.002 1.00 16.40 152 PRO S CA 1
ATOM 12863 C C . PRO D 1 153 ? 66.146 -22.696 67.225 1.00 16.91 152 PRO S C 1
ATOM 12864 O O . PRO D 1 153 ? 66.102 -22.191 66.069 1.00 18.19 152 PRO S O 1
ATOM 12868 N N . LEU D 1 154 ? 67.257 -23.045 67.870 1.00 17.28 153 LEU S N 1
ATOM 12869 C CA . LEU D 1 154 ? 68.596 -22.928 67.310 1.00 16.96 153 LEU S CA 1
ATOM 12870 C C . LEU D 1 154 ? 69.197 -24.316 67.221 1.00 17.14 153 LEU S C 1
ATOM 12871 O O . LEU D 1 154 ? 68.867 -25.195 68.014 1.00 17.46 153 LEU S O 1
ATOM 12876 N N . PRO D 1 155 ? 70.118 -24.539 66.257 1.00 18.16 154 PRO S N 1
ATOM 12877 C CA . PRO D 1 155 ? 70.816 -25.819 66.223 1.00 18.10 154 PRO S CA 1
ATOM 12878 C C . PRO D 1 155 ? 71.522 -26.129 67.561 1.00 18.97 154 PRO S C 1
ATOM 12879 O O . PRO D 1 155 ? 71.965 -25.207 68.224 1.00 19.70 154 PRO S O 1
ATOM 12883 N N . LEU D 1 156 ? 71.590 -27.400 67.951 1.00 18.92 155 LEU S N 1
ATOM 12884 C CA . LEU D 1 156 ? 72.205 -27.776 69.222 1.00 21.24 155 LEU S CA 1
ATOM 12885 C C . LEU D 1 156 ? 73.691 -27.394 69.281 1.00 21.55 155 LEU S C 1
ATOM 12886 O O . LEU D 1 156 ? 74.215 -27.045 70.346 1.00 19.68 155 LEU S O 1
ATOM 12891 N N . TRP D 1 157 ? 74.348 -27.397 68.123 1.00 20.90 156 TRP S N 1
ATOM 12892 C CA . TRP D 1 157 ? 75.757 -26.952 68.028 1.00 20.92 156 TRP S CA 1
ATOM 12893 C C . TRP D 1 157 ? 75.952 -25.444 68.188 1.00 20.26 156 TRP S C 1
ATOM 12894 O O . TRP D 1 157 ? 77.100 -24.962 68.381 1.00 21.51 156 TRP S O 1
ATOM 12905 N N . ILE D 1 158 ? 74.857 -24.710 68.055 1.00 18.10 157 ILE S N 1
ATOM 12906 C CA . ILE D 1 158 ? 74.770 -23.275 68.346 1.00 18.26 157 ILE S CA 1
ATOM 12907 C C . ILE D 1 158 ? 74.366 -23.008 69.814 1.00 18.81 157 ILE S C 1
ATOM 12908 O O . ILE D 1 158 ? 74.891 -22.069 70.443 1.00 18.61 157 ILE S O 1
ATOM 12913 N N . HIS D 1 159 ? 73.420 -23.796 70.339 1.00 17.71 158 HIS S N 1
ATOM 12914 C CA . HIS D 1 159 ? 72.938 -23.565 71.687 1.00 19.36 158 HIS S CA 1
ATOM 12915 C C . HIS D 1 159 ? 72.559 -24.887 72.360 1.00 20.48 158 HIS S C 1
ATOM 12916 O O . HIS D 1 159 ? 71.733 -25.664 71.860 1.00 17.35 158 HIS S O 1
ATOM 12923 N N . ASP D 1 160 ? 73.245 -25.167 73.468 1.00 22.00 159 ASP S N 1
ATOM 12924 C CA . ASP D 1 160 ? 72.932 -26.306 74.297 1.00 24.83 159 ASP S CA 1
ATOM 12925 C C . ASP D 1 160 ? 72.452 -25.698 75.612 1.00 25.35 159 ASP S C 1
ATOM 12926 O O . ASP D 1 160 ? 73.259 -25.318 76.463 1.00 27.08 159 ASP S O 1
ATOM 12931 N N . PRO D 1 161 ? 71.128 -25.586 75.774 1.00 25.14 160 PRO S N 1
ATOM 12932 C CA . PRO D 1 161 ? 70.578 -24.784 76.867 1.00 25.11 160 PRO S CA 1
ATOM 12933 C C . PRO D 1 161 ? 70.720 -25.435 78.224 1.00 24.58 160 PRO S C 1
ATOM 12934 O O . PRO D 1 161 ? 70.736 -24.739 79.236 1.00 27.11 160 PRO S O 1
ATOM 12938 N N . ILE D 1 162 ? 70.776 -26.760 78.209 1.00 26.61 161 ILE S N 1
ATOM 12939 C CA . ILE D 1 162 ? 70.902 -27.607 79.390 1.00 28.21 161 ILE S CA 1
ATOM 12940 C C . ILE D 1 162 ? 72.308 -27.381 79.965 1.00 30.40 161 ILE S C 1
ATOM 12941 O O . ILE D 1 162 ? 72.464 -27.073 81.157 1.00 30.43 161 ILE S O 1
ATOM 12946 N N . ALA D 1 163 ? 73.326 -27.496 79.109 1.00 31.10 162 ALA S N 1
ATOM 12947 C CA . ALA D 1 163 ? 74.713 -27.192 79.515 1.00 32.19 162 ALA S CA 1
ATOM 12948 C C . ALA D 1 163 ? 74.897 -25.743 79.980 1.00 31.96 162 ALA S C 1
ATOM 12949 O O . ALA D 1 163 ? 75.541 -25.511 81.006 1.00 32.72 162 ALA S O 1
ATOM 12951 N N . VAL D 1 164 ? 74.330 -24.777 79.250 1.00 29.35 163 VAL S N 1
ATOM 12952 C CA . VAL D 1 164 ? 74.446 -23.359 79.620 1.00 28.20 163 VAL S CA 1
ATOM 12953 C C . VAL D 1 164 ? 73.838 -23.056 80.998 1.00 30.27 163 VAL S C 1
ATOM 12954 O O . VAL D 1 164 ? 74.433 -22.332 81.788 1.00 28.65 163 VAL S O 1
ATOM 12958 N N . ARG D 1 165 ? 72.644 -23.586 81.264 1.00 29.97 164 ARG S N 1
ATOM 12959 C CA . ARG D 1 165 ? 71.991 -23.370 82.558 1.00 31.26 164 ARG S CA 1
ATOM 12960 C C . ARG D 1 165 ? 72.773 -24.014 83.698 1.00 35.14 164 ARG S C 1
ATOM 12961 O O . ARG D 1 165 ? 72.837 -23.456 84.795 1.00 36.39 164 ARG S O 1
ATOM 12969 N N . LYS D 1 166 ? 73.355 -25.182 83.435 1.00 38.73 165 LYS S N 1
ATOM 12970 C CA . LYS D 1 166 ? 74.156 -25.881 84.425 1.00 42.34 165 LYS S CA 1
ATOM 12971 C C . LYS D 1 166 ? 75.571 -25.305 84.547 1.00 44.00 165 LYS S C 1
ATOM 12972 O O . LYS D 1 166 ? 75.966 -24.878 85.632 1.00 44.90 165 LYS S O 1
ATOM 12978 N N . LEU D 1 167 ? 76.319 -25.277 83.443 1.00 41.71 166 LEU S N 1
ATOM 12979 C CA . LEU D 1 167 ? 77.756 -24.929 83.464 1.00 41.01 166 LEU S CA 1
ATOM 12980 C C . LEU D 1 167 ? 78.049 -23.448 83.228 1.00 37.27 166 LEU S C 1
ATOM 12981 O O . LEU D 1 167 ? 79.169 -23.006 83.452 1.00 37.13 166 LEU S O 1
ATOM 12986 N N . GLY D 1 168 ? 77.057 -22.687 82.776 1.00 34.07 167 GLY S N 1
ATOM 12987 C CA . GLY D 1 168 ? 77.233 -21.267 82.473 1.00 32.16 167 GLY S CA 1
ATOM 12988 C C . GLY D 1 168 ? 77.530 -21.076 80.989 1.00 30.56 167 GLY S C 1
ATOM 12989 O O . GLY D 1 168 ? 77.998 -22.005 80.333 1.00 30.63 167 GLY S O 1
ATOM 12990 N N . PRO D 1 169 ? 77.272 -19.869 80.454 1.00 31.52 168 PRO S N 1
ATOM 12991 C CA . PRO D 1 169 ? 77.405 -19.657 78.995 1.00 32.66 168 PRO S CA 1
ATOM 12992 C C . PRO D 1 169 ? 78.843 -19.749 78.452 1.00 34.23 168 PRO S C 1
ATOM 12993 O O . PRO D 1 169 ? 79.030 -19.920 77.243 1.00 33.55 168 PRO S O 1
ATOM 12997 N N . ASP D 1 170 ? 79.846 -19.629 79.321 1.00 35.32 169 ASP S N 1
ATOM 12998 C CA . ASP D 1 170 ? 81.238 -19.778 78.885 1.00 36.52 169 ASP S CA 1
ATOM 12999 C C . ASP D 1 170 ? 81.591 -21.238 78.656 1.00 35.03 169 ASP S C 1
ATOM 13000 O O . ASP D 1 170 ? 82.541 -21.527 77.938 1.00 35.70 169 ASP S O 1
ATOM 13005 N N . ALA D 1 171 ? 80.824 -22.155 79.241 1.00 34.63 170 ALA S N 1
ATOM 13006 C CA . ALA D 1 171 ? 81.168 -23.574 79.204 1.00 34.21 170 ALA S CA 1
ATOM 13007 C C . ALA D 1 171 ? 80.492 -24.375 78.093 1.00 33.89 170 ALA S C 1
ATOM 13008 O O . ALA D 1 171 ? 80.710 -25.585 77.989 1.00 35.51 170 ALA S O 1
ATOM 13010 N N . ALA D 1 172 ? 79.688 -23.720 77.259 1.00 31.31 171 ALA S N 1
ATOM 13011 C CA . ALA D 1 172 ? 78.862 -24.437 76.281 1.00 29.59 171 ALA S CA 1
ATOM 13012 C C . ALA D 1 172 ? 78.400 -23.500 75.173 1.00 26.61 171 ALA S C 1
ATOM 13013 O O . ALA D 1 172 ? 78.410 -22.280 75.334 1.00 27.66 171 ALA S O 1
ATOM 13015 N N . PRO D 1 173 ? 77.986 -24.070 74.031 1.00 25.03 172 PRO S N 1
ATOM 13016 C CA . PRO D 1 173 ? 77.424 -23.236 72.969 1.00 23.45 172 PRO S CA 1
ATOM 13017 C C . PRO D 1 173 ? 76.233 -22.455 73.509 1.00 21.13 172 PRO S C 1
ATOM 13018 O O . PRO D 1 173 ? 75.293 -23.059 74.032 1.00 21.10 172 PRO S O 1
ATOM 13022 N N . ALA D 1 174 ? 76.307 -21.143 73.425 1.00 20.45 173 ALA S N 1
ATOM 13023 C CA . ALA D 1 174 ? 75.468 -20.267 74.247 1.00 21.40 173 ALA S CA 1
ATOM 13024 C C . ALA D 1 174 ? 74.447 -19.476 73.429 1.00 19.91 173 ALA S C 1
ATOM 13025 O O . ALA D 1 174 ? 73.930 -18.471 73.878 1.00 19.44 173 ALA S O 1
ATOM 13027 N N . GLY D 1 175 ? 74.170 -19.920 72.210 1.00 20.86 174 GLY S N 1
ATOM 13028 C CA . GLY D 1 175 ? 73.118 -19.277 71.407 1.00 20.88 174 GLY S CA 1
ATOM 13029 C C . GLY D 1 175 ? 73.409 -17.813 71.144 1.00 19.59 174 GLY S C 1
ATOM 13030 O O . GLY D 1 175 ? 74.526 -17.450 70.731 1.00 20.79 174 GLY S O 1
ATOM 13031 N N . TRP D 1 176 ? 72.425 -16.955 71.415 1.00 18.44 175 TRP S N 1
ATOM 13032 C CA . TRP D 1 176 ? 72.528 -15.542 71.114 1.00 19.56 175 TRP S CA 1
ATOM 13033 C C . TRP D 1 176 ? 73.549 -14.799 72.000 1.00 19.66 175 TRP S C 1
ATOM 13034 O O . TRP D 1 176 ? 73.821 -13.628 71.758 1.00 19.84 175 TRP S O 1
ATOM 13045 N N . LEU D 1 177 ? 74.126 -15.490 72.982 1.00 20.65 176 LEU S N 1
ATOM 13046 C CA . LEU D 1 177 ? 75.179 -14.884 73.822 1.00 23.05 176 LEU S CA 1
ATOM 13047 C C . LEU D 1 177 ? 76.558 -14.925 73.164 1.00 24.35 176 LEU S C 1
ATOM 13048 O O . LEU D 1 177 ? 77.478 -14.239 73.630 1.00 25.60 176 LEU S O 1
ATOM 13053 N N . ASP D 1 178 ? 76.707 -15.700 72.086 1.00 23.88 177 ASP S N 1
ATOM 13054 C CA A ASP D 1 178 ? 77.976 -15.795 71.355 0.50 23.08 177 ASP S CA 1
ATOM 13055 C CA B ASP D 1 178 ? 77.987 -15.771 71.370 0.50 23.70 177 ASP S CA 1
ATOM 13056 C C . ASP D 1 178 ? 77.876 -14.981 70.075 1.00 24.61 177 ASP S C 1
ATOM 13057 O O . ASP D 1 178 ? 76.959 -15.213 69.249 1.00 22.06 177 ASP S O 1
ATOM 13066 N N . GLU D 1 179 ? 78.813 -14.052 69.877 1.00 23.65 178 GLU S N 1
ATOM 13067 C CA . GLU D 1 179 ? 78.800 -13.201 68.682 1.00 25.56 178 GLU S CA 1
ATOM 13068 C C . GLU D 1 179 ? 78.928 -14.032 67.407 1.00 23.72 178 GLU S C 1
ATOM 13069 O O . GLU D 1 179 ? 78.390 -13.643 66.378 1.00 24.93 178 GLU S O 1
ATOM 13075 N N . LYS D 1 180 ? 79.605 -15.178 67.493 1.00 22.70 179 LYS S N 1
ATOM 13076 C CA . LYS D 1 180 ? 79.740 -16.129 66.370 1.00 22.64 179 LYS S CA 1
ATOM 13077 C C . LYS D 1 180 ? 78.406 -16.621 65.836 1.00 21.70 179 LYS S C 1
ATOM 13078 O O . LYS D 1 180 ? 78.242 -16.867 64.643 1.00 20.40 179 LYS S O 1
ATOM 13084 N N . THR D 1 181 ? 77.451 -16.782 66.737 1.00 20.01 180 THR S N 1
ATOM 13085 C CA . THR D 1 181 ? 76.101 -17.190 66.335 1.00 18.56 180 THR S CA 1
ATOM 13086 C C . THR D 1 181 ? 75.546 -16.312 65.231 1.00 18.78 180 THR S C 1
ATOM 13087 O O . THR D 1 181 ? 74.895 -16.822 64.300 1.00 17.90 180 THR S O 1
ATOM 13091 N N . VAL D 1 182 ? 75.783 -15.009 65.329 1.00 18.37 181 VAL S N 1
ATOM 13092 C CA . VAL D 1 182 ? 75.254 -14.025 64.378 1.00 18.97 181 VAL S CA 1
ATOM 13093 C C . VAL D 1 182 ? 75.837 -14.294 62.985 1.00 18.53 181 VAL S C 1
ATOM 13094 O O . VAL D 1 182 ? 75.136 -14.266 61.968 1.00 18.10 181 VAL S O 1
ATOM 13098 N N . VAL D 1 183 ? 77.136 -14.545 62.947 1.00 18.60 182 VAL S N 1
ATOM 13099 C CA . VAL D 1 183 ? 77.815 -14.837 61.684 1.00 19.57 182 VAL S CA 1
ATOM 13100 C C . VAL D 1 183 ? 77.283 -16.115 61.050 1.00 18.99 182 VAL S C 1
ATOM 13101 O O . VAL D 1 183 ? 77.076 -16.165 59.820 1.00 18.77 182 VAL S O 1
ATOM 13105 N N . GLU D 1 184 ? 77.056 -17.142 61.861 1.00 18.36 183 GLU S N 1
ATOM 13106 C CA . GLU D 1 184 ? 76.558 -18.411 61.361 1.00 18.41 183 GLU S CA 1
ATOM 13107 C C . GLU D 1 184 ? 75.141 -18.200 60.823 1.00 18.23 183 GLU S C 1
ATOM 13108 O O . GLU D 1 184 ? 74.751 -18.821 59.819 1.00 18.04 183 GLU S O 1
ATOM 13114 N N . PHE D 1 185 ? 74.399 -17.290 61.463 1.00 16.64 184 PHE S N 1
ATOM 13115 C CA . PHE D 1 185 ? 73.032 -17.006 61.015 1.00 16.71 184 PHE S CA 1
ATOM 13116 C C . PHE D 1 185 ? 73.029 -16.285 59.656 1.00 16.85 184 PHE S C 1
ATOM 13117 O O . PHE D 1 185 ? 72.159 -16.533 58.797 1.00 16.23 184 PHE S O 1
ATOM 13125 N N . VAL D 1 186 ? 74.004 -15.393 59.474 1.00 16.78 185 VAL S N 1
ATOM 13126 C CA . VAL D 1 186 ? 74.179 -14.669 58.212 1.00 17.51 185 VAL S CA 1
ATOM 13127 C C . VAL D 1 186 ? 74.389 -15.670 57.079 1.00 17.00 185 VAL S C 1
ATOM 13128 O O . VAL D 1 186 ? 73.827 -15.514 55.995 1.00 17.22 185 VAL S O 1
ATOM 13132 N N . LYS D 1 187 ? 75.187 -16.698 57.336 1.00 16.87 186 LYS S N 1
ATOM 13133 C CA . LYS D 1 187 ? 75.424 -17.738 56.330 1.00 17.33 186 LYS S CA 1
ATOM 13134 C C . LYS D 1 187 ? 74.137 -18.454 55.966 1.00 16.78 186 LYS S C 1
ATOM 13135 O O . LYS D 1 187 ? 73.836 -18.681 54.782 1.00 16.27 186 LYS S O 1
ATOM 13141 N N . PHE D 1 188 ? 73.399 -18.820 57.011 1.00 16.29 187 PHE S N 1
ATOM 13142 C CA . PHE D 1 188 ? 72.078 -19.423 56.849 1.00 15.73 187 PHE S CA 1
ATOM 13143 C C . PHE D 1 188 ? 71.154 -18.548 56.007 1.00 15.63 187 PHE S C 1
ATOM 13144 O O . PHE D 1 188 ? 70.488 -19.050 55.084 1.00 15.10 187 PHE S O 1
ATOM 13152 N N . ALA D 1 189 ? 71.096 -17.251 56.299 1.00 14.28 188 ALA S N 1
ATOM 13153 C CA . ALA D 1 189 ? 70.210 -16.340 55.583 1.00 15.38 188 ALA S CA 1
ATOM 13154 C C . ALA D 1 189 ? 70.567 -16.249 54.094 1.00 16.04 188 ALA S C 1
ATOM 13155 O O . ALA D 1 189 ? 69.714 -16.347 53.213 1.00 16.50 188 ALA S O 1
ATOM 13157 N N . ALA D 1 190 ? 71.846 -16.050 53.821 1.00 15.46 189 ALA S N 1
ATOM 13158 C CA . ALA D 1 190 ? 72.317 -16.040 52.440 1.00 15.19 189 ALA S CA 1
ATOM 13159 C C . ALA D 1 190 ? 71.946 -17.354 51.729 1.00 14.16 189 ALA S C 1
ATOM 13160 O O . ALA D 1 190 ? 71.456 -17.323 50.585 1.00 15.01 189 ALA S O 1
ATOM 13162 N N . PHE D 1 191 ? 72.158 -18.479 52.397 1.00 14.10 190 PHE S N 1
ATOM 13163 C CA . PHE D 1 191 ? 71.912 -19.804 51.825 1.00 14.08 190 PHE S CA 1
ATOM 13164 C C . PHE D 1 191 ? 70.458 -19.932 51.432 1.00 14.80 190 PHE S C 1
ATOM 13165 O O . PHE D 1 191 ? 70.124 -20.384 50.309 1.00 15.21 190 PHE S O 1
ATOM 13173 N N . VAL D 1 192 ? 69.591 -19.519 52.354 1.00 14.63 191 VAL S N 1
ATOM 13174 C CA . VAL D 1 192 ? 68.148 -19.573 52.098 1.00 14.73 191 VAL S CA 1
ATOM 13175 C C . VAL D 1 192 ? 67.725 -18.640 50.955 1.00 15.09 191 VAL S C 1
ATOM 13176 O O . VAL D 1 192 ? 66.993 -19.049 50.032 1.00 15.28 191 VAL S O 1
ATOM 13180 N N . ALA D 1 193 ? 68.217 -17.400 50.962 1.00 14.17 192 ALA S N 1
ATOM 13181 C CA . ALA D 1 193 ? 67.880 -16.451 49.908 1.00 14.86 192 ALA S CA 1
ATOM 13182 C C . ALA D 1 193 ? 68.386 -16.903 48.521 1.00 14.40 192 ALA S C 1
ATOM 13183 O O . ALA D 1 193 ? 67.664 -16.779 47.533 1.00 14.49 192 ALA S O 1
ATOM 13185 N N . TYR D 1 194 ? 69.610 -17.413 48.472 1.00 14.95 193 TYR S N 1
ATOM 13186 C CA . TYR D 1 194 ? 70.191 -17.927 47.209 1.00 14.44 193 TYR S CA 1
ATOM 13187 C C . TYR D 1 194 ? 69.220 -18.943 46.599 1.00 14.89 193 TYR S C 1
ATOM 13188 O O . TYR D 1 194 ? 68.924 -18.902 45.378 1.00 14.96 193 TYR S O 1
ATOM 13197 N N . HIS D 1 195 ? 68.751 -19.863 47.421 1.00 15.29 194 HIS S N 1
ATOM 13198 C CA . HIS D 1 195 ? 68.010 -21.032 46.925 1.00 14.96 194 HIS S CA 1
ATOM 13199 C C . HIS D 1 195 ? 66.495 -20.816 46.736 1.00 15.43 194 HIS S C 1
ATOM 13200 O O . HIS D 1 195 ? 65.924 -21.278 45.746 1.00 15.54 194 HIS S O 1
ATOM 13207 N N . LEU D 1 196 ? 65.870 -20.103 47.669 1.00 14.79 195 LEU S N 1
ATOM 13208 C CA . LEU D 1 196 ? 64.403 -20.093 47.823 1.00 15.93 195 LEU S CA 1
ATOM 13209 C C . LEU D 1 196 ? 63.745 -18.787 47.376 1.00 14.56 195 LEU S C 1
ATOM 13210 O O . LEU D 1 196 ? 62.543 -18.708 47.380 1.00 15.89 195 LEU S O 1
ATOM 13215 N N . ASP D 1 197 ? 64.511 -17.819 46.891 1.00 14.39 196 ASP S N 1
ATOM 13216 C CA . ASP D 1 197 ? 63.928 -16.546 46.424 1.00 15.25 196 ASP S CA 1
ATOM 13217 C C . ASP D 1 197 ? 62.795 -16.695 45.408 1.00 15.58 196 ASP S C 1
ATOM 13218 O O . ASP D 1 197 ? 61.910 -15.861 45.334 1.00 14.43 196 ASP S O 1
ATOM 13223 N N . ASP D 1 198 ? 62.836 -17.749 44.601 1.00 16.03 197 ASP S N 1
ATOM 13224 C CA . ASP D 1 198 ? 61.801 -17.948 43.576 1.00 16.46 197 ASP S CA 1
ATOM 13225 C C . ASP D 1 198 ? 60.462 -18.394 44.159 1.00 16.64 197 ASP S C 1
ATOM 13226 O O . ASP D 1 198 ? 59.452 -18.386 43.464 1.00 19.25 197 ASP S O 1
ATOM 13231 N N . LEU D 1 199 ? 60.427 -18.727 45.455 1.00 16.64 198 LEU S N 1
ATOM 13232 C CA . LEU D 1 199 ? 59.178 -19.119 46.093 1.00 16.48 198 LEU S CA 1
ATOM 13233 C C . LEU D 1 199 ? 58.670 -18.130 47.128 1.00 16.12 198 LEU S C 1
ATOM 13234 O O . LEU D 1 199 ? 57.645 -18.382 47.754 1.00 16.94 198 LEU S O 1
ATOM 13239 N N . VAL D 1 200 ? 59.424 -17.063 47.353 1.00 15.63 199 VAL S N 1
ATOM 13240 C CA . VAL D 1 200 ? 59.177 -16.186 48.495 1.00 15.53 199 VAL S CA 1
ATOM 13241 C C . VAL D 1 200 ? 58.840 -14.795 47.989 1.00 15.92 199 VAL S C 1
ATOM 13242 O O . VAL D 1 200 ? 59.596 -14.225 47.202 1.00 17.04 199 VAL S O 1
ATOM 13246 N N . ASP D 1 201 ? 57.734 -14.239 48.480 1.00 14.84 200 ASP S N 1
ATOM 13247 C CA . ASP D 1 201 ? 57.293 -12.924 48.040 1.00 14.85 200 ASP S CA 1
ATOM 13248 C C . ASP D 1 201 ? 57.836 -11.803 48.927 1.00 15.76 200 ASP S C 1
ATOM 13249 O O . ASP D 1 201 ? 58.068 -10.677 48.461 1.00 15.88 200 ASP S O 1
ATOM 13254 N N . MET D 1 202 ? 57.963 -12.108 50.208 1.00 14.72 201 MET S N 1
ATOM 13255 C CA . MET D 1 202 ? 58.515 -11.167 51.195 1.00 16.04 201 MET S CA 1
ATOM 13256 C C . MET D 1 202 ? 59.287 -11.947 52.235 1.00 14.39 201 MET S C 1
ATOM 13257 O O . MET D 1 202 ? 59.001 -13.114 52.482 1.00 14.41 201 MET S O 1
ATOM 13262 N N . TRP D 1 203 ? 60.281 -11.297 52.843 1.00 15.09 202 TRP S N 1
ATOM 13263 C CA . TRP D 1 203 ? 61.092 -11.941 53.867 1.00 13.76 202 TRP S CA 1
ATOM 13264 C C . TRP D 1 203 ? 60.923 -11.310 55.246 1.00 13.58 202 TRP S C 1
ATOM 13265 O O . TRP D 1 203 ? 60.820 -10.088 55.360 1.00 13.72 202 TRP S O 1
ATOM 13276 N N . SER D 1 204 ? 61.000 -12.144 56.273 1.00 14.22 203 SER S N 1
ATOM 13277 C CA . SER D 1 204 ? 61.259 -11.696 57.657 1.00 14.90 203 SER S CA 1
ATOM 13278 C C . SER D 1 204 ? 62.539 -12.382 58.158 1.00 14.45 203 SER S C 1
ATOM 13279 O O . SER D 1 204 ? 62.753 -13.587 57.964 1.00 14.13 203 SER S O 1
ATOM 13282 N N . THR D 1 205 ? 63.418 -11.629 58.786 1.00 15.06 204 THR S N 1
ATOM 13283 C CA . THR D 1 205 ? 64.639 -12.203 59.312 1.00 15.27 204 THR S CA 1
ATOM 13284 C C . THR D 1 205 ? 64.369 -13.048 60.556 1.00 14.72 204 THR S C 1
ATOM 13285 O O . THR D 1 205 ? 65.057 -14.015 60.824 1.00 15.63 204 THR S O 1
ATOM 13289 N N . MET D 1 206 ? 63.365 -12.659 61.328 1.00 14.36 205 MET S N 1
ATOM 13290 C CA . MET D 1 206 ? 63.137 -13.272 62.630 1.00 15.24 205 MET S CA 1
ATOM 13291 C C . MET D 1 206 ? 61.773 -12.887 63.183 1.00 14.08 205 MET S C 1
ATOM 13292 O O . MET D 1 206 ? 61.176 -11.886 62.789 1.00 13.70 205 MET S O 1
ATOM 13297 N N . ASN D 1 207 ? 61.328 -13.713 64.122 1.00 14.69 206 ASN S N 1
ATOM 13298 C CA . ASN D 1 207 ? 60.052 -13.584 64.767 1.00 15.64 206 ASN S CA 1
ATOM 13299 C C . ASN D 1 207 ? 60.229 -13.322 66.259 1.00 15.37 206 ASN S C 1
ATOM 13300 O O . ASN D 1 207 ? 60.826 -14.148 66.959 1.00 15.37 206 ASN S O 1
ATOM 13305 N N . GLU D 1 208 ? 59.643 -12.236 66.742 1.00 16.18 207 GLU S N 1
ATOM 13306 C CA . GLU D 1 208 ? 59.582 -11.964 68.194 1.00 16.33 207 GLU S CA 1
ATOM 13307 C C . GLU D 1 208 ? 60.924 -12.184 68.863 1.00 15.85 207 GLU S C 1
ATOM 13308 O O . GLU D 1 208 ? 61.016 -12.892 69.821 1.00 15.96 207 GLU S O 1
ATOM 13314 N N . PRO D 1 209 ? 61.969 -11.501 68.387 1.00 16.60 208 PRO S N 1
ATOM 13315 C CA . PRO D 1 209 ? 63.249 -11.627 69.046 1.00 17.32 208 PRO S CA 1
ATOM 13316 C C . PRO D 1 209 ? 63.162 -11.152 70.496 1.00 17.18 208 PRO S C 1
ATOM 13317 O O . PRO D 1 209 ? 63.871 -11.681 71.351 1.00 17.49 208 PRO S O 1
ATOM 13321 N N . ASN D 1 210 ? 62.288 -10.178 70.752 1.00 17.02 209 ASN S N 1
ATOM 13322 C CA . ASN D 1 210 ? 62.125 -9.664 72.120 1.00 18.59 209 ASN S CA 1
ATOM 13323 C C . ASN D 1 210 ? 61.655 -10.721 73.124 1.00 19.05 209 ASN S C 1
ATOM 13324 O O . ASN D 1 210 ? 62.052 -10.715 74.292 1.00 19.22 209 ASN S O 1
ATOM 13329 N N . VAL D 1 211 ? 60.832 -11.664 72.673 1.00 18.89 210 VAL S N 1
ATOM 13330 C CA . VAL D 1 211 ? 60.386 -12.751 73.526 1.00 20.44 210 VAL S CA 1
ATOM 13331 C C . VAL D 1 211 ? 61.549 -13.696 73.820 1.00 20.13 210 VAL S C 1
ATOM 13332 O O . VAL D 1 211 ? 61.723 -14.157 74.958 1.00 20.05 210 VAL S O 1
ATOM 13336 N N . VAL D 1 212 ? 62.378 -13.950 72.805 1.00 18.68 211 VAL S N 1
ATOM 13337 C CA . VAL D 1 212 ? 63.547 -14.800 72.960 1.00 19.63 211 VAL S CA 1
ATOM 13338 C C . VAL D 1 212 ? 64.476 -14.302 74.083 1.00 18.77 211 VAL S C 1
ATOM 13339 O O . VAL D 1 212 ? 64.838 -15.081 74.953 1.00 19.74 211 VAL S O 1
ATOM 13343 N N . TYR D 1 213 ? 64.842 -13.029 74.078 1.00 19.07 212 TYR S N 1
ATOM 13344 C CA . TYR D 1 213 ? 65.810 -12.551 75.087 1.00 19.33 212 TYR S CA 1
ATOM 13345 C C . TYR D 1 213 ? 65.180 -12.250 76.450 1.00 20.41 212 TYR S C 1
ATOM 13346 O O . TYR D 1 213 ? 65.777 -12.556 77.478 1.00 21.15 212 TYR S O 1
ATOM 13355 N N . ASN D 1 214 ? 63.974 -11.699 76.464 1.00 21.09 213 ASN S N 1
ATOM 13356 C CA . ASN D 1 214 ? 63.308 -11.419 77.737 1.00 21.79 213 ASN S CA 1
ATOM 13357 C C . ASN D 1 214 ? 62.840 -12.662 78.462 1.00 22.95 213 ASN S C 1
ATOM 13358 O O . ASN D 1 214 ? 62.989 -12.764 79.687 1.00 24.10 213 ASN S O 1
ATOM 13363 N N . GLN D 1 215 ? 62.293 -13.627 77.732 1.00 22.13 214 GLN S N 1
ATOM 13364 C CA . GLN D 1 215 ? 61.822 -14.839 78.375 1.00 23.87 214 GLN S CA 1
ATOM 13365 C C . GLN D 1 215 ? 62.959 -15.798 78.713 1.00 22.56 214 GLN S C 1
ATOM 13366 O O . GLN D 1 215 ? 62.914 -16.475 79.738 1.00 23.47 214 GLN S O 1
ATOM 13372 N N . GLY D 1 216 ? 63.998 -15.850 77.883 1.00 21.56 215 GLY S N 1
ATOM 13373 C CA . GLY D 1 216 ? 65.087 -16.786 78.135 1.00 20.36 215 GLY S CA 1
ATOM 13374 C C . GLY D 1 216 ? 65.995 -16.432 79.314 1.00 20.28 215 GLY S C 1
ATOM 13375 O O . GLY D 1 216 ? 66.510 -17.328 79.993 1.00 19.94 215 GLY S O 1
ATOM 13376 N N . TYR D 1 217 ? 66.164 -15.132 79.545 1.00 20.83 216 TYR S N 1
ATOM 13377 C CA . TYR D 1 217 ? 67.170 -14.614 80.471 1.00 21.55 216 TYR S CA 1
ATOM 13378 C C . TYR D 1 217 ? 66.621 -13.753 81.613 1.00 23.04 216 TYR S C 1
ATOM 13379 O O . TYR D 1 217 ? 67.390 -13.384 82.505 1.00 22.11 216 TYR S O 1
ATOM 13388 N N . ILE D 1 218 ? 65.332 -13.403 81.584 1.00 24.94 217 ILE S N 1
ATOM 13389 C CA . ILE D 1 218 ? 64.739 -12.557 82.640 1.00 26.31 217 ILE S CA 1
ATOM 13390 C C . ILE D 1 218 ? 63.558 -13.269 83.312 1.00 29.33 217 ILE S C 1
ATOM 13391 O O . ILE D 1 218 ? 63.625 -13.611 84.505 1.00 31.15 217 ILE S O 1
ATOM 13396 N N . ASN D 1 219 ? 62.501 -13.538 82.550 1.00 30.96 218 ASN S N 1
ATOM 13397 C CA . ASN D 1 219 ? 61.308 -14.205 83.093 1.00 30.25 218 ASN S CA 1
ATOM 13398 C C . ASN D 1 219 ? 61.424 -15.744 83.183 1.00 31.44 218 ASN S C 1
ATOM 13399 O O . ASN D 1 219 ? 60.940 -16.474 82.311 1.00 30.43 218 ASN S O 1
ATOM 13404 N N . LEU D 1 220 ? 62.035 -16.238 84.257 1.00 29.25 219 LEU S N 1
ATOM 13405 C CA . LEU D 1 220 ? 62.214 -17.683 84.448 1.00 30.69 219 LEU S CA 1
ATOM 13406 C C . LEU D 1 220 ? 60.924 -18.500 84.599 1.00 30.59 219 LEU S C 1
ATOM 13407 O O . LEU D 1 220 ? 60.935 -19.718 84.391 1.00 33.41 219 LEU S O 1
ATOM 13412 N N . ALA D 1 221 ? 59.830 -17.838 84.959 1.00 30.69 220 ALA S N 1
ATOM 13413 C CA . ALA D 1 221 ? 58.521 -18.492 85.041 1.00 30.73 220 ALA S CA 1
ATOM 13414 C C . ALA D 1 221 ? 58.002 -18.909 83.653 1.00 29.42 220 ALA S C 1
ATOM 13415 O O . ALA D 1 221 ? 57.129 -19.774 83.542 1.00 29.43 220 ALA S O 1
ATOM 13417 N N . SER D 1 222 ? 58.547 -18.298 82.601 1.00 28.24 221 SER S N 1
ATOM 13418 C CA . SER D 1 222 ? 58.159 -18.615 81.219 1.00 26.52 221 SER S CA 1
ATOM 13419 C C . SER D 1 222 ? 58.589 -20.011 80.761 1.00 25.58 221 SER S C 1
ATOM 13420 O O . SER D 1 222 ? 58.019 -20.563 79.813 1.00 24.85 221 SER S O 1
ATOM 13423 N N . GLY D 1 223 ? 59.614 -20.570 81.398 1.00 24.59 222 GLY S N 1
ATOM 13424 C CA . GLY D 1 223 ? 60.147 -21.852 80.983 1.00 24.06 222 GLY S CA 1
ATOM 13425 C C . GLY D 1 223 ? 60.756 -21.813 79.590 1.00 23.36 222 GLY S C 1
ATOM 13426 O O . GLY D 1 223 ? 60.634 -22.778 78.837 1.00 24.04 222 GLY S O 1
ATOM 13427 N N . PHE D 1 224 ? 61.422 -20.704 79.273 1.00 22.57 223 PHE S N 1
ATOM 13428 C CA . PHE D 1 224 ? 62.127 -20.548 78.020 1.00 21.89 223 PHE S CA 1
ATOM 13429 C C . PHE D 1 224 ? 63.615 -20.863 78.225 1.00 21.36 223 PHE S C 1
ATOM 13430 O O . PHE D 1 224 ? 64.183 -20.572 79.288 1.00 22.07 223 PHE S O 1
ATOM 13438 N N . PRO D 1 225 ? 64.255 -21.451 77.205 1.00 19.41 224 PRO S N 1
ATOM 13439 C CA . PRO D 1 225 ? 65.704 -21.689 77.288 1.00 19.34 224 PRO S CA 1
ATOM 13440 C C . PRO D 1 225 ? 66.532 -20.403 77.139 1.00 19.38 224 PRO S C 1
ATOM 13441 O O . PRO D 1 225 ? 66.117 -19.462 76.446 1.00 18.35 224 PRO S O 1
ATOM 13445 N N . PRO D 1 226 ? 67.723 -20.347 77.788 1.00 19.07 225 PRO S N 1
ATOM 13446 C CA . PRO D 1 226 ? 68.326 -21.364 78.631 1.00 19.83 225 PRO S CA 1
ATOM 13447 C C . PRO D 1 226 ? 67.835 -21.336 80.080 1.00 20.75 225 PRO S C 1
ATOM 13448 O O . PRO D 1 226 ? 68.191 -22.220 80.868 1.00 21.76 225 PRO S O 1
ATOM 13452 N N . GLY D 1 227 ? 67.080 -20.318 80.448 1.00 23.42 226 GLY S N 1
ATOM 13453 C CA . GLY D 1 227 ? 66.396 -20.317 81.753 1.00 23.46 226 GLY S CA 1
ATOM 13454 C C . GLY D 1 227 ? 67.298 -20.039 82.957 1.00 24.89 226 GLY S C 1
ATOM 13455 O O . GLY D 1 227 ? 67.218 -20.734 83.968 1.00 24.96 226 GLY S O 1
ATOM 13456 N N . PHE D 1 228 ? 68.166 -19.037 82.852 1.00 24.93 227 PHE S N 1
ATOM 13457 C CA . PHE D 1 228 ? 68.854 -18.490 84.033 1.00 25.21 227 PHE S CA 1
ATOM 13458 C C . PHE D 1 228 ? 68.643 -16.994 84.024 1.00 24.57 227 PHE S C 1
ATOM 13459 O O . PHE D 1 228 ? 68.417 -16.401 82.977 1.00 25.09 227 PHE S O 1
ATOM 13467 N N . LEU D 1 229 ? 68.691 -16.369 85.187 1.00 24.78 228 LEU S N 1
ATOM 13468 C CA . LEU D 1 229 ? 68.382 -14.955 85.269 1.00 24.37 228 LEU S CA 1
ATOM 13469 C C . LEU D 1 229 ? 69.652 -14.130 85.095 1.00 25.00 228 LEU S C 1
ATOM 13470 O O . LEU D 1 229 ? 70.617 -14.296 85.855 1.00 26.94 228 LEU S O 1
ATOM 13475 N N . SER D 1 230 ? 69.654 -13.251 84.101 1.00 23.04 229 SER S N 1
ATOM 13476 C CA . SER D 1 230 ? 70.714 -12.246 83.936 1.00 23.65 229 SER S CA 1
ATOM 13477 C C . SER D 1 230 ? 70.321 -11.150 82.979 1.00 24.90 229 SER S C 1
ATOM 13478 O O . SER D 1 230 ? 70.175 -11.392 81.777 1.00 23.34 229 SER S O 1
ATOM 13481 N N . PHE D 1 231 ? 70.156 -9.942 83.503 1.00 23.97 230 PHE S N 1
ATOM 13482 C CA . PHE D 1 231 ? 69.878 -8.787 82.661 1.00 26.92 230 PHE S CA 1
ATOM 13483 C C . PHE D 1 231 ? 71.033 -8.517 81.689 1.00 27.16 230 PHE S C 1
ATOM 13484 O O . PHE D 1 231 ? 70.797 -8.114 80.554 1.00 27.01 230 PHE S O 1
ATOM 13492 N N . GLU D 1 232 ? 72.267 -8.749 82.137 1.00 26.99 231 GLU S N 1
ATOM 13493 C CA . GLU D 1 232 ? 73.452 -8.592 81.286 1.00 28.79 231 GLU S CA 1
ATOM 13494 C C . GLU D 1 232 ? 73.350 -9.534 80.080 1.00 26.76 231 GLU S C 1
ATOM 13495 O O . GLU D 1 232 ? 73.584 -9.122 78.936 1.00 26.39 231 GLU S O 1
ATOM 13501 N N . ALA D 1 233 ? 72.996 -10.787 80.352 1.00 25.74 232 ALA S N 1
ATOM 13502 C CA . ALA D 1 233 ? 72.808 -11.790 79.306 1.00 25.05 232 ALA S CA 1
ATOM 13503 C C . ALA D 1 233 ? 71.686 -11.416 78.338 1.00 25.62 232 ALA S C 1
ATOM 13504 O O . ALA D 1 233 ? 71.828 -11.606 77.118 1.00 22.97 232 ALA S O 1
ATOM 13506 N N . ALA D 1 234 ? 70.566 -10.920 78.876 1.00 24.34 233 ALA S N 1
ATOM 13507 C CA . ALA D 1 234 ? 69.426 -10.504 78.039 1.00 24.69 233 ALA S CA 1
ATOM 13508 C C . ALA D 1 234 ? 69.825 -9.336 77.139 1.00 24.48 233 ALA S C 1
ATOM 13509 O O . ALA D 1 234 ? 69.469 -9.303 75.951 1.00 23.53 233 ALA S O 1
ATOM 13511 N N . GLU D 1 235 ? 70.584 -8.392 77.681 1.00 24.01 234 GLU S N 1
ATOM 13512 C CA . GLU D 1 235 ? 71.053 -7.262 76.880 1.00 25.23 234 GLU S CA 1
ATOM 13513 C C . GLU D 1 235 ? 72.046 -7.682 75.787 1.00 24.34 234 GLU S C 1
ATOM 13514 O O . GLU D 1 235 ? 72.021 -7.121 74.693 1.00 25.13 234 GLU S O 1
ATOM 13520 N N . LYS D 1 236 ? 72.899 -8.659 76.082 1.00 23.63 235 LYS S N 1
ATOM 13521 C CA . LYS D 1 236 ? 73.861 -9.151 75.085 1.00 25.48 235 LYS S CA 1
ATOM 13522 C C . LYS D 1 236 ? 73.125 -9.884 73.963 1.00 23.18 235 LYS S C 1
ATOM 13523 O O . LYS D 1 236 ? 73.362 -9.624 72.776 1.00 22.06 235 LYS S O 1
ATOM 13529 N N . ALA D 1 237 ? 72.218 -10.774 74.348 1.00 20.29 236 ALA S N 1
ATOM 13530 C CA . ALA D 1 237 ? 71.380 -11.493 73.364 1.00 20.35 236 ALA S CA 1
ATOM 13531 C C . ALA D 1 237 ? 70.569 -10.568 72.474 1.00 20.20 236 ALA S C 1
ATOM 13532 O O . ALA D 1 237 ? 70.432 -10.842 71.263 1.00 20.11 236 ALA S O 1
ATOM 13534 N N . LYS D 1 238 ? 69.987 -9.521 73.064 1.00 19.53 237 LYS S N 1
ATOM 13535 C CA . LYS D 1 238 ? 69.300 -8.476 72.307 1.00 20.29 237 LYS S CA 1
ATOM 13536 C C . LYS D 1 238 ? 70.253 -7.798 71.340 1.00 21.69 237 LYS S C 1
ATOM 13537 O O . LYS D 1 238 ? 69.912 -7.562 70.180 1.00 21.33 237 LYS S O 1
ATOM 13543 N N . PHE D 1 239 ? 71.449 -7.468 71.828 1.00 21.41 238 PHE S N 1
ATOM 13544 C CA . PHE D 1 239 ? 72.417 -6.773 70.974 1.00 22.65 238 PHE S CA 1
ATOM 13545 C C . PHE D 1 239 ? 72.749 -7.648 69.762 1.00 21.25 238 PHE S C 1
ATOM 13546 O O . PHE D 1 239 ? 72.755 -7.171 68.622 1.00 21.23 238 PHE S O 1
ATOM 13554 N N . ASN D 1 240 ? 72.996 -8.926 70.022 1.00 19.56 239 ASN S N 1
ATOM 13555 C CA . ASN D 1 240 ? 73.376 -9.850 68.955 1.00 20.03 239 ASN S CA 1
ATOM 13556 C C . ASN D 1 240 ? 72.199 -10.131 68.017 1.00 19.65 239 ASN S C 1
ATOM 13557 O O . ASN D 1 240 ? 72.415 -10.249 66.806 1.00 18.97 239 ASN S O 1
ATOM 13562 N N . LEU D 1 241 ? 70.972 -10.210 68.539 1.00 18.43 240 LEU S N 1
ATOM 13563 C CA . LEU D 1 241 ? 69.799 -10.363 67.651 1.00 18.42 240 LEU S CA 1
ATOM 13564 C C . LEU D 1 241 ? 69.610 -9.162 66.724 1.00 18.76 240 LEU S C 1
ATOM 13565 O O . LEU D 1 241 ? 69.208 -9.322 65.546 1.00 19.36 240 LEU S O 1
ATOM 13570 N N . ILE D 1 242 ? 69.894 -7.953 67.213 1.00 18.46 241 ILE S N 1
ATOM 13571 C CA . ILE D 1 242 ? 69.894 -6.774 66.353 1.00 18.99 241 ILE S CA 1
ATOM 13572 C C . ILE D 1 242 ? 70.864 -6.965 65.196 1.00 18.44 241 ILE S C 1
ATOM 13573 O O . ILE D 1 242 ? 70.504 -6.745 64.029 1.00 18.83 241 ILE S O 1
ATOM 13578 N N . GLN D 1 243 ? 72.080 -7.396 65.507 1.00 18.78 242 GLN S N 1
ATOM 13579 C CA . GLN D 1 243 ? 73.084 -7.611 64.455 1.00 18.77 242 GLN S CA 1
ATOM 13580 C C . GLN D 1 243 ? 72.702 -8.773 63.546 1.00 18.49 242 GLN S C 1
ATOM 13581 O O . GLN D 1 243 ? 72.993 -8.700 62.339 1.00 19.05 242 GLN S O 1
ATOM 13587 N N . ALA D 1 244 ? 72.052 -9.810 64.102 1.00 18.23 243 ALA S N 1
ATOM 13588 C CA . ALA D 1 244 ? 71.524 -10.918 63.267 1.00 18.52 243 ALA S CA 1
ATOM 13589 C C . ALA D 1 244 ? 70.554 -10.392 62.243 1.00 18.21 243 ALA S C 1
ATOM 13590 O O . ALA D 1 244 ? 70.632 -10.759 61.074 1.00 16.42 243 ALA S O 1
ATOM 13592 N N . HIS D 1 245 ? 69.649 -9.511 62.645 1.00 17.37 244 HIS S N 1
ATOM 13593 C CA . HIS D 1 245 ? 68.722 -8.953 61.681 1.00 17.99 244 HIS S CA 1
ATOM 13594 C C . HIS D 1 245 ? 69.441 -8.204 60.572 1.00 17.40 244 HIS S C 1
ATOM 13595 O O . HIS D 1 245 ? 69.119 -8.357 59.375 1.00 16.66 244 HIS S O 1
ATOM 13602 N N . ILE D 1 246 ? 70.372 -7.332 60.982 1.00 17.46 245 ILE S N 1
ATOM 13603 C CA . ILE D 1 246 ? 71.065 -6.484 60.041 1.00 17.47 245 ILE S CA 1
ATOM 13604 C C . ILE D 1 246 ? 71.868 -7.337 59.085 1.00 16.86 245 ILE S C 1
ATOM 13605 O O . ILE D 1 246 ? 71.840 -7.100 57.867 1.00 17.63 245 ILE S O 1
ATOM 13610 N N . GLY D 1 247 ? 72.591 -8.297 59.644 1.00 16.15 246 GLY S N 1
ATOM 13611 C CA . GLY D 1 247 ? 73.383 -9.243 58.876 1.00 17.09 246 GLY S CA 1
ATOM 13612 C C . GLY D 1 247 ? 72.525 -10.042 57.915 1.00 16.73 246 GLY S C 1
ATOM 13613 O O . GLY D 1 247 ? 72.881 -10.192 56.715 1.00 16.44 246 GLY S O 1
ATOM 13614 N N . ALA D 1 248 ? 71.400 -10.527 58.423 1.00 16.98 247 ALA S N 1
ATOM 13615 C CA . ALA D 1 248 ? 70.441 -11.313 57.590 1.00 16.71 247 ALA S CA 1
ATOM 13616 C C . ALA D 1 248 ? 69.819 -10.459 56.482 1.00 16.64 247 ALA S C 1
ATOM 13617 O O . ALA D 1 248 ? 69.645 -10.923 55.347 1.00 16.41 247 ALA S O 1
ATOM 13619 N N . TYR D 1 249 ? 69.501 -9.201 56.792 1.00 15.92 248 TYR S N 1
ATOM 13620 C CA . TYR D 1 249 ? 68.941 -8.289 55.818 1.00 16.13 248 TYR S CA 1
ATOM 13621 C C . TYR D 1 249 ? 69.963 -8.118 54.692 1.00 16.59 248 TYR S C 1
ATOM 13622 O O . TYR D 1 249 ? 69.632 -8.218 53.538 1.00 16.04 248 TYR S O 1
ATOM 13631 N N . ASP D 1 250 ? 71.214 -7.894 55.050 1.00 16.02 249 ASP S N 1
ATOM 13632 C CA . ASP D 1 250 ? 72.240 -7.690 54.032 1.00 16.54 249 ASP S CA 1
ATOM 13633 C C . ASP D 1 250 ? 72.450 -8.959 53.180 1.00 16.69 249 ASP S C 1
ATOM 13634 O O . ASP D 1 250 ? 72.647 -8.893 51.957 1.00 17.13 249 ASP S O 1
ATOM 13639 N N . ALA D 1 251 ? 72.456 -10.093 53.852 1.00 16.34 250 ALA S N 1
ATOM 13640 C CA . ALA D 1 251 ? 72.675 -11.389 53.228 1.00 16.65 250 ALA S CA 1
ATOM 13641 C C . ALA D 1 251 ? 71.554 -11.691 52.245 1.00 17.17 250 ALA S C 1
ATOM 13642 O O . ALA D 1 251 ? 71.828 -12.130 51.145 1.00 18.14 250 ALA S O 1
ATOM 13644 N N . ILE D 1 252 ? 70.303 -11.439 52.647 1.00 16.73 251 ILE S N 1
ATOM 13645 C CA . ILE D 1 252 ? 69.131 -11.659 51.770 1.00 16.34 251 ILE S CA 1
ATOM 13646 C C . ILE D 1 252 ? 69.219 -10.747 50.547 1.00 16.69 251 ILE S C 1
ATOM 13647 O O . ILE D 1 252 ? 68.980 -11.185 49.411 1.00 17.73 251 ILE S O 1
ATOM 13652 N N . LYS D 1 253 ? 69.565 -9.475 50.745 1.00 15.80 252 LYS S N 1
ATOM 13653 C CA . LYS D 1 253 ? 69.634 -8.524 49.608 1.00 16.10 252 LYS S CA 1
ATOM 13654 C C . LYS D 1 253 ? 70.730 -8.901 48.607 1.00 15.83 252 LYS S C 1
ATOM 13655 O O . LYS D 1 253 ? 70.626 -8.533 47.437 1.00 16.86 252 LYS S O 1
ATOM 13661 N N . GLU D 1 254 ? 71.730 -9.662 49.042 1.00 15.79 253 GLU S N 1
ATOM 13662 C CA . GLU D 1 254 ? 72.743 -10.183 48.123 1.00 17.17 253 GLU S CA 1
ATOM 13663 C C . GLU D 1 254 ? 72.133 -11.098 47.054 1.00 16.25 253 GLU S C 1
ATOM 13664 O O . GLU D 1 254 ? 72.650 -11.153 45.918 1.00 15.55 253 GLU S O 1
ATOM 13670 N N . TYR D 1 255 ? 71.033 -11.754 47.411 1.00 13.60 254 TYR S N 1
ATOM 13671 C CA . TYR D 1 255 ? 70.375 -12.784 46.537 1.00 14.45 254 TYR S CA 1
ATOM 13672 C C . TYR D 1 255 ? 68.878 -12.571 46.311 1.00 15.39 254 TYR S C 1
ATOM 13673 O O . TYR D 1 255 ? 68.174 -13.486 45.836 1.00 15.99 254 TYR S O 1
ATOM 13682 N N . SER D 1 256 ? 68.384 -11.374 46.615 1.00 14.77 255 SER S N 1
ATOM 13683 C CA . SER D 1 256 ? 66.955 -11.067 46.443 1.00 15.10 255 SER S CA 1
ATOM 13684 C C . SER D 1 256 ? 66.734 -9.559 46.391 1.00 18.25 255 SER S C 1
ATOM 13685 O O . SER D 1 256 ? 67.425 -8.788 47.081 1.00 18.40 255 SER S O 1
ATOM 13688 N N . GLU D 1 257 ? 65.772 -9.158 45.572 1.00 19.11 256 GLU S N 1
ATOM 13689 C CA . GLU D 1 257 ? 65.299 -7.782 45.465 1.00 20.55 256 GLU S CA 1
ATOM 13690 C C . GLU D 1 257 ? 64.046 -7.567 46.310 1.00 19.67 256 GLU S C 1
ATOM 13691 O O . GLU D 1 257 ? 63.474 -6.476 46.322 1.00 19.78 256 GLU S O 1
ATOM 13697 N N . LYS D 1 258 ? 63.611 -8.600 47.017 1.00 18.63 257 LYS S N 1
ATOM 13698 C CA . LYS D 1 258 ? 62.303 -8.566 47.696 1.00 18.34 257 LYS S CA 1
ATOM 13699 C C . LYS D 1 258 ? 62.394 -7.803 49.028 1.00 18.05 257 LYS S C 1
ATOM 13700 O O . LYS D 1 258 ? 63.492 -7.583 49.571 1.00 18.16 257 LYS S O 1
ATOM 13706 N N . SER D 1 259 ? 61.228 -7.408 49.548 1.00 17.34 258 SER S N 1
ATOM 13707 C CA . SER D 1 259 ? 61.178 -6.682 50.813 1.00 17.19 258 SER S CA 1
ATOM 13708 C C . SER D 1 259 ? 61.592 -7.587 51.978 1.00 16.07 258 SER S C 1
ATOM 13709 O O . SER D 1 259 ? 61.225 -8.768 52.061 1.00 13.00 258 SER S O 1
ATOM 13712 N N . VAL D 1 260 ? 62.348 -6.990 52.894 1.00 15.32 259 VAL S N 1
ATOM 13713 C CA . VAL D 1 260 ? 62.860 -7.647 54.059 1.00 14.93 259 VAL S CA 1
ATOM 13714 C C . VAL D 1 260 ? 62.480 -6.798 55.272 1.00 16.42 259 VAL S C 1
ATOM 13715 O O . VAL D 1 260 ? 62.726 -5.576 55.295 1.00 16.93 259 VAL S O 1
ATOM 13719 N N . GLY D 1 261 ? 61.904 -7.468 56.264 1.00 16.10 260 GLY S N 1
ATOM 13720 C CA . GLY D 1 261 ? 61.409 -6.832 57.462 1.00 16.68 260 GLY S CA 1
ATOM 13721 C C . GLY D 1 261 ? 61.645 -7.709 58.657 1.00 16.44 260 GLY S C 1
ATOM 13722 O O . GLY D 1 261 ? 62.476 -8.605 58.626 1.00 16.73 260 GLY S O 1
ATOM 13723 N N . VAL D 1 262 ? 60.926 -7.410 59.738 1.00 16.87 261 VAL S N 1
ATOM 13724 C CA . VAL D 1 262 ? 61.024 -8.148 60.977 1.00 16.40 261 VAL S CA 1
ATOM 13725 C C . VAL D 1 262 ? 59.626 -8.337 61.523 1.00 15.93 261 VAL S C 1
ATOM 13726 O O . VAL D 1 262 ? 58.742 -7.490 61.301 1.00 16.65 261 VAL S O 1
ATOM 13730 N N . ILE D 1 263 ? 59.448 -9.457 62.227 1.00 15.02 262 ILE S N 1
ATOM 13731 C CA . ILE D 1 263 ? 58.193 -9.726 62.941 1.00 15.34 262 ILE S CA 1
ATOM 13732 C C . ILE D 1 263 ? 58.461 -9.577 64.425 1.00 16.12 262 ILE S C 1
ATOM 13733 O O . ILE D 1 263 ? 59.343 -10.253 64.951 1.00 15.28 262 ILE S O 1
ATOM 13738 N N . TYR D 1 264 ? 57.673 -8.725 65.079 1.00 17.05 263 TYR S N 1
ATOM 13739 C CA . TYR D 1 264 ? 57.917 -8.363 66.471 1.00 17.24 263 TYR S CA 1
ATOM 13740 C C . TYR D 1 264 ? 56.662 -8.541 67.318 1.00 17.18 263 TYR S C 1
ATOM 13741 O O . TYR D 1 264 ? 55.560 -8.341 66.856 1.00 17.17 263 TYR S O 1
ATOM 13750 N N . ALA D 1 265 ? 56.849 -8.856 68.582 1.00 18.33 264 ALA S N 1
ATOM 13751 C CA . ALA D 1 265 ? 55.747 -8.895 69.529 1.00 17.97 264 ALA S CA 1
ATOM 13752 C C . ALA D 1 265 ? 55.506 -7.503 70.093 1.00 18.46 264 ALA S C 1
ATOM 13753 O O . ALA D 1 265 ? 56.366 -6.967 70.791 1.00 19.29 264 ALA S O 1
ATOM 13755 N N . PHE D 1 266 ? 54.346 -6.925 69.790 1.00 17.37 265 PHE S N 1
ATOM 13756 C CA . PHE D 1 266 ? 53.954 -5.618 70.301 1.00 17.27 265 PHE S CA 1
ATOM 13757 C C . PHE D 1 266 ? 52.804 -5.755 71.294 1.00 18.28 265 PHE S C 1
ATOM 13758 O O . PHE D 1 266 ? 51.659 -5.884 70.888 1.00 19.39 265 PHE S O 1
ATOM 13766 N N . ALA D 1 267 ? 53.096 -5.774 72.587 1.00 19.92 266 ALA S N 1
ATOM 13767 C CA . ALA D 1 267 ? 52.056 -5.531 73.573 1.00 20.57 266 ALA S CA 1
ATOM 13768 C C . ALA D 1 267 ? 51.690 -4.048 73.501 1.00 21.39 266 ALA S C 1
ATOM 13769 O O . ALA D 1 267 ? 52.568 -3.214 73.238 1.00 21.74 266 ALA S O 1
ATOM 13771 N N . TRP D 1 268 ? 50.409 -3.724 73.707 1.00 20.48 267 TRP S N 1
ATOM 13772 C CA . TRP D 1 268 ? 49.971 -2.340 73.824 1.00 21.44 267 TRP S CA 1
ATOM 13773 C C . TRP D 1 268 ? 50.005 -1.967 75.293 1.00 22.04 267 TRP S C 1
ATOM 13774 O O . TRP D 1 268 ? 49.460 -2.683 76.126 1.00 22.57 267 TRP S O 1
ATOM 13785 N N . HIS D 1 269 ? 50.694 -0.867 75.597 1.00 22.54 268 HIS S N 1
ATOM 13786 C CA . HIS D 1 269 ? 50.918 -0.419 76.986 1.00 22.00 268 HIS S CA 1
ATOM 13787 C C . HIS D 1 269 ? 49.964 0.719 77.311 1.00 21.91 268 HIS S C 1
ATOM 13788 O O . HIS D 1 269 ? 49.906 1.710 76.580 1.00 22.94 268 HIS S O 1
ATOM 13795 N N . ASP D 1 270 ? 49.202 0.542 78.393 1.00 22.80 269 ASP S N 1
ATOM 13796 C CA . ASP D 1 270 ? 48.203 1.523 78.847 1.00 23.30 269 ASP S CA 1
ATOM 13797 C C . ASP D 1 270 ? 48.473 1.959 80.276 1.00 23.49 269 ASP S C 1
ATOM 13798 O O . ASP D 1 270 ? 48.835 1.137 81.111 1.00 24.02 269 ASP S O 1
ATOM 13803 N N . PRO D 1 271 ? 48.257 3.250 80.570 1.00 25.36 270 PRO S N 1
ATOM 13804 C CA . PRO D 1 271 ? 48.258 3.671 81.971 1.00 27.66 270 PRO S CA 1
ATOM 13805 C C . PRO D 1 271 ? 46.885 3.428 82.615 1.00 29.29 270 PRO S C 1
ATOM 13806 O O . PRO D 1 271 ? 45.859 3.647 81.971 1.00 29.29 270 PRO S O 1
ATOM 13810 N N . LEU D 1 272 ? 46.869 2.978 83.869 1.00 31.09 271 LEU S N 1
ATOM 13811 C CA . LEU D 1 272 ? 45.610 2.766 84.599 1.00 32.23 271 LEU S CA 1
ATOM 13812 C C . LEU D 1 272 ? 44.851 4.092 84.751 1.00 33.37 271 LEU S C 1
ATOM 13813 O O . LEU D 1 272 ? 43.626 4.134 84.675 1.00 34.49 271 LEU S O 1
ATOM 13818 N N . ALA D 1 273 ? 45.601 5.165 84.961 1.00 33.96 272 ALA S N 1
ATOM 13819 C CA . ALA D 1 273 ? 45.044 6.503 85.114 1.00 35.46 272 ALA S CA 1
ATOM 13820 C C . ALA D 1 273 ? 46.002 7.517 84.518 1.00 37.02 272 ALA S C 1
ATOM 13821 O O . ALA D 1 273 ? 47.198 7.242 84.384 1.00 37.56 272 ALA S O 1
ATOM 13823 N N . GLU D 1 274 ? 45.475 8.700 84.209 1.00 38.97 273 GLU S N 1
ATOM 13824 C CA . GLU D 1 274 ? 46.222 9.771 83.532 1.00 41.77 273 GLU S CA 1
ATOM 13825 C C . GLU D 1 274 ? 47.600 10.059 84.128 1.00 39.94 273 GLU S C 1
ATOM 13826 O O . GLU D 1 274 ? 48.534 10.382 83.398 1.00 39.61 273 GLU S O 1
ATOM 13832 N N . GLU D 1 275 ? 47.733 9.947 85.446 1.00 40.15 274 GLU S N 1
ATOM 13833 C CA . GLU D 1 275 ? 48.991 10.306 86.110 1.00 41.75 274 GLU S CA 1
ATOM 13834 C C . GLU D 1 275 ? 50.202 9.469 85.662 1.00 42.22 274 GLU S C 1
ATOM 13835 O O . GLU D 1 275 ? 51.338 9.926 85.775 1.00 41.42 274 GLU S O 1
ATOM 13841 N N . TYR D 1 276 ? 49.959 8.262 85.146 1.00 40.82 275 TYR S N 1
ATOM 13842 C CA . TYR D 1 276 ? 51.045 7.391 84.683 1.00 39.63 275 TYR S CA 1
ATOM 13843 C C . TYR D 1 276 ? 51.280 7.467 83.172 1.00 39.40 275 TYR S C 1
ATOM 13844 O O . TYR D 1 276 ? 52.127 6.747 82.648 1.00 38.19 275 TYR S O 1
ATOM 13853 N N . LYS D 1 277 ? 50.546 8.338 82.482 1.00 38.39 276 LYS S N 1
ATOM 13854 C CA . LYS D 1 277 ? 50.626 8.455 81.025 1.00 39.46 276 LYS S CA 1
ATOM 13855 C C . LYS D 1 277 ? 52.059 8.648 80.517 1.00 37.85 276 LYS S C 1
ATOM 13856 O O . LYS D 1 277 ? 52.502 7.948 79.605 1.00 34.53 276 LYS S O 1
ATOM 13862 N N . ASP D 1 278 ? 52.780 9.600 81.099 1.00 37.69 277 ASP S N 1
ATOM 13863 C CA . ASP D 1 278 ? 54.131 9.913 80.635 1.00 36.96 277 ASP S CA 1
ATOM 13864 C C . ASP D 1 278 ? 55.114 8.760 80.850 1.00 34.75 277 ASP S C 1
ATOM 13865 O O . ASP D 1 278 ? 55.949 8.501 79.987 1.00 32.33 277 ASP S O 1
ATOM 13870 N N . GLU D 1 279 ? 55.013 8.080 81.992 1.00 31.98 278 GLU S N 1
ATOM 13871 C CA . GLU D 1 279 ? 55.864 6.928 82.282 1.00 33.08 278 GLU S CA 1
ATOM 13872 C C . GLU D 1 279 ? 55.550 5.770 81.322 1.00 30.67 278 GLU S C 1
ATOM 13873 O O . GLU D 1 279 ? 56.461 5.095 80.856 1.00 30.19 278 GLU S O 1
ATOM 13879 N N . VAL D 1 280 ? 54.268 5.553 81.040 1.00 28.76 279 VAL S N 1
ATOM 13880 C CA . VAL D 1 280 ? 53.861 4.503 80.094 1.00 27.33 279 VAL S CA 1
ATOM 13881 C C . VAL D 1 280 ? 54.338 4.827 78.673 1.00 27.82 279 VAL S C 1
ATOM 13882 O O . VAL D 1 280 ? 54.757 3.933 77.953 1.00 27.90 279 VAL S O 1
ATOM 13886 N N . GLU D 1 281 ? 54.291 6.097 78.273 1.00 29.51 280 GLU S N 1
ATOM 13887 C CA . GLU D 1 281 ? 54.842 6.513 76.975 1.00 31.42 280 GLU S CA 1
ATOM 13888 C C . GLU D 1 281 ? 56.328 6.153 76.843 1.00 32.36 280 GLU S C 1
ATOM 13889 O O . GLU D 1 281 ? 56.787 5.770 75.758 1.00 33.42 280 GLU S O 1
ATOM 13895 N N . GLU D 1 282 ? 57.070 6.256 77.943 1.00 30.54 281 GLU S N 1
ATOM 13896 C CA . GLU D 1 282 ? 58.482 5.874 77.953 1.00 31.72 281 GLU S CA 1
ATOM 13897 C C . GLU D 1 282 ? 58.667 4.359 77.967 1.00 29.88 281 GLU S C 1
ATOM 13898 O O . GLU D 1 282 ? 59.627 3.848 77.383 1.00 30.00 281 GLU S O 1
ATOM 13904 N N . ILE D 1 283 ? 57.779 3.646 78.662 1.00 28.19 282 ILE S N 1
ATOM 13905 C CA . ILE D 1 283 ? 57.754 2.185 78.597 1.00 27.49 282 ILE S CA 1
ATOM 13906 C C . ILE D 1 283 ? 57.577 1.690 77.148 1.00 27.34 282 ILE S C 1
ATOM 13907 O O . ILE D 1 283 ? 58.307 0.766 76.717 1.00 25.37 282 ILE S O 1
ATOM 13912 N N . ARG D 1 284 ? 56.621 2.281 76.421 1.00 25.22 283 ARG S N 1
ATOM 13913 C CA . ARG D 1 284 ? 56.416 1.963 74.983 1.00 27.08 283 ARG S CA 1
ATOM 13914 C C . ARG D 1 284 ? 57.695 2.149 74.176 1.00 26.93 283 ARG S C 1
ATOM 13915 O O . ARG D 1 284 ? 58.131 1.235 73.450 1.00 24.21 283 ARG S O 1
ATOM 13923 N N . LYS D 1 285 ? 58.289 3.337 74.291 1.00 26.20 284 LYS S N 1
ATOM 13924 C CA . LYS D 1 285 ? 59.499 3.651 73.536 1.00 28.76 284 LYS S CA 1
ATOM 13925 C C . LYS D 1 285 ? 60.602 2.645 73.818 1.00 26.74 284 LYS S C 1
ATOM 13926 O O . LYS D 1 285 ? 61.259 2.156 72.897 1.00 25.65 284 LYS S O 1
ATOM 13932 N N . LYS D 1 286 ? 60.788 2.301 75.086 1.00 24.75 285 LYS S N 1
ATOM 13933 C CA . LYS D 1 286 ? 61.813 1.331 75.438 1.00 25.98 285 LYS S CA 1
ATOM 13934 C C . LYS D 1 286 ? 61.457 -0.078 74.948 1.00 24.79 285 LYS S C 1
ATOM 13935 O O . LYS D 1 286 ? 62.317 -0.772 74.424 1.00 24.96 285 LYS S O 1
ATOM 13941 N N . ASP D 1 287 ? 60.197 -0.475 75.110 1.00 22.47 286 ASP S N 1
ATOM 13942 C CA . ASP D 1 287 ? 59.756 -1.796 74.710 1.00 22.14 286 ASP S CA 1
ATOM 13943 C C . ASP D 1 287 ? 59.810 -2.042 73.183 1.00 20.81 286 ASP S C 1
ATOM 13944 O O . ASP D 1 287 ? 59.980 -3.193 72.763 1.00 21.70 286 ASP S O 1
ATOM 13949 N N . TYR D 1 288 ? 59.632 -0.992 72.383 1.00 19.28 287 TYR S N 1
ATOM 13950 C CA . TYR D 1 288 ? 59.727 -1.079 70.920 1.00 19.53 287 TYR S CA 1
ATOM 13951 C C . TYR D 1 288 ? 61.077 -0.626 70.336 1.00 20.69 287 TYR S C 1
ATOM 13952 O O . TYR D 1 288 ? 61.258 -0.604 69.112 1.00 19.26 287 TYR S O 1
ATOM 13961 N N . GLU D 1 289 ? 62.033 -0.311 71.194 1.00 21.89 288 GLU S N 1
ATOM 13962 C CA . GLU D 1 289 ? 63.324 0.217 70.755 1.00 23.52 288 GLU S CA 1
ATOM 13963 C C . GLU D 1 289 ? 64.069 -0.716 69.806 1.00 22.44 288 GLU S C 1
ATOM 13964 O O . GLU D 1 289 ? 64.772 -0.244 68.926 1.00 22.67 288 GLU S O 1
ATOM 13970 N N . PHE D 1 290 ? 63.900 -2.025 69.965 1.00 21.38 289 PHE S N 1
ATOM 13971 C CA . PHE D 1 290 ? 64.481 -3.004 69.023 1.00 19.92 289 PHE S CA 1
ATOM 13972 C C . PHE D 1 290 ? 64.127 -2.654 67.577 1.00 19.82 289 PHE S C 1
ATOM 13973 O O . PHE D 1 290 ? 65.006 -2.573 66.716 1.00 19.71 289 PHE S O 1
ATOM 13981 N N . VAL D 1 291 ? 62.841 -2.436 67.318 1.00 18.98 290 VAL S N 1
ATOM 13982 C CA . VAL D 1 291 ? 62.362 -2.058 65.990 1.00 19.62 290 VAL S CA 1
ATOM 13983 C C . VAL D 1 291 ? 62.858 -0.654 65.608 1.00 20.78 290 VAL S C 1
ATOM 13984 O O . VAL D 1 291 ? 63.234 -0.384 64.460 1.00 21.49 290 VAL S O 1
ATOM 13988 N N . THR D 1 292 ? 62.886 0.250 66.576 1.00 21.06 291 THR S N 1
ATOM 13989 C CA . THR D 1 292 ? 63.345 1.615 66.310 1.00 21.72 291 THR S CA 1
ATOM 13990 C C . THR D 1 292 ? 64.777 1.665 65.794 1.00 20.51 291 THR S C 1
ATOM 13991 O O . THR D 1 292 ? 65.082 2.400 64.864 1.00 22.03 291 THR S O 1
ATOM 13995 N N . ILE D 1 293 ? 65.644 0.906 66.436 1.00 20.84 292 ILE S N 1
ATOM 13996 C CA . ILE D 1 293 ? 67.034 0.792 66.039 1.00 21.95 292 ILE S CA 1
ATOM 13997 C C . ILE D 1 293 ? 67.119 0.269 64.602 1.00 21.69 292 ILE S C 1
ATOM 13998 O O . ILE D 1 293 ? 67.845 0.823 63.781 1.00 21.87 292 ILE S O 1
ATOM 14003 N N . LEU D 1 294 ? 66.390 -0.802 64.298 1.00 21.35 293 LEU S N 1
ATOM 14004 C CA . LEU D 1 294 ? 66.430 -1.335 62.921 1.00 20.65 293 LEU S CA 1
ATOM 14005 C C . LEU D 1 294 ? 65.988 -0.304 61.892 1.00 20.62 293 LEU S C 1
ATOM 14006 O O . LEU D 1 294 ? 66.635 -0.168 60.851 1.00 22.30 293 LEU S O 1
ATOM 14011 N N . HIS D 1 295 ? 64.909 0.432 62.160 1.00 21.10 294 HIS S N 1
ATOM 14012 C CA . HIS D 1 295 ? 64.421 1.439 61.220 1.00 23.21 294 HIS S CA 1
ATOM 14013 C C . HIS D 1 295 ? 65.437 2.571 61.066 1.00 24.28 294 HIS S C 1
ATOM 14014 O O . HIS D 1 295 ? 65.708 3.026 59.954 1.00 22.93 294 HIS S O 1
ATOM 14021 N N . SER D 1 296 ? 66.026 2.996 62.179 1.00 25.79 295 SER S N 1
ATOM 14022 C CA . SER D 1 296 ? 66.990 4.093 62.132 1.00 27.22 295 SER S CA 1
ATOM 14023 C C . SER D 1 296 ? 68.237 3.739 61.294 1.00 25.93 295 SER S C 1
ATOM 14024 O O . SER D 1 296 ? 68.786 4.603 60.640 1.00 27.40 295 SER S O 1
ATOM 14027 N N . LYS D 1 297 ? 68.660 2.473 61.321 1.00 25.20 296 LYS S N 1
ATOM 14028 C CA . LYS D 1 297 ? 69.755 1.987 60.483 1.00 25.31 296 LYS S CA 1
ATOM 14029 C C . LYS D 1 297 ? 69.356 1.663 59.023 1.00 24.94 296 LYS S C 1
ATOM 14030 O O . LYS D 1 297 ? 70.195 1.206 58.226 1.00 25.30 296 LYS S O 1
ATOM 14036 N N . GLY D 1 298 ? 68.098 1.891 58.657 1.00 24.20 297 GLY S N 1
ATOM 14037 C CA . GLY D 1 298 ? 67.630 1.626 57.293 1.00 23.80 297 GLY S CA 1
ATOM 14038 C C . GLY D 1 298 ? 67.583 0.144 56.948 1.00 22.82 297 GLY S C 1
ATOM 14039 O O . GLY D 1 298 ? 67.956 -0.257 55.840 1.00 21.92 297 GLY S O 1
ATOM 14040 N N . LYS D 1 299 ? 67.147 -0.676 57.904 1.00 20.13 298 LYS S N 1
ATOM 14041 C CA . LYS D 1 299 ? 67.122 -2.139 57.704 1.00 19.26 298 LYS S CA 1
ATOM 14042 C C . LYS D 1 299 ? 65.725 -2.757 57.853 1.00 17.74 298 LYS S C 1
ATOM 14043 O O . LYS D 1 299 ? 65.579 -3.966 58.166 1.00 16.72 298 LYS S O 1
ATOM 14049 N N . LEU D 1 300 ? 64.712 -1.933 57.589 1.00 18.09 299 LEU S N 1
ATOM 14050 C CA . LEU D 1 300 ? 63.305 -2.379 57.617 1.00 19.51 299 LEU S CA 1
ATOM 14051 C C . LEU D 1 300 ? 62.503 -1.861 56.410 1.00 19.25 299 LEU S C 1
ATOM 14052 O O . LEU D 1 300 ? 62.243 -0.658 56.255 1.00 19.41 299 LEU S O 1
ATOM 14057 N N . ASP D 1 301 ? 62.102 -2.792 55.539 1.00 18.66 300 ASP S N 1
ATOM 14058 C CA . ASP D 1 301 ? 61.215 -2.493 54.432 1.00 18.39 300 ASP S CA 1
ATOM 14059 C C . ASP D 1 301 ? 59.740 -2.620 54.823 1.00 18.42 300 ASP S C 1
ATOM 14060 O O . ASP D 1 301 ? 58.888 -2.029 54.187 1.00 19.27 300 ASP S O 1
ATOM 14065 N N . TRP D 1 302 ? 59.450 -3.437 55.835 1.00 18.21 301 TRP S N 1
ATOM 14066 C CA . TRP D 1 302 ? 58.075 -3.637 56.338 1.00 17.76 301 TRP S CA 1
ATOM 14067 C C . TRP D 1 302 ? 58.157 -4.123 57.765 1.00 17.51 301 TRP S C 1
ATOM 14068 O O . TRP D 1 302 ? 59.221 -4.531 58.208 1.00 17.56 301 TRP S O 1
ATOM 14079 N N . ILE D 1 303 ? 57.053 -4.014 58.503 1.00 17.66 302 ILE S N 1
ATOM 14080 C CA . ILE D 1 303 ? 56.988 -4.522 59.873 1.00 16.98 302 ILE S CA 1
ATOM 14081 C C . ILE D 1 303 ? 55.854 -5.532 60.016 1.00 16.71 302 ILE S C 1
ATOM 14082 O O . ILE D 1 303 ? 54.721 -5.259 59.599 1.00 16.32 302 ILE S O 1
ATOM 14087 N N . GLY D 1 304 ? 56.186 -6.690 60.583 1.00 16.47 303 GLY S N 1
ATOM 14088 C CA . GLY D 1 304 ? 55.231 -7.748 60.919 1.00 16.08 303 GLY S CA 1
ATOM 14089 C C . GLY D 1 304 ? 54.770 -7.468 62.345 1.00 16.69 303 GLY S C 1
ATOM 14090 O O . GLY D 1 304 ? 55.555 -7.564 63.301 1.00 16.81 303 GLY S O 1
ATOM 14091 N N . VAL D 1 305 ? 53.497 -7.139 62.478 1.00 16.80 304 VAL S N 1
ATOM 14092 C CA . VAL D 1 305 ? 52.904 -6.868 63.785 1.00 16.96 304 VAL S CA 1
ATOM 14093 C C . VAL D 1 305 ? 52.282 -8.128 64.367 1.00 17.43 304 VAL S C 1
ATOM 14094 O O . VAL D 1 305 ? 51.375 -8.697 63.771 1.00 18.20 304 VAL S O 1
ATOM 14098 N N . ASN D 1 306 ? 52.765 -8.549 65.530 1.00 18.13 305 ASN S N 1
ATOM 14099 C CA . ASN D 1 306 ? 52.175 -9.648 66.289 1.00 18.23 305 ASN S CA 1
ATOM 14100 C C . ASN D 1 306 ? 51.495 -8.994 67.470 1.00 18.65 305 ASN S C 1
ATOM 14101 O O . ASN D 1 306 ? 52.180 -8.441 68.336 1.00 19.67 305 ASN S O 1
ATOM 14106 N N . TYR D 1 307 ? 50.169 -8.986 67.461 1.00 17.45 306 TYR S N 1
ATOM 14107 C CA . TYR D 1 307 ? 49.388 -8.353 68.523 1.00 17.16 306 TYR S CA 1
ATOM 14108 C C . TYR D 1 307 ? 48.387 -9.326 69.108 1.00 18.05 306 TYR S C 1
ATOM 14109 O O . TYR D 1 307 ? 47.640 -9.975 68.372 1.00 16.11 306 TYR S O 1
ATOM 14118 N N . TYR D 1 308 ? 48.359 -9.394 70.437 1.00 17.52 307 TYR S N 1
ATOM 14119 C CA . TYR D 1 308 ? 47.440 -10.282 71.133 1.00 18.36 307 TYR S CA 1
ATOM 14120 C C . TYR D 1 308 ? 46.657 -9.582 72.242 1.00 18.99 307 TYR S C 1
ATOM 14121 O O . TYR D 1 308 ? 45.470 -9.872 72.454 1.00 18.07 307 TYR S O 1
ATOM 14130 N N . SER D 1 309 ? 47.320 -8.697 72.974 1.00 19.84 308 SER S N 1
ATOM 14131 C CA . SER D 1 309 ? 46.702 -8.099 74.150 1.00 20.03 308 SER S CA 1
ATOM 14132 C C . SER D 1 309 ? 47.520 -6.916 74.636 1.00 22.04 308 SER S C 1
ATOM 14133 O O . SER D 1 309 ? 48.345 -6.378 73.902 1.00 21.16 308 SER S O 1
ATOM 14136 N N . ARG D 1 310 ? 47.262 -6.493 75.875 1.00 21.71 309 ARG S N 1
ATOM 14137 C CA . ARG D 1 310 ? 47.857 -5.276 76.429 1.00 21.89 309 ARG S CA 1
ATOM 14138 C C . ARG D 1 310 ? 48.471 -5.512 77.801 1.00 20.46 309 ARG S C 1
ATOM 14139 O O . ARG D 1 310 ? 48.374 -6.597 78.383 1.00 20.16 309 ARG S O 1
ATOM 14147 N N . LEU D 1 311 ? 49.114 -4.467 78.308 1.00 21.11 310 LEU S N 1
ATOM 14148 C CA . LEU D 1 311 ? 49.477 -4.398 79.702 1.00 21.07 310 LEU S CA 1
ATOM 14149 C C . LEU D 1 311 ? 49.003 -3.026 80.208 1.00 21.49 310 LEU S C 1
ATOM 14150 O O . LEU D 1 311 ? 49.109 -2.022 79.490 1.00 19.80 310 LEU S O 1
ATOM 14155 N N . VAL D 1 312 ? 48.488 -3.019 81.436 1.00 22.52 311 VAL S N 1
ATOM 14156 C CA . VAL D 1 312 ? 48.031 -1.807 82.102 1.00 22.98 311 VAL S CA 1
ATOM 14157 C C . VAL D 1 312 ? 48.884 -1.593 83.348 1.00 24.08 311 VAL S C 1
ATOM 14158 O O . VAL D 1 312 ? 49.054 -2.510 84.156 1.00 24.31 311 VAL S O 1
ATOM 14162 N N . TYR D 1 313 ? 49.401 -0.375 83.488 1.00 25.37 312 TYR S N 1
ATOM 14163 C CA . TYR D 1 313 ? 50.370 -0.046 84.519 1.00 26.24 312 TYR S CA 1
ATOM 14164 C C . TYR D 1 313 ? 49.820 0.906 85.580 1.00 27.25 312 TYR S C 1
ATOM 14165 O O . TYR D 1 313 ? 49.177 1.906 85.269 1.00 28.46 312 TYR S O 1
ATOM 14174 N N . GLY D 1 314 ? 50.122 0.582 86.826 1.00 29.80 313 GLY S N 1
ATOM 14175 C CA . GLY D 1 314 ? 49.841 1.462 87.950 1.00 33.43 313 GLY S CA 1
ATOM 14176 C C . GLY D 1 314 ? 50.898 1.294 89.021 1.00 35.77 313 GLY S C 1
ATOM 14177 O O . GLY D 1 314 ? 51.752 0.407 88.943 1.00 35.55 313 GLY S O 1
ATOM 14178 N N . ALA D 1 315 ? 50.828 2.154 90.031 1.00 40.32 314 ALA S N 1
ATOM 14179 C CA . ALA D 1 315 ? 51.752 2.104 91.148 1.00 42.80 314 ALA S CA 1
ATOM 14180 C C . ALA D 1 315 ? 51.361 0.975 92.095 1.00 45.55 314 ALA S C 1
ATOM 14181 O O . ALA D 1 315 ? 50.180 0.796 92.411 1.00 44.36 314 ALA S O 1
ATOM 14183 N N . LYS D 1 316 ? 52.357 0.192 92.498 1.00 49.42 315 LYS S N 1
ATOM 14184 C CA . LYS D 1 316 ? 52.231 -0.735 93.616 1.00 55.34 315 LYS S CA 1
ATOM 14185 C C . LYS D 1 316 ? 53.448 -0.531 94.510 1.00 56.57 315 LYS S C 1
ATOM 14186 O O . LYS D 1 316 ? 54.573 -0.794 94.087 1.00 55.33 315 LYS S O 1
ATOM 14192 N N . ASP D 1 317 ? 53.211 -0.040 95.728 1.00 59.54 316 ASP S N 1
ATOM 14193 C CA . ASP D 1 317 ? 54.268 0.201 96.716 1.00 61.11 316 ASP S CA 1
ATOM 14194 C C . ASP D 1 317 ? 55.411 1.061 96.167 1.00 61.42 316 ASP S C 1
ATOM 14195 O O . ASP D 1 317 ? 56.589 0.707 96.292 1.00 63.04 316 ASP S O 1
ATOM 14200 N N . GLY D 1 318 ? 55.049 2.188 95.556 1.00 61.44 317 GLY S N 1
ATOM 14201 C CA . GLY D 1 318 ? 56.029 3.146 95.039 1.00 60.48 317 GLY S CA 1
ATOM 14202 C C . GLY D 1 318 ? 56.891 2.635 93.894 1.00 60.00 317 GLY S C 1
ATOM 14203 O O . GLY D 1 318 ? 58.051 3.034 93.763 1.00 62.32 317 GLY S O 1
ATOM 14204 N N . HIS D 1 319 ? 56.335 1.739 93.078 1.00 56.54 318 HIS S N 1
ATOM 14205 C CA . HIS D 1 319 ? 56.970 1.303 91.832 1.00 52.71 318 HIS S CA 1
ATOM 14206 C C . HIS D 1 319 ? 55.877 1.134 90.784 1.00 48.57 318 HIS S C 1
ATOM 14207 O O . HIS D 1 319 ? 54.784 0.662 91.106 1.00 44.80 318 HIS S O 1
ATOM 14214 N N . LEU D 1 320 ? 56.162 1.519 89.541 1.00 43.03 319 LEU S N 1
ATOM 14215 C CA . LEU D 1 320 ? 55.191 1.361 88.453 1.00 40.23 319 LEU S CA 1
ATOM 14216 C C . LEU D 1 320 ? 55.318 -0.034 87.855 1.00 38.41 319 LEU S C 1
ATOM 14217 O O . LEU D 1 320 ? 56.382 -0.395 87.365 1.00 36.82 319 LEU S O 1
ATOM 14222 N N . VAL D 1 321 ? 54.234 -0.810 87.883 1.00 36.47 320 VAL S N 1
ATOM 14223 C CA . VAL D 1 321 ? 54.287 -2.221 87.482 1.00 34.44 320 VAL S CA 1
ATOM 14224 C C . VAL D 1 321 ? 53.114 -2.590 86.586 1.00 33.35 320 VAL S C 1
ATOM 14225 O O . VAL D 1 321 ? 52.066 -1.940 86.645 1.00 29.99 320 VAL S O 1
ATOM 14229 N N . PRO D 1 322 ? 53.282 -3.634 85.753 1.00 31.02 321 PRO S N 1
ATOM 14230 C CA . PRO D 1 322 ? 52.136 -4.147 85.012 1.00 31.21 321 PRO S CA 1
ATOM 14231 C C . PRO D 1 322 ? 51.161 -4.802 85.983 1.00 30.66 321 PRO S C 1
ATOM 14232 O O . PRO D 1 322 ? 51.571 -5.654 86.789 1.00 29.48 321 PRO S O 1
ATOM 14236 N N . LEU D 1 323 ? 49.893 -4.404 85.918 1.00 30.76 322 LEU S N 1
ATOM 14237 C CA . LEU D 1 323 ? 48.915 -4.795 86.936 1.00 31.04 322 LEU S CA 1
ATOM 14238 C C . LEU D 1 323 ? 48.208 -6.114 86.637 1.00 30.85 322 LEU S C 1
ATOM 14239 O O . LEU D 1 323 ? 47.779 -6.340 85.510 1.00 29.51 322 LEU S O 1
ATOM 14244 N N . PRO D 1 324 ? 48.059 -6.977 87.658 1.00 31.67 323 PRO S N 1
ATOM 14245 C CA . PRO D 1 324 ? 47.261 -8.191 87.472 1.00 31.24 323 PRO S CA 1
ATOM 14246 C C . PRO D 1 324 ? 45.789 -7.863 87.204 1.00 30.97 323 PRO S C 1
ATOM 14247 O O . PRO D 1 324 ? 45.293 -6.813 87.637 1.00 30.32 323 PRO S O 1
ATOM 14251 N N . GLY D 1 325 ? 45.124 -8.744 86.458 1.00 28.85 324 GLY S N 1
ATOM 14252 C CA . GLY D 1 325 ? 43.724 -8.562 86.083 1.00 27.88 324 GLY S CA 1
ATOM 14253 C C . GLY D 1 325 ? 43.495 -7.779 84.805 1.00 26.16 324 GLY S C 1
ATOM 14254 O O . GLY D 1 325 ? 42.359 -7.421 84.502 1.00 26.75 324 GLY S O 1
ATOM 14255 N N . TYR D 1 326 ? 44.563 -7.497 84.063 1.00 24.00 325 TYR S N 1
ATOM 14256 C CA . TYR D 1 326 ? 44.454 -6.738 82.804 1.00 24.24 325 TYR S CA 1
ATOM 14257 C C . TYR D 1 326 ? 45.371 -7.334 81.760 1.00 22.47 325 TYR S C 1
ATOM 14258 O O . TYR D 1 326 ? 46.438 -7.830 82.095 1.00 20.62 325 TYR S O 1
ATOM 14267 N N . GLY D 1 327 ? 44.958 -7.261 80.498 1.00 21.41 326 GLY S N 1
ATOM 14268 C CA . GLY D 1 327 ? 45.832 -7.638 79.396 1.00 21.57 326 GLY S CA 1
ATOM 14269 C C . GLY D 1 327 ? 46.346 -9.054 79.515 1.00 20.85 326 GLY S C 1
ATOM 14270 O O . GLY D 1 327 ? 45.587 -9.967 79.818 1.00 21.07 326 GLY S O 1
ATOM 14271 N N . PHE D 1 328 ? 47.649 -9.249 79.298 1.00 21.53 327 PHE S N 1
ATOM 14272 C CA . PHE D 1 328 ? 48.253 -10.568 79.439 1.00 22.03 327 PHE S CA 1
ATOM 14273 C C . PHE D 1 328 ? 48.203 -11.156 80.843 1.00 22.83 327 PHE S C 1
ATOM 14274 O O . PHE D 1 328 ? 48.492 -12.329 81.015 1.00 22.91 327 PHE S O 1
ATOM 14282 N N . MET D 1 329 ? 47.868 -10.342 81.844 1.00 25.53 328 MET S N 1
ATOM 14283 C CA . MET D 1 329 ? 47.884 -10.786 83.249 1.00 26.95 328 MET S CA 1
ATOM 14284 C C . MET D 1 329 ? 46.480 -11.010 83.817 1.00 27.26 328 MET S C 1
ATOM 14285 O O . MET D 1 329 ? 46.243 -10.846 85.024 1.00 26.90 328 MET S O 1
ATOM 14290 N N . SER D 1 330 ? 45.549 -11.405 82.956 1.00 24.51 329 SER S N 1
ATOM 14291 C CA . SER D 1 330 ? 44.179 -11.690 83.374 1.00 23.84 329 SER S CA 1
ATOM 14292 C C . SER D 1 330 ? 43.996 -13.158 83.748 1.00 23.52 329 SER S C 1
ATOM 14293 O O . SER D 1 330 ? 44.861 -13.992 83.508 1.00 23.41 329 SER S O 1
ATOM 14296 N N . GLU D 1 331 ? 42.878 -13.467 84.389 1.00 25.43 330 GLU S N 1
ATOM 14297 C CA . GLU D 1 331 ? 42.588 -14.831 84.815 1.00 26.90 330 GLU S CA 1
ATOM 14298 C C . GLU D 1 331 ? 42.327 -15.730 83.604 1.00 25.49 330 GLU S C 1
ATOM 14299 O O . GLU D 1 331 ? 41.534 -15.366 82.734 1.00 23.16 330 GLU S O 1
ATOM 14305 N N . ARG D 1 332 ? 42.982 -16.890 83.549 1.00 24.79 331 ARG S N 1
ATOM 14306 C CA . ARG D 1 332 ? 42.763 -17.856 82.459 1.00 25.01 331 ARG S CA 1
ATOM 14307 C C . ARG D 1 332 ? 41.319 -18.358 82.448 1.00 26.11 331 ARG S C 1
ATOM 14308 O O . ARG D 1 332 ? 40.813 -18.842 83.468 1.00 25.63 331 ARG S O 1
ATOM 14316 N N . GLY D 1 333 ? 40.674 -18.244 81.291 1.00 25.89 332 GLY S N 1
ATOM 14317 C CA . GLY D 1 333 ? 39.279 -18.638 81.127 1.00 26.62 332 GLY S CA 1
ATOM 14318 C C . GLY D 1 333 ? 38.296 -17.781 81.894 1.00 27.07 332 GLY S C 1
ATOM 14319 O O . GLY D 1 333 ? 37.136 -18.158 82.040 1.00 29.14 332 GLY S O 1
ATOM 14320 N N . GLY D 1 334 ? 38.743 -16.616 82.359 1.00 26.78 333 GLY S N 1
ATOM 14321 C CA . GLY D 1 334 ? 37.925 -15.729 83.193 1.00 27.29 333 GLY S CA 1
ATOM 14322 C C . GLY D 1 334 ? 37.723 -14.380 82.546 1.00 26.29 333 GLY S C 1
ATOM 14323 O O . GLY D 1 334 ? 37.571 -14.289 81.323 1.00 26.76 333 GLY S O 1
ATOM 14324 N N . PHE D 1 335 ? 37.717 -13.336 83.364 1.00 25.97 334 PHE S N 1
ATOM 14325 C CA . PHE D 1 335 ? 37.476 -11.979 82.900 1.00 26.21 334 PHE S CA 1
ATOM 14326 C C . PHE D 1 335 ? 38.495 -11.010 83.471 1.00 26.76 334 PHE S C 1
ATOM 14327 O O . PHE D 1 335 ? 38.879 -11.114 84.638 1.00 28.43 334 PHE S O 1
ATOM 14335 N N . ALA D 1 336 ? 38.905 -10.047 82.650 1.00 26.05 335 ALA S N 1
ATOM 14336 C CA . ALA D 1 336 ? 39.747 -8.957 83.106 1.00 25.63 335 ALA S CA 1
ATOM 14337 C C . ALA D 1 336 ? 38.929 -8.046 84.015 1.00 27.04 335 ALA S C 1
ATOM 14338 O O . ALA D 1 336 ? 37.702 -8.086 83.994 1.00 26.41 335 ALA S O 1
ATOM 14340 N N . LYS D 1 337 ? 39.629 -7.213 84.778 1.00 29.47 336 LYS S N 1
ATOM 14341 C CA . LYS D 1 337 ? 38.996 -6.170 85.597 1.00 31.03 336 LYS S CA 1
ATOM 14342 C C . LYS D 1 337 ? 38.209 -5.152 84.767 1.00 31.73 336 LYS S C 1
ATOM 14343 O O . LYS D 1 337 ? 37.354 -4.447 85.299 1.00 33.00 336 LYS S O 1
ATOM 14349 N N . SER D 1 338 ? 38.486 -5.083 83.466 1.00 29.48 337 SER S N 1
ATOM 14350 C CA . SER D 1 338 ? 37.706 -4.267 82.553 1.00 29.44 337 SER S CA 1
ATOM 14351 C C . SER D 1 338 ? 36.335 -4.863 82.257 1.00 27.68 337 SER S C 1
ATOM 14352 O O . SER D 1 338 ? 35.486 -4.192 81.673 1.00 28.34 337 SER S O 1
ATOM 14355 N N . GLY D 1 339 ? 36.140 -6.132 82.603 1.00 27.76 338 GLY S N 1
ATOM 14356 C CA . GLY D 1 339 ? 34.936 -6.864 82.222 1.00 27.21 338 GLY S CA 1
ATOM 14357 C C . GLY D 1 339 ? 35.089 -7.635 80.913 1.00 26.39 338 GLY S C 1
ATOM 14358 O O . GLY D 1 339 ? 34.207 -8.415 80.544 1.00 25.66 338 GLY S O 1
ATOM 14359 N N . ARG D 1 340 ? 36.204 -7.431 80.209 1.00 25.24 339 ARG S N 1
ATOM 14360 C CA . ARG D 1 340 ? 36.445 -8.172 78.975 1.00 24.11 339 ARG S CA 1
ATOM 14361 C C . ARG D 1 340 ? 36.757 -9.627 79.261 1.00 23.02 339 ARG S C 1
ATOM 14362 O O . ARG D 1 340 ? 37.463 -9.937 80.224 1.00 23.77 339 ARG S O 1
ATOM 14370 N N . PRO D 1 341 ? 36.265 -10.543 78.410 1.00 22.42 340 PRO S N 1
ATOM 14371 C CA . PRO D 1 341 ? 36.698 -11.928 78.543 1.00 22.23 340 PRO S CA 1
ATOM 14372 C C . PRO D 1 341 ? 38.196 -12.024 78.339 1.00 22.19 340 PRO S C 1
ATOM 14373 O O . PRO D 1 341 ? 38.761 -11.188 77.625 1.00 22.89 340 PRO S O 1
ATOM 14377 N N . ALA D 1 342 ? 38.814 -12.995 79.007 1.00 22.13 341 ALA S N 1
ATOM 14378 C CA . ALA D 1 342 ? 40.212 -13.365 78.785 1.00 22.01 341 ALA S CA 1
ATOM 14379 C C . ALA D 1 342 ? 40.256 -14.752 78.159 1.00 21.57 341 ALA S C 1
ATOM 14380 O O . ALA D 1 342 ? 39.364 -15.577 78.354 1.00 20.35 341 ALA S O 1
ATOM 14382 N N . SER D 1 343 ? 41.310 -15.008 77.397 1.00 20.63 342 SER S N 1
ATOM 14383 C CA . SER D 1 343 ? 41.465 -16.275 76.713 1.00 19.12 342 SER S CA 1
ATOM 14384 C C . SER D 1 343 ? 41.819 -17.382 77.688 1.00 19.89 342 SER S C 1
ATOM 14385 O O . SER D 1 343 ? 42.004 -17.137 78.896 1.00 20.49 342 SER S O 1
ATOM 14388 N N . ASP D 1 344 ? 41.967 -18.591 77.156 1.00 19.52 343 ASP S N 1
ATOM 14389 C CA . ASP D 1 344 ? 42.466 -19.723 77.911 1.00 19.87 343 ASP S CA 1
ATOM 14390 C C . ASP D 1 344 ? 43.887 -19.456 78.439 1.00 19.99 343 ASP S C 1
ATOM 14391 O O . ASP D 1 344 ? 44.317 -20.086 79.401 1.00 20.39 343 ASP S O 1
ATOM 14396 N N . PHE D 1 345 ? 44.598 -18.508 77.827 1.00 19.39 344 PHE S N 1
ATOM 14397 C CA . PHE D 1 345 ? 45.955 -18.137 78.265 1.00 19.51 344 PHE S CA 1
ATOM 14398 C C . PHE D 1 345 ? 45.954 -16.991 79.283 1.00 19.99 344 PHE S C 1
ATOM 14399 O O . PHE D 1 345 ? 47.025 -16.603 79.770 1.00 20.14 344 PHE S O 1
ATOM 14407 N N . GLY D 1 346 ? 44.779 -16.433 79.595 1.00 19.85 345 GLY S N 1
ATOM 14408 C CA . GLY D 1 346 ? 44.682 -15.287 80.508 1.00 20.40 345 GLY S CA 1
ATOM 14409 C C . GLY D 1 346 ? 44.882 -13.927 79.872 1.00 20.04 345 GLY S C 1
ATOM 14410 O O . GLY D 1 346 ? 45.186 -12.959 80.559 1.00 20.60 345 GLY S O 1
ATOM 14411 N N . TRP D 1 347 ? 44.680 -13.850 78.558 1.00 20.20 346 TRP S N 1
ATOM 14412 C CA . TRP D 1 347 ? 44.939 -12.643 77.809 1.00 20.47 346 TRP S CA 1
ATOM 14413 C C . TRP D 1 347 ? 43.626 -11.973 77.486 1.00 20.78 346 TRP S C 1
ATOM 14414 O O . TRP D 1 347 ? 42.777 -12.538 76.789 1.00 19.29 346 TRP S O 1
ATOM 14425 N N . GLU D 1 348 ? 43.457 -10.765 78.005 1.00 21.39 347 GLU S N 1
ATOM 14426 C CA . GLU D 1 348 ? 42.251 -9.978 77.823 1.00 20.37 347 GLU S CA 1
ATOM 14427 C C . GLU D 1 348 ? 42.006 -9.642 76.340 1.00 20.49 347 GLU S C 1
ATOM 14428 O O . GLU D 1 348 ? 42.949 -9.305 75.590 1.00 20.49 347 GLU S O 1
ATOM 14434 N N . MET D 1 349 ? 40.742 -9.723 75.930 1.00 20.32 348 MET S N 1
ATOM 14435 C CA . MET D 1 349 ? 40.312 -9.341 74.584 1.00 20.57 348 MET S CA 1
ATOM 14436 C C . MET D 1 349 ? 40.301 -7.832 74.525 1.00 20.96 348 MET S C 1
ATOM 14437 O O . MET D 1 349 ? 39.447 -7.182 75.155 1.00 21.97 348 MET S O 1
ATOM 14442 N N . TYR D 1 350 ? 41.251 -7.258 73.795 1.00 19.60 349 TYR S N 1
ATOM 14443 C CA . TYR D 1 350 ? 41.397 -5.819 73.757 1.00 19.81 349 TYR S CA 1
ATOM 14444 C C . TYR D 1 350 ? 41.785 -5.329 72.352 1.00 19.88 349 TYR S C 1
ATOM 14445 O O . TYR D 1 350 ? 42.910 -4.895 72.143 1.00 19.32 349 TYR S O 1
ATOM 14454 N N . PRO D 1 351 ? 40.837 -5.395 71.386 1.00 19.06 350 PRO S N 1
ATOM 14455 C CA . PRO D 1 351 ? 41.094 -4.967 70.002 1.00 19.38 350 PRO S CA 1
ATOM 14456 C C . PRO D 1 351 ? 41.432 -3.488 69.867 1.00 19.72 350 PRO S C 1
ATOM 14457 O O . PRO D 1 351 ? 42.066 -3.091 68.908 1.00 19.16 350 PRO S O 1
ATOM 14461 N N . GLU D 1 352 ? 41.014 -2.665 70.831 1.00 20.23 351 GLU S N 1
ATOM 14462 C CA . GLU D 1 352 ? 41.352 -1.244 70.826 1.00 20.85 351 GLU S CA 1
ATOM 14463 C C . GLU D 1 352 ? 42.872 -1.048 70.843 1.00 20.09 351 GLU S C 1
ATOM 14464 O O . GLU D 1 352 ? 43.399 -0.118 70.226 1.00 21.86 351 GLU S O 1
ATOM 14470 N N . GLY D 1 353 ? 43.556 -1.927 71.563 1.00 19.60 352 GLY S N 1
ATOM 14471 C CA . GLY D 1 353 ? 45.018 -1.917 71.642 1.00 19.93 352 GLY S CA 1
ATOM 14472 C C . GLY D 1 353 ? 45.659 -2.091 70.266 1.00 19.18 352 GLY S C 1
ATOM 14473 O O . GLY D 1 353 ? 46.684 -1.462 69.966 1.00 19.26 352 GLY S O 1
ATOM 14474 N N . LEU D 1 354 ? 45.053 -2.923 69.421 1.00 18.68 353 LEU S N 1
ATOM 14475 C CA . LEU D 1 354 ? 45.541 -3.071 68.040 1.00 18.66 353 LEU S CA 1
ATOM 14476 C C . LEU D 1 354 ? 45.356 -1.800 67.204 1.00 19.11 353 LEU S C 1
ATOM 14477 O O . LEU D 1 354 ? 46.265 -1.385 66.470 1.00 19.86 353 LEU S O 1
ATOM 14482 N N . GLU D 1 355 ? 44.196 -1.173 67.316 1.00 19.54 354 GLU S N 1
ATOM 14483 C CA . GLU D 1 355 ? 43.930 0.090 66.624 1.00 20.56 354 GLU S CA 1
ATOM 14484 C C . GLU D 1 355 ? 44.951 1.139 67.058 1.00 20.47 354 GLU S C 1
ATOM 14485 O O . GLU D 1 355 ? 45.639 1.736 66.228 1.00 20.68 354 GLU S O 1
ATOM 14491 N N . ASN D 1 356 ? 45.111 1.299 68.372 1.00 21.79 355 ASN S N 1
ATOM 14492 C CA . ASN D 1 356 ? 46.068 2.258 68.910 1.00 22.19 355 ASN S CA 1
ATOM 14493 C C . ASN D 1 356 ? 47.493 1.960 68.468 1.00 21.98 355 ASN S C 1
ATOM 14494 O O . ASN D 1 356 ? 48.214 2.874 68.074 1.00 22.10 355 ASN S O 1
ATOM 14499 N N . LEU D 1 357 ? 47.879 0.680 68.510 1.00 20.80 356 LEU S N 1
ATOM 14500 C CA . LEU D 1 357 ? 49.210 0.255 68.098 1.00 20.49 356 LEU S CA 1
ATOM 14501 C C . LEU D 1 357 ? 49.529 0.615 66.668 1.00 20.16 356 LEU S C 1
ATOM 14502 O O . LEU D 1 357 ? 50.631 1.112 66.376 1.00 19.77 356 LEU S O 1
ATOM 14507 N N . LEU D 1 358 ? 48.585 0.355 65.776 1.00 20.01 357 LEU S N 1
ATOM 14508 C CA . LEU D 1 358 ? 48.854 0.564 64.340 1.00 20.58 357 LEU S CA 1
ATOM 14509 C C . LEU D 1 358 ? 48.975 2.048 64.009 1.00 21.91 357 LEU S C 1
ATOM 14510 O O . LEU D 1 358 ? 49.768 2.435 63.156 1.00 22.03 357 LEU S O 1
ATOM 14515 N N . LYS D 1 359 ? 48.192 2.879 64.687 1.00 22.32 358 LYS S N 1
ATOM 14516 C CA . LYS D 1 359 ? 48.344 4.335 64.561 1.00 23.89 358 LYS S CA 1
ATOM 14517 C C . LYS D 1 359 ? 49.698 4.820 65.102 1.00 23.09 358 LYS S C 1
ATOM 14518 O O . LYS D 1 359 ? 50.347 5.641 64.490 1.00 23.09 358 LYS S O 1
ATOM 14524 N N . TYR D 1 360 ? 50.123 4.274 66.230 1.00 22.65 359 TYR S N 1
ATOM 14525 C CA . TYR D 1 360 ? 51.413 4.593 66.817 1.00 23.39 359 TYR S CA 1
ATOM 14526 C C . TYR D 1 360 ? 52.577 4.204 65.907 1.00 22.39 359 TYR S C 1
ATOM 14527 O O . TYR D 1 360 ? 53.473 5.015 65.660 1.00 20.89 359 TYR S O 1
ATOM 14536 N N . LEU D 1 361 ? 52.561 2.966 65.416 1.00 21.66 360 LEU S N 1
ATOM 14537 C CA . LEU D 1 361 ? 53.635 2.479 64.541 1.00 20.60 360 LEU S CA 1
ATOM 14538 C C . LEU D 1 361 ? 53.673 3.212 63.215 1.00 21.30 360 LEU S C 1
ATOM 14539 O O . LEU D 1 361 ? 54.745 3.443 62.680 1.00 22.01 360 LEU S O 1
ATOM 14544 N N . ASN D 1 362 ? 52.517 3.552 62.656 1.00 21.51 361 ASN S N 1
ATOM 14545 C CA . ASN D 1 362 ? 52.494 4.327 61.420 1.00 22.94 361 ASN S CA 1
ATOM 14546 C C . ASN D 1 362 ? 53.176 5.679 61.636 1.00 24.45 361 ASN S C 1
ATOM 14547 O O . ASN D 1 362 ? 54.010 6.093 60.841 1.00 24.21 361 ASN S O 1
ATOM 14552 N N . ASN D 1 363 ? 52.819 6.352 62.722 1.00 25.33 362 ASN S N 1
ATOM 14553 C CA . ASN D 1 363 ? 53.439 7.642 63.031 1.00 26.79 362 ASN S CA 1
ATOM 14554 C C . ASN D 1 363 ? 54.933 7.509 63.349 1.00 25.71 362 ASN S C 1
ATOM 14555 O O . ASN D 1 363 ? 55.733 8.350 62.952 1.00 27.70 362 ASN S O 1
ATOM 14560 N N . ALA D 1 364 ? 55.288 6.444 64.059 1.00 25.10 363 ALA S N 1
ATOM 14561 C CA . ALA D 1 364 ? 56.658 6.162 64.475 1.00 23.98 363 ALA S CA 1
ATOM 14562 C C . ALA D 1 364 ? 57.595 5.843 63.303 1.00 24.98 363 ALA S C 1
ATOM 14563 O O . ALA D 1 364 ? 58.717 6.366 63.222 1.00 23.76 363 ALA S O 1
ATOM 14565 N N . TYR D 1 365 ? 57.131 5.015 62.377 1.00 23.69 364 TYR S N 1
ATOM 14566 C CA . TYR D 1 365 ? 58.023 4.485 61.339 1.00 23.28 364 TYR S CA 1
ATOM 14567 C C . TYR D 1 365 ? 57.582 4.723 59.892 1.00 23.11 364 TYR S C 1
ATOM 14568 O O . TYR D 1 365 ? 58.419 4.691 58.992 1.00 22.86 364 TYR S O 1
ATOM 14577 N N . GLU D 1 366 ? 56.296 4.969 59.654 1.00 23.41 365 GLU S N 1
ATOM 14578 C CA . GLU D 1 366 ? 55.804 5.238 58.307 1.00 25.13 365 GLU S CA 1
ATOM 14579 C C . GLU D 1 366 ? 56.219 4.128 57.329 1.00 24.28 365 GLU S C 1
ATOM 14580 O O . GLU D 1 366 ? 56.737 4.397 56.242 1.00 24.16 365 GLU S O 1
ATOM 14586 N N . LEU D 1 367 ? 55.984 2.882 57.726 1.00 23.07 366 LEU S N 1
ATOM 14587 C CA . LEU D 1 367 ? 56.321 1.740 56.897 1.00 21.66 366 LEU S CA 1
ATOM 14588 C C . LEU D 1 367 ? 55.111 0.896 56.606 1.00 21.59 366 LEU S C 1
ATOM 14589 O O . LEU D 1 367 ? 54.120 0.946 57.349 1.00 22.41 366 LEU S O 1
ATOM 14594 N N . PRO D 1 368 ? 55.196 0.081 55.543 1.00 19.99 367 PRO S N 1
ATOM 14595 C CA . PRO D 1 368 ? 54.195 -0.956 55.335 1.00 19.73 367 PRO S CA 1
ATOM 14596 C C . PRO D 1 368 ? 54.181 -1.966 56.473 1.00 17.59 367 PRO S C 1
ATOM 14597 O O . PRO D 1 368 ? 55.232 -2.361 56.937 1.00 17.49 367 PRO S O 1
ATOM 14601 N N . MET D 1 369 ? 52.994 -2.397 56.895 1.00 17.52 368 MET S N 1
ATOM 14602 C CA . MET D 1 369 ? 52.873 -3.375 57.960 1.00 17.87 368 MET S CA 1
ATOM 14603 C C . MET D 1 369 ? 51.926 -4.473 57.535 1.00 16.92 368 MET S C 1
ATOM 14604 O O . MET D 1 369 ? 51.042 -4.250 56.712 1.00 17.81 368 MET S O 1
ATOM 14609 N N . ILE D 1 370 ? 52.137 -5.657 58.086 1.00 15.80 369 ILE S N 1
ATOM 14610 C CA . ILE D 1 370 ? 51.205 -6.780 57.967 1.00 15.73 369 ILE S CA 1
ATOM 14611 C C . ILE D 1 370 ? 50.978 -7.240 59.397 1.00 15.00 369 ILE S C 1
ATOM 14612 O O . ILE D 1 370 ? 51.926 -7.304 60.175 1.00 15.04 369 ILE S O 1
ATOM 14617 N N . ILE D 1 371 ? 49.730 -7.535 59.751 1.00 16.17 370 ILE S N 1
ATOM 14618 C CA . ILE D 1 371 ? 49.471 -8.197 61.015 1.00 16.28 370 ILE S CA 1
ATOM 14619 C C . ILE D 1 371 ? 49.896 -9.645 60.773 1.00 15.46 370 ILE S C 1
ATOM 14620 O O . ILE D 1 371 ? 49.206 -10.407 60.086 1.00 15.95 370 ILE S O 1
ATOM 14625 N N . THR D 1 372 ? 51.042 -10.021 61.304 1.00 14.79 371 THR S N 1
ATOM 14626 C CA . THR D 1 372 ? 51.598 -11.356 61.084 1.00 14.31 371 THR S CA 1
ATOM 14627 C C . THR D 1 372 ? 51.122 -12.363 62.135 1.00 14.61 371 THR S C 1
ATOM 14628 O O . THR D 1 372 ? 51.211 -13.569 61.930 1.00 14.49 371 THR S O 1
ATOM 14632 N N . GLU D 1 373 ? 50.634 -11.879 63.283 1.00 14.65 372 GLU S N 1
ATOM 14633 C CA . GLU D 1 373 ? 49.968 -12.759 64.261 1.00 14.53 372 GLU S CA 1
ATOM 14634 C C . GLU D 1 373 ? 48.927 -11.986 65.025 1.00 14.96 372 GLU S C 1
ATOM 14635 O O . GLU D 1 373 ? 49.188 -10.848 65.467 1.00 14.80 372 GLU S O 1
ATOM 14641 N N . ASN D 1 374 ? 47.774 -12.640 65.167 1.00 15.54 373 ASN S N 1
ATOM 14642 C CA . ASN D 1 374 ? 46.636 -12.179 65.963 1.00 15.51 373 ASN S CA 1
ATOM 14643 C C . ASN D 1 374 ? 45.703 -13.373 66.152 1.00 16.14 373 ASN S C 1
ATOM 14644 O O . ASN D 1 374 ? 45.347 -14.041 65.169 1.00 15.69 373 ASN S O 1
ATOM 14649 N N . GLY D 1 375 ? 45.319 -13.654 67.393 1.00 14.97 374 GLY S N 1
ATOM 14650 C CA . GLY D 1 375 ? 44.445 -14.780 67.668 1.00 15.36 374 GLY S CA 1
ATOM 14651 C C . GLY D 1 375 ? 44.252 -15.016 69.131 1.00 15.22 374 GLY S C 1
ATOM 14652 O O . GLY D 1 375 ? 44.702 -14.205 69.955 1.00 15.12 374 GLY S O 1
ATOM 14653 N N . MET D 1 376 ? 43.641 -16.157 69.441 1.00 15.52 375 MET S N 1
ATOM 14654 C CA . MET D 1 376 ? 43.184 -16.404 70.795 1.00 16.74 375 MET S CA 1
ATOM 14655 C C . MET D 1 376 ? 43.229 -17.881 71.167 1.00 16.05 375 MET S C 1
ATOM 14656 O O . MET D 1 376 ? 42.823 -18.712 70.387 1.00 15.74 375 MET S O 1
ATOM 14661 N N . ALA D 1 377 ? 43.714 -18.187 72.373 1.00 16.44 376 ALA S N 1
ATOM 14662 C CA . ALA D 1 377 ? 43.644 -19.515 72.945 1.00 16.80 376 ALA S CA 1
ATOM 14663 C C . ALA D 1 377 ? 42.197 -19.689 73.405 1.00 18.10 376 ALA S C 1
ATOM 14664 O O . ALA D 1 377 ? 41.757 -19.051 74.374 1.00 18.82 376 ALA S O 1
ATOM 14666 N N . ASP D 1 378 ? 41.449 -20.513 72.683 1.00 18.28 377 ASP S N 1
ATOM 14667 C CA . ASP D 1 378 ? 40.023 -20.674 72.906 1.00 18.31 377 ASP S CA 1
ATOM 14668 C C . ASP D 1 378 ? 39.596 -22.050 72.380 1.00 18.90 377 ASP S C 1
ATOM 14669 O O . ASP D 1 378 ? 39.214 -22.202 71.203 1.00 19.75 377 ASP S O 1
ATOM 14674 N N . ALA D 1 379 ? 39.690 -23.053 73.253 1.00 19.81 378 ALA S N 1
ATOM 14675 C CA . ALA D 1 379 ? 39.421 -24.432 72.888 1.00 20.62 378 ALA S CA 1
ATOM 14676 C C . ALA D 1 379 ? 37.962 -24.636 72.527 1.00 20.94 378 ALA S C 1
ATOM 14677 O O . ALA D 1 379 ? 37.640 -25.536 71.763 1.00 21.63 378 ALA S O 1
ATOM 14679 N N . ALA D 1 380 ? 37.088 -23.805 73.095 1.00 20.08 379 ALA S N 1
ATOM 14680 C CA . ALA D 1 380 ? 35.647 -23.932 72.887 1.00 20.40 379 ALA S CA 1
ATOM 14681 C C . ALA D 1 380 ? 35.117 -23.092 71.726 1.00 18.53 379 ALA S C 1
ATOM 14682 O O . ALA D 1 380 ? 33.960 -23.206 71.386 1.00 19.08 379 ALA S O 1
ATOM 14684 N N . ASP D 1 381 ? 35.966 -22.273 71.097 1.00 17.82 380 ASP S N 1
ATOM 14685 C CA . ASP D 1 381 ? 35.498 -21.265 70.133 1.00 17.57 380 ASP S CA 1
ATOM 14686 C C . ASP D 1 381 ? 34.377 -20.396 70.708 1.00 18.15 380 ASP S C 1
ATOM 14687 O O . ASP D 1 381 ? 33.528 -19.910 69.987 1.00 16.58 380 ASP S O 1
ATOM 14692 N N . ARG D 1 382 ? 34.388 -20.190 72.023 1.00 18.58 381 ARG S N 1
ATOM 14693 C CA . ARG D 1 382 ? 33.382 -19.359 72.650 1.00 19.02 381 ARG S CA 1
ATOM 14694 C C . ARG D 1 382 ? 33.553 -17.877 72.276 1.00 18.76 381 ARG S C 1
ATOM 14695 O O . ARG D 1 382 ? 32.569 -17.166 71.988 1.00 17.48 381 ARG S O 1
ATOM 14703 N N . TYR D 1 383 ? 34.807 -17.407 72.264 1.00 18.03 382 TYR S N 1
ATOM 14704 C CA . TYR D 1 383 ? 35.075 -16.000 72.031 1.00 17.81 382 TYR S CA 1
ATOM 14705 C C . TYR D 1 383 ? 35.771 -15.684 70.720 1.00 16.74 382 TYR S C 1
ATOM 14706 O O . TYR D 1 383 ? 35.697 -14.550 70.256 1.00 16.39 382 TYR S O 1
ATOM 14715 N N . ARG D 1 384 ? 36.447 -16.667 70.129 1.00 17.47 383 ARG S N 1
ATOM 14716 C CA . ARG D 1 384 ? 37.209 -16.417 68.901 1.00 16.58 383 ARG S CA 1
ATOM 14717 C C . ARG D 1 384 ? 36.448 -15.714 67.766 1.00 16.59 383 ARG S C 1
ATOM 14718 O O . ARG D 1 384 ? 37.026 -14.850 67.116 1.00 16.88 383 ARG S O 1
ATOM 14726 N N . PRO D 1 385 ? 35.175 -16.078 67.493 1.00 16.44 384 PRO S N 1
ATOM 14727 C CA . PRO D 1 385 ? 34.450 -15.343 66.447 1.00 16.91 384 PRO S CA 1
ATOM 14728 C C . PRO D 1 385 ? 34.421 -13.847 66.696 1.00 17.75 384 PRO S C 1
ATOM 14729 O O . PRO D 1 385 ? 34.667 -13.075 65.775 1.00 18.13 384 PRO S O 1
ATOM 14733 N N . HIS D 1 386 ? 34.181 -13.444 67.942 1.00 18.11 385 HIS S N 1
ATOM 14734 C CA . HIS D 1 386 ? 34.278 -12.034 68.319 1.00 17.49 385 HIS S CA 1
ATOM 14735 C C . HIS D 1 386 ? 35.698 -11.474 68.252 1.00 17.00 385 HIS S C 1
ATOM 14736 O O . HIS D 1 386 ? 35.907 -10.357 67.803 1.00 18.52 385 HIS S O 1
ATOM 14743 N N . TYR D 1 387 ? 36.659 -12.246 68.725 1.00 16.60 386 TYR S N 1
ATOM 14744 C CA . TYR D 1 387 ? 38.049 -11.808 68.723 1.00 15.83 386 TYR S CA 1
ATOM 14745 C C . TYR D 1 387 ? 38.476 -11.457 67.295 1.00 15.12 386 TYR S C 1
ATOM 14746 O O . TYR D 1 387 ? 39.009 -10.367 67.040 1.00 15.16 386 TYR S O 1
ATOM 14755 N N . LEU D 1 388 ? 38.194 -12.386 66.386 1.00 15.73 387 LEU S N 1
ATOM 14756 C CA . LEU D 1 388 ? 38.519 -12.231 64.950 1.00 15.95 387 LEU S CA 1
ATOM 14757 C C . LEU D 1 388 ? 37.936 -10.959 64.355 1.00 16.32 387 LEU S C 1
ATOM 14758 O O . LEU D 1 388 ? 38.662 -10.122 63.813 1.00 15.84 387 LEU S O 1
ATOM 14763 N N . VAL D 1 389 ? 36.625 -10.799 64.459 1.00 16.16 388 VAL S N 1
ATOM 14764 C CA . VAL D 1 389 ? 35.935 -9.711 63.763 1.00 16.38 388 VAL S CA 1
ATOM 14765 C C . VAL D 1 389 ? 36.295 -8.385 64.408 1.00 16.55 388 VAL S C 1
ATOM 14766 O O . VAL D 1 389 ? 36.581 -7.418 63.720 1.00 16.45 388 VAL S O 1
ATOM 14770 N N . SER D 1 390 ? 36.311 -8.344 65.736 1.00 16.78 389 SER S N 1
ATOM 14771 C CA . SER D 1 390 ? 36.683 -7.104 66.422 1.00 16.52 389 SER S CA 1
ATOM 14772 C C . SER D 1 390 ? 38.121 -6.639 66.108 1.00 16.83 389 SER S C 1
ATOM 14773 O O . SER D 1 390 ? 38.378 -5.449 65.918 1.00 16.57 389 SER S O 1
ATOM 14776 N N . HIS D 1 391 ? 39.050 -7.567 66.024 1.00 16.90 390 HIS S N 1
ATOM 14777 C CA . HIS D 1 391 ? 40.434 -7.181 65.672 1.00 16.50 390 HIS S CA 1
ATOM 14778 C C . HIS D 1 391 ? 40.560 -6.763 64.197 1.00 17.02 390 HIS S C 1
ATOM 14779 O O . HIS D 1 391 ? 41.256 -5.794 63.880 1.00 17.35 390 HIS S O 1
ATOM 14786 N N . LEU D 1 392 ? 39.860 -7.446 63.296 1.00 17.10 391 LEU S N 1
ATOM 14787 C CA . LEU D 1 392 ? 39.832 -6.992 61.900 1.00 17.35 391 LEU S CA 1
ATOM 14788 C C . LEU D 1 392 ? 39.233 -5.590 61.749 1.00 17.95 391 LEU S C 1
ATOM 14789 O O . LEU D 1 392 ? 39.726 -4.784 60.956 1.00 18.19 391 LEU S O 1
ATOM 14794 N N . LYS D 1 393 ? 38.194 -5.279 62.516 1.00 18.02 392 LYS S N 1
ATOM 14795 C CA . LYS D 1 393 ? 37.627 -3.927 62.489 1.00 19.07 392 LYS S CA 1
ATOM 14796 C C . LYS D 1 393 ? 38.634 -2.896 63.021 1.00 18.03 392 LYS S C 1
ATOM 14797 O O . LYS D 1 393 ? 38.733 -1.782 62.490 1.00 18.86 392 LYS S O 1
ATOM 14803 N N . ALA D 1 394 ? 39.399 -3.266 64.045 1.00 17.95 393 ALA S N 1
ATOM 14804 C CA . ALA D 1 394 ? 40.475 -2.403 64.552 1.00 18.01 393 ALA S CA 1
ATOM 14805 C C . ALA D 1 394 ? 41.509 -2.097 63.484 1.00 17.49 393 ALA S C 1
ATOM 14806 O O . ALA D 1 394 ? 41.947 -0.962 63.339 1.00 19.18 393 ALA S O 1
ATOM 14808 N N . VAL D 1 395 ? 41.906 -3.116 62.736 1.00 17.39 394 VAL S N 1
ATOM 14809 C CA . VAL D 1 395 ? 42.810 -2.916 61.599 1.00 17.56 394 VAL S CA 1
ATOM 14810 C C . VAL D 1 395 ? 42.198 -1.945 60.574 1.00 18.19 394 VAL S C 1
ATOM 14811 O O . VAL D 1 395 ? 42.845 -0.961 60.155 1.00 18.85 394 VAL S O 1
ATOM 14815 N N . TYR D 1 396 ? 40.949 -2.208 60.185 1.00 18.67 395 TYR S N 1
ATOM 14816 C CA . TYR D 1 396 ? 40.228 -1.370 59.233 1.00 19.64 395 TYR S CA 1
ATOM 14817 C C . TYR D 1 396 ? 40.205 0.075 59.724 1.00 19.54 395 TYR S C 1
ATOM 14818 O O . TYR D 1 396 ? 40.445 1.000 58.944 1.00 19.86 395 TYR S O 1
ATOM 14827 N N . ASN D 1 397 ? 39.925 0.256 61.012 1.00 20.21 396 ASN S N 1
ATOM 14828 C CA . ASN D 1 397 ? 39.898 1.598 61.597 1.00 21.16 396 ASN S CA 1
ATOM 14829 C C . ASN D 1 397 ? 41.256 2.284 61.525 1.00 21.45 396 ASN S C 1
ATOM 14830 O O . ASN D 1 397 ? 41.334 3.468 61.181 1.00 21.48 396 ASN S O 1
ATOM 14835 N N . ALA D 1 398 ? 42.327 1.550 61.832 1.00 21.21 397 ALA S N 1
ATOM 14836 C CA . ALA D 1 398 ? 43.649 2.135 61.777 1.00 21.18 397 ALA S CA 1
ATOM 14837 C C . ALA D 1 398 ? 44.014 2.512 60.327 1.00 22.09 397 ALA S C 1
ATOM 14838 O O . ALA D 1 398 ? 44.634 3.554 60.094 1.00 22.63 397 ALA S O 1
ATOM 14840 N N . MET D 1 399 ? 43.596 1.696 59.360 1.00 21.77 398 MET S N 1
ATOM 14841 C CA . MET D 1 399 ? 43.794 2.010 57.939 1.00 22.68 398 MET S CA 1
ATOM 14842 C C . MET D 1 399 ? 43.105 3.299 57.527 1.00 24.47 398 MET S C 1
ATOM 14843 O O . MET D 1 399 ? 43.688 4.101 56.800 1.00 23.60 398 MET S O 1
ATOM 14848 N N . LYS D 1 400 ? 41.882 3.508 58.000 1.00 27.35 399 LYS S N 1
ATOM 14849 C CA . LYS D 1 400 ? 41.147 4.728 57.659 1.00 31.47 399 LYS S CA 1
ATOM 14850 C C . LYS D 1 400 ? 41.879 5.958 58.186 1.00 31.53 399 LYS S C 1
ATOM 14851 O O . LYS D 1 400 ? 41.809 7.020 57.588 1.00 32.53 399 LYS S O 1
ATOM 14857 N N . GLU D 1 401 ? 42.599 5.799 59.293 1.00 32.39 400 GLU S N 1
ATOM 14858 C CA . GLU D 1 401 ? 43.342 6.896 59.907 1.00 34.44 400 GLU S CA 1
ATOM 14859 C C . GLU D 1 401 ? 44.803 6.965 59.456 1.00 33.35 400 GLU S C 1
ATOM 14860 O O . GLU D 1 401 ? 45.606 7.672 60.058 1.00 35.83 400 GLU S O 1
ATOM 14866 N N . GLY D 1 402 ? 45.153 6.221 58.409 1.00 31.20 401 GLY S N 1
ATOM 14867 C CA . GLY D 1 402 ? 46.405 6.444 57.686 1.00 29.90 401 GLY S CA 1
ATOM 14868 C C . GLY D 1 402 ? 47.442 5.343 57.749 1.00 27.63 401 GLY S C 1
ATOM 14869 O O . GLY D 1 402 ? 48.475 5.451 57.113 1.00 28.52 401 GLY S O 1
ATOM 14870 N N . ALA D 1 403 ? 47.181 4.284 58.506 1.00 26.18 402 ALA S N 1
ATOM 14871 C CA . ALA D 1 403 ? 48.165 3.221 58.661 1.00 24.35 402 ALA S CA 1
ATOM 14872 C C . ALA D 1 403 ? 48.193 2.386 57.400 1.00 24.63 402 ALA S C 1
ATOM 14873 O O . ALA D 1 403 ? 47.146 2.086 56.824 1.00 24.68 402 ALA S O 1
ATOM 14875 N N . ASP D 1 404 ? 49.394 2.002 56.983 1.00 23.44 403 ASP S N 1
ATOM 14876 C CA . ASP D 1 404 ? 49.585 1.312 55.719 1.00 23.21 403 ASP S CA 1
ATOM 14877 C C . ASP D 1 404 ? 49.605 -0.169 56.043 1.00 22.98 403 ASP S C 1
ATOM 14878 O O . ASP D 1 404 ? 50.651 -0.717 56.376 1.00 24.16 403 ASP S O 1
ATOM 14883 N N . VAL D 1 405 ? 48.439 -0.810 56.007 1.00 21.13 404 VAL S N 1
ATOM 14884 C CA . VAL D 1 405 ? 48.359 -2.223 56.391 1.00 19.86 404 VAL S CA 1
ATOM 14885 C C . VAL D 1 405 ? 48.037 -3.052 55.143 1.00 19.98 404 VAL S C 1
ATOM 14886 O O . VAL D 1 405 ? 47.051 -2.799 54.450 1.00 20.01 404 VAL S O 1
ATOM 14890 N N . ARG D 1 406 ? 48.880 -4.046 54.876 1.00 19.84 405 ARG S N 1
ATOM 14891 C CA . ARG D 1 406 ? 48.835 -4.823 53.625 1.00 20.58 405 ARG S CA 1
ATOM 14892 C C . ARG D 1 406 ? 48.145 -6.174 53.775 1.00 18.98 405 ARG S C 1
ATOM 14893 O O . ARG D 1 406 ? 47.828 -6.835 52.786 1.00 17.54 405 ARG S O 1
ATOM 14901 N N . GLY D 1 407 ? 47.919 -6.600 55.012 1.00 18.12 406 GLY S N 1
ATOM 14902 C CA . GLY D 1 407 ? 47.224 -7.850 55.228 1.00 17.65 406 GLY S CA 1
ATOM 14903 C C . GLY D 1 407 ? 47.069 -8.226 56.682 1.00 16.83 406 GLY S C 1
ATOM 14904 O O . GLY D 1 407 ? 47.612 -7.565 57.579 1.00 16.30 406 GLY S O 1
ATOM 14905 N N . TYR D 1 408 ? 46.277 -9.273 56.897 1.00 15.74 407 TYR S N 1
ATOM 14906 C CA . TYR D 1 408 ? 45.987 -9.802 58.224 1.00 15.23 407 TYR S CA 1
ATOM 14907 C C . TYR D 1 408 ? 46.182 -11.315 58.222 1.00 15.21 407 TYR S C 1
ATOM 14908 O O . TYR D 1 408 ? 45.486 -12.046 57.466 1.00 14.94 407 TYR S O 1
ATOM 14917 N N . LEU D 1 409 ? 47.126 -11.779 59.044 1.00 14.50 408 LEU S N 1
ATOM 14918 C CA . LEU D 1 409 ? 47.408 -13.205 59.190 1.00 14.35 408 LEU S CA 1
ATOM 14919 C C . LEU D 1 409 ? 47.053 -13.663 60.607 1.00 14.62 408 LEU S C 1
ATOM 14920 O O . LEU D 1 409 ? 47.660 -13.198 61.606 1.00 13.98 408 LEU S O 1
ATOM 14925 N N . HIS D 1 410 ? 46.074 -14.564 60.697 1.00 14.69 409 HIS S N 1
ATOM 14926 C CA . HIS D 1 410 ? 45.627 -15.096 61.980 1.00 15.39 409 HIS S CA 1
ATOM 14927 C C . HIS D 1 410 ? 46.656 -16.072 62.532 1.00 15.28 409 HIS S C 1
ATOM 14928 O O . HIS D 1 410 ? 47.346 -16.776 61.788 1.00 14.07 409 HIS S O 1
ATOM 14935 N N . TRP D 1 411 ? 46.796 -16.070 63.855 1.00 14.98 410 TRP S N 1
ATOM 14936 C CA . TRP D 1 411 ? 47.514 -17.118 64.543 1.00 14.62 410 TRP S CA 1
ATOM 14937 C C . TRP D 1 411 ? 46.467 -17.993 65.255 1.00 15.61 410 TRP S C 1
ATOM 14938 O O . TRP D 1 411 ? 45.955 -17.608 66.339 1.00 16.28 410 TRP S O 1
ATOM 14949 N N . SER D 1 412 ? 46.155 -19.171 64.707 1.00 14.26 411 SER S N 1
ATOM 14950 C CA . SER D 1 412 ? 46.714 -19.706 63.464 1.00 15.35 411 SER S CA 1
ATOM 14951 C C . SER D 1 412 ? 45.633 -20.487 62.744 1.00 15.03 411 SER S C 1
ATOM 14952 O O . SER D 1 412 ? 44.461 -20.502 63.177 1.00 13.89 411 SER S O 1
ATOM 14955 N N . LEU D 1 413 ? 45.993 -21.118 61.631 1.00 15.16 412 LEU S N 1
ATOM 14956 C CA . LEU D 1 413 ? 45.007 -21.961 60.945 1.00 15.74 412 LEU S CA 1
ATOM 14957 C C . LEU D 1 413 ? 44.572 -23.097 61.856 1.00 16.51 412 LEU S C 1
ATOM 14958 O O . LEU D 1 413 ? 43.364 -23.360 62.021 1.00 15.97 412 LEU S O 1
ATOM 14963 N N . THR D 1 414 ? 45.558 -23.752 62.460 1.00 16.72 413 THR S N 1
ATOM 14964 C CA . THR D 1 414 ? 45.314 -24.977 63.242 1.00 16.68 413 THR S CA 1
ATOM 14965 C C . THR D 1 414 ? 45.875 -24.840 64.647 1.00 16.56 413 THR S C 1
ATOM 14966 O O . T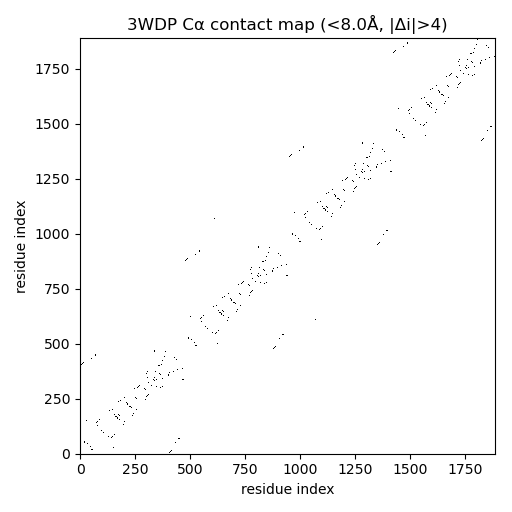HR D 1 414 ? 46.829 -24.100 64.872 1.00 15.40 413 THR S O 1
ATOM 14970 N N . ASP D 1 415 ? 45.282 -25.572 65.582 1.00 16.66 414 ASP S N 1
ATOM 14971 C CA . ASP D 1 415 ? 45.937 -25.825 66.867 1.00 16.46 414 ASP S CA 1
ATOM 14972 C C . ASP D 1 415 ? 47.334 -26.368 66.631 1.00 16.62 414 ASP S C 1
ATOM 14973 O O . ASP D 1 415 ? 47.590 -27.085 65.665 1.00 16.73 414 ASP S O 1
ATOM 14978 N N . ASN D 1 416 ? 48.238 -25.994 67.525 1.00 17.68 415 ASN S N 1
ATOM 14979 C CA . ASN D 1 416 ? 49.640 -26.333 67.400 1.00 17.02 415 ASN S CA 1
ATOM 14980 C C . ASN D 1 416 ? 50.331 -26.381 68.771 1.00 17.90 415 ASN S C 1
ATOM 14981 O O . ASN D 1 416 ? 49.691 -26.137 69.814 1.00 17.61 415 ASN S O 1
ATOM 14986 N N . TYR D 1 417 ? 51.628 -26.698 68.792 1.00 16.34 416 TYR S N 1
ATOM 14987 C CA . TYR D 1 417 ? 52.390 -26.806 70.067 1.00 16.77 416 TYR S CA 1
ATOM 14988 C C . TYR D 1 417 ? 52.789 -25.450 70.617 1.00 17.40 416 TYR S C 1
ATOM 14989 O O . TYR D 1 417 ? 53.641 -24.750 70.043 1.00 17.67 416 TYR S O 1
ATOM 14998 N N . GLU D 1 418 ? 52.178 -25.068 71.745 1.00 17.38 417 GLU S N 1
ATOM 14999 C CA . GLU D 1 418 ? 52.385 -23.747 72.331 1.00 16.71 417 GLU S CA 1
ATOM 15000 C C . GLU D 1 418 ? 53.494 -23.756 73.358 1.00 17.92 417 GLU S C 1
ATOM 15001 O O . GLU D 1 418 ? 53.294 -23.541 74.573 1.00 15.76 417 GLU S O 1
ATOM 15007 N N . TRP D 1 419 ? 54.689 -24.045 72.851 1.00 17.66 418 TRP S N 1
ATOM 15008 C CA . TRP D 1 419 ? 55.932 -23.868 73.568 1.00 17.99 418 TRP S CA 1
ATOM 15009 C C . TRP D 1 419 ? 55.873 -24.559 74.942 1.00 17.44 418 TRP S C 1
ATOM 15010 O O . TRP D 1 419 ? 55.590 -25.758 75.003 1.00 16.57 418 TRP S O 1
ATOM 15021 N N . ALA D 1 420 ? 56.143 -23.832 76.019 1.00 18.73 419 ALA S N 1
ATOM 15022 C CA . ALA D 1 420 ? 56.198 -24.451 77.344 1.00 19.15 419 ALA S CA 1
ATOM 15023 C C . ALA D 1 420 ? 54.792 -24.840 77.874 1.00 20.73 419 ALA S C 1
ATOM 15024 O O . ALA D 1 420 ? 54.683 -25.637 78.814 1.00 20.74 419 ALA S O 1
ATOM 15026 N N . GLN D 1 421 ? 53.733 -24.310 77.262 1.00 20.78 420 GLN S N 1
ATOM 15027 C CA . GLN D 1 421 ? 52.358 -24.707 77.618 1.00 22.19 420 GLN S CA 1
ATOM 15028 C C . GLN D 1 421 ? 51.890 -25.981 76.895 1.00 22.25 420 GLN S C 1
ATOM 15029 O O . GLN D 1 421 ? 50.872 -26.590 77.263 1.00 21.75 420 GLN S O 1
ATOM 15035 N N . GLY D 1 422 ? 52.613 -26.387 75.862 1.00 19.37 421 GLY S N 1
ATOM 15036 C CA . GLY D 1 422 ? 52.255 -27.592 75.137 1.00 19.63 421 GLY S CA 1
ATOM 15037 C C . GLY D 1 422 ? 50.947 -27.393 74.397 1.00 18.95 421 GLY S C 1
ATOM 15038 O O . GLY D 1 422 ? 50.651 -26.283 73.942 1.00 18.73 421 GLY S O 1
ATOM 15039 N N . PHE D 1 423 ? 50.149 -28.451 74.301 1.00 18.52 422 PHE S N 1
ATOM 15040 C CA . PHE D 1 423 ? 48.954 -28.399 73.439 1.00 19.48 422 PHE S CA 1
ATOM 15041 C C . PHE D 1 423 ? 47.737 -27.787 74.111 1.00 21.67 422 PHE S C 1
ATOM 15042 O O . PHE D 1 423 ? 46.724 -27.537 73.442 1.00 22.84 422 PHE S O 1
ATOM 15050 N N . ARG D 1 424 ? 47.831 -27.501 75.406 1.00 21.96 423 ARG S N 1
ATOM 15051 C CA . ARG D 1 424 ? 46.664 -26.969 76.119 1.00 23.61 423 ARG S CA 1
ATOM 15052 C C . ARG D 1 424 ? 46.119 -25.639 75.599 1.00 21.39 423 ARG S C 1
ATOM 15053 O O . ARG D 1 424 ? 44.930 -25.375 75.777 1.00 21.08 423 ARG S O 1
ATOM 15061 N N . MET D 1 425 ? 46.967 -24.812 74.983 1.00 19.51 424 MET S N 1
ATOM 15062 C CA . MET D 1 425 ? 46.550 -23.547 74.433 1.00 18.52 424 MET S CA 1
ATOM 15063 C C . MET D 1 425 ? 46.263 -23.757 72.949 1.00 18.38 424 MET S C 1
ATOM 15064 O O . MET D 1 425 ? 47.177 -24.025 72.164 1.00 17.45 424 MET S O 1
ATOM 15069 N N . ARG D 1 426 ? 44.998 -23.644 72.601 1.00 17.82 425 ARG S N 1
ATOM 15070 C CA . ARG D 1 426 ? 44.515 -23.980 71.264 1.00 18.24 425 ARG S CA 1
ATOM 15071 C C . ARG D 1 426 ? 44.102 -22.723 70.523 1.00 17.24 425 ARG S C 1
ATOM 15072 O O . ARG D 1 426 ? 43.042 -22.100 70.829 1.00 17.14 425 ARG S O 1
ATOM 15080 N N . PHE D 1 427 ? 44.966 -22.330 69.577 1.00 16.24 426 PHE S N 1
ATOM 15081 C CA . PHE D 1 427 ? 44.856 -21.063 68.834 1.00 14.58 426 PHE S CA 1
ATOM 15082 C C . PHE D 1 427 ? 44.213 -21.181 67.446 1.00 15.92 426 PHE S C 1
ATOM 15083 O O . PHE D 1 427 ? 44.056 -20.169 66.747 1.00 16.94 426 PHE S O 1
ATOM 15091 N N . GLY D 1 428 ? 43.840 -22.396 67.050 1.00 15.55 427 GLY S N 1
ATOM 15092 C CA . GLY D 1 428 ? 43.322 -22.615 65.689 1.00 16.01 427 GLY S CA 1
ATOM 15093 C C . GLY D 1 428 ? 41.946 -22.054 65.358 1.00 16.41 427 GLY S C 1
ATOM 15094 O O . GLY D 1 428 ? 41.027 -22.093 66.168 1.00 16.69 427 GLY S O 1
ATOM 15095 N N . LEU D 1 429 ? 41.794 -21.546 64.136 1.00 16.53 428 LEU S N 1
ATOM 15096 C CA . LEU D 1 429 ? 40.475 -21.532 63.512 1.00 17.65 428 LEU S CA 1
ATOM 15097 C C . LEU D 1 429 ? 39.987 -22.967 63.294 1.00 17.48 428 LEU S C 1
ATOM 15098 O O . LEU D 1 429 ? 38.789 -23.186 63.087 1.00 17.09 428 LEU S O 1
ATOM 15103 N N . VAL D 1 430 ? 40.914 -23.922 63.290 1.00 16.71 429 VAL S N 1
ATOM 15104 C CA . VAL D 1 430 ? 40.665 -25.362 63.053 1.00 17.53 429 VAL S CA 1
ATOM 15105 C C . VAL D 1 430 ? 41.213 -26.190 64.220 1.00 17.26 429 VAL S C 1
ATOM 15106 O O . VAL D 1 430 ? 42.397 -26.091 64.561 1.00 16.32 429 VAL S O 1
ATOM 15110 N N . TYR D 1 431 ? 40.345 -26.990 64.826 1.00 16.10 430 TYR S N 1
ATOM 15111 C CA . TYR D 1 431 ? 40.725 -27.917 65.864 1.00 16.07 430 TYR S CA 1
ATOM 15112 C C . TYR D 1 431 ? 41.504 -29.057 65.266 1.00 15.86 430 TYR S C 1
ATOM 15113 O O . TYR D 1 431 ? 41.146 -29.585 64.205 1.00 16.40 430 TYR S O 1
ATOM 15122 N N . VAL D 1 432 ? 42.577 -29.462 65.948 1.00 15.84 431 VAL S N 1
ATOM 15123 C CA . VAL D 1 432 ? 43.313 -30.651 65.575 1.00 16.24 431 VAL S CA 1
ATOM 15124 C C . VAL D 1 432 ? 43.256 -31.680 66.688 1.00 16.88 431 VAL S C 1
ATOM 15125 O O . VAL D 1 432 ? 43.584 -31.374 67.853 1.00 17.44 431 VAL S O 1
ATOM 15129 N N . ASP D 1 433 ? 42.839 -32.885 66.330 1.00 17.63 432 ASP S N 1
ATOM 15130 C CA . ASP D 1 433 ? 42.921 -34.034 67.237 1.00 18.58 432 ASP S CA 1
ATOM 15131 C C . ASP D 1 433 ? 44.351 -34.560 67.098 1.00 18.92 432 ASP S C 1
ATOM 15132 O O . ASP D 1 433 ? 44.713 -35.119 66.066 1.00 19.00 432 ASP S O 1
ATOM 15137 N N . PHE D 1 434 ? 45.175 -34.367 68.120 1.00 17.83 433 PHE S N 1
ATOM 15138 C CA . PHE D 1 434 ? 46.602 -34.719 67.983 1.00 18.41 433 PHE S CA 1
ATOM 15139 C C . PHE D 1 434 ? 46.881 -36.239 68.015 1.00 19.38 433 PHE S C 1
ATOM 15140 O O . PHE D 1 434 ? 47.981 -36.677 67.692 1.00 19.47 433 PHE S O 1
ATOM 15148 N N . GLU D 1 435 ? 45.881 -37.031 68.374 1.00 21.37 434 GLU S N 1
ATOM 15149 C CA . GLU D 1 435 ? 46.017 -38.479 68.315 1.00 24.45 434 GLU S CA 1
ATOM 15150 C C . GLU D 1 435 ? 45.895 -38.954 66.871 1.00 23.46 434 GLU S C 1
ATOM 15151 O O . GLU D 1 435 ? 46.725 -39.725 66.397 1.00 24.94 434 GLU S O 1
ATOM 15157 N N . THR D 1 436 ? 44.888 -38.446 66.165 1.00 21.64 435 THR S N 1
ATOM 15158 C CA . THR D 1 436 ? 44.576 -38.886 64.800 1.00 20.55 435 THR S CA 1
ATOM 15159 C C . THR D 1 436 ? 45.109 -37.961 63.703 1.00 19.57 435 THR S C 1
ATOM 15160 O O . THR D 1 436 ? 45.150 -38.347 62.529 1.00 19.57 435 THR S O 1
ATOM 15164 N N . LYS D 1 437 ? 45.464 -36.739 64.102 1.00 18.83 436 LYS S N 1
ATOM 15165 C CA . LYS D 1 437 ? 45.908 -35.640 63.212 1.00 18.06 436 LYS S CA 1
ATOM 15166 C C . LYS D 1 437 ? 44.791 -35.058 62.365 1.00 17.40 436 LYS S C 1
ATOM 15167 O O . LYS D 1 437 ? 45.050 -34.259 61.448 1.00 15.82 436 LYS S O 1
ATOM 15173 N N . LYS D 1 438 ? 43.550 -35.435 62.670 1.00 17.77 437 LYS S N 1
ATOM 15174 C CA . LYS D 1 438 ? 42.427 -34.972 61.865 1.00 17.43 437 LYS S CA 1
ATOM 15175 C C . LYS D 1 438 ? 42.143 -33.521 62.197 1.00 16.43 437 LYS S C 1
ATOM 15176 O O . LYS D 1 438 ? 42.324 -33.100 63.332 1.00 15.87 437 LYS S O 1
ATOM 15182 N N . ARG D 1 439 ? 41.668 -32.788 61.185 1.00 15.97 438 ARG S N 1
ATOM 15183 C CA . ARG D 1 439 ? 41.319 -31.375 61.283 1.00 16.28 438 ARG S CA 1
ATOM 15184 C C . ARG D 1 439 ? 39.825 -31.149 61.189 1.00 16.81 438 ARG S C 1
ATOM 15185 O O . ARG D 1 439 ? 39.155 -31.639 60.284 1.00 16.12 438 ARG S O 1
ATOM 15193 N N . TYR D 1 440 ? 39.319 -30.324 62.090 1.00 16.93 439 TYR S N 1
ATOM 15194 C CA . TYR D 1 440 ? 37.909 -29.997 62.127 1.00 17.62 439 TYR S CA 1
ATOM 15195 C C . TYR D 1 440 ? 37.735 -28.484 62.229 1.00 16.98 439 TYR S C 1
ATOM 15196 O O . TYR D 1 440 ? 38.327 -27.829 63.091 1.00 16.40 439 TYR S O 1
ATOM 15205 N N . LEU D 1 441 ? 36.928 -27.912 61.339 1.00 16.58 440 LEU S N 1
ATOM 15206 C CA . LEU D 1 441 ? 36.655 -26.475 61.393 1.00 17.55 440 LEU S CA 1
ATOM 15207 C C . LEU D 1 441 ? 35.933 -26.075 62.675 1.00 18.28 440 LEU S C 1
ATOM 15208 O O . LEU D 1 441 ? 35.041 -26.789 63.152 1.00 20.03 440 LEU S O 1
ATOM 15213 N N . ARG D 1 442 ? 36.340 -24.949 63.247 1.00 17.71 441 ARG S N 1
ATOM 15214 C CA . ARG D 1 442 ? 35.518 -24.274 64.245 1.00 16.96 441 ARG S CA 1
ATOM 15215 C C . ARG D 1 442 ? 34.644 -23.275 63.493 1.00 16.63 441 ARG S C 1
ATOM 15216 O O . ARG D 1 442 ? 34.977 -22.909 62.365 1.00 15.84 441 ARG S O 1
ATOM 15224 N N . PRO D 1 443 ? 33.530 -22.801 64.101 1.00 16.38 442 PRO S N 1
ATOM 15225 C CA . PRO D 1 443 ? 32.707 -21.765 63.433 1.00 16.75 442 PRO S CA 1
ATOM 15226 C C . PRO D 1 443 ? 33.502 -20.483 63.094 1.00 17.56 442 PRO S C 1
ATOM 15227 O O . PRO D 1 443 ? 33.312 -19.909 62.041 1.00 16.87 442 PRO S O 1
ATOM 15231 N N . SER D 1 444 ? 34.439 -20.097 63.943 1.00 18.12 443 SER S N 1
ATOM 15232 C CA . SER D 1 444 ? 35.252 -18.925 63.639 1.00 17.52 443 SER S CA 1
ATOM 15233 C C . SER D 1 444 ? 35.928 -19.044 62.254 1.00 16.58 443 SER S C 1
ATOM 15234 O O . SER D 1 444 ? 36.100 -18.037 61.602 1.00 15.82 443 SER S O 1
ATOM 15237 N N . ALA D 1 445 ? 36.298 -20.256 61.817 1.00 15.57 444 ALA S N 1
ATOM 15238 C CA . ALA D 1 445 ? 36.819 -20.475 60.445 1.00 16.34 444 ALA S CA 1
ATOM 15239 C C . ALA D 1 445 ? 35.856 -20.031 59.345 1.00 16.20 444 ALA S C 1
ATOM 15240 O O . ALA D 1 445 ? 36.267 -19.476 58.321 1.00 16.23 444 ALA S O 1
ATOM 15242 N N . LEU D 1 446 ? 34.577 -20.312 59.565 1.00 16.49 445 LEU S N 1
ATOM 15243 C CA . LEU D 1 446 ? 33.534 -19.951 58.621 1.00 16.10 445 LEU S CA 1
ATOM 15244 C C . LEU D 1 446 ? 33.271 -18.439 58.642 1.00 16.62 445 LEU S C 1
ATOM 15245 O O . LEU D 1 446 ? 32.966 -17.844 57.606 1.00 16.24 445 LEU S O 1
ATOM 15250 N N . VAL D 1 447 ? 33.426 -17.806 59.804 1.00 15.25 446 VAL S N 1
ATOM 15251 C CA . VAL D 1 447 ? 33.368 -16.348 59.894 1.00 15.22 446 VAL S CA 1
ATOM 15252 C C . VAL D 1 447 ? 34.522 -15.772 59.075 1.00 15.05 446 VAL S C 1
ATOM 15253 O O . VAL D 1 447 ? 34.351 -14.852 58.289 1.00 15.08 446 VAL S O 1
ATOM 15257 N N . PHE D 1 448 ? 35.702 -16.368 59.224 1.00 15.02 447 PHE S N 1
ATOM 15258 C CA . PHE D 1 448 ? 36.855 -15.925 58.439 1.00 16.00 447 PHE S CA 1
ATOM 15259 C C . PHE D 1 448 ? 36.601 -16.052 56.932 1.00 15.74 447 PHE S C 1
ATOM 15260 O O . PHE D 1 448 ? 36.883 -15.127 56.158 1.00 15.92 447 PHE S O 1
ATOM 15268 N N . ARG D 1 449 ? 36.076 -17.205 56.523 1.00 15.94 448 ARG S N 1
ATOM 15269 C CA . ARG D 1 449 ? 35.752 -17.463 55.114 1.00 16.06 448 ARG S CA 1
ATOM 15270 C C . ARG D 1 449 ? 34.870 -16.374 54.546 1.00 16.85 448 ARG S C 1
ATOM 15271 O O . ARG D 1 449 ? 35.124 -15.895 53.448 1.00 17.28 448 ARG S O 1
ATOM 15279 N N . GLU D 1 450 ? 33.839 -15.955 55.275 1.00 17.52 449 GLU S N 1
ATOM 15280 C CA . GLU D 1 450 ? 32.948 -14.914 54.730 1.00 17.65 449 GLU S CA 1
ATOM 15281 C C . GLU D 1 450 ? 33.701 -13.605 54.542 1.00 17.46 449 GLU S C 1
ATOM 15282 O O . GLU D 1 450 ? 33.562 -12.941 53.514 1.00 17.65 449 GLU S O 1
ATOM 15288 N N . ILE D 1 451 ? 34.518 -13.241 55.525 1.00 16.50 450 ILE S N 1
ATOM 15289 C CA . ILE D 1 451 ? 35.175 -11.953 55.499 1.00 15.76 450 ILE S CA 1
ATOM 15290 C C . ILE D 1 451 ? 36.223 -11.920 54.392 1.00 15.87 450 ILE S C 1
ATOM 15291 O O . ILE D 1 451 ? 36.265 -10.960 53.610 1.00 16.89 450 ILE S O 1
ATOM 15296 N N . ALA D 1 452 ? 37.055 -12.963 54.340 1.00 15.25 451 ALA S N 1
ATOM 15297 C CA . ALA D 1 452 ? 38.176 -13.020 53.389 1.00 16.50 451 ALA S CA 1
ATOM 15298 C C . ALA D 1 452 ? 37.661 -13.124 51.957 1.00 17.51 451 ALA S C 1
ATOM 15299 O O . ALA D 1 452 ? 38.193 -12.480 51.038 1.00 17.56 451 ALA S O 1
ATOM 15301 N N . THR D 1 453 ? 36.610 -13.918 51.757 1.00 17.85 452 THR S N 1
ATOM 15302 C CA . THR D 1 453 ? 36.077 -14.125 50.409 1.00 19.39 452 THR S CA 1
ATOM 15303 C C . THR D 1 453 ? 35.448 -12.840 49.895 1.00 20.56 452 THR S C 1
ATOM 15304 O O . THR D 1 453 ? 35.596 -12.505 48.716 1.00 21.96 452 THR S O 1
ATOM 15308 N N . GLN D 1 454 ? 34.771 -12.104 50.773 1.00 20.72 453 GLN S N 1
ATOM 15309 C CA . GLN D 1 454 ? 34.083 -10.854 50.397 1.00 22.03 453 GLN S CA 1
ATOM 15310 C C . GLN D 1 454 ? 34.960 -9.593 50.526 1.00 23.10 453 GLN S C 1
ATOM 15311 O O . GLN D 1 454 ? 34.549 -8.496 50.111 1.00 23.80 453 GLN S O 1
ATOM 15317 N N . LYS D 1 455 ? 36.167 -9.760 51.070 1.00 22.33 454 LYS S N 1
ATOM 15318 C CA . LYS D 1 455 ? 37.124 -8.653 51.274 1.00 22.32 454 LYS S CA 1
ATOM 15319 C C . LYS D 1 455 ? 36.531 -7.530 52.121 1.00 21.18 454 LYS S C 1
ATOM 15320 O O . LYS D 1 455 ? 36.848 -6.336 51.939 1.00 21.63 454 LYS S O 1
ATOM 15326 N N . GLU D 1 456 ? 35.685 -7.911 53.080 1.00 21.27 455 GLU S N 1
ATOM 15327 C CA . GLU D 1 456 ? 34.950 -6.942 53.889 1.00 21.69 455 GLU S CA 1
ATOM 15328 C C . GLU D 1 456 ? 34.429 -7.566 55.179 1.00 20.95 455 GLU S C 1
ATOM 15329 O O . GLU D 1 456 ? 34.238 -8.784 55.264 1.00 20.34 455 GLU S O 1
ATOM 15335 N N . ILE D 1 457 ? 34.165 -6.715 56.165 1.00 20.39 456 ILE S N 1
ATOM 15336 C CA . ILE D 1 457 ? 33.286 -7.065 57.259 1.00 20.30 456 ILE S CA 1
ATOM 15337 C C . ILE D 1 457 ? 31.934 -6.515 56.875 1.00 20.44 456 ILE S C 1
ATOM 15338 O O . ILE D 1 457 ? 31.706 -5.303 56.995 1.00 20.05 456 ILE S O 1
ATOM 15343 N N . PRO D 1 458 ? 31.039 -7.377 56.372 1.00 21.49 457 PRO S N 1
ATOM 15344 C CA . PRO D 1 458 ? 29.708 -6.838 56.076 1.00 22.05 457 PRO S CA 1
ATOM 15345 C C . PRO D 1 458 ? 28.936 -6.462 57.317 1.00 22.44 457 PRO S C 1
ATOM 15346 O O . PRO D 1 458 ? 29.237 -6.931 58.424 1.00 20.32 457 PRO S O 1
ATOM 15350 N N . GLU D 1 459 ? 27.923 -5.622 57.135 1.00 23.16 458 GLU S N 1
ATOM 15351 C CA . GLU D 1 459 ? 27.099 -5.206 58.256 1.00 23.98 458 GLU S CA 1
ATOM 15352 C C . GLU D 1 459 ? 26.541 -6.398 59.043 1.00 22.15 458 GLU S C 1
ATOM 15353 O O . GLU D 1 459 ? 26.441 -6.325 60.252 1.00 20.62 458 GLU S O 1
ATOM 15359 N N . GLU D 1 460 ? 26.235 -7.506 58.373 1.00 22.60 459 GLU S N 1
ATOM 15360 C CA . GLU D 1 460 ? 25.651 -8.651 59.059 1.00 21.68 459 GLU S CA 1
ATOM 15361 C C . GLU D 1 460 ? 26.595 -9.308 60.074 1.00 22.83 459 GLU S C 1
ATOM 15362 O O . GLU D 1 460 ? 26.147 -10.154 60.843 1.00 20.60 459 GLU S O 1
ATOM 15368 N N . LEU D 1 461 ? 27.883 -8.921 60.070 1.00 20.89 460 LEU S N 1
ATOM 15369 C CA . LEU D 1 461 ? 28.876 -9.465 61.021 1.00 23.02 460 LEU S CA 1
ATOM 15370 C C . LEU D 1 461 ? 29.278 -8.433 62.084 1.00 24.23 460 LEU S C 1
ATOM 15371 O O . LEU D 1 461 ? 30.098 -8.712 62.971 1.00 23.32 460 LEU S O 1
ATOM 15376 N N . ALA D 1 462 ? 28.635 -7.267 62.038 1.00 25.26 461 ALA S N 1
ATOM 15377 C CA . ALA D 1 462 ? 28.929 -6.172 62.978 1.00 26.67 461 ALA S CA 1
ATOM 15378 C C . ALA D 1 462 ? 28.669 -6.513 64.439 1.00 26.60 461 ALA S C 1
ATOM 15379 O O . ALA D 1 462 ? 29.294 -5.933 65.328 1.00 27.44 461 ALA S O 1
ATOM 15381 N N . HIS D 1 463 ? 27.761 -7.445 64.703 1.00 26.26 462 HIS S N 1
ATOM 15382 C CA . HIS D 1 463 ? 27.452 -7.867 66.076 1.00 27.81 462 HIS S CA 1
ATOM 15383 C C . HIS D 1 463 ? 28.638 -8.646 66.661 1.00 25.73 462 HIS S C 1
ATOM 15384 O O . HIS D 1 463 ? 28.783 -8.736 67.866 1.00 27.71 462 HIS S O 1
ATOM 15391 N N . LEU D 1 464 ? 29.479 -9.201 65.790 1.00 22.64 463 LEU S N 1
ATOM 15392 C CA . LEU D 1 464 ? 30.695 -9.900 66.198 1.00 22.19 463 LEU S CA 1
ATOM 15393 C C . LEU D 1 464 ? 31.858 -8.945 66.478 1.00 21.48 463 LEU S C 1
ATOM 15394 O O . LEU D 1 464 ? 32.709 -9.263 67.278 1.00 21.44 463 LEU S O 1
ATOM 15399 N N . ALA D 1 465 ? 31.864 -7.789 65.825 1.00 22.82 464 ALA S N 1
ATOM 15400 C CA . ALA D 1 465 ? 32.827 -6.707 66.076 1.00 24.85 464 ALA S CA 1
ATOM 15401 C C . ALA D 1 465 ? 32.566 -6.048 67.420 1.00 26.15 464 ALA S C 1
ATOM 15402 O O . ALA D 1 465 ? 33.481 -5.566 68.089 1.00 27.88 464 ALA S O 1
ATOM 15404 N N . ASP D 1 466 ? 31.294 -6.026 67.796 1.00 26.50 465 ASP S N 1
ATOM 15405 C CA . ASP D 1 466 ? 30.837 -5.403 69.018 1.00 27.76 465 ASP S CA 1
ATOM 15406 C C . ASP D 1 466 ? 31.171 -6.351 70.159 1.00 28.53 465 ASP S C 1
ATOM 15407 O O . ASP D 1 466 ? 30.885 -7.550 70.076 1.00 30.16 465 ASP S O 1
ATOM 15412 N N . LEU D 1 467 ? 31.827 -5.836 71.194 1.00 27.82 466 LEU S N 1
ATOM 15413 C CA . LEU D 1 467 ? 32.169 -6.661 72.346 1.00 26.96 466 LEU S CA 1
ATOM 15414 C C . LEU D 1 467 ? 31.289 -6.330 73.555 1.00 29.06 466 LEU S C 1
ATOM 15415 O O . LEU D 1 467 ? 31.422 -6.949 74.600 1.00 27.99 466 LEU S O 1
ATOM 15420 N N . LYS D 1 468 ? 30.356 -5.393 73.397 1.00 32.58 467 LYS S N 1
ATOM 15421 C CA . LYS D 1 468 ? 29.479 -4.996 74.506 1.00 35.24 467 LYS S CA 1
ATOM 15422 C C . LYS D 1 468 ? 28.693 -6.172 75.062 1.00 35.15 467 LYS S C 1
ATOM 15423 O O . LYS D 1 468 ? 28.496 -6.263 76.272 1.00 35.60 467 LYS S O 1
ATOM 15429 N N . PHE D 1 469 ? 28.258 -7.082 74.192 1.00 33.93 468 PHE S N 1
ATOM 15430 C CA . PHE D 1 469 ? 27.419 -8.190 74.633 1.00 33.44 468 PHE S CA 1
ATOM 15431 C C . PHE D 1 469 ? 28.215 -9.295 75.350 1.00 32.56 468 PHE S C 1
ATOM 15432 O O . PHE D 1 469 ? 27.634 -10.058 76.115 1.00 34.06 468 PHE S O 1
ATOM 15440 N N . VAL D 1 470 ? 29.532 -9.381 75.122 1.00 30.98 469 VAL S N 1
ATOM 15441 C CA . VAL D 1 470 ? 30.371 -10.407 75.790 1.00 29.99 469 VAL S CA 1
ATOM 15442 C C . VAL D 1 470 ? 31.131 -9.869 77.006 1.00 31.13 469 VAL S C 1
ATOM 15443 O O . VAL D 1 470 ? 31.826 -10.620 77.694 1.00 31.93 469 VAL S O 1
ATOM 15447 N N . THR D 1 471 ? 30.975 -8.574 77.265 1.00 32.60 470 THR S N 1
ATOM 15448 C CA . THR D 1 471 ? 31.704 -7.865 78.306 1.00 34.96 470 THR S CA 1
ATOM 15449 C C . THR D 1 471 ? 30.847 -7.629 79.548 1.00 38.81 470 THR S C 1
ATOM 15450 O O . THR D 1 471 ? 29.722 -7.154 79.438 1.00 37.44 470 THR S O 1
ATOM 15454 N N . ARG D 1 472 ? 31.399 -7.939 80.719 1.00 43.87 471 ARG S N 1
ATOM 15455 C CA . ARG D 1 472 ? 30.684 -7.778 81.999 1.00 49.77 471 ARG S CA 1
ATOM 15456 C C . ARG D 1 472 ? 30.379 -6.335 82.392 1.00 55.50 471 ARG S C 1
ATOM 15457 O O . ARG D 1 472 ? 31.035 -5.401 81.931 1.00 58.09 471 ARG S O 1
ATOM 15465 N N . LYS D 1 473 ? 29.404 -6.193 83.293 1.00 64.30 472 LYS S N 1
ATOM 15466 C CA . LYS D 1 473 ? 28.873 -4.902 83.757 1.00 69.59 472 LYS S CA 1
ATOM 15467 C C . LYS D 1 473 ? 28.205 -4.119 82.622 1.00 71.85 472 LYS S C 1
ATOM 15468 O O . LYS D 1 473 ? 27.010 -4.283 82.369 1.00 72.86 472 LYS S O 1
#